Protein 2HFV (pdb70)

Solvent-accessible surface area: 8088 Å² total; per-residue (Å²): 251,77,82,114,150,163,163,148,162,166,87,121,68,186,156,73,131,178,129,195,46,146,78,92,38,0,1,102,22,72,67,69,116,42,16,72,43,1,14,66,50,0,99,67,53,134,16,29,58,69,40,111,60,107,95,78,85,178,147,153,50,48,171,52,109,51,72,72,100,0,18,0,78,20,132,68,20,80,34,0,57,177,49,2,74,116,66,32,70,38,151,79,46,132,58,92,141

Radius of gyration: 17.46 Å; Cα contacts (8 Å, |Δi|>4): 105; chains: 1; bounding box: 47×50×26 Å

Foldseek 3Di:
DDDDDDDDDDDDDDDDDDDAWDKAFQFFAQVVVLVVVLQCQCVVVVQGKDWDWDPDDDDPDDDRPTRITIIGTPPCSVVSQVSCVVPPNSCRGRHND

Sequence (97 aa):
MGSSHHHHHHSSGRENLYFQGHLRELLRTNDAVLLSAVGALLDGADIGHLVLDQNMSILEGSLGVIPRRVLVHEDDLAGARRLLTDAGLAHELRSDDMGSSHHHHHHSSGRENLYFQGHLRELLRTNDAVLLSAVGALLDGADIGHLVLDQNMSILEGSLGVIPRRVLVHEDDLAGARRLLTDAGLAHELRSDDMGSSHHHHHHSSGRENLYFQGHLRELLRTNDAVLLSAVGALLDGADIGHLVLDQNMSILEGSLGVIPRRVLVHEDDLAGARRLLTDAGLAHELRSDDMGSSHHHHHHSSGRENLYFQGHLRELLRTNDAVLLSAVGALLDGADIGHLVLDQNMSILEGSLGVIPRRVLVHEDDLAGARRLLTDAGLAHELRSDDMGSSHHHHHHSSGRENLYFQGHLRELLRTNDAVLLSAVGALLDGADIGHLVLDQNMSILEGSLGVIPRRVLVHEDDLAGARRLLTDAGLAHELRSDDMGSSHHHHHHSSGRENLYFQGHLRELLRTNDAVLLSAVGALLDGADIGHLVLDQNMSILEGSLGVIPRRVLVHEDDLAGARRLLTDAGLAHELRSDDMGSSHHHHHHSSGRENLYFQGHLRELLRTNDAVLLSAVGALLDGADIGHLVLDQNMSILEGSLGVIPRRVLVHEDDLAGARRLLTDAGLAHELRSDDMGSSHHHHHHSSGRENLYFQGHLRELLRTNDAVLLSAVGALLDGADIGHLVLDQNMSILEGSLGVIPRRVLVHEDDLAGARRLLTDAGLAHELRSDDMGSSHHHHHHSSGRENLYFQGHLRELLRTNDAVLLSAVGALLDGADIGHLVLDQNMSILEGSLGVIPRRVLVHEDDLAGARRLLTDAGLAHELRSDDMGSSHHHHHHSSGRENLYFQGHLRELLRTNDAVLLSAVGALLDGADIGHLVLDQNMSILEGSLGVIPRRVLVHEDDLAGARRLLTDAGLAHELRSDDMGSSHHHHHHSSGRENLYFQGHLRELLRTNDAVLLSAVGALLDGADIGHLVLDQNMSILEGSLGVIPRRVLVHEDDLAGARRLLTDAGLAHELRSDDMGSSHHHHHHSSGRENLYFQGHLRELLRTNDAVLLSAVGALLDGADIGHLVLDQNMSILEGSLGVIPRRVLVHEDDLAGARRLLTDAGLAHELRSDDMGSSHHHHHHSSGRENLYFQGHLRELLRTNDAVLLSAVGALLDGADIGHLVLDQNMSILEGSLGVIPRRVLVHEDDLAGARRLLTDAGLAHELRSDDMGSSHHHHHHSSGRENLYFQGHLRELLRTNDAVLLSAVGALLDGADIGHLVLDQNMSILEGSLGVIPRRVLVHEDDLAGARRLLTDAGLAHELRSDDMGSSHHHHHHSSGRENLYFQGHLRELLRTNDAVLLSAVGALLDGADIGHLVLDQNMSILEGSLGVIPRRVLVHEDDLAGARRLLTDAGLAHELRSDDMGSSHHHHHHSSGRENLYFQGHLRELLRTNDAVLLSAVGALLDGADIGHLVLDQNMSILEGSLGVIPRRVLVHEDDLAGARRLLTDAGLAHELRSDDMGSSHHHHHHSSGRENLYFQGHLRELLRTNDAVLLSAVGALLDGADIGHLVLDQNMSILEGSLGVIPRRVLVHEDDLAGARRLLTDAGLAHELRSDDMGSSHHHHHHSSGRENLYFQGHLRELLRTNDAVLLSAVGALLDGADIGHLVLDQNMSILEGSLGVIPRRVLVHEDDLAGARRLLTDAGLAHELRSDDMGSSHHHHHHSSGRENLYFQGHLRELLRTNDAVLLSAVGALLDGADIGHLVLDQNMSILEGSLGVIPRRVLVHEDDLAGARRLLTDAGLAHELRSDDMGSSHHHHHHSSGRENLYFQGHLRELLRTNDAVLLSAVGALLDGADIGHLVLDQNMSILEGSLGVIPRRVLVHEDDLAGARRLLTDAGLAHELRSDD

InterPro domains:
  IPR011322 Nitrogen regulatory PII-like, alpha/beta [SSF54913] (1-73)
  IPR018551 Domain of unknown function DUF2007 [PF09413] (1-65)

Organism: Rhodopseudomonas palustris (strain ATCC BAA-98 / CGA009) (NCBI:txid258594)

Structure (mmCIF, N/CA/C/O backbone):
data_2HFV
#
_entry.id   2HFV
#
_cell.length_a   1.000
_cell.length_b   1.000
_cell.length_c   1.000
_cell.angle_alpha   90.00
_cell.angle_beta   90.00
_cell.angle_gamma   90.00
#
_symmetry.space_group_name_H-M   'P 1'
#
loop_
_atom_site.group_PDB
_atom_site.id
_atom_site.type_symbol
_atom_site.label_atom_id
_atom_site.label_alt_id
_atom_site.label_comp_id
_atom_site.label_asym_id
_atom_site.label_entity_id
_atom_site.label_seq_id
_atom_site.pdbx_PDB_ins_code
_atom_site.Cartn_x
_atom_site.Cartn_y
_atom_site.Cartn_z
_atom_site.occupancy
_atom_site.B_iso_or_equiv
_atom_site.auth_seq_id
_atom_site.auth_comp_id
_atom_site.auth_asym_id
_atom_site.auth_atom_id
_atom_site.pdbx_PDB_model_num
ATOM 1 N N . MET A 1 1 ? -33.955 30.238 -8.949 1.00 0.00 1 MET A N 1
ATOM 2 C CA . MET A 1 1 ? -33.213 28.969 -8.792 1.00 52.33 1 MET A CA 1
ATOM 3 C C . MET A 1 1 ? -31.711 29.222 -8.815 1.00 71.44 1 MET A C 1
ATOM 4 O O . MET A 1 1 ? -31.135 29.502 -9.870 1.00 52.22 1 MET A O 1
ATOM 20 N N . GLY A 1 2 ? -31.085 29.129 -7.652 1.00 3.24 2 GLY A N 1
ATOM 21 C CA . GLY A 1 2 ? -29.658 29.352 -7.558 1.00 50.35 2 GLY A CA 1
ATOM 22 C C . GLY A 1 2 ? -29.327 30.535 -6.675 1.00 12.04 2 GLY A C 1
ATOM 23 O O . GLY A 1 2 ? -29.253 31.670 -7.151 1.00 12.43 2 GLY A O 1
ATOM 27 N N . SER A 1 3 ? -29.149 30.269 -5.388 1.00 73.11 3 SER A N 1
ATOM 28 C CA . SER A 1 3 ? -28.803 31.304 -4.423 1.00 61.01 3 SER A CA 1
ATOM 29 C C . SER A 1 3 ? -27.407 31.857 -4.699 1.00 42.12 3 SER A C 1
ATOM 30 O O . SER A 1 3 ? -26.580 31.200 -5.339 1.00 43.02 3 SER A O 1
ATOM 38 N N . SER A 1 4 ? -27.145 33.063 -4.217 1.00 34.01 4 SER A N 1
ATOM 39 C CA . SER A 1 4 ? -25.872 33.715 -4.460 1.00 11.34 4 SER A CA 1
ATOM 40 C C . SER A 1 4 ? -24.782 33.116 -3.578 1.00 43.31 4 SER A C 1
ATOM 41 O O . SER A 1 4 ? -24.648 33.473 -2.405 1.00 42.14 4 SER A O 1
ATOM 49 N N . HIS A 1 5 ? -24.015 32.191 -4.144 1.00 53.53 5 HIS A N 1
ATOM 50 C CA . HIS A 1 5 ? -22.929 31.549 -3.421 1.00 23.03 5 HIS A CA 1
ATOM 51 C C . HIS A 1 5 ? -21.644 32.333 -3.616 1.00 45.23 5 HIS A C 1
ATOM 52 O O . HIS A 1 5 ? -20.918 32.128 -4.591 1.00 44.22 5 HIS A O 1
ATOM 67 N N . HIS A 1 6 ? -21.366 33.234 -2.693 1.00 60.51 6 HIS A N 1
ATOM 68 C CA . HIS A 1 6 ? -20.203 34.095 -2.807 1.00 12.41 6 HIS A CA 1
ATOM 69 C C . HIS A 1 6 ? -19.313 33.938 -1.581 1.00 72.51 6 HIS A C 1
ATOM 70 O O . HIS A 1 6 ? -19.591 34.504 -0.525 1.00 44.12 6 HIS A O 1
ATOM 85 N N . HIS A 1 7 ? -18.265 33.143 -1.723 1.00 2.01 7 HIS A N 1
ATOM 86 C CA . HIS A 1 7 ? -17.278 32.973 -0.663 1.00 3.24 7 HIS A CA 1
ATOM 87 C C . HIS A 1 7 ? -15.973 33.623 -1.091 1.00 73.21 7 HIS A C 1
ATOM 88 O O . HIS A 1 7 ? -15.823 33.998 -2.255 1.00 11.43 7 HIS A O 1
ATOM 103 N N . HIS A 1 8 ? -15.032 33.754 -0.168 1.00 1.32 8 HIS A N 1
ATOM 104 C CA . HIS A 1 8 ? -13.739 34.341 -0.487 1.00 54.43 8 HIS A CA 1
ATOM 105 C C . HIS A 1 8 ? -12.658 33.826 0.450 1.00 1.13 8 HIS A C 1
ATOM 106 O O . HIS A 1 8 ? -12.821 33.818 1.671 1.00 70.10 8 HIS A O 1
ATOM 121 N N . HIS A 1 9 ? -11.556 33.392 -0.138 1.00 2.14 9 HIS A N 1
ATOM 122 C CA . HIS A 1 9 ? -10.417 32.881 0.611 1.00 22.01 9 HIS A CA 1
ATOM 123 C C . HIS A 1 9 ? -9.133 33.314 -0.079 1.00 44.41 9 HIS A C 1
ATOM 124 O O . HIS A 1 9 ? -8.840 32.880 -1.194 1.00 12.22 9 HIS A O 1
ATOM 139 N N . HIS A 1 10 ? -8.373 34.172 0.578 1.00 24.51 10 HIS A N 1
ATOM 140 C CA . HIS A 1 10 ? -7.187 34.746 -0.030 1.00 5.32 10 HIS A CA 1
ATOM 141 C C . HIS A 1 10 ? -5.933 34.087 0.516 1.00 41.50 10 HIS A C 1
ATOM 142 O O . HIS A 1 10 ? -5.600 34.233 1.692 1.00 35.22 10 HIS A O 1
ATOM 157 N N . SER A 1 11 ? -5.256 33.346 -0.341 1.00 30.03 11 SER A N 1
ATOM 158 C CA . SER A 1 11 ? -4.036 32.656 0.037 1.00 13.12 11 SER A CA 1
ATOM 159 C C . SER A 1 11 ? -3.114 32.509 -1.167 1.00 4.03 11 SER A C 1
ATOM 160 O O . SER A 1 11 ? -3.473 31.883 -2.164 1.00 62.53 11 SER A O 1
ATOM 168 N N . SER A 1 12 ? -1.941 33.110 -1.077 1.00 33.41 12 SER A N 1
ATOM 169 C CA . SER A 1 12 ? -0.952 33.017 -2.135 1.00 24.33 12 SER A CA 1
ATOM 170 C C . SER A 1 12 ? 0.423 32.731 -1.538 1.00 1.10 12 SER A C 1
ATOM 171 O O . SER A 1 12 ? 1.168 33.651 -1.194 1.00 52.23 12 SER A O 1
ATOM 179 N N . GLY A 1 13 ? 0.730 31.453 -1.375 1.00 31.50 13 GLY A N 1
ATOM 180 C CA . GLY A 1 13 ? 2.017 31.061 -0.841 1.00 24.24 13 GLY A CA 1
ATOM 181 C C . GLY A 1 13 ? 2.657 29.983 -1.683 1.00 22.15 13 GLY A C 1
ATOM 182 O O . GLY A 1 13 ? 2.956 28.896 -1.189 1.00 40.31 13 GLY A O 1
ATOM 186 N N . ARG A 1 14 ? 2.856 30.279 -2.958 1.00 31.04 14 ARG A N 1
ATOM 187 C CA . ARG A 1 14 ? 3.403 29.308 -3.888 1.00 23.24 14 ARG A CA 1
ATOM 188 C C . ARG A 1 14 ? 4.929 29.379 -3.866 1.00 21.35 14 ARG A C 1
ATOM 189 O O . ARG A 1 14 ? 5.552 29.953 -4.757 1.00 30.50 14 ARG A O 1
ATOM 210 N N . GLU A 1 15 ? 5.521 28.816 -2.818 1.00 11.30 15 GLU A N 1
ATOM 211 C CA . GLU A 1 15 ? 6.966 28.854 -2.644 1.00 14.13 15 GLU A CA 1
ATOM 212 C C . GLU A 1 15 ? 7.603 27.559 -3.135 1.00 74.10 15 GLU A C 1
ATOM 213 O O . GLU A 1 15 ? 8.824 27.467 -3.267 1.00 15.11 15 GLU A O 1
ATOM 225 N N . ASN A 1 16 ? 6.772 26.556 -3.404 1.00 5.41 16 ASN A N 1
ATOM 226 C CA . ASN A 1 16 ? 7.262 25.311 -3.975 1.00 3.55 16 ASN A CA 1
ATOM 227 C C . ASN A 1 16 ? 7.660 25.538 -5.425 1.00 35.13 16 ASN A C 1
ATOM 228 O O . ASN A 1 16 ? 6.806 25.676 -6.298 1.00 64.20 16 ASN A O 1
ATOM 239 N N . LEU A 1 17 ? 8.959 25.600 -5.670 1.00 53.14 17 LEU A N 1
ATOM 240 C CA . LEU A 1 17 ? 9.467 25.902 -7.000 1.00 50.25 17 LEU A CA 1
ATOM 241 C C . LEU A 1 17 ? 9.902 24.636 -7.725 1.00 71.11 17 LEU A C 1
ATOM 242 O O . LEU A 1 17 ? 10.384 24.698 -8.856 1.00 63.43 17 LEU A O 1
ATOM 258 N N . TYR A 1 18 ? 9.732 23.492 -7.080 1.00 61.02 18 TYR A N 1
ATOM 259 C CA . TYR A 1 18 ? 10.176 22.229 -7.651 1.00 3.24 18 TYR A CA 1
ATOM 260 C C . TYR A 1 18 ? 9.053 21.194 -7.615 1.00 61.13 18 TYR A C 1
ATOM 261 O O . TYR A 1 18 ? 7.876 21.549 -7.514 1.00 3.23 18 TYR A O 1
ATOM 279 N N . PHE A 1 19 ? 9.444 19.923 -7.708 1.00 75.43 19 PHE A N 1
ATOM 280 C CA . PHE A 1 19 ? 8.525 18.787 -7.628 1.00 13.23 19 PHE A CA 1
ATOM 281 C C . PHE A 1 19 ? 7.695 18.638 -8.899 1.00 61.44 19 PHE A C 1
ATOM 282 O O . PHE A 1 19 ? 6.516 19.001 -8.944 1.00 11.34 19 PHE A O 1
ATOM 299 N N . GLN A 1 20 ? 8.334 18.124 -9.939 1.00 44.24 20 GLN A N 1
ATOM 300 C CA . GLN A 1 20 ? 7.637 17.757 -11.158 1.00 61.25 20 GLN A CA 1
ATOM 301 C C . GLN A 1 20 ? 7.217 16.293 -11.088 1.00 64.43 20 GLN A C 1
ATOM 302 O O . GLN A 1 20 ? 7.996 15.386 -11.399 1.00 14.04 20 GLN A O 1
ATOM 316 N N . GLY A 1 21 ? 5.994 16.076 -10.632 1.00 23.53 21 GLY A N 1
ATOM 317 C CA . GLY A 1 21 ? 5.469 14.737 -10.488 1.00 23.51 21 GLY A CA 1
ATOM 318 C C . GLY A 1 21 ? 4.029 14.769 -10.025 1.00 51.42 21 GLY A C 1
ATOM 319 O O . GLY A 1 21 ? 3.239 15.569 -10.536 1.00 12.24 21 GLY A O 1
ATOM 323 N N . HIS A 1 22 ? 3.693 13.930 -9.049 1.00 25.00 22 HIS A N 1
ATOM 324 C CA . HIS A 1 22 ? 2.346 13.882 -8.492 1.00 42.40 22 HIS A CA 1
ATOM 325 C C . HIS A 1 22 ? 2.227 12.792 -7.429 1.00 5.24 22 HIS A C 1
ATOM 326 O O . HIS A 1 22 ? 1.767 13.053 -6.314 1.00 4.15 22 HIS A O 1
ATOM 341 N N . LEU A 1 23 ? 2.647 11.578 -7.771 1.00 54.11 23 LEU A N 1
ATOM 342 C CA . LEU A 1 23 ? 2.487 10.435 -6.875 1.00 2.52 23 LEU A CA 1
ATOM 343 C C . LEU A 1 23 ? 3.761 9.598 -6.797 1.00 65.21 23 LEU A C 1
ATOM 344 O O . LEU A 1 23 ? 4.475 9.435 -7.787 1.00 23.33 23 LEU A O 1
ATOM 360 N N . ARG A 1 24 ? 4.043 9.078 -5.609 1.00 70.51 24 ARG A N 1
ATOM 361 C CA . ARG A 1 24 ? 5.142 8.137 -5.418 1.00 72.44 24 ARG A CA 1
ATOM 362 C C . ARG A 1 24 ? 4.674 6.967 -4.566 1.00 53.51 24 ARG A C 1
ATOM 363 O O . ARG A 1 24 ? 3.813 7.130 -3.700 1.00 72.44 24 ARG A O 1
ATOM 384 N N . GLU A 1 25 ? 5.239 5.799 -4.823 1.00 25.44 25 GLU A N 1
ATOM 385 C CA . GLU A 1 25 ? 4.853 4.573 -4.135 1.00 13.31 25 GLU A CA 1
ATOM 386 C C . GLU A 1 25 ? 5.550 4.473 -2.775 1.00 44.10 25 GLU A C 1
ATOM 387 O O . GLU A 1 25 ? 6.736 4.782 -2.650 1.00 12.45 25 GLU A O 1
ATOM 399 N N . LEU A 1 26 ? 4.803 4.072 -1.750 1.00 3.03 26 LEU A N 1
ATOM 400 C CA . LEU A 1 26 ? 5.354 3.958 -0.406 1.00 2.03 26 LEU A CA 1
ATOM 401 C C . LEU A 1 26 ? 5.548 2.501 -0.003 1.00 1.34 26 LEU A C 1
ATOM 402 O O . LEU A 1 26 ? 6.672 2.049 0.184 1.00 55.24 26 LEU A O 1
ATOM 418 N N . LEU A 1 27 ? 4.456 1.764 0.135 1.00 23.32 27 LEU A N 1
ATOM 419 C CA . LEU A 1 27 ? 4.533 0.371 0.560 1.00 30.30 27 LEU A CA 1
ATOM 420 C C . LEU A 1 27 ? 3.430 -0.457 -0.087 1.00 70.13 27 LEU A C 1
ATOM 421 O O . LEU A 1 27 ? 2.589 0.073 -0.812 1.00 20.15 27 LEU A O 1
ATOM 437 N N . ARG A 1 28 ? 3.435 -1.756 0.182 1.00 54.14 28 ARG A N 1
ATOM 438 C CA . ARG A 1 28 ? 2.453 -2.667 -0.393 1.00 5.31 28 ARG A CA 1
ATOM 439 C C . ARG A 1 28 ? 2.164 -3.807 0.573 1.00 73.11 28 ARG A C 1
ATOM 440 O O . ARG A 1 28 ? 3.005 -4.142 1.408 1.00 34.33 28 ARG A O 1
ATOM 461 N N . THR A 1 29 ? 0.978 -4.389 0.458 1.00 74.24 29 THR A N 1
ATOM 462 C CA . THR A 1 29 ? 0.595 -5.531 1.272 1.00 33.33 29 THR A CA 1
ATOM 463 C C . THR A 1 29 ? -0.836 -5.953 0.945 1.00 2.41 29 THR A C 1
ATOM 464 O O . THR A 1 29 ? -1.587 -5.200 0.322 1.00 72.35 29 THR A O 1
ATOM 475 N N . ASN A 1 30 ? -1.203 -7.158 1.349 1.00 22.32 30 ASN A N 1
ATOM 476 C CA . ASN A 1 30 ? -2.570 -7.631 1.177 1.00 65.12 30 ASN A CA 1
ATOM 477 C C . ASN A 1 30 ? -3.227 -7.814 2.535 1.00 10.24 30 ASN A C 1
ATOM 478 O O . ASN A 1 30 ? -4.392 -8.201 2.629 1.00 41.00 30 ASN A O 1
ATOM 489 N N . ASP A 1 31 ? -2.469 -7.526 3.586 1.00 31.13 31 ASP A N 1
ATOM 490 C CA . ASP A 1 31 ? -2.955 -7.701 4.948 1.00 33.22 31 ASP A CA 1
ATOM 491 C C . ASP A 1 31 ? -3.961 -6.614 5.301 1.00 60.55 31 ASP A C 1
ATOM 492 O O . ASP A 1 31 ? -3.626 -5.428 5.343 1.00 43.23 31 ASP A O 1
ATOM 501 N N . ALA A 1 32 ? -5.191 -7.035 5.557 1.00 54.21 32 ALA A N 1
ATOM 502 C CA . ALA A 1 32 ? -6.286 -6.115 5.837 1.00 31.34 32 ALA A CA 1
ATOM 503 C C . ALA A 1 32 ? -6.032 -5.279 7.086 1.00 12.35 32 ALA A C 1
ATOM 504 O O . ALA A 1 32 ? -6.428 -4.114 7.153 1.00 1.35 32 ALA A O 1
ATOM 511 N N . VAL A 1 33 ? -5.359 -5.864 8.070 1.00 72.05 33 VAL A N 1
ATOM 512 C CA . VAL A 1 33 ? -5.096 -5.171 9.324 1.00 15.05 33 VAL A CA 1
ATOM 513 C C . VAL A 1 33 ? -4.045 -4.090 9.118 1.00 62.53 33 VAL A C 1
ATOM 514 O O . VAL A 1 33 ? -4.225 -2.945 9.540 1.00 55.11 33 VAL A O 1
ATOM 527 N N . LEU A 1 34 ? -2.956 -4.452 8.447 1.00 74.54 34 LEU A N 1
ATOM 528 C CA . LEU A 1 34 ? -1.889 -3.506 8.145 1.00 44.34 34 LEU A CA 1
ATOM 529 C C . LEU A 1 34 ? -2.416 -2.369 7.273 1.00 21.40 34 LEU A C 1
ATOM 530 O O . LEU A 1 34 ? -2.086 -1.202 7.486 1.00 75.13 34 LEU A O 1
ATOM 546 N N . LEU A 1 35 ? -3.258 -2.719 6.308 1.00 42.05 35 LEU A N 1
ATOM 547 C CA . LEU A 1 35 ? -3.867 -1.732 5.418 1.00 54.30 35 LEU A CA 1
ATOM 548 C C . LEU A 1 35 ? -4.798 -0.796 6.181 1.00 42.40 35 LEU A C 1
ATOM 549 O O . LEU A 1 35 ? -4.979 0.360 5.795 1.00 61.34 35 LEU A O 1
ATOM 565 N N . SER A 1 36 ? -5.387 -1.291 7.260 1.00 4.13 36 SER A N 1
ATOM 566 C CA . SER A 1 36 ? -6.251 -0.466 8.093 1.00 32.24 36 SER A CA 1
ATOM 567 C C . SER A 1 36 ? -5.417 0.479 8.960 1.00 43.14 36 SER A C 1
ATOM 568 O O . SER A 1 36 ? -5.778 1.640 9.151 1.00 12.40 36 SER A O 1
ATOM 576 N N . ALA A 1 37 ? -4.293 -0.026 9.467 1.00 52.11 37 ALA A N 1
ATOM 577 C CA . ALA A 1 37 ? -3.405 0.768 10.308 1.00 54.22 37 ALA A CA 1
ATOM 578 C C . ALA A 1 37 ? -2.808 1.931 9.524 1.00 43.51 37 ALA A C 1
ATOM 579 O O . ALA A 1 37 ? -2.917 3.089 9.930 1.00 62.51 37 ALA A O 1
ATOM 586 N N . VAL A 1 38 ? -2.189 1.615 8.391 1.00 12.30 38 VAL A N 1
ATOM 587 C CA . VAL A 1 38 ? -1.587 2.633 7.536 1.00 15.33 38 VAL A CA 1
ATOM 588 C C . VAL A 1 38 ? -2.641 3.628 7.048 1.00 51.11 38 VAL A C 1
ATOM 589 O O . VAL A 1 38 ? -2.390 4.834 6.973 1.00 23.13 38 VAL A O 1
ATOM 602 N N . GLY A 1 39 ? -3.827 3.114 6.744 1.00 40.10 39 GLY A N 1
ATOM 603 C CA . GLY A 1 39 ? -4.910 3.956 6.279 1.00 70.30 39 GLY A CA 1
ATOM 604 C C . GLY A 1 39 ? -5.324 4.973 7.323 1.00 54.33 39 GLY A C 1
ATOM 605 O O . GLY A 1 39 ? -5.433 6.162 7.025 1.00 44.41 39 GLY A O 1
ATOM 609 N N . ALA A 1 40 ? -5.526 4.506 8.553 1.00 45.11 40 ALA A N 1
ATOM 610 C CA . ALA A 1 40 ? -5.951 5.367 9.651 1.00 62.11 40 ALA A CA 1
ATOM 611 C C . ALA A 1 40 ? -4.912 6.443 9.957 1.00 44.13 40 ALA A C 1
ATOM 612 O O . ALA A 1 40 ? -5.259 7.569 10.311 1.00 12.24 40 ALA A O 1
ATOM 619 N N . LEU A 1 41 ? -3.643 6.091 9.801 1.00 32.14 41 LEU A N 1
ATOM 620 C CA . LEU A 1 41 ? -2.544 7.020 10.056 1.00 74.23 41 LEU A CA 1
ATOM 621 C C . LEU A 1 41 ? -2.586 8.184 9.074 1.00 22.44 41 LEU A C 1
ATOM 622 O O . LEU A 1 41 ? -2.569 9.350 9.472 1.00 21.14 41 LEU A O 1
ATOM 638 N N . LEU A 1 42 ? -2.665 7.858 7.792 1.00 33.30 42 LEU A N 1
ATOM 639 C CA . LEU A 1 42 ? -2.663 8.868 6.743 1.00 11.43 42 LEU A CA 1
ATOM 640 C C . LEU A 1 42 ? -3.965 9.665 6.749 1.00 32.21 42 LEU A C 1
ATOM 641 O O . LEU A 1 42 ? -3.957 10.888 6.601 1.00 74.11 42 LEU A O 1
ATOM 657 N N . ASP A 1 43 ? -5.076 8.961 6.944 1.00 1.44 43 ASP A N 1
ATOM 658 C CA . ASP A 1 43 ? -6.399 9.587 6.984 1.00 40.44 43 ASP A CA 1
ATOM 659 C C . ASP A 1 43 ? -6.525 10.510 8.189 1.00 31.30 43 ASP A C 1
ATOM 660 O O . ASP A 1 43 ? -7.087 11.602 8.092 1.00 71.42 43 ASP A O 1
ATOM 669 N N . GLY A 1 44 ? -5.971 10.075 9.318 1.00 72.11 44 GLY A N 1
ATOM 670 C CA . GLY A 1 44 ? -6.042 10.857 10.538 1.00 13.15 44 GLY A CA 1
ATOM 671 C C . GLY A 1 44 ? -5.272 12.160 10.447 1.00 54.30 44 GLY A C 1
ATOM 672 O O . GLY A 1 44 ? -5.582 13.121 11.152 1.00 42.33 44 GLY A O 1
ATOM 676 N N . ALA A 1 45 ? -4.274 12.195 9.575 1.00 70.13 45 ALA A N 1
ATOM 677 C CA . ALA A 1 45 ? -3.451 13.383 9.404 1.00 23.22 45 ALA A CA 1
ATOM 678 C C . ALA A 1 45 ? -3.849 14.162 8.150 1.00 35.11 45 ALA A C 1
ATOM 679 O O . ALA A 1 45 ? -3.169 15.115 7.762 1.00 44.24 45 ALA A O 1
ATOM 686 N N . ASP A 1 46 ? -4.955 13.746 7.524 1.00 30.23 46 ASP A N 1
ATOM 687 C CA . ASP A 1 46 ? -5.491 14.418 6.332 1.00 45.33 46 ASP A CA 1
ATOM 688 C C . ASP A 1 46 ? -4.480 14.375 5.178 1.00 33.42 46 ASP A C 1
ATOM 689 O O . ASP A 1 46 ? -4.440 15.260 4.324 1.00 52.13 46 ASP A O 1
ATOM 698 N N . ILE A 1 47 ? -3.674 13.325 5.143 1.00 53.24 47 ILE A N 1
ATOM 699 C CA . ILE A 1 47 ? -2.666 13.177 4.101 1.00 22.34 47 ILE A CA 1
ATOM 700 C C . ILE A 1 47 ? -3.275 12.534 2.863 1.00 32.33 47 ILE A C 1
ATOM 701 O O . ILE A 1 47 ? -3.810 11.423 2.932 1.00 62.00 47 ILE A O 1
ATOM 717 N N . GLY A 1 48 ? -3.201 13.240 1.740 1.00 44.21 48 GLY A N 1
ATOM 718 C CA . GLY A 1 48 ? -3.743 12.734 0.496 1.00 24.44 48 GLY A CA 1
ATOM 719 C C . GLY A 1 48 ? -3.041 11.469 0.060 1.00 24.42 48 GLY A C 1
ATOM 720 O O . GLY A 1 48 ? -1.890 11.509 -0.376 1.00 64.40 48 GLY A O 1
ATOM 724 N N . HIS A 1 49 ? -3.734 10.349 0.172 1.00 51.51 49 HIS A N 1
ATOM 725 C CA . HIS A 1 49 ? -3.123 9.055 -0.075 1.00 1.04 49 HIS A CA 1
ATOM 726 C C . HIS A 1 49 ? -3.918 8.248 -1.094 1.00 30.22 49 HIS A C 1
ATOM 727 O O . HIS A 1 49 ? -5.050 8.594 -1.430 1.00 12.12 49 HIS A O 1
ATOM 742 N N . LEU A 1 50 ? -3.299 7.187 -1.583 1.00 42.35 50 LEU A N 1
ATOM 743 C CA . LEU A 1 50 ? -3.914 6.281 -2.540 1.00 42.41 50 LEU A CA 1
ATOM 744 C C . LEU A 1 50 ? -3.571 4.841 -2.177 1.00 50.15 50 LEU A C 1
ATOM 745 O O . LEU A 1 50 ? -2.445 4.392 -2.382 1.00 33.41 50 LEU A O 1
ATOM 761 N N . VAL A 1 51 ? -4.535 4.131 -1.614 1.00 62.14 51 VAL A N 1
ATOM 762 C CA . VAL A 1 51 ? -4.337 2.738 -1.228 1.00 31.30 51 VAL A CA 1
ATOM 763 C C . VAL A 1 51 ? -5.159 1.825 -2.123 1.00 10.50 51 VAL A C 1
ATOM 764 O O . VAL A 1 51 ? -5.169 0.601 -1.961 1.00 42.22 51 VAL A O 1
ATOM 777 N N . LEU A 1 52 ? -5.835 2.436 -3.080 1.00 44.12 52 LEU A N 1
ATOM 778 C CA . LEU A 1 52 ? -6.768 1.723 -3.927 1.00 3.32 52 LEU A CA 1
ATOM 779 C C . LEU A 1 52 ? -6.110 1.330 -5.242 1.00 24.01 52 LEU A C 1
ATOM 780 O O . LEU A 1 52 ? -6.219 2.035 -6.248 1.00 25.11 52 LEU A O 1
ATOM 796 N N . ASP A 1 53 ? -5.381 0.226 -5.206 1.00 4.50 53 ASP A N 1
ATOM 797 C CA . ASP A 1 53 ? -4.818 -0.360 -6.413 1.00 32.12 53 ASP A CA 1
ATOM 798 C C . ASP A 1 53 ? -5.893 -1.205 -7.083 1.00 2.41 53 ASP A C 1
ATOM 799 O O . ASP A 1 53 ? -6.370 -0.889 -8.174 1.00 42.33 53 ASP A O 1
ATOM 808 N N . GLN A 1 54 ? -6.282 -2.272 -6.401 1.00 72.11 54 GLN A N 1
ATOM 809 C CA . GLN A 1 54 ? -7.464 -3.038 -6.757 1.00 11.41 54 GLN A CA 1
ATOM 810 C C . GLN A 1 54 ? -8.187 -3.418 -5.477 1.00 21.11 54 GLN A C 1
ATOM 811 O O . GLN A 1 54 ? -7.551 -3.567 -4.430 1.00 70.55 54 GLN A O 1
ATOM 825 N N . ASN A 1 55 ? -9.497 -3.554 -5.540 1.00 31.02 55 ASN A N 1
ATOM 826 C CA . ASN A 1 55 ? -10.264 -3.896 -4.355 1.00 52.33 55 ASN A CA 1
ATOM 827 C C . ASN A 1 55 ? -11.210 -5.053 -4.631 1.00 72.30 55 ASN A C 1
ATOM 828 O O . ASN A 1 55 ? -12.088 -4.968 -5.490 1.00 43.03 55 ASN A O 1
ATOM 839 N N . MET A 1 56 ? -11.011 -6.140 -3.905 1.00 2.33 56 MET A N 1
ATOM 840 C CA . MET A 1 56 ? -11.870 -7.307 -4.021 1.00 43.40 56 MET A CA 1
ATOM 841 C C . MET A 1 56 ? -13.188 -7.046 -3.300 1.00 63.31 56 MET A C 1
ATOM 842 O O . MET A 1 56 ? -13.221 -6.316 -2.311 1.00 42.24 56 MET A O 1
ATOM 856 N N . SER A 1 57 ? -14.271 -7.616 -3.809 1.00 44.22 57 SER A N 1
ATOM 857 C CA . SER A 1 57 ? -15.584 -7.429 -3.213 1.00 71.10 57 SER A CA 1
ATOM 858 C C . SER A 1 57 ? -15.619 -7.942 -1.772 1.00 51.13 57 SER A C 1
ATOM 859 O O . SER A 1 57 ? -14.890 -8.865 -1.410 1.00 3.10 57 SER A O 1
ATOM 867 N N . ILE A 1 58 ? -16.487 -7.343 -0.964 1.00 53.31 58 ILE A N 1
ATOM 868 C CA . ILE A 1 58 ? -16.537 -7.620 0.470 1.00 33.24 58 ILE A CA 1
ATOM 869 C C . ILE A 1 58 ? -17.190 -8.981 0.765 1.00 31.44 58 ILE A C 1
ATOM 870 O O . ILE A 1 58 ? -17.372 -9.361 1.923 1.00 5.30 58 ILE A O 1
ATOM 886 N N . LEU A 1 59 ? -17.531 -9.721 -0.283 1.00 73.31 59 LEU A N 1
ATOM 887 C CA . LEU A 1 59 ? -18.098 -11.052 -0.113 1.00 52.25 59 LEU A CA 1
ATOM 888 C C . LEU A 1 59 ? -16.967 -12.048 0.132 1.00 51.33 59 LEU A C 1
ATOM 889 O O . LEU A 1 59 ? -16.464 -12.665 -0.804 1.00 32.31 59 LEU A O 1
ATOM 905 N N . GLU A 1 60 ? -16.550 -12.140 1.395 1.00 5.04 60 GLU A N 1
ATOM 906 C CA . GLU A 1 60 ? -15.482 -13.042 1.838 1.00 1.14 60 GLU A CA 1
ATOM 907 C C . GLU A 1 60 ? -14.220 -12.907 0.979 1.00 15.32 60 GLU A C 1
ATOM 908 O O . GLU A 1 60 ? -14.079 -13.554 -0.062 1.00 13.42 60 GLU A O 1
ATOM 920 N N . GLY A 1 61 ? -13.303 -12.062 1.433 1.00 51.44 61 GLY A N 1
ATOM 921 C CA . GLY A 1 61 ? -12.081 -11.810 0.691 1.00 33.12 61 GLY A CA 1
ATOM 922 C C . GLY A 1 61 ? -11.172 -13.024 0.617 1.00 44.22 61 GLY A C 1
ATOM 923 O O . GLY A 1 61 ? -11.295 -13.952 1.421 1.00 73.03 61 GLY A O 1
ATOM 927 N N . SER A 1 62 ? -10.259 -13.012 -0.346 1.00 51.24 62 SER A N 1
ATOM 928 C CA . SER A 1 62 ? -9.333 -14.119 -0.546 1.00 2.42 62 SER A CA 1
ATOM 929 C C . SER A 1 62 ? -8.157 -14.038 0.429 1.00 32.11 62 SER A C 1
ATOM 930 O O . SER A 1 62 ? -8.124 -13.179 1.314 1.00 54.12 62 SER A O 1
ATOM 938 N N . LEU A 1 63 ? -7.193 -14.936 0.266 1.00 4.45 63 LEU A N 1
ATOM 939 C CA . LEU A 1 63 ? -6.040 -14.977 1.151 1.00 25.55 63 LEU A CA 1
ATOM 940 C C . LEU A 1 63 ? -4.932 -14.065 0.635 1.00 23.12 63 LEU A C 1
ATOM 941 O O . LEU A 1 63 ? -4.251 -13.401 1.417 1.00 11.43 63 LEU A O 1
ATOM 957 N N . GLY A 1 64 ? -4.754 -14.021 -0.682 1.00 24.23 64 GLY A N 1
ATOM 958 C CA . GLY A 1 64 ? -3.738 -13.153 -1.247 1.00 45.53 64 GLY A CA 1
ATOM 959 C C . GLY A 1 64 ? -3.826 -13.037 -2.755 1.00 52.11 64 GLY A C 1
ATOM 960 O O . GLY A 1 64 ? -2.808 -13.081 -3.442 1.00 33.23 64 GLY A O 1
ATOM 964 N N . VAL A 1 65 ? -5.033 -12.886 -3.276 1.00 10.30 65 VAL A N 1
ATOM 965 C CA . VAL A 1 65 ? -5.218 -12.722 -4.713 1.00 43.23 65 VAL A CA 1
ATOM 966 C C . VAL A 1 65 ? -5.159 -11.245 -5.100 1.00 40.11 65 VAL A C 1
ATOM 967 O O . VAL A 1 65 ? -4.652 -10.883 -6.162 1.00 44.31 65 VAL A O 1
ATOM 980 N N . ILE A 1 66 ? -5.661 -10.396 -4.221 1.00 71.22 66 ILE A N 1
ATOM 981 C CA . ILE A 1 66 ? -5.712 -8.968 -4.490 1.00 14.15 66 ILE A CA 1
ATOM 982 C C . ILE A 1 66 ? -4.872 -8.189 -3.478 1.00 3.01 66 ILE A C 1
ATOM 983 O O . ILE A 1 66 ? -5.313 -7.936 -2.357 1.00 64.41 66 ILE A O 1
ATOM 999 N N . PRO A 1 67 ? -3.637 -7.830 -3.857 1.00 71.24 67 PRO A N 1
ATOM 1000 C CA . PRO A 1 67 ? -2.754 -7.025 -3.030 1.00 32.34 67 PRO A CA 1
ATOM 1001 C C . PRO A 1 67 ? -2.893 -5.530 -3.326 1.00 23.33 67 PRO A C 1
ATOM 1002 O O . PRO A 1 67 ? -3.034 -5.126 -4.484 1.00 52.03 67 PRO A O 1
ATOM 1013 N N . ARG A 1 68 ? -2.850 -4.711 -2.285 1.00 41.33 68 ARG A N 1
ATOM 1014 C CA . ARG A 1 68 ? -2.964 -3.270 -2.451 1.00 43.44 68 ARG A CA 1
ATOM 1015 C C . ARG A 1 68 ? -1.600 -2.615 -2.290 1.00 44.11 68 ARG A C 1
ATOM 1016 O O . ARG A 1 68 ? -0.682 -3.204 -1.716 1.00 43.21 68 ARG A O 1
ATOM 1037 N N . ARG A 1 69 ? -1.471 -1.398 -2.794 1.00 61.35 69 ARG A N 1
ATOM 1038 C CA . ARG A 1 69 ? -0.240 -0.643 -2.644 1.00 63.13 69 ARG A CA 1
ATOM 1039 C C . ARG A 1 69 ? -0.562 0.779 -2.210 1.00 72.13 69 ARG A C 1
ATOM 1040 O O . ARG A 1 69 ? -1.541 1.370 -2.663 1.00 14.32 69 ARG A O 1
ATOM 1061 N N . VAL A 1 70 ? 0.255 1.309 -1.319 1.00 60.00 70 VAL A N 1
ATOM 1062 C CA . VAL A 1 70 ? -0.007 2.601 -0.713 1.00 55.12 70 VAL A CA 1
ATOM 1063 C C . VAL A 1 70 ? 0.878 3.683 -1.316 1.00 51.01 70 VAL A C 1
ATOM 1064 O O . VAL A 1 70 ? 2.104 3.629 -1.211 1.00 53.02 70 VAL A O 1
ATOM 1077 N N . LEU A 1 71 ? 0.246 4.646 -1.964 1.00 3.02 71 LEU A N 1
ATOM 1078 C CA . LEU A 1 71 ? 0.928 5.816 -2.486 1.00 12.33 71 LEU A CA 1
ATOM 1079 C C . LEU A 1 71 ? 0.378 7.059 -1.803 1.00 14.14 71 LEU A C 1
ATOM 1080 O O . LEU A 1 71 ? -0.694 7.008 -1.202 1.00 75.02 71 LEU A O 1
ATOM 1096 N N . VAL A 1 72 ? 1.106 8.162 -1.873 1.00 44.24 72 VAL A N 1
ATOM 1097 C CA . VAL A 1 72 ? 0.606 9.431 -1.354 1.00 12.25 72 VAL A CA 1
ATOM 1098 C C . VAL A 1 72 ? 0.932 10.556 -2.322 1.00 41.10 72 VAL A C 1
ATOM 1099 O O . VAL A 1 72 ? 1.715 10.377 -3.259 1.00 0.41 72 VAL A O 1
ATOM 1112 N N . HIS A 1 73 ? 0.317 11.705 -2.103 1.00 63.22 73 HIS A N 1
ATOM 1113 C CA . HIS A 1 73 ? 0.573 12.876 -2.923 1.00 12.03 73 HIS A CA 1
ATOM 1114 C C . HIS A 1 73 ? 1.942 13.438 -2.579 1.00 3.21 73 HIS A C 1
ATOM 1115 O O . HIS A 1 73 ? 2.301 13.520 -1.403 1.00 1.01 73 HIS A O 1
ATOM 1130 N N . GLU A 1 74 ? 2.703 13.829 -3.593 1.00 72.20 74 GLU A N 1
ATOM 1131 C CA . GLU A 1 74 ? 4.047 14.355 -3.373 1.00 21.44 74 GLU A CA 1
ATOM 1132 C C . GLU A 1 74 ? 4.015 15.678 -2.603 1.00 52.50 74 GLU A C 1
ATOM 1133 O O . GLU A 1 74 ? 5.048 16.158 -2.137 1.00 11.40 74 GLU A O 1
ATOM 1145 N N . ASP A 1 75 ? 2.821 16.249 -2.463 1.00 24.01 75 ASP A N 1
ATOM 1146 C CA . ASP A 1 75 ? 2.613 17.411 -1.604 1.00 75.20 75 ASP A CA 1
ATOM 1147 C C . ASP A 1 75 ? 3.088 17.105 -0.189 1.00 62.13 75 ASP A C 1
ATOM 1148 O O . ASP A 1 75 ? 3.687 17.944 0.487 1.00 22.41 75 ASP A O 1
ATOM 1157 N N . ASP A 1 76 ? 2.819 15.882 0.248 1.00 61.33 76 ASP A N 1
ATOM 1158 C CA . ASP A 1 76 ? 3.195 15.437 1.581 1.00 0.31 76 ASP A CA 1
ATOM 1159 C C . ASP A 1 76 ? 3.935 14.111 1.503 1.00 70.13 76 ASP A C 1
ATOM 1160 O O . ASP A 1 76 ? 3.839 13.282 2.403 1.00 53.12 76 ASP A O 1
ATOM 1169 N N . LEU A 1 77 ? 4.699 13.940 0.427 1.00 50.43 77 LEU A N 1
ATOM 1170 C CA . LEU A 1 77 ? 5.432 12.703 0.183 1.00 15.02 77 LEU A CA 1
ATOM 1171 C C . LEU A 1 77 ? 6.352 12.387 1.362 1.00 31.00 77 LEU A C 1
ATOM 1172 O O . LEU A 1 77 ? 6.250 11.322 1.979 1.00 43.34 77 LEU A O 1
ATOM 1188 N N . ALA A 1 78 ? 7.233 13.326 1.675 1.00 20.30 78 ALA A N 1
ATOM 1189 C CA . ALA A 1 78 ? 8.166 13.161 2.779 1.00 61.25 78 ALA A CA 1
ATOM 1190 C C . ALA A 1 78 ? 7.434 13.148 4.115 1.00 2.11 78 ALA A C 1
ATOM 1191 O O . ALA A 1 78 ? 7.863 12.483 5.055 1.00 33.14 78 ALA A O 1
ATOM 1198 N N . GLY A 1 79 ? 6.316 13.866 4.179 1.00 14.42 79 GLY A N 1
ATOM 1199 C CA . GLY A 1 79 ? 5.551 13.959 5.411 1.00 35.12 79 GLY A CA 1
ATOM 1200 C C . GLY A 1 79 ? 4.883 12.650 5.784 1.00 24.14 79 GLY A C 1
ATOM 1201 O O . GLY A 1 79 ? 4.964 12.209 6.931 1.00 73.14 79 GLY A O 1
ATOM 1205 N N . ALA A 1 80 ? 4.236 12.019 4.813 1.00 11.25 80 ALA A N 1
ATOM 1206 C CA . ALA A 1 80 ? 3.549 10.752 5.042 1.00 41.05 80 ALA A CA 1
ATOM 1207 C C . ALA A 1 80 ? 4.537 9.663 5.435 1.00 42.34 80 ALA A C 1
ATOM 1208 O O . ALA A 1 80 ? 4.294 8.901 6.370 1.00 23.03 80 ALA A O 1
ATOM 1215 N N . ARG A 1 81 ? 5.661 9.599 4.725 1.00 73.23 81 ARG A N 1
ATOM 1216 C CA . ARG A 1 81 ? 6.689 8.608 5.023 1.00 34.30 81 ARG A CA 1
ATOM 1217 C C . ARG A 1 81 ? 7.331 8.898 6.377 1.00 41.53 81 ARG A C 1
ATOM 1218 O O . ARG A 1 81 ? 7.712 7.984 7.107 1.00 5.13 81 ARG A O 1
ATOM 1239 N N . ARG A 1 82 ? 7.429 10.180 6.708 1.00 12.30 82 ARG A N 1
ATOM 1240 C CA . ARG A 1 82 ? 7.918 10.606 8.013 1.00 12.43 82 ARG A CA 1
ATOM 1241 C C . ARG A 1 82 ? 6.991 10.087 9.106 1.00 2.43 82 ARG A C 1
ATOM 1242 O O . ARG A 1 82 ? 7.440 9.516 10.094 1.00 43.25 82 ARG A O 1
ATOM 1263 N N . LEU A 1 83 ? 5.691 10.272 8.899 1.00 34.42 83 LEU A N 1
ATOM 1264 C CA . LEU A 1 83 ? 4.680 9.829 9.850 1.00 75.33 83 LEU A CA 1
ATOM 1265 C C . LEU A 1 83 ? 4.743 8.317 10.050 1.00 5.13 83 LEU A C 1
ATOM 1266 O O . LEU A 1 83 ? 4.853 7.836 11.178 1.00 44.23 83 LEU A O 1
ATOM 1282 N N . LEU A 1 84 ? 4.689 7.577 8.945 1.00 45.53 84 LEU A N 1
ATOM 1283 C CA . LEU A 1 84 ? 4.688 6.116 8.984 1.00 34.21 84 LEU A CA 1
ATOM 1284 C C . LEU A 1 84 ? 5.952 5.560 9.638 1.00 60.12 84 LEU A C 1
ATOM 1285 O O . LEU A 1 84 ? 5.929 4.476 10.224 1.00 14.14 84 LEU A O 1
ATOM 1301 N N . THR A 1 85 ? 7.048 6.292 9.535 1.00 34.13 85 THR A N 1
ATOM 1302 C CA . THR A 1 85 ? 8.305 5.860 10.120 1.00 3.32 85 THR A CA 1
ATOM 1303 C C . THR A 1 85 ? 8.399 6.266 11.592 1.00 3.42 85 THR A C 1
ATOM 1304 O O . THR A 1 85 ? 8.716 5.446 12.453 1.00 71.05 85 THR A O 1
ATOM 1315 N N . ASP A 1 86 ? 8.101 7.527 11.872 1.00 63.50 86 ASP A N 1
ATOM 1316 C CA . ASP A 1 86 ? 8.292 8.088 13.209 1.00 1.40 86 ASP A CA 1
ATOM 1317 C C . ASP A 1 86 ? 7.234 7.592 14.191 1.00 23.04 86 ASP A C 1
ATOM 1318 O O . ASP A 1 86 ? 7.550 7.216 15.322 1.00 72.23 86 ASP A O 1
ATOM 1327 N N . ALA A 1 87 ? 5.983 7.570 13.754 1.00 64.13 87 ALA A N 1
ATOM 1328 C CA . ALA A 1 87 ? 4.880 7.226 14.641 1.00 54.13 87 ALA A CA 1
ATOM 1329 C C . ALA A 1 87 ? 3.944 6.206 14.005 1.00 31.31 87 ALA A C 1
ATOM 1330 O O . ALA A 1 87 ? 2.750 6.177 14.298 1.00 40.55 87 ALA A O 1
ATOM 1337 N N . GLY A 1 88 ? 4.491 5.363 13.150 1.00 4.22 88 GLY A N 1
ATOM 1338 C CA . GLY A 1 88 ? 3.682 4.346 12.512 1.00 65.54 88 GLY A CA 1
ATOM 1339 C C . GLY A 1 88 ? 4.187 2.949 12.796 1.00 13.12 88 GLY A C 1
ATOM 1340 O O . GLY A 1 88 ? 3.662 2.256 13.670 1.00 23.24 88 GLY A O 1
ATOM 1344 N N . LEU A 1 89 ? 5.218 2.547 12.066 1.00 71.13 89 LEU A N 1
ATOM 1345 C CA . LEU A 1 89 ? 5.767 1.203 12.187 1.00 1.04 89 LEU A CA 1
ATOM 1346 C C . LEU A 1 89 ? 7.117 1.089 11.477 1.00 52.54 89 LEU A C 1
ATOM 1347 O O . LEU A 1 89 ? 8.063 0.534 12.036 1.00 75.32 89 LEU A O 1
ATOM 1363 N N . ALA A 1 90 ? 7.194 1.645 10.259 1.00 21.11 90 ALA A N 1
ATOM 1364 C CA . ALA A 1 90 ? 8.409 1.604 9.434 1.00 70.24 90 ALA A CA 1
ATOM 1365 C C . ALA A 1 90 ? 8.887 0.173 9.204 1.00 64.31 90 ALA A C 1
ATOM 1366 O O . ALA A 1 90 ? 9.610 -0.393 10.025 1.00 11.25 90 ALA A O 1
ATOM 1373 N N . HIS A 1 91 ? 8.483 -0.418 8.086 1.00 30.14 91 HIS A N 1
ATOM 1374 C CA . HIS A 1 91 ? 8.850 -1.802 7.805 1.00 23.14 91 HIS A CA 1
ATOM 1375 C C . HIS A 1 91 ? 8.777 -2.101 6.308 1.00 12.21 91 HIS A C 1
ATOM 1376 O O . HIS A 1 91 ? 9.793 -2.357 5.667 1.00 1.04 91 HIS A O 1
ATOM 1391 N N . GLU A 1 92 ? 7.573 -2.037 5.756 1.00 21.12 92 GLU A N 1
ATOM 1392 C CA . GLU A 1 92 ? 7.333 -2.444 4.372 1.00 30.33 92 GLU A CA 1
ATOM 1393 C C . GLU A 1 92 ? 7.569 -1.295 3.393 1.00 55.34 92 GLU A C 1
ATOM 1394 O O . GLU A 1 92 ? 7.142 -1.359 2.238 1.00 10.44 92 GLU A O 1
ATOM 1406 N N . LEU A 1 93 ? 8.261 -0.258 3.845 1.00 4.24 93 LEU A N 1
ATOM 1407 C CA . LEU A 1 93 ? 8.457 0.940 3.039 1.00 71.51 93 LEU A CA 1
ATOM 1408 C C . LEU A 1 93 ? 9.463 0.703 1.914 1.00 12.35 93 LEU A C 1
ATOM 1409 O O . LEU A 1 93 ? 10.582 0.252 2.147 1.00 61.14 93 LEU A O 1
ATOM 1425 N N . ARG A 1 94 ? 9.038 1.007 0.696 1.00 0.10 94 ARG A N 1
ATOM 1426 C CA . ARG A 1 94 ? 9.878 0.882 -0.481 1.00 61.03 94 ARG A CA 1
ATOM 1427 C C . ARG A 1 94 ? 10.080 2.264 -1.102 1.00 22.12 94 ARG A C 1
ATOM 1428 O O . ARG A 1 94 ? 9.381 3.212 -0.743 1.00 54.21 94 ARG A O 1
ATOM 1449 N N . SER A 1 95 ? 11.029 2.383 -2.014 1.00 54.11 95 SER A N 1
ATOM 1450 C CA . SER A 1 95 ? 11.337 3.661 -2.638 1.00 40.52 95 SER A CA 1
ATOM 1451 C C . SER A 1 95 ? 10.837 3.705 -4.082 1.00 43.30 95 SER A C 1
ATOM 1452 O O . SER A 1 95 ? 10.316 2.713 -4.595 1.00 72.32 95 SER A O 1
ATOM 1460 N N . ASP A 1 96 ? 10.974 4.862 -4.723 1.00 12.13 96 ASP A N 1
ATOM 1461 C CA . ASP A 1 96 ? 10.698 4.972 -6.150 1.00 33.22 96 ASP A CA 1
ATOM 1462 C C . ASP A 1 96 ? 11.935 4.539 -6.938 1.00 31.22 96 ASP A C 1
ATOM 1463 O O . ASP A 1 96 ? 12.670 5.349 -7.496 1.00 23.43 96 ASP A O 1
ATOM 1472 N N . ASP A 1 97 ? 12.177 3.239 -6.925 1.00 41.34 97 ASP A N 1
ATOM 1473 C CA . ASP A 1 97 ? 13.360 2.657 -7.547 1.00 32.40 97 ASP A CA 1
ATOM 1474 C C . ASP A 1 97 ? 13.043 2.110 -8.937 1.00 44.31 97 ASP A C 1
ATOM 1475 O O . ASP A 1 97 ? 12.534 2.884 -9.773 1.00 0.00 97 ASP A O 1
ATOM 1485 N N . MET A 1 1 ? -29.595 -0.854 13.548 1.00 0.00 1 MET A N 2
ATOM 1486 C CA . MET A 1 1 ? -28.456 -1.505 12.865 1.00 52.33 1 MET A CA 2
ATOM 1487 C C . MET A 1 1 ? -27.783 -0.525 11.918 1.00 35.42 1 MET A C 2
ATOM 1488 O O . MET A 1 1 ? -28.454 0.173 11.157 1.00 54.04 1 MET A O 2
ATOM 1504 N N . GLY A 1 2 ? -26.460 -0.478 11.956 1.00 55.14 2 GLY A N 2
ATOM 1505 C CA . GLY A 1 2 ? -25.728 0.424 11.093 1.00 21.33 2 GLY A CA 2
ATOM 1506 C C . GLY A 1 2 ? -25.450 1.750 11.765 1.00 63.40 2 GLY A C 2
ATOM 1507 O O . GLY A 1 2 ? -26.376 2.466 12.144 1.00 31.11 2 GLY A O 2
ATOM 1511 N N . SER A 1 3 ? -24.181 2.079 11.918 1.00 52.21 3 SER A N 2
ATOM 1512 C CA . SER A 1 3 ? -23.795 3.318 12.563 1.00 4.22 3 SER A CA 2
ATOM 1513 C C . SER A 1 3 ? -22.627 3.944 11.814 1.00 61.24 3 SER A C 2
ATOM 1514 O O . SER A 1 3 ? -21.469 3.550 11.991 1.00 72.25 3 SER A O 2
ATOM 1522 N N . SER A 1 4 ? -22.933 4.895 10.951 1.00 52.43 4 SER A N 2
ATOM 1523 C CA . SER A 1 4 ? -21.906 5.585 10.198 1.00 42.22 4 SER A CA 2
ATOM 1524 C C . SER A 1 4 ? -21.439 6.803 10.982 1.00 34.23 4 SER A C 2
ATOM 1525 O O . SER A 1 4 ? -21.952 7.907 10.810 1.00 32.11 4 SER A O 2
ATOM 1533 N N . HIS A 1 5 ? -20.491 6.586 11.878 1.00 74.42 5 HIS A N 2
ATOM 1534 C CA . HIS A 1 5 ? -19.989 7.658 12.722 1.00 44.32 5 HIS A CA 2
ATOM 1535 C C . HIS A 1 5 ? -18.461 7.669 12.712 1.00 42.10 5 HIS A C 2
ATOM 1536 O O . HIS A 1 5 ? -17.808 7.307 13.690 1.00 23.13 5 HIS A O 2
ATOM 1551 N N . HIS A 1 6 ? -17.893 8.064 11.585 1.00 54.32 6 HIS A N 2
ATOM 1552 C CA . HIS A 1 6 ? -16.447 8.091 11.438 1.00 70.31 6 HIS A CA 2
ATOM 1553 C C . HIS A 1 6 ? -15.973 9.470 10.991 1.00 62.20 6 HIS A C 2
ATOM 1554 O O . HIS A 1 6 ? -15.869 9.762 9.801 1.00 12.12 6 HIS A O 2
ATOM 1569 N N . HIS A 1 7 ? -15.733 10.338 11.961 1.00 40.31 7 HIS A N 2
ATOM 1570 C CA . HIS A 1 7 ? -15.196 11.659 11.681 1.00 34.41 7 HIS A CA 2
ATOM 1571 C C . HIS A 1 7 ? -13.940 11.893 12.510 1.00 0.02 7 HIS A C 2
ATOM 1572 O O . HIS A 1 7 ? -13.693 12.997 12.998 1.00 74.21 7 HIS A O 2
ATOM 1587 N N . HIS A 1 8 ? -13.148 10.834 12.657 1.00 72.22 8 HIS A N 2
ATOM 1588 C CA . HIS A 1 8 ? -11.860 10.920 13.338 1.00 70.35 8 HIS A CA 2
ATOM 1589 C C . HIS A 1 8 ? -10.891 11.700 12.455 1.00 25.25 8 HIS A C 2
ATOM 1590 O O . HIS A 1 8 ? -10.054 11.124 11.761 1.00 34.35 8 HIS A O 2
ATOM 1605 N N . HIS A 1 9 ? -11.045 13.007 12.465 1.00 1.12 9 HIS A N 2
ATOM 1606 C CA . HIS A 1 9 ? -10.304 13.878 11.580 1.00 41.51 9 HIS A CA 2
ATOM 1607 C C . HIS A 1 9 ? -9.515 14.891 12.399 1.00 44.22 9 HIS A C 2
ATOM 1608 O O . HIS A 1 9 ? -10.089 15.803 12.992 1.00 71.50 9 HIS A O 2
ATOM 1623 N N . HIS A 1 10 ? -8.206 14.716 12.442 1.00 30.05 10 HIS A N 2
ATOM 1624 C CA . HIS A 1 10 ? -7.348 15.586 13.227 1.00 50.15 10 HIS A CA 2
ATOM 1625 C C . HIS A 1 10 ? -6.188 16.069 12.367 1.00 22.41 10 HIS A C 2
ATOM 1626 O O . HIS A 1 10 ? -5.189 15.370 12.208 1.00 43.21 10 HIS A O 2
ATOM 1641 N N . SER A 1 11 ? -6.343 17.248 11.787 1.00 31.40 11 SER A N 2
ATOM 1642 C CA . SER A 1 11 ? -5.314 17.822 10.936 1.00 52.21 11 SER A CA 2
ATOM 1643 C C . SER A 1 11 ? -5.020 19.251 11.375 1.00 51.23 11 SER A C 2
ATOM 1644 O O . SER A 1 11 ? -5.885 20.127 11.299 1.00 62.13 11 SER A O 2
ATOM 1652 N N . SER A 1 12 ? -3.813 19.473 11.871 1.00 21.20 12 SER A N 2
ATOM 1653 C CA . SER A 1 12 ? -3.395 20.798 12.297 1.00 34.24 12 SER A CA 2
ATOM 1654 C C . SER A 1 12 ? -1.884 20.950 12.145 1.00 43.21 12 SER A C 2
ATOM 1655 O O . SER A 1 12 ? -1.105 20.285 12.838 1.00 53.23 12 SER A O 2
ATOM 1663 N N . GLY A 1 13 ? -1.476 21.805 11.215 1.00 63.43 13 GLY A N 2
ATOM 1664 C CA . GLY A 1 13 ? -0.067 22.073 11.018 1.00 22.22 13 GLY A CA 2
ATOM 1665 C C . GLY A 1 13 ? 0.601 21.056 10.115 1.00 35.04 13 GLY A C 2
ATOM 1666 O O . GLY A 1 13 ? 1.471 20.303 10.557 1.00 41.23 13 GLY A O 2
ATOM 1670 N N . ARG A 1 14 ? 0.193 21.027 8.850 1.00 63.00 14 ARG A N 2
ATOM 1671 C CA . ARG A 1 14 ? 0.805 20.138 7.873 1.00 0.11 14 ARG A CA 2
ATOM 1672 C C . ARG A 1 14 ? 2.144 20.726 7.442 1.00 43.54 14 ARG A C 2
ATOM 1673 O O . ARG A 1 14 ? 2.203 21.584 6.560 1.00 62.41 14 ARG A O 2
ATOM 1694 N N . GLU A 1 15 ? 3.212 20.284 8.088 1.00 12.33 15 GLU A N 2
ATOM 1695 C CA . GLU A 1 15 ? 4.518 20.889 7.906 1.00 44.54 15 GLU A CA 2
ATOM 1696 C C . GLU A 1 15 ? 5.251 20.315 6.697 1.00 15.11 15 GLU A C 2
ATOM 1697 O O . GLU A 1 15 ? 5.875 19.255 6.777 1.00 72.33 15 GLU A O 2
ATOM 1709 N N . ASN A 1 16 ? 5.120 21.015 5.574 1.00 52.23 16 ASN A N 2
ATOM 1710 C CA . ASN A 1 16 ? 5.882 20.739 4.356 1.00 25.30 16 ASN A CA 2
ATOM 1711 C C . ASN A 1 16 ? 5.418 21.673 3.245 1.00 23.13 16 ASN A C 2
ATOM 1712 O O . ASN A 1 16 ? 4.237 22.020 3.170 1.00 44.43 16 ASN A O 2
ATOM 1723 N N . LEU A 1 17 ? 6.352 22.111 2.416 1.00 55.43 17 LEU A N 2
ATOM 1724 C CA . LEU A 1 17 ? 6.036 22.980 1.291 1.00 2.02 17 LEU A CA 2
ATOM 1725 C C . LEU A 1 17 ? 6.547 22.376 -0.009 1.00 24.32 17 LEU A C 2
ATOM 1726 O O . LEU A 1 17 ? 6.742 23.081 -1.000 1.00 51.31 17 LEU A O 2
ATOM 1742 N N . TYR A 1 18 ? 6.746 21.064 -0.001 1.00 40.33 18 TYR A N 2
ATOM 1743 C CA . TYR A 1 18 ? 7.278 20.365 -1.161 1.00 24.31 18 TYR A CA 2
ATOM 1744 C C . TYR A 1 18 ? 6.163 19.858 -2.063 1.00 12.51 18 TYR A C 2
ATOM 1745 O O . TYR A 1 18 ? 5.063 19.564 -1.600 1.00 4.15 18 TYR A O 2
ATOM 1763 N N . PHE A 1 19 ? 6.463 19.795 -3.357 1.00 55.33 19 PHE A N 2
ATOM 1764 C CA . PHE A 1 19 ? 5.555 19.256 -4.365 1.00 54.35 19 PHE A CA 2
ATOM 1765 C C . PHE A 1 19 ? 6.267 19.260 -5.711 1.00 31.41 19 PHE A C 2
ATOM 1766 O O . PHE A 1 19 ? 7.208 20.033 -5.904 1.00 35.24 19 PHE A O 2
ATOM 1783 N N . GLN A 1 20 ? 5.839 18.399 -6.629 1.00 2.10 20 GLN A N 2
ATOM 1784 C CA . GLN A 1 20 ? 6.443 18.355 -7.957 1.00 64.04 20 GLN A CA 2
ATOM 1785 C C . GLN A 1 20 ? 5.676 17.441 -8.904 1.00 25.23 20 GLN A C 2
ATOM 1786 O O . GLN A 1 20 ? 5.097 17.904 -9.886 1.00 45.44 20 GLN A O 2
ATOM 1800 N N . GLY A 1 21 ? 5.670 16.147 -8.597 1.00 22.14 21 GLY A N 2
ATOM 1801 C CA . GLY A 1 21 ? 5.197 15.161 -9.547 1.00 62.01 21 GLY A CA 2
ATOM 1802 C C . GLY A 1 21 ? 3.713 14.882 -9.448 1.00 4.41 21 GLY A C 2
ATOM 1803 O O . GLY A 1 21 ? 2.888 15.756 -9.719 1.00 74.21 21 GLY A O 2
ATOM 1807 N N . HIS A 1 22 ? 3.371 13.660 -9.060 1.00 32.12 22 HIS A N 2
ATOM 1808 C CA . HIS A 1 22 ? 1.985 13.216 -9.061 1.00 71.24 22 HIS A CA 2
ATOM 1809 C C . HIS A 1 22 ? 1.700 12.344 -7.849 1.00 61.11 22 HIS A C 2
ATOM 1810 O O . HIS A 1 22 ? 1.098 12.791 -6.872 1.00 75.31 22 HIS A O 2
ATOM 1825 N N . LEU A 1 23 ? 2.146 11.097 -7.923 1.00 50.25 23 LEU A N 2
ATOM 1826 C CA . LEU A 1 23 ? 1.893 10.114 -6.885 1.00 21.24 23 LEU A CA 2
ATOM 1827 C C . LEU A 1 23 ? 3.009 9.087 -6.857 1.00 2.10 23 LEU A C 2
ATOM 1828 O O . LEU A 1 23 ? 3.409 8.566 -7.899 1.00 63.13 23 LEU A O 2
ATOM 1844 N N . ARG A 1 24 ? 3.516 8.809 -5.671 1.00 12.34 24 ARG A N 2
ATOM 1845 C CA . ARG A 1 24 ? 4.581 7.840 -5.511 1.00 44.41 24 ARG A CA 2
ATOM 1846 C C . ARG A 1 24 ? 4.090 6.640 -4.732 1.00 73.23 24 ARG A C 2
ATOM 1847 O O . ARG A 1 24 ? 3.414 6.787 -3.709 1.00 24.04 24 ARG A O 2
ATOM 1868 N N . GLU A 1 25 ? 4.407 5.459 -5.236 1.00 3.43 25 GLU A N 2
ATOM 1869 C CA . GLU A 1 25 ? 4.083 4.226 -4.542 1.00 64.13 25 GLU A CA 2
ATOM 1870 C C . GLU A 1 25 ? 4.867 4.179 -3.237 1.00 41.14 25 GLU A C 2
ATOM 1871 O O . GLU A 1 25 ? 6.084 4.021 -3.242 1.00 71.03 25 GLU A O 2
ATOM 1883 N N . LEU A 1 26 ? 4.168 4.335 -2.124 1.00 15.21 26 LEU A N 2
ATOM 1884 C CA . LEU A 1 26 ? 4.821 4.474 -0.832 1.00 70.11 26 LEU A CA 2
ATOM 1885 C C . LEU A 1 26 ? 5.086 3.111 -0.211 1.00 14.32 26 LEU A C 2
ATOM 1886 O O . LEU A 1 26 ? 6.222 2.789 0.140 1.00 74.10 26 LEU A O 2
ATOM 1902 N N . LEU A 1 27 ? 4.039 2.313 -0.081 1.00 1.32 27 LEU A N 2
ATOM 1903 C CA . LEU A 1 27 ? 4.169 0.965 0.449 1.00 53.05 27 LEU A CA 2
ATOM 1904 C C . LEU A 1 27 ? 3.130 0.054 -0.181 1.00 73.11 27 LEU A C 2
ATOM 1905 O O . LEU A 1 27 ? 2.100 0.517 -0.673 1.00 51.20 27 LEU A O 2
ATOM 1921 N N . ARG A 1 28 ? 3.407 -1.240 -0.171 1.00 11.04 28 ARG A N 2
ATOM 1922 C CA . ARG A 1 28 ? 2.499 -2.226 -0.729 1.00 32.12 28 ARG A CA 2
ATOM 1923 C C . ARG A 1 28 ? 2.517 -3.481 0.130 1.00 62.11 28 ARG A C 2
ATOM 1924 O O . ARG A 1 28 ? 3.565 -4.110 0.290 1.00 21.13 28 ARG A O 2
ATOM 1945 N N . THR A 1 29 ? 1.369 -3.846 0.677 1.00 21.03 29 THR A N 2
ATOM 1946 C CA . THR A 1 29 ? 1.274 -5.033 1.501 1.00 31.01 29 THR A CA 2
ATOM 1947 C C . THR A 1 29 ? -0.112 -5.652 1.370 1.00 42.41 29 THR A C 2
ATOM 1948 O O . THR A 1 29 ? -1.056 -4.993 0.932 1.00 32.21 29 THR A O 2
ATOM 1959 N N . ASN A 1 30 ? -0.226 -6.918 1.729 1.00 24.01 30 ASN A N 2
ATOM 1960 C CA . ASN A 1 30 ? -1.492 -7.630 1.631 1.00 52.10 30 ASN A CA 2
ATOM 1961 C C . ASN A 1 30 ? -2.085 -7.859 3.016 1.00 71.35 30 ASN A C 2
ATOM 1962 O O . ASN A 1 30 ? -3.051 -8.608 3.172 1.00 33.12 30 ASN A O 2
ATOM 1973 N N . ASP A 1 31 ? -1.502 -7.218 4.020 1.00 42.12 31 ASP A N 2
ATOM 1974 C CA . ASP A 1 31 ? -2.015 -7.322 5.380 1.00 21.15 31 ASP A CA 2
ATOM 1975 C C . ASP A 1 31 ? -2.997 -6.191 5.656 1.00 63.20 31 ASP A C 2
ATOM 1976 O O . ASP A 1 31 ? -2.603 -5.032 5.799 1.00 72.15 31 ASP A O 2
ATOM 1985 N N . ALA A 1 32 ? -4.280 -6.537 5.722 1.00 14.24 32 ALA A N 2
ATOM 1986 C CA . ALA A 1 32 ? -5.343 -5.549 5.876 1.00 71.35 32 ALA A CA 2
ATOM 1987 C C . ALA A 1 32 ? -5.257 -4.825 7.216 1.00 40.15 32 ALA A C 2
ATOM 1988 O O . ALA A 1 32 ? -5.694 -3.682 7.340 1.00 3.51 32 ALA A O 2
ATOM 1995 N N . VAL A 1 33 ? -4.688 -5.491 8.213 1.00 73.34 33 VAL A N 2
ATOM 1996 C CA . VAL A 1 33 ? -4.563 -4.908 9.545 1.00 15.51 33 VAL A CA 2
ATOM 1997 C C . VAL A 1 33 ? -3.603 -3.724 9.521 1.00 64.33 33 VAL A C 2
ATOM 1998 O O . VAL A 1 33 ? -3.934 -2.631 9.989 1.00 31.33 33 VAL A O 2
ATOM 2011 N N . LEU A 1 34 ? -2.425 -3.944 8.959 1.00 35.24 34 LEU A N 2
ATOM 2012 C CA . LEU A 1 34 ? -1.428 -2.894 8.834 1.00 63.51 34 LEU A CA 2
ATOM 2013 C C . LEU A 1 34 ? -1.938 -1.785 7.917 1.00 24.03 34 LEU A C 2
ATOM 2014 O O . LEU A 1 34 ? -1.719 -0.598 8.175 1.00 4.22 34 LEU A O 2
ATOM 2030 N N . LEU A 1 35 ? -2.634 -2.181 6.857 1.00 15.24 35 LEU A N 2
ATOM 2031 C CA . LEU A 1 35 ? -3.237 -1.231 5.925 1.00 51.04 35 LEU A CA 2
ATOM 2032 C C . LEU A 1 35 ? -4.262 -0.347 6.630 1.00 53.45 35 LEU A C 2
ATOM 2033 O O . LEU A 1 35 ? -4.426 0.820 6.279 1.00 41.51 35 LEU A O 2
ATOM 2049 N N . SER A 1 36 ? -4.939 -0.904 7.625 1.00 42.54 36 SER A N 2
ATOM 2050 C CA . SER A 1 36 ? -5.909 -0.149 8.405 1.00 44.10 36 SER A CA 2
ATOM 2051 C C . SER A 1 36 ? -5.205 0.883 9.282 1.00 0.21 36 SER A C 2
ATOM 2052 O O . SER A 1 36 ? -5.678 2.012 9.436 1.00 41.32 36 SER A O 2
ATOM 2060 N N . ALA A 1 37 ? -4.065 0.494 9.846 1.00 62.20 37 ALA A N 2
ATOM 2061 C CA . ALA A 1 37 ? -3.274 1.398 10.671 1.00 43.14 37 ALA A CA 2
ATOM 2062 C C . ALA A 1 37 ? -2.736 2.550 9.833 1.00 32.54 37 ALA A C 2
ATOM 2063 O O . ALA A 1 37 ? -2.938 3.719 10.163 1.00 73.13 37 ALA A O 2
ATOM 2070 N N . VAL A 1 38 ? -2.071 2.207 8.732 1.00 34.23 38 VAL A N 2
ATOM 2071 C CA . VAL A 1 38 ? -1.543 3.203 7.806 1.00 61.02 38 VAL A CA 2
ATOM 2072 C C . VAL A 1 38 ? -2.672 4.060 7.246 1.00 2.33 38 VAL A C 2
ATOM 2073 O O . VAL A 1 38 ? -2.542 5.279 7.116 1.00 14.45 38 VAL A O 2
ATOM 2086 N N . GLY A 1 39 ? -3.787 3.411 6.942 1.00 54.15 39 GLY A N 2
ATOM 2087 C CA . GLY A 1 39 ? -4.934 4.107 6.401 1.00 30.12 39 GLY A CA 2
ATOM 2088 C C . GLY A 1 39 ? -5.477 5.147 7.357 1.00 22.00 39 GLY A C 2
ATOM 2089 O O . GLY A 1 39 ? -5.682 6.293 6.970 1.00 43.54 39 GLY A O 2
ATOM 2093 N N . ALA A 1 40 ? -5.685 4.748 8.607 1.00 73.12 40 ALA A N 2
ATOM 2094 C CA . ALA A 1 40 ? -6.226 5.640 9.626 1.00 32.35 40 ALA A CA 2
ATOM 2095 C C . ALA A 1 40 ? -5.283 6.810 9.896 1.00 51.13 40 ALA A C 2
ATOM 2096 O O . ALA A 1 40 ? -5.726 7.913 10.221 1.00 43.21 40 ALA A O 2
ATOM 2103 N N . LEU A 1 41 ? -3.987 6.564 9.751 1.00 23.14 41 LEU A N 2
ATOM 2104 C CA . LEU A 1 41 ? -2.983 7.602 9.950 1.00 74.40 41 LEU A CA 2
ATOM 2105 C C . LEU A 1 41 ? -3.133 8.704 8.907 1.00 45.33 41 LEU A C 2
ATOM 2106 O O . LEU A 1 41 ? -3.225 9.885 9.246 1.00 11.04 41 LEU A O 2
ATOM 2122 N N . LEU A 1 42 ? -3.175 8.308 7.641 1.00 35.24 42 LEU A N 2
ATOM 2123 C CA . LEU A 1 42 ? -3.315 9.261 6.546 1.00 12.51 42 LEU A CA 2
ATOM 2124 C C . LEU A 1 42 ? -4.725 9.840 6.508 1.00 35.30 42 LEU A C 2
ATOM 2125 O O . LEU A 1 42 ? -4.907 11.034 6.281 1.00 1.24 42 LEU A O 2
ATOM 2141 N N . ASP A 1 43 ? -5.717 8.988 6.752 1.00 61.02 43 ASP A N 2
ATOM 2142 C CA . ASP A 1 43 ? -7.122 9.393 6.693 1.00 11.01 43 ASP A CA 2
ATOM 2143 C C . ASP A 1 43 ? -7.434 10.389 7.805 1.00 61.44 43 ASP A C 2
ATOM 2144 O O . ASP A 1 43 ? -8.214 11.326 7.621 1.00 50.45 43 ASP A O 2
ATOM 2153 N N . GLY A 1 44 ? -6.805 10.184 8.958 1.00 13.02 44 GLY A N 2
ATOM 2154 C CA . GLY A 1 44 ? -7.013 11.071 10.087 1.00 63.11 44 GLY A CA 2
ATOM 2155 C C . GLY A 1 44 ? -6.339 12.414 9.897 1.00 34.04 44 GLY A C 2
ATOM 2156 O O . GLY A 1 44 ? -6.874 13.445 10.302 1.00 12.45 44 GLY A O 2
ATOM 2160 N N . ALA A 1 45 ? -5.174 12.403 9.255 1.00 31.35 45 ALA A N 2
ATOM 2161 C CA . ALA A 1 45 ? -4.407 13.625 9.038 1.00 73.34 45 ALA A CA 2
ATOM 2162 C C . ALA A 1 45 ? -4.855 14.349 7.772 1.00 52.21 45 ALA A C 2
ATOM 2163 O O . ALA A 1 45 ? -4.325 15.412 7.440 1.00 4.14 45 ALA A O 2
ATOM 2170 N N . ASP A 1 46 ? -5.830 13.757 7.077 1.00 4.45 46 ASP A N 2
ATOM 2171 C CA . ASP A 1 46 ? -6.418 14.342 5.867 1.00 32.44 46 ASP A CA 2
ATOM 2172 C C . ASP A 1 46 ? -5.430 14.286 4.699 1.00 55.53 46 ASP A C 2
ATOM 2173 O O . ASP A 1 46 ? -5.480 15.100 3.777 1.00 3.44 46 ASP A O 2
ATOM 2182 N N . ILE A 1 47 ? -4.547 13.300 4.728 1.00 44.12 47 ILE A N 2
ATOM 2183 C CA . ILE A 1 47 ? -3.574 13.118 3.661 1.00 62.32 47 ILE A CA 2
ATOM 2184 C C . ILE A 1 47 ? -4.194 12.330 2.512 1.00 73.44 47 ILE A C 2
ATOM 2185 O O . ILE A 1 47 ? -4.780 11.263 2.723 1.00 43.31 47 ILE A O 2
ATOM 2201 N N . GLY A 1 48 ? -4.077 12.871 1.306 1.00 54.51 48 GLY A N 2
ATOM 2202 C CA . GLY A 1 48 ? -4.668 12.241 0.144 1.00 21.44 48 GLY A CA 2
ATOM 2203 C C . GLY A 1 48 ? -4.004 10.922 -0.184 1.00 31.32 48 GLY A C 2
ATOM 2204 O O . GLY A 1 48 ? -2.845 10.888 -0.605 1.00 65.24 48 GLY A O 2
ATOM 2208 N N . HIS A 1 49 ? -4.731 9.835 0.015 1.00 0.35 49 HIS A N 2
ATOM 2209 C CA . HIS A 1 49 ? -4.184 8.509 -0.216 1.00 74.14 49 HIS A CA 2
ATOM 2210 C C . HIS A 1 49 ? -4.802 7.858 -1.450 1.00 71.33 49 HIS A C 2
ATOM 2211 O O . HIS A 1 49 ? -6.022 7.849 -1.619 1.00 4.50 49 HIS A O 2
ATOM 2226 N N . LEU A 1 50 ? -3.954 7.335 -2.317 1.00 61.32 50 LEU A N 2
ATOM 2227 C CA . LEU A 1 50 ? -4.409 6.529 -3.435 1.00 75.44 50 LEU A CA 2
ATOM 2228 C C . LEU A 1 50 ? -4.265 5.059 -3.073 1.00 1.12 50 LEU A C 2
ATOM 2229 O O . LEU A 1 50 ? -3.160 4.517 -3.067 1.00 11.11 50 LEU A O 2
ATOM 2245 N N . VAL A 1 51 ? -5.378 4.431 -2.735 1.00 63.24 51 VAL A N 2
ATOM 2246 C CA . VAL A 1 51 ? -5.372 3.050 -2.277 1.00 14.25 51 VAL A CA 2
ATOM 2247 C C . VAL A 1 51 ? -6.351 2.214 -3.088 1.00 43.21 51 VAL A C 2
ATOM 2248 O O . VAL A 1 51 ? -7.231 2.761 -3.752 1.00 74.40 51 VAL A O 2
ATOM 2261 N N . LEU A 1 52 ? -6.172 0.893 -3.026 1.00 60.30 52 LEU A N 2
ATOM 2262 C CA . LEU A 1 52 ? -7.004 -0.066 -3.759 1.00 42.12 52 LEU A CA 2
ATOM 2263 C C . LEU A 1 52 ? -6.755 0.056 -5.263 1.00 71.43 52 LEU A C 2
ATOM 2264 O O . LEU A 1 52 ? -7.240 0.974 -5.918 1.00 72.22 52 LEU A O 2
ATOM 2280 N N . ASP A 1 53 ? -5.977 -0.873 -5.801 1.00 63.31 53 ASP A N 2
ATOM 2281 C CA . ASP A 1 53 ? -5.617 -0.847 -7.213 1.00 24.20 53 ASP A CA 2
ATOM 2282 C C . ASP A 1 53 ? -6.261 -2.008 -7.958 1.00 65.45 53 ASP A C 2
ATOM 2283 O O . ASP A 1 53 ? -5.722 -3.117 -7.993 1.00 75.15 53 ASP A O 2
ATOM 2292 N N . GLN A 1 54 ? -7.443 -1.750 -8.506 1.00 12.30 54 GLN A N 2
ATOM 2293 C CA . GLN A 1 54 ? -8.174 -2.725 -9.308 1.00 13.14 54 GLN A CA 2
ATOM 2294 C C . GLN A 1 54 ? -9.450 -2.091 -9.845 1.00 24.51 54 GLN A C 2
ATOM 2295 O O . GLN A 1 54 ? -9.828 -0.995 -9.426 1.00 25.44 54 GLN A O 2
ATOM 2309 N N . ASN A 1 55 ? -10.107 -2.772 -10.770 1.00 2.13 55 ASN A N 2
ATOM 2310 C CA . ASN A 1 55 ? -11.349 -2.270 -11.339 1.00 24.22 55 ASN A CA 2
ATOM 2311 C C . ASN A 1 55 ? -12.544 -2.928 -10.665 1.00 42.41 55 ASN A C 2
ATOM 2312 O O . ASN A 1 55 ? -12.568 -4.146 -10.484 1.00 13.03 55 ASN A O 2
ATOM 2323 N N . MET A 1 56 ? -13.516 -2.116 -10.274 1.00 72.24 56 MET A N 2
ATOM 2324 C CA . MET A 1 56 ? -14.728 -2.622 -9.640 1.00 64.04 56 MET A CA 2
ATOM 2325 C C . MET A 1 56 ? -15.558 -3.430 -10.626 1.00 60.35 56 MET A C 2
ATOM 2326 O O . MET A 1 56 ? -16.214 -2.879 -11.510 1.00 42.12 56 MET A O 2
ATOM 2340 N N . SER A 1 57 ? -15.510 -4.741 -10.473 1.00 54.42 57 SER A N 2
ATOM 2341 C CA . SER A 1 57 ? -16.230 -5.648 -11.345 1.00 25.01 57 SER A CA 2
ATOM 2342 C C . SER A 1 57 ? -17.152 -6.538 -10.523 1.00 31.44 57 SER A C 2
ATOM 2343 O O . SER A 1 57 ? -16.992 -6.649 -9.306 1.00 53.10 57 SER A O 2
ATOM 2351 N N . ILE A 1 58 ? -18.115 -7.164 -11.188 1.00 24.01 58 ILE A N 2
ATOM 2352 C CA . ILE A 1 58 ? -19.010 -8.100 -10.530 1.00 51.53 58 ILE A CA 2
ATOM 2353 C C . ILE A 1 58 ? -18.282 -9.427 -10.302 1.00 63.45 58 ILE A C 2
ATOM 2354 O O . ILE A 1 58 ? -18.680 -10.242 -9.472 1.00 23.14 58 ILE A O 2
ATOM 2370 N N . LEU A 1 59 ? -17.196 -9.620 -11.042 1.00 0.20 59 LEU A N 2
ATOM 2371 C CA . LEU A 1 59 ? -16.368 -10.800 -10.889 1.00 42.54 59 LEU A CA 2
ATOM 2372 C C . LEU A 1 59 ? -15.541 -10.654 -9.613 1.00 70.15 59 LEU A C 2
ATOM 2373 O O . LEU A 1 59 ? -14.612 -9.845 -9.555 1.00 24.44 59 LEU A O 2
ATOM 2389 N N . GLU A 1 60 ? -15.915 -11.414 -8.587 1.00 45.35 60 GLU A N 2
ATOM 2390 C CA . GLU A 1 60 ? -15.288 -11.321 -7.272 1.00 40.22 60 GLU A CA 2
ATOM 2391 C C . GLU A 1 60 ? -13.781 -11.554 -7.366 1.00 72.44 60 GLU A C 2
ATOM 2392 O O . GLU A 1 60 ? -12.983 -10.766 -6.851 1.00 20.32 60 GLU A O 2
ATOM 2404 N N . GLY A 1 61 ? -13.400 -12.635 -8.030 1.00 73.23 61 GLY A N 2
ATOM 2405 C CA . GLY A 1 61 ? -11.999 -12.942 -8.213 1.00 41.22 61 GLY A CA 2
ATOM 2406 C C . GLY A 1 61 ? -11.798 -14.290 -8.869 1.00 63.41 61 GLY A C 2
ATOM 2407 O O . GLY A 1 61 ? -12.674 -15.154 -8.803 1.00 23.43 61 GLY A O 2
ATOM 2411 N N . SER A 1 62 ? -10.660 -14.460 -9.519 1.00 50.15 62 SER A N 2
ATOM 2412 C CA . SER A 1 62 ? -10.323 -15.726 -10.145 1.00 32.11 62 SER A CA 2
ATOM 2413 C C . SER A 1 62 ? -9.128 -16.359 -9.441 1.00 50.30 62 SER A C 2
ATOM 2414 O O . SER A 1 62 ? -9.092 -17.573 -9.228 1.00 62.44 62 SER A O 2
ATOM 2422 N N . LEU A 1 63 ? -8.160 -15.527 -9.071 1.00 34.14 63 LEU A N 2
ATOM 2423 C CA . LEU A 1 63 ? -6.984 -15.976 -8.337 1.00 25.30 63 LEU A CA 2
ATOM 2424 C C . LEU A 1 63 ? -6.147 -14.781 -7.911 1.00 20.03 63 LEU A C 2
ATOM 2425 O O . LEU A 1 63 ? -5.683 -14.008 -8.754 1.00 20.32 63 LEU A O 2
ATOM 2441 N N . GLY A 1 64 ? -5.967 -14.624 -6.609 1.00 24.42 64 GLY A N 2
ATOM 2442 C CA . GLY A 1 64 ? -5.131 -13.558 -6.103 1.00 33.01 64 GLY A CA 2
ATOM 2443 C C . GLY A 1 64 ? -5.632 -13.009 -4.788 1.00 43.34 64 GLY A C 2
ATOM 2444 O O . GLY A 1 64 ? -6.760 -13.291 -4.378 1.00 31.53 64 GLY A O 2
ATOM 2448 N N . VAL A 1 65 ? -4.788 -12.236 -4.125 1.00 55.24 65 VAL A N 2
ATOM 2449 C CA . VAL A 1 65 ? -5.154 -11.586 -2.877 1.00 0.32 65 VAL A CA 2
ATOM 2450 C C . VAL A 1 65 ? -5.280 -10.080 -3.098 1.00 2.13 65 VAL A C 2
ATOM 2451 O O . VAL A 1 65 ? -6.032 -9.396 -2.399 1.00 63.44 65 VAL A O 2
ATOM 2464 N N . ILE A 1 66 ? -4.549 -9.592 -4.102 1.00 53.11 66 ILE A N 2
ATOM 2465 C CA . ILE A 1 66 ? -4.501 -8.173 -4.440 1.00 51.13 66 ILE A CA 2
ATOM 2466 C C . ILE A 1 66 ? -3.773 -7.384 -3.351 1.00 3.02 66 ILE A C 2
ATOM 2467 O O . ILE A 1 66 ? -4.372 -6.946 -2.365 1.00 34.34 66 ILE A O 2
ATOM 2483 N N . PRO A 1 67 ? -2.450 -7.225 -3.502 1.00 2.31 67 PRO A N 2
ATOM 2484 C CA . PRO A 1 67 ? -1.632 -6.475 -2.554 1.00 70.11 67 PRO A CA 2
ATOM 2485 C C . PRO A 1 67 ? -1.947 -4.987 -2.616 1.00 62.20 67 PRO A C 2
ATOM 2486 O O . PRO A 1 67 ? -1.498 -4.283 -3.525 1.00 61.23 67 PRO A O 2
ATOM 2497 N N . ARG A 1 68 ? -2.751 -4.523 -1.671 1.00 4.13 68 ARG A N 2
ATOM 2498 C CA . ARG A 1 68 ? -3.173 -3.134 -1.639 1.00 62.00 68 ARG A CA 2
ATOM 2499 C C . ARG A 1 68 ? -1.982 -2.226 -1.352 1.00 73.25 68 ARG A C 2
ATOM 2500 O O . ARG A 1 68 ? -1.292 -2.380 -0.343 1.00 21.23 68 ARG A O 2
ATOM 2521 N N . ARG A 1 69 ? -1.741 -1.295 -2.255 1.00 4.44 69 ARG A N 2
ATOM 2522 C CA . ARG A 1 69 ? -0.630 -0.372 -2.123 1.00 62.24 69 ARG A CA 2
ATOM 2523 C C . ARG A 1 69 ? -1.137 1.039 -1.907 1.00 1.21 69 ARG A C 2
ATOM 2524 O O . ARG A 1 69 ? -2.243 1.383 -2.330 1.00 73.03 69 ARG A O 2
ATOM 2545 N N . VAL A 1 70 ? -0.334 1.838 -1.229 1.00 73.12 70 VAL A N 2
ATOM 2546 C CA . VAL A 1 70 ? -0.707 3.202 -0.903 1.00 54.31 70 VAL A CA 2
ATOM 2547 C C . VAL A 1 70 ? 0.185 4.182 -1.653 1.00 44.40 70 VAL A C 2
ATOM 2548 O O . VAL A 1 70 ? 1.406 4.184 -1.473 1.00 71.14 70 VAL A O 2
ATOM 2561 N N . LEU A 1 71 ? -0.416 4.985 -2.514 1.00 4.22 71 LEU A N 2
ATOM 2562 C CA . LEU A 1 71 ? 0.319 6.022 -3.224 1.00 1.34 71 LEU A CA 2
ATOM 2563 C C . LEU A 1 71 ? -0.054 7.392 -2.677 1.00 13.04 71 LEU A 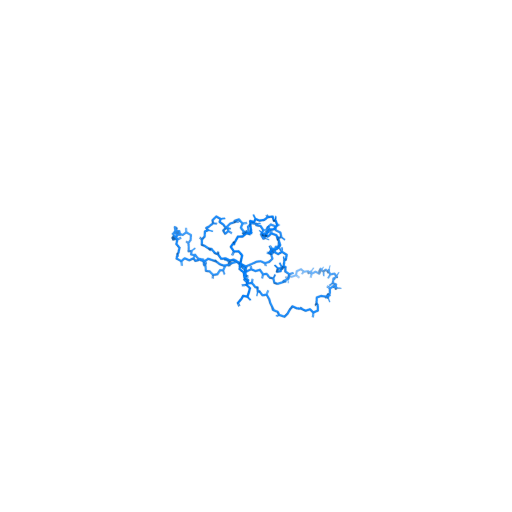C 2
ATOM 2564 O O . LEU A 1 71 ? -1.226 7.664 -2.405 1.00 71.15 71 LEU A O 2
ATOM 2580 N N . VAL A 1 72 ? 0.946 8.243 -2.503 1.00 4.52 72 VAL A N 2
ATOM 2581 C CA . VAL A 1 72 ? 0.733 9.596 -2.005 1.00 61.11 72 VAL A CA 2
ATOM 2582 C C . VAL A 1 72 ? 1.480 10.602 -2.870 1.00 10.21 72 VAL A C 2
ATOM 2583 O O . VAL A 1 72 ? 2.331 10.223 -3.676 1.00 52.44 72 VAL A O 2
ATOM 2596 N N . HIS A 1 73 ? 1.151 11.876 -2.711 1.00 21.00 73 HIS A N 2
ATOM 2597 C CA . HIS A 1 73 ? 1.796 12.935 -3.481 1.00 11.55 73 HIS A CA 2
ATOM 2598 C C . HIS A 1 73 ? 3.188 13.213 -2.939 1.00 3.53 73 HIS A C 2
ATOM 2599 O O . HIS A 1 73 ? 3.474 12.926 -1.777 1.00 73.11 73 HIS A O 2
ATOM 2614 N N . GLU A 1 74 ? 4.052 13.770 -3.787 1.00 24.42 74 GLU A N 2
ATOM 2615 C CA . GLU A 1 74 ? 5.387 14.193 -3.361 1.00 21.40 74 GLU A CA 2
ATOM 2616 C C . GLU A 1 74 ? 5.299 15.246 -2.256 1.00 70.41 74 GLU A C 2
ATOM 2617 O O . GLU A 1 74 ? 6.251 15.442 -1.502 1.00 22.23 74 GLU A O 2
ATOM 2629 N N . ASP A 1 75 ? 4.151 15.918 -2.184 1.00 74.40 75 ASP A N 2
ATOM 2630 C CA . ASP A 1 75 ? 3.872 16.898 -1.136 1.00 63.23 75 ASP A CA 2
ATOM 2631 C C . ASP A 1 75 ? 4.121 16.300 0.241 1.00 3.23 75 ASP A C 2
ATOM 2632 O O . ASP A 1 75 ? 5.105 16.618 0.907 1.00 62.51 75 ASP A O 2
ATOM 2641 N N . ASP A 1 76 ? 3.240 15.393 0.641 1.00 2.13 76 ASP A N 2
ATOM 2642 C CA . ASP A 1 76 ? 3.319 14.773 1.957 1.00 64.33 76 ASP A CA 2
ATOM 2643 C C . ASP A 1 76 ? 4.139 13.495 1.899 1.00 0.30 76 ASP A C 2
ATOM 2644 O O . ASP A 1 76 ? 4.066 12.661 2.799 1.00 52.41 76 ASP A O 2
ATOM 2653 N N . LEU A 1 77 ? 4.927 13.348 0.839 1.00 53.50 77 LEU A N 2
ATOM 2654 C CA . LEU A 1 77 ? 5.780 12.179 0.663 1.00 3.12 77 LEU A CA 2
ATOM 2655 C C . LEU A 1 77 ? 6.708 12.038 1.866 1.00 70.51 77 LEU A C 2
ATOM 2656 O O . LEU A 1 77 ? 6.780 10.981 2.497 1.00 32.24 77 LEU A O 2
ATOM 2672 N N . ALA A 1 78 ? 7.389 13.127 2.195 1.00 62.13 78 ALA A N 2
ATOM 2673 C CA . ALA A 1 78 ? 8.307 13.147 3.324 1.00 1.21 78 ALA A CA 2
ATOM 2674 C C . ALA A 1 78 ? 7.552 13.034 4.644 1.00 12.40 78 ALA A C 2
ATOM 2675 O O . ALA A 1 78 ? 8.049 12.446 5.605 1.00 24.32 78 ALA A O 2
ATOM 2682 N N . GLY A 1 79 ? 6.343 13.586 4.675 1.00 74.43 79 GLY A N 2
ATOM 2683 C CA . GLY A 1 79 ? 5.541 13.564 5.883 1.00 31.22 79 GLY A CA 2
ATOM 2684 C C . GLY A 1 79 ? 5.011 12.180 6.197 1.00 31.14 79 GLY A C 2
ATOM 2685 O O . GLY A 1 79 ? 5.084 11.724 7.338 1.00 5.20 79 GLY A O 2
ATOM 2689 N N . ALA A 1 80 ? 4.480 11.508 5.184 1.00 33.14 80 ALA A N 2
ATOM 2690 C CA . ALA A 1 80 ? 3.944 10.165 5.351 1.00 51.30 80 ALA A CA 2
ATOM 2691 C C . ALA A 1 80 ? 5.053 9.189 5.729 1.00 40.40 80 ALA A C 2
ATOM 2692 O O . ALA A 1 80 ? 4.860 8.321 6.578 1.00 42.40 80 ALA A O 2
ATOM 2699 N N . ARG A 1 81 ? 6.221 9.344 5.103 1.00 15.42 81 ARG A N 2
ATOM 2700 C CA . ARG A 1 81 ? 7.386 8.536 5.461 1.00 34.13 81 ARG A CA 2
ATOM 2701 C C . ARG A 1 81 ? 7.738 8.745 6.927 1.00 33.04 81 ARG A C 2
ATOM 2702 O O . ARG A 1 81 ? 7.987 7.791 7.656 1.00 12.00 81 ARG A O 2
ATOM 2723 N N . ARG A 1 82 ? 7.736 10.006 7.348 1.00 42.21 82 ARG A N 2
ATOM 2724 C CA . ARG A 1 82 ? 8.005 10.362 8.737 1.00 62.51 82 ARG A CA 2
ATOM 2725 C C . ARG A 1 82 ? 7.005 9.685 9.666 1.00 0.11 82 ARG A C 2
ATOM 2726 O O . ARG A 1 82 ? 7.385 9.032 10.634 1.00 43.45 82 ARG A O 2
ATOM 2747 N N . LEU A 1 83 ? 5.725 9.837 9.346 1.00 25.53 83 LEU A N 2
ATOM 2748 C CA . LEU A 1 83 ? 4.647 9.289 10.158 1.00 51.44 83 LEU A CA 2
ATOM 2749 C C . LEU A 1 83 ? 4.774 7.772 10.297 1.00 71.23 83 LEU A C 2
ATOM 2750 O O . LEU A 1 83 ? 4.784 7.239 11.411 1.00 60.24 83 LEU A O 2
ATOM 2766 N N . LEU A 1 84 ? 4.886 7.088 9.168 1.00 72.32 84 LEU A N 2
ATOM 2767 C CA . LEU A 1 84 ? 4.960 5.632 9.154 1.00 64.40 84 LEU A CA 2
ATOM 2768 C C . LEU A 1 84 ? 6.247 5.119 9.801 1.00 13.23 84 LEU A C 2
ATOM 2769 O O . LEU A 1 84 ? 6.275 4.016 10.337 1.00 62.01 84 LEU A O 2
ATOM 2785 N N . THR A 1 85 ? 7.307 5.907 9.751 1.00 21.11 85 THR A N 2
ATOM 2786 C CA . THR A 1 85 ? 8.573 5.500 10.344 1.00 32.32 85 THR A CA 2
ATOM 2787 C C . THR A 1 85 ? 8.592 5.777 11.847 1.00 62.35 85 THR A C 2
ATOM 2788 O O . THR A 1 85 ? 8.890 4.891 12.648 1.00 64.45 85 THR A O 2
ATOM 2799 N N . ASP A 1 86 ? 8.234 6.998 12.221 1.00 23.22 86 ASP A N 2
ATOM 2800 C CA . ASP A 1 86 ? 8.341 7.448 13.603 1.00 3.22 86 ASP A CA 2
ATOM 2801 C C . ASP A 1 86 ? 7.284 6.817 14.501 1.00 51.43 86 ASP A C 2
ATOM 2802 O O . ASP A 1 86 ? 7.590 6.371 15.607 1.00 4.20 86 ASP A O 2
ATOM 2811 N N . ALA A 1 87 ? 6.046 6.763 14.030 1.00 72.22 87 ALA A N 2
ATOM 2812 C CA . ALA A 1 87 ? 4.947 6.316 14.880 1.00 63.43 87 ALA A CA 2
ATOM 2813 C C . ALA A 1 87 ? 4.212 5.107 14.310 1.00 73.21 87 ALA A C 2
ATOM 2814 O O . ALA A 1 87 ? 3.190 4.682 14.853 1.00 51.51 87 ALA A O 2
ATOM 2821 N N . GLY A 1 88 ? 4.736 4.540 13.235 1.00 25.14 88 GLY A N 2
ATOM 2822 C CA . GLY A 1 88 ? 4.077 3.411 12.623 1.00 71.31 88 GLY A CA 2
ATOM 2823 C C . GLY A 1 88 ? 4.864 2.131 12.785 1.00 4.11 88 GLY A C 2
ATOM 2824 O O . GLY A 1 88 ? 4.522 1.284 13.606 1.00 51.35 88 GLY A O 2
ATOM 2828 N N . LEU A 1 89 ? 5.934 2.008 12.016 1.00 43.52 89 LEU A N 2
ATOM 2829 C CA . LEU A 1 89 ? 6.693 0.767 11.944 1.00 1.03 89 LEU A CA 2
ATOM 2830 C C . LEU A 1 89 ? 7.974 0.949 11.131 1.00 11.01 89 LEU A C 2
ATOM 2831 O O . LEU A 1 89 ? 9.066 0.633 11.605 1.00 52.24 89 LEU A O 2
ATOM 2847 N N . ALA A 1 90 ? 7.824 1.492 9.918 1.00 31.34 90 ALA A N 2
ATOM 2848 C CA . ALA A 1 90 ? 8.917 1.589 8.947 1.00 51.11 90 ALA A CA 2
ATOM 2849 C C . ALA A 1 90 ? 9.465 0.208 8.612 1.00 54.43 90 ALA A C 2
ATOM 2850 O O . ALA A 1 90 ? 10.453 -0.236 9.190 1.00 45.44 90 ALA A O 2
ATOM 2857 N N . HIS A 1 91 ? 8.804 -0.483 7.688 1.00 52.34 91 HIS A N 2
ATOM 2858 C CA . HIS A 1 91 ? 9.192 -1.849 7.349 1.00 40.54 91 HIS A CA 2
ATOM 2859 C C . HIS A 1 91 ? 8.671 -2.233 5.968 1.00 54.43 91 HIS A C 2
ATOM 2860 O O . HIS A 1 91 ? 9.390 -2.816 5.159 1.00 74.11 91 HIS A O 2
ATOM 2875 N N . GLU A 1 92 ? 7.415 -1.898 5.705 1.00 64.34 92 GLU A N 2
ATOM 2876 C CA . GLU A 1 92 ? 6.790 -2.208 4.421 1.00 54.21 92 GLU A CA 2
ATOM 2877 C C . GLU A 1 92 ? 7.003 -1.069 3.424 1.00 24.42 92 GLU A C 2
ATOM 2878 O O . GLU A 1 92 ? 6.396 -1.044 2.355 1.00 43.13 92 GLU A O 2
ATOM 2890 N N . LEU A 1 93 ? 7.878 -0.134 3.782 1.00 30.22 93 LEU A N 2
ATOM 2891 C CA . LEU A 1 93 ? 8.117 1.046 2.961 1.00 4.34 93 LEU A CA 2
ATOM 2892 C C . LEU A 1 93 ? 8.869 0.680 1.690 1.00 15.54 93 LEU A C 2
ATOM 2893 O O . LEU A 1 93 ? 9.858 -0.055 1.731 1.00 23.11 93 LEU A O 2
ATOM 2909 N N . ARG A 1 94 ? 8.385 1.189 0.567 1.00 10.22 94 ARG A N 2
ATOM 2910 C CA . ARG A 1 94 ? 9.016 0.949 -0.721 1.00 23.10 94 ARG A CA 2
ATOM 2911 C C . ARG A 1 94 ? 9.520 2.256 -1.326 1.00 31.34 94 ARG A C 2
ATOM 2912 O O . ARG A 1 94 ? 10.719 2.408 -1.560 1.00 3.13 94 ARG A O 2
ATOM 2933 N N . SER A 1 95 ? 8.600 3.195 -1.564 1.00 11.44 95 SER A N 2
ATOM 2934 C CA . SER A 1 95 ? 8.923 4.469 -2.215 1.00 21.03 95 SER A CA 2
ATOM 2935 C C . SER A 1 95 ? 9.396 4.226 -3.655 1.00 2.24 95 SER A C 2
ATOM 2936 O O . SER A 1 95 ? 9.220 3.130 -4.192 1.00 4.13 95 SER A O 2
ATOM 2944 N N . ASP A 1 96 ? 9.971 5.242 -4.292 1.00 10.04 96 ASP A N 2
ATOM 2945 C CA . ASP A 1 96 ? 10.498 5.072 -5.642 1.00 54.00 96 ASP A CA 2
ATOM 2946 C C . ASP A 1 96 ? 11.788 4.260 -5.589 1.00 23.41 96 ASP A C 2
ATOM 2947 O O . ASP A 1 96 ? 11.917 3.243 -6.276 1.00 2.41 96 ASP A O 2
ATOM 2956 N N . ASP A 1 97 ? 12.714 4.719 -4.758 1.00 52.41 97 ASP A N 2
ATOM 2957 C CA . ASP A 1 97 ? 13.938 3.996 -4.428 1.00 24.15 97 ASP A CA 2
ATOM 2958 C C . ASP A 1 97 ? 14.818 4.879 -3.562 1.00 15.44 97 ASP A C 2
ATOM 2959 O O . ASP A 1 97 ? 15.590 5.692 -4.117 1.00 0.00 97 ASP A O 2
ATOM 2969 N N . MET A 1 1 ? -24.968 59.760 -5.081 1.00 0.00 1 MET A N 3
ATOM 2970 C CA . MET A 1 1 ? -24.212 60.904 -4.520 1.00 52.33 1 MET A CA 3
ATOM 2971 C C . MET A 1 1 ? -23.125 60.405 -3.579 1.00 53.11 1 MET A C 3
ATOM 2972 O O . MET A 1 1 ? -23.312 59.420 -2.865 1.00 23.44 1 MET A O 3
ATOM 2988 N N . GLY A 1 2 ? -21.992 61.092 -3.579 1.00 5.11 2 GLY A N 3
ATOM 2989 C CA . GLY A 1 2 ? -20.869 60.671 -2.762 1.00 42.45 2 GLY A CA 3
ATOM 2990 C C . GLY A 1 2 ? -20.074 59.562 -3.426 1.00 3.13 2 GLY A C 3
ATOM 2991 O O . GLY A 1 2 ? -20.326 59.225 -4.584 1.00 52.42 2 GLY A O 3
ATOM 2995 N N . SER A 1 3 ? -19.121 58.993 -2.707 1.00 35.24 3 SER A N 3
ATOM 2996 C CA . SER A 1 3 ? -18.302 57.917 -3.241 1.00 52.44 3 SER A CA 3
ATOM 2997 C C . SER A 1 3 ? -18.033 56.861 -2.174 1.00 3.23 3 SER A C 3
ATOM 2998 O O . SER A 1 3 ? -17.965 57.174 -0.982 1.00 70.55 3 SER A O 3
ATOM 3006 N N . SER A 1 4 ? -17.905 55.617 -2.607 1.00 24.25 4 SER A N 3
ATOM 3007 C CA . SER A 1 4 ? -17.659 54.507 -1.699 1.00 71.12 4 SER A CA 3
ATOM 3008 C C . SER A 1 4 ? -16.164 54.340 -1.450 1.00 42.01 4 SER A C 3
ATOM 3009 O O . SER A 1 4 ? -15.360 54.358 -2.384 1.00 33.35 4 SER A O 3
ATOM 3017 N N . HIS A 1 5 ? -15.790 54.187 -0.188 1.00 4.04 5 HIS A N 3
ATOM 3018 C CA . HIS A 1 5 ? -14.390 54.023 0.172 1.00 44.34 5 HIS A CA 3
ATOM 3019 C C . HIS A 1 5 ? -14.172 52.744 0.973 1.00 33.44 5 HIS A C 3
ATOM 3020 O O . HIS A 1 5 ? -14.710 52.570 2.066 1.00 35.32 5 HIS A O 3
ATOM 3035 N N . HIS A 1 6 ? -13.405 51.839 0.393 1.00 41.03 6 HIS A N 3
ATOM 3036 C CA . HIS A 1 6 ? -13.019 50.603 1.060 1.00 63.14 6 HIS A CA 3
ATOM 3037 C C . HIS A 1 6 ? -11.606 50.212 0.641 1.00 2.54 6 HIS A C 3
ATOM 3038 O O . HIS A 1 6 ? -11.375 49.790 -0.490 1.00 32.03 6 HIS A O 3
ATOM 3053 N N . HIS A 1 7 ? -10.652 50.387 1.544 1.00 1.43 7 HIS A N 3
ATOM 3054 C CA . HIS A 1 7 ? -9.252 50.129 1.227 1.00 11.35 7 HIS A CA 3
ATOM 3055 C C . HIS A 1 7 ? -8.618 49.195 2.248 1.00 33.12 7 HIS A C 3
ATOM 3056 O O . HIS A 1 7 ? -8.370 49.586 3.389 1.00 73.02 7 HIS A O 3
ATOM 3071 N N . HIS A 1 8 ? -8.377 47.962 1.837 1.00 42.45 8 HIS A N 3
ATOM 3072 C CA . HIS A 1 8 ? -7.630 47.008 2.647 1.00 21.02 8 HIS A CA 3
ATOM 3073 C C . HIS A 1 8 ? -6.780 46.130 1.739 1.00 43.24 8 HIS A C 3
ATOM 3074 O O . HIS A 1 8 ? -7.168 45.845 0.607 1.00 0.23 8 HIS A O 3
ATOM 3089 N N . HIS A 1 9 ? -5.612 45.730 2.222 1.00 40.42 9 HIS A N 3
ATOM 3090 C CA . HIS A 1 9 ? -4.682 44.965 1.403 1.00 73.45 9 HIS A CA 3
ATOM 3091 C C . HIS A 1 9 ? -3.729 44.131 2.260 1.00 2.34 9 HIS A C 3
ATOM 3092 O O . HIS A 1 9 ? -2.974 44.662 3.070 1.00 14.02 9 HIS A O 3
ATOM 3107 N N . HIS A 1 10 ? -3.791 42.819 2.097 1.00 62.20 10 HIS A N 3
ATOM 3108 C CA . HIS A 1 10 ? -2.787 41.932 2.664 1.00 2.44 10 HIS A CA 3
ATOM 3109 C C . HIS A 1 10 ? -2.554 40.746 1.731 1.00 13.42 10 HIS A C 3
ATOM 3110 O O . HIS A 1 10 ? -3.286 39.757 1.746 1.00 33.30 10 HIS A O 3
ATOM 3125 N N . SER A 1 11 ? -1.554 40.884 0.880 1.00 61.42 11 SER A N 3
ATOM 3126 C CA . SER A 1 11 ? -1.220 39.850 -0.079 1.00 5.12 11 SER A CA 3
ATOM 3127 C C . SER A 1 11 ? 0.274 39.564 -0.018 1.00 55.15 11 SER A C 3
ATOM 3128 O O . SER A 1 11 ? 1.088 40.338 -0.526 1.00 61.23 11 SER A O 3
ATOM 3136 N N . SER A 1 12 ? 0.629 38.472 0.634 1.00 61.53 12 SER A N 3
ATOM 3137 C CA . SER A 1 12 ? 2.019 38.114 0.830 1.00 32.52 12 SER A CA 3
ATOM 3138 C C . SER A 1 12 ? 2.150 36.598 0.886 1.00 53.12 12 SER A C 3
ATOM 3139 O O . SER A 1 12 ? 1.188 35.901 1.206 1.00 64.23 12 SER A O 3
ATOM 3147 N N . GLY A 1 13 ? 3.328 36.095 0.559 1.00 74.03 13 GLY A N 3
ATOM 3148 C CA . GLY A 1 13 ? 3.557 34.665 0.576 1.00 71.31 13 GLY A CA 3
ATOM 3149 C C . GLY A 1 13 ? 4.736 34.273 -0.285 1.00 4.23 13 GLY A C 3
ATOM 3150 O O . GLY A 1 13 ? 4.612 34.172 -1.506 1.00 42.10 13 GLY A O 3
ATOM 3154 N N . ARG A 1 14 ? 5.882 34.066 0.349 1.00 75.02 14 ARG A N 3
ATOM 3155 C CA . ARG A 1 14 ? 7.095 33.695 -0.367 1.00 3.04 14 ARG A CA 3
ATOM 3156 C C . ARG A 1 14 ? 7.273 32.183 -0.366 1.00 13.01 14 ARG A C 3
ATOM 3157 O O . ARG A 1 14 ? 7.886 31.617 -1.273 1.00 42.23 14 ARG A O 3
ATOM 3178 N N . GLU A 1 15 ? 6.726 31.527 0.649 1.00 12.44 15 GLU A N 3
ATOM 3179 C CA . GLU A 1 15 ? 6.836 30.084 0.759 1.00 44.15 15 GLU A CA 3
ATOM 3180 C C . GLU A 1 15 ? 5.739 29.407 -0.050 1.00 1.44 15 GLU A C 3
ATOM 3181 O O . GLU A 1 15 ? 4.603 29.269 0.405 1.00 54.34 15 GLU A O 3
ATOM 3193 N N . ASN A 1 16 ? 6.091 29.026 -1.268 1.00 72.32 16 ASN A N 3
ATOM 3194 C CA . ASN A 1 16 ? 5.167 28.374 -2.187 1.00 42.41 16 ASN A CA 3
ATOM 3195 C C . ASN A 1 16 ? 5.932 27.331 -3.004 1.00 73.45 16 ASN A C 3
ATOM 3196 O O . ASN A 1 16 ? 7.163 27.299 -2.970 1.00 1.52 16 ASN A O 3
ATOM 3207 N N . LEU A 1 17 ? 5.217 26.481 -3.729 1.00 32.05 17 LEU A N 3
ATOM 3208 C CA . LEU A 1 17 ? 5.852 25.438 -4.524 1.00 2.22 17 LEU A CA 3
ATOM 3209 C C . LEU A 1 17 ? 5.677 25.708 -6.014 1.00 63.02 17 LEU A C 3
ATOM 3210 O O . LEU A 1 17 ? 4.571 25.607 -6.550 1.00 23.51 17 LEU A O 3
ATOM 3226 N N . TYR A 1 18 ? 6.765 26.078 -6.675 1.00 1.32 18 TYR A N 3
ATOM 3227 C CA . TYR A 1 18 ? 6.750 26.282 -8.118 1.00 32.42 18 TYR A CA 3
ATOM 3228 C C . TYR A 1 18 ? 7.025 24.965 -8.842 1.00 71.32 18 TYR A C 3
ATOM 3229 O O . TYR A 1 18 ? 6.563 24.751 -9.961 1.00 40.33 18 TYR A O 3
ATOM 3247 N N . PHE A 1 19 ? 7.771 24.082 -8.184 1.00 63.10 19 PHE A N 3
ATOM 3248 C CA . PHE A 1 19 ? 8.157 22.803 -8.774 1.00 65.54 19 PHE A CA 3
ATOM 3249 C C . PHE A 1 19 ? 6.948 21.884 -8.924 1.00 30.20 19 PHE A C 3
ATOM 3250 O O . PHE A 1 19 ? 5.939 22.051 -8.236 1.00 21.02 19 PHE A O 3
ATOM 3267 N N . GLN A 1 20 ? 7.052 20.919 -9.826 1.00 12.15 20 GLN A N 3
ATOM 3268 C CA . GLN A 1 20 ? 5.953 20.002 -10.096 1.00 74.20 20 GLN A CA 3
ATOM 3269 C C . GLN A 1 20 ? 6.399 18.556 -9.910 1.00 2.44 20 GLN A C 3
ATOM 3270 O O . GLN A 1 20 ? 7.381 18.114 -10.512 1.00 21.55 20 GLN A O 3
ATOM 3284 N N . GLY A 1 21 ? 5.681 17.830 -9.066 1.00 53.14 21 GLY A N 3
ATOM 3285 C CA . GLY A 1 21 ? 5.962 16.424 -8.859 1.00 54.53 21 GLY A CA 3
ATOM 3286 C C . GLY A 1 21 ? 4.783 15.557 -9.250 1.00 52.42 21 GLY A C 3
ATOM 3287 O O . GLY A 1 21 ? 3.841 16.035 -9.881 1.00 21.33 21 GLY A O 3
ATOM 3291 N N . HIS A 1 22 ? 4.822 14.291 -8.874 1.00 73.04 22 HIS A N 3
ATOM 3292 C CA . HIS A 1 22 ? 3.730 13.369 -9.169 1.00 63.21 22 HIS A CA 3
ATOM 3293 C C . HIS A 1 22 ? 3.405 12.537 -7.938 1.00 24.12 22 HIS A C 3
ATOM 3294 O O . HIS A 1 22 ? 4.053 12.680 -6.904 1.00 63.33 22 HIS A O 3
ATOM 3309 N N . LEU A 1 23 ? 2.404 11.679 -8.045 1.00 60.41 23 LEU A N 3
ATOM 3310 C CA . LEU A 1 23 ? 2.096 10.752 -6.973 1.00 4.55 23 LEU A CA 3
ATOM 3311 C C . LEU A 1 23 ? 3.044 9.571 -7.052 1.00 62.51 23 LEU A C 3
ATOM 3312 O O . LEU A 1 23 ? 3.220 8.978 -8.117 1.00 31.30 23 LEU A O 3
ATOM 3328 N N . ARG A 1 24 ? 3.670 9.246 -5.938 1.00 64.53 24 ARG A N 3
ATOM 3329 C CA . ARG A 1 24 ? 4.634 8.163 -5.908 1.00 73.14 24 ARG A CA 3
ATOM 3330 C C . ARG A 1 24 ? 4.037 6.949 -5.226 1.00 12.12 24 ARG A C 3
ATOM 3331 O O . ARG A 1 24 ? 3.278 7.077 -4.260 1.00 5.22 24 ARG A O 3
ATOM 3352 N N . GLU A 1 25 ? 4.369 5.779 -5.740 1.00 51.43 25 GLU A N 3
ATOM 3353 C CA . GLU A 1 25 ? 3.933 4.537 -5.138 1.00 75.33 25 GLU A CA 3
ATOM 3354 C C . GLU A 1 25 ? 4.777 4.280 -3.897 1.00 54.32 25 GLU A C 3
ATOM 3355 O O . GLU A 1 25 ? 5.969 3.976 -3.994 1.00 22.15 25 GLU A O 3
ATOM 3367 N N . LEU A 1 26 ? 4.160 4.416 -2.734 1.00 61.41 26 LEU A N 3
ATOM 3368 C CA . LEU A 1 26 ? 4.894 4.413 -1.481 1.00 75.40 26 LEU A CA 3
ATOM 3369 C C . LEU A 1 26 ? 5.206 3.003 -1.006 1.00 71.03 26 LEU A C 3
ATOM 3370 O O . LEU A 1 26 ? 6.354 2.570 -1.042 1.00 2.15 26 LEU A O 3
ATOM 3386 N N . LEU A 1 27 ? 4.182 2.280 -0.581 1.00 24.40 27 LEU A N 3
ATOM 3387 C CA . LEU A 1 27 ? 4.401 1.014 0.097 1.00 0.34 27 LEU A CA 3
ATOM 3388 C C . LEU A 1 27 ? 3.361 -0.029 -0.282 1.00 51.22 27 LEU A C 3
ATOM 3389 O O . LEU A 1 27 ? 2.360 0.275 -0.937 1.00 52.42 27 LEU A O 3
ATOM 3405 N N . ARG A 1 28 ? 3.621 -1.254 0.143 1.00 73.42 28 ARG A N 3
ATOM 3406 C CA . ARG A 1 28 ? 2.724 -2.373 -0.075 1.00 61.12 28 ARG A CA 3
ATOM 3407 C C . ARG A 1 28 ? 2.660 -3.210 1.192 1.00 2.34 28 ARG A C 3
ATOM 3408 O O . ARG A 1 28 ? 3.572 -3.156 2.014 1.00 33.21 28 ARG A O 3
ATOM 3429 N N . THR A 1 29 ? 1.601 -3.981 1.351 1.00 51.10 29 THR A N 3
ATOM 3430 C CA . THR A 1 29 ? 1.504 -4.899 2.469 1.00 34.21 29 THR A CA 3
ATOM 3431 C C . THR A 1 29 ? 0.457 -5.964 2.180 1.00 62.14 29 THR A C 3
ATOM 3432 O O . THR A 1 29 ? -0.368 -5.805 1.276 1.00 1.55 29 THR A O 3
ATOM 3443 N N . ASN A 1 30 ? 0.504 -7.051 2.939 1.00 43.00 30 ASN A N 3
ATOM 3444 C CA . ASN A 1 30 ? -0.362 -8.195 2.693 1.00 12.30 30 ASN A CA 3
ATOM 3445 C C . ASN A 1 30 ? -1.308 -8.406 3.868 1.00 72.33 30 ASN A C 3
ATOM 3446 O O . ASN A 1 30 ? -1.979 -9.439 3.965 1.00 75.13 30 ASN A O 3
ATOM 3457 N N . ASP A 1 31 ? -1.358 -7.427 4.762 1.00 53.03 31 ASP A N 3
ATOM 3458 C CA . ASP A 1 31 ? -2.177 -7.532 5.962 1.00 72.11 31 ASP A CA 3
ATOM 3459 C C . ASP A 1 31 ? -3.214 -6.418 6.021 1.00 3.32 31 ASP A C 3
ATOM 3460 O O . ASP A 1 31 ? -2.903 -5.249 5.769 1.00 34.10 31 ASP A O 3
ATOM 3469 N N . ALA A 1 32 ? -4.442 -6.788 6.371 1.00 51.01 32 ALA A N 3
ATOM 3470 C CA . ALA A 1 32 ? -5.554 -5.847 6.403 1.00 65.43 32 ALA A CA 3
ATOM 3471 C C . ALA A 1 32 ? -5.448 -4.896 7.590 1.00 1.54 32 ALA A C 3
ATOM 3472 O O . ALA A 1 32 ? -5.870 -3.741 7.508 1.00 15.51 32 ALA A O 3
ATOM 3479 N N . VAL A 1 33 ? -4.881 -5.371 8.692 1.00 24.02 33 VAL A N 3
ATOM 3480 C CA . VAL A 1 33 ? -4.727 -4.537 9.876 1.00 71.45 33 VAL A CA 3
ATOM 3481 C C . VAL A 1 33 ? -3.684 -3.461 9.611 1.00 32.33 33 VAL A C 3
ATOM 3482 O O . VAL A 1 33 ? -3.875 -2.293 9.949 1.00 61.42 33 VAL A O 3
ATOM 3495 N N . LEU A 1 34 ? -2.588 -3.868 8.985 1.00 34.33 34 LEU A N 3
ATOM 3496 C CA . LEU A 1 34 ? -1.541 -2.943 8.573 1.00 1.11 34 LEU A CA 3
ATOM 3497 C C . LEU A 1 34 ? -2.094 -1.885 7.626 1.00 25.21 34 LEU A C 3
ATOM 3498 O O . LEU A 1 34 ? -1.857 -0.693 7.811 1.00 44.42 34 LEU A O 3
ATOM 3514 N N . LEU A 1 35 ? -2.834 -2.335 6.623 1.00 10.55 35 LEU A N 3
ATOM 3515 C CA . LEU A 1 35 ? -3.522 -1.436 5.692 1.00 2.14 35 LEU A CA 3
ATOM 3516 C C . LEU A 1 35 ? -4.381 -0.417 6.435 1.00 35.13 35 LEU A C 3
ATOM 3517 O O . LEU A 1 35 ? -4.412 0.761 6.079 1.00 75.30 35 LEU A O 3
ATOM 3533 N N . SER A 1 36 ? -5.074 -0.877 7.469 1.00 2.24 36 SER A N 3
ATOM 3534 C CA . SER A 1 36 ? -5.953 -0.011 8.247 1.00 65.41 36 SER A CA 3
ATOM 3535 C C . SER A 1 36 ? -5.146 0.949 9.122 1.00 13.44 36 SER A C 3
ATOM 3536 O O . SER A 1 36 ? -5.471 2.128 9.224 1.00 24.34 36 SER A O 3
ATOM 3544 N N . ALA A 1 37 ? -4.082 0.440 9.735 1.00 23.21 37 ALA A N 3
ATOM 3545 C CA . ALA A 1 37 ? -3.229 1.252 10.592 1.00 25.34 37 ALA A CA 3
ATOM 3546 C C . ALA A 1 37 ? -2.548 2.351 9.786 1.00 2.34 37 ALA A C 3
ATOM 3547 O O . ALA A 1 37 ? -2.657 3.531 10.116 1.00 1.42 37 ALA A O 3
ATOM 3554 N N . VAL A 1 38 ? -1.861 1.955 8.719 1.00 64.20 38 VAL A N 3
ATOM 3555 C CA . VAL A 1 38 ? -1.190 2.900 7.837 1.00 74.53 38 VAL A CA 3
ATOM 3556 C C . VAL A 1 38 ? -2.200 3.858 7.207 1.00 73.43 38 VAL A C 3
ATOM 3557 O O . VAL A 1 38 ? -1.956 5.063 7.100 1.00 13.13 38 VAL A O 3
ATOM 3570 N N . GLY A 1 39 ? -3.348 3.313 6.822 1.00 71.02 39 GLY A N 3
ATOM 3571 C CA . GLY A 1 39 ? -4.390 4.114 6.218 1.00 1.43 39 GLY A CA 3
ATOM 3572 C C . GLY A 1 39 ? -4.928 5.169 7.158 1.00 23.03 39 GLY A C 3
ATOM 3573 O O . GLY A 1 39 ? -4.963 6.349 6.812 1.00 64.23 39 GLY A O 3
ATOM 3577 N N . ALA A 1 40 ? -5.321 4.744 8.357 1.00 42.44 40 ALA A N 3
ATOM 3578 C CA . ALA A 1 40 ? -5.915 5.640 9.347 1.00 5.53 40 ALA A CA 3
ATOM 3579 C C . ALA A 1 40 ? -4.977 6.788 9.694 1.00 12.31 40 ALA A C 3
ATOM 3580 O O . ALA A 1 40 ? -5.423 7.896 9.986 1.00 61.22 40 ALA A O 3
ATOM 3587 N N . LEU A 1 41 ? -3.681 6.523 9.644 1.00 40.02 41 LEU A N 3
ATOM 3588 C CA . LEU A 1 41 ? -2.682 7.552 9.898 1.00 4.02 41 LEU A CA 3
ATOM 3589 C C . LEU A 1 41 ? -2.776 8.653 8.847 1.00 61.35 41 LEU A C 3
ATOM 3590 O O . LEU A 1 41 ? -2.876 9.835 9.178 1.00 10.44 41 LEU A O 3
ATOM 3606 N N . LEU A 1 42 ? -2.767 8.248 7.582 1.00 52.21 42 LEU A N 3
ATOM 3607 C CA . LEU A 1 42 ? -2.841 9.188 6.470 1.00 73.44 42 LEU A CA 3
ATOM 3608 C C . LEU A 1 42 ? -4.212 9.854 6.419 1.00 63.32 42 LEU A C 3
ATOM 3609 O O . LEU A 1 42 ? -4.328 11.042 6.101 1.00 42.54 42 LEU A O 3
ATOM 3625 N N . ASP A 1 43 ? -5.248 9.087 6.740 1.00 41.33 43 ASP A N 3
ATOM 3626 C CA . ASP A 1 43 ? -6.607 9.618 6.792 1.00 32.53 43 ASP A CA 3
ATOM 3627 C C . ASP A 1 43 ? -6.729 10.664 7.888 1.00 24.32 43 ASP A C 3
ATOM 3628 O O . ASP A 1 43 ? -7.268 11.748 7.668 1.00 2.21 43 ASP A O 3
ATOM 3637 N N . GLY A 1 44 ? -6.208 10.332 9.065 1.00 22.55 44 GLY A N 3
ATOM 3638 C CA . GLY A 1 44 ? -6.268 11.237 10.198 1.00 40.52 44 GLY A CA 3
ATOM 3639 C C . GLY A 1 44 ? -5.464 12.501 9.986 1.00 62.51 44 GLY A C 3
ATOM 3640 O O . GLY A 1 44 ? -5.868 13.582 10.409 1.00 43.24 44 GLY A O 3
ATOM 3644 N N . ALA A 1 45 ? -4.319 12.372 9.326 1.00 22.30 45 ALA A N 3
ATOM 3645 C CA . ALA A 1 45 ? -3.469 13.521 9.036 1.00 1.32 45 ALA A CA 3
ATOM 3646 C C . ALA A 1 45 ? -4.071 14.373 7.927 1.00 74.52 45 ALA A C 3
ATOM 3647 O O . ALA A 1 45 ? -3.613 15.488 7.662 1.00 73.44 45 ALA A O 3
ATOM 3654 N N . ASP A 1 46 ? -5.102 13.820 7.286 1.00 3.22 46 ASP A N 3
ATOM 3655 C CA . ASP A 1 46 ? -5.838 14.487 6.215 1.00 24.23 46 ASP A CA 3
ATOM 3656 C C . ASP A 1 46 ? -4.978 14.594 4.956 1.00 62.40 46 ASP A C 3
ATOM 3657 O O . ASP A 1 46 ? -5.200 15.445 4.095 1.00 33.32 46 ASP A O 3
ATOM 3666 N N . ILE A 1 47 ? -4.000 13.704 4.850 1.00 45.33 47 ILE A N 3
ATOM 3667 C CA . ILE A 1 47 ? -3.145 13.646 3.672 1.00 34.13 47 ILE A CA 3
ATOM 3668 C C . ILE A 1 47 ? -3.916 13.032 2.516 1.00 60.01 47 ILE A C 3
ATOM 3669 O O . ILE A 1 47 ? -3.820 13.480 1.370 1.00 1.44 47 ILE A O 3
ATOM 3685 N N . GLY A 1 48 ? -4.703 12.023 2.845 1.00 0.11 48 GLY A N 3
ATOM 3686 C CA . GLY A 1 48 ? -5.491 11.324 1.849 1.00 53.32 48 GLY A CA 3
ATOM 3687 C C . GLY A 1 48 ? -4.676 10.296 1.099 1.00 44.14 48 GLY A C 3
ATOM 3688 O O . GLY A 1 48 ? -3.793 10.643 0.313 1.00 70.21 48 GLY A O 3
ATOM 3692 N N . HIS A 1 49 ? -4.967 9.028 1.333 1.00 13.22 49 HIS A N 3
ATOM 3693 C CA . HIS A 1 49 ? -4.214 7.955 0.701 1.00 53.14 49 HIS A CA 3
ATOM 3694 C C . HIS A 1 49 ? -4.864 7.534 -0.605 1.00 60.51 49 HIS A C 3
ATOM 3695 O O . HIS A 1 49 ? -6.076 7.659 -0.775 1.00 34.05 49 HIS A O 3
ATOM 3710 N N . LEU A 1 50 ? -4.051 7.058 -1.526 1.00 4.32 50 LEU A N 3
ATOM 3711 C CA . LEU A 1 50 ? -4.551 6.437 -2.734 1.00 44.00 50 LEU A CA 3
ATOM 3712 C C . LEU A 1 50 ? -4.171 4.964 -2.721 1.00 65.35 50 LEU A C 3
ATOM 3713 O O . LEU A 1 50 ? -3.112 4.580 -3.214 1.00 64.43 50 LEU A O 3
ATOM 3729 N N . VAL A 1 51 ? -5.018 4.149 -2.113 1.00 62.01 51 VAL A N 3
ATOM 3730 C CA . VAL A 1 51 ? -4.731 2.726 -1.967 1.00 23.42 51 VAL A CA 3
ATOM 3731 C C . VAL A 1 51 ? -5.405 1.919 -3.072 1.00 53.15 51 VAL A C 3
ATOM 3732 O O . VAL A 1 51 ? -6.176 0.989 -2.814 1.00 54.55 51 VAL A O 3
ATOM 3745 N N . LEU A 1 52 ? -5.098 2.282 -4.309 1.00 61.50 52 LEU A N 3
ATOM 3746 C CA . LEU A 1 52 ? -5.667 1.622 -5.472 1.00 71.32 52 LEU A CA 3
ATOM 3747 C C . LEU A 1 52 ? -4.575 0.937 -6.276 1.00 22.54 52 LEU A C 3
ATOM 3748 O O . LEU A 1 52 ? -3.524 1.521 -6.529 1.00 25.32 52 LEU A O 3
ATOM 3764 N N . ASP A 1 53 ? -4.825 -0.303 -6.664 1.00 41.10 53 ASP A N 3
ATOM 3765 C CA . ASP A 1 53 ? -3.916 -1.030 -7.544 1.00 61.34 53 ASP A CA 3
ATOM 3766 C C . ASP A 1 53 ? -4.718 -1.914 -8.483 1.00 21.10 53 ASP A C 3
ATOM 3767 O O . ASP A 1 53 ? -4.718 -1.712 -9.698 1.00 14.12 53 ASP A O 3
ATOM 3776 N N . GLN A 1 54 ? -5.407 -2.885 -7.905 1.00 75.53 54 GLN A N 3
ATOM 3777 C CA . GLN A 1 54 ? -6.302 -3.750 -8.652 1.00 74.11 54 GLN A CA 3
ATOM 3778 C C . GLN A 1 54 ? -7.326 -4.348 -7.696 1.00 1.15 54 GLN A C 3
ATOM 3779 O O . GLN A 1 54 ? -6.969 -4.805 -6.607 1.00 21.42 54 GLN A O 3
ATOM 3793 N N . ASN A 1 55 ? -8.592 -4.324 -8.087 1.00 43.11 55 ASN A N 3
ATOM 3794 C CA . ASN A 1 55 ? -9.658 -4.829 -7.233 1.00 44.54 55 ASN A CA 3
ATOM 3795 C C . ASN A 1 55 ? -9.779 -6.339 -7.374 1.00 30.32 55 ASN A C 3
ATOM 3796 O O . ASN A 1 55 ? -9.628 -6.884 -8.466 1.00 21.35 55 ASN A O 3
ATOM 3807 N N . MET A 1 56 ? -10.028 -7.012 -6.264 1.00 25.33 56 MET A N 3
ATOM 3808 C CA . MET A 1 56 ? -10.158 -8.464 -6.260 1.00 24.14 56 MET A CA 3
ATOM 3809 C C . MET A 1 56 ? -11.513 -8.879 -6.821 1.00 61.13 56 MET A C 3
ATOM 3810 O O . MET A 1 56 ? -12.543 -8.304 -6.468 1.00 24.53 56 MET A O 3
ATOM 3824 N N . SER A 1 57 ? -11.506 -9.864 -7.706 1.00 61.22 57 SER A N 3
ATOM 3825 C CA . SER A 1 57 ? -12.739 -10.385 -8.274 1.00 30.21 57 SER A CA 3
ATOM 3826 C C . SER A 1 57 ? -13.357 -11.425 -7.346 1.00 32.53 57 SER A C 3
ATOM 3827 O O . SER A 1 57 ? -12.655 -12.283 -6.805 1.00 32.23 57 SER A O 3
ATOM 3835 N N . ILE A 1 58 ? -14.666 -11.343 -7.153 1.00 53.41 58 ILE A N 3
ATOM 3836 C CA . ILE A 1 58 ? -15.364 -12.319 -6.338 1.00 63.30 58 ILE A CA 3
ATOM 3837 C C . ILE A 1 58 ? -15.691 -13.569 -7.161 1.00 3.32 58 ILE A C 3
ATOM 3838 O O . ILE A 1 58 ? -16.689 -13.627 -7.881 1.00 71.22 58 ILE A O 3
ATOM 3854 N N . LEU A 1 59 ? -14.804 -14.549 -7.082 1.00 63.33 59 LEU A N 3
ATOM 3855 C CA . LEU A 1 59 ? -14.962 -15.793 -7.820 1.00 2.44 59 LEU A CA 3
ATOM 3856 C C . LEU A 1 59 ? -14.630 -16.976 -6.921 1.00 15.04 59 LEU A C 3
ATOM 3857 O O . LEU A 1 59 ? -13.516 -17.067 -6.392 1.00 22.22 59 LEU A O 3
ATOM 3873 N N . GLU A 1 60 ? -15.605 -17.866 -6.750 1.00 34.01 60 GLU A N 3
ATOM 3874 C CA . GLU A 1 60 ? -15.460 -19.040 -5.892 1.00 55.43 60 GLU A CA 3
ATOM 3875 C C . GLU A 1 60 ? -15.103 -18.633 -4.465 1.00 61.23 60 GLU A C 3
ATOM 3876 O O . GLU A 1 60 ? -14.237 -19.239 -3.827 1.00 4.42 60 GLU A O 3
ATOM 3888 N N . GLY A 1 61 ? -15.784 -17.612 -3.970 1.00 72.25 61 GLY A N 3
ATOM 3889 C CA . GLY A 1 61 ? -15.546 -17.139 -2.622 1.00 12.34 61 GLY A CA 3
ATOM 3890 C C . GLY A 1 61 ? -15.012 -15.724 -2.602 1.00 33.31 61 GLY A C 3
ATOM 3891 O O . GLY A 1 61 ? -15.755 -14.775 -2.855 1.00 3.21 61 GLY A O 3
ATOM 3895 N N . SER A 1 62 ? -13.724 -15.586 -2.315 1.00 3.31 62 SER A N 3
ATOM 3896 C CA . SER A 1 62 ? -13.081 -14.279 -2.247 1.00 3.43 62 SER A CA 3
ATOM 3897 C C . SER A 1 62 ? -11.562 -14.452 -2.139 1.00 34.13 62 SER A C 3
ATOM 3898 O O . SER A 1 62 ? -10.933 -13.993 -1.182 1.00 23.34 62 SER A O 3
ATOM 3906 N N . LEU A 1 63 ? -10.980 -15.150 -3.108 1.00 53.01 63 LEU A N 3
ATOM 3907 C CA . LEU A 1 63 ? -9.539 -15.376 -3.122 1.00 32.32 63 LEU A CA 3
ATOM 3908 C C . LEU A 1 63 ? -8.878 -14.560 -4.221 1.00 12.20 63 LEU A C 3
ATOM 3909 O O . LEU A 1 63 ? -8.977 -14.892 -5.403 1.00 62.23 63 LEU A O 3
ATOM 3925 N N . GLY A 1 64 ? -8.220 -13.482 -3.823 1.00 20.00 64 GLY A N 3
ATOM 3926 C CA . GLY A 1 64 ? -7.510 -12.648 -4.769 1.00 10.41 64 GLY A CA 3
ATOM 3927 C C . GLY A 1 64 ? -6.176 -12.197 -4.219 1.00 64.22 64 GLY A C 3
ATOM 3928 O O . GLY A 1 64 ? -6.107 -11.237 -3.453 1.00 3.14 64 GLY A O 3
ATOM 3932 N N . VAL A 1 65 ? -5.113 -12.888 -4.600 1.00 75.02 65 VAL A N 3
ATOM 3933 C CA . VAL A 1 65 ? -3.789 -12.589 -4.075 1.00 54.42 65 VAL A CA 3
ATOM 3934 C C . VAL A 1 65 ? -3.158 -11.419 -4.827 1.00 0.23 65 VAL A C 3
ATOM 3935 O O . VAL A 1 65 ? -2.338 -11.604 -5.729 1.00 70.00 65 VAL A O 3
ATOM 3948 N N . ILE A 1 66 ? -3.606 -10.218 -4.487 1.00 65.35 66 ILE A N 3
ATOM 3949 C CA . ILE A 1 66 ? -3.028 -8.990 -5.014 1.00 30.30 66 ILE A CA 3
ATOM 3950 C C . ILE A 1 66 ? -2.683 -8.054 -3.854 1.00 64.31 66 ILE A C 3
ATOM 3951 O O . ILE A 1 66 ? -3.566 -7.661 -3.089 1.00 53.43 66 ILE A O 3
ATOM 3967 N N . PRO A 1 67 ? -1.397 -7.720 -3.683 1.00 24.31 67 PRO A N 3
ATOM 3968 C CA . PRO A 1 67 ? -0.949 -6.806 -2.632 1.00 74.40 67 PRO A CA 3
ATOM 3969 C C . PRO A 1 67 ? -1.349 -5.362 -2.926 1.00 40.20 67 PRO A C 3
ATOM 3970 O O . PRO A 1 67 ? -0.881 -4.762 -3.898 1.00 74.23 67 PRO A O 3
ATOM 3981 N N . ARG A 1 68 ? -2.229 -4.816 -2.099 1.00 63.53 68 ARG A N 3
ATOM 3982 C CA . ARG A 1 68 ? -2.675 -3.442 -2.266 1.00 24.41 68 ARG A CA 3
ATOM 3983 C C . ARG A 1 68 ? -1.536 -2.476 -1.953 1.00 74.22 68 ARG A C 3
ATOM 3984 O O . ARG A 1 68 ? -0.768 -2.689 -1.012 1.00 41.44 68 ARG A O 3
ATOM 4005 N N . ARG A 1 69 ? -1.428 -1.422 -2.748 1.00 0.31 69 ARG A N 3
ATOM 4006 C CA . ARG A 1 69 ? -0.342 -0.468 -2.607 1.00 31.42 69 ARG A CA 3
ATOM 4007 C C . ARG A 1 69 ? -0.884 0.889 -2.172 1.00 20.52 69 ARG A C 3
ATOM 4008 O O . ARG A 1 69 ? -2.049 1.205 -2.408 1.00 21.55 69 ARG A O 3
ATOM 4029 N N . VAL A 1 70 ? -0.039 1.678 -1.531 1.00 40.04 70 VAL A N 3
ATOM 4030 C CA . VAL A 1 70 ? -0.430 3.003 -1.069 1.00 22.04 70 VAL A CA 3
ATOM 4031 C C . VAL A 1 70 ? 0.329 4.078 -1.838 1.00 70.05 70 VAL A C 3
ATOM 4032 O O . VAL A 1 70 ? 1.557 4.097 -1.827 1.00 34.32 70 VAL A O 3
ATOM 4045 N N . LEU A 1 71 ? -0.395 4.954 -2.517 1.00 41.01 71 LEU A N 3
ATOM 4046 C CA . LEU A 1 71 ? 0.227 6.050 -3.249 1.00 62.24 71 LEU A CA 3
ATOM 4047 C C . LEU A 1 71 ? -0.164 7.396 -2.646 1.00 23.51 71 LEU A C 3
ATOM 4048 O O . LEU A 1 71 ? -1.291 7.572 -2.184 1.00 55.34 71 LEU A O 3
ATOM 4064 N N . VAL A 1 72 ? 0.780 8.334 -2.642 1.00 1.24 72 VAL A N 3
ATOM 4065 C CA . VAL A 1 72 ? 0.526 9.706 -2.191 1.00 10.20 72 VAL A CA 3
ATOM 4066 C C . VAL A 1 72 ? 1.293 10.696 -3.064 1.00 62.42 72 VAL A C 3
ATOM 4067 O O . VAL A 1 72 ? 2.250 10.317 -3.741 1.00 61.43 72 VAL A O 3
ATOM 4080 N N . HIS A 1 73 ? 0.881 11.958 -3.050 1.00 72.33 73 HIS A N 3
ATOM 4081 C CA . HIS A 1 73 ? 1.559 12.977 -3.848 1.00 31.21 73 HIS A CA 3
ATOM 4082 C C . HIS A 1 73 ? 2.924 13.328 -3.255 1.00 34.40 73 HIS A C 3
ATOM 4083 O O . HIS A 1 73 ? 3.096 13.377 -2.034 1.00 53.43 73 HIS A O 3
ATOM 4098 N N . GLU A 1 74 ? 3.877 13.578 -4.146 1.00 30.12 74 GLU A N 3
ATOM 4099 C CA . GLU A 1 74 ? 5.291 13.724 -3.800 1.00 63.23 74 GLU A CA 3
ATOM 4100 C C . GLU A 1 74 ? 5.543 14.816 -2.772 1.00 32.34 74 GLU A C 3
ATOM 4101 O O . GLU A 1 74 ? 6.410 14.672 -1.906 1.00 32.11 74 GLU A O 3
ATOM 4113 N N . ASP A 1 75 ? 4.792 15.903 -2.870 1.00 23.50 75 ASP A N 3
ATOM 4114 C CA . ASP A 1 75 ? 5.054 17.087 -2.065 1.00 2.33 75 ASP A CA 3
ATOM 4115 C C . ASP A 1 75 ? 4.869 16.826 -0.572 1.00 43.32 75 ASP A C 3
ATOM 4116 O O . ASP A 1 75 ? 5.390 17.573 0.254 1.00 63.02 75 ASP A O 3
ATOM 4125 N N . ASP A 1 76 ? 4.154 15.763 -0.221 1.00 22.13 76 ASP A N 3
ATOM 4126 C CA . ASP A 1 76 ? 3.867 15.486 1.178 1.00 64.43 76 ASP A CA 3
ATOM 4127 C C . ASP A 1 76 ? 4.490 14.167 1.608 1.00 64.52 76 ASP A C 3
ATOM 4128 O O . ASP A 1 76 ? 4.157 13.621 2.661 1.00 11.14 76 ASP A O 3
ATOM 4137 N N . LEU A 1 77 ? 5.415 13.670 0.789 1.00 3.30 77 LEU A N 3
ATOM 4138 C CA . LEU A 1 77 ? 6.141 12.442 1.095 1.00 54.43 77 LEU A CA 3
ATOM 4139 C C . LEU A 1 77 ? 6.892 12.582 2.413 1.00 50.22 77 LEU A C 3
ATOM 4140 O O . LEU A 1 77 ? 6.908 11.656 3.224 1.00 20.21 77 LEU A O 3
ATOM 4156 N N . ALA A 1 78 ? 7.493 13.750 2.618 1.00 75.22 78 ALA A N 3
ATOM 4157 C CA . ALA A 1 78 ? 8.249 14.030 3.831 1.00 4.25 78 ALA A CA 3
ATOM 4158 C C . ALA A 1 78 ? 7.378 13.869 5.073 1.00 74.33 78 ALA A C 3
ATOM 4159 O O . ALA A 1 78 ? 7.819 13.323 6.086 1.00 35.35 78 ALA A O 3
ATOM 4166 N N . GLY A 1 79 ? 6.135 14.325 4.981 1.00 44.11 79 GLY A N 3
ATOM 4167 C CA . GLY A 1 79 ? 5.232 14.241 6.114 1.00 61.13 79 GLY A CA 3
ATOM 4168 C C . GLY A 1 79 ? 4.761 12.826 6.368 1.00 3.32 79 GLY A C 3
ATOM 4169 O O . GLY A 1 79 ? 4.805 12.337 7.503 1.00 34.32 79 GLY A O 3
ATOM 4173 N N . ALA A 1 80 ? 4.339 12.155 5.308 1.00 15.44 80 ALA A N 3
ATOM 4174 C CA . ALA A 1 80 ? 3.817 10.799 5.417 1.00 21.42 80 ALA A CA 3
ATOM 4175 C C . ALA A 1 80 ? 4.878 9.824 5.923 1.00 53.12 80 ALA A C 3
ATOM 4176 O O . ALA A 1 80 ? 4.587 8.975 6.765 1.00 65.55 80 ALA A O 3
ATOM 4183 N N . ARG A 1 81 ? 6.108 9.952 5.424 1.00 5.53 81 ARG A N 3
ATOM 4184 C CA . ARG A 1 81 ? 7.192 9.064 5.839 1.00 23.44 81 ARG A CA 3
ATOM 4185 C C . ARG A 1 81 ? 7.417 9.148 7.342 1.00 75.51 81 ARG A C 3
ATOM 4186 O O . ARG A 1 81 ? 7.497 8.125 8.021 1.00 23.32 81 ARG A O 3
ATOM 4207 N N . ARG A 1 82 ? 7.494 10.370 7.856 1.00 31.32 82 ARG A N 3
ATOM 4208 C CA . ARG A 1 82 ? 7.688 10.592 9.288 1.00 14.44 82 ARG A CA 3
ATOM 4209 C C . ARG A 1 82 ? 6.588 9.901 10.086 1.00 62.34 82 ARG A C 3
ATOM 4210 O O . ARG A 1 82 ? 6.852 9.213 11.074 1.00 75.12 82 ARG A O 3
ATOM 4231 N N . LEU A 1 83 ? 5.360 10.066 9.623 1.00 74.43 83 LEU A N 3
ATOM 4232 C CA . LEU A 1 83 ? 4.196 9.504 10.286 1.00 32.52 83 LEU A CA 3
ATOM 4233 C C . LEU A 1 83 ? 4.229 7.978 10.263 1.00 72.14 83 LEU A C 3
ATOM 4234 O O . LEU A 1 83 ? 4.120 7.330 11.304 1.00 65.54 83 LEU A O 3
ATOM 4250 N N . LEU A 1 84 ? 4.412 7.416 9.076 1.00 25.10 84 LEU A N 3
ATOM 4251 C CA . LEU A 1 84 ? 4.352 5.972 8.882 1.00 54.31 84 LEU A CA 3
ATOM 4252 C C . LEU A 1 84 ? 5.550 5.262 9.513 1.00 15.21 84 LEU A C 3
ATOM 4253 O O . LEU A 1 84 ? 5.460 4.096 9.898 1.00 52.23 84 LEU A O 3
ATOM 4269 N N . THR A 1 85 ? 6.673 5.959 9.604 1.00 53.33 85 THR A N 3
ATOM 4270 C CA . THR A 1 85 ? 7.866 5.396 10.218 1.00 35.13 85 THR A CA 3
ATOM 4271 C C . THR A 1 85 ? 7.731 5.370 11.739 1.00 33.13 85 THR A C 3
ATOM 4272 O O . THR A 1 85 ? 7.947 4.333 12.372 1.00 42.22 85 THR A O 3
ATOM 4283 N N . ASP A 1 86 ? 7.341 6.501 12.316 1.00 71.52 86 ASP A N 3
ATOM 4284 C CA . ASP A 1 86 ? 7.284 6.636 13.767 1.00 4.21 86 ASP A CA 3
ATOM 4285 C C . ASP A 1 86 ? 6.081 5.910 14.363 1.00 53.51 86 ASP A C 3
ATOM 4286 O O . ASP A 1 86 ? 6.202 5.216 15.374 1.00 14.23 86 ASP A O 3
ATOM 4295 N N . ALA A 1 87 ? 4.920 6.062 13.736 1.00 21.20 87 ALA A N 3
ATOM 4296 C CA . ALA A 1 87 ? 3.687 5.535 14.307 1.00 64.22 87 ALA A CA 3
ATOM 4297 C C . ALA A 1 87 ? 3.084 4.434 13.451 1.00 70.21 87 ALA A C 3
ATOM 4298 O O . ALA A 1 87 ? 1.901 4.114 13.573 1.00 73.34 87 ALA A O 3
ATOM 4305 N N . GLY A 1 88 ? 3.900 3.839 12.605 1.00 51.34 88 GLY A N 3
ATOM 4306 C CA . GLY A 1 88 ? 3.433 2.737 11.801 1.00 14.10 88 GLY A CA 3
ATOM 4307 C C . GLY A 1 88 ? 4.312 1.521 11.964 1.00 44.02 88 GLY A C 3
ATOM 4308 O O . GLY A 1 88 ? 4.000 0.621 12.741 1.00 73.22 88 GLY A O 3
ATOM 4312 N N . LEU A 1 89 ? 5.437 1.530 11.253 1.00 24.21 89 LEU A N 3
ATOM 4313 C CA . LEU A 1 89 ? 6.377 0.400 11.237 1.00 33.05 89 LEU A CA 3
ATOM 4314 C C . LEU A 1 89 ? 7.536 0.656 10.276 1.00 0.11 89 LEU A C 3
ATOM 4315 O O . LEU A 1 89 ? 8.664 0.238 10.531 1.00 14.03 89 LEU A O 3
ATOM 4331 N N . ALA A 1 90 ? 7.239 1.334 9.168 1.00 53.15 90 ALA A N 3
ATOM 4332 C CA . ALA A 1 90 ? 8.241 1.715 8.165 1.00 75.13 90 ALA A CA 3
ATOM 4333 C C . ALA A 1 90 ? 8.875 0.510 7.457 1.00 42.44 90 ALA A C 3
ATOM 4334 O O . ALA A 1 90 ? 9.808 0.670 6.673 1.00 31.51 90 ALA A O 3
ATOM 4341 N N . HIS A 1 91 ? 8.363 -0.688 7.712 1.00 4.24 91 HIS A N 3
ATOM 4342 C CA . HIS A 1 91 ? 8.934 -1.895 7.120 1.00 33.45 91 HIS A CA 3
ATOM 4343 C C . HIS A 1 91 ? 8.355 -2.148 5.735 1.00 11.22 91 HIS A C 3
ATOM 4344 O O . HIS A 1 91 ? 9.045 -2.631 4.841 1.00 62.43 91 HIS A O 3
ATOM 4359 N N . GLU A 1 92 ? 7.092 -1.795 5.568 1.00 3.45 92 GLU A N 3
ATOM 4360 C CA . GLU A 1 92 ? 6.368 -2.084 4.336 1.00 75.22 92 GLU A CA 3
ATOM 4361 C C . GLU A 1 92 ? 6.695 -1.057 3.249 1.00 51.33 92 GLU A C 3
ATOM 4362 O O . GLU A 1 92 ? 6.168 -1.126 2.137 1.00 73.03 92 GLU A O 3
ATOM 4374 N N . LEU A 1 93 ? 7.573 -0.113 3.577 1.00 12.03 93 LEU A N 3
ATOM 4375 C CA . LEU A 1 93 ? 7.889 0.991 2.680 1.00 31.13 93 LEU A CA 3
ATOM 4376 C C . LEU A 1 93 ? 8.605 0.507 1.424 1.00 1.34 93 LEU A C 3
ATOM 4377 O O . LEU A 1 93 ? 9.727 -0.007 1.493 1.00 41.12 93 LEU A O 3
ATOM 4393 N N . ARG A 1 94 ? 7.931 0.686 0.290 1.00 75.35 94 ARG A N 3
ATOM 4394 C CA . ARG A 1 94 ? 8.450 0.337 -1.033 1.00 13.32 94 ARG A CA 3
ATOM 4395 C C . ARG A 1 94 ? 8.495 -1.174 -1.246 1.00 53.35 94 ARG A C 3
ATOM 4396 O O . ARG A 1 94 ? 7.877 -1.692 -2.175 1.00 4.20 94 ARG A O 3
ATOM 4417 N N . SER A 1 95 ? 9.210 -1.878 -0.392 1.00 12.22 95 SER A N 3
ATOM 4418 C CA . SER A 1 95 ? 9.350 -3.313 -0.532 1.00 54.44 95 SER A CA 3
ATOM 4419 C C . SER A 1 95 ? 8.971 -4.024 0.761 1.00 1.34 95 SER A C 3
ATOM 4420 O O . SER A 1 95 ? 8.815 -3.395 1.807 1.00 65.22 95 SER A O 3
ATOM 4428 N N . ASP A 1 96 ? 8.819 -5.336 0.679 1.00 61.04 96 ASP A N 3
ATOM 4429 C CA . ASP A 1 96 ? 8.532 -6.156 1.846 1.00 21.44 96 ASP A CA 3
ATOM 4430 C C . ASP A 1 96 ? 9.826 -6.762 2.376 1.00 35.13 96 ASP A C 3
ATOM 4431 O O . ASP A 1 96 ? 9.822 -7.735 3.132 1.00 1.51 96 ASP A O 3
ATOM 4440 N N . ASP A 1 97 ? 10.933 -6.157 1.985 1.00 10.35 97 ASP A N 3
ATOM 4441 C CA . ASP A 1 97 ? 12.250 -6.657 2.330 1.00 14.22 97 ASP A CA 3
ATOM 4442 C C . ASP A 1 97 ? 12.687 -6.126 3.685 1.00 24.30 97 ASP A C 3
ATOM 4443 O O . ASP A 1 97 ? 12.966 -4.916 3.785 1.00 0.00 97 ASP A O 3
ATOM 4453 N N . MET A 1 1 ? 5.023 47.372 44.398 1.00 0.00 1 MET A N 4
ATOM 4454 C CA . MET A 1 1 ? 5.708 47.993 43.240 1.00 52.33 1 MET A CA 4
ATOM 4455 C C . MET A 1 1 ? 5.899 46.975 42.127 1.00 41.35 1 MET A C 4
ATOM 4456 O O . MET A 1 1 ? 6.155 45.800 42.386 1.00 70.12 1 MET A O 4
ATOM 4472 N N . GLY A 1 2 ? 5.764 47.430 40.892 1.00 4.04 2 GLY A N 4
ATOM 4473 C CA . GLY A 1 2 ? 5.923 46.554 39.754 1.00 21.44 2 GLY A CA 4
ATOM 4474 C C . GLY A 1 2 ? 5.317 47.144 38.502 1.00 3.22 2 GLY A C 4
ATOM 4475 O O . GLY A 1 2 ? 4.106 47.331 38.425 1.00 14.43 2 GLY A O 4
ATOM 4479 N N . SER A 1 3 ? 6.162 47.459 37.536 1.00 62.42 3 SER A N 4
ATOM 4480 C CA . SER A 1 3 ? 5.711 48.005 36.268 1.00 62.32 3 SER A CA 4
ATOM 4481 C C . SER A 1 3 ? 5.871 46.954 35.179 1.00 33.41 3 SER A C 4
ATOM 4482 O O . SER A 1 3 ? 6.730 46.075 35.288 1.00 22.23 3 SER A O 4
ATOM 4490 N N . SER A 1 4 ? 5.053 47.030 34.143 1.00 51.42 4 SER A N 4
ATOM 4491 C CA . SER A 1 4 ? 5.141 46.082 33.044 1.00 42.10 4 SER A CA 4
ATOM 4492 C C . SER A 1 4 ? 6.318 46.432 32.144 1.00 43.01 4 SER A C 4
ATOM 4493 O O . SER A 1 4 ? 6.172 47.151 31.152 1.00 64.12 4 SER A O 4
ATOM 4501 N N . HIS A 1 5 ? 7.489 45.938 32.506 1.00 32.24 5 HIS A N 4
ATOM 4502 C CA . HIS A 1 5 ? 8.693 46.210 31.746 1.00 73.23 5 HIS A CA 4
ATOM 4503 C C . HIS A 1 5 ? 8.876 45.154 30.663 1.00 51.12 5 HIS A C 4
ATOM 4504 O O . HIS A 1 5 ? 9.707 44.253 30.773 1.00 22.22 5 HIS A O 4
ATOM 4519 N N . HIS A 1 6 ? 8.051 45.252 29.634 1.00 12.22 6 HIS A N 4
ATOM 4520 C CA . HIS A 1 6 ? 8.084 44.311 28.532 1.00 11.04 6 HIS A CA 4
ATOM 4521 C C . HIS A 1 6 ? 7.743 45.026 27.234 1.00 75.54 6 HIS A C 4
ATOM 4522 O O . HIS A 1 6 ? 6.941 45.960 27.223 1.00 22.10 6 HIS A O 4
ATOM 4537 N N . HIS A 1 7 ? 8.372 44.598 26.156 1.00 10.51 7 HIS A N 4
ATOM 4538 C CA . HIS A 1 7 ? 8.126 45.170 24.844 1.00 0.44 7 HIS A CA 4
ATOM 4539 C C . HIS A 1 7 ? 7.883 44.056 23.831 1.00 31.15 7 HIS A C 4
ATOM 4540 O O . HIS A 1 7 ? 8.771 43.243 23.566 1.00 55.13 7 HIS A O 4
ATOM 4555 N N . HIS A 1 8 ? 6.675 43.999 23.290 1.00 72.22 8 HIS A N 4
ATOM 4556 C CA . HIS A 1 8 ? 6.342 42.976 22.309 1.00 31.42 8 HIS A CA 4
ATOM 4557 C C . HIS A 1 8 ? 6.890 43.352 20.938 1.00 12.24 8 HIS A C 4
ATOM 4558 O O . HIS A 1 8 ? 6.943 44.529 20.580 1.00 2.45 8 HIS A O 4
ATOM 4573 N N . HIS A 1 9 ? 7.316 42.350 20.189 1.00 2.30 9 HIS A N 4
ATOM 4574 C CA . HIS A 1 9 ? 7.878 42.567 18.865 1.00 50.05 9 HIS A CA 4
ATOM 4575 C C . HIS A 1 9 ? 7.804 41.275 18.065 1.00 14.05 9 HIS A C 4
ATOM 4576 O O . HIS A 1 9 ? 8.326 40.245 18.487 1.00 32.11 9 HIS A O 4
ATOM 4591 N N . HIS A 1 10 ? 7.146 41.330 16.918 1.00 31.31 10 HIS A N 4
ATOM 4592 C CA . HIS A 1 10 ? 6.970 40.154 16.084 1.00 54.42 10 HIS A CA 4
ATOM 4593 C C . HIS A 1 10 ? 7.646 40.356 14.733 1.00 20.10 10 HIS A C 4
ATOM 4594 O O . HIS A 1 10 ? 7.251 41.218 13.947 1.00 10.00 10 HIS A O 4
ATOM 4609 N N . SER A 1 11 ? 8.674 39.565 14.485 1.00 11.02 11 SER A N 4
ATOM 4610 C CA . SER A 1 11 ? 9.390 39.589 13.221 1.00 4.43 11 SER A CA 4
ATOM 4611 C C . SER A 1 11 ? 10.006 38.223 12.955 1.00 62.53 11 SER A C 4
ATOM 4612 O O . SER A 1 11 ? 11.152 37.965 13.317 1.00 51.32 11 SER A O 4
ATOM 4620 N N . SER A 1 12 ? 9.218 37.343 12.364 1.00 24.03 12 SER A N 4
ATOM 4621 C CA . SER A 1 12 ? 9.659 35.992 12.075 1.00 12.42 12 SER A CA 4
ATOM 4622 C C . SER A 1 12 ? 8.734 35.364 11.043 1.00 33.01 12 SER A C 4
ATOM 4623 O O . SER A 1 12 ? 7.552 35.717 10.962 1.00 21.22 12 SER A O 4
ATOM 4631 N N . GLY A 1 13 ? 9.269 34.453 10.253 1.00 64.03 13 GLY A N 4
ATOM 4632 C CA . GLY A 1 13 ? 8.478 33.796 9.240 1.00 62.13 13 GLY A CA 4
ATOM 4633 C C . GLY A 1 13 ? 9.307 33.398 8.040 1.00 30.10 13 GLY A C 4
ATOM 4634 O O . GLY A 1 13 ? 10.308 34.045 7.727 1.00 60.33 13 GLY A O 4
ATOM 4638 N N . ARG A 1 14 ? 8.905 32.327 7.383 1.00 14.42 14 ARG A N 4
ATOM 4639 C CA . ARG A 1 14 ? 9.601 31.843 6.201 1.00 53.40 14 ARG A CA 4
ATOM 4640 C C . ARG A 1 14 ? 8.607 31.492 5.111 1.00 31.22 14 ARG A C 4
ATOM 4641 O O . ARG A 1 14 ? 7.404 31.709 5.265 1.00 4.32 14 ARG A O 4
ATOM 4662 N N . GLU A 1 15 ? 9.114 30.952 4.015 1.00 25.43 15 GLU A N 4
ATOM 4663 C CA . GLU A 1 15 ? 8.268 30.487 2.932 1.00 14.32 15 GLU A CA 4
ATOM 4664 C C . GLU A 1 15 ? 8.618 29.051 2.581 1.00 0.54 15 GLU A C 4
ATOM 4665 O O . GLU A 1 15 ? 9.628 28.789 1.923 1.00 25.40 15 GLU A O 4
ATOM 4677 N N . ASN A 1 16 ? 7.804 28.120 3.049 1.00 45.24 16 ASN A N 4
ATOM 4678 C CA . ASN A 1 16 ? 7.987 26.715 2.715 1.00 12.23 16 ASN A CA 4
ATOM 4679 C C . ASN A 1 16 ? 7.482 26.483 1.302 1.00 53.02 16 ASN A C 4
ATOM 4680 O O . ASN A 1 16 ? 6.295 26.231 1.087 1.00 2.05 16 ASN A O 4
ATOM 4691 N N . LEU A 1 17 ? 8.373 26.626 0.335 1.00 74.40 17 LEU A N 4
ATOM 4692 C CA . LEU A 1 17 ? 7.990 26.523 -1.058 1.00 73.14 17 LEU A CA 4
ATOM 4693 C C . LEU A 1 17 ? 8.365 25.158 -1.610 1.00 12.50 17 LEU A C 4
ATOM 4694 O O . LEU A 1 17 ? 9.527 24.897 -1.932 1.00 64.02 17 LEU A O 4
ATOM 4710 N N . TYR A 1 18 ? 7.372 24.290 -1.690 1.00 70.22 18 TYR A N 4
ATOM 4711 C CA . TYR A 1 18 ? 7.537 22.979 -2.282 1.00 12.42 18 TYR A CA 4
ATOM 4712 C C . TYR A 1 18 ? 6.208 22.530 -2.874 1.00 12.20 18 TYR A C 4
ATOM 4713 O O . TYR A 1 18 ? 5.432 21.821 -2.232 1.00 42.41 18 TYR A O 4
ATOM 4731 N N . PHE A 1 19 ? 5.931 23.007 -4.076 1.00 24.02 19 PHE A N 4
ATOM 4732 C CA . PHE A 1 19 ? 4.709 22.657 -4.778 1.00 31.05 19 PHE A CA 4
ATOM 4733 C C . PHE A 1 19 ? 5.002 21.558 -5.783 1.00 3.51 19 PHE A C 4
ATOM 4734 O O . PHE A 1 19 ? 5.766 21.762 -6.725 1.00 20.00 19 PHE A O 4
ATOM 4751 N N . GLN A 1 20 ? 4.409 20.394 -5.572 1.00 75.04 20 GLN A N 4
ATOM 4752 C CA . GLN A 1 20 ? 4.667 19.241 -6.418 1.00 12.22 20 GLN A CA 4
ATOM 4753 C C . GLN A 1 20 ? 3.415 18.364 -6.473 1.00 54.33 20 GLN A C 4
ATOM 4754 O O . GLN A 1 20 ? 2.770 18.138 -5.448 1.00 45.43 20 GLN A O 4
ATOM 4768 N N . GLY A 1 21 ? 3.071 17.873 -7.659 1.00 72.12 21 GLY A N 4
ATOM 4769 C CA . GLY A 1 21 ? 1.788 17.210 -7.828 1.00 13.11 21 GLY A CA 4
ATOM 4770 C C . GLY A 1 21 ? 1.880 15.860 -8.510 1.00 70.22 21 GLY A C 4
ATOM 4771 O O . GLY A 1 21 ? 1.059 15.535 -9.371 1.00 12.11 21 GLY A O 4
ATOM 4775 N N . HIS A 1 22 ? 2.872 15.071 -8.135 1.00 50.24 22 HIS A N 4
ATOM 4776 C CA . HIS A 1 22 ? 2.975 13.701 -8.624 1.00 72.51 22 HIS A CA 4
ATOM 4777 C C . HIS A 1 22 ? 2.610 12.712 -7.527 1.00 54.30 22 HIS A C 4
ATOM 4778 O O . HIS A 1 22 ? 2.413 13.093 -6.370 1.00 34.25 22 HIS A O 4
ATOM 4793 N N . LEU A 1 23 ? 2.521 11.441 -7.895 1.00 75.23 23 LEU A N 4
ATOM 4794 C CA . LEU A 1 23 ? 2.145 10.395 -6.957 1.00 14.24 23 LEU A CA 4
ATOM 4795 C C . LEU A 1 23 ? 3.284 9.399 -6.793 1.00 15.54 23 LEU A C 4
ATOM 4796 O O . LEU A 1 23 ? 3.989 9.086 -7.754 1.00 1.05 23 LEU A O 4
ATOM 4812 N N . ARG A 1 24 ? 3.460 8.914 -5.576 1.00 52.23 24 ARG A N 4
ATOM 4813 C CA . ARG A 1 24 ? 4.553 8.008 -5.259 1.00 35.50 24 ARG A CA 4
ATOM 4814 C C . ARG A 1 24 ? 4.037 6.827 -4.450 1.00 64.33 24 ARG A C 4
ATOM 4815 O O . ARG A 1 24 ? 3.267 7.005 -3.504 1.00 74.31 24 ARG A O 4
ATOM 4836 N N . GLU A 1 25 ? 4.447 5.626 -4.827 1.00 12.35 25 GLU A N 4
ATOM 4837 C CA . GLU A 1 25 ? 4.122 4.440 -4.050 1.00 23.41 25 GLU A CA 4
ATOM 4838 C C . GLU A 1 25 ? 4.869 4.481 -2.720 1.00 21.31 25 GLU A C 4
ATOM 4839 O O . GLU A 1 25 ? 6.099 4.442 -2.685 1.00 33.13 25 GLU A O 4
ATOM 4851 N N . LEU A 1 26 ? 4.122 4.584 -1.634 1.00 1.33 26 LEU A N 4
ATOM 4852 C CA . LEU A 1 26 ? 4.717 4.721 -0.318 1.00 51.34 26 LEU A CA 4
ATOM 4853 C C . LEU A 1 26 ? 5.059 3.346 0.236 1.00 15.24 26 LEU A C 4
ATOM 4854 O O . LEU A 1 26 ? 6.204 3.078 0.600 1.00 12.35 26 LEU A O 4
ATOM 4870 N N . LEU A 1 27 ? 4.069 2.468 0.282 1.00 23.22 27 LEU A N 4
ATOM 4871 C CA . LEU A 1 27 ? 4.274 1.126 0.801 1.00 41.13 27 LEU A CA 4
ATOM 4872 C C . LEU A 1 27 ? 3.368 0.125 0.096 1.00 22.33 27 LEU A C 4
ATOM 4873 O O . LEU A 1 27 ? 2.361 0.494 -0.511 1.00 55.14 27 LEU A O 4
ATOM 4889 N N . ARG A 1 28 ? 3.736 -1.140 0.192 1.00 4.31 28 ARG A N 4
ATOM 4890 C CA . ARG A 1 28 ? 3.001 -2.212 -0.458 1.00 41.01 28 ARG A CA 4
ATOM 4891 C C . ARG A 1 28 ? 2.956 -3.426 0.456 1.00 21.23 28 ARG A C 4
ATOM 4892 O O . ARG A 1 28 ? 4.001 -3.932 0.870 1.00 54.14 28 ARG A O 4
ATOM 4913 N N . THR A 1 29 ? 1.756 -3.887 0.779 1.00 51.43 29 THR A N 4
ATOM 4914 C CA . THR A 1 29 ? 1.600 -5.011 1.683 1.00 11.31 29 THR A CA 4
ATOM 4915 C C . THR A 1 29 ? 0.332 -5.789 1.346 1.00 43.30 29 THR A C 4
ATOM 4916 O O . THR A 1 29 ? -0.418 -5.409 0.445 1.00 31.11 29 THR A O 4
ATOM 4927 N N . ASN A 1 30 ? 0.100 -6.870 2.075 1.00 61.24 30 ASN A N 4
ATOM 4928 C CA . ASN A 1 30 ? -1.066 -7.710 1.850 1.00 62.42 30 ASN A CA 4
ATOM 4929 C C . ASN A 1 30 ? -1.879 -7.867 3.131 1.00 44.31 30 ASN A C 4
ATOM 4930 O O . ASN A 1 30 ? -2.946 -8.480 3.126 1.00 34.02 30 ASN A O 4
ATOM 4941 N N . ASP A 1 31 ? -1.374 -7.309 4.226 1.00 70.20 31 ASP A N 4
ATOM 4942 C CA . ASP A 1 31 ? -2.051 -7.423 5.513 1.00 41.05 31 ASP A CA 4
ATOM 4943 C C . ASP A 1 31 ? -3.103 -6.336 5.667 1.00 50.30 31 ASP A C 4
ATOM 4944 O O . ASP A 1 31 ? -2.806 -5.145 5.549 1.00 72.24 31 ASP A O 4
ATOM 4953 N N . ALA A 1 32 ? -4.328 -6.759 5.944 1.00 73.40 32 ALA A N 4
ATOM 4954 C CA . ALA A 1 32 ? -5.461 -5.850 6.042 1.00 4.01 32 ALA A CA 4
ATOM 4955 C C . ALA A 1 32 ? -5.351 -4.942 7.263 1.00 74.55 32 ALA A C 4
ATOM 4956 O O . ALA A 1 32 ? -5.637 -3.749 7.185 1.00 24.02 32 ALA A O 4
ATOM 4963 N N . VAL A 1 33 ? -4.918 -5.510 8.383 1.00 64.14 33 VAL A N 4
ATOM 4964 C CA . VAL A 1 33 ? -4.834 -4.768 9.639 1.00 44.23 33 VAL A CA 4
ATOM 4965 C C . VAL A 1 33 ? -3.830 -3.620 9.526 1.00 51.24 33 VAL A C 4
ATOM 4966 O O . VAL A 1 33 ? -4.088 -2.496 9.970 1.00 73.33 33 VAL A O 4
ATOM 4979 N N . LEU A 1 34 ? -2.693 -3.908 8.915 1.00 53.04 34 LEU A N 4
ATOM 4980 C CA . LEU A 1 34 ? -1.660 -2.908 8.700 1.00 50.33 34 LEU A CA 4
ATOM 4981 C C . LEU A 1 34 ? -2.174 -1.781 7.809 1.00 0.33 34 LEU A C 4
ATOM 4982 O O . LEU A 1 34 ? -1.952 -0.604 8.095 1.00 35.11 34 LEU A O 4
ATOM 4998 N N . LEU A 1 35 ? -2.867 -2.149 6.735 1.00 51.32 35 LEU A N 4
ATOM 4999 C CA . LEU A 1 35 ? -3.422 -1.170 5.802 1.00 75.15 35 LEU A CA 4
ATOM 5000 C C . LEU A 1 35 ? -4.393 -0.225 6.504 1.00 54.51 35 LEU A C 4
ATOM 5001 O O . LEU A 1 35 ? -4.402 0.978 6.235 1.00 23.04 35 LEU A O 4
ATOM 5017 N N . SER A 1 36 ? -5.196 -0.767 7.414 1.00 12.44 36 SER A N 4
ATOM 5018 C CA . SER A 1 36 ? -6.143 0.038 8.178 1.00 33.04 36 SER A CA 4
ATOM 5019 C C . SER A 1 36 ? -5.413 1.073 9.038 1.00 64.12 36 SER A C 4
ATOM 5020 O O . SER A 1 36 ? -5.858 2.217 9.165 1.00 23.13 36 SER A O 4
ATOM 5028 N N . ALA A 1 37 ? -4.281 0.670 9.607 1.00 1.21 37 ALA A N 4
ATOM 5029 C CA . ALA A 1 37 ? -3.483 1.561 10.441 1.00 30.44 37 ALA A CA 4
ATOM 5030 C C . ALA A 1 37 ? -2.891 2.690 9.607 1.00 21.13 37 ALA A C 4
ATOM 5031 O O . ALA A 1 37 ? -2.996 3.863 9.968 1.00 63.25 37 ALA A O 4
ATOM 5038 N N . VAL A 1 38 ? -2.283 2.326 8.483 1.00 32.43 38 VAL A N 4
ATOM 5039 C CA . VAL A 1 38 ? -1.694 3.304 7.573 1.00 40.42 38 VAL A CA 4
ATOM 5040 C C . VAL A 1 38 ? -2.765 4.255 7.039 1.00 25.32 38 VAL A C 4
ATOM 5041 O O . VAL A 1 38 ? -2.539 5.462 6.921 1.00 24.44 38 VAL A O 4
ATOM 5054 N N . GLY A 1 39 ? -3.933 3.703 6.736 1.00 64.42 39 GLY A N 4
ATOM 5055 C CA . GLY A 1 39 ? -5.033 4.504 6.240 1.00 60.25 39 GLY A CA 4
ATOM 5056 C C . GLY A 1 39 ? -5.449 5.586 7.218 1.00 11.14 39 GLY A C 4
ATOM 5057 O O . GLY A 1 39 ? -5.633 6.738 6.831 1.00 44.13 39 GLY A O 4
ATOM 5061 N N . ALA A 1 40 ? -5.575 5.220 8.492 1.00 42.24 40 ALA A N 4
ATOM 5062 C CA . ALA A 1 40 ? -5.996 6.160 9.527 1.00 71.44 40 ALA A CA 4
ATOM 5063 C C . ALA A 1 40 ? -4.971 7.276 9.716 1.00 53.21 40 ALA A C 4
ATOM 5064 O O . ALA A 1 40 ? -5.318 8.397 10.092 1.00 15.44 40 ALA A O 4
ATOM 5071 N N . LEU A 1 41 ? -3.710 6.964 9.444 1.00 63.05 41 LEU A N 4
ATOM 5072 C CA . LEU A 1 41 ? -2.632 7.934 9.574 1.00 60.55 41 LEU A CA 4
ATOM 5073 C C . LEU A 1 41 ? -2.692 8.946 8.440 1.00 20.21 41 LEU A C 4
ATOM 5074 O O . LEU A 1 41 ? -2.692 10.154 8.667 1.00 34.44 41 LEU A O 4
ATOM 5090 N N . LEU A 1 42 ? -2.759 8.438 7.216 1.00 32.25 42 LEU A N 4
ATOM 5091 C CA . LEU A 1 42 ? -2.755 9.286 6.033 1.00 63.43 42 LEU A CA 4
ATOM 5092 C C . LEU A 1 42 ? -4.024 10.131 5.958 1.00 44.31 42 LEU A C 4
ATOM 5093 O O . LEU A 1 42 ? -3.975 11.307 5.593 1.00 45.25 42 LEU A O 4
ATOM 5109 N N . ASP A 1 43 ? -5.152 9.539 6.318 1.00 41.14 43 ASP A N 4
ATOM 5110 C CA . ASP A 1 43 ? -6.424 10.253 6.302 1.00 51.22 43 ASP A CA 4
ATOM 5111 C C . ASP A 1 43 ? -6.469 11.299 7.403 1.00 22.52 43 ASP A C 4
ATOM 5112 O O . ASP A 1 43 ? -7.000 12.394 7.211 1.00 54.10 43 ASP A O 4
ATOM 5121 N N . GLY A 1 44 ? -5.885 10.970 8.550 1.00 43.24 44 GLY A N 4
ATOM 5122 C CA . GLY A 1 44 ? -5.868 11.897 9.664 1.00 43.04 44 GLY A CA 4
ATOM 5123 C C . GLY A 1 44 ? -5.015 13.120 9.389 1.00 61.42 44 GLY A C 4
ATOM 5124 O O . GLY A 1 44 ? -5.315 14.215 9.861 1.00 73.45 44 GLY A O 4
ATOM 5128 N N . ALA A 1 45 ? -3.958 12.937 8.612 1.00 10.01 45 ALA A N 4
ATOM 5129 C CA . ALA A 1 45 ? -3.043 14.025 8.300 1.00 21.44 45 ALA A CA 4
ATOM 5130 C C . ALA A 1 45 ? -3.430 14.725 6.999 1.00 72.04 45 ALA A C 4
ATOM 5131 O O . ALA A 1 45 ? -2.654 15.519 6.460 1.00 33.30 45 ALA A O 4
ATOM 5138 N N . ASP A 1 46 ? -4.632 14.416 6.503 1.00 2.32 46 ASP A N 4
ATOM 5139 C CA . ASP A 1 46 ? -5.166 15.022 5.275 1.00 60.44 46 ASP A CA 4
ATOM 5140 C C . ASP A 1 46 ? -4.244 14.739 4.082 1.00 61.13 46 ASP A C 4
ATOM 5141 O O . ASP A 1 46 ? -4.159 15.510 3.125 1.00 70.03 46 ASP A O 4
ATOM 5150 N N . ILE A 1 47 ? -3.567 13.603 4.137 1.00 25.51 47 ILE A N 4
ATOM 5151 C CA . ILE A 1 47 ? -2.678 13.191 3.067 1.00 62.15 47 ILE A CA 4
ATOM 5152 C C . ILE A 1 47 ? -3.473 12.498 1.977 1.00 11.12 47 ILE A C 4
ATOM 5153 O O . ILE A 1 47 ? -3.304 12.774 0.786 1.00 72.01 47 ILE A O 4
ATOM 5169 N N . GLY A 1 48 ? -4.358 11.623 2.404 1.00 53.30 48 GLY A N 4
ATOM 5170 C CA . GLY A 1 48 ? -5.116 10.814 1.475 1.00 34.42 48 GLY A CA 4
ATOM 5171 C C . GLY A 1 48 ? -4.370 9.550 1.114 1.00 71.35 48 GLY A C 4
ATOM 5172 O O . GLY A 1 48 ? -3.153 9.578 0.922 1.00 44.35 48 GLY A O 4
ATOM 5176 N N . HIS A 1 49 ? -5.079 8.439 1.026 1.00 61.40 49 HIS A N 4
ATOM 5177 C CA . HIS A 1 49 ? -4.437 7.174 0.721 1.00 61.24 49 HIS A CA 4
ATOM 5178 C C . HIS A 1 49 ? -5.065 6.537 -0.512 1.00 1.23 49 HIS A C 4
ATOM 5179 O O . HIS A 1 49 ? -6.254 6.220 -0.528 1.00 71.12 49 HIS A O 4
ATOM 5194 N N . LEU A 1 50 ? -4.272 6.376 -1.552 1.00 30.31 50 LEU A N 4
ATOM 5195 C CA . LEU A 1 50 ? -4.737 5.707 -2.751 1.00 60.03 50 LEU A CA 4
ATOM 5196 C C . LEU A 1 50 ? -4.212 4.282 -2.781 1.00 43.34 50 LEU A C 4
ATOM 5197 O O . LEU A 1 50 ? -3.063 4.044 -3.157 1.00 74.32 50 LEU A O 4
ATOM 5213 N N . VAL A 1 51 ? -5.038 3.346 -2.331 1.00 64.54 51 VAL A N 4
ATOM 5214 C CA . VAL A 1 51 ? -4.662 1.941 -2.333 1.00 43.31 51 VAL A CA 4
ATOM 5215 C C . VAL A 1 51 ? -5.315 1.223 -3.506 1.00 3.23 51 VAL A C 4
ATOM 5216 O O . VAL A 1 51 ? -4.688 0.380 -4.151 1.00 44.13 51 VAL A O 4
ATOM 5229 N N . LEU A 1 52 ? -6.565 1.600 -3.776 1.00 75.41 52 LEU A N 4
ATOM 5230 C CA . LEU A 1 52 ? -7.360 1.063 -4.874 1.00 14.20 52 LEU A CA 4
ATOM 5231 C C . LEU A 1 52 ? -7.651 -0.428 -4.693 1.00 21.22 52 LEU A C 4
ATOM 5232 O O . LEU A 1 52 ? -6.743 -1.253 -4.615 1.00 61.43 52 LEU A O 4
ATOM 5248 N N . ASP A 1 53 ? -8.933 -0.757 -4.612 1.00 20.43 53 ASP A N 4
ATOM 5249 C CA . ASP A 1 53 ? -9.363 -2.148 -4.542 1.00 54.24 53 ASP A CA 4
ATOM 5250 C C . ASP A 1 53 ? -8.909 -2.889 -5.795 1.00 44.10 53 ASP A C 4
ATOM 5251 O O . ASP A 1 53 ? -8.166 -3.862 -5.710 1.00 2.01 53 ASP A O 4
ATOM 5260 N N . GLN A 1 54 ? -9.354 -2.382 -6.948 1.00 52.12 54 GLN A N 4
ATOM 5261 C CA . GLN A 1 54 ? -8.963 -2.890 -8.265 1.00 15.22 54 GLN A CA 4
ATOM 5262 C C . GLN A 1 54 ? -8.947 -4.415 -8.306 1.00 20.11 54 GLN A C 4
ATOM 5263 O O . GLN A 1 54 ? -7.913 -5.033 -8.582 1.00 3.33 54 GLN A O 4
ATOM 5277 N N . ASN A 1 55 ? -10.089 -5.019 -8.035 1.00 23.15 55 ASN A N 4
ATOM 5278 C CA . ASN A 1 55 ? -10.185 -6.467 -8.049 1.00 64.40 55 ASN A CA 4
ATOM 5279 C C . ASN A 1 55 ? -10.460 -6.943 -9.470 1.00 32.21 55 ASN A C 4
ATOM 5280 O O . ASN A 1 55 ? -11.595 -7.266 -9.830 1.00 13.43 55 ASN A O 4
ATOM 5291 N N . MET A 1 56 ? -9.417 -6.923 -10.288 1.00 74.34 56 MET A N 4
ATOM 5292 C CA . MET A 1 56 ? -9.520 -7.319 -11.684 1.00 35.10 56 MET A CA 4
ATOM 5293 C C . MET A 1 56 ? -9.203 -8.798 -11.829 1.00 45.43 56 MET A C 4
ATOM 5294 O O . MET A 1 56 ? -9.996 -9.567 -12.376 1.00 54.10 56 MET A O 4
ATOM 5308 N N . SER A 1 57 ? -8.044 -9.191 -11.324 1.00 25.34 57 SER A N 4
ATOM 5309 C CA . SER A 1 57 ? -7.642 -10.581 -11.352 1.00 13.43 57 SER A CA 4
ATOM 5310 C C . SER A 1 57 ? -8.230 -11.312 -10.154 1.00 24.50 57 SER A C 4
ATOM 5311 O O . SER A 1 57 ? -7.546 -11.561 -9.161 1.00 54.01 57 SER A O 4
ATOM 5319 N N . ILE A 1 58 ? -9.519 -11.610 -10.237 1.00 23.34 58 ILE A N 4
ATOM 5320 C CA . ILE A 1 58 ? -10.194 -12.337 -9.183 1.00 14.53 58 ILE A CA 4
ATOM 5321 C C . ILE A 1 58 ? -9.846 -13.824 -9.273 1.00 71.01 58 ILE A C 4
ATOM 5322 O O . ILE A 1 58 ? -10.456 -14.590 -10.023 1.00 41.04 58 ILE A O 4
ATOM 5338 N N . LEU A 1 59 ? -8.810 -14.199 -8.544 1.00 23.12 59 LEU A N 4
ATOM 5339 C CA . LEU A 1 59 ? -8.371 -15.579 -8.480 1.00 72.33 59 LEU A CA 4
ATOM 5340 C C . LEU A 1 59 ? -8.163 -15.962 -7.025 1.00 54.13 59 LEU A C 4
ATOM 5341 O O . LEU A 1 59 ? -7.185 -15.550 -6.395 1.00 24.21 59 LEU A O 4
ATOM 5357 N N . GLU A 1 60 ? -9.109 -16.720 -6.493 1.00 34.25 60 GLU A N 4
ATOM 5358 C CA . GLU A 1 60 ? -9.076 -17.132 -5.100 1.00 50.43 60 GLU A CA 4
ATOM 5359 C C . GLU A 1 60 ? -7.933 -18.109 -4.848 1.00 3.40 60 GLU A C 4
ATOM 5360 O O . GLU A 1 60 ? -6.885 -17.721 -4.324 1.00 24.34 60 GLU A O 4
ATOM 5372 N N . GLY A 1 61 ? -8.123 -19.364 -5.243 1.00 13.33 61 GLY A N 4
ATOM 5373 C CA . GLY A 1 61 ? -7.126 -20.382 -4.985 1.00 23.52 61 GLY A CA 4
ATOM 5374 C C . GLY A 1 61 ? -7.039 -20.740 -3.512 1.00 0.31 61 GLY A C 4
ATOM 5375 O O . GLY A 1 61 ? -7.540 -21.779 -3.082 1.00 2.21 61 GLY A O 4
ATOM 5379 N N . SER A 1 62 ? -6.397 -19.873 -2.743 1.00 61.34 62 SER A N 4
ATOM 5380 C CA . SER A 1 62 ? -6.287 -20.046 -1.304 1.00 2.43 62 SER A CA 4
ATOM 5381 C C . SER A 1 62 ? -6.827 -18.816 -0.580 1.00 61.32 62 SER A C 4
ATOM 5382 O O . SER A 1 62 ? -7.663 -18.920 0.320 1.00 71.44 62 SER A O 4
ATOM 5390 N N . LEU A 1 63 ? -6.353 -17.648 -0.987 1.00 55.24 63 LEU A N 4
ATOM 5391 C CA . LEU A 1 63 ? -6.704 -16.410 -0.312 1.00 22.55 63 LEU A CA 4
ATOM 5392 C C . LEU A 1 63 ? -7.376 -15.427 -1.265 1.00 61.40 63 LEU A C 4
ATOM 5393 O O . LEU A 1 63 ? -8.311 -14.721 -0.885 1.00 5.32 63 LEU A O 4
ATOM 5409 N N . GLY A 1 64 ? -6.916 -15.404 -2.510 1.00 73.32 64 GLY A N 4
ATOM 5410 C CA . GLY A 1 64 ? -7.323 -14.352 -3.417 1.00 23.10 64 GLY A CA 4
ATOM 5411 C C . GLY A 1 64 ? -6.460 -13.131 -3.210 1.00 44.10 64 GLY A C 4
ATOM 5412 O O . GLY A 1 64 ? -6.904 -12.127 -2.655 1.00 2.32 64 GLY A O 4
ATOM 5416 N N . VAL A 1 65 ? -5.212 -13.228 -3.641 1.00 71.53 65 VAL A N 4
ATOM 5417 C CA . VAL A 1 65 ? -4.217 -12.221 -3.317 1.00 14.44 65 VAL A CA 4
ATOM 5418 C C . VAL A 1 65 ? -4.281 -11.024 -4.260 1.00 70.02 65 VAL A C 4
ATOM 5419 O O . VAL A 1 65 ? -3.715 -11.044 -5.353 1.00 50.34 65 VAL A O 4
ATOM 5432 N N . ILE A 1 66 ? -5.000 -9.995 -3.838 1.00 62.12 66 ILE A N 4
ATOM 5433 C CA . ILE A 1 66 ? -4.954 -8.705 -4.507 1.00 62.51 66 ILE A CA 4
ATOM 5434 C C . ILE A 1 66 ? -4.127 -7.743 -3.656 1.00 51.11 66 ILE A C 4
ATOM 5435 O O . ILE A 1 66 ? -4.608 -7.219 -2.650 1.00 2.30 66 ILE A O 4
ATOM 5451 N N . PRO A 1 67 ? -2.851 -7.544 -4.019 1.00 72.24 67 PRO A N 4
ATOM 5452 C CA . PRO A 1 67 ? -1.948 -6.666 -3.282 1.00 4.31 67 PRO A CA 4
ATOM 5453 C C . PRO A 1 67 ? -2.299 -5.198 -3.475 1.00 54.42 67 PRO A C 4
ATOM 5454 O O . PRO A 1 67 ? -2.073 -4.627 -4.543 1.00 64.51 67 PRO A O 4
ATOM 5465 N N . ARG A 1 68 ? -2.865 -4.596 -2.444 1.00 70.10 68 ARG A N 4
ATOM 5466 C CA . ARG A 1 68 ? -3.246 -3.197 -2.499 1.00 60.15 68 ARG A CA 4
ATOM 5467 C C . ARG A 1 68 ? -2.070 -2.333 -2.080 1.00 53.23 68 ARG A C 4
ATOM 5468 O O . ARG A 1 68 ? -1.406 -2.608 -1.078 1.00 21.22 68 ARG A O 4
ATOM 5489 N N . ARG A 1 69 ? -1.815 -1.298 -2.854 1.00 3.41 69 ARG A N 4
ATOM 5490 C CA . ARG A 1 69 ? -0.593 -0.524 -2.715 1.00 40.13 69 ARG A CA 4
ATOM 5491 C C . ARG A 1 69 ? -0.934 0.916 -2.392 1.00 35.23 69 ARG A C 4
ATOM 5492 O O . ARG A 1 69 ? -1.844 1.484 -2.986 1.00 31.31 69 ARG A O 4
ATOM 5513 N N . VAL A 1 70 ? -0.195 1.509 -1.471 1.00 31.12 70 VAL A N 4
ATOM 5514 C CA . VAL A 1 70 ? -0.543 2.824 -0.962 1.00 10.35 70 VAL A CA 4
ATOM 5515 C C . VAL A 1 70 ? 0.297 3.897 -1.628 1.00 72.31 70 VAL A C 4
ATOM 5516 O O . VAL A 1 70 ? 1.487 4.029 -1.349 1.00 40.23 70 VAL A O 4
ATOM 5529 N N . LEU A 1 71 ? -0.318 4.643 -2.523 1.00 32.31 71 LEU A N 4
ATOM 5530 C CA . LEU A 1 71 ? 0.364 5.734 -3.191 1.00 23.04 71 LEU A CA 4
ATOM 5531 C C . LEU A 1 71 ? -0.079 7.070 -2.620 1.00 13.34 71 LEU A C 4
ATOM 5532 O O . LEU A 1 71 ? -1.276 7.351 -2.522 1.00 35.20 71 LEU A O 4
ATOM 5548 N N . VAL A 1 72 ? 0.894 7.875 -2.229 1.00 72.24 72 VAL A N 4
ATOM 5549 C CA . VAL A 1 72 ? 0.637 9.214 -1.724 1.00 33.24 72 VAL A CA 4
ATOM 5550 C C . VAL A 1 72 ? 1.115 10.244 -2.738 1.00 60.52 72 VAL A C 4
ATOM 5551 O O . VAL A 1 72 ? 1.563 9.890 -3.830 1.00 22.54 72 VAL A O 4
ATOM 5564 N N . HIS A 1 73 ? 1.022 11.513 -2.384 1.00 23.40 73 HIS A N 4
ATOM 5565 C CA . HIS A 1 73 ? 1.438 12.572 -3.286 1.00 63.14 73 HIS A CA 4
ATOM 5566 C C . HIS A 1 73 ? 2.738 13.191 -2.806 1.00 42.25 73 HIS A C 4
ATOM 5567 O O . HIS A 1 73 ? 3.112 13.038 -1.642 1.00 40.34 73 HIS A O 4
ATOM 5582 N N . GLU A 1 74 ? 3.409 13.900 -3.702 1.00 2.40 74 GLU A N 4
ATOM 5583 C CA . GLU A 1 74 ? 4.598 14.677 -3.345 1.00 40.45 74 GLU A CA 4
ATOM 5584 C C . GLU A 1 74 ? 4.242 15.719 -2.281 1.00 53.43 74 GLU A C 4
ATOM 5585 O O . GLU A 1 74 ? 5.100 16.190 -1.530 1.00 75.20 74 GLU A O 4
ATOM 5597 N N . ASP A 1 75 ? 2.954 16.049 -2.242 1.00 14.13 75 ASP A N 4
ATOM 5598 C CA . ASP A 1 75 ? 2.382 17.004 -1.295 1.00 23.54 75 ASP A CA 4
ATOM 5599 C C . ASP A 1 75 ? 2.782 16.711 0.153 1.00 34.12 75 ASP A C 4
ATOM 5600 O O . ASP A 1 75 ? 3.009 17.635 0.936 1.00 1.14 75 ASP A O 4
ATOM 5609 N N . ASP A 1 76 ? 2.889 15.433 0.510 1.00 72.03 76 ASP A N 4
ATOM 5610 C CA . ASP A 1 76 ? 3.179 15.060 1.889 1.00 40.53 76 ASP A CA 4
ATOM 5611 C C . ASP A 1 76 ? 4.126 13.869 1.934 1.00 33.41 76 ASP A C 4
ATOM 5612 O O . ASP A 1 76 ? 4.090 13.071 2.866 1.00 72.11 76 ASP A O 4
ATOM 5621 N N . LEU A 1 77 ? 4.987 13.765 0.930 1.00 51.44 77 LEU A N 4
ATOM 5622 C CA . LEU A 1 77 ? 5.904 12.635 0.825 1.00 23.34 77 LEU A CA 4
ATOM 5623 C C . LEU A 1 77 ? 6.781 12.538 2.070 1.00 63.52 77 LEU A C 4
ATOM 5624 O O . LEU A 1 77 ? 6.925 11.467 2.665 1.00 40.32 77 LEU A O 4
ATOM 5640 N N . ALA A 1 78 ? 7.343 13.666 2.473 1.00 65.30 78 ALA A N 4
ATOM 5641 C CA . ALA A 1 78 ? 8.220 13.705 3.631 1.00 15.44 78 ALA A CA 4
ATOM 5642 C C . ALA A 1 78 ? 7.436 13.491 4.922 1.00 53.51 78 ALA A C 4
ATOM 5643 O O . ALA A 1 78 ? 7.887 12.777 5.820 1.00 74.05 78 ALA A O 4
ATOM 5650 N N . GLY A 1 79 ? 6.256 14.098 4.998 1.00 32.44 79 GLY A N 4
ATOM 5651 C CA . GLY A 1 79 ? 5.439 13.988 6.187 1.00 74.24 79 GLY A CA 4
ATOM 5652 C C . GLY A 1 79 ? 4.939 12.575 6.408 1.00 1.35 79 GLY A C 4
ATOM 5653 O O . GLY A 1 79 ? 5.052 12.037 7.511 1.00 61.12 79 GLY A O 4
ATOM 5657 N N . ALA A 1 80 ? 4.398 11.972 5.355 1.00 0.13 80 ALA A N 4
ATOM 5658 C CA . ALA A 1 80 ? 3.903 10.602 5.414 1.00 71.45 80 ALA A CA 4
ATOM 5659 C C . ALA A 1 80 ? 5.001 9.649 5.866 1.00 24.22 80 ALA A C 4
ATOM 5660 O O . ALA A 1 80 ? 4.763 8.753 6.675 1.00 4.03 80 ALA A O 4
ATOM 5667 N N . ARG A 1 81 ? 6.209 9.858 5.357 1.00 12.21 81 ARG A N 4
ATOM 5668 C CA . ARG A 1 81 ? 7.338 9.010 5.715 1.00 13.34 81 ARG A CA 4
ATOM 5669 C C . ARG A 1 81 ? 7.593 9.042 7.218 1.00 3.31 81 ARG A C 4
ATOM 5670 O O . ARG A 1 81 ? 7.613 7.995 7.864 1.00 42.45 81 ARG A O 4
ATOM 5691 N N . ARG A 1 82 ? 7.755 10.239 7.779 1.00 71.14 82 ARG A N 4
ATOM 5692 C CA . ARG A 1 82 ? 8.026 10.374 9.209 1.00 21.34 82 ARG A CA 4
ATOM 5693 C C . ARG A 1 82 ? 6.848 9.883 10.044 1.00 12.13 82 ARG A C 4
ATOM 5694 O O . ARG A 1 82 ? 7.038 9.249 11.080 1.00 4.44 82 ARG A O 4
ATOM 5715 N N . LEU A 1 83 ? 5.636 10.161 9.574 1.00 1.45 83 LEU A N 4
ATOM 5716 C CA . LEU A 1 83 ? 4.424 9.725 10.258 1.00 42.34 83 LEU A CA 4
ATOM 5717 C C . LEU A 1 83 ? 4.399 8.202 10.396 1.00 72.24 83 LEU A C 4
ATOM 5718 O O . LEU A 1 83 ? 4.148 7.665 11.477 1.00 4.32 83 LEU A O 4
ATOM 5734 N N . LEU A 1 84 ? 4.677 7.512 9.296 1.00 73.40 84 LEU A N 4
ATOM 5735 C CA . LEU A 1 84 ? 4.703 6.055 9.297 1.00 11.12 84 LEU A CA 4
ATOM 5736 C C . LEU A 1 84 ? 5.939 5.524 10.025 1.00 71.51 84 LEU A C 4
ATOM 5737 O O . LEU A 1 84 ? 5.909 4.430 10.599 1.00 55.21 84 LEU A O 4
ATOM 5753 N N . THR A 1 85 ? 7.018 6.298 10.011 1.00 2.31 85 THR A N 4
ATOM 5754 C CA . THR A 1 85 ? 8.233 5.918 10.720 1.00 31.34 85 THR A CA 4
ATOM 5755 C C . THR A 1 85 ? 7.990 5.917 12.228 1.00 22.42 85 THR A C 4
ATOM 5756 O O . THR A 1 85 ? 8.344 4.961 12.919 1.00 13.21 85 THR A O 4
ATOM 5767 N N . ASP A 1 86 ? 7.348 6.973 12.722 1.00 10.50 86 ASP A N 4
ATOM 5768 C CA . ASP A 1 86 ? 7.046 7.095 14.147 1.00 61.14 86 ASP A CA 4
ATOM 5769 C C . ASP A 1 86 ? 6.058 6.019 14.583 1.00 72.11 86 ASP A C 4
ATOM 5770 O O . ASP A 1 86 ? 6.102 5.546 15.714 1.00 41.32 86 ASP A O 4
ATOM 5779 N N . ALA A 1 87 ? 5.175 5.626 13.672 1.00 14.01 87 ALA A N 4
ATOM 5780 C CA . ALA A 1 87 ? 4.204 4.571 13.949 1.00 21.45 87 ALA A CA 4
ATOM 5781 C C . ALA A 1 87 ? 4.898 3.224 14.156 1.00 12.22 87 ALA A C 4
ATOM 5782 O O . ALA A 1 87 ? 4.389 2.348 14.855 1.00 14.23 87 ALA A O 4
ATOM 5789 N N . GLY A 1 88 ? 6.064 3.067 13.545 1.00 54.22 88 GLY A N 4
ATOM 5790 C CA . GLY A 1 88 ? 6.836 1.853 13.720 1.00 53.24 88 GLY A CA 4
ATOM 5791 C C . GLY A 1 88 ? 6.669 0.889 12.565 1.00 73.11 88 GLY A C 4
ATOM 5792 O O . GLY A 1 88 ? 7.470 -0.029 12.388 1.00 3.42 88 GLY A O 4
ATOM 5796 N N . LEU A 1 89 ? 5.641 1.111 11.756 1.00 1.33 89 LEU A N 4
ATOM 5797 C CA . LEU A 1 89 ? 5.347 0.223 10.639 1.00 21.50 89 LEU A CA 4
ATOM 5798 C C . LEU A 1 89 ? 6.169 0.588 9.408 1.00 1.32 89 LEU A C 4
ATOM 5799 O O . LEU A 1 89 ? 5.935 0.066 8.316 1.00 73.20 89 LEU A O 4
ATOM 5815 N N . ALA A 1 90 ? 7.129 1.487 9.590 1.00 32.13 90 ALA A N 4
ATOM 5816 C CA . ALA A 1 90 ? 8.063 1.838 8.531 1.00 65.23 90 ALA A CA 4
ATOM 5817 C C . ALA A 1 90 ? 8.937 0.641 8.189 1.00 24.22 90 ALA A C 4
ATOM 5818 O O . ALA A 1 90 ? 10.012 0.455 8.758 1.00 42.22 90 ALA A O 4
ATOM 5825 N N . HIS A 1 91 ? 8.434 -0.191 7.292 1.00 14.24 91 HIS A N 4
ATOM 5826 C CA . HIS A 1 91 ? 9.113 -1.411 6.892 1.00 51.41 91 HIS A CA 4
ATOM 5827 C C . HIS A 1 91 ? 8.516 -1.938 5.594 1.00 3.45 91 HIS A C 4
ATOM 5828 O O . HIS A 1 91 ? 9.228 -2.443 4.735 1.00 63.24 91 HIS A O 4
ATOM 5843 N N . GLU A 1 92 ? 7.201 -1.802 5.452 1.00 42.11 92 GLU A N 4
ATOM 5844 C CA . GLU A 1 92 ? 6.517 -2.236 4.237 1.00 50.25 92 GLU A CA 4
ATOM 5845 C C . GLU A 1 92 ? 6.661 -1.196 3.130 1.00 14.14 92 GLU A C 4
ATOM 5846 O O . GLU A 1 92 ? 6.098 -1.347 2.044 1.00 23.24 92 GLU A O 4
ATOM 5858 N N . LEU A 1 93 ? 7.428 -0.148 3.410 1.00 21.43 93 LEU A N 4
ATOM 5859 C CA . LEU A 1 93 ? 7.615 0.952 2.472 1.00 22.25 93 LEU A CA 4
ATOM 5860 C C . LEU A 1 93 ? 8.353 0.489 1.221 1.00 53.51 93 LEU A C 4
ATOM 5861 O O . LEU A 1 93 ? 9.252 -0.348 1.291 1.00 4.22 93 LEU A O 4
ATOM 5877 N N . ARG A 1 94 ? 7.959 1.032 0.084 1.00 13.13 94 ARG A N 4
ATOM 5878 C CA . ARG A 1 94 ? 8.607 0.724 -1.183 1.00 3.53 94 ARG A CA 4
ATOM 5879 C C . ARG A 1 94 ? 9.209 1.988 -1.781 1.00 53.45 94 ARG A C 4
ATOM 5880 O O . ARG A 1 94 ? 8.719 2.520 -2.776 1.00 34.54 94 ARG A O 4
ATOM 5901 N N . SER A 1 95 ? 10.284 2.458 -1.163 1.00 71.43 95 SER A N 4
ATOM 5902 C CA . SER A 1 95 ? 10.939 3.702 -1.553 1.00 62.15 95 SER A CA 4
ATOM 5903 C C . SER A 1 95 ? 11.877 3.487 -2.742 1.00 51.15 95 SER A C 4
ATOM 5904 O O . SER A 1 95 ? 12.882 4.183 -2.892 1.00 62.41 95 SER A O 4
ATOM 5912 N N . ASP A 1 96 ? 11.522 2.541 -3.600 1.00 14.13 96 ASP A N 4
ATOM 5913 C CA . ASP A 1 96 ? 12.356 2.174 -4.738 1.00 53.42 96 ASP A CA 4
ATOM 5914 C C . ASP A 1 96 ? 12.027 3.041 -5.944 1.00 54.53 96 ASP A C 4
ATOM 5915 O O . ASP A 1 96 ? 12.515 2.804 -7.053 1.00 31.42 96 ASP A O 4
ATOM 5924 N N . ASP A 1 97 ? 11.188 4.041 -5.718 1.00 33.31 97 ASP A N 4
ATOM 5925 C CA . ASP A 1 97 ? 10.820 4.987 -6.760 1.00 33.52 97 ASP A CA 4
ATOM 5926 C C . ASP A 1 97 ? 11.672 6.237 -6.642 1.00 40.11 97 ASP A C 4
ATOM 5927 O O . ASP A 1 97 ? 11.444 7.025 -5.703 1.00 0.00 97 ASP A O 4
ATOM 5937 N N . MET A 1 1 ? 24.899 70.796 7.933 1.00 0.00 1 MET A N 5
ATOM 5938 C CA . MET A 1 1 ? 23.810 70.197 8.739 1.00 52.33 1 MET A CA 5
ATOM 5939 C C . MET A 1 1 ? 22.453 70.566 8.153 1.00 42.04 1 MET A C 5
ATOM 5940 O O . MET A 1 1 ? 21.429 70.499 8.834 1.00 24.23 1 MET A O 5
ATOM 5956 N N . GLY A 1 2 ? 22.444 70.954 6.886 1.00 35.01 2 GLY A N 5
ATOM 5957 C CA . GLY A 1 2 ? 21.202 71.324 6.241 1.00 54.40 2 GLY A CA 5
ATOM 5958 C C . GLY A 1 2 ? 20.898 70.448 5.047 1.00 40.33 2 GLY A C 5
ATOM 5959 O O . GLY A 1 2 ? 20.473 70.935 3.999 1.00 60.53 2 GLY A O 5
ATOM 5963 N N . SER A 1 3 ? 21.122 69.157 5.202 1.00 62.25 3 SER A N 5
ATOM 5964 C CA . SER A 1 3 ? 20.850 68.203 4.143 1.00 0.35 3 SER A CA 5
ATOM 5965 C C . SER A 1 3 ? 20.248 66.937 4.732 1.00 33.13 3 SER A C 5
ATOM 5966 O O . SER A 1 3 ? 20.965 66.023 5.141 1.00 0.31 3 SER A O 5
ATOM 5974 N N . SER A 1 4 ? 18.928 66.905 4.801 1.00 73.31 4 SER A N 5
ATOM 5975 C CA . SER A 1 4 ? 18.232 65.788 5.409 1.00 62.42 4 SER A CA 5
ATOM 5976 C C . SER A 1 4 ? 17.148 65.260 4.477 1.00 62.20 4 SER A C 5
ATOM 5977 O O . SER A 1 4 ? 16.029 65.781 4.444 1.00 34.52 4 SER A O 5
ATOM 5985 N N . HIS A 1 5 ? 17.496 64.256 3.688 1.00 71.13 5 HIS A N 5
ATOM 5986 C CA . HIS A 1 5 ? 16.531 63.608 2.812 1.00 40.52 5 HIS A CA 5
ATOM 5987 C C . HIS A 1 5 ? 16.636 62.095 2.907 1.00 32.43 5 HIS A C 5
ATOM 5988 O O . HIS A 1 5 ? 17.390 61.461 2.162 1.00 13.51 5 HIS A O 5
ATOM 6003 N N . HIS A 1 6 ? 15.901 61.526 3.847 1.00 71.44 6 HIS A N 5
ATOM 6004 C CA . HIS A 1 6 ? 15.801 60.082 3.970 1.00 43.42 6 HIS A CA 5
ATOM 6005 C C . HIS A 1 6 ? 14.378 59.643 3.654 1.00 41.41 6 HIS A C 5
ATOM 6006 O O . HIS A 1 6 ? 13.423 60.072 4.303 1.00 31.30 6 HIS A O 5
ATOM 6021 N N . HIS A 1 7 ? 14.232 58.833 2.620 1.00 75.32 7 HIS A N 5
ATOM 6022 C CA . HIS A 1 7 ? 12.925 58.330 2.227 1.00 61.52 7 HIS A CA 5
ATOM 6023 C C . HIS A 1 7 ? 13.077 57.067 1.396 1.00 22.45 7 HIS A C 5
ATOM 6024 O O . HIS A 1 7 ? 13.591 57.103 0.280 1.00 1.45 7 HIS A O 5
ATOM 6039 N N . HIS A 1 8 ? 12.628 55.956 1.952 1.00 43.32 8 HIS A N 5
ATOM 6040 C CA . HIS A 1 8 ? 12.705 54.669 1.278 1.00 63.43 8 HIS A CA 5
ATOM 6041 C C . HIS A 1 8 ? 11.443 53.862 1.558 1.00 55.03 8 HIS A C 5
ATOM 6042 O O . HIS A 1 8 ? 11.047 53.692 2.713 1.00 13.34 8 HIS A O 5
ATOM 6057 N N . HIS A 1 9 ? 10.802 53.393 0.499 1.00 33.02 9 HIS A N 5
ATOM 6058 C CA . HIS A 1 9 ? 9.590 52.599 0.631 1.00 30.21 9 HIS A CA 5
ATOM 6059 C C . HIS A 1 9 ? 9.203 52.009 -0.719 1.00 53.13 9 HIS A C 5
ATOM 6060 O O . HIS A 1 9 ? 8.381 52.571 -1.442 1.00 25.32 9 HIS A O 5
ATOM 6075 N N . HIS A 1 10 ? 9.822 50.892 -1.073 1.00 53.00 10 HIS A N 5
ATOM 6076 C CA . HIS A 1 10 ? 9.529 50.238 -2.340 1.00 60.23 10 HIS A CA 5
ATOM 6077 C C . HIS A 1 10 ? 9.752 48.731 -2.243 1.00 3.00 10 HIS A C 5
ATOM 6078 O O . HIS A 1 10 ? 10.866 48.246 -2.425 1.00 32.34 10 HIS A O 5
ATOM 6093 N N . SER A 1 11 ? 8.688 48.006 -1.933 1.00 11.42 11 SER A N 5
ATOM 6094 C CA . SER A 1 11 ? 8.726 46.551 -1.857 1.00 40.32 11 SER A CA 5
ATOM 6095 C C . SER A 1 11 ? 7.321 45.991 -2.061 1.00 43.43 11 SER A C 5
ATOM 6096 O O . SER A 1 11 ? 6.526 45.930 -1.123 1.00 74.55 11 SER A O 5
ATOM 6104 N N . SER A 1 12 ? 6.999 45.628 -3.294 1.00 54.22 12 SER A N 5
ATOM 6105 C CA . SER A 1 12 ? 5.666 45.136 -3.611 1.00 54.20 12 SER A CA 5
ATOM 6106 C C . SER A 1 12 ? 5.695 44.103 -4.736 1.00 41.43 12 SER A C 5
ATOM 6107 O O . SER A 1 12 ? 6.255 44.354 -5.807 1.00 30.34 12 SER A O 5
ATOM 6115 N N . GLY A 1 13 ? 5.101 42.944 -4.480 1.00 55.32 13 GLY A N 5
ATOM 6116 C CA . GLY A 1 13 ? 4.889 41.963 -5.527 1.00 52.42 13 GLY A CA 5
ATOM 6117 C C . GLY A 1 13 ? 5.997 40.937 -5.650 1.00 33.45 13 GLY A C 5
ATOM 6118 O O . GLY A 1 13 ? 7.179 41.280 -5.690 1.00 41.22 13 GLY A O 5
ATOM 6122 N N . ARG A 1 14 ? 5.606 39.671 -5.689 1.00 45.41 14 ARG A N 5
ATOM 6123 C CA . ARG A 1 14 ? 6.520 38.586 -6.014 1.00 70.42 14 ARG A CA 5
ATOM 6124 C C . ARG A 1 14 ? 5.945 37.774 -7.170 1.00 54.44 14 ARG A C 5
ATOM 6125 O O . ARG A 1 14 ? 4.737 37.804 -7.421 1.00 2.34 14 ARG A O 5
ATOM 6146 N N . GLU A 1 15 ? 6.804 37.071 -7.887 1.00 22.11 15 GLU A N 5
ATOM 6147 C CA . GLU A 1 15 ? 6.364 36.256 -9.009 1.00 21.51 15 GLU A CA 5
ATOM 6148 C C . GLU A 1 15 ? 6.912 34.834 -8.913 1.00 11.11 15 GLU A C 5
ATOM 6149 O O . GLU A 1 15 ? 8.129 34.620 -8.883 1.00 64.21 15 GLU A O 5
ATOM 6161 N N . ASN A 1 16 ? 5.999 33.869 -8.840 1.00 34.43 16 ASN A N 5
ATOM 6162 C CA . ASN A 1 16 ? 6.364 32.457 -8.784 1.00 33.15 16 ASN A CA 5
ATOM 6163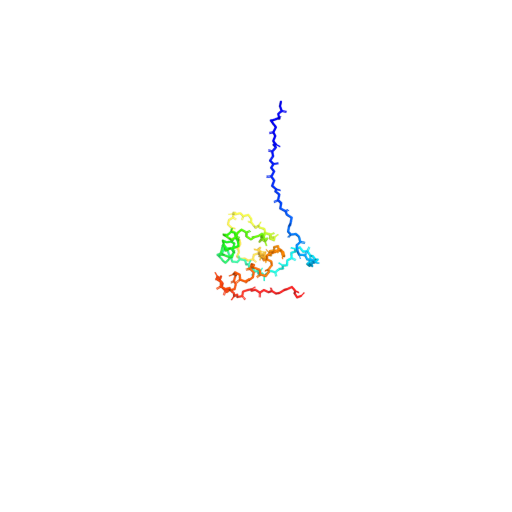 C C . ASN A 1 16 ? 5.174 31.583 -9.167 1.00 61.12 16 ASN A C 5
ATOM 6164 O O . ASN A 1 16 ? 4.199 31.487 -8.419 1.00 72.51 16 ASN A O 5
ATOM 6175 N N . LEU A 1 17 ? 5.251 30.961 -10.332 1.00 41.24 17 LEU A N 5
ATOM 6176 C CA . LEU A 1 17 ? 4.200 30.064 -10.792 1.00 61.14 17 LEU A CA 5
ATOM 6177 C C . LEU A 1 17 ? 4.420 28.662 -10.234 1.00 22.31 17 LEU A C 5
ATOM 6178 O O . LEU A 1 17 ? 5.318 27.940 -10.669 1.00 45.33 17 LEU A O 5
ATOM 6194 N N . TYR A 1 18 ? 3.609 28.297 -9.256 1.00 30.05 18 TYR A N 5
ATOM 6195 C CA . TYR A 1 18 ? 3.713 26.998 -8.607 1.00 21.52 18 TYR A CA 5
ATOM 6196 C C . TYR A 1 18 ? 2.997 25.930 -9.425 1.00 24.31 18 TYR A C 5
ATOM 6197 O O . TYR A 1 18 ? 2.046 26.229 -10.152 1.00 73.41 18 TYR A O 5
ATOM 6215 N N . PHE A 1 19 ? 3.453 24.691 -9.304 1.00 43.43 19 PHE A N 5
ATOM 6216 C CA . PHE A 1 19 ? 2.850 23.580 -10.024 1.00 34.32 19 PHE A CA 5
ATOM 6217 C C . PHE A 1 19 ? 3.222 22.249 -9.378 1.00 71.12 19 PHE A C 5
ATOM 6218 O O . PHE A 1 19 ? 4.400 21.967 -9.154 1.00 35.20 19 PHE A O 5
ATOM 6235 N N . GLN A 1 20 ? 2.210 21.445 -9.072 1.00 13.23 20 GLN A N 5
ATOM 6236 C CA . GLN A 1 20 ? 2.412 20.106 -8.533 1.00 51.43 20 GLN A CA 5
ATOM 6237 C C . GLN A 1 20 ? 1.258 19.200 -8.935 1.00 14.13 20 GLN A C 5
ATOM 6238 O O . GLN A 1 20 ? 0.122 19.656 -9.073 1.00 1.34 20 GLN A O 5
ATOM 6252 N N . GLY A 1 21 ? 1.558 17.925 -9.139 1.00 60.54 21 GLY A N 5
ATOM 6253 C CA . GLY A 1 21 ? 0.531 16.972 -9.510 1.00 20.54 21 GLY A CA 5
ATOM 6254 C C . GLY A 1 21 ? 1.103 15.608 -9.832 1.00 40.20 21 GLY A C 5
ATOM 6255 O O . GLY A 1 21 ? 1.262 15.256 -10.999 1.00 72.43 21 GLY A O 5
ATOM 6259 N N . HIS A 1 22 ? 1.396 14.837 -8.793 1.00 54.40 22 HIS A N 5
ATOM 6260 C CA . HIS A 1 22 ? 1.988 13.514 -8.952 1.00 51.24 22 HIS A CA 5
ATOM 6261 C C . HIS A 1 22 ? 1.851 12.724 -7.650 1.00 41.54 22 HIS A C 5
ATOM 6262 O O . HIS A 1 22 ? 1.816 13.311 -6.563 1.00 33.24 22 HIS A O 5
ATOM 6277 N N . LEU A 1 23 ? 1.733 11.405 -7.766 1.00 61.21 23 LEU A N 5
ATOM 6278 C CA . LEU A 1 23 ? 1.692 10.526 -6.602 1.00 31.34 23 LEU A CA 5
ATOM 6279 C C . LEU A 1 23 ? 2.777 9.460 -6.720 1.00 45.33 23 LEU A C 5
ATOM 6280 O O . LEU A 1 23 ? 3.074 8.991 -7.818 1.00 72.34 23 LEU A O 5
ATOM 6296 N N . ARG A 1 24 ? 3.370 9.086 -5.593 1.00 65.24 24 ARG A N 5
ATOM 6297 C CA . ARG A 1 24 ? 4.473 8.130 -5.593 1.00 35.13 24 ARG A CA 5
ATOM 6298 C C . ARG A 1 24 ? 4.094 6.849 -4.860 1.00 11.22 24 ARG A C 5
ATOM 6299 O O . ARG A 1 24 ? 3.312 6.878 -3.912 1.00 20.03 24 ARG A O 5
ATOM 6320 N N . GLU A 1 25 ? 4.665 5.738 -5.301 1.00 12.02 25 GLU A N 5
ATOM 6321 C CA . GLU A 1 25 ? 4.377 4.431 -4.725 1.00 54.51 25 GLU A CA 5
ATOM 6322 C C . GLU A 1 25 ? 5.241 4.189 -3.487 1.00 11.21 25 GLU A C 5
ATOM 6323 O O . GLU A 1 25 ? 6.469 4.220 -3.564 1.00 62.42 25 GLU A O 5
ATOM 6335 N N . LEU A 1 26 ? 4.590 3.954 -2.350 1.00 75.24 26 LEU A N 5
ATOM 6336 C CA . LEU A 1 26 ? 5.294 3.839 -1.075 1.00 22.42 26 LEU A CA 5
ATOM 6337 C C . LEU A 1 26 ? 5.495 2.388 -0.638 1.00 51.54 26 LEU A C 5
ATOM 6338 O O . LEU A 1 26 ? 6.623 1.904 -0.571 1.00 54.54 26 LEU A O 5
ATOM 6354 N N . LEU A 1 27 ? 4.407 1.692 -0.335 1.00 33.03 27 LEU A N 5
ATOM 6355 C CA . LEU A 1 27 ? 4.515 0.368 0.261 1.00 73.02 27 LEU A CA 5
ATOM 6356 C C . LEU A 1 27 ? 3.455 -0.579 -0.267 1.00 70.41 27 LEU A C 5
ATOM 6357 O O . LEU A 1 27 ? 2.508 -0.166 -0.939 1.00 32.04 27 LEU A O 5
ATOM 6373 N N . ARG A 1 28 ? 3.627 -1.853 0.058 1.00 41.34 28 ARG A N 5
ATOM 6374 C CA . ARG A 1 28 ? 2.671 -2.879 -0.309 1.00 45.22 28 ARG A CA 5
ATOM 6375 C C . ARG A 1 28 ? 1.796 -3.210 0.893 1.00 40.03 28 ARG A C 5
ATOM 6376 O O . ARG A 1 28 ? 2.293 -3.333 2.017 1.00 14.11 28 ARG A O 5
ATOM 6397 N N . THR A 1 29 ? 0.503 -3.336 0.669 1.00 44.23 29 THR A N 5
ATOM 6398 C CA . THR A 1 29 ? -0.414 -3.706 1.727 1.00 64.13 29 THR A CA 5
ATOM 6399 C C . THR A 1 29 ? -1.100 -5.032 1.422 1.00 62.53 29 THR A C 5
ATOM 6400 O O . THR A 1 29 ? -2.121 -5.086 0.737 1.00 31.41 29 THR A O 5
ATOM 6411 N N . ASN A 1 30 ? -0.501 -6.106 1.908 1.00 2.44 30 ASN A N 5
ATOM 6412 C CA . ASN A 1 30 ? -1.079 -7.437 1.781 1.00 12.00 30 ASN A CA 5
ATOM 6413 C C . ASN A 1 30 ? -1.508 -7.935 3.157 1.00 21.43 30 ASN A C 5
ATOM 6414 O O . ASN A 1 30 ? -1.871 -9.098 3.343 1.00 21.13 30 ASN A O 5
ATOM 6425 N N . ASP A 1 31 ? -1.463 -7.024 4.117 1.00 52.14 31 ASP A N 5
ATOM 6426 C CA . ASP A 1 31 ? -1.860 -7.317 5.482 1.00 53.33 31 ASP A CA 5
ATOM 6427 C C . ASP A 1 31 ? -3.103 -6.517 5.840 1.00 44.42 31 ASP A C 5
ATOM 6428 O O . ASP A 1 31 ? -3.121 -5.292 5.699 1.00 34.33 31 ASP A O 5
ATOM 6437 N N . ALA A 1 32 ? -4.138 -7.214 6.293 1.00 73.44 32 ALA A N 5
ATOM 6438 C CA . ALA A 1 32 ? -5.417 -6.584 6.603 1.00 42.21 32 ALA A CA 5
ATOM 6439 C C . ALA A 1 32 ? -5.276 -5.540 7.706 1.00 15.54 32 ALA A C 5
ATOM 6440 O O . ALA A 1 32 ? -5.816 -4.437 7.599 1.00 15.24 32 ALA A O 5
ATOM 6447 N N . VAL A 1 33 ? -4.534 -5.883 8.747 1.00 54.41 33 VAL A N 5
ATOM 6448 C CA . VAL A 1 33 ? -4.378 -5.004 9.897 1.00 34.24 33 VAL A CA 5
ATOM 6449 C C . VAL A 1 33 ? -3.523 -3.793 9.537 1.00 42.44 33 VAL A C 5
ATOM 6450 O O . VAL A 1 33 ? -3.861 -2.655 9.876 1.00 20.11 33 VAL A O 5
ATOM 6463 N N . LEU A 1 34 ? -2.424 -4.045 8.832 1.00 71.21 34 LEU A N 5
ATOM 6464 C CA . LEU A 1 34 ? -1.513 -2.986 8.409 1.00 61.42 34 LEU A CA 5
ATOM 6465 C C . LEU A 1 34 ? -2.231 -1.952 7.548 1.00 64.12 34 LEU A C 5
ATOM 6466 O O . LEU A 1 34 ? -2.038 -0.748 7.718 1.00 65.34 34 LEU A O 5
ATOM 6482 N N . LEU A 1 35 ? -3.068 -2.430 6.634 1.00 22.12 35 LEU A N 5
ATOM 6483 C CA . LEU A 1 35 ? -3.782 -1.563 5.720 1.00 53.20 35 LEU A CA 5
ATOM 6484 C C . LEU A 1 35 ? -4.717 -0.624 6.479 1.00 54.13 35 LEU A C 5
ATOM 6485 O O . LEU A 1 35 ? -4.887 0.537 6.103 1.00 13.11 35 LEU A O 5
ATOM 6501 N N . SER A 1 36 ? -5.303 -1.127 7.559 1.00 54.24 36 SER A N 5
ATOM 6502 C CA . SER A 1 36 ? -6.165 -0.316 8.409 1.00 31.24 36 SER A CA 5
ATOM 6503 C C . SER A 1 36 ? -5.343 0.714 9.184 1.00 12.11 36 SER A C 5
ATOM 6504 O O . SER A 1 36 ? -5.727 1.879 9.288 1.00 42.41 36 SER A O 5
ATOM 6512 N N . ALA A 1 37 ? -4.197 0.279 9.699 1.00 24.22 37 ALA A N 5
ATOM 6513 C CA . ALA A 1 37 ? -3.336 1.142 10.500 1.00 55.13 37 ALA A CA 5
ATOM 6514 C C . ALA A 1 37 ? -2.761 2.285 9.670 1.00 55.21 37 ALA A C 5
ATOM 6515 O O . ALA A 1 37 ? -2.916 3.453 10.023 1.00 3.21 37 ALA A O 5
ATOM 6522 N N . VAL A 1 38 ? -2.116 1.946 8.558 1.00 64.34 38 VAL A N 5
ATOM 6523 C CA . VAL A 1 38 ? -1.516 2.951 7.683 1.00 2.30 38 VAL A CA 5
ATOM 6524 C C . VAL A 1 38 ? -2.591 3.877 7.107 1.00 0.30 38 VAL A C 5
ATOM 6525 O O . VAL A 1 38 ? -2.412 5.094 7.043 1.00 62.51 38 VAL A O 5
ATOM 6538 N N . GLY A 1 39 ? -3.717 3.287 6.725 1.00 64.42 39 GLY A N 5
ATOM 6539 C CA . GLY A 1 39 ? -4.802 4.051 6.133 1.00 12.11 39 GLY A CA 5
ATOM 6540 C C . GLY A 1 39 ? -5.398 5.056 7.099 1.00 33.40 39 GLY A C 5
ATOM 6541 O O . GLY A 1 39 ? -5.817 6.145 6.696 1.00 13.44 39 GLY A O 5
ATOM 6545 N N . ALA A 1 40 ? -5.434 4.693 8.377 1.00 24.24 40 ALA A N 5
ATOM 6546 C CA . ALA A 1 40 ? -5.952 5.577 9.412 1.00 50.32 40 ALA A CA 5
ATOM 6547 C C . ALA A 1 40 ? -4.981 6.719 9.683 1.00 55.52 40 ALA A C 5
ATOM 6548 O O . ALA A 1 40 ? -5.391 7.851 9.937 1.00 34.53 40 ALA A O 5
ATOM 6555 N N . LEU A 1 41 ? -3.693 6.415 9.614 1.00 50.11 41 LEU A N 5
ATOM 6556 C CA . LEU A 1 41 ? -2.655 7.415 9.825 1.00 52.41 41 LEU A CA 5
ATOM 6557 C C . LEU A 1 41 ? -2.690 8.460 8.721 1.00 65.43 41 LEU A C 5
ATOM 6558 O O . LEU A 1 41 ? -2.639 9.661 8.986 1.00 3.33 41 LEU A O 5
ATOM 6574 N N . LEU A 1 42 ? -2.787 7.985 7.485 1.00 20.04 42 LEU A N 5
ATOM 6575 C CA . LEU A 1 42 ? -2.835 8.864 6.326 1.00 64.35 42 LEU A CA 5
ATOM 6576 C C . LEU A 1 42 ? -4.025 9.812 6.422 1.00 43.03 42 LEU A C 5
ATOM 6577 O O . LEU A 1 42 ? -3.885 11.021 6.243 1.00 53.21 42 LEU A O 5
ATOM 6593 N N . ASP A 1 43 ? -5.190 9.258 6.734 1.00 23.44 43 ASP A N 5
ATOM 6594 C CA . ASP A 1 43 ? -6.404 10.059 6.853 1.00 72.41 43 ASP A CA 5
ATOM 6595 C C . ASP A 1 43 ? -6.331 10.978 8.067 1.00 33.41 43 ASP A C 5
ATOM 6596 O O . ASP A 1 43 ? -6.786 12.124 8.020 1.00 73.11 43 ASP A O 5
ATOM 6605 N N . GLY A 1 44 ? -5.743 10.467 9.145 1.00 14.02 44 GLY A N 5
ATOM 6606 C CA . GLY A 1 44 ? -5.628 11.228 10.376 1.00 50.13 44 GLY A CA 5
ATOM 6607 C C . GLY A 1 44 ? -4.743 12.455 10.240 1.00 41.45 44 GLY A C 5
ATOM 6608 O O . GLY A 1 44 ? -4.831 13.383 11.044 1.00 4.41 44 GLY A O 5
ATOM 6612 N N . ALA A 1 45 ? -3.882 12.457 9.233 1.00 0.14 45 ALA A N 5
ATOM 6613 C CA . ALA A 1 45 ? -2.996 13.588 8.991 1.00 44.35 45 ALA A CA 5
ATOM 6614 C C . ALA A 1 45 ? -3.400 14.346 7.730 1.00 2.31 45 ALA A C 5
ATOM 6615 O O . ALA A 1 45 ? -2.689 15.251 7.287 1.00 0.25 45 ALA A O 5
ATOM 6622 N N . ASP A 1 46 ? -4.551 13.976 7.166 1.00 43.24 46 ASP A N 5
ATOM 6623 C CA . ASP A 1 46 ? -5.077 14.610 5.952 1.00 33.34 46 ASP A CA 5
ATOM 6624 C C . ASP A 1 46 ? -4.105 14.426 4.781 1.00 4.01 46 ASP A C 5
ATOM 6625 O O . ASP A 1 46 ? -3.979 15.278 3.906 1.00 72.24 46 ASP A O 5
ATOM 6634 N N . ILE A 1 47 ? -3.434 13.286 4.771 1.00 44.21 47 ILE A N 5
ATOM 6635 C CA . ILE A 1 47 ? -2.472 12.967 3.726 1.00 11.33 47 ILE A CA 5
ATOM 6636 C C . ILE A 1 47 ? -3.188 12.417 2.497 1.00 62.03 47 ILE A C 5
ATOM 6637 O O . ILE A 1 47 ? -3.877 11.397 2.579 1.00 2.12 47 ILE A O 5
ATOM 6653 N N . GLY A 1 48 ? -3.030 13.095 1.368 1.00 30.44 48 GLY A N 5
ATOM 6654 C CA . GLY A 1 48 ? -3.655 12.650 0.138 1.00 71.42 48 GLY A CA 5
ATOM 6655 C C . GLY A 1 48 ? -3.072 11.340 -0.345 1.00 12.13 48 GLY A C 5
ATOM 6656 O O . GLY A 1 48 ? -1.926 11.290 -0.797 1.00 44.20 48 GLY A O 5
ATOM 6660 N N . HIS A 1 49 ? -3.856 10.274 -0.252 1.00 63.21 49 HIS A N 5
ATOM 6661 C CA . HIS A 1 49 ? -3.367 8.947 -0.584 1.00 41.01 49 HIS A CA 5
ATOM 6662 C C . HIS A 1 49 ? -4.270 8.271 -1.608 1.00 72.31 49 HIS A C 5
ATOM 6663 O O . HIS A 1 49 ? -5.479 8.492 -1.629 1.00 61.33 49 HIS A O 5
ATOM 6678 N N . LEU A 1 50 ? -3.671 7.444 -2.444 1.00 64.44 50 LEU A N 5
ATOM 6679 C CA . LEU A 1 50 ? -4.407 6.671 -3.430 1.00 61.12 50 LEU A CA 5
ATOM 6680 C C . LEU A 1 50 ? -4.028 5.203 -3.313 1.00 1.51 50 LEU A C 5
ATOM 6681 O O . LEU A 1 50 ? -2.844 4.860 -3.307 1.00 65.22 50 LEU A O 5
ATOM 6697 N N . VAL A 1 51 ? -5.023 4.346 -3.197 1.00 23.34 51 VAL A N 5
ATOM 6698 C CA . VAL A 1 51 ? -4.776 2.919 -3.082 1.00 71.00 51 VAL A CA 5
ATOM 6699 C C . VAL A 1 51 ? -5.050 2.210 -4.404 1.00 13.23 51 VAL A C 5
ATOM 6700 O O . VAL A 1 51 ? -6.119 2.362 -4.995 1.00 74.22 51 VAL A O 5
ATOM 6713 N N . LEU A 1 52 ? -4.065 1.462 -4.874 1.00 10.34 52 LEU A N 5
ATOM 6714 C CA . LEU A 1 52 ? -4.214 0.672 -6.086 1.00 24.03 52 LEU A CA 5
ATOM 6715 C C . LEU A 1 52 ? -4.425 -0.790 -5.720 1.00 32.23 52 LEU A C 5
ATOM 6716 O O . LEU A 1 52 ? -3.540 -1.426 -5.150 1.00 22.51 52 LEU A O 5
ATOM 6732 N N . ASP A 1 53 ? -5.602 -1.310 -6.028 1.00 3.15 53 ASP A N 5
ATOM 6733 C CA . ASP A 1 53 ? -5.946 -2.676 -5.661 1.00 21.15 53 ASP A CA 5
ATOM 6734 C C . ASP A 1 53 ? -5.470 -3.656 -6.723 1.00 43.31 53 ASP A C 5
ATOM 6735 O O . ASP A 1 53 ? -4.607 -4.491 -6.452 1.00 42.31 53 ASP A O 5
ATOM 6744 N N . GLN A 1 54 ? -6.044 -3.533 -7.925 1.00 14.31 54 GLN A N 5
ATOM 6745 C CA . GLN A 1 54 ? -5.680 -4.363 -9.076 1.00 61.35 54 GLN A CA 5
ATOM 6746 C C . GLN A 1 54 ? -6.089 -5.822 -8.893 1.00 23.21 54 GLN A C 5
ATOM 6747 O O . GLN A 1 54 ? -5.675 -6.496 -7.951 1.00 55.34 54 GLN A O 5
ATOM 6761 N N . ASN A 1 55 ? -6.918 -6.306 -9.805 1.00 53.31 55 ASN A N 5
ATOM 6762 C CA . ASN A 1 55 ? -7.276 -7.718 -9.831 1.00 11.54 55 ASN A CA 5
ATOM 6763 C C . ASN A 1 55 ? -6.741 -8.364 -11.104 1.00 11.02 55 ASN A C 5
ATOM 6764 O O . ASN A 1 55 ? -6.319 -7.666 -12.026 1.00 53.23 55 ASN A O 5
ATOM 6775 N N . MET A 1 56 ? -6.753 -9.689 -11.150 1.00 14.14 56 MET A N 5
ATOM 6776 C CA . MET A 1 56 ? -6.189 -10.430 -12.273 1.00 44.20 56 MET A CA 5
ATOM 6777 C C . MET A 1 56 ? -7.036 -10.268 -13.531 1.00 52.14 56 MET A C 5
ATOM 6778 O O . MET A 1 56 ? -8.241 -10.011 -13.453 1.00 51.34 56 MET A O 5
ATOM 6792 N N . SER A 1 57 ? -6.393 -10.417 -14.688 1.00 35.01 57 SER A N 5
ATOM 6793 C CA . SER A 1 57 ? -7.071 -10.315 -15.978 1.00 30.44 57 SER A CA 5
ATOM 6794 C C . SER A 1 57 ? -8.175 -11.362 -16.101 1.00 34.03 57 SER A C 5
ATOM 6795 O O . SER A 1 57 ? -8.136 -12.392 -15.425 1.00 62.34 57 SER A O 5
ATOM 6803 N N . ILE A 1 58 ? -9.145 -11.100 -16.970 1.00 0.52 58 ILE A N 5
ATOM 6804 C CA . ILE A 1 58 ? -10.281 -11.998 -17.144 1.00 22.14 58 ILE A CA 5
ATOM 6805 C C . ILE A 1 58 ? -9.876 -13.283 -17.880 1.00 65.13 58 ILE A C 5
ATOM 6806 O O . ILE A 1 58 ? -9.785 -13.315 -19.110 1.00 24.31 58 ILE A O 5
ATOM 6822 N N . LEU A 1 59 ? -9.598 -14.323 -17.091 1.00 21.41 59 LEU A N 5
ATOM 6823 C CA . LEU A 1 59 ? -9.252 -15.657 -17.587 1.00 4.31 59 LEU A CA 5
ATOM 6824 C C . LEU A 1 59 ? -8.702 -16.469 -16.420 1.00 41.41 59 LEU A C 5
ATOM 6825 O O . LEU A 1 59 ? -7.532 -16.325 -16.066 1.00 3.32 59 LEU A O 5
ATOM 6841 N N . GLU A 1 60 ? -9.559 -17.287 -15.812 1.00 2.41 60 GLU A N 5
ATOM 6842 C CA . GLU A 1 60 ? -9.187 -18.102 -14.655 1.00 62.33 60 GLU A CA 5
ATOM 6843 C C . GLU A 1 60 ? -8.843 -17.211 -13.459 1.00 30.35 60 GLU A C 5
ATOM 6844 O O . GLU A 1 60 ? -7.711 -16.759 -13.298 1.00 34.43 60 GLU A O 5
ATOM 6856 N N . GLY A 1 61 ? -9.843 -16.941 -12.634 1.00 33.13 61 GLY A N 5
ATOM 6857 C CA . GLY A 1 61 ? -9.654 -16.053 -11.510 1.00 12.31 61 GLY A CA 5
ATOM 6858 C C . GLY A 1 61 ? -9.788 -16.748 -10.172 1.00 43.52 61 GLY A C 5
ATOM 6859 O O . GLY A 1 61 ? -10.480 -16.257 -9.275 1.00 30.35 61 GLY A O 5
ATOM 6863 N N . SER A 1 62 ? -9.146 -17.897 -10.037 1.00 3.35 62 SER A N 5
ATOM 6864 C CA . SER A 1 62 ? -9.112 -18.601 -8.767 1.00 11.42 62 SER A CA 5
ATOM 6865 C C . SER A 1 62 ? -8.006 -18.037 -7.877 1.00 24.32 62 SER A C 5
ATOM 6866 O O . SER A 1 62 ? -8.254 -17.617 -6.745 1.00 3.40 62 SER A O 5
ATOM 6874 N N . LEU A 1 63 ? -6.788 -18.014 -8.401 1.00 53.02 63 LEU A N 5
ATOM 6875 C CA . LEU A 1 63 ? -5.654 -17.464 -7.672 1.00 32.32 63 LEU A CA 5
ATOM 6876 C C . LEU A 1 63 ? -5.184 -16.171 -8.316 1.00 43.32 63 LEU A C 5
ATOM 6877 O O . LEU A 1 63 ? -5.059 -16.084 -9.538 1.00 1.50 63 LEU A O 5
ATOM 6893 N N . GLY A 1 64 ? -4.939 -15.169 -7.488 1.00 31.31 64 GLY A N 5
ATOM 6894 C CA . GLY A 1 64 ? -4.406 -13.912 -7.971 1.00 63.42 64 GLY A CA 5
ATOM 6895 C C . GLY A 1 64 ? -3.278 -13.418 -7.096 1.00 73.44 64 GLY A C 5
ATOM 6896 O O . GLY A 1 64 ? -2.124 -13.380 -7.523 1.00 1.24 64 GLY A O 5
ATOM 6900 N N . VAL A 1 65 ? -3.623 -13.057 -5.861 1.00 4.01 65 VAL A N 5
ATOM 6901 C CA . VAL A 1 65 ? -2.655 -12.578 -4.881 1.00 61.45 65 VAL A CA 5
ATOM 6902 C C . VAL A 1 65 ? -1.956 -11.320 -5.395 1.00 73.02 65 VAL A C 5
ATOM 6903 O O . VAL A 1 65 ? -0.754 -11.315 -5.672 1.00 34.32 65 VAL A O 5
ATOM 6916 N N . ILE A 1 66 ? -2.735 -10.262 -5.561 1.00 12.35 66 ILE A N 5
ATOM 6917 C CA . ILE A 1 66 ? -2.199 -8.981 -5.988 1.00 25.43 66 ILE A CA 5
ATOM 6918 C C . ILE A 1 66 ? -2.126 -8.043 -4.792 1.00 33.15 66 ILE A C 5
ATOM 6919 O O . ILE A 1 66 ? -3.156 -7.640 -4.251 1.00 52.12 66 ILE A O 5
ATOM 6935 N N . PRO A 1 67 ? -0.912 -7.711 -4.341 1.00 43.53 67 PRO A N 5
ATOM 6936 C CA . PRO A 1 67 ? -0.715 -6.818 -3.201 1.00 34.55 67 PRO A CA 5
ATOM 6937 C C . PRO A 1 67 ? -1.170 -5.396 -3.510 1.00 44.02 67 PRO A C 5
ATOM 6938 O O . PRO A 1 67 ? -0.607 -4.736 -4.386 1.00 43.01 67 PRO A O 5
ATOM 6949 N N . ARG A 1 68 ? -2.205 -4.945 -2.809 1.00 23.03 68 ARG A N 5
ATOM 6950 C CA . ARG A 1 68 ? -2.673 -3.573 -2.934 1.00 72.22 68 ARG A CA 5
ATOM 6951 C C . ARG A 1 68 ? -1.545 -2.616 -2.572 1.00 33.24 68 ARG A C 5
ATOM 6952 O O . ARG A 1 68 ? -0.817 -2.844 -1.607 1.00 13.02 68 ARG A O 5
ATOM 6973 N N . ARG A 1 69 ? -1.388 -1.563 -3.352 1.00 3.01 69 ARG A N 5
ATOM 6974 C CA . ARG A 1 69 ? -0.280 -0.642 -3.163 1.00 41.03 69 ARG A CA 5
ATOM 6975 C C . ARG A 1 69 ? -0.779 0.722 -2.713 1.00 13.23 69 ARG A C 5
ATOM 6976 O O . ARG A 1 69 ? -1.804 1.210 -3.193 1.00 70.53 69 ARG A O 5
ATOM 6997 N N . VAL A 1 70 ? -0.059 1.325 -1.778 1.00 51.31 70 VAL A N 5
ATOM 6998 C CA . VAL A 1 70 ? -0.436 2.622 -1.246 1.00 12.40 70 VAL A CA 5
ATOM 6999 C C . VAL A 1 70 ? 0.474 3.714 -1.795 1.00 13.04 70 VAL A C 5
ATOM 7000 O O . VAL A 1 70 ? 1.693 3.683 -1.599 1.00 31.51 70 VAL A O 5
ATOM 7013 N N . LEU A 1 71 ? -0.121 4.656 -2.508 1.00 14.31 71 LEU A N 5
ATOM 7014 C CA . LEU A 1 71 ? 0.611 5.789 -3.051 1.00 3.34 71 LEU A CA 5
ATOM 7015 C C . LEU A 1 71 ? 0.123 7.078 -2.400 1.00 50.24 71 LEU A C 5
ATOM 7016 O O . LEU A 1 71 ? -1.037 7.170 -1.994 1.00 11.10 71 LEU A O 5
ATOM 7032 N N . VAL A 1 72 ? 1.000 8.065 -2.286 1.00 1.24 72 VAL A N 5
ATOM 7033 C CA . VAL A 1 72 ? 0.612 9.357 -1.729 1.00 40.11 72 VAL A CA 5
ATOM 7034 C C . VAL A 1 72 ? 1.066 10.506 -2.628 1.00 55.10 72 VAL A C 5
ATOM 7035 O O . VAL A 1 72 ? 1.922 10.337 -3.502 1.00 72.02 72 VAL A O 5
ATOM 7048 N N . HIS A 1 73 ? 0.477 11.668 -2.400 1.00 21.23 73 HIS A N 5
ATOM 7049 C CA . HIS A 1 73 ? 0.725 12.854 -3.208 1.00 63.23 73 HIS A CA 5
ATOM 7050 C C . HIS A 1 73 ? 2.086 13.479 -2.859 1.00 52.41 73 HIS A C 5
ATOM 7051 O O . HIS A 1 73 ? 2.552 13.351 -1.732 1.00 12.33 73 HIS A O 5
ATOM 7066 N N . GLU A 1 74 ? 2.706 14.142 -3.847 1.00 4.04 74 GLU A N 5
ATOM 7067 C CA . GLU A 1 74 ? 4.054 14.734 -3.725 1.00 73.03 74 GLU A CA 5
ATOM 7068 C C . GLU A 1 74 ? 4.334 15.378 -2.366 1.00 10.35 74 GLU A C 5
ATOM 7069 O O . GLU A 1 74 ? 5.209 14.927 -1.630 1.00 54.33 74 GLU A O 5
ATOM 7081 N N . ASP A 1 75 ? 3.602 16.439 -2.041 1.00 60.54 75 ASP A N 5
ATOM 7082 C CA . ASP A 1 75 ? 3.862 17.207 -0.816 1.00 61.32 75 ASP A CA 5
ATOM 7083 C C . ASP A 1 75 ? 3.542 16.379 0.426 1.00 64.22 75 ASP A C 5
ATOM 7084 O O . ASP A 1 75 ? 4.028 16.653 1.523 1.00 30.41 75 ASP A O 5
ATOM 7093 N N . ASP A 1 76 ? 2.754 15.342 0.225 1.00 51.42 76 ASP A N 5
ATOM 7094 C CA . ASP A 1 76 ? 2.297 14.485 1.306 1.00 1.35 76 ASP A CA 5
ATOM 7095 C C . ASP A 1 76 ? 3.325 13.393 1.598 1.00 42.45 76 ASP A C 5
ATOM 7096 O O . ASP A 1 76 ? 3.256 12.728 2.633 1.00 23.35 76 ASP A O 5
ATOM 7105 N N . LEU A 1 77 ? 4.275 13.219 0.676 1.00 70.51 77 LEU A N 5
ATOM 7106 C CA . LEU A 1 77 ? 5.339 12.219 0.821 1.00 74.10 77 LEU A CA 5
ATOM 7107 C C . LEU A 1 77 ? 6.060 12.364 2.154 1.00 74.04 77 LEU A C 5
ATOM 7108 O O . LEU A 1 77 ? 6.099 11.426 2.951 1.00 54.23 77 LEU A O 5
ATOM 7124 N N . ALA A 1 78 ? 6.618 13.545 2.388 1.00 23.42 78 ALA A N 5
ATOM 7125 C CA . ALA A 1 78 ? 7.384 13.811 3.598 1.00 55.14 78 ALA A CA 5
ATOM 7126 C C . ALA A 1 78 ? 6.545 13.561 4.842 1.00 51.22 78 ALA A C 5
ATOM 7127 O O . ALA A 1 78 ? 7.014 12.956 5.803 1.00 22.14 78 ALA A O 5
ATOM 7134 N N . GLY A 1 79 ? 5.296 14.011 4.805 1.00 4.41 79 GLY A N 5
ATOM 7135 C CA . GLY A 1 79 ? 4.415 13.851 5.945 1.00 3.12 79 GLY A CA 5
ATOM 7136 C C . GLY A 1 79 ? 4.117 12.396 6.250 1.00 21.43 79 GLY A C 5
ATOM 7137 O O . GLY A 1 79 ? 4.225 11.959 7.394 1.00 21.30 79 GLY A O 5
ATOM 7141 N N . ALA A 1 80 ? 3.757 11.643 5.218 1.00 4.41 80 ALA A N 5
ATOM 7142 C CA . ALA A 1 80 ? 3.402 10.240 5.380 1.00 75.23 80 ALA A CA 5
ATOM 7143 C C . ALA A 1 80 ? 4.597 9.413 5.834 1.00 13.30 80 ALA A C 5
ATOM 7144 O O . ALA A 1 80 ? 4.494 8.625 6.774 1.00 12.24 80 ALA A O 5
ATOM 7151 N N . ARG A 1 81 ? 5.734 9.605 5.173 1.00 54.30 81 ARG A N 5
ATOM 7152 C CA . ARG A 1 81 ? 6.935 8.838 5.485 1.00 54.51 81 ARG A CA 5
ATOM 7153 C C . ARG A 1 81 ? 7.417 9.148 6.898 1.00 11.13 81 ARG A C 5
ATOM 7154 O O . ARG A 1 81 ? 7.845 8.253 7.626 1.00 72.31 81 ARG A O 5
ATOM 7175 N N . ARG A 1 82 ? 7.322 10.411 7.290 1.00 44.32 82 ARG A N 5
ATOM 7176 C CA . ARG A 1 82 ? 7.699 10.821 8.638 1.00 33.54 82 ARG A CA 5
ATOM 7177 C C . ARG A 1 82 ? 6.747 10.209 9.667 1.00 30.31 82 ARG A C 5
ATOM 7178 O O . ARG A 1 82 ? 7.175 9.684 10.699 1.00 44.41 82 ARG A O 5
ATOM 7199 N N . LEU A 1 83 ? 5.459 10.264 9.359 1.00 73.52 83 LEU A N 5
ATOM 7200 C CA . LEU A 1 83 ? 4.422 9.777 10.257 1.00 63.44 83 LEU A CA 5
ATOM 7201 C C . LEU A 1 83 ? 4.567 8.279 10.510 1.00 12.51 83 LEU A C 5
ATOM 7202 O O . LEU A 1 83 ? 4.523 7.823 11.658 1.00 11.15 83 LEU A O 5
ATOM 7218 N N . LEU A 1 84 ? 4.749 7.516 9.438 1.00 63.30 84 LEU A N 5
ATOM 7219 C CA . LEU A 1 84 ? 4.925 6.070 9.550 1.00 53.23 84 LEU A CA 5
ATOM 7220 C C . LEU A 1 84 ? 6.189 5.733 10.337 1.00 31.21 84 LEU A C 5
ATOM 7221 O O . LEU A 1 84 ? 6.258 4.696 10.999 1.00 3.43 84 LEU A O 5
ATOM 7237 N N . THR A 1 85 ? 7.178 6.620 10.277 1.00 32.44 85 THR A N 5
ATOM 7238 C CA . THR A 1 85 ? 8.414 6.438 11.032 1.00 1.34 85 THR A CA 5
ATOM 7239 C C . THR A 1 85 ? 8.182 6.727 12.520 1.00 32.24 85 THR A C 5
ATOM 7240 O O . THR A 1 85 ? 8.699 6.021 13.389 1.00 55.44 85 THR A O 5
ATOM 7251 N N . ASP A 1 86 ? 7.380 7.750 12.803 1.00 31.15 86 ASP A N 5
ATOM 7252 C CA . ASP A 1 86 ? 7.057 8.123 14.179 1.00 2.32 86 ASP A CA 5
ATOM 7253 C C . ASP A 1 86 ? 6.230 7.031 14.854 1.00 51.52 86 ASP A C 5
ATOM 7254 O O . ASP A 1 86 ? 6.402 6.746 16.040 1.00 55.23 86 ASP A O 5
ATOM 7263 N N . ALA A 1 87 ? 5.341 6.414 14.083 1.00 74.31 87 ALA A N 5
ATOM 7264 C CA . ALA A 1 87 ? 4.510 5.329 14.592 1.00 44.22 87 ALA A CA 5
ATOM 7265 C C . ALA A 1 87 ? 5.279 4.010 14.616 1.00 63.31 87 ALA A C 5
ATOM 7266 O O . ALA A 1 87 ? 4.880 3.055 15.287 1.00 14.11 87 ALA A O 5
ATOM 7273 N N . GLY A 1 88 ? 6.379 3.968 13.876 1.00 65.14 88 GLY A N 5
ATOM 7274 C CA . GLY A 1 88 ? 7.207 2.779 13.835 1.00 72.21 88 GLY A CA 5
ATOM 7275 C C . GLY A 1 88 ? 6.635 1.696 12.944 1.00 2.10 88 GLY A C 5
ATOM 7276 O O . GLY A 1 88 ? 6.881 0.514 13.164 1.00 73.20 88 GLY A O 5
ATOM 7280 N N . LEU A 1 89 ? 5.885 2.097 11.929 1.00 23.13 89 LEU A N 5
ATOM 7281 C CA . LEU A 1 89 ? 5.259 1.143 11.022 1.00 73.15 89 LEU A CA 5
ATOM 7282 C C . LEU A 1 89 ? 6.015 1.082 9.702 1.00 44.14 89 LEU A C 5
ATOM 7283 O O . LEU A 1 89 ? 5.597 0.402 8.762 1.00 23.43 89 LEU A O 5
ATOM 7299 N N . ALA A 1 90 ? 7.133 1.793 9.634 1.00 64.31 90 ALA A N 5
ATOM 7300 C CA . ALA A 1 90 ? 7.965 1.797 8.436 1.00 3.10 90 ALA A CA 5
ATOM 7301 C C . ALA A 1 90 ? 8.771 0.507 8.336 1.00 52.31 90 ALA A C 5
ATOM 7302 O O . ALA A 1 90 ? 9.973 0.483 8.595 1.00 21.20 90 ALA A O 5
ATOM 7309 N N . HIS A 1 91 ? 8.083 -0.579 8.004 1.00 63.11 91 HIS A N 5
ATOM 7310 C CA . HIS A 1 91 ? 8.724 -1.881 7.851 1.00 63.14 91 HIS A CA 5
ATOM 7311 C C . HIS A 1 91 ? 8.337 -2.510 6.520 1.00 43.44 91 HIS A C 5
ATOM 7312 O O . HIS A 1 91 ? 9.138 -3.195 5.885 1.00 3.05 91 HIS A O 5
ATOM 7327 N N . GLU A 1 92 ? 7.104 -2.252 6.101 1.00 15.02 92 GLU A N 5
ATOM 7328 C CA . GLU A 1 92 ? 6.551 -2.861 4.897 1.00 0.31 92 GLU A CA 5
ATOM 7329 C C . GLU A 1 92 ? 6.656 -1.913 3.707 1.00 54.24 92 GLU A C 5
ATOM 7330 O O . GLU A 1 92 ? 6.100 -2.175 2.638 1.00 63.34 92 GLU A O 5
ATOM 7342 N N . LEU A 1 93 ? 7.366 -0.809 3.894 1.00 34.33 93 LEU A N 5
ATOM 7343 C CA . LEU A 1 93 ? 7.526 0.177 2.839 1.00 65.40 93 LEU A CA 5
ATOM 7344 C C . LEU A 1 93 ? 8.616 -0.268 1.879 1.00 3.14 93 LEU A C 5
ATOM 7345 O O . LEU A 1 93 ? 9.762 -0.478 2.287 1.00 13.41 93 LEU A O 5
ATOM 7361 N N . ARG A 1 94 ? 8.263 -0.418 0.607 1.00 32.44 94 ARG A N 5
ATOM 7362 C CA . ARG A 1 94 ? 9.215 -0.881 -0.387 1.00 65.02 94 ARG A CA 5
ATOM 7363 C C . ARG A 1 94 ? 10.119 0.260 -0.824 1.00 20.11 94 ARG A C 5
ATOM 7364 O O . ARG A 1 94 ? 9.893 0.904 -1.850 1.00 12.13 94 ARG A O 5
ATOM 7385 N N . SER A 1 95 ? 11.115 0.534 -0.005 1.00 24.35 95 SER A N 5
ATOM 7386 C CA . SER A 1 95 ? 12.118 1.522 -0.334 1.00 40.14 95 SER A CA 5
ATOM 7387 C C . SER A 1 95 ? 13.447 0.821 -0.561 1.00 51.45 95 SER A C 5
ATOM 7388 O O . SER A 1 95 ? 14.259 0.688 0.355 1.00 71.35 95 SER A O 5
ATOM 7396 N N . ASP A 1 96 ? 13.633 0.319 -1.776 1.00 75.33 96 ASP A N 5
ATOM 7397 C CA . ASP A 1 96 ? 14.886 -0.323 -2.151 1.00 3.14 96 ASP A CA 5
ATOM 7398 C C . ASP A 1 96 ? 16.001 0.708 -2.123 1.00 41.14 96 ASP A C 5
ATOM 7399 O O . ASP A 1 96 ? 17.141 0.415 -1.763 1.00 34.42 96 ASP A O 5
ATOM 7408 N N . ASP A 1 97 ? 15.642 1.925 -2.494 1.00 52.12 97 ASP A N 5
ATOM 7409 C CA . ASP A 1 97 ? 16.548 3.058 -2.459 1.00 44.10 97 ASP A CA 5
ATOM 7410 C C . ASP A 1 97 ? 15.779 4.302 -2.046 1.00 30.42 97 ASP A C 5
ATOM 7411 O O . ASP A 1 97 ? 14.543 4.199 -1.864 1.00 0.00 97 ASP A O 5
ATOM 7421 N N . MET A 1 1 ? -21.913 43.093 30.333 1.00 0.00 1 MET A N 6
ATOM 7422 C CA . MET A 1 1 ? -22.681 41.840 30.143 1.00 52.33 1 MET A CA 6
ATOM 7423 C C . MET A 1 1 ? -22.392 41.248 28.771 1.00 5.52 1 MET A C 6
ATOM 7424 O O . MET A 1 1 ? -22.807 41.793 27.750 1.00 31.41 1 MET A O 6
ATOM 7440 N N . GLY A 1 2 ? -21.678 40.137 28.755 1.00 25.04 2 GLY A N 6
ATOM 7441 C CA . GLY A 1 2 ? -21.342 39.498 27.502 1.00 60.22 2 GLY A CA 6
ATOM 7442 C C . GLY A 1 2 ? -19.947 39.849 27.028 1.00 61.12 2 GLY A C 6
ATOM 7443 O O . GLY A 1 2 ? -19.776 40.418 25.948 1.00 24.53 2 GLY A O 6
ATOM 7447 N N . SER A 1 3 ? -18.951 39.516 27.836 1.00 51.32 3 SER A N 6
ATOM 7448 C CA . SER A 1 3 ? -17.564 39.740 27.464 1.00 64.13 3 SER A CA 6
ATOM 7449 C C . SER A 1 3 ? -17.119 38.657 26.479 1.00 14.33 3 SER A C 6
ATOM 7450 O O . SER A 1 3 ? -16.812 37.530 26.877 1.00 1.31 3 SER A O 6
ATOM 7458 N N . SER A 1 4 ? -17.112 38.991 25.200 1.00 40.12 4 SER A N 6
ATOM 7459 C CA . SER A 1 4 ? -16.833 38.017 24.156 1.00 23.52 4 SER A CA 6
ATOM 7460 C C . SER A 1 4 ? -15.765 38.536 23.197 1.00 51.23 4 SER A C 6
ATOM 7461 O O . SER A 1 4 ? -16.046 39.370 22.333 1.00 44.55 4 SER A O 6
ATOM 7469 N N . HIS A 1 5 ? -14.537 38.058 23.374 1.00 61.22 5 HIS A N 6
ATOM 7470 C CA . HIS A 1 5 ? -13.447 38.407 22.475 1.00 45.23 5 HIS A CA 6
ATOM 7471 C C . HIS A 1 5 ? -13.494 37.517 21.248 1.00 43.20 5 HIS A C 6
ATOM 7472 O O . HIS A 1 5 ? -13.633 36.300 21.357 1.00 62.02 5 HIS A O 6
ATOM 7487 N N . HIS A 1 6 ? -13.387 38.127 20.084 1.00 72.42 6 HIS A N 6
ATOM 7488 C CA . HIS A 1 6 ? -13.555 37.408 18.835 1.00 70.30 6 HIS A CA 6
ATOM 7489 C C . HIS A 1 6 ? -12.218 37.035 18.222 1.00 35.34 6 HIS A C 6
ATOM 7490 O O . HIS A 1 6 ? -11.371 37.890 17.970 1.00 35.52 6 HIS A O 6
ATOM 7505 N N . HIS A 1 7 ? -12.037 35.743 17.999 1.00 33.34 7 HIS A N 6
ATOM 7506 C CA . HIS A 1 7 ? -10.855 35.236 17.320 1.00 3.20 7 HIS A CA 6
ATOM 7507 C C . HIS A 1 7 ? -11.282 34.230 16.254 1.00 1.41 7 HIS A C 6
ATOM 7508 O O . HIS A 1 7 ? -11.866 33.190 16.560 1.00 75.51 7 HIS A O 6
ATOM 7523 N N . HIS A 1 8 ? -11.031 34.564 15.000 1.00 72.43 8 HIS A N 6
ATOM 7524 C CA . HIS A 1 8 ? -11.459 33.719 13.896 1.00 2.34 8 HIS A CA 6
ATOM 7525 C C . HIS A 1 8 ? -10.367 33.624 12.833 1.00 11.43 8 HIS A C 6
ATOM 7526 O O . HIS A 1 8 ? -10.402 32.742 11.976 1.00 14.35 8 HIS A O 6
ATOM 7541 N N . HIS A 1 9 ? -9.396 34.530 12.893 1.00 1.12 9 HIS A N 6
ATOM 7542 C CA . HIS A 1 9 ? -8.276 34.505 11.956 1.00 13.23 9 HIS A CA 6
ATOM 7543 C C . HIS A 1 9 ? -7.288 33.409 12.341 1.00 1.34 9 HIS A C 6
ATOM 7544 O O . HIS A 1 9 ? -6.251 33.671 12.949 1.00 41.14 9 HIS A O 6
ATOM 7559 N N . HIS A 1 10 ? -7.649 32.175 12.023 1.00 74.11 10 HIS A N 6
ATOM 7560 C CA . HIS A 1 10 ? -6.799 31.022 12.295 1.00 70.32 10 HIS A CA 6
ATOM 7561 C C . HIS A 1 10 ? -5.945 30.715 11.071 1.00 44.22 10 HIS A C 6
ATOM 7562 O O . HIS A 1 10 ? -4.805 30.264 11.188 1.00 70.34 10 HIS A O 6
ATOM 7577 N N . SER A 1 11 ? -6.515 30.962 9.901 1.00 3.32 11 SER A N 6
ATOM 7578 C CA . SER A 1 11 ? -5.814 30.779 8.648 1.00 32.43 11 SER A CA 6
ATOM 7579 C C . SER A 1 11 ? -4.954 32.000 8.347 1.00 51.03 11 SER A C 6
ATOM 7580 O O . SER A 1 11 ? -5.469 33.100 8.135 1.00 64.02 11 SER A O 6
ATOM 7588 N N . SER A 1 12 ? -3.646 31.803 8.351 1.00 70.10 12 SER A N 6
ATOM 7589 C CA . SER A 1 12 ? -2.707 32.898 8.178 1.00 64.41 12 SER A CA 6
ATOM 7590 C C . SER A 1 12 ? -1.542 32.467 7.295 1.00 31.20 12 SER A C 6
ATOM 7591 O O . SER A 1 12 ? -0.681 31.691 7.710 1.00 12.20 12 SER A O 6
ATOM 7599 N N . GLY A 1 13 ? -1.526 32.977 6.073 1.00 22.41 13 GLY A N 6
ATOM 7600 C CA . GLY A 1 13 ? -0.514 32.581 5.117 1.00 22.12 13 GLY A CA 6
ATOM 7601 C C . GLY A 1 13 ? -1.093 31.685 4.041 1.00 13.14 13 GLY A C 6
ATOM 7602 O O . GLY A 1 13 ? -2.022 30.916 4.304 1.00 53.14 13 GLY A O 6
ATOM 7606 N N . ARG A 1 14 ? -0.569 31.782 2.826 1.00 44.21 14 ARG A N 6
ATOM 7607 C CA . ARG A 1 14 ? -1.092 30.990 1.720 1.00 43.23 14 ARG A CA 6
ATOM 7608 C C . ARG A 1 14 ? 0.013 30.525 0.781 1.00 64.21 14 ARG A C 6
ATOM 7609 O O . ARG A 1 14 ? -0.210 29.638 -0.045 1.00 4.23 14 ARG A O 6
ATOM 7630 N N . GLU A 1 15 ? 1.197 31.115 0.893 1.00 62.04 15 GLU A N 6
ATOM 7631 C CA . GLU A 1 15 ? 2.285 30.762 -0.004 1.00 14.13 15 GLU A CA 6
ATOM 7632 C C . GLU A 1 15 ? 2.934 29.449 0.422 1.00 31.13 15 GLU A C 6
ATOM 7633 O O . GLU A 1 15 ? 3.957 29.423 1.109 1.00 15.01 15 GLU A O 6
ATOM 7645 N N . ASN A 1 16 ? 2.295 28.364 0.029 1.00 12.11 16 ASN A N 6
ATOM 7646 C CA . ASN A 1 16 ? 2.806 27.023 0.256 1.00 65.11 16 ASN A CA 6
ATOM 7647 C C . ASN A 1 16 ? 2.827 26.305 -1.088 1.00 74.35 16 ASN A C 6
ATOM 7648 O O . ASN A 1 16 ? 2.535 25.114 -1.201 1.00 23.31 16 ASN A O 6
ATOM 7659 N N . LEU A 1 17 ? 3.177 27.067 -2.115 1.00 23.33 17 LEU A N 6
ATOM 7660 C CA . LEU A 1 17 ? 3.138 26.584 -3.484 1.00 43.31 17 LEU A CA 6
ATOM 7661 C C . LEU A 1 17 ? 4.344 25.696 -3.778 1.00 53.50 17 LEU A C 6
ATOM 7662 O O . LEU A 1 17 ? 5.448 26.186 -4.028 1.00 4.11 17 LEU A O 6
ATOM 7678 N N . TYR A 1 18 ? 4.131 24.394 -3.701 1.00 74.40 18 TYR A N 6
ATOM 7679 C CA . TYR A 1 18 ? 5.127 23.426 -4.126 1.00 42.54 18 TYR A CA 6
ATOM 7680 C C . TYR A 1 18 ? 4.501 22.515 -5.170 1.00 2.34 18 TYR A C 6
ATOM 7681 O O . TYR A 1 18 ? 4.792 22.637 -6.362 1.00 11.03 18 TYR A O 6
ATOM 7699 N N . PHE A 1 19 ? 3.636 21.609 -4.701 1.00 24.42 19 PHE A N 6
ATOM 7700 C CA . PHE A 1 19 ? 2.783 20.779 -5.565 1.00 13.30 19 PHE A CA 6
ATOM 7701 C C . PHE A 1 19 ? 3.587 19.725 -6.341 1.00 53.13 19 PHE A C 6
ATOM 7702 O O . PHE A 1 19 ? 3.012 18.829 -6.968 1.00 1.12 19 PHE A O 6
ATOM 7719 N N . GLN A 1 20 ? 4.908 19.825 -6.268 1.00 45.20 20 GLN A N 6
ATOM 7720 C CA . GLN A 1 20 ? 5.800 18.928 -6.995 1.00 5.23 20 GLN A CA 6
ATOM 7721 C C . GLN A 1 20 ? 5.544 17.477 -6.613 1.00 64.03 20 GLN A C 6
ATOM 7722 O O . GLN A 1 20 ? 5.591 17.117 -5.434 1.00 14.21 20 GLN A O 6
ATOM 7736 N N . GLY A 1 21 ? 5.262 16.647 -7.602 1.00 62.44 21 GLY A N 6
ATOM 7737 C CA . GLY A 1 21 ? 5.090 15.243 -7.329 1.00 5.35 21 GLY A CA 6
ATOM 7738 C C . GLY A 1 21 ? 4.071 14.575 -8.223 1.00 30.21 21 GLY A C 6
ATOM 7739 O O . GLY A 1 21 ? 2.871 14.843 -8.125 1.00 2.42 21 GLY A O 6
ATOM 7743 N N . HIS A 1 22 ? 4.558 13.696 -9.089 1.00 15.44 22 HIS A N 6
ATOM 7744 C CA . HIS A 1 22 ? 3.698 12.850 -9.907 1.00 61.41 22 HIS A CA 6
ATOM 7745 C C . HIS A 1 22 ? 3.304 11.586 -9.138 1.00 50.23 22 HIS A C 6
ATOM 7746 O O . HIS A 1 22 ? 2.687 10.675 -9.694 1.00 53.40 22 HIS A O 6
ATOM 7761 N N . LEU A 1 23 ? 3.689 11.560 -7.855 1.00 51.35 23 LEU A N 6
ATOM 7762 C CA . LEU A 1 23 ? 3.305 10.513 -6.898 1.00 55.24 23 LEU A CA 6
ATOM 7763 C C . LEU A 1 23 ? 4.216 9.290 -6.974 1.00 53.23 23 LEU A C 6
ATOM 7764 O O . LEU A 1 23 ? 4.619 8.847 -8.053 1.00 53.50 23 LEU A O 6
ATOM 7780 N N . ARG A 1 24 ? 4.543 8.760 -5.802 1.00 20.11 24 ARG A N 6
ATOM 7781 C CA . ARG A 1 24 ? 5.373 7.568 -5.682 1.00 42.21 24 ARG A CA 6
ATOM 7782 C C . ARG A 1 24 ? 4.569 6.455 -5.027 1.00 50.01 24 ARG A C 6
ATOM 7783 O O . ARG A 1 24 ? 3.619 6.729 -4.293 1.00 45.24 24 ARG A O 6
ATOM 7804 N N . GLU A 1 25 ? 4.945 5.211 -5.282 1.00 34.41 25 GLU A N 6
ATOM 7805 C CA . GLU A 1 25 ? 4.369 4.090 -4.558 1.00 52.31 25 GLU A CA 6
ATOM 7806 C C . GLU A 1 25 ? 5.136 3.898 -3.259 1.00 23.33 25 GLU A C 6
ATOM 7807 O O . GLU A 1 25 ? 6.353 3.713 -3.273 1.00 61.31 25 GLU A O 6
ATOM 7819 N N . LEU A 1 26 ? 4.429 3.968 -2.144 1.00 54.21 26 LEU A N 6
ATOM 7820 C CA . LEU A 1 26 ? 5.063 3.873 -0.838 1.00 24.42 26 LEU A CA 6
ATOM 7821 C C . LEU A 1 26 ? 5.192 2.427 -0.387 1.00 74.33 26 LEU A C 6
ATOM 7822 O O . LEU A 1 26 ? 6.297 1.900 -0.272 1.00 61.12 26 LEU A O 6
ATOM 7838 N N . LEU A 1 27 ? 4.067 1.779 -0.133 1.00 61.52 27 LEU A N 6
ATOM 7839 C CA . LEU A 1 27 ? 4.093 0.424 0.390 1.00 23.10 27 LEU A CA 6
ATOM 7840 C C . LEU A 1 27 ? 2.967 -0.410 -0.199 1.00 25.11 27 LEU A C 6
ATOM 7841 O O . LEU A 1 27 ? 1.987 0.129 -0.716 1.00 13.51 27 LEU A O 6
ATOM 7857 N N . ARG A 1 28 ? 3.123 -1.723 -0.111 1.00 44.22 28 ARG A N 6
ATOM 7858 C CA . ARG A 1 28 ? 2.122 -2.660 -0.597 1.00 41.34 28 ARG A CA 6
ATOM 7859 C C . ARG A 1 28 ? 2.070 -3.872 0.330 1.00 4.30 28 ARG A C 6
ATOM 7860 O O . ARG A 1 28 ? 3.101 -4.460 0.648 1.00 61.35 28 ARG A O 6
ATOM 7881 N N . THR A 1 29 ? 0.877 -4.232 0.779 1.00 72.44 29 THR A N 6
ATOM 7882 C CA . THR A 1 29 ? 0.722 -5.375 1.668 1.00 13.55 29 THR A CA 6
ATOM 7883 C C . THR A 1 29 ? -0.653 -6.014 1.495 1.00 22.10 29 THR A C 6
ATOM 7884 O O . THR A 1 29 ? -1.566 -5.411 0.925 1.00 2.43 29 THR A O 6
ATOM 7895 N N . ASN A 1 30 ? -0.786 -7.238 1.985 1.00 64.04 30 ASN A N 6
ATOM 7896 C CA . ASN A 1 30 ? -2.019 -7.995 1.852 1.00 61.11 30 ASN A CA 6
ATOM 7897 C C . ASN A 1 30 ? -2.705 -8.152 3.204 1.00 4.24 30 ASN A C 6
ATOM 7898 O O . ASN A 1 30 ? -3.758 -8.782 3.307 1.00 1.42 30 ASN A O 6
ATOM 7909 N N . ASP A 1 31 ? -2.100 -7.586 4.242 1.00 43.34 31 ASP A N 6
ATOM 7910 C CA . ASP A 1 31 ? -2.648 -7.680 5.591 1.00 13.52 31 ASP A CA 6
ATOM 7911 C C . ASP A 1 31 ? -3.508 -6.463 5.911 1.00 75.11 31 ASP A C 6
ATOM 7912 O O . ASP A 1 31 ? -3.044 -5.324 5.839 1.00 61.13 31 ASP A O 6
ATOM 7921 N N . ALA A 1 32 ? -4.760 -6.718 6.275 1.00 14.13 32 ALA A N 6
ATOM 7922 C CA . ALA A 1 32 ? -5.727 -5.655 6.511 1.00 61.20 32 ALA A CA 6
ATOM 7923 C C . ALA A 1 32 ? -5.420 -4.886 7.791 1.00 22.02 32 ALA A C 6
ATOM 7924 O O . ALA A 1 32 ? -5.750 -3.707 7.903 1.00 35.35 32 ALA A O 6
ATOM 7931 N N . VAL A 1 33 ? -4.783 -5.549 8.744 1.00 3.11 33 VAL A N 6
ATOM 7932 C CA . VAL A 1 33 ? -4.432 -4.914 10.010 1.00 30.32 33 VAL A CA 6
ATOM 7933 C C . VAL A 1 33 ? -3.414 -3.800 9.779 1.00 44.01 33 VAL A C 6
ATOM 7934 O O . VAL A 1 33 ? -3.600 -2.667 10.230 1.00 71.25 33 VAL A O 6
ATOM 7947 N N . LEU A 1 34 ? -2.347 -4.125 9.060 1.00 54.34 34 LEU A N 6
ATOM 7948 C CA . LEU A 1 34 ? -1.332 -3.141 8.704 1.00 62.25 34 LEU A CA 6
ATOM 7949 C C . LEU A 1 34 ? -1.935 -2.044 7.833 1.00 23.21 34 LEU A C 6
ATOM 7950 O O . LEU A 1 34 ? -1.635 -0.863 8.004 1.00 12.11 34 LEU A O 6
ATOM 7966 N N . LEU A 1 35 ? -2.805 -2.447 6.913 1.00 3.40 35 LEU A N 6
ATOM 7967 C CA . LEU A 1 35 ? -3.494 -1.506 6.040 1.00 22.10 35 LEU A CA 6
ATOM 7968 C C . LEU A 1 35 ? -4.371 -0.547 6.839 1.00 54.00 35 LEU A C 6
ATOM 7969 O O . LEU A 1 35 ? -4.562 0.601 6.445 1.00 73.41 35 LEU A O 6
ATOM 7985 N N . SER A 1 36 ? -4.896 -1.019 7.957 1.00 74.02 36 SER A N 6
ATOM 7986 C CA . SER A 1 36 ? -5.710 -0.178 8.822 1.00 35.24 36 SER A CA 6
ATOM 7987 C C . SER A 1 36 ? -4.832 0.785 9.609 1.00 34.21 36 SER A C 6
ATOM 7988 O O . SER A 1 36 ? -5.132 1.974 9.707 1.00 45.05 36 SER A O 6
ATOM 7996 N N . ALA A 1 37 ? -3.738 0.266 10.155 1.00 64.34 37 ALA A N 6
ATOM 7997 C CA . ALA A 1 37 ? -2.810 1.072 10.933 1.00 61.32 37 ALA A CA 6
ATOM 7998 C C . ALA A 1 37 ? -2.235 2.209 10.094 1.00 43.33 37 ALA A C 6
ATOM 7999 O O . ALA A 1 37 ? -2.254 3.369 10.507 1.00 51.40 37 ALA A O 6
ATOM 8006 N N . VAL A 1 38 ? -1.729 1.870 8.914 1.00 31.25 38 VAL A N 6
ATOM 8007 C CA . VAL A 1 38 ? -1.177 2.863 7.998 1.00 10.34 38 VAL A CA 6
ATOM 8008 C C . VAL A 1 38 ? -2.290 3.736 7.424 1.00 13.14 38 VAL A C 6
ATOM 8009 O O . VAL A 1 38 ? -2.153 4.960 7.322 1.00 65.02 38 VAL A O 6
ATOM 8022 N N . GLY A 1 39 ? -3.399 3.098 7.071 1.00 53.34 39 GLY A N 6
ATOM 8023 C CA . GLY A 1 39 ? -4.519 3.806 6.486 1.00 33.34 39 GLY A CA 6
ATOM 8024 C C . GLY A 1 39 ? -5.070 4.884 7.394 1.00 51.51 39 GLY A C 6
ATOM 8025 O O . GLY A 1 39 ? -5.242 6.022 6.969 1.00 42.42 39 GLY A O 6
ATOM 8029 N N . ALA A 1 40 ? -5.319 4.532 8.649 1.00 35.15 40 ALA A N 6
ATOM 8030 C CA . ALA A 1 40 ? -5.910 5.460 9.609 1.00 65.55 40 ALA A CA 6
ATOM 8031 C C . ALA A 1 40 ? -5.021 6.681 9.835 1.00 51.34 40 ALA A C 6
ATOM 8032 O O . ALA A 1 40 ? -5.510 7.752 10.189 1.00 52.23 40 ALA A O 6
ATOM 8039 N N . LEU A 1 41 ? -3.719 6.515 9.627 1.00 52.35 41 LEU A N 6
ATOM 8040 C CA . LEU A 1 41 ? -2.775 7.610 9.803 1.00 21.43 41 LEU A CA 6
ATOM 8041 C C . LEU A 1 41 ? -2.957 8.657 8.709 1.00 20.03 41 LEU A C 6
ATOM 8042 O O . LEU A 1 41 ? -3.132 9.844 8.989 1.00 33.50 41 LEU A O 6
ATOM 8058 N N . LEU A 1 42 ? -2.938 8.206 7.465 1.00 22.54 42 LEU A N 6
ATOM 8059 C CA . LEU A 1 42 ? -3.076 9.100 6.323 1.00 33.22 42 LEU A CA 6
ATOM 8060 C C . LEU A 1 42 ? -4.519 9.572 6.167 1.00 74.22 42 LEU A C 6
ATOM 8061 O O . LEU A 1 42 ? -4.773 10.737 5.862 1.00 43.42 42 LEU A O 6
ATOM 8077 N N . ASP A 1 43 ? -5.457 8.661 6.395 1.00 51.24 43 ASP A N 6
ATOM 8078 C CA . ASP A 1 43 ? -6.878 8.954 6.225 1.00 14.10 43 ASP A CA 6
ATOM 8079 C C . ASP A 1 43 ? -7.359 9.940 7.287 1.00 33.02 43 ASP A C 6
ATOM 8080 O O . ASP A 1 43 ? -8.086 10.885 6.985 1.00 22.43 43 ASP A O 6
ATOM 8089 N N . GLY A 1 44 ? -6.915 9.729 8.523 1.00 32.32 44 GLY A N 6
ATOM 8090 C CA . GLY A 1 44 ? -7.344 10.569 9.629 1.00 45.13 44 GLY A CA 6
ATOM 8091 C C . GLY A 1 44 ? -6.742 11.958 9.577 1.00 43.24 44 GLY A C 6
ATOM 8092 O O . GLY A 1 44 ? -7.345 12.923 10.048 1.00 51.53 44 GLY A O 6
ATOM 8096 N N . ALA A 1 45 ? -5.552 12.068 9.004 1.00 51.44 45 ALA A N 6
ATOM 8097 C CA . ALA A 1 45 ? -4.876 13.353 8.896 1.00 63.11 45 ALA A CA 6
ATOM 8098 C C . ALA A 1 45 ? -5.326 14.110 7.649 1.00 31.32 45 ALA A C 6
ATOM 8099 O O . ALA A 1 45 ? -4.868 15.226 7.395 1.00 74.51 45 ALA A O 6
ATOM 8106 N N . ASP A 1 46 ? -6.221 13.487 6.880 1.00 62.11 46 ASP A N 6
ATOM 8107 C CA . ASP A 1 46 ? -6.785 14.092 5.666 1.00 52.54 46 ASP A CA 6
ATOM 8108 C C . ASP A 1 46 ? -5.708 14.259 4.585 1.00 74.35 46 ASP A C 6
ATOM 8109 O O . ASP A 1 46 ? -5.857 15.035 3.639 1.00 13.02 46 ASP A O 6
ATOM 8118 N N . ILE A 1 47 ? -4.642 13.484 4.712 1.00 43.22 47 ILE A N 6
ATOM 8119 C CA . ILE A 1 47 ? -3.567 13.487 3.727 1.00 63.42 47 ILE A CA 6
ATOM 8120 C C . ILE A 1 47 ? -4.012 12.722 2.484 1.00 0.34 47 ILE A C 6
ATOM 8121 O O . ILE A 1 47 ? -4.730 11.730 2.600 1.00 30.42 47 ILE A O 6
ATOM 8137 N N . GLY A 1 48 ? -3.613 13.191 1.306 1.00 61.33 48 GLY A N 6
ATOM 8138 C CA . GLY A 1 48 ? -3.949 12.499 0.073 1.00 23.34 48 GLY A CA 6
ATOM 8139 C C . GLY A 1 48 ? -3.429 11.075 0.066 1.00 23.23 48 GLY A C 6
ATOM 8140 O O . GLY A 1 48 ? -2.220 10.854 0.045 1.00 2.42 48 GLY A O 6
ATOM 8144 N N . HIS A 1 49 ? -4.341 10.111 0.079 1.00 55.11 49 HIS A N 6
ATOM 8145 C CA . HIS A 1 49 ? -3.969 8.712 0.215 1.00 34.23 49 HIS A CA 6
ATOM 8146 C C . HIS A 1 49 ? -4.597 7.857 -0.880 1.00 34.44 49 HIS A C 6
ATOM 8147 O O . HIS A 1 49 ? -5.769 7.485 -0.809 1.00 60.41 49 HIS A O 6
ATOM 8162 N N . LEU A 1 50 ? -3.812 7.561 -1.901 1.00 11.45 50 LEU A N 6
ATOM 8163 C CA . LEU A 1 50 ? -4.262 6.695 -2.976 1.00 20.35 50 LEU A CA 6
ATOM 8164 C C . LEU A 1 50 ? -4.076 5.242 -2.565 1.00 24.01 50 LEU A C 6
ATOM 8165 O O . LEU A 1 50 ? -3.017 4.651 -2.772 1.00 51.34 50 LEU A O 6
ATOM 8181 N N . VAL A 1 51 ? -5.096 4.694 -1.926 1.00 65.24 51 VAL A N 6
ATOM 8182 C CA . VAL A 1 51 ? -5.054 3.323 -1.463 1.00 42.41 51 VAL A CA 6
ATOM 8183 C C . VAL A 1 51 ? -5.949 2.443 -2.322 1.00 12.31 51 VAL A C 6
ATOM 8184 O O . VAL A 1 51 ? -7.170 2.603 -2.347 1.00 10.22 51 VAL A O 6
ATOM 8197 N N . LEU A 1 52 ? -5.336 1.522 -3.045 1.00 12.13 52 LEU A N 6
ATOM 8198 C CA . LEU A 1 52 ? -6.080 0.628 -3.918 1.00 3.43 52 LEU A CA 6
ATOM 8199 C C . LEU A 1 52 ? -5.666 -0.817 -3.690 1.00 11.23 52 LEU A C 6
ATOM 8200 O O . LEU A 1 52 ? -4.482 -1.121 -3.553 1.00 42.03 52 LEU A O 6
ATOM 8216 N N . ASP A 1 53 ? -6.650 -1.696 -3.608 1.00 13.40 53 ASP A N 6
ATOM 8217 C CA . ASP A 1 53 ? -6.390 -3.124 -3.491 1.00 40.10 53 ASP A CA 6
ATOM 8218 C C . ASP A 1 53 ? -6.737 -3.813 -4.801 1.00 64.03 53 ASP A C 6
ATOM 8219 O O . ASP A 1 53 ? -7.243 -3.177 -5.724 1.00 32.41 53 ASP A O 6
ATOM 8228 N N . GLN A 1 54 ? -6.469 -5.104 -4.890 1.00 73.13 54 GLN A N 6
ATOM 8229 C CA . GLN A 1 54 ? -6.617 -5.804 -6.154 1.00 23.31 54 GLN A CA 6
ATOM 8230 C C . GLN A 1 54 ? -7.744 -6.835 -6.109 1.00 42.32 54 GLN A C 6
ATOM 8231 O O . GLN A 1 54 ? -7.526 -8.002 -5.791 1.00 73.23 54 GLN A O 6
ATOM 8245 N N . ASN A 1 55 ? -8.957 -6.378 -6.388 1.00 54.25 55 ASN A N 6
ATOM 8246 C CA . ASN A 1 55 ? -10.085 -7.274 -6.607 1.00 15.43 55 ASN A CA 6
ATOM 8247 C C . ASN A 1 55 ? -10.470 -7.214 -8.076 1.00 1.41 55 ASN A C 6
ATOM 8248 O O . ASN A 1 55 ? -11.180 -6.306 -8.503 1.00 13.50 55 ASN A O 6
ATOM 8259 N N . MET A 1 56 ? -9.974 -8.159 -8.855 1.00 55.14 56 MET A N 6
ATOM 8260 C CA . MET A 1 56 ? -10.153 -8.108 -10.294 1.00 35.35 56 MET A CA 6
ATOM 8261 C C . MET A 1 56 ? -10.848 -9.364 -10.811 1.00 73.01 56 MET A C 6
ATOM 8262 O O . MET A 1 56 ? -10.196 -10.264 -11.338 1.00 24.13 56 MET A O 6
ATOM 8276 N N . SER A 1 57 ? -12.166 -9.419 -10.611 1.00 64.52 57 SER A N 6
ATOM 8277 C CA . SER A 1 57 ? -13.015 -10.485 -11.150 1.00 21.20 57 SER A CA 6
ATOM 8278 C C . SER A 1 57 ? -12.635 -11.861 -10.591 1.00 23.21 57 SER A C 6
ATOM 8279 O O . SER A 1 57 ? -11.634 -12.463 -10.989 1.00 50.45 57 SER A O 6
ATOM 8287 N N . ILE A 1 58 ? -13.440 -12.355 -9.664 1.00 30.25 58 ILE A N 6
ATOM 8288 C CA . ILE A 1 58 ? -13.210 -13.665 -9.076 1.00 23.32 58 ILE A CA 6
ATOM 8289 C C . ILE A 1 58 ? -13.464 -14.763 -10.108 1.00 22.12 58 ILE A C 6
ATOM 8290 O O . ILE A 1 58 ? -14.500 -14.786 -10.772 1.00 1.14 58 ILE A O 6
ATOM 8306 N N . LEU A 1 59 ? -12.496 -15.653 -10.257 1.00 5.41 59 LEU A N 6
ATOM 8307 C CA . LEU A 1 59 ? -12.606 -16.746 -11.205 1.00 32.41 59 LEU A CA 6
ATOM 8308 C C . LEU A 1 59 ? -12.466 -18.065 -10.457 1.00 75.40 59 LEU A C 6
ATOM 8309 O O . LEU A 1 59 ? -11.372 -18.406 -10.007 1.00 12.35 59 LEU A O 6
ATOM 8325 N N . GLU A 1 60 ? -13.595 -18.775 -10.318 1.00 23.30 60 GLU A N 6
ATOM 8326 C CA . GLU A 1 60 ? -13.694 -20.023 -9.544 1.00 54.13 60 GLU A CA 6
ATOM 8327 C C . GLU A 1 60 ? -12.963 -19.932 -8.199 1.00 11.42 60 GLU A C 6
ATOM 8328 O O . GLU A 1 60 ? -12.800 -18.842 -7.643 1.00 4.04 60 GLU A O 6
ATOM 8340 N N . GLY A 1 61 ? -12.571 -21.080 -7.659 1.00 11.22 61 GLY A N 6
ATOM 8341 C CA . GLY A 1 61 ? -11.835 -21.108 -6.410 1.00 22.15 61 GLY A CA 6
ATOM 8342 C C . GLY A 1 61 ? -10.408 -20.614 -6.569 1.00 12.23 61 GLY A C 6
ATOM 8343 O O . GLY A 1 61 ? -9.458 -21.399 -6.535 1.00 41.53 61 GLY A O 6
ATOM 8347 N N . SER A 1 62 ? -10.265 -19.316 -6.765 1.00 54.32 62 SER A N 6
ATOM 8348 C CA . SER A 1 62 ? -8.969 -18.694 -6.919 1.00 70.12 62 SER A CA 6
ATOM 8349 C C . SER A 1 62 ? -8.979 -17.324 -6.250 1.00 62.53 62 SER A C 6
ATOM 8350 O O . SER A 1 62 ? -9.849 -16.494 -6.529 1.00 14.52 62 SER A O 6
ATOM 8358 N N . LEU A 1 63 ? -8.035 -17.106 -5.349 1.00 62.11 63 LEU A N 6
ATOM 8359 C CA . LEU A 1 63 ? -7.953 -15.849 -4.620 1.00 43.43 63 LEU A CA 6
ATOM 8360 C C . LEU A 1 63 ? -6.886 -14.959 -5.234 1.00 72.35 63 LEU A C 6
ATOM 8361 O O . LEU A 1 63 ? -7.017 -13.737 -5.270 1.00 3.34 63 LEU A O 6
ATOM 8377 N N . GLY A 1 64 ? -5.827 -15.590 -5.721 1.00 63.03 64 GLY A N 6
ATOM 8378 C CA . GLY A 1 64 ? -4.706 -14.853 -6.252 1.00 1.10 64 GLY A CA 6
ATOM 8379 C C . GLY A 1 64 ? -3.948 -14.137 -5.157 1.00 55.41 64 GLY A C 6
ATOM 8380 O O . GLY A 1 64 ? -3.685 -14.712 -4.098 1.00 50.24 64 GLY A O 6
ATOM 8384 N N . VAL A 1 65 ? -3.597 -12.888 -5.406 1.00 2.13 65 VAL A N 6
ATOM 8385 C CA . VAL A 1 65 ? -2.931 -12.069 -4.412 1.00 23.33 65 VAL A CA 6
ATOM 8386 C C . VAL A 1 65 ? -3.584 -10.698 -4.379 1.00 71.21 65 VAL A C 6
ATOM 8387 O O . VAL A 1 65 ? -3.724 -10.055 -5.417 1.00 22.44 65 VAL A O 6
ATOM 8400 N N . ILE A 1 66 ? -4.007 -10.266 -3.200 1.00 14.24 66 ILE A N 6
ATOM 8401 C CA . ILE A 1 66 ? -4.615 -8.952 -3.048 1.00 14.52 66 ILE A CA 6
ATOM 8402 C C . ILE A 1 66 ? -3.684 -8.033 -2.258 1.00 72.43 66 ILE A C 6
ATOM 8403 O O . ILE A 1 66 ? -3.769 -7.953 -1.032 1.00 54.44 66 ILE A O 6
ATOM 8419 N N . PRO A 1 67 ? -2.737 -7.374 -2.944 1.00 3.11 67 PRO A N 6
ATOM 8420 C CA . PRO A 1 67 ? -1.825 -6.435 -2.333 1.00 60.34 67 PRO A CA 6
ATOM 8421 C C . PRO A 1 67 ? -2.286 -4.992 -2.504 1.00 2.04 67 PRO A C 6
ATOM 8422 O O . PRO A 1 67 ? -2.207 -4.431 -3.600 1.00 54.35 67 PRO A O 6
ATOM 8433 N N . ARG A 1 68 ? -2.784 -4.397 -1.433 1.00 52.23 68 ARG A N 6
ATOM 8434 C CA . ARG A 1 68 ? -3.203 -3.010 -1.482 1.00 43.02 68 ARG A CA 6
ATOM 8435 C C . ARG A 1 68 ? -1.975 -2.112 -1.510 1.00 74.14 68 ARG A C 6
ATOM 8436 O O . ARG A 1 68 ? -1.040 -2.298 -0.728 1.00 54.20 68 ARG A O 6
ATOM 8457 N N . ARG A 1 69 ? -1.983 -1.153 -2.417 1.00 4.21 69 ARG A N 6
ATOM 8458 C CA . ARG A 1 69 ? -0.838 -0.289 -2.636 1.00 64.35 69 ARG A CA 6
ATOM 8459 C C . ARG A 1 69 ? -1.185 1.130 -2.216 1.00 75.02 69 ARG A C 6
ATOM 8460 O O . ARG A 1 69 ? -2.270 1.626 -2.525 1.00 1.35 69 ARG A O 6
ATOM 8481 N N . VAL A 1 70 ? -0.277 1.760 -1.484 1.00 51.34 70 VAL A N 6
ATOM 8482 C CA . VAL A 1 70 ? -0.514 3.093 -0.949 1.00 15.55 70 VAL A CA 6
ATOM 8483 C C . VAL A 1 70 ? 0.411 4.112 -1.605 1.00 43.31 70 VAL A C 6
ATOM 8484 O O . VAL A 1 70 ? 1.635 4.000 -1.519 1.00 51.35 70 VAL A O 6
ATOM 8497 N N . LEU A 1 71 ? -0.179 5.085 -2.280 1.00 35.23 71 LEU A N 6
ATOM 8498 C CA . LEU A 1 71 ? 0.582 6.149 -2.919 1.00 0.41 71 LEU A CA 6
ATOM 8499 C C . LEU A 1 71 ? 0.126 7.506 -2.394 1.00 52.21 71 LEU A C 6
ATOM 8500 O O . LEU A 1 71 ? -1.062 7.709 -2.136 1.00 24.21 71 LEU A O 6
ATOM 8516 N N . VAL A 1 72 ? 1.066 8.430 -2.231 1.00 31.14 72 VAL A N 6
ATOM 8517 C CA . VAL A 1 72 ? 0.744 9.776 -1.765 1.00 23.35 72 VAL A CA 6
ATOM 8518 C C . VAL A 1 72 ? 1.446 10.825 -2.626 1.00 40.31 72 VAL A C 6
ATOM 8519 O O . VAL A 1 72 ? 2.312 10.490 -3.441 1.00 30.24 72 VAL A O 6
ATOM 8532 N N . HIS A 1 73 ? 1.076 12.089 -2.441 1.00 72.12 73 HIS A N 6
ATOM 8533 C CA . HIS A 1 73 ? 1.681 13.184 -3.196 1.00 74.20 73 HIS A CA 6
ATOM 8534 C C . HIS A 1 73 ? 3.093 13.441 -2.665 1.00 23.14 73 HIS A C 6
ATOM 8535 O O . HIS A 1 73 ? 3.328 13.356 -1.463 1.00 14.22 73 HIS A O 6
ATOM 8550 N N . GLU A 1 74 ? 4.028 13.754 -3.562 1.00 11.52 74 GLU A N 6
ATOM 8551 C CA . GLU A 1 74 ? 5.449 13.844 -3.208 1.00 22.22 74 GLU A CA 6
ATOM 8552 C C . GLU A 1 74 ? 5.789 15.093 -2.393 1.00 42.54 74 GLU A C 6
ATOM 8553 O O . GLU A 1 74 ? 6.899 15.217 -1.880 1.00 1.24 74 GLU A O 6
ATOM 8565 N N . ASP A 1 75 ? 4.842 16.005 -2.255 1.00 43.50 75 ASP A N 6
ATOM 8566 C CA . ASP A 1 75 ? 5.033 17.168 -1.396 1.00 53.30 75 ASP A CA 6
ATOM 8567 C C . ASP A 1 75 ? 4.644 16.820 0.038 1.00 50.23 75 ASP A C 6
ATOM 8568 O O . ASP A 1 75 ? 5.109 17.445 0.997 1.00 73.42 75 ASP A O 6
ATOM 8577 N N . ASP A 1 76 ? 3.792 15.809 0.176 1.00 45.51 76 ASP A N 6
ATOM 8578 C CA . ASP A 1 76 ? 3.450 15.254 1.480 1.00 13.43 76 ASP A CA 6
ATOM 8579 C C . ASP A 1 76 ? 4.220 13.962 1.718 1.00 52.55 76 ASP A C 6
ATOM 8580 O O . ASP A 1 76 ? 3.973 13.250 2.690 1.00 50.12 76 ASP A O 6
ATOM 8589 N N . LEU A 1 77 ? 5.162 13.676 0.824 1.00 71.55 77 LEU A N 6
ATOM 8590 C CA . LEU A 1 77 ? 5.956 12.454 0.901 1.00 61.03 77 LEU A CA 6
ATOM 8591 C C . LEU A 1 77 ? 6.708 12.400 2.226 1.00 40.44 77 LEU A C 6
ATOM 8592 O O . LEU A 1 77 ? 6.573 11.442 2.985 1.00 42.04 77 LEU A O 6
ATOM 8608 N N . ALA A 1 78 ? 7.487 13.444 2.501 1.00 4.55 78 ALA A N 6
ATOM 8609 C CA . ALA A 1 78 ? 8.226 13.548 3.756 1.00 31.21 78 ALA A CA 6
ATOM 8610 C C . ALA A 1 78 ? 7.286 13.475 4.955 1.00 64.41 78 ALA A C 6
ATOM 8611 O O . ALA A 1 78 ? 7.627 12.889 5.983 1.00 61.31 78 ALA A O 6
ATOM 8618 N N . GLY A 1 79 ? 6.101 14.058 4.808 1.00 13.31 79 GLY A N 6
ATOM 8619 C CA . GLY A 1 79 ? 5.117 14.027 5.872 1.00 54.44 79 GLY A CA 6
ATOM 8620 C C . GLY A 1 79 ? 4.662 12.617 6.183 1.00 74.53 79 GLY A C 6
ATOM 8621 O O . GLY A 1 79 ? 4.654 12.199 7.342 1.00 0.12 79 GLY A O 6
ATOM 8625 N N . ALA A 1 80 ? 4.302 11.876 5.141 1.00 3.55 80 ALA A N 6
ATOM 8626 C CA . ALA A 1 80 ? 3.869 10.496 5.299 1.00 22.13 80 ALA A CA 6
ATOM 8627 C C . ALA A 1 80 ? 5.006 9.619 5.814 1.00 75.04 80 ALA A C 6
ATOM 8628 O O . ALA A 1 80 ? 4.803 8.790 6.699 1.00 62.04 80 ALA A O 6
ATOM 8635 N N . ARG A 1 81 ? 6.204 9.813 5.262 1.00 61.33 81 ARG A N 6
ATOM 8636 C CA . ARG A 1 81 ? 7.381 9.065 5.704 1.00 25.51 81 ARG A CA 6
ATOM 8637 C C . ARG A 1 81 ? 7.632 9.298 7.188 1.00 10.20 81 ARG A C 6
ATOM 8638 O O . ARG A 1 81 ? 7.845 8.351 7.944 1.00 74.14 81 ARG A O 6
ATOM 8659 N N . ARG A 1 82 ? 7.592 10.563 7.599 1.00 63.51 82 ARG A N 6
ATOM 8660 C CA . ARG A 1 82 ? 7.776 10.929 9.000 1.00 62.14 82 ARG A CA 6
ATOM 8661 C C . ARG A 1 82 ? 6.724 10.248 9.867 1.00 32.33 82 ARG A C 6
ATOM 8662 O O . ARG A 1 82 ? 7.042 9.655 10.895 1.00 14.25 82 ARG A O 6
ATOM 8683 N N . LEU A 1 83 ? 5.475 10.327 9.426 1.00 75.21 83 LEU A N 6
ATOM 8684 C CA . LEU A 1 83 ? 4.354 9.754 10.156 1.00 40.40 83 LEU A CA 6
ATOM 8685 C C . LEU A 1 83 ? 4.513 8.241 10.310 1.00 2.23 83 LEU A C 6
ATOM 8686 O O . LEU A 1 83 ? 4.394 7.706 11.411 1.00 0.40 83 LEU A O 6
ATOM 8702 N N . LEU A 1 84 ? 4.798 7.561 9.207 1.00 3.52 84 LEU A N 6
ATOM 8703 C CA . LEU A 1 84 ? 4.952 6.112 9.220 1.00 62.12 84 LEU A CA 6
ATOM 8704 C C . LEU A 1 84 ? 6.157 5.688 10.059 1.00 63.22 84 LEU A C 6
ATOM 8705 O O . LEU A 1 84 ? 6.114 4.662 10.745 1.00 75.11 84 LEU A O 6
ATOM 8721 N N . THR A 1 85 ? 7.227 6.473 10.006 1.00 3.02 85 THR A N 6
ATOM 8722 C CA . THR A 1 85 ? 8.423 6.180 10.786 1.00 62.34 85 THR A CA 6
ATOM 8723 C C . THR A 1 85 ? 8.164 6.429 12.274 1.00 24.23 85 THR A C 6
ATOM 8724 O O . THR A 1 85 ? 8.557 5.631 13.127 1.00 15.13 85 THR A O 6
ATOM 8735 N N . ASP A 1 86 ? 7.469 7.523 12.568 1.00 23.14 86 ASP A N 6
ATOM 8736 C CA . ASP A 1 86 ? 7.155 7.894 13.945 1.00 12.41 86 ASP A CA 6
ATOM 8737 C C . ASP A 1 86 ? 6.213 6.875 14.576 1.00 64.54 86 ASP A C 6
ATOM 8738 O O . ASP A 1 86 ? 6.297 6.588 15.771 1.00 14.01 86 ASP A O 6
ATOM 8747 N N . ALA A 1 87 ? 5.320 6.329 13.762 1.00 70.32 87 ALA A N 6
ATOM 8748 C CA . ALA A 1 87 ? 4.397 5.299 14.216 1.00 40.34 87 ALA A CA 6
ATOM 8749 C C . ALA A 1 87 ? 5.101 3.954 14.364 1.00 1.30 87 ALA A C 6
ATOM 8750 O O . ALA A 1 87 ? 4.773 3.168 15.252 1.00 22.15 87 ALA A O 6
ATOM 8757 N N . GLY A 1 88 ? 6.068 3.699 13.492 1.00 62.15 88 GLY A N 6
ATOM 8758 C CA . GLY A 1 88 ? 6.778 2.435 13.519 1.00 75.05 88 GLY A CA 6
ATOM 8759 C C . GLY A 1 88 ? 6.245 1.465 12.485 1.00 5.12 88 GLY A C 6
ATOM 8760 O O . GLY A 1 88 ? 6.311 0.249 12.663 1.00 60.52 88 GLY A O 6
ATOM 8764 N N . LEU A 1 89 ? 5.714 2.009 11.398 1.00 32.34 89 LEU A N 6
ATOM 8765 C CA . LEU A 1 89 ? 5.122 1.197 10.343 1.00 21.44 89 LEU A CA 6
ATOM 8766 C C . LEU A 1 89 ? 5.931 1.304 9.056 1.00 5.42 89 LEU A C 6
ATOM 8767 O O . LEU A 1 89 ? 5.618 0.663 8.051 1.00 63.23 89 LEU A O 6
ATOM 8783 N N . ALA A 1 90 ? 6.977 2.118 9.093 1.00 24.13 90 ALA A N 6
ATOM 8784 C CA . ALA A 1 90 ? 7.866 2.260 7.951 1.00 0.21 90 ALA A CA 6
ATOM 8785 C C . ALA A 1 90 ? 8.765 1.037 7.835 1.00 32.45 90 ALA A C 6
ATOM 8786 O O . ALA A 1 90 ? 9.804 0.952 8.493 1.00 54.03 90 ALA A O 6
ATOM 8793 N N . HIS A 1 91 ? 8.332 0.072 7.035 1.00 75.12 91 HIS A N 6
ATOM 8794 C CA . HIS A 1 91 ? 9.083 -1.162 6.840 1.00 44.20 91 HIS A CA 6
ATOM 8795 C C . HIS A 1 91 ? 8.734 -1.788 5.494 1.00 1.32 91 HIS A C 6
ATOM 8796 O O . HIS A 1 91 ? 9.614 -2.213 4.745 1.00 73.23 91 HIS A O 6
ATOM 8811 N N . GLU A 1 92 ? 7.441 -1.826 5.184 1.00 53.45 92 GLU A N 6
ATOM 8812 C CA . GLU A 1 92 ? 6.971 -2.419 3.934 1.00 11.55 92 GLU A CA 6
ATOM 8813 C C . GLU A 1 92 ? 7.044 -1.416 2.785 1.00 13.34 92 GLU A C 6
ATOM 8814 O O . GLU A 1 92 ? 6.517 -1.658 1.700 1.00 65.50 92 GLU A O 6
ATOM 8826 N N . LEU A 1 93 ? 7.700 -0.292 3.031 1.00 31.25 93 LEU A N 6
ATOM 8827 C CA . LEU A 1 93 ? 7.860 0.737 2.019 1.00 14.52 93 LEU A CA 6
ATOM 8828 C C . LEU A 1 93 ? 8.952 0.330 1.039 1.00 10.32 93 LEU A C 6
ATOM 8829 O O . LEU A 1 93 ? 10.143 0.446 1.335 1.00 1.21 93 LEU A O 6
ATOM 8845 N N . ARG A 1 94 ? 8.545 -0.163 -0.118 1.00 0.12 94 ARG A N 6
ATOM 8846 C CA . ARG A 1 94 ? 9.492 -0.683 -1.087 1.00 0.40 94 ARG A CA 6
ATOM 8847 C C . ARG A 1 94 ? 9.785 0.358 -2.157 1.00 53.40 94 ARG A C 6
ATOM 8848 O O . ARG A 1 94 ? 8.948 0.638 -3.013 1.00 52.03 94 ARG A O 6
ATOM 8869 N N . SER A 1 95 ? 10.975 0.928 -2.096 1.00 72.50 95 SER A N 6
ATOM 8870 C CA . SER A 1 95 ? 11.379 1.959 -3.034 1.00 42.24 95 SER A CA 6
ATOM 8871 C C . SER A 1 95 ? 12.633 1.537 -3.787 1.00 24.45 95 SER A C 6
ATOM 8872 O O . SER A 1 95 ? 13.267 0.533 -3.447 1.00 75.35 95 SER A O 6
ATOM 8880 N N . ASP A 1 96 ? 12.987 2.299 -4.810 1.00 11.42 96 ASP A N 6
ATOM 8881 C CA . ASP A 1 96 ? 14.165 1.992 -5.607 1.00 73.14 96 ASP A CA 6
ATOM 8882 C C . ASP A 1 96 ? 15.389 2.677 -5.017 1.00 50.32 96 ASP A C 6
ATOM 8883 O O . ASP A 1 96 ? 15.565 3.887 -5.157 1.00 41.20 96 ASP A O 6
ATOM 8892 N N . ASP A 1 97 ? 16.207 1.901 -4.330 1.00 60.44 97 ASP A N 6
ATOM 8893 C CA . ASP A 1 97 ? 17.442 2.402 -3.757 1.00 11.42 97 ASP A CA 6
ATOM 8894 C C . ASP A 1 97 ? 18.606 2.053 -4.666 1.00 73.40 97 ASP A C 6
ATOM 8895 O O . ASP A 1 97 ? 18.925 0.853 -4.785 1.00 0.00 97 ASP A O 6
ATOM 8905 N N . MET A 1 1 ? -33.542 15.480 -17.849 1.00 0.00 1 MET A N 7
ATOM 8906 C CA . MET A 1 1 ? -34.377 14.423 -17.230 1.00 52.33 1 MET A CA 7
ATOM 8907 C C . MET A 1 1 ? -34.584 14.700 -15.744 1.00 51.41 1 MET A C 7
ATOM 8908 O O . MET A 1 1 ? -35.691 15.030 -15.315 1.00 24.31 1 MET A O 7
ATOM 8924 N N . GLY A 1 2 ? -33.525 14.565 -14.954 1.00 1.31 2 GLY A N 7
ATOM 8925 C CA . GLY A 1 2 ? -33.639 14.840 -13.534 1.00 74.45 2 GLY A CA 7
ATOM 8926 C C . GLY A 1 2 ? -32.342 15.317 -12.913 1.00 42.23 2 GLY A C 7
ATOM 8927 O O . GLY A 1 2 ? -32.316 15.700 -11.743 1.00 1.31 2 GLY A O 7
ATOM 8931 N N . SER A 1 3 ? -31.266 15.293 -13.686 1.00 24.03 3 SER A N 7
ATOM 8932 C CA . SER A 1 3 ? -29.960 15.687 -13.186 1.00 53.14 3 SER A CA 7
ATOM 8933 C C . SER A 1 3 ? -29.853 17.205 -13.083 1.00 22.44 3 SER A C 7
ATOM 8934 O O . SER A 1 3 ? -29.654 17.900 -14.081 1.00 43.54 3 SER A O 7
ATOM 8942 N N . SER A 1 4 ? -30.017 17.715 -11.875 1.00 24.24 4 SER A N 7
ATOM 8943 C CA . SER A 1 4 ? -29.917 19.142 -11.619 1.00 42.11 4 SER A CA 7
ATOM 8944 C C . SER A 1 4 ? -29.463 19.375 -10.185 1.00 74.54 4 SER A C 7
ATOM 8945 O O . SER A 1 4 ? -29.063 18.424 -9.505 1.00 32.34 4 SER A O 7
ATOM 8953 N N . HIS A 1 5 ? -29.499 20.637 -9.742 1.00 21.54 5 HIS A N 7
ATOM 8954 C CA . HIS A 1 5 ? -29.141 21.016 -8.364 1.00 43.44 5 HIS A CA 7
ATOM 8955 C C . HIS A 1 5 ? -27.627 20.984 -8.142 1.00 11.42 5 HIS A C 7
ATOM 8956 O O . HIS A 1 5 ? -27.086 21.813 -7.410 1.00 72.34 5 HIS A O 7
ATOM 8971 N N . HIS A 1 6 ? -26.944 20.035 -8.766 1.00 50.11 6 HIS A N 7
ATOM 8972 C CA . HIS A 1 6 ? -25.503 19.912 -8.609 1.00 75.54 6 HIS A CA 7
ATOM 8973 C C . HIS A 1 6 ? -24.797 20.975 -9.446 1.00 55.31 6 HIS A C 7
ATOM 8974 O O . HIS A 1 6 ? -24.447 20.752 -10.605 1.00 22.21 6 HIS A O 7
ATOM 8989 N N . HIS A 1 7 ? -24.633 22.144 -8.858 1.00 73.23 7 HIS A N 7
ATOM 8990 C CA . HIS A 1 7 ? -24.035 23.278 -9.541 1.00 52.00 7 HIS A CA 7
ATOM 8991 C C . HIS A 1 7 ? -23.043 23.956 -8.610 1.00 71.14 7 HIS A C 7
ATOM 8992 O O . HIS A 1 7 ? -23.404 24.370 -7.512 1.00 50.40 7 HIS A O 7
ATOM 9007 N N . HIS A 1 8 ? -21.793 24.048 -9.036 1.00 71.45 8 HIS A N 7
ATOM 9008 C CA . HIS A 1 8 ? -20.747 24.635 -8.208 1.00 15.11 8 HIS A CA 7
ATOM 9009 C C . HIS A 1 8 ? -19.649 25.240 -9.070 1.00 55.22 8 HIS A C 7
ATOM 9010 O O . HIS A 1 8 ? -19.463 24.836 -10.217 1.00 32.11 8 HIS A O 7
ATOM 9025 N N . HIS A 1 9 ? -18.935 26.215 -8.516 1.00 1.14 9 HIS A N 7
ATOM 9026 C CA . HIS A 1 9 ? -17.811 26.835 -9.209 1.00 62.44 9 HIS A CA 7
ATOM 9027 C C . HIS A 1 9 ? -16.893 27.532 -8.210 1.00 44.15 9 HIS A C 7
ATOM 9028 O O . HIS A 1 9 ? -17.228 28.586 -7.671 1.00 11.43 9 HIS A O 7
ATOM 9043 N N . HIS A 1 10 ? -15.742 26.931 -7.968 1.00 43.03 10 HIS A N 7
ATOM 9044 C CA . HIS A 1 10 ? -14.779 27.461 -7.019 1.00 71.21 10 HIS A CA 7
ATOM 9045 C C . HIS A 1 10 ? -13.364 27.312 -7.573 1.00 73.32 10 HIS A C 7
ATOM 9046 O O . HIS A 1 10 ? -12.649 26.365 -7.244 1.00 72.32 10 HIS A O 7
ATOM 9061 N N . SER A 1 11 ? -12.982 28.232 -8.443 1.00 43.42 11 SER A N 7
ATOM 9062 C CA . SER A 1 11 ? -11.672 28.197 -9.068 1.00 51.31 11 SER A CA 7
ATOM 9063 C C . SER A 1 11 ? -10.710 29.142 -8.356 1.00 21.53 11 SER A C 7
ATOM 9064 O O . SER A 1 11 ? -10.635 30.334 -8.669 1.00 31.33 11 SER A O 7
ATOM 9072 N N . SER A 1 12 ? -9.999 28.615 -7.374 1.00 15.23 12 SER A N 7
ATOM 9073 C CA . SER A 1 12 ? -9.086 29.418 -6.582 1.00 41.25 12 SER A CA 7
ATOM 9074 C C . SER A 1 12 ? -7.731 28.730 -6.440 1.00 0.12 12 SER A C 7
ATOM 9075 O O . SER A 1 12 ? -7.608 27.692 -5.783 1.00 12.43 12 SER A O 7
ATOM 9083 N N . GLY A 1 13 ? -6.720 29.298 -7.074 1.00 40.42 13 GLY A N 7
ATOM 9084 C CA . GLY A 1 13 ? -5.391 28.743 -6.978 1.00 12.33 13 GLY A CA 7
ATOM 9085 C C . GLY A 1 13 ? -4.698 28.677 -8.318 1.00 61.01 13 GLY A C 7
ATOM 9086 O O . GLY A 1 13 ? -5.275 28.212 -9.302 1.00 60.42 13 GLY A O 7
ATOM 9090 N N . ARG A 1 14 ? -3.466 29.150 -8.359 1.00 33.35 14 ARG A N 7
ATOM 9091 C CA . ARG A 1 14 ? -2.686 29.135 -9.586 1.00 32.11 14 ARG A CA 7
ATOM 9092 C C . ARG A 1 14 ? -1.432 28.285 -9.412 1.00 64.20 14 ARG A C 7
ATOM 9093 O O . ARG A 1 14 ? -1.027 27.566 -10.324 1.00 61.32 14 ARG A O 7
ATOM 9114 N N . GLU A 1 15 ? -0.830 28.348 -8.231 1.00 13.04 15 GLU A N 7
ATOM 9115 C CA . GLU A 1 15 ? 0.374 27.585 -7.966 1.00 15.15 15 GLU A CA 7
ATOM 9116 C C . GLU A 1 15 ? 0.046 26.313 -7.196 1.00 64.23 15 GLU A C 7
ATOM 9117 O O . GLU A 1 15 ? -0.359 26.353 -6.032 1.00 53.15 15 GLU A O 7
ATOM 9129 N N . ASN A 1 16 ? 0.182 25.197 -7.889 1.00 63.40 16 ASN A N 7
ATOM 9130 C CA . ASN A 1 16 ? 0.011 23.869 -7.316 1.00 50.34 16 ASN A CA 7
ATOM 9131 C C . ASN A 1 16 ? 0.701 22.872 -8.233 1.00 64.40 16 ASN A C 7
ATOM 9132 O O . ASN A 1 16 ? 0.311 21.710 -8.346 1.00 35.31 16 ASN A O 7
ATOM 9143 N N . LEU A 1 17 ? 1.766 23.351 -8.864 1.00 60.03 17 LEU A N 7
ATOM 9144 C CA . LEU A 1 17 ? 2.446 22.617 -9.917 1.00 53.32 17 LEU A CA 7
ATOM 9145 C C . LEU A 1 17 ? 3.355 21.534 -9.354 1.00 24.42 17 LEU A C 7
ATOM 9146 O O . LEU A 1 17 ? 4.443 21.814 -8.850 1.00 63.04 17 LEU A O 7
ATOM 9162 N N . TYR A 1 18 ? 2.883 20.304 -9.416 1.00 3.34 18 TYR A N 7
ATOM 9163 C CA . TYR A 1 18 ? 3.697 19.156 -9.076 1.00 22.20 18 TYR A CA 7
ATOM 9164 C C . TYR A 1 18 ? 3.750 18.225 -10.276 1.00 12.04 18 TYR A C 7
ATOM 9165 O O . TYR A 1 18 ? 2.748 18.040 -10.963 1.00 43.41 18 TYR A O 7
ATOM 9183 N N . PHE A 1 19 ? 4.923 17.668 -10.533 1.00 45.42 19 PHE A N 7
ATOM 9184 C CA . PHE A 1 19 ? 5.180 16.955 -11.781 1.00 43.13 19 PHE A CA 7
ATOM 9185 C C . PHE A 1 19 ? 4.368 15.665 -11.870 1.00 65.32 19 PHE A C 7
ATOM 9186 O O . PHE A 1 19 ? 3.751 15.377 -12.896 1.00 62.24 19 PHE A O 7
ATOM 9203 N N . GLN A 1 20 ? 4.370 14.899 -10.792 1.00 12.33 20 GLN A N 7
ATOM 9204 C CA . GLN A 1 20 ? 3.642 13.640 -10.749 1.00 61.21 20 GLN A CA 7
ATOM 9205 C C . GLN A 1 20 ? 2.393 13.798 -9.885 1.00 23.11 20 GLN A C 7
ATOM 9206 O O . GLN A 1 20 ? 2.464 13.769 -8.658 1.00 33.11 20 GLN A O 7
ATOM 9220 N N . GLY A 1 21 ? 1.248 13.971 -10.531 1.00 24.24 21 GLY A N 7
ATOM 9221 C CA . GLY A 1 21 ? 0.032 14.276 -9.803 1.00 62.10 21 GLY A CA 7
ATOM 9222 C C . GLY A 1 21 ? -0.832 13.060 -9.531 1.00 31.12 21 GLY A C 7
ATOM 9223 O O . GLY A 1 21 ? -1.904 13.179 -8.938 1.00 52.22 21 GLY A O 7
ATOM 9227 N N . HIS A 1 22 ? -0.372 11.888 -9.945 1.00 65.51 22 HIS A N 7
ATOM 9228 C CA . HIS A 1 22 ? -1.155 10.667 -9.773 1.00 23.11 22 HIS A CA 7
ATOM 9229 C C . HIS A 1 22 ? -0.699 9.907 -8.525 1.00 20.41 22 HIS A C 7
ATOM 9230 O O . HIS A 1 22 ? -1.110 8.770 -8.298 1.00 64.33 22 HIS A O 7
ATOM 9245 N N . LEU A 1 23 ? 0.136 10.562 -7.713 1.00 65.50 23 LEU A N 7
ATOM 9246 C CA . LEU A 1 23 ? 0.637 9.991 -6.454 1.00 62.33 23 LEU A CA 7
ATOM 9247 C C . LEU A 1 23 ? 1.641 8.864 -6.709 1.00 54.15 23 LEU A C 7
ATOM 9248 O O . LEU A 1 23 ? 1.562 8.156 -7.713 1.00 3.42 23 LEU A O 7
ATOM 9264 N N . ARG A 1 24 ? 2.598 8.713 -5.802 1.00 61.12 24 ARG A N 7
ATOM 9265 C CA . ARG A 1 24 ? 3.648 7.711 -5.958 1.00 60.41 24 ARG A CA 7
ATOM 9266 C C . ARG A 1 24 ? 3.495 6.586 -4.945 1.00 63.54 24 ARG A C 7
ATOM 9267 O O . ARG A 1 24 ? 3.078 6.812 -3.808 1.00 12.32 24 ARG A O 7
ATOM 9288 N N . GLU A 1 25 ? 3.846 5.376 -5.371 1.00 30.11 25 GLU A N 7
ATOM 9289 C CA . GLU A 1 25 ? 3.729 4.186 -4.534 1.00 33.00 25 GLU A CA 7
ATOM 9290 C C . GLU A 1 25 ? 4.774 4.228 -3.424 1.00 3.53 25 GLU A C 7
ATOM 9291 O O . GLU A 1 25 ? 5.973 4.121 -3.684 1.00 54.33 25 GLU A O 7
ATOM 9303 N N . LEU A 1 26 ? 4.314 4.404 -2.193 1.00 40.43 26 LEU A N 7
ATOM 9304 C CA . LEU A 1 26 ? 5.214 4.570 -1.065 1.00 24.23 26 LEU A CA 7
ATOM 9305 C C . LEU A 1 26 ? 5.391 3.266 -0.301 1.00 24.42 26 LEU A C 7
ATOM 9306 O O . LEU A 1 26 ? 6.485 2.955 0.167 1.00 50.24 26 LEU A O 7
ATOM 9322 N N . LEU A 1 27 ? 4.321 2.503 -0.165 1.00 53.14 27 LEU A N 7
ATOM 9323 C CA . LEU A 1 27 ? 4.396 1.233 0.537 1.00 13.14 27 LEU A CA 7
ATOM 9324 C C . LEU A 1 27 ? 3.516 0.193 -0.134 1.00 64.43 27 LEU A C 7
ATOM 9325 O O . LEU A 1 27 ? 2.477 0.513 -0.715 1.00 13.41 27 LEU A O 7
ATOM 9341 N N . ARG A 1 28 ? 3.944 -1.053 -0.043 1.00 63.25 28 ARG A N 7
ATOM 9342 C CA . ARG A 1 28 ? 3.280 -2.152 -0.719 1.00 20.40 28 ARG A CA 7
ATOM 9343 C C . ARG A 1 28 ? 3.225 -3.352 0.216 1.00 3.44 28 ARG A C 7
ATOM 9344 O O . ARG A 1 28 ? 4.239 -4.014 0.446 1.00 11.11 28 ARG A O 7
ATOM 9365 N N . THR A 1 29 ? 2.054 -3.618 0.775 1.00 41.41 29 THR A N 7
ATOM 9366 C CA . THR A 1 29 ? 1.943 -4.610 1.833 1.00 54.45 29 THR A CA 7
ATOM 9367 C C . THR A 1 29 ? 0.979 -5.737 1.464 1.00 33.24 29 THR A C 7
ATOM 9368 O O . THR A 1 29 ? 0.322 -5.706 0.419 1.00 22.31 29 THR A O 7
ATOM 9379 N N . ASN A 1 30 ? 0.899 -6.717 2.349 1.00 11.23 30 ASN A N 7
ATOM 9380 C CA . ASN A 1 30 ? 0.102 -7.913 2.132 1.00 50.22 30 ASN A CA 7
ATOM 9381 C C . ASN A 1 30 ? -0.788 -8.191 3.340 1.00 71.02 30 ASN A C 7
ATOM 9382 O O . ASN A 1 30 ? -1.303 -9.301 3.508 1.00 42.40 30 ASN A O 7
ATOM 9393 N N . ASP A 1 31 ? -0.975 -7.178 4.179 1.00 40.51 31 ASP A N 7
ATOM 9394 C CA . ASP A 1 31 ? -1.755 -7.342 5.400 1.00 35.32 31 ASP A CA 7
ATOM 9395 C C . ASP A 1 31 ? -2.834 -6.272 5.514 1.00 30.42 31 ASP A C 7
ATOM 9396 O O . ASP A 1 31 ? -2.548 -5.077 5.440 1.00 63.25 31 ASP A O 7
ATOM 9405 N N . ALA A 1 32 ? -4.074 -6.711 5.708 1.00 61.20 32 ALA A N 7
ATOM 9406 C CA . ALA A 1 32 ? -5.213 -5.803 5.777 1.00 52.33 32 ALA A CA 7
ATOM 9407 C C . ALA A 1 32 ? -5.284 -5.089 7.124 1.00 71.30 32 ALA A C 7
ATOM 9408 O O . ALA A 1 32 ? -5.820 -3.980 7.223 1.00 5.14 32 ALA A O 7
ATOM 9415 N N . VAL A 1 33 ? -4.737 -5.715 8.161 1.00 22.14 33 VAL A N 7
ATOM 9416 C CA . VAL A 1 33 ? -4.749 -5.123 9.496 1.00 11.32 33 VAL A CA 7
ATOM 9417 C C . VAL A 1 33 ? -3.839 -3.900 9.528 1.00 42.24 33 VAL A C 7
ATOM 9418 O O . VAL A 1 33 ? -4.215 -2.839 10.035 1.00 14.40 33 VAL A O 7
ATOM 9431 N N . LEU A 1 34 ? -2.646 -4.051 8.965 1.00 20.52 34 LEU A N 7
ATOM 9432 C CA . LEU A 1 34 ? -1.706 -2.947 8.839 1.00 3.31 34 LEU A CA 7
ATOM 9433 C C . LEU A 1 34 ? -2.298 -1.844 7.963 1.00 22.54 34 LEU A C 7
ATOM 9434 O O . LEU A 1 34 ? -2.140 -0.657 8.248 1.00 60.23 34 LEU A O 7
ATOM 9450 N N . LEU A 1 35 ? -3.000 -2.251 6.910 1.00 15.13 35 LEU A N 7
ATOM 9451 C CA . LEU A 1 35 ? -3.680 -1.307 6.026 1.00 42.34 35 LEU A CA 7
ATOM 9452 C C . LEU A 1 35 ? -4.681 -0.453 6.794 1.00 21.31 35 LEU A C 7
ATOM 9453 O O . LEU A 1 35 ? -4.827 0.740 6.525 1.00 74.21 35 LEU A O 7
ATOM 9469 N N . SER A 1 36 ? -5.355 -1.066 7.757 1.00 40.43 36 SER A N 7
ATOM 9470 C CA . SER A 1 36 ? -6.334 -0.368 8.574 1.00 14.05 36 SER A CA 7
ATOM 9471 C C . SER A 1 36 ? -5.649 0.711 9.417 1.00 23.02 36 SER A C 7
ATOM 9472 O O . SER A 1 36 ? -6.188 1.801 9.611 1.00 51.53 36 SER A O 7
ATOM 9480 N N . ALA A 1 37 ? -4.444 0.404 9.890 1.00 4.42 37 ALA A N 7
ATOM 9481 C CA . ALA A 1 37 ? -3.677 1.340 10.702 1.00 33.44 37 ALA A CA 7
ATOM 9482 C C . ALA A 1 37 ? -3.109 2.470 9.848 1.00 65.41 37 ALA A C 7
ATOM 9483 O O . ALA A 1 37 ? -3.338 3.647 10.130 1.00 62.43 37 ALA A O 7
ATOM 9490 N N . VAL A 1 38 ? -2.384 2.104 8.795 1.00 13.15 38 VAL A N 7
ATOM 9491 C CA . VAL A 1 38 ? -1.752 3.080 7.907 1.00 73.50 38 VAL A CA 7
ATOM 9492 C C . VAL A 1 38 ? -2.796 3.985 7.253 1.00 61.02 38 VAL A C 7
ATOM 9493 O O . VAL A 1 38 ? -2.585 5.193 7.108 1.00 43.34 38 VAL A O 7
ATOM 9506 N N . GLY A 1 39 ? -3.927 3.394 6.887 1.00 42.33 39 GLY A N 7
ATOM 9507 C CA . GLY A 1 39 ? -4.994 4.140 6.249 1.00 43.24 39 GLY A CA 7
ATOM 9508 C C . GLY A 1 39 ? -5.520 5.252 7.130 1.00 54.14 39 GLY A C 7
ATOM 9509 O O . GLY A 1 39 ? -5.575 6.405 6.710 1.00 74.34 39 GLY A O 7
ATOM 9513 N N . ALA A 1 40 ? -5.868 4.910 8.368 1.00 10.42 40 ALA A N 7
ATOM 9514 C CA . ALA A 1 40 ? -6.401 5.883 9.315 1.00 1.51 40 ALA A CA 7
ATOM 9515 C C . ALA A 1 40 ? -5.369 6.959 9.647 1.00 32.44 40 ALA A C 7
ATOM 9516 O O . ALA A 1 40 ? -5.724 8.107 9.919 1.00 22.42 40 ALA A O 7
ATOM 9523 N N . LEU A 1 41 ? -4.092 6.584 9.622 1.00 11.42 41 LEU A N 7
ATOM 9524 C CA . LEU A 1 41 ? -3.006 7.523 9.884 1.00 62.02 41 LEU A CA 7
ATOM 9525 C C . LEU A 1 41 ? -2.937 8.582 8.797 1.00 1.03 41 LEU A C 7
ATOM 9526 O O . LEU A 1 41 ? -2.946 9.779 9.079 1.00 13.13 41 LEU A O 7
ATOM 9542 N N . LEU A 1 42 ? -2.891 8.131 7.550 1.00 74.30 42 LEU A N 7
ATOM 9543 C CA . LEU A 1 42 ? -2.774 9.036 6.416 1.00 54.44 42 LEU A CA 7
ATOM 9544 C C . LEU A 1 42 ? -4.066 9.816 6.219 1.00 25.12 42 LEU A C 7
ATOM 9545 O O . LEU A 1 42 ? -4.042 11.008 5.916 1.00 52.13 42 LEU A O 7
ATOM 9561 N N . ASP A 1 43 ? -5.192 9.137 6.412 1.00 44.34 43 ASP A N 7
ATOM 9562 C CA . ASP A 1 43 ? -6.504 9.750 6.234 1.00 60.15 43 ASP A CA 7
ATOM 9563 C C . ASP A 1 43 ? -6.747 10.806 7.306 1.00 51.35 43 ASP A C 7
ATOM 9564 O O . ASP A 1 43 ? -7.338 11.852 7.037 1.00 50.34 43 ASP A O 7
ATOM 9573 N N . GLY A 1 44 ? -6.270 10.535 8.516 1.00 61.22 44 GLY A N 7
ATOM 9574 C CA . GLY A 1 44 ? -6.456 11.459 9.617 1.00 62.14 44 GLY A CA 7
ATOM 9575 C C . GLY A 1 44 ? -5.491 12.628 9.581 1.00 64.11 44 GLY A C 7
ATOM 9576 O O . GLY A 1 44 ? -5.782 13.693 10.121 1.00 44.23 44 GLY A O 7
ATOM 9580 N N . ALA A 1 45 ? -4.347 12.444 8.931 1.00 74.12 45 ALA A N 7
ATOM 9581 C CA . ALA A 1 45 ? -3.327 13.483 8.876 1.00 51.11 45 ALA A CA 7
ATOM 9582 C C . ALA A 1 45 ? -3.517 14.388 7.663 1.00 64.40 45 ALA A C 7
ATOM 9583 O O . ALA A 1 45 ? -2.675 15.246 7.388 1.00 41.21 45 ALA A O 7
ATOM 9590 N N . ASP A 1 46 ? -4.630 14.185 6.950 1.00 33.15 46 ASP A N 7
ATOM 9591 C CA . ASP A 1 46 ? -4.966 14.970 5.754 1.00 64.42 46 ASP A CA 7
ATOM 9592 C C . ASP A 1 46 ? -3.978 14.668 4.623 1.00 14.20 46 ASP A C 7
ATOM 9593 O O . ASP A 1 46 ? -3.832 15.438 3.675 1.00 41.45 46 ASP A O 7
ATOM 9602 N N . ILE A 1 47 ? -3.321 13.521 4.715 1.00 71.34 47 ILE A N 7
ATOM 9603 C CA . ILE A 1 47 ? -2.360 13.108 3.704 1.00 35.12 47 ILE A CA 7
ATOM 9604 C C . ILE A 1 47 ? -3.078 12.450 2.530 1.00 24.42 47 ILE A C 7
ATOM 9605 O O . ILE A 1 47 ? -3.895 11.543 2.723 1.00 73.32 47 ILE A O 7
ATOM 9621 N N . GLY A 1 48 ? -2.783 12.922 1.328 1.00 43.13 48 GLY A N 7
ATOM 9622 C CA . GLY A 1 48 ? -3.391 12.365 0.134 1.00 2.33 48 GLY A CA 7
ATOM 9623 C C . GLY A 1 48 ? -2.974 10.927 -0.099 1.00 71.40 48 GLY A C 7
ATOM 9624 O O . GLY A 1 48 ? -1.805 10.652 -0.375 1.00 13.03 48 GLY A O 7
ATOM 9628 N N . HIS A 1 49 ? -3.927 10.010 0.011 1.00 71.43 49 HIS A N 7
ATOM 9629 C CA . HIS A 1 49 ? -3.640 8.589 -0.136 1.00 54.34 49 HIS A CA 7
ATOM 9630 C C . HIS A 1 49 ? -4.387 7.989 -1.325 1.00 51.45 49 HIS A C 7
ATOM 9631 O O . HIS A 1 49 ? -5.559 8.292 -1.560 1.00 25.30 49 HIS A O 7
ATOM 9646 N N . LEU A 1 50 ? -3.702 7.155 -2.081 1.00 35.25 50 LEU A N 7
ATOM 9647 C CA . LEU A 1 50 ? -4.328 6.421 -3.164 1.00 43.52 50 LEU A CA 7
ATOM 9648 C C . LEU A 1 50 ? -4.449 4.955 -2.762 1.00 54.54 50 LEU A C 7
ATOM 9649 O O . LEU A 1 50 ? -3.497 4.184 -2.880 1.00 3.12 50 LEU A O 7
ATOM 9665 N N . VAL A 1 51 ? -5.610 4.601 -2.235 1.00 13.12 51 VAL A N 7
ATOM 9666 C CA . VAL A 1 51 ? -5.901 3.229 -1.835 1.00 62.40 51 VAL A CA 7
ATOM 9667 C C . VAL A 1 51 ? -7.348 2.892 -2.137 1.00 20.11 51 VAL A C 7
ATOM 9668 O O . VAL A 1 51 ? -8.265 3.438 -1.524 1.00 25.44 51 VAL A O 7
ATOM 9681 N N . LEU A 1 52 ? -7.551 2.018 -3.105 1.00 0.43 52 LEU A N 7
ATOM 9682 C CA . LEU A 1 52 ? -8.893 1.613 -3.485 1.00 15.10 52 LEU A CA 7
ATOM 9683 C C . LEU A 1 52 ? -9.129 0.148 -3.160 1.00 74.33 52 LEU A C 7
ATOM 9684 O O . LEU A 1 52 ? -8.268 -0.703 -3.411 1.00 42.31 52 LEU A O 7
ATOM 9700 N N . ASP A 1 53 ? -10.286 -0.137 -2.587 1.00 45.30 53 ASP A N 7
ATOM 9701 C CA . ASP A 1 53 ? -10.684 -1.509 -2.314 1.00 4.31 53 ASP A CA 7
ATOM 9702 C C . ASP A 1 53 ? -11.251 -2.144 -3.580 1.00 3.11 53 ASP A C 7
ATOM 9703 O O . ASP A 1 53 ? -12.455 -2.381 -3.704 1.00 31.34 53 ASP A O 7
ATOM 9712 N N . GLN A 1 54 ? -10.367 -2.356 -4.543 1.00 5.01 54 GLN A N 7
ATOM 9713 C CA . GLN A 1 54 ? -10.724 -2.965 -5.812 1.00 21.23 54 GLN A CA 7
ATOM 9714 C C . GLN A 1 54 ? -9.663 -3.987 -6.200 1.00 13.31 54 GLN A C 7
ATOM 9715 O O . GLN A 1 54 ? -8.495 -3.644 -6.394 1.00 72.13 54 GLN A O 7
ATOM 9729 N N . ASN A 1 55 ? -10.073 -5.239 -6.288 1.00 2.12 55 ASN A N 7
ATOM 9730 C CA . ASN A 1 55 ? -9.152 -6.326 -6.605 1.00 0.40 55 ASN A CA 7
ATOM 9731 C C . ASN A 1 55 ? -9.902 -7.467 -7.282 1.00 72.40 55 ASN A C 7
ATOM 9732 O O . ASN A 1 55 ? -9.509 -7.938 -8.349 1.00 0.40 55 ASN A O 7
ATOM 9743 N N . MET A 1 56 ? -10.996 -7.890 -6.659 1.00 4.44 56 MET A N 7
ATOM 9744 C CA . MET A 1 56 ? -11.809 -8.978 -7.178 1.00 11.34 56 MET A CA 7
ATOM 9745 C C . MET A 1 56 ? -13.252 -8.785 -6.721 1.00 31.21 56 MET A C 7
ATOM 9746 O O . MET A 1 56 ? -13.532 -7.905 -5.900 1.00 24.21 56 MET A O 7
ATOM 9760 N N . SER A 1 57 ? -14.157 -9.593 -7.248 1.00 71.42 57 SER A N 7
ATOM 9761 C CA . SER A 1 57 ? -15.556 -9.534 -6.853 1.00 51.05 57 SER A CA 7
ATOM 9762 C C . SER A 1 57 ? -15.724 -10.061 -5.430 1.00 35.14 57 SER A C 7
ATOM 9763 O O . SER A 1 57 ? -14.993 -10.955 -5.006 1.00 5.13 57 SER A O 7
ATOM 9771 N N . ILE A 1 58 ? -16.674 -9.499 -4.696 1.00 31.43 58 ILE A N 7
ATOM 9772 C CA . ILE A 1 58 ? -16.902 -9.902 -3.316 1.00 51.31 58 ILE A CA 7
ATOM 9773 C C . ILE A 1 58 ? -17.573 -11.275 -3.246 1.00 12.45 58 ILE A C 7
ATOM 9774 O O . ILE A 1 58 ? -18.699 -11.466 -3.718 1.00 63.00 58 ILE A O 7
ATOM 9790 N N . LEU A 1 59 ? -16.859 -12.228 -2.668 1.00 12.03 59 LEU A N 7
ATOM 9791 C CA . LEU A 1 59 ? -17.359 -13.585 -2.508 1.00 22.54 59 LEU A CA 7
ATOM 9792 C C . LEU A 1 59 ? -16.605 -14.286 -1.388 1.00 0.11 59 LEU A C 7
ATOM 9793 O O . LEU A 1 59 ? -15.408 -14.567 -1.522 1.00 70.25 59 LEU A O 7
ATOM 9809 N N . GLU A 1 60 ? -17.310 -14.546 -0.285 1.00 55.23 60 GLU A N 7
ATOM 9810 C CA . GLU A 1 60 ? -16.732 -15.202 0.888 1.00 65.43 60 GLU A CA 7
ATOM 9811 C C . GLU A 1 60 ? -15.704 -14.301 1.572 1.00 22.30 60 GLU A C 7
ATOM 9812 O O . GLU A 1 60 ? -15.341 -13.240 1.058 1.00 61.51 60 GLU A O 7
ATOM 9824 N N . GLY A 1 61 ? -15.265 -14.714 2.749 1.00 31.13 61 GLY A N 7
ATOM 9825 C CA . GLY A 1 61 ? -14.184 -14.029 3.420 1.00 31.21 61 GLY A CA 7
ATOM 9826 C C . GLY A 1 61 ? -12.846 -14.445 2.851 1.00 32.22 61 GLY A C 7
ATOM 9827 O O . GLY A 1 61 ? -12.255 -15.429 3.301 1.00 64.42 61 GLY A O 7
ATOM 9831 N N . SER A 1 62 ? -12.386 -13.704 1.850 1.00 34.32 62 SER A N 7
ATOM 9832 C CA . SER A 1 62 ? -11.159 -14.023 1.134 1.00 3.00 62 SER A CA 7
ATOM 9833 C C . SER A 1 62 ? -9.979 -14.163 2.092 1.00 4.01 62 SER A C 7
ATOM 9834 O O . SER A 1 62 ? -9.715 -13.275 2.907 1.00 11.14 62 SER A O 7
ATOM 9842 N N . LEU A 1 63 ? -9.274 -15.285 1.985 1.00 2.14 63 LEU A N 7
ATOM 9843 C CA . LEU A 1 63 ? -8.190 -15.606 2.905 1.00 13.41 63 LEU A CA 7
ATOM 9844 C C . LEU A 1 63 ? -6.905 -14.870 2.534 1.00 71.34 63 LEU A C 7
ATOM 9845 O O . LEU A 1 63 ? -6.027 -15.433 1.881 1.00 5.23 63 LEU A O 7
ATOM 9861 N N . GLY A 1 64 ? -6.826 -13.602 2.933 1.00 20.13 64 GLY A N 7
ATOM 9862 C CA . GLY A 1 64 ? -5.625 -12.806 2.730 1.00 11.05 64 GLY A CA 7
ATOM 9863 C C . GLY A 1 64 ? -5.146 -12.780 1.290 1.00 52.01 64 GLY A C 7
ATOM 9864 O O . GLY A 1 64 ? -3.948 -12.863 1.030 1.00 14.40 64 GLY A O 7
ATOM 9868 N N . VAL A 1 65 ? -6.077 -12.665 0.355 1.00 32.30 65 VAL A N 7
ATOM 9869 C CA . VAL A 1 65 ? -5.734 -12.674 -1.061 1.00 14.23 65 VAL A CA 7
ATOM 9870 C C . VAL A 1 65 ? -5.845 -11.262 -1.653 1.00 4.40 65 VAL A C 7
ATOM 9871 O O . VAL A 1 65 ? -5.853 -11.074 -2.870 1.00 22.42 65 VAL A O 7
ATOM 9884 N N . ILE A 1 66 ? -5.908 -10.262 -0.781 1.00 31.35 66 ILE A N 7
ATOM 9885 C CA . ILE A 1 66 ? -5.987 -8.878 -1.228 1.00 2.12 66 ILE A CA 7
ATOM 9886 C C . ILE A 1 66 ? -4.801 -8.075 -0.703 1.00 13.30 66 ILE A C 7
ATOM 9887 O O . ILE A 1 66 ? -4.863 -7.497 0.384 1.00 41.11 66 ILE A O 7
ATOM 9903 N N . PRO A 1 67 ? -3.685 -8.061 -1.446 1.00 50.14 67 PRO A N 7
ATOM 9904 C CA . PRO A 1 67 ? -2.561 -7.188 -1.146 1.00 12.54 67 PRO A CA 7
ATOM 9905 C C . PRO A 1 67 ? -2.817 -5.790 -1.697 1.00 60.31 67 PRO A C 7
ATOM 9906 O O . PRO A 1 67 ? -3.382 -5.634 -2.781 1.00 65.40 67 PRO A O 7
ATOM 9917 N N . ARG A 1 68 ? -2.422 -4.770 -0.958 1.00 43.52 68 ARG A N 7
ATOM 9918 C CA . ARG A 1 68 ? -2.710 -3.405 -1.367 1.00 63.31 68 ARG A CA 7
ATOM 9919 C C . ARG A 1 68 ? -1.455 -2.556 -1.384 1.00 72.03 68 ARG A C 7
ATOM 9920 O O . ARG A 1 68 ? -0.511 -2.788 -0.626 1.00 20.42 68 ARG A O 7
ATOM 9941 N N . ARG A 1 69 ? -1.466 -1.568 -2.259 1.00 74.33 69 ARG A N 7
ATOM 9942 C CA . ARG A 1 69 ? -0.369 -0.628 -2.384 1.00 43.55 69 ARG A CA 7
ATOM 9943 C C . ARG A 1 69 ? -0.857 0.759 -1.980 1.00 34.53 69 ARG A C 7
ATOM 9944 O O . ARG A 1 69 ? -1.970 1.156 -2.328 1.00 74.14 69 ARG A O 7
ATOM 9965 N N . VAL A 1 70 ? -0.053 1.472 -1.217 1.00 14.51 70 VAL A N 7
ATOM 9966 C CA . VAL A 1 70 ? -0.431 2.800 -0.775 1.00 62.04 70 VAL A CA 7
ATOM 9967 C C . VAL A 1 70 ? 0.400 3.851 -1.494 1.00 71.11 70 VAL A C 7
ATOM 9968 O O . VAL A 1 70 ? 1.623 3.910 -1.337 1.00 20.13 70 VAL A O 7
ATOM 9981 N N . LEU A 1 71 ? -0.270 4.651 -2.306 1.00 42.14 71 LEU A N 7
ATOM 9982 C CA . LEU A 1 71 ? 0.373 5.748 -3.007 1.00 70.13 71 LEU A CA 7
ATOM 9983 C C . LEU A 1 71 ? 0.062 7.053 -2.295 1.00 51.40 71 LEU A C 7
ATOM 9984 O O . LEU A 1 71 ? -1.055 7.254 -1.818 1.00 44.11 71 LEU A O 7
ATOM 10000 N N . VAL A 1 72 ? 1.048 7.924 -2.202 1.00 14.33 72 VAL A N 7
ATOM 10001 C CA . VAL A 1 72 ? 0.872 9.194 -1.516 1.00 21.12 72 VAL A CA 7
ATOM 10002 C C . VAL A 1 72 ? 1.265 10.361 -2.412 1.00 4.03 72 VAL A C 7
ATOM 10003 O O . VAL A 1 72 ? 1.942 10.189 -3.430 1.00 31.01 72 VAL A O 7
ATOM 10016 N N . HIS A 1 73 ? 0.817 11.543 -2.022 1.00 53.01 73 HIS A N 7
ATOM 10017 C CA . HIS A 1 73 ? 1.010 12.759 -2.799 1.00 33.21 73 HIS A CA 7
ATOM 10018 C C . HIS A 1 73 ? 2.467 13.232 -2.693 1.00 43.33 73 HIS A C 7
ATOM 10019 O O . HIS A 1 73 ? 3.183 12.815 -1.790 1.00 21.44 73 HIS A O 7
ATOM 10034 N N . GLU A 1 74 ? 2.896 14.100 -3.616 1.00 43.14 74 GLU A N 7
ATOM 10035 C CA . GLU A 1 74 ? 4.297 14.538 -3.694 1.00 15.40 74 GLU A CA 7
ATOM 10036 C C . GLU A 1 74 ? 4.788 15.191 -2.401 1.00 71.33 74 GLU A C 7
ATOM 10037 O O . GLU A 1 74 ? 5.758 14.735 -1.799 1.00 44.42 74 GLU A O 7
ATOM 10049 N N . ASP A 1 75 ? 4.134 16.263 -1.978 1.00 63.41 75 ASP A N 7
ATOM 10050 C CA . ASP A 1 75 ? 4.547 16.967 -0.766 1.00 34.04 75 ASP A CA 7
ATOM 10051 C C . ASP A 1 75 ? 4.173 16.150 0.466 1.00 51.01 75 ASP A C 7
ATOM 10052 O O . ASP A 1 75 ? 4.805 16.246 1.520 1.00 64.24 75 ASP A O 7
ATOM 10061 N N . ASP A 1 76 ? 3.158 15.317 0.302 1.00 63.54 76 ASP A N 7
ATOM 10062 C CA . ASP A 1 76 ? 2.693 14.433 1.363 1.00 51.20 76 ASP A CA 7
ATOM 10063 C C . ASP A 1 76 ? 3.668 13.268 1.561 1.00 44.22 76 ASP A C 7
ATOM 10064 O O . ASP A 1 76 ? 3.609 12.565 2.567 1.00 52.14 76 ASP A O 7
ATOM 10073 N N . LEU A 1 77 ? 4.561 13.078 0.587 1.00 71.04 77 LEU A N 7
ATOM 10074 C CA . LEU A 1 77 ? 5.527 11.975 0.593 1.00 14.25 77 LEU A CA 7
ATOM 10075 C C . LEU A 1 77 ? 6.327 11.948 1.891 1.00 53.10 77 LEU A C 7
ATOM 10076 O O . LEU A 1 77 ? 6.319 10.955 2.623 1.00 62.12 77 LEU A O 7
ATOM 10092 N N . ALA A 1 78 ? 7.003 13.054 2.173 1.00 43.22 78 ALA A N 7
ATOM 10093 C CA . ALA A 1 78 ? 7.842 13.159 3.356 1.00 53.14 78 ALA A CA 7
ATOM 10094 C C . ALA A 1 78 ? 7.011 13.049 4.627 1.00 3.32 78 ALA A C 7
ATOM 10095 O O . ALA A 1 78 ? 7.429 12.423 5.601 1.00 13.24 78 ALA A O 7
ATOM 10102 N N . GLY A 1 79 ? 5.824 13.642 4.601 1.00 25.12 79 GLY A N 7
ATOM 10103 C CA . GLY A 1 79 ? 4.949 13.609 5.758 1.00 74.42 79 GLY A CA 7
ATOM 10104 C C . GLY A 1 79 ? 4.491 12.203 6.087 1.00 20.55 79 GLY A C 7
ATOM 10105 O O . GLY A 1 79 ? 4.511 11.792 7.247 1.00 21.22 79 GLY A O 7
ATOM 10109 N N . ALA A 1 80 ? 4.090 11.461 5.060 1.00 40.24 80 ALA A N 7
ATOM 10110 C CA . ALA A 1 80 ? 3.638 10.090 5.233 1.00 10.35 80 ALA A CA 7
ATOM 10111 C C . ALA A 1 80 ? 4.764 9.215 5.764 1.00 74.32 80 ALA A C 7
ATOM 10112 O O . ALA A 1 80 ? 4.560 8.410 6.674 1.00 55.41 80 ALA A O 7
ATOM 10119 N N . ARG A 1 81 ? 5.957 9.387 5.203 1.00 1.41 81 ARG A N 7
ATOM 10120 C CA . ARG A 1 81 ? 7.120 8.631 5.651 1.00 13.22 81 ARG A CA 7
ATOM 10121 C C . ARG A 1 81 ? 7.416 8.922 7.116 1.00 45.40 81 ARG A C 7
ATOM 10122 O O . ARG A 1 81 ? 7.556 8.003 7.921 1.00 41.41 81 ARG A O 7
ATOM 10143 N N . ARG A 1 82 ? 7.496 10.205 7.454 1.00 22.21 82 ARG A N 7
ATOM 10144 C CA . ARG A 1 82 ? 7.771 10.628 8.824 1.00 34.21 82 ARG A CA 7
ATOM 10145 C C . ARG A 1 82 ? 6.724 10.066 9.787 1.00 52.43 82 ARG A C 7
ATOM 10146 O O . ARG A 1 82 ? 7.064 9.567 10.863 1.00 61.00 82 ARG A O 7
ATOM 10167 N N . LEU A 1 83 ? 5.459 10.140 9.382 1.00 63.24 83 LEU A N 7
ATOM 10168 C CA . LEU A 1 83 ? 4.355 9.652 10.199 1.00 62.13 83 LEU A CA 7
ATOM 10169 C C . LEU A 1 83 ? 4.506 8.161 10.491 1.00 20.11 83 LEU A C 7
ATOM 10170 O O . LEU A 1 83 ? 4.503 7.741 11.651 1.00 43.12 83 LEU A O 7
ATOM 10186 N N . LEU A 1 84 ? 4.644 7.373 9.434 1.00 55.23 84 LEU A N 7
ATOM 10187 C CA . LEU A 1 84 ? 4.785 5.928 9.569 1.00 3.51 84 LEU A CA 7
ATOM 10188 C C . LEU A 1 84 ? 6.060 5.561 10.327 1.00 75.31 84 LEU A C 7
ATOM 10189 O O . LEU A 1 84 ? 6.102 4.551 11.028 1.00 64.41 84 LEU A O 7
ATOM 10205 N N . THR A 1 85 ? 7.093 6.388 10.196 1.00 20.12 85 THR A N 7
ATOM 10206 C CA . THR A 1 85 ? 8.347 6.156 10.902 1.00 25.31 85 THR A CA 7
ATOM 10207 C C . THR A 1 85 ? 8.158 6.314 12.412 1.00 50.12 85 THR A C 7
ATOM 10208 O O . THR A 1 85 ? 8.652 5.500 13.194 1.00 1.43 85 THR A O 7
ATOM 10219 N N . ASP A 1 86 ? 7.423 7.346 12.815 1.00 54.23 86 ASP A N 7
ATOM 10220 C CA . ASP A 1 86 ? 7.174 7.600 14.234 1.00 11.41 86 ASP A CA 7
ATOM 10221 C C . ASP A 1 86 ? 6.265 6.526 14.819 1.00 60.51 86 ASP A C 7
ATOM 10222 O O . ASP A 1 86 ? 6.413 6.132 15.975 1.00 22.11 86 ASP A O 7
ATOM 10231 N N . ALA A 1 87 ? 5.342 6.040 14.001 1.00 54.44 87 ALA A N 7
ATOM 10232 C CA . ALA A 1 87 ? 4.406 5.005 14.430 1.00 32.54 87 ALA A CA 7
ATOM 10233 C C . ALA A 1 87 ? 5.038 3.612 14.372 1.00 63.30 87 ALA A C 7
ATOM 10234 O O . ALA A 1 87 ? 4.416 2.625 14.762 1.00 13.01 87 ALA A O 7
ATOM 10241 N N . GLY A 1 88 ? 6.268 3.540 13.873 1.00 3.34 88 GLY A N 7
ATOM 10242 C CA . GLY A 1 88 ? 6.969 2.268 13.789 1.00 60.32 88 GLY A CA 7
ATOM 10243 C C . GLY A 1 88 ? 6.410 1.358 12.707 1.00 64.43 88 GLY A C 7
ATOM 10244 O O . GLY A 1 88 ? 6.611 0.143 12.736 1.00 72.03 88 GLY A O 7
ATOM 10248 N N . LEU A 1 89 ? 5.726 1.951 11.738 1.00 23.11 89 LEU A N 7
ATOM 10249 C CA . LEU A 1 89 ? 5.092 1.187 10.672 1.00 73.21 89 LEU A CA 7
ATOM 10250 C C . LEU A 1 89 ? 5.874 1.321 9.370 1.00 41.41 89 LEU A C 7
ATOM 10251 O O . LEU A 1 89 ? 5.412 0.906 8.304 1.00 12.32 89 LEU A O 7
ATOM 10267 N N . ALA A 1 90 ? 7.068 1.902 9.464 1.00 40.01 90 ALA A N 7
ATOM 10268 C CA . ALA A 1 90 ? 7.968 1.992 8.324 1.00 60.31 90 ALA A CA 7
ATOM 10269 C C . ALA A 1 90 ? 8.573 0.624 8.047 1.00 61.53 90 ALA A C 7
ATOM 10270 O O . ALA A 1 90 ? 9.712 0.345 8.415 1.00 20.33 90 ALA A O 7
ATOM 10277 N N . HIS A 1 91 ? 7.776 -0.233 7.431 1.00 64.33 91 HIS A N 7
ATOM 10278 C CA . HIS A 1 91 ? 8.146 -1.624 7.232 1.00 65.10 91 HIS A CA 7
ATOM 10279 C C . HIS A 1 91 ? 7.907 -2.036 5.784 1.00 11.45 91 HIS A C 7
ATOM 10280 O O . HIS A 1 91 ? 8.792 -2.573 5.124 1.00 2.14 91 HIS A O 7
ATOM 10295 N N . GLU A 1 92 ? 6.702 -1.763 5.302 1.00 75.42 92 GLU A N 7
ATOM 10296 C CA . GLU A 1 92 ? 6.295 -2.168 3.963 1.00 32.43 92 GLU A CA 7
ATOM 10297 C C . GLU A 1 92 ? 6.591 -1.070 2.947 1.00 14.43 92 GLU A C 7
ATOM 10298 O O . GLU A 1 92 ? 6.173 -1.150 1.792 1.00 14.42 92 GLU A O 7
ATOM 10310 N N . LEU A 1 93 ? 7.310 -0.045 3.386 1.00 15.52 93 LEU A N 7
ATOM 10311 C CA . LEU A 1 93 ? 7.637 1.084 2.525 1.00 73.11 93 LEU A CA 7
ATOM 10312 C C . LEU A 1 93 ? 8.699 0.685 1.511 1.00 33.20 93 LEU A C 7
ATOM 10313 O O . LEU A 1 93 ? 9.691 0.046 1.861 1.00 13.33 93 LEU A O 7
ATOM 10329 N N . ARG A 1 94 ? 8.480 1.063 0.258 1.00 44.53 94 ARG A N 7
ATOM 10330 C CA . ARG A 1 94 ? 9.378 0.703 -0.827 1.00 62.51 94 ARG A CA 7
ATOM 10331 C C . ARG A 1 94 ? 9.372 1.769 -1.908 1.00 55.03 94 ARG A C 7
ATOM 10332 O O . ARG A 1 94 ? 8.500 2.633 -1.941 1.00 72.11 94 ARG A O 7
ATOM 10353 N N . SER A 1 95 ? 10.357 1.700 -2.782 1.00 53.53 95 SER A N 7
ATOM 10354 C CA . SER A 1 95 ? 10.418 2.551 -3.957 1.00 71.42 95 SER A CA 7
ATOM 10355 C C . SER A 1 95 ? 11.205 1.839 -5.048 1.00 33.54 95 SER A C 7
ATOM 10356 O O . SER A 1 95 ? 12.201 1.175 -4.762 1.00 32.24 95 SER A O 7
ATOM 10364 N N . ASP A 1 96 ? 10.747 1.950 -6.286 1.00 42.13 96 ASP A N 7
ATOM 10365 C CA . ASP A 1 96 ? 11.438 1.327 -7.405 1.00 64.41 96 ASP A CA 7
ATOM 10366 C C . ASP A 1 96 ? 12.606 2.198 -7.828 1.00 33.24 96 ASP A C 7
ATOM 10367 O O . ASP A 1 96 ? 12.494 3.018 -8.740 1.00 60.30 96 ASP A O 7
ATOM 10376 N N . ASP A 1 97 ? 13.716 2.039 -7.132 1.00 15.31 97 ASP A N 7
ATOM 10377 C CA . ASP A 1 97 ? 14.887 2.876 -7.342 1.00 64.42 97 ASP A CA 7
ATOM 10378 C C . ASP A 1 97 ? 16.038 2.052 -7.902 1.00 3.43 97 ASP A C 7
ATOM 10379 O O . ASP A 1 97 ? 16.583 1.208 -7.159 1.00 0.00 97 ASP A O 7
ATOM 10389 N N . MET A 1 1 ? 37.200 7.285 39.140 1.00 0.00 1 MET A N 8
ATOM 10390 C CA . MET A 1 1 ? 36.268 6.222 38.704 1.00 52.33 1 MET A CA 8
ATOM 10391 C C . MET A 1 1 ? 35.419 6.717 37.542 1.00 61.15 1 MET A C 8
ATOM 10392 O O . MET A 1 1 ? 34.384 7.359 37.746 1.00 23.22 1 MET A O 8
ATOM 10408 N N . GLY A 1 2 ? 35.875 6.455 36.325 1.00 61.43 2 GLY A N 8
ATOM 10409 C CA . GLY A 1 2 ? 35.117 6.840 35.157 1.00 21.14 2 GLY A CA 8
ATOM 10410 C C . GLY A 1 2 ? 35.657 8.085 34.487 1.00 43.14 2 GLY A C 8
ATOM 10411 O O . GLY A 1 2 ? 35.849 9.117 35.133 1.00 43.15 2 GLY A O 8
ATOM 10415 N N . SER A 1 3 ? 35.919 7.981 33.194 1.00 22.11 3 SER A N 8
ATOM 10416 C CA . SER A 1 3 ? 36.315 9.124 32.393 1.00 61.43 3 SER A CA 8
ATOM 10417 C C . SER A 1 3 ? 35.460 9.155 31.132 1.00 23.40 3 SER A C 8
ATOM 10418 O O . SER A 1 3 ? 35.368 8.157 30.416 1.00 52.25 3 SER A O 8
ATOM 10426 N N . SER A 1 4 ? 34.801 10.274 30.882 1.00 5.31 4 SER A N 8
ATOM 10427 C CA . SER A 1 4 ? 33.883 10.373 29.759 1.00 3.44 4 SER A CA 8
ATOM 10428 C C . SER A 1 4 ? 33.997 11.724 29.055 1.00 21.21 4 SER A C 8
ATOM 10429 O O . SER A 1 4 ? 33.762 12.777 29.654 1.00 3.52 4 SER A O 8
ATOM 10437 N N . HIS A 1 5 ? 34.383 11.679 27.787 1.00 75.43 5 HIS A N 8
ATOM 10438 C CA . HIS A 1 5 ? 34.481 12.875 26.963 1.00 22.53 5 HIS A CA 8
ATOM 10439 C C . HIS A 1 5 ? 34.523 12.484 25.491 1.00 73.12 5 HIS A C 8
ATOM 10440 O O . HIS A 1 5 ? 35.581 12.139 24.964 1.00 3.33 5 HIS A O 8
ATOM 10455 N N . HIS A 1 6 ? 33.375 12.511 24.830 1.00 1.54 6 HIS A N 8
ATOM 10456 C CA . HIS A 1 6 ? 33.320 12.180 23.411 1.00 30.45 6 HIS A CA 8
ATOM 10457 C C . HIS A 1 6 ? 32.358 13.104 22.665 1.00 52.03 6 HIS A C 8
ATOM 10458 O O . HIS A 1 6 ? 31.154 12.865 22.593 1.00 22.23 6 HIS A O 8
ATOM 10473 N N . HIS A 1 7 ? 32.898 14.188 22.135 1.00 4.12 7 HIS A N 8
ATOM 10474 C CA . HIS A 1 7 ? 32.118 15.121 21.340 1.00 61.24 7 HIS A CA 8
ATOM 10475 C C . HIS A 1 7 ? 32.853 15.439 20.052 1.00 23.12 7 HIS A C 8
ATOM 10476 O O . HIS A 1 7 ? 33.611 16.408 19.976 1.00 64.41 7 HIS A O 8
ATOM 10491 N N . HIS A 1 8 ? 32.654 14.596 19.053 1.00 71.40 8 HIS A N 8
ATOM 10492 C CA . HIS A 1 8 ? 33.308 14.776 17.767 1.00 34.34 8 HIS A CA 8
ATOM 10493 C C . HIS A 1 8 ? 32.570 14.006 16.683 1.00 44.44 8 HIS A C 8
ATOM 10494 O O . HIS A 1 8 ? 32.917 12.867 16.366 1.00 54.51 8 HIS A O 8
ATOM 10509 N N . HIS A 1 9 ? 31.530 14.620 16.142 1.00 74.01 9 HIS A N 8
ATOM 10510 C CA . HIS A 1 9 ? 30.747 14.014 15.077 1.00 43.33 9 HIS A CA 8
ATOM 10511 C C . HIS A 1 9 ? 30.020 15.106 14.296 1.00 2.30 9 HIS A C 8
ATOM 10512 O O . HIS A 1 9 ? 28.846 14.972 13.953 1.00 73.22 9 HIS A O 8
ATOM 10527 N N . HIS A 1 10 ? 30.723 16.193 14.020 1.00 5.10 10 HIS A N 8
ATOM 10528 C CA . HIS A 1 10 ? 30.157 17.269 13.224 1.00 10.33 10 HIS A CA 8
ATOM 10529 C C . HIS A 1 10 ? 30.329 16.936 11.747 1.00 43.42 10 HIS A C 8
ATOM 10530 O O . HIS A 1 10 ? 31.330 17.295 11.123 1.00 1.44 10 HIS A O 8
ATOM 10545 N N . SER A 1 11 ? 29.369 16.203 11.209 1.00 20.24 11 SER A N 8
ATOM 10546 C CA . SER A 1 11 ? 29.430 15.727 9.840 1.00 34.40 11 SER A CA 8
ATOM 10547 C C . SER A 1 11 ? 28.021 15.476 9.314 1.00 2.20 11 SER A C 8
ATOM 10548 O O . SER A 1 11 ? 27.381 14.483 9.665 1.00 63.11 11 SER A O 8
ATOM 10556 N N . SER A 1 12 ? 27.525 16.394 8.502 1.00 2.15 12 SER A N 8
ATOM 10557 C CA . SER A 1 12 ? 26.201 16.260 7.917 1.00 14.45 12 SER A CA 8
ATOM 10558 C C . SER A 1 12 ? 26.151 16.941 6.553 1.00 60.45 12 SER A C 8
ATOM 10559 O O . SER A 1 12 ? 26.299 18.160 6.449 1.00 25.11 12 SER A O 8
ATOM 10567 N N . GLY A 1 13 ? 25.963 16.144 5.513 1.00 0.52 13 GLY A N 8
ATOM 10568 C CA . GLY A 1 13 ? 25.871 16.684 4.176 1.00 44.10 13 GLY A CA 8
ATOM 10569 C C . GLY A 1 13 ? 24.458 16.623 3.642 1.00 54.51 13 GLY A C 8
ATOM 10570 O O . GLY A 1 13 ? 23.590 15.990 4.240 1.00 62.22 13 GLY A O 8
ATOM 10574 N N . ARG A 1 14 ? 24.226 17.279 2.520 1.00 41.11 14 ARG A N 8
ATOM 10575 C CA . ARG A 1 14 ? 22.905 17.305 1.907 1.00 71.44 14 ARG A CA 8
ATOM 10576 C C . ARG A 1 14 ? 22.926 16.616 0.545 1.00 45.05 14 ARG A C 8
ATOM 10577 O O . ARG A 1 14 ? 23.418 17.168 -0.438 1.00 42.23 14 ARG A O 8
ATOM 10598 N N . GLU A 1 15 ? 22.423 15.391 0.497 1.00 24.13 15 GLU A N 8
ATOM 10599 C CA . GLU A 1 15 ? 22.334 14.662 -0.756 1.00 62.52 15 GLU A CA 8
ATOM 10600 C C . GLU A 1 15 ? 21.078 15.076 -1.514 1.00 44.32 15 GLU A C 8
ATOM 10601 O O . GLU A 1 15 ? 19.991 15.163 -0.942 1.00 51.14 15 GLU A O 8
ATOM 10613 N N . ASN A 1 16 ? 21.242 15.356 -2.796 1.00 14.11 16 ASN A N 8
ATOM 10614 C CA . ASN A 1 16 ? 20.151 15.873 -3.613 1.00 60.13 16 ASN A CA 8
ATOM 10615 C C . ASN A 1 16 ? 19.428 14.743 -4.332 1.00 10.32 16 ASN A C 8
ATOM 10616 O O . ASN A 1 16 ? 20.038 13.981 -5.082 1.00 41.42 16 ASN A O 8
ATOM 10627 N N . LEU A 1 17 ? 18.123 14.650 -4.112 1.00 52.13 17 LEU A N 8
ATOM 10628 C CA . LEU A 1 17 ? 17.313 13.613 -4.735 1.00 44.22 17 LEU A CA 8
ATOM 10629 C C . LEU A 1 17 ? 16.016 14.197 -5.285 1.00 53.33 17 LEU A C 8
ATOM 10630 O O . LEU A 1 17 ? 15.110 14.539 -4.522 1.00 42.44 17 LEU A O 8
ATOM 10646 N N . TYR A 1 18 ? 15.937 14.320 -6.600 1.00 52.14 18 TYR A N 8
ATOM 10647 C CA . TYR A 1 18 ? 14.715 14.760 -7.262 1.00 35.03 18 TYR A CA 8
ATOM 10648 C C . TYR A 1 18 ? 13.879 13.554 -7.665 1.00 54.20 18 TYR A C 8
ATOM 10649 O O . TYR A 1 18 ? 12.785 13.328 -7.130 1.00 42.14 18 TYR A O 8
ATOM 10667 N N . PHE A 1 19 ? 14.421 12.780 -8.605 1.00 32.33 19 PHE A N 8
ATOM 10668 C CA . PHE A 1 19 ? 13.739 11.619 -9.170 1.00 23.03 19 PHE A CA 8
ATOM 10669 C C . PHE A 1 19 ? 12.457 12.066 -9.888 1.00 20.30 19 PHE A C 8
ATOM 10670 O O . PHE A 1 19 ? 12.238 13.259 -10.091 1.00 55.31 19 PHE A O 8
ATOM 10687 N N . GLN A 1 20 ? 11.629 11.115 -10.286 1.00 33.24 20 GLN A N 8
ATOM 10688 C CA . GLN A 1 20 ? 10.367 11.418 -10.947 1.00 31.13 20 GLN A CA 8
ATOM 10689 C C . GLN A 1 20 ? 9.309 10.432 -10.479 1.00 74.22 20 GLN A C 8
ATOM 10690 O O . GLN A 1 20 ? 9.581 9.237 -10.372 1.00 52.32 20 GLN A O 8
ATOM 10704 N N . GLY A 1 21 ? 8.117 10.925 -10.187 1.00 13.10 21 GLY A N 8
ATOM 10705 C CA . GLY A 1 21 ? 7.094 10.056 -9.658 1.00 63.52 21 GLY A CA 8
ATOM 10706 C C . GLY A 1 21 ? 5.744 10.260 -10.305 1.00 12.43 21 GLY A C 8
ATOM 10707 O O . GLY A 1 21 ? 5.274 9.393 -11.039 1.00 63.42 21 GLY A O 8
ATOM 10711 N N . HIS A 1 22 ? 5.143 11.418 -10.047 1.00 74.52 22 HIS A N 8
ATOM 10712 C CA . HIS A 1 22 ? 3.746 11.667 -10.404 1.00 51.33 22 HIS A CA 8
ATOM 10713 C C . HIS A 1 22 ? 2.862 10.615 -9.747 1.00 34.44 22 HIS A C 8
ATOM 10714 O O . HIS A 1 22 ? 2.507 9.615 -10.369 1.00 54.53 22 HIS A O 8
ATOM 10729 N N . LEU A 1 23 ? 2.521 10.865 -8.482 1.00 42.01 23 LEU A N 8
ATOM 10730 C CA . LEU A 1 23 ? 1.890 9.864 -7.621 1.00 45.45 23 LEU A CA 8
ATOM 10731 C C . LEU A 1 23 ? 2.868 8.723 -7.341 1.00 74.05 23 LEU A C 8
ATOM 10732 O O . LEU A 1 23 ? 3.077 7.840 -8.174 1.00 31.14 23 LEU A O 8
ATOM 10748 N N . ARG A 1 24 ? 3.471 8.749 -6.162 1.00 73.41 24 ARG A N 8
ATOM 10749 C CA . ARG A 1 24 ? 4.503 7.785 -5.816 1.00 34.53 24 ARG A CA 8
ATOM 10750 C C . ARG A 1 24 ? 3.966 6.780 -4.809 1.00 50.13 24 ARG A C 8
ATOM 10751 O O . ARG A 1 24 ? 3.108 7.112 -3.989 1.00 2.23 24 ARG A O 8
ATOM 10772 N N . GLU A 1 25 ? 4.457 5.554 -4.883 1.00 50.14 25 GLU A N 8
ATOM 10773 C CA . GLU A 1 25 ? 4.065 4.516 -3.947 1.00 4.12 25 GLU A CA 8
ATOM 10774 C C . GLU A 1 25 ? 4.700 4.788 -2.590 1.00 24.45 25 GLU A C 8
ATOM 10775 O O . GLU A 1 25 ? 5.867 5.164 -2.513 1.00 14.23 25 GLU A O 8
ATOM 10787 N N . LEU A 1 26 ? 3.925 4.625 -1.533 1.00 12.15 26 LEU A N 8
ATOM 10788 C CA . LEU A 1 26 ? 4.420 4.860 -0.188 1.00 14.41 26 LEU A CA 8
ATOM 10789 C C . LEU A 1 26 ? 4.828 3.537 0.448 1.00 61.00 26 LEU A C 8
ATOM 10790 O O . LEU A 1 26 ? 5.932 3.405 0.974 1.00 3.31 26 LEU A O 8
ATOM 10806 N N . LEU A 1 27 ? 3.936 2.554 0.394 1.00 75.10 27 LEU A N 8
ATOM 10807 C CA . LEU A 1 27 ? 4.219 1.244 0.961 1.00 32.42 27 LEU A CA 8
ATOM 10808 C C . LEU A 1 27 ? 3.327 0.180 0.336 1.00 15.23 27 LEU A C 8
ATOM 10809 O O . LEU A 1 27 ? 2.252 0.488 -0.189 1.00 22.53 27 LEU A O 8
ATOM 10825 N N . ARG A 1 28 ? 3.772 -1.066 0.415 1.00 44.43 28 ARG A N 8
ATOM 10826 C CA . ARG A 1 28 ? 3.021 -2.190 -0.123 1.00 1.34 28 ARG A CA 8
ATOM 10827 C C . ARG A 1 28 ? 2.949 -3.312 0.903 1.00 21.23 28 ARG A C 8
ATOM 10828 O O . ARG A 1 28 ? 3.963 -3.687 1.480 1.00 51.31 28 ARG A O 8
ATOM 10849 N N . THR A 1 29 ? 1.761 -3.848 1.121 1.00 5.23 29 THR A N 8
ATOM 10850 C CA . THR A 1 29 ? 1.593 -4.970 2.031 1.00 52.35 29 THR A CA 8
ATOM 10851 C C . THR A 1 29 ? 0.535 -5.927 1.487 1.00 12.05 29 THR A C 8
ATOM 10852 O O . THR A 1 29 ? -0.142 -5.624 0.505 1.00 74.30 29 THR A O 8
ATOM 10863 N N . ASN A 1 30 ? 0.412 -7.082 2.117 1.00 0.21 30 ASN A N 8
ATOM 10864 C CA . ASN A 1 30 ? -0.558 -8.088 1.704 1.00 40.30 30 ASN A CA 8
ATOM 10865 C C . ASN A 1 30 ? -1.577 -8.314 2.811 1.00 52.24 30 ASN A C 8
ATOM 10866 O O . ASN A 1 30 ? -2.389 -9.237 2.755 1.00 13.21 30 ASN A O 8
ATOM 10877 N N . ASP A 1 31 ? -1.528 -7.454 3.816 1.00 24.33 31 ASP A N 8
ATOM 10878 C CA . ASP A 1 31 ? -2.381 -7.595 4.990 1.00 71.35 31 ASP A CA 8
ATOM 10879 C C . ASP A 1 31 ? -3.330 -6.409 5.130 1.00 61.24 31 ASP A C 8
ATOM 10880 O O . ASP A 1 31 ? -2.908 -5.252 5.118 1.00 14.23 31 ASP A O 8
ATOM 10889 N N . ALA A 1 32 ? -4.616 -6.711 5.280 1.00 15.54 32 ALA A N 8
ATOM 10890 C CA . ALA A 1 32 ? -5.647 -5.681 5.347 1.00 52.20 32 ALA A CA 8
ATOM 10891 C C . ALA A 1 32 ? -5.685 -5.009 6.716 1.00 54.41 32 ALA A C 8
ATOM 10892 O O . ALA A 1 32 ? -6.184 -3.890 6.853 1.00 5.40 32 ALA A O 8
ATOM 10899 N N . VAL A 1 33 ? -5.150 -5.686 7.724 1.00 10.04 33 VAL A N 8
ATOM 10900 C CA . VAL A 1 33 ? -5.122 -5.137 9.072 1.00 65.04 33 VAL A CA 8
ATOM 10901 C C . VAL A 1 33 ? -4.157 -3.959 9.131 1.00 32.24 33 VAL A C 8
ATOM 10902 O O . VAL A 1 33 ? -4.500 -2.876 9.614 1.00 64.43 33 VAL A O 8
ATOM 10915 N N . LEU A 1 34 ? -2.957 -4.175 8.615 1.00 12.41 34 LEU A N 8
ATOM 10916 C CA . LEU A 1 34 ? -1.948 -3.125 8.531 1.00 33.45 34 LEU A CA 8
ATOM 10917 C C . LEU A 1 34 ? -2.454 -1.975 7.665 1.00 63.34 34 LEU A C 8
ATOM 10918 O O . LEU A 1 34 ? -2.204 -0.804 7.959 1.00 13.50 34 LEU A O 8
ATOM 10934 N N . LEU A 1 35 ? -3.180 -2.320 6.603 1.00 41.33 35 LEU A N 8
ATOM 10935 C CA . LEU A 1 35 ? -3.778 -1.322 5.719 1.00 53.10 35 LEU A CA 8
ATOM 10936 C C . LEU A 1 35 ? -4.731 -0.414 6.484 1.00 11.40 35 LEU A C 8
ATOM 10937 O O . LEU A 1 35 ? -4.826 0.777 6.200 1.00 13.11 35 LEU A O 8
ATOM 10953 N N . SER A 1 36 ? -5.424 -0.978 7.463 1.00 15.14 36 SER A N 8
ATOM 10954 C CA . SER A 1 36 ? -6.357 -0.213 8.273 1.00 42.11 36 SER A CA 8
ATOM 10955 C C . SER A 1 36 ? -5.605 0.763 9.174 1.00 62.21 36 SER A C 8
ATOM 10956 O O . SER A 1 36 ? -5.993 1.922 9.308 1.00 63.11 36 SER A O 8
ATOM 10964 N N . ALA A 1 37 ? -4.514 0.292 9.767 1.00 1.33 37 ALA A N 8
ATOM 10965 C CA . ALA A 1 37 ? -3.696 1.123 10.641 1.00 51.30 37 ALA A CA 8
ATOM 10966 C C . ALA A 1 37 ? -3.037 2.254 9.861 1.00 61.11 37 ALA A C 8
ATOM 10967 O O . ALA A 1 37 ? -3.166 3.425 10.219 1.00 63.44 37 ALA A O 8
ATOM 10974 N N . VAL A 1 38 ? -2.340 1.898 8.786 1.00 23.44 38 VAL A N 8
ATOM 10975 C CA . VAL A 1 38 ? -1.672 2.883 7.939 1.00 32.44 38 VAL A CA 8
ATOM 10976 C C . VAL A 1 38 ? -2.690 3.845 7.328 1.00 74.23 38 VAL A C 8
ATOM 10977 O O . VAL A 1 38 ? -2.459 5.056 7.253 1.00 44.32 38 VAL A O 8
ATOM 10990 N N . GLY A 1 39 ? -3.823 3.295 6.912 1.00 11.33 39 GLY A N 8
ATOM 10991 C CA . GLY A 1 39 ? -4.883 4.103 6.349 1.00 1.24 39 GLY A CA 8
ATOM 10992 C C . GLY A 1 39 ? -5.392 5.134 7.332 1.00 73.21 39 GLY A C 8
ATOM 10993 O O . GLY A 1 39 ? -5.488 6.311 6.998 1.00 0.31 39 GLY A O 8
ATOM 10997 N N . ALA A 1 40 ? -5.679 4.698 8.554 1.00 62.44 40 ALA A N 8
ATOM 10998 C CA . ALA A 1 40 ? -6.193 5.586 9.592 1.00 33.42 40 ALA A CA 8
ATOM 10999 C C . ALA A 1 40 ? -5.177 6.666 9.956 1.00 60.32 40 ALA A C 8
ATOM 11000 O O . ALA A 1 40 ? -5.546 7.763 10.376 1.00 1.41 40 ALA A O 8
ATOM 11007 N N . LEU A 1 41 ? -3.897 6.353 9.795 1.00 45.22 41 LEU A N 8
ATOM 11008 C CA . LEU A 1 41 ? -2.837 7.317 10.066 1.00 72.05 41 LEU A CA 8
ATOM 11009 C C . LEU A 1 41 ? -2.884 8.458 9.063 1.00 23.13 41 LEU A C 8
ATOM 11010 O O . LEU A 1 41 ? -2.915 9.626 9.439 1.00 10.03 41 LEU A O 8
ATOM 11026 N N . LEU A 1 42 ? -2.910 8.107 7.785 1.00 74.21 42 LEU A N 8
ATOM 11027 C CA . LEU A 1 42 ? -2.905 9.101 6.719 1.00 43.41 42 LEU A CA 8
ATOM 11028 C C . LEU A 1 42 ? -4.252 9.811 6.639 1.00 75.12 42 LEU A C 8
ATOM 11029 O O . LEU A 1 42 ? -4.317 11.021 6.427 1.00 4.11 42 LEU A O 8
ATOM 11045 N N . ASP A 1 43 ? -5.313 9.042 6.829 1.00 52.45 43 ASP A N 8
ATOM 11046 C CA . ASP A 1 43 ? -6.677 9.556 6.764 1.00 53.40 43 ASP A CA 8
ATOM 11047 C C . ASP A 1 43 ? -6.944 10.522 7.915 1.00 0.33 43 ASP A C 8
ATOM 11048 O O . ASP A 1 43 ? -7.554 11.575 7.733 1.00 30.13 43 ASP A O 8
ATOM 11057 N N . GLY A 1 44 ? -6.456 10.169 9.095 1.00 62.55 44 GLY A N 8
ATOM 11058 C CA . GLY A 1 44 ? -6.651 11.013 10.257 1.00 42.42 44 GLY A CA 8
ATOM 11059 C C . GLY A 1 44 ? -5.681 12.177 10.308 1.00 12.50 44 GLY A C 8
ATOM 11060 O O . GLY A 1 44 ? -5.850 13.097 11.108 1.00 0.34 44 GLY A O 8
ATOM 11064 N N . ALA A 1 45 ? -4.661 12.142 9.461 1.00 23.30 45 ALA A N 8
ATOM 11065 C CA . ALA A 1 45 ? -3.659 13.200 9.430 1.00 42.40 45 ALA A CA 8
ATOM 11066 C C . ALA A 1 45 ? -3.882 14.136 8.250 1.00 51.31 45 ALA A C 8
ATOM 11067 O O . ALA A 1 45 ? -3.079 15.039 8.014 1.00 12.33 45 ALA A O 8
ATOM 11074 N N . ASP A 1 46 ? -4.968 13.906 7.510 1.00 55.04 46 ASP A N 8
ATOM 11075 C CA . ASP A 1 46 ? -5.325 14.748 6.362 1.00 44.14 46 ASP A CA 8
ATOM 11076 C C . ASP A 1 46 ? -4.245 14.664 5.275 1.00 45.13 46 ASP A C 8
ATOM 11077 O O . ASP A 1 46 ? -3.995 15.617 4.537 1.00 42.11 46 ASP A O 8
ATOM 11086 N N . ILE A 1 47 ? -3.618 13.501 5.171 1.00 43.10 47 ILE A N 8
ATOM 11087 C CA . ILE A 1 47 ? -2.580 13.274 4.174 1.00 15.13 47 ILE A CA 8
ATOM 11088 C C . ILE A 1 47 ? -3.181 12.658 2.915 1.00 4.11 47 ILE A C 8
ATOM 11089 O O . ILE A 1 47 ? -3.917 11.666 2.986 1.00 14.11 47 ILE A O 8
ATOM 11105 N N . GLY A 1 48 ? -2.857 13.247 1.768 1.00 62.32 48 GLY A N 8
ATOM 11106 C CA . GLY A 1 48 ? -3.415 12.797 0.511 1.00 0.41 48 GLY A CA 8
ATOM 11107 C C . GLY A 1 48 ? -2.839 11.468 0.074 1.00 32.32 48 GLY A C 8
ATOM 11108 O O . GLY A 1 48 ? -1.638 11.356 -0.177 1.00 31.01 48 GLY A O 8
ATOM 11112 N N . HIS A 1 49 ? -3.700 10.467 -0.033 1.00 25.13 49 HIS A N 8
ATOM 11113 C CA . HIS A 1 49 ? -3.268 9.116 -0.350 1.00 21.45 49 HIS A CA 8
ATOM 11114 C C . HIS A 1 49 ? -4.233 8.450 -1.328 1.00 44.34 49 HIS A C 8
ATOM 11115 O O . HIS A 1 49 ? -5.449 8.633 -1.246 1.00 24.44 49 HIS A O 8
ATOM 11130 N N . LEU A 1 50 ? -3.684 7.671 -2.242 1.00 63.42 50 LEU A N 8
ATOM 11131 C CA . LEU A 1 50 ? -4.465 7.037 -3.287 1.00 14.21 50 LEU A CA 8
ATOM 11132 C C . LEU A 1 50 ? -4.478 5.524 -3.111 1.00 3.12 50 LEU A C 8
ATOM 11133 O O . LEU A 1 50 ? -3.435 4.864 -3.173 1.00 73.23 50 LEU A O 8
ATOM 11149 N N . VAL A 1 51 ? -5.662 4.988 -2.858 1.00 73.42 51 VAL A N 8
ATOM 11150 C CA . VAL A 1 51 ? -5.867 3.548 -2.795 1.00 63.22 51 VAL A CA 8
ATOM 11151 C C . VAL A 1 51 ? -7.090 3.165 -3.621 1.00 60.42 51 VAL A C 8
ATOM 11152 O O . VAL A 1 51 ? -8.114 3.844 -3.573 1.00 23.45 51 VAL A O 8
ATOM 11165 N N . LEU A 1 52 ? -6.973 2.095 -4.397 1.00 44.12 52 LEU A N 8
ATOM 11166 C CA . LEU A 1 52 ? -8.076 1.655 -5.247 1.00 12.50 52 LEU A CA 8
ATOM 11167 C C . LEU A 1 52 ? -8.745 0.420 -4.649 1.00 74.10 52 LEU A C 8
ATOM 11168 O O . LEU A 1 52 ? -9.725 0.536 -3.910 1.00 71.24 52 LEU A O 8
ATOM 11184 N N . ASP A 1 53 ? -8.200 -0.750 -4.982 1.00 71.15 53 ASP A N 8
ATOM 11185 C CA . ASP A 1 53 ? -8.623 -2.030 -4.406 1.00 33.43 53 ASP A CA 8
ATOM 11186 C C . ASP A 1 53 ? -10.025 -2.432 -4.873 1.00 65.14 53 ASP A C 8
ATOM 11187 O O . ASP A 1 53 ? -10.623 -1.778 -5.731 1.00 72.12 53 ASP A O 8
ATOM 11196 N N . GLN A 1 54 ? -10.532 -3.519 -4.310 1.00 73.21 54 GLN A N 8
ATOM 11197 C CA . GLN A 1 54 ? -11.812 -4.081 -4.706 1.00 4.04 54 GLN A CA 8
ATOM 11198 C C . GLN A 1 54 ? -12.834 -3.906 -3.589 1.00 75.01 54 GLN A C 8
ATOM 11199 O O . GLN A 1 54 ? -14.033 -3.779 -3.852 1.00 74.30 54 GLN A O 8
ATOM 11213 N N . ASN A 1 55 ? -12.336 -3.907 -2.346 1.00 15.11 55 ASN A N 8
ATOM 11214 C CA . ASN A 1 55 ? -13.171 -3.839 -1.134 1.00 65.42 55 ASN A CA 8
ATOM 11215 C C . ASN A 1 55 ? -13.890 -5.169 -0.890 1.00 42.24 55 ASN A C 8
ATOM 11216 O O . ASN A 1 55 ? -13.932 -5.657 0.240 1.00 44.01 55 ASN A O 8
ATOM 11227 N N . MET A 1 56 ? -14.458 -5.734 -1.967 1.00 54.24 56 MET A N 8
ATOM 11228 C CA . MET A 1 56 ? -15.172 -7.017 -1.936 1.00 13.03 56 MET A CA 8
ATOM 11229 C C . MET A 1 56 ? -16.531 -6.876 -1.264 1.00 54.01 56 MET A C 8
ATOM 11230 O O . MET A 1 56 ? -16.787 -5.908 -0.543 1.00 53.41 56 MET A O 8
ATOM 11244 N N . SER A 1 57 ? -17.413 -7.827 -1.532 1.00 55.20 57 SER A N 8
ATOM 11245 C CA . SER A 1 57 ? -18.706 -7.872 -0.870 1.00 72.40 57 SER A CA 8
ATOM 11246 C C . SER A 1 57 ? -18.560 -8.574 0.476 1.00 35.42 57 SER A C 8
ATOM 11247 O O . SER A 1 57 ? -18.675 -9.799 0.579 1.00 63.40 57 SER A O 8
ATOM 11255 N N . ILE A 1 58 ? -18.264 -7.785 1.496 1.00 10.11 58 ILE A N 8
ATOM 11256 C CA . ILE A 1 58 ? -17.916 -8.317 2.801 1.00 1.02 58 ILE A CA 8
ATOM 11257 C C . ILE A 1 58 ? -19.140 -8.830 3.561 1.00 42.13 58 ILE A C 8
ATOM 11258 O O . ILE A 1 58 ? -20.198 -8.197 3.581 1.00 41.15 58 ILE A O 8
ATOM 11274 N N . LEU A 1 59 ? -18.984 -10.005 4.154 1.00 24.04 59 LEU A N 8
ATOM 11275 C CA . LEU A 1 59 ? -19.972 -10.559 5.064 1.00 64.04 59 LEU A CA 8
ATOM 11276 C C . LEU A 1 59 ? -19.271 -10.883 6.378 1.00 10.13 59 LEU A C 8
ATOM 11277 O O . LEU A 1 59 ? -19.680 -10.439 7.450 1.00 50.01 59 LEU A O 8
ATOM 11293 N N . GLU A 1 60 ? -18.197 -11.653 6.271 1.00 4.50 60 GLU A N 8
ATOM 11294 C CA . GLU A 1 60 ? -17.287 -11.874 7.378 1.00 35.34 60 GLU A CA 8
ATOM 11295 C C . GLU A 1 60 ? -15.896 -11.417 6.957 1.00 22.43 60 GLU A C 8
ATOM 11296 O O . GLU A 1 60 ? -15.429 -11.774 5.874 1.00 11.13 60 GLU A O 8
ATOM 11308 N N . GLY A 1 61 ? -15.249 -10.610 7.788 1.00 2.33 61 GLY A N 8
ATOM 11309 C CA . GLY A 1 61 ? -13.962 -10.052 7.421 1.00 65.23 61 GLY A CA 8
ATOM 11310 C C . GLY A 1 61 ? -12.830 -10.585 8.267 1.00 31.31 61 GLY A C 8
ATOM 11311 O O . GLY A 1 61 ? -12.926 -10.620 9.496 1.00 61.22 61 GLY A O 8
ATOM 11315 N N . SER A 1 62 ? -11.758 -11.006 7.609 1.00 32.13 62 SER A N 8
ATOM 11316 C CA . SER A 1 62 ? -10.582 -11.513 8.299 1.00 53.33 62 SER A CA 8
ATOM 11317 C C . SER A 1 62 ? -9.404 -11.612 7.332 1.00 64.02 62 SER A C 8
ATOM 11318 O O . SER A 1 62 ? -9.596 -11.881 6.139 1.00 52.21 62 SER A O 8
ATOM 11326 N N . LEU A 1 63 ? -8.197 -11.376 7.856 1.00 54.11 63 LEU A N 8
ATOM 11327 C CA . LEU A 1 63 ? -6.954 -11.508 7.090 1.00 52.03 63 LEU A CA 8
ATOM 11328 C C . LEU A 1 63 ? -6.872 -10.483 5.962 1.00 35.25 63 LEU A C 8
ATOM 11329 O O . LEU A 1 63 ? -7.707 -9.584 5.852 1.00 73.32 63 LEU A O 8
ATOM 11345 N N . GLY A 1 64 ? -5.841 -10.619 5.143 1.00 2.30 64 GLY A N 8
ATOM 11346 C CA . GLY A 1 64 ? -5.715 -9.818 3.946 1.00 13.00 64 GLY A CA 8
ATOM 11347 C C . GLY A 1 64 ? -5.477 -10.700 2.741 1.00 21.00 64 GLY A C 8
ATOM 11348 O O . GLY A 1 64 ? -4.483 -11.423 2.692 1.00 22.11 64 GLY A O 8
ATOM 11352 N N . VAL A 1 65 ? -6.385 -10.662 1.780 1.00 71.03 65 VAL A N 8
ATOM 11353 C CA . VAL A 1 65 ? -6.300 -11.550 0.628 1.00 22.13 65 VAL A CA 8
ATOM 11354 C C . VAL A 1 65 ? -5.819 -10.809 -0.617 1.00 74.24 65 VAL A C 8
ATOM 11355 O O . VAL A 1 65 ? -5.566 -11.418 -1.656 1.00 33.20 65 VAL A O 8
ATOM 11368 N N . ILE A 1 66 ? -5.703 -9.495 -0.506 1.00 43.35 66 ILE A N 8
ATOM 11369 C CA . ILE A 1 66 ? -5.258 -8.664 -1.615 1.00 33.54 66 ILE A CA 8
ATOM 11370 C C . ILE A 1 66 ? -4.017 -7.867 -1.220 1.00 32.45 66 ILE A C 8
ATOM 11371 O O . ILE A 1 66 ? -4.020 -7.156 -0.210 1.00 30.33 66 ILE A O 8
ATOM 11387 N N . PRO A 1 67 ? -2.928 -7.999 -1.993 1.00 60.41 67 PRO A N 8
ATOM 11388 C CA . PRO A 1 67 ? -1.716 -7.211 -1.790 1.00 51.43 67 PRO A CA 8
ATOM 11389 C C . PRO A 1 67 ? -1.927 -5.756 -2.202 1.00 74.50 67 PRO A C 8
ATOM 11390 O O . PRO A 1 67 ? -1.662 -5.374 -3.346 1.00 11.33 67 PRO A O 8
ATOM 11401 N N . ARG A 1 68 ? -2.436 -4.962 -1.273 1.00 0.44 68 ARG A N 8
ATOM 11402 C CA . ARG A 1 68 ? -2.776 -3.580 -1.547 1.00 73.14 68 ARG A CA 8
ATOM 11403 C C . ARG A 1 68 ? -1.627 -2.654 -1.179 1.00 43.32 68 ARG A C 8
ATOM 11404 O O . ARG A 1 68 ? -1.001 -2.791 -0.126 1.00 5.43 68 ARG A O 8
ATOM 11425 N N . ARG A 1 69 ? -1.349 -1.717 -2.065 1.00 1.34 69 ARG A N 8
ATOM 11426 C CA . ARG A 1 69 ? -0.300 -0.746 -1.844 1.00 14.35 69 ARG A CA 8
ATOM 11427 C C . ARG A 1 69 ? -0.882 0.658 -1.828 1.00 44.24 69 ARG A C 8
ATOM 11428 O O . ARG A 1 69 ? -1.851 0.947 -2.533 1.00 61.31 69 ARG A O 8
ATOM 11449 N N . VAL A 1 70 ? -0.298 1.515 -1.008 1.00 34.00 70 VAL A N 8
ATOM 11450 C CA . VAL A 1 70 ? -0.788 2.875 -0.843 1.00 52.44 70 VAL A CA 8
ATOM 11451 C C . VAL A 1 70 ? 0.130 3.852 -1.561 1.00 2.42 70 VAL A C 8
ATOM 11452 O O . VAL A 1 70 ? 1.331 3.882 -1.302 1.00 10.32 70 VAL A O 8
ATOM 11465 N N . LEU A 1 71 ? -0.430 4.629 -2.470 1.00 44.41 71 LEU A N 8
ATOM 11466 C CA . LEU A 1 71 ? 0.325 5.667 -3.149 1.00 13.12 71 LEU A CA 8
ATOM 11467 C C . LEU A 1 71 ? -0.047 7.023 -2.570 1.00 40.53 71 LEU A C 8
ATOM 11468 O O . LEU A 1 71 ? -1.124 7.184 -2.001 1.00 14.12 71 LEU A O 8
ATOM 11484 N N . VAL A 1 72 ? 0.852 7.980 -2.688 1.00 1.43 72 VAL A N 8
ATOM 11485 C CA . VAL A 1 72 ? 0.626 9.319 -2.168 1.00 11.30 72 VAL A CA 8
ATOM 11486 C C . VAL A 1 72 ? 1.111 10.365 -3.165 1.00 14.24 72 VAL A C 8
ATOM 11487 O O . VAL A 1 72 ? 1.791 10.039 -4.141 1.00 54.13 72 VAL A O 8
ATOM 11500 N N . HIS A 1 73 ? 0.754 11.618 -2.925 1.00 51.14 73 HIS A N 8
ATOM 11501 C CA . HIS A 1 73 ? 1.228 12.708 -3.763 1.00 33.25 73 HIS A CA 8
ATOM 11502 C C . HIS A 1 73 ? 2.693 12.965 -3.456 1.00 42.13 73 HIS A C 8
ATOM 11503 O O . HIS A 1 73 ? 3.181 12.584 -2.392 1.00 0.34 73 HIS A O 8
ATOM 11518 N N . GLU A 1 74 ? 3.389 13.623 -4.365 1.00 55.04 74 GLU A N 8
ATOM 11519 C CA . GLU A 1 74 ? 4.813 13.870 -4.187 1.00 2.42 74 GLU A CA 8
ATOM 11520 C C . GLU A 1 74 ? 5.051 14.925 -3.109 1.00 4.51 74 GLU A C 8
ATOM 11521 O O . GLU A 1 74 ? 6.176 15.119 -2.650 1.00 13.13 74 GLU A O 8
ATOM 11533 N N . ASP A 1 75 ? 3.977 15.588 -2.695 1.00 75.31 75 ASP A N 8
ATOM 11534 C CA . ASP A 1 75 ? 4.035 16.546 -1.595 1.00 13.20 75 ASP A CA 8
ATOM 11535 C C . ASP A 1 75 ? 3.727 15.864 -0.270 1.00 53.12 75 ASP A C 8
ATOM 11536 O O . ASP A 1 75 ? 4.126 16.338 0.795 1.00 24.00 75 ASP A O 8
ATOM 11545 N N . ASP A 1 76 ? 3.024 14.745 -0.346 1.00 45.21 76 ASP A N 8
ATOM 11546 C CA . ASP A 1 76 ? 2.624 14.001 0.845 1.00 73.32 76 ASP A CA 8
ATOM 11547 C C . ASP A 1 76 ? 3.647 12.913 1.155 1.00 54.34 76 ASP A C 8
ATOM 11548 O O . ASP A 1 76 ? 3.648 12.339 2.243 1.00 42.45 76 ASP A O 8
ATOM 11557 N N . LEU A 1 77 ? 4.522 12.652 0.186 1.00 32.24 77 LEU A N 8
ATOM 11558 C CA . LEU A 1 77 ? 5.524 11.591 0.279 1.00 13.54 77 LEU A CA 8
ATOM 11559 C C . LEU A 1 77 ? 6.344 11.716 1.565 1.00 13.15 77 LEU A C 8
ATOM 11560 O O . LEU A 1 77 ? 6.390 10.786 2.376 1.00 74.42 77 LEU A O 8
ATOM 11576 N N . ALA A 1 78 ? 6.978 12.868 1.751 1.00 52.22 78 ALA A N 8
ATOM 11577 C CA . ALA A 1 78 ? 7.838 13.095 2.909 1.00 43.45 78 ALA A CA 8
ATOM 11578 C C . ALA A 1 78 ? 7.052 13.001 4.209 1.00 14.12 78 ALA A C 8
ATOM 11579 O O . ALA A 1 78 ? 7.517 12.409 5.188 1.00 71.11 78 ALA A O 8
ATOM 11586 N N . GLY A 1 79 ? 5.848 13.557 4.201 1.00 52.11 79 GLY A N 8
ATOM 11587 C CA . GLY A 1 79 ? 5.027 13.567 5.395 1.00 71.12 79 GLY A CA 8
ATOM 11588 C C . GLY A 1 79 ? 4.598 12.175 5.814 1.00 50.00 79 GLY A C 8
ATOM 11589 O O . GLY A 1 79 ? 4.707 11.811 6.984 1.00 54.33 79 GLY A O 8
ATOM 11593 N N . ALA A 1 80 ? 4.126 11.391 4.852 1.00 13.41 80 ALA A N 8
ATOM 11594 C CA . ALA A 1 80 ? 3.669 10.035 5.121 1.00 43.24 80 ALA A CA 8
ATOM 11595 C C . ALA A 1 80 ? 4.797 9.165 5.665 1.00 24.23 80 ALA A C 8
ATOM 11596 O O . ALA A 1 80 ? 4.595 8.385 6.596 1.00 73.31 80 ALA A O 8
ATOM 11603 N N . ARG A 1 81 ? 5.987 9.315 5.091 1.00 32.21 81 ARG A N 8
ATOM 11604 C CA . ARG A 1 81 ? 7.139 8.537 5.525 1.00 43.43 81 ARG A CA 8
ATOM 11605 C C . ARG A 1 81 ? 7.464 8.802 6.991 1.00 53.32 81 ARG A C 8
ATOM 11606 O O . ARG A 1 81 ? 7.549 7.869 7.788 1.00 0.23 81 ARG A O 8
ATOM 11627 N N . ARG A 1 82 ? 7.620 10.071 7.350 1.00 5.33 82 ARG A N 8
ATOM 11628 C CA . ARG A 1 82 ? 7.968 10.432 8.723 1.00 34.02 82 ARG A CA 8
ATOM 11629 C C . ARG A 1 82 ? 6.865 10.046 9.705 1.00 45.03 82 ARG A C 8
ATOM 11630 O O . ARG A 1 82 ? 7.151 9.687 10.847 1.00 20.41 82 ARG A O 8
ATOM 11651 N N . LEU A 1 83 ? 5.617 10.101 9.255 1.00 25.25 83 LEU A N 8
ATOM 11652 C CA . LEU A 1 83 ? 4.485 9.726 10.095 1.00 1.34 83 LEU A CA 8
ATOM 11653 C C . LEU A 1 83 ? 4.559 8.246 10.473 1.00 35.53 83 LEU A C 8
ATOM 11654 O O . LEU A 1 83 ? 4.539 7.895 11.654 1.00 30.24 83 LEU A O 8
ATOM 11670 N N . LEU A 1 84 ? 4.659 7.385 9.466 1.00 31.52 84 LEU A N 8
ATOM 11671 C CA . LEU A 1 84 ? 4.733 5.943 9.694 1.00 13.02 84 LEU A CA 8
ATOM 11672 C C . LEU A 1 84 ? 6.016 5.559 10.426 1.00 73.54 84 LEU A C 8
ATOM 11673 O O . LEU A 1 84 ? 6.031 4.602 11.200 1.00 42.31 84 LEU A O 8
ATOM 11689 N N . THR A 1 85 ? 7.086 6.306 10.187 1.00 3.14 85 THR A N 8
ATOM 11690 C CA . THR A 1 85 ? 8.358 6.048 10.851 1.00 44.40 85 THR A CA 8
ATOM 11691 C C . THR A 1 85 ? 8.237 6.268 12.360 1.00 12.11 85 THR A C 8
ATOM 11692 O O . THR A 1 85 ? 8.662 5.428 13.155 1.00 32.23 85 THR A O 8
ATOM 11703 N N . ASP A 1 86 ? 7.617 7.382 12.746 1.00 31.21 86 ASP A N 8
ATOM 11704 C CA . ASP A 1 86 ? 7.436 7.707 14.158 1.00 44.42 86 ASP A CA 8
ATOM 11705 C C . ASP A 1 86 ? 6.468 6.724 14.812 1.00 33.30 86 ASP A C 8
ATOM 11706 O O . ASP A 1 86 ? 6.575 6.424 16.001 1.00 63.40 86 ASP A O 8
ATOM 11715 N N . ALA A 1 87 ? 5.536 6.207 14.022 1.00 45.41 87 ALA A N 8
ATOM 11716 C CA . ALA A 1 87 ? 4.571 5.231 14.514 1.00 31.32 87 ALA A CA 8
ATOM 11717 C C . ALA A 1 87 ? 5.210 3.850 14.661 1.00 74.23 87 ALA A C 8
ATOM 11718 O O . ALA A 1 87 ? 4.651 2.965 15.310 1.00 11.11 87 ALA A O 8
ATOM 11725 N N . GLY A 1 88 ? 6.380 3.674 14.059 1.00 45.31 88 GLY A N 8
ATOM 11726 C CA . GLY A 1 88 ? 7.083 2.410 14.158 1.00 73.10 88 GLY A CA 8
ATOM 11727 C C . GLY A 1 88 ? 6.697 1.446 13.054 1.00 31.30 88 GLY A C 8
ATOM 11728 O O . GLY A 1 88 ? 7.076 0.276 13.078 1.00 44.34 88 GLY A O 8
ATOM 11732 N N . LEU A 1 89 ? 5.954 1.944 12.074 1.00 33.14 89 LEU A N 8
ATOM 11733 C CA . LEU A 1 89 ? 5.491 1.118 10.971 1.00 40.12 89 LEU A CA 8
ATOM 11734 C C . LEU A 1 89 ? 6.411 1.262 9.767 1.00 52.34 89 LEU A C 8
ATOM 11735 O O . LEU A 1 89 ? 6.069 0.852 8.656 1.00 22.44 89 LEU A O 8
ATOM 11751 N N . ALA A 1 90 ? 7.583 1.836 9.996 1.00 52.12 90 ALA A N 8
ATOM 11752 C CA . ALA A 1 90 ? 8.571 2.009 8.941 1.00 21.53 90 ALA A CA 8
ATOM 11753 C C . ALA A 1 90 ? 9.190 0.667 8.557 1.00 40.03 90 ALA A C 8
ATOM 11754 O O . ALA A 1 90 ? 10.272 0.309 9.021 1.00 12.10 90 ALA A O 8
ATOM 11761 N N . HIS A 1 91 ? 8.476 -0.086 7.734 1.00 44.52 91 HIS A N 8
ATOM 11762 C CA . HIS A 1 91 ? 8.938 -1.393 7.297 1.00 23.22 91 HIS A CA 8
ATOM 11763 C C . HIS A 1 91 ? 8.724 -1.543 5.797 1.00 21.12 91 HIS A C 8
ATOM 11764 O O . HIS A 1 91 ? 9.668 -1.758 5.044 1.00 62.24 91 HIS A O 8
ATOM 11779 N N . GLU A 1 92 ? 7.477 -1.404 5.366 1.00 74.30 92 GLU A N 8
ATOM 11780 C CA . GLU A 1 92 ? 7.143 -1.563 3.957 1.00 14.02 92 GLU A CA 8
ATOM 11781 C C . GLU A 1 92 ? 7.224 -0.239 3.204 1.00 61.15 92 GLU A C 8
ATOM 11782 O O . GLU A 1 92 ? 6.825 -0.160 2.043 1.00 42.21 92 GLU A O 8
ATOM 11794 N N . LEU A 1 93 ? 7.727 0.798 3.868 1.00 64.12 93 LEU A N 8
ATOM 11795 C CA . LEU A 1 93 ? 7.916 2.098 3.226 1.00 51.03 93 LEU A CA 8
ATOM 11796 C C . LEU A 1 93 ? 8.890 1.963 2.065 1.00 60.10 93 LEU A C 8
ATOM 11797 O O . LEU A 1 93 ? 10.045 1.577 2.256 1.00 61.14 93 LEU A O 8
ATOM 11813 N N . ARG A 1 94 ? 8.422 2.270 0.867 1.00 34.15 94 ARG A N 8
ATOM 11814 C CA . ARG A 1 94 ? 9.196 2.024 -0.335 1.00 24.45 94 ARG A CA 8
ATOM 11815 C C . ARG A 1 94 ? 9.450 3.294 -1.131 1.00 33.42 94 ARG A C 8
ATOM 11816 O O . ARG A 1 94 ? 8.562 4.123 -1.321 1.00 42.20 94 ARG A O 8
ATOM 11837 N N . SER A 1 95 ? 10.686 3.434 -1.574 1.00 33.44 95 SER A N 8
ATOM 11838 C CA . SER A 1 95 ? 11.096 4.501 -2.471 1.00 13.11 95 SER A CA 8
ATOM 11839 C C . SER A 1 95 ? 12.344 4.031 -3.205 1.00 21.34 95 SER A C 8
ATOM 11840 O O . SER A 1 95 ? 13.473 4.337 -2.810 1.00 32.11 95 SER A O 8
ATOM 11848 N N . ASP A 1 96 ? 12.137 3.237 -4.242 1.00 55.23 96 ASP A N 8
ATOM 11849 C CA . ASP A 1 96 ? 13.238 2.529 -4.875 1.00 42.11 96 ASP A CA 8
ATOM 11850 C C . ASP A 1 96 ? 13.927 3.386 -5.919 1.00 3.04 96 ASP A C 8
ATOM 11851 O O . ASP A 1 96 ? 13.283 3.925 -6.826 1.00 21.44 96 ASP A O 8
ATOM 11860 N N . ASP A 1 97 ? 15.233 3.512 -5.778 1.00 41.01 97 ASP A N 8
ATOM 11861 C CA . ASP A 1 97 ? 16.049 4.219 -6.745 1.00 74.33 97 ASP A CA 8
ATOM 11862 C C . ASP A 1 97 ? 17.177 3.308 -7.203 1.00 24.11 97 ASP A C 8
ATOM 11863 O O . ASP A 1 97 ? 17.772 2.622 -6.344 1.00 0.00 97 ASP A O 8
ATOM 11873 N N . MET A 1 1 ? 47.029 -18.664 -10.088 1.00 0.00 1 MET A N 9
ATOM 11874 C CA . MET A 1 1 ? 46.002 -19.409 -9.327 1.00 52.33 1 MET A CA 9
ATOM 11875 C C . MET A 1 1 ? 44.680 -18.659 -9.346 1.00 3.23 1 MET A C 9
ATOM 11876 O O . MET A 1 1 ? 43.715 -19.094 -9.977 1.00 33.41 1 MET A O 9
ATOM 11892 N N . GLY A 1 2 ? 44.643 -17.523 -8.665 1.00 42.15 2 GLY A N 9
ATOM 11893 C CA . GLY A 1 2 ? 43.439 -16.731 -8.612 1.00 63.31 2 GLY A CA 9
ATOM 11894 C C . GLY A 1 2 ? 43.721 -15.263 -8.828 1.00 12.31 2 GLY A C 9
ATOM 11895 O O . GLY A 1 2 ? 44.609 -14.696 -8.192 1.00 12.41 2 GLY A O 9
ATOM 11899 N N . SER A 1 3 ? 42.976 -14.652 -9.727 1.00 1.43 3 SER A N 9
ATOM 11900 C CA . SER A 1 3 ? 43.125 -13.237 -10.006 1.00 43.31 3 SER A CA 9
ATOM 11901 C C . SER A 1 3 ? 41.804 -12.517 -9.761 1.00 14.11 3 SER A C 9
ATOM 11902 O O . SER A 1 3 ? 40.857 -13.108 -9.237 1.00 72.04 3 SER A O 9
ATOM 11910 N N . SER A 1 4 ? 41.738 -11.251 -10.132 1.00 31.22 4 SER A N 9
ATOM 11911 C CA . SER A 1 4 ? 40.529 -10.474 -9.953 1.00 3.42 4 SER A CA 9
ATOM 11912 C C . SER A 1 4 ? 40.341 -9.527 -11.135 1.00 35.51 4 SER A C 9
ATOM 11913 O O . SER A 1 4 ? 41.268 -8.824 -11.534 1.00 60.44 4 SER A O 9
ATOM 11921 N N . HIS A 1 5 ? 39.143 -9.527 -11.702 1.00 74.12 5 HIS A N 9
ATOM 11922 C CA . HIS A 1 5 ? 38.836 -8.664 -12.830 1.00 31.44 5 HIS A CA 9
ATOM 11923 C C . HIS A 1 5 ? 38.638 -7.235 -12.354 1.00 73.04 5 HIS A C 9
ATOM 11924 O O . HIS A 1 5 ? 38.048 -7.000 -11.298 1.00 52.22 5 HIS A O 9
ATOM 11939 N N . HIS A 1 6 ? 39.138 -6.285 -13.125 1.00 71.11 6 HIS A N 9
ATOM 11940 C CA . HIS A 1 6 ? 39.089 -4.888 -12.725 1.00 3.33 6 HIS A CA 9
ATOM 11941 C C . HIS A 1 6 ? 37.791 -4.226 -13.182 1.00 2.13 6 HIS A C 9
ATOM 11942 O O . HIS A 1 6 ? 37.455 -4.244 -14.364 1.00 4.42 6 HIS A O 9
ATOM 11957 N N . HIS A 1 7 ? 37.061 -3.657 -12.230 1.00 45.51 7 HIS A N 9
ATOM 11958 C CA . HIS A 1 7 ? 35.796 -2.982 -12.511 1.00 23.34 7 HIS A CA 9
ATOM 11959 C C . HIS A 1 7 ? 35.602 -1.804 -11.564 1.00 15.03 7 HIS A C 9
ATOM 11960 O O . HIS A 1 7 ? 36.314 -1.683 -10.569 1.00 33.22 7 HIS A O 9
ATOM 11975 N N . HIS A 1 8 ? 34.643 -0.941 -11.887 1.00 54.11 8 HIS A N 9
ATOM 11976 C CA . HIS A 1 8 ? 34.276 0.182 -11.023 1.00 42.15 8 HIS A CA 9
ATOM 11977 C C . HIS A 1 8 ? 33.002 0.833 -11.553 1.00 0.32 8 HIS A C 9
ATOM 11978 O O . HIS A 1 8 ? 32.730 0.776 -12.753 1.00 63.31 8 HIS A O 9
ATOM 11993 N N . HIS A 1 9 ? 32.225 1.453 -10.674 1.00 71.41 9 HIS A N 9
ATOM 11994 C CA . HIS A 1 9 ? 30.977 2.084 -11.088 1.00 31.10 9 HIS A CA 9
ATOM 11995 C C . HIS A 1 9 ? 30.617 3.271 -10.194 1.00 4.03 9 HIS A C 9
ATOM 11996 O O . HIS A 1 9 ? 30.567 3.155 -8.968 1.00 11.41 9 HIS A O 9
ATOM 12011 N N . HIS A 1 10 ? 30.380 4.410 -10.822 1.00 50.43 10 HIS A N 9
ATOM 12012 C CA . HIS A 1 10 ? 29.871 5.595 -10.136 1.00 5.31 10 HIS A CA 9
ATOM 12013 C C . HIS A 1 10 ? 28.755 6.218 -10.958 1.00 23.22 10 HIS A C 9
ATOM 12014 O O . HIS A 1 10 ? 28.866 6.326 -12.180 1.00 40.15 10 HIS A O 9
ATOM 12029 N N . SER A 1 11 ? 27.679 6.612 -10.294 1.00 24.40 11 SER A N 9
ATOM 12030 C CA . SER A 1 11 ? 26.535 7.193 -10.975 1.00 71.31 11 SER A CA 9
ATOM 12031 C C . SER A 1 11 ? 26.166 8.536 -10.353 1.00 15.33 11 SER A C 9
ATOM 12032 O O . SER A 1 11 ? 25.643 8.594 -9.237 1.00 52.44 11 SER A O 9
ATOM 12040 N N . SER A 1 12 ? 26.459 9.610 -11.068 1.00 54.03 12 SER A N 9
ATOM 12041 C CA . SER A 1 12 ? 26.175 10.951 -10.584 1.00 73.30 12 SER A CA 9
ATOM 12042 C C . SER A 1 12 ? 25.053 11.589 -11.401 1.00 13.32 12 SER A C 9
ATOM 12043 O O . SER A 1 12 ? 25.221 11.869 -12.591 1.00 4.22 12 SER A O 9
ATOM 12051 N N . GLY A 1 13 ? 23.909 11.800 -10.771 1.00 3.13 13 GLY A N 9
ATOM 12052 C CA . GLY A 1 13 ? 22.803 12.438 -11.451 1.00 14.34 13 GLY A CA 9
ATOM 12053 C C . GLY A 1 13 ? 21.461 12.087 -10.846 1.00 71.14 13 GLY A C 9
ATOM 12054 O O . GLY A 1 13 ? 21.245 10.955 -10.403 1.00 74.51 13 GLY A O 9
ATOM 12058 N N . ARG A 1 14 ? 20.571 13.068 -10.808 1.00 15.23 14 ARG A N 9
ATOM 12059 C CA . ARG A 1 14 ? 19.206 12.861 -10.348 1.00 71.24 14 ARG A CA 9
ATOM 12060 C C . ARG A 1 14 ? 18.227 13.428 -11.373 1.00 3.22 14 ARG A C 9
ATOM 12061 O O . ARG A 1 14 ? 18.419 14.537 -11.872 1.00 45.14 14 ARG A O 9
ATOM 12082 N N . GLU A 1 15 ? 17.189 12.672 -11.697 1.00 61.41 15 GLU A N 9
ATOM 12083 C CA . GLU A 1 15 ? 16.201 13.121 -12.669 1.00 43.40 15 GLU A CA 9
ATOM 12084 C C . GLU A 1 15 ? 14.791 12.731 -12.233 1.00 45.21 15 GLU A C 9
ATOM 12085 O O . GLU A 1 15 ? 14.338 11.613 -12.476 1.00 32.52 15 GLU A O 9
ATOM 12097 N N . ASN A 1 16 ? 14.110 13.655 -11.564 1.00 2.50 16 ASN A N 9
ATOM 12098 C CA . ASN A 1 16 ? 12.728 13.439 -11.142 1.00 12.04 16 ASN A CA 9
ATOM 12099 C C . ASN A 1 16 ? 11.883 14.676 -11.419 1.00 35.52 16 ASN A C 9
ATOM 12100 O O . ASN A 1 16 ? 10.788 14.827 -10.879 1.00 65.43 16 ASN A O 9
ATOM 12111 N N . LEU A 1 17 ? 12.391 15.555 -12.273 1.00 52.52 17 LEU A N 9
ATOM 12112 C CA . LEU A 1 17 ? 11.677 16.775 -12.609 1.00 13.32 17 LEU A CA 9
ATOM 12113 C C . LEU A 1 17 ? 10.538 16.467 -13.576 1.00 63.55 17 LEU A C 9
ATOM 12114 O O . LEU A 1 17 ? 10.709 15.675 -14.502 1.00 22.13 17 LEU A O 9
ATOM 12130 N N . TYR A 1 18 ? 9.374 17.071 -13.317 1.00 3.22 18 TYR A N 9
ATOM 12131 C CA . TYR A 1 18 ? 8.154 16.865 -14.117 1.00 51.20 18 TYR A CA 9
ATOM 12132 C C . TYR A 1 18 ? 7.523 15.501 -13.837 1.00 73.25 18 TYR A C 9
ATOM 12133 O O . TYR A 1 18 ? 6.376 15.250 -14.204 1.00 12.00 18 TYR A O 9
ATOM 12151 N N . PHE A 1 19 ? 8.274 14.629 -13.178 1.00 61.34 19 PHE A N 9
ATOM 12152 C CA . PHE A 1 19 ? 7.762 13.335 -12.749 1.00 24.33 19 PHE A CA 9
ATOM 12153 C C . PHE A 1 19 ? 6.766 13.535 -11.610 1.00 2.14 19 PHE A C 9
ATOM 12154 O O . PHE A 1 19 ? 5.750 12.839 -11.519 1.00 73.21 19 PHE A O 9
ATOM 12171 N N . GLN A 1 20 ? 7.070 14.511 -10.762 1.00 60.11 20 GLN A N 9
ATOM 12172 C CA . GLN A 1 20 ? 6.201 14.887 -9.652 1.00 13.41 20 GLN A CA 9
ATOM 12173 C C . GLN A 1 20 ? 4.905 15.507 -10.167 1.00 11.45 20 GLN A C 9
ATOM 12174 O O . GLN A 1 20 ? 4.929 16.534 -10.852 1.00 40.43 20 GLN A O 9
ATOM 12188 N N . GLY A 1 21 ? 3.783 14.877 -9.854 1.00 24.02 21 GLY A N 9
ATOM 12189 C CA . GLY A 1 21 ? 2.498 15.420 -10.241 1.00 70.50 21 GLY A CA 9
ATOM 12190 C C . GLY A 1 21 ? 1.330 14.534 -9.845 1.00 34.54 21 GLY A C 9
ATOM 12191 O O . GLY A 1 21 ? 0.192 14.998 -9.775 1.00 62.22 21 GLY A O 9
ATOM 12195 N N . HIS A 1 22 ? 1.597 13.264 -9.569 1.00 13.41 22 HIS A N 9
ATOM 12196 C CA . HIS A 1 22 ? 0.529 12.321 -9.271 1.00 62.41 22 HIS A CA 9
ATOM 12197 C C . HIS A 1 22 ? 0.744 11.696 -7.890 1.00 63.15 22 HIS A C 9
ATOM 12198 O O . HIS A 1 22 ? 1.062 12.397 -6.928 1.00 13.40 22 HIS A O 9
ATOM 12213 N N . LEU A 1 23 ? 0.551 10.383 -7.787 1.00 15.33 23 LEU A N 9
ATOM 12214 C CA . LEU A 1 23 ? 0.714 9.674 -6.524 1.00 54.00 23 LEU A CA 9
ATOM 12215 C C . LEU A 1 23 ? 1.703 8.531 -6.701 1.00 65.54 23 LEU A C 9
ATOM 12216 O O . LEU A 1 23 ? 1.744 7.904 -7.760 1.00 22.30 23 LEU A O 9
ATOM 12232 N N . ARG A 1 24 ? 2.496 8.257 -5.676 1.00 45.04 24 ARG A N 9
ATOM 12233 C CA . ARG A 1 24 ? 3.495 7.197 -5.758 1.00 62.25 24 ARG A CA 9
ATOM 12234 C C . ARG A 1 24 ? 3.284 6.203 -4.637 1.00 13.41 24 ARG A C 9
ATOM 12235 O O . ARG A 1 24 ? 2.706 6.546 -3.602 1.00 25.31 24 ARG A O 9
ATOM 12256 N N . GLU A 1 25 ? 3.734 4.974 -4.849 1.00 63.32 25 GLU A N 9
ATOM 12257 C CA . GLU A 1 25 ? 3.633 3.948 -3.831 1.00 13.11 25 GLU A CA 9
ATOM 12258 C C . GLU A 1 25 ? 4.436 4.327 -2.603 1.00 73.10 25 GLU A C 9
ATOM 12259 O O . GLU A 1 25 ? 5.668 4.368 -2.633 1.00 45.44 25 GLU A O 9
ATOM 12271 N N . LEU A 1 26 ? 3.724 4.607 -1.534 1.00 31.31 26 LEU A N 9
ATOM 12272 C CA . LEU A 1 26 ? 4.329 4.884 -0.253 1.00 72.11 26 LEU A CA 9
ATOM 12273 C C . LEU A 1 26 ? 4.684 3.564 0.418 1.00 32.41 26 LEU A C 9
ATOM 12274 O O . LEU A 1 26 ? 5.566 3.496 1.274 1.00 1.22 26 LEU A O 9
ATOM 12290 N N . LEU A 1 27 ? 3.984 2.509 -0.006 1.00 63.32 27 LEU A N 9
ATOM 12291 C CA . LEU A 1 27 ? 4.225 1.152 0.469 1.00 32.33 27 LEU A CA 9
ATOM 12292 C C . LEU A 1 27 ? 3.242 0.196 -0.199 1.00 1.54 27 LEU A C 9
ATOM 12293 O O . LEU A 1 27 ? 2.223 0.625 -0.742 1.00 40.33 27 LEU A O 9
ATOM 12309 N N . ARG A 1 28 ? 3.552 -1.093 -0.164 1.00 54.21 28 ARG A N 9
ATOM 12310 C CA . ARG A 1 28 ? 2.705 -2.105 -0.778 1.00 35.34 28 ARG A CA 9
ATOM 12311 C C . ARG A 1 28 ? 2.825 -3.408 0.001 1.00 21.42 28 ARG A C 9
ATOM 12312 O O . ARG A 1 28 ? 3.882 -3.693 0.563 1.00 24.34 28 ARG A O 9
ATOM 12333 N N . THR A 1 29 ? 1.752 -4.182 0.058 1.00 25.52 29 THR A N 9
ATOM 12334 C CA . THR A 1 29 ? 1.781 -5.460 0.751 1.00 43.51 29 THR A CA 9
ATOM 12335 C C . THR A 1 29 ? 0.510 -6.255 0.463 1.00 23.53 29 THR A C 9
ATOM 12336 O O . THR A 1 29 ? -0.448 -5.734 -0.116 1.00 33.13 29 THR A O 9
ATOM 12347 N N . ASN A 1 30 ? 0.516 -7.518 0.858 1.00 34.43 30 ASN A N 9
ATOM 12348 C CA . ASN A 1 30 ? -0.630 -8.394 0.655 1.00 3.24 30 ASN A CA 9
ATOM 12349 C C . ASN A 1 30 ? -1.487 -8.459 1.913 1.00 44.52 30 ASN A C 9
ATOM 12350 O O . ASN A 1 30 ? -2.584 -9.017 1.895 1.00 74.22 30 ASN A O 9
ATOM 12361 N N . ASP A 1 31 ? -0.982 -7.889 3.001 1.00 53.30 31 ASP A N 9
ATOM 12362 C CA . ASP A 1 31 ? -1.713 -7.871 4.268 1.00 43.03 31 ASP A CA 9
ATOM 12363 C C . ASP A 1 31 ? -2.729 -6.730 4.287 1.00 25.34 31 ASP A C 9
ATOM 12364 O O . ASP A 1 31 ? -2.507 -5.684 3.680 1.00 74.33 31 ASP A O 9
ATOM 12373 N N . ALA A 1 32 ? -3.838 -6.936 4.985 1.00 22.25 32 ALA A N 9
ATOM 12374 C CA . ALA A 1 32 ? -4.888 -5.932 5.052 1.00 13.33 32 ALA A CA 9
ATOM 12375 C C . ALA A 1 32 ? -4.969 -5.298 6.439 1.00 5.14 32 ALA A C 9
ATOM 12376 O O . ALA A 1 32 ? -5.670 -4.304 6.630 1.00 60.33 32 ALA A O 9
ATOM 12383 N N . VAL A 1 33 ? -4.250 -5.867 7.401 1.00 53.51 33 VAL A N 9
ATOM 12384 C CA . VAL A 1 33 ? -4.302 -5.390 8.780 1.00 10.32 33 VAL A CA 9
ATOM 12385 C C . VAL A 1 33 ? -3.446 -4.138 8.959 1.00 54.34 33 VAL A C 9
ATOM 12386 O O . VAL A 1 33 ? -3.851 -3.173 9.612 1.00 74.42 33 VAL A O 9
ATOM 12399 N N . LEU A 1 34 ? -2.259 -4.165 8.379 1.00 5.12 34 LEU A N 9
ATOM 12400 C CA . LEU A 1 34 ? -1.340 -3.047 8.468 1.00 5.52 34 LEU A CA 9
ATOM 12401 C C . LEU A 1 34 ? -1.852 -1.861 7.657 1.00 12.04 34 LEU A C 9
ATOM 12402 O O . LEU A 1 34 ? -1.781 -0.718 8.100 1.00 31.21 34 LEU A O 9
ATOM 12418 N N . LEU A 1 35 ? -2.389 -2.144 6.477 1.00 31.31 35 LEU A N 9
ATOM 12419 C CA . LEU A 1 35 ? -2.801 -1.096 5.548 1.00 62.34 35 LEU A CA 9
ATOM 12420 C C . LEU A 1 35 ? -3.949 -0.255 6.102 1.00 73.33 35 LEU A C 9
ATOM 12421 O O . LEU A 1 35 ? -3.995 0.957 5.886 1.00 3.54 35 LEU A O 9
ATOM 12437 N N . SER A 1 36 ? -4.864 -0.884 6.827 1.00 63.44 36 SER A N 9
ATOM 12438 C CA . SER A 1 36 ? -5.975 -0.159 7.429 1.00 22.22 36 SER A CA 9
ATOM 12439 C C . SER A 1 36 ? -5.471 0.792 8.513 1.00 54.13 36 SER A C 9
ATOM 12440 O O . SER A 1 36 ? -6.055 1.853 8.749 1.00 53.40 36 SER A O 9
ATOM 12448 N N . ALA A 1 37 ? -4.365 0.421 9.152 1.00 65.25 37 ALA A N 9
ATOM 12449 C CA . ALA A 1 37 ? -3.740 1.270 10.154 1.00 74.23 37 ALA A CA 9
ATOM 12450 C C . ALA A 1 37 ? -3.044 2.449 9.482 1.00 74.35 37 ALA A C 9
ATOM 12451 O O . ALA A 1 37 ? -3.148 3.588 9.941 1.00 34.42 37 ALA A O 9
ATOM 12458 N N . VAL A 1 38 ? -2.346 2.159 8.381 1.00 24.41 38 VAL A N 9
ATOM 12459 C CA . VAL A 1 38 ? -1.692 3.190 7.579 1.00 41.23 38 VAL A CA 9
ATOM 12460 C C . VAL A 1 38 ? -2.711 4.225 7.109 1.00 71.32 38 VAL A C 9
ATOM 12461 O O . VAL A 1 38 ? -2.453 5.431 7.136 1.00 4.33 38 VAL A O 9
ATOM 12474 N N . GLY A 1 39 ? -3.874 3.732 6.690 1.00 74.43 39 GLY A N 9
ATOM 12475 C CA . GLY A 1 39 ? -4.941 4.596 6.236 1.00 11.34 39 GLY A CA 9
ATOM 12476 C C . GLY A 1 39 ? -5.341 5.614 7.283 1.00 32.53 39 GLY A C 9
ATOM 12477 O O . GLY A 1 39 ? -5.384 6.810 7.000 1.00 53.34 39 GLY A O 9
ATOM 12481 N N . ALA A 1 40 ? -5.597 5.141 8.500 1.00 0.10 40 ALA A N 9
ATOM 12482 C CA . ALA A 1 40 ? -6.020 6.015 9.591 1.00 53.41 40 ALA A CA 9
ATOM 12483 C C . ALA A 1 40 ? -4.982 7.101 9.870 1.00 50.34 40 ALA A C 9
ATOM 12484 O O . ALA A 1 40 ? -5.330 8.230 10.217 1.00 70.20 40 ALA A O 9
ATOM 12491 N N . LEU A 1 41 ? -3.712 6.758 9.700 1.00 23.43 41 LEU A N 9
ATOM 12492 C CA . LEU A 1 41 ? -2.621 7.705 9.910 1.00 15.53 41 LEU A CA 9
ATOM 12493 C C . LEU A 1 41 ? -2.667 8.804 8.852 1.00 72.44 41 LEU A C 9
ATOM 12494 O O . LEU A 1 41 ? -2.570 9.990 9.163 1.00 52.43 41 LEU A O 9
ATOM 12510 N N . LEU A 1 42 ? -2.838 8.397 7.602 1.00 42.53 42 LEU A N 9
ATOM 12511 C CA . LEU A 1 42 ? -2.893 9.337 6.491 1.00 62.45 42 LEU A CA 9
ATOM 12512 C C . LEU A 1 42 ? -4.166 10.176 6.542 1.00 4.51 42 LEU A C 9
ATOM 12513 O O . LEU A 1 42 ? -4.174 11.337 6.123 1.00 42.54 42 LEU A O 9
ATOM 12529 N N . ASP A 1 43 ? -5.240 9.585 7.057 1.00 61.01 43 ASP A N 9
ATOM 12530 C CA . ASP A 1 43 ? -6.491 10.312 7.254 1.00 13.52 43 ASP A CA 9
ATOM 12531 C C . ASP A 1 43 ? -6.342 11.309 8.394 1.00 13.24 43 ASP A C 9
ATOM 12532 O O . ASP A 1 43 ? -6.853 12.425 8.324 1.00 3.04 43 ASP A O 9
ATOM 12541 N N . GLY A 1 44 ? -5.626 10.897 9.439 1.00 20.44 44 GLY A N 9
ATOM 12542 C CA . GLY A 1 44 ? -5.391 11.763 10.581 1.00 11.14 44 GLY A CA 9
ATOM 12543 C C . GLY A 1 44 ? -4.536 12.962 10.231 1.00 13.43 44 GLY A C 9
ATOM 12544 O O . GLY A 1 44 ? -4.824 14.081 10.648 1.00 50.33 44 GLY A O 9
ATOM 12548 N N . ALA A 1 45 ? -3.483 12.736 9.455 1.00 72.41 45 ALA A N 9
ATOM 12549 C CA . ALA A 1 45 ? -2.620 13.825 9.013 1.00 13.14 45 ALA A CA 9
ATOM 12550 C C . ALA A 1 45 ? -3.274 14.602 7.876 1.00 41.00 45 ALA A C 9
ATOM 12551 O O . ALA A 1 45 ? -2.796 15.668 7.481 1.00 4.42 45 ALA A O 9
ATOM 12558 N N . ASP A 1 46 ? -4.369 14.045 7.359 1.00 13.43 46 ASP A N 9
ATOM 12559 C CA . ASP A 1 46 ? -5.154 14.650 6.280 1.00 51.34 46 ASP A CA 9
ATOM 12560 C C . ASP A 1 46 ? -4.315 14.796 5.011 1.00 40.24 46 ASP A C 9
ATOM 12561 O O . ASP A 1 46 ? -4.476 15.742 4.242 1.00 0.13 46 ASP A O 9
ATOM 12570 N N . ILE A 1 47 ? -3.428 13.837 4.793 1.00 40.21 47 ILE A N 9
ATOM 12571 C CA . ILE A 1 47 ? -2.609 13.815 3.589 1.00 41.10 47 ILE A CA 9
ATOM 12572 C C . ILE A 1 47 ? -3.376 13.136 2.463 1.00 55.43 47 ILE A C 9
ATOM 12573 O O . ILE A 1 47 ? -3.212 13.454 1.283 1.00 22.02 47 ILE A O 9
ATOM 12589 N N . GLY A 1 48 ? -4.243 12.221 2.852 1.00 2.14 48 GLY A N 9
ATOM 12590 C CA . GLY A 1 48 ? -5.008 11.459 1.889 1.00 44.10 48 GLY A CA 9
ATOM 12591 C C . GLY A 1 48 ? -4.343 10.139 1.569 1.00 13.12 48 GLY A C 9
ATOM 12592 O O . GLY A 1 48 ? -3.201 9.907 1.965 1.00 33.41 48 GLY A O 9
ATOM 12596 N N . HIS A 1 49 ? -5.052 9.267 0.865 1.00 52.25 49 HIS A N 9
ATOM 12597 C CA . HIS A 1 49 ? -4.498 7.969 0.494 1.00 41.04 49 HIS A CA 9
ATOM 12598 C C . HIS A 1 49 ? -5.256 7.337 -0.663 1.00 20.42 49 HIS A C 9
ATOM 12599 O O . HIS A 1 49 ? -6.482 7.391 -0.720 1.00 11.35 49 HIS A O 9
ATOM 12614 N N . LEU A 1 50 ? -4.512 6.761 -1.586 1.00 51.52 50 LEU A N 9
ATOM 12615 C CA . LEU A 1 50 ? -5.082 5.920 -2.618 1.00 30.05 50 LEU A CA 9
ATOM 12616 C C . LEU A 1 50 ? -4.664 4.483 -2.330 1.00 10.15 50 LEU A C 9
ATOM 12617 O O . LEU A 1 50 ? -3.516 4.107 -2.556 1.00 2.04 50 LEU A O 9
ATOM 12633 N N . VAL A 1 51 ? -5.585 3.697 -1.796 1.00 63.25 51 VAL A N 9
ATOM 12634 C CA . VAL A 1 51 ? -5.271 2.341 -1.366 1.00 32.34 51 VAL A CA 9
ATOM 12635 C C . VAL A 1 51 ? -6.105 1.307 -2.121 1.00 51.52 51 VAL A C 9
ATOM 12636 O O . VAL A 1 51 ? -7.189 0.907 -1.683 1.00 54.22 51 VAL A O 9
ATOM 12649 N N . LEU A 1 52 ? -5.587 0.886 -3.265 1.00 52.55 52 LEU A N 9
ATOM 12650 C CA . LEU A 1 52 ? -6.267 -0.087 -4.115 1.00 62.45 52 LEU A CA 9
ATOM 12651 C C . LEU A 1 52 ? -5.323 -1.230 -4.472 1.00 62.10 52 LEU A C 9
ATOM 12652 O O . LEU A 1 52 ? -4.103 -1.106 -4.325 1.00 62.40 52 LEU A O 9
ATOM 12668 N N . ASP A 1 53 ? -5.888 -2.344 -4.918 1.00 62.52 53 ASP A N 9
ATOM 12669 C CA . ASP A 1 53 ? -5.093 -3.509 -5.281 1.00 73.14 53 ASP A CA 9
ATOM 12670 C C . ASP A 1 53 ? -4.795 -3.543 -6.783 1.00 54.13 53 ASP A C 9
ATOM 12671 O O . ASP A 1 53 ? -3.882 -2.860 -7.248 1.00 13.41 53 ASP A O 9
ATOM 12680 N N . GLN A 1 54 ? -5.568 -4.305 -7.547 1.00 74.24 54 GLN A N 9
ATOM 12681 C CA . GLN A 1 54 ? -5.299 -4.469 -8.966 1.00 14.44 54 GLN A CA 9
ATOM 12682 C C . GLN A 1 54 ? -6.399 -3.849 -9.823 1.00 75.15 54 GLN A C 9
ATOM 12683 O O . GLN A 1 54 ? -6.281 -2.703 -10.266 1.00 0.51 54 GLN A O 9
ATOM 12697 N N . ASN A 1 55 ? -7.471 -4.602 -10.045 1.00 1.20 55 ASN A N 9
ATOM 12698 C CA . ASN A 1 55 ? -8.529 -4.184 -10.963 1.00 15.21 55 ASN A CA 9
ATOM 12699 C C . ASN A 1 55 ? -9.766 -5.062 -10.791 1.00 65.41 55 ASN A C 9
ATOM 12700 O O . ASN A 1 55 ? -9.673 -6.192 -10.306 1.00 15.22 55 ASN A O 9
ATOM 12711 N N . MET A 1 56 ? -10.916 -4.539 -11.195 1.00 13.40 56 MET A N 9
ATOM 12712 C CA . MET A 1 56 ? -12.169 -5.277 -11.125 1.00 35.33 56 MET A CA 9
ATOM 12713 C C . MET A 1 56 ? -12.595 -5.733 -12.517 1.00 53.31 56 MET A C 9
ATOM 12714 O O . MET A 1 56 ? -12.851 -4.910 -13.396 1.00 3.23 56 MET A O 9
ATOM 12728 N N . SER A 1 57 ? -12.639 -7.042 -12.715 1.00 31.02 57 SER A N 9
ATOM 12729 C CA . SER A 1 57 ? -13.086 -7.626 -13.972 1.00 1.42 57 SER A CA 9
ATOM 12730 C C . SER A 1 57 ? -13.644 -9.025 -13.730 1.00 52.02 57 SER A C 9
ATOM 12731 O O . SER A 1 57 ? -12.957 -9.887 -13.182 1.00 73.13 57 SER A O 9
ATOM 12739 N N . ILE A 1 58 ? -14.891 -9.244 -14.121 1.00 42.21 58 ILE A N 9
ATOM 12740 C CA . ILE A 1 58 ? -15.523 -10.544 -13.943 1.00 62.33 58 ILE A CA 9
ATOM 12741 C C . ILE A 1 58 ? -14.951 -11.575 -14.923 1.00 33.32 58 ILE A C 9
ATOM 12742 O O . ILE A 1 58 ? -15.161 -11.503 -16.135 1.00 63.33 58 ILE A O 9
ATOM 12758 N N . LEU A 1 59 ? -14.197 -12.518 -14.384 1.00 20.12 59 LEU A N 9
ATOM 12759 C CA . LEU A 1 59 ? -13.612 -13.590 -15.174 1.00 60.15 59 LEU A CA 9
ATOM 12760 C C . LEU A 1 59 ? -13.686 -14.890 -14.383 1.00 73.25 59 LEU A C 9
ATOM 12761 O O . LEU A 1 59 ? -13.761 -14.859 -13.154 1.00 55.31 59 LEU A O 9
ATOM 12777 N N . GLU A 1 60 ? -13.686 -16.023 -15.072 1.00 23.23 60 GLU A N 9
ATOM 12778 C CA . GLU A 1 60 ? -13.741 -17.309 -14.397 1.00 64.42 60 GLU A CA 9
ATOM 12779 C C . GLU A 1 60 ? -12.403 -17.631 -13.741 1.00 44.45 60 GLU A C 9
ATOM 12780 O O . GLU A 1 60 ? -11.410 -17.929 -14.409 1.00 21.14 60 GLU A O 9
ATOM 12792 N N . GLY A 1 61 ? -12.387 -17.534 -12.425 1.00 23.24 61 GLY A N 9
ATOM 12793 C CA . GLY A 1 61 ? -11.188 -17.780 -11.658 1.00 13.30 61 GLY A CA 9
ATOM 12794 C C . GLY A 1 61 ? -11.382 -17.348 -10.224 1.00 23.24 61 GLY A C 9
ATOM 12795 O O . GLY A 1 61 ? -12.121 -16.402 -9.955 1.00 30.03 61 GLY A O 9
ATOM 12799 N N . SER A 1 62 ? -10.740 -18.035 -9.301 1.00 5.24 62 SER A N 9
ATOM 12800 C CA . SER A 1 62 ? -10.912 -17.733 -7.892 1.00 15.01 62 SER A CA 9
ATOM 12801 C C . SER A 1 62 ? -9.940 -16.649 -7.438 1.00 1.50 62 SER A C 9
ATOM 12802 O O . SER A 1 62 ? -10.221 -15.911 -6.491 1.00 45.14 62 SER A O 9
ATOM 12810 N N . LEU A 1 63 ? -8.800 -16.555 -8.125 1.00 12.21 63 LEU A N 9
ATOM 12811 C CA . LEU A 1 63 ? -7.760 -15.582 -7.783 1.00 64.01 63 LEU A CA 9
ATOM 12812 C C . LEU A 1 63 ? -7.229 -15.844 -6.374 1.00 10.03 63 LEU A C 9
ATOM 12813 O O . LEU A 1 63 ? -7.314 -16.967 -5.867 1.00 73.14 63 LEU A O 9
ATOM 12829 N N . GLY A 1 64 ? -6.658 -14.823 -5.752 1.00 31.42 64 GLY A N 9
ATOM 12830 C CA . GLY A 1 64 ? -6.166 -14.970 -4.395 1.00 41.44 64 GLY A CA 9
ATOM 12831 C C . GLY A 1 64 ? -5.097 -13.958 -4.053 1.00 73.51 64 GLY A C 9
ATOM 12832 O O . GLY A 1 64 ? -4.970 -13.543 -2.901 1.00 33.24 64 GLY A O 9
ATOM 12836 N N . VAL A 1 65 ? -4.329 -13.553 -5.054 1.00 21.41 65 VAL A N 9
ATOM 12837 C CA . VAL A 1 65 ? -3.251 -12.597 -4.849 1.00 13.05 65 VAL A CA 9
ATOM 12838 C C . VAL A 1 65 ? -3.798 -11.177 -4.834 1.00 61.24 65 VAL A C 9
ATOM 12839 O O . VAL A 1 65 ? -4.186 -10.636 -5.873 1.00 12.14 65 VAL A O 9
ATOM 12852 N N . ILE A 1 66 ? -3.844 -10.583 -3.654 1.00 64.01 66 ILE A N 9
ATOM 12853 C CA . ILE A 1 66 ? -4.330 -9.220 -3.505 1.00 64.23 66 ILE A CA 9
ATOM 12854 C C . ILE A 1 66 ? -3.232 -8.327 -2.935 1.00 61.52 66 ILE A C 9
ATOM 12855 O O . ILE A 1 66 ? -3.051 -8.246 -1.719 1.00 72.53 66 ILE A O 9
ATOM 12871 N N . PRO A 1 67 ? -2.448 -7.687 -3.813 1.00 44.53 67 PRO A N 9
ATOM 12872 C CA . PRO A 1 67 ? -1.414 -6.754 -3.420 1.00 71.10 67 PRO A CA 9
ATOM 12873 C C . PRO A 1 67 ? -1.918 -5.314 -3.450 1.00 40.23 67 PRO A C 9
ATOM 12874 O O . PRO A 1 67 ? -2.016 -4.698 -4.512 1.00 54.04 67 PRO A O 9
ATOM 12885 N N . ARG A 1 68 ? -2.268 -4.789 -2.290 1.00 41.41 68 ARG A N 9
ATOM 12886 C CA . ARG A 1 68 ? -2.794 -3.440 -2.214 1.00 73.01 68 ARG A CA 9
ATOM 12887 C C . ARG A 1 68 ? -1.653 -2.448 -2.033 1.00 31.45 68 ARG A C 9
ATOM 12888 O O . ARG A 1 68 ? -0.728 -2.683 -1.251 1.00 3.14 68 ARG A O 9
ATOM 12909 N N . ARG A 1 69 ? -1.712 -1.349 -2.766 1.00 23.42 69 ARG A N 9
ATOM 12910 C CA . ARG A 1 69 ? -0.673 -0.336 -2.695 1.00 2.43 69 ARG A CA 9
ATOM 12911 C C . ARG A 1 69 ? -1.222 0.942 -2.087 1.00 34.45 69 ARG A C 9
ATOM 12912 O O . ARG A 1 69 ? -2.370 1.313 -2.335 1.00 15.34 69 ARG A O 9
ATOM 12933 N N . VAL A 1 70 ? -0.400 1.591 -1.278 1.00 61.25 70 VAL A N 9
ATOM 12934 C CA . VAL A 1 70 ? -0.764 2.856 -0.662 1.00 74.51 70 VAL A CA 9
ATOM 12935 C C . VAL A 1 70 ? -0.086 4.002 -1.397 1.00 25.31 70 VAL A C 9
ATOM 12936 O O . VAL A 1 70 ? 1.126 4.179 -1.297 1.00 52.13 70 VAL A O 9
ATOM 12949 N N . LEU A 1 71 ? -0.856 4.753 -2.159 1.00 62.35 71 LEU A N 9
ATOM 12950 C CA . LEU A 1 71 ? -0.308 5.871 -2.905 1.00 51.14 71 LEU A CA 9
ATOM 12951 C C . LEU A 1 71 ? -0.702 7.198 -2.272 1.00 10.41 71 LEU A C 9
ATOM 12952 O O . LEU A 1 71 ? -1.863 7.412 -1.923 1.00 31.14 71 LEU A O 9
ATOM 12968 N N . VAL A 1 72 ? 0.276 8.074 -2.114 1.00 4.04 72 VAL A N 9
ATOM 12969 C CA . VAL A 1 72 ? 0.030 9.431 -1.649 1.00 63.22 72 VAL A CA 9
ATOM 12970 C C . VAL A 1 72 ? 0.518 10.419 -2.699 1.00 64.24 72 VAL A C 9
ATOM 12971 O O . VAL A 1 72 ? 1.387 10.083 -3.507 1.00 64.13 72 VAL A O 9
ATOM 12984 N N . HIS A 1 73 ? -0.049 11.620 -2.705 1.00 14.34 73 HIS A N 9
ATOM 12985 C CA . HIS A 1 73 ? 0.326 12.630 -3.687 1.00 43.42 73 HIS A CA 9
ATOM 12986 C C . HIS A 1 73 ? 1.782 13.031 -3.488 1.00 5.20 73 HIS A C 9
ATOM 12987 O O . HIS A 1 73 ? 2.266 13.070 -2.352 1.00 23.01 73 HIS A O 9
ATOM 13002 N N . GLU A 1 74 ? 2.472 13.316 -4.588 1.00 13.53 74 GLU A N 9
ATOM 13003 C CA . GLU A 1 74 ? 3.893 13.638 -4.550 1.00 12.11 74 GLU A CA 9
ATOM 13004 C C . GLU A 1 74 ? 4.148 15.015 -3.941 1.00 2.21 74 GLU A C 9
ATOM 13005 O O . GLU A 1 74 ? 4.538 15.956 -4.630 1.00 72.25 74 GLU A O 9
ATOM 13017 N N . ASP A 1 75 ? 3.902 15.112 -2.642 1.00 10.45 75 ASP A N 9
ATOM 13018 C CA . ASP A 1 75 ? 4.163 16.328 -1.877 1.00 70.02 75 ASP A CA 9
ATOM 13019 C C . ASP A 1 75 ? 4.690 15.958 -0.503 1.00 63.41 75 ASP A C 9
ATOM 13020 O O . ASP A 1 75 ? 5.732 16.444 -0.065 1.00 22.23 75 ASP A O 9
ATOM 13029 N N . ASP A 1 76 ? 3.961 15.077 0.168 1.00 14.03 76 ASP A N 9
ATOM 13030 C CA . ASP A 1 76 ? 4.305 14.667 1.522 1.00 11.32 76 ASP A CA 9
ATOM 13031 C C . ASP A 1 76 ? 4.822 13.241 1.563 1.00 23.25 76 ASP A C 9
ATOM 13032 O O . ASP A 1 76 ? 4.461 12.470 2.447 1.00 5.42 76 ASP A O 9
ATOM 13041 N N . LEU A 1 77 ? 5.685 12.894 0.623 1.00 51.35 77 LEU A N 9
ATOM 13042 C CA . LEU A 1 77 ? 6.312 11.579 0.637 1.00 55.03 77 LEU A CA 9
ATOM 13043 C C . LEU A 1 77 ? 7.204 11.449 1.862 1.00 60.14 77 LEU A C 9
ATOM 13044 O O . LEU A 1 77 ? 7.059 10.517 2.649 1.00 61.01 77 LEU A O 9
ATOM 13060 N N . ALA A 1 78 ? 8.102 12.409 2.037 1.00 4.22 78 ALA A N 9
ATOM 13061 C CA . ALA A 1 78 ? 9.000 12.419 3.185 1.00 73.24 78 ALA A CA 9
ATOM 13062 C C . ALA A 1 78 ? 8.240 12.744 4.470 1.00 60.02 78 ALA A C 9
ATOM 13063 O O . ALA A 1 78 ? 8.691 12.419 5.570 1.00 41.51 78 ALA A O 9
ATOM 13070 N N . GLY A 1 79 ? 7.094 13.397 4.318 1.00 60.14 79 GLY A N 9
ATOM 13071 C CA . GLY A 1 79 ? 6.252 13.708 5.460 1.00 0.43 79 GLY A CA 9
ATOM 13072 C C . GLY A 1 79 ? 5.525 12.484 5.980 1.00 14.33 79 GLY A C 9
ATOM 13073 O O . GLY A 1 79 ? 5.526 12.209 7.181 1.00 75.12 79 GLY A O 9
ATOM 13077 N N . ALA A 1 80 ? 4.910 11.736 5.074 1.00 25.24 80 ALA A N 9
ATOM 13078 C CA . ALA A 1 80 ? 4.217 10.508 5.441 1.00 60.11 80 ALA A CA 9
ATOM 13079 C C . ALA A 1 80 ? 5.212 9.457 5.919 1.00 53.15 80 ALA A C 9
ATOM 13080 O O . ALA A 1 80 ? 4.945 8.724 6.870 1.00 32.33 80 ALA A O 9
ATOM 13087 N N . ARG A 1 81 ? 6.368 9.403 5.262 1.00 25.45 81 ARG A N 9
ATOM 13088 C CA . ARG A 1 81 ? 7.443 8.502 5.674 1.00 42.43 81 ARG A CA 9
ATOM 13089 C C . ARG A 1 81 ? 7.923 8.854 7.078 1.00 64.13 81 ARG A C 9
ATOM 13090 O O . ARG A 1 81 ? 8.392 7.992 7.819 1.00 70.42 81 ARG A O 9
ATOM 13111 N N . ARG A 1 82 ? 7.786 10.123 7.440 1.00 23.33 82 ARG A N 9
ATOM 13112 C CA . ARG A 1 82 ? 8.129 10.586 8.776 1.00 10.52 82 ARG A CA 9
ATOM 13113 C C . ARG A 1 82 ? 7.122 10.033 9.781 1.00 22.01 82 ARG A C 9
ATOM 13114 O O . ARG A 1 82 ? 7.492 9.432 10.790 1.00 53.13 82 ARG A O 9
ATOM 13135 N N . LEU A 1 83 ? 5.843 10.233 9.468 1.00 60.22 83 LEU A N 9
ATOM 13136 C CA . LEU A 1 83 ? 4.742 9.825 10.337 1.00 62.51 83 LEU A CA 9
ATOM 13137 C C . LEU A 1 83 ? 4.749 8.316 10.585 1.00 2.15 83 LEU A C 9
ATOM 13138 O O . LEU A 1 83 ? 4.716 7.867 11.730 1.00 1.00 83 LEU A O 9
ATOM 13154 N N . LEU A 1 84 ? 4.808 7.546 9.503 1.00 21.42 84 LEU A N 9
ATOM 13155 C CA . LEU A 1 84 ? 4.745 6.088 9.580 1.00 64.35 84 LEU A CA 9
ATOM 13156 C C . LEU A 1 84 ? 5.928 5.508 10.353 1.00 31.45 84 LEU A C 9
ATOM 13157 O O . LEU A 1 84 ? 5.823 4.424 10.934 1.00 14.14 84 LEU A O 9
ATOM 13173 N N . THR A 1 85 ? 7.053 6.211 10.344 1.00 42.11 85 THR A N 9
ATOM 13174 C CA . THR A 1 85 ? 8.232 5.756 11.066 1.00 10.25 85 THR A CA 9
ATOM 13175 C C . THR A 1 85 ? 8.141 6.116 12.552 1.00 23.32 85 THR A C 9
ATOM 13176 O O . THR A 1 85 ? 8.448 5.296 13.421 1.00 2.12 85 THR A O 9
ATOM 13187 N N . ASP A 1 86 ? 7.700 7.337 12.835 1.00 44.11 86 ASP A N 9
ATOM 13188 C CA . ASP A 1 86 ? 7.587 7.807 14.212 1.00 11.22 86 ASP A CA 9
ATOM 13189 C C . ASP A 1 86 ? 6.498 7.049 14.956 1.00 5.44 86 ASP A C 9
ATOM 13190 O O . ASP A 1 86 ? 6.691 6.626 16.098 1.00 52.13 86 ASP A O 9
ATOM 13199 N N . ALA A 1 87 ? 5.361 6.866 14.302 1.00 11.31 87 ALA A N 9
ATOM 13200 C CA . ALA A 1 87 ? 4.251 6.140 14.896 1.00 73.15 87 ALA A CA 9
ATOM 13201 C C . ALA A 1 87 ? 3.372 5.525 13.818 1.00 32.32 87 ALA A C 9
ATOM 13202 O O . ALA A 1 87 ? 2.422 6.149 13.345 1.00 73.13 87 ALA A O 9
ATOM 13209 N N . GLY A 1 88 ? 3.722 4.319 13.400 1.00 23.21 88 GLY A N 9
ATOM 13210 C CA . GLY A 1 88 ? 2.917 3.620 12.429 1.00 11.01 88 GLY A CA 9
ATOM 13211 C C . GLY A 1 88 ? 3.384 2.201 12.225 1.00 33.53 88 GLY A C 9
ATOM 13212 O O . GLY A 1 88 ? 2.711 1.253 12.627 1.00 20.22 88 GLY A O 9
ATOM 13216 N N . LEU A 1 89 ? 4.548 2.053 11.617 1.00 51.42 89 LEU A N 9
ATOM 13217 C CA . LEU A 1 89 ? 5.071 0.738 11.282 1.00 4.40 89 LEU A CA 9
ATOM 13218 C C . LEU A 1 89 ? 6.557 0.810 10.957 1.00 32.32 89 LEU A C 9
ATOM 13219 O O . LEU A 1 89 ? 7.366 0.117 11.569 1.00 23.01 89 LEU A O 9
ATOM 13235 N N . ALA A 1 90 ? 6.895 1.648 9.976 1.00 34.11 90 ALA A N 9
ATOM 13236 C CA . ALA A 1 90 ? 8.270 1.805 9.490 1.00 60.02 90 ALA A CA 9
ATOM 13237 C C . ALA A 1 90 ? 8.837 0.499 8.930 1.00 71.34 90 ALA A C 9
ATOM 13238 O O . ALA A 1 90 ? 10.037 0.388 8.684 1.00 23.12 90 ALA A O 9
ATOM 13245 N N . HIS A 1 91 ? 7.970 -0.481 8.703 1.00 72.04 91 HIS A N 9
ATOM 13246 C CA . HIS A 1 91 ? 8.415 -1.787 8.233 1.00 31.01 91 HIS A CA 9
ATOM 13247 C C . HIS A 1 91 ? 8.506 -1.818 6.711 1.00 31.20 91 HIS A C 9
ATOM 13248 O O . HIS A 1 91 ? 9.444 -2.380 6.157 1.00 14.13 91 HIS A O 9
ATOM 13263 N N . GLU A 1 92 ? 7.530 -1.216 6.040 1.00 25.40 92 GLU A N 9
ATOM 13264 C CA . GLU A 1 92 ? 7.495 -1.240 4.582 1.00 64.20 92 GLU A CA 9
ATOM 13265 C C . GLU A 1 92 ? 8.171 -0.009 3.994 1.00 63.01 92 GLU A C 9
ATOM 13266 O O . GLU A 1 92 ? 9.340 -0.059 3.619 1.00 35.13 92 GLU A O 9
ATOM 13278 N N . LEU A 1 93 ? 7.425 1.099 3.946 1.00 40.44 93 LEU A N 9
ATOM 13279 C CA . LEU A 1 93 ? 7.869 2.316 3.264 1.00 63.31 93 LEU A CA 9
ATOM 13280 C C . LEU A 1 93 ? 8.266 1.981 1.832 1.00 44.52 93 LEU A C 9
ATOM 13281 O O . LEU A 1 93 ? 9.278 2.453 1.313 1.00 71.31 93 LEU A O 9
ATOM 13297 N N . ARG A 1 94 ? 7.418 1.165 1.221 1.00 5.00 94 ARG A N 9
ATOM 13298 C CA . ARG A 1 94 ? 7.644 0.601 -0.103 1.00 12.31 94 ARG A CA 9
ATOM 13299 C C . ARG A 1 94 ? 8.855 -0.321 -0.105 1.00 34.11 94 ARG A C 9
ATOM 13300 O O . ARG A 1 94 ? 9.984 0.113 -0.338 1.00 35.12 94 ARG A O 9
ATOM 13321 N N . SER A 1 95 ? 8.614 -1.591 0.185 1.00 62.24 95 SER A N 9
ATOM 13322 C CA . SER A 1 95 ? 9.630 -2.612 0.011 1.00 32.41 95 SER A CA 9
ATOM 13323 C C . SER A 1 95 ? 9.777 -2.908 -1.478 1.00 3.03 95 SER A C 9
ATOM 13324 O O . SER A 1 95 ? 9.075 -3.757 -2.035 1.00 21.11 95 SER A O 9
ATOM 13332 N N . ASP A 1 96 ? 10.656 -2.160 -2.125 1.00 20.01 96 ASP A N 9
ATOM 13333 C CA . ASP A 1 96 ? 10.809 -2.232 -3.568 1.00 51.01 96 ASP A CA 9
ATOM 13334 C C . ASP A 1 96 ? 11.708 -3.397 -3.941 1.00 55.21 96 ASP A C 9
ATOM 13335 O O . ASP A 1 96 ? 12.931 -3.264 -4.040 1.00 24.14 96 ASP A O 9
ATOM 13344 N N . ASP A 1 97 ? 11.095 -4.552 -4.108 1.00 4.31 97 ASP A N 9
ATOM 13345 C CA . ASP A 1 97 ? 11.831 -5.774 -4.356 1.00 40.10 97 ASP A CA 9
ATOM 13346 C C . ASP A 1 97 ? 11.473 -6.338 -5.722 1.00 2.35 97 ASP A C 9
ATOM 13347 O O . ASP A 1 97 ? 10.301 -6.712 -5.924 1.00 0.00 97 ASP A O 9
ATOM 13357 N N . MET A 1 1 ? -23.404 40.423 22.041 1.00 0.00 1 MET A N 10
ATOM 13358 C CA . MET A 1 1 ? -22.088 40.209 22.680 1.00 52.33 1 MET A CA 10
ATOM 13359 C C . MET A 1 1 ? -20.978 40.263 21.637 1.00 41.53 1 MET A C 10
ATOM 13360 O O . MET A 1 1 ? -20.107 41.126 21.692 1.00 14.45 1 MET A O 10
ATOM 13376 N N . GLY A 1 2 ? -21.025 39.344 20.681 1.00 42.41 2 GLY A N 10
ATOM 13377 C CA . GLY A 1 2 ? -20.011 39.297 19.647 1.00 34.52 2 GLY A CA 10
ATOM 13378 C C . GLY A 1 2 ? -18.740 38.618 20.111 1.00 44.40 2 GLY A C 10
ATOM 13379 O O . GLY A 1 2 ? -17.914 39.219 20.799 1.00 70.21 2 GLY A O 10
ATOM 13383 N N . SER A 1 3 ? -18.581 37.364 19.735 1.00 20.32 3 SER A N 10
ATOM 13384 C CA . SER A 1 3 ? -17.388 36.613 20.069 1.00 73.32 3 SER A CA 10
ATOM 13385 C C . SER A 1 3 ? -16.307 36.898 19.034 1.00 52.31 3 SER A C 10
ATOM 13386 O O . SER A 1 3 ? -16.550 36.789 17.828 1.00 55.34 3 SER A O 10
ATOM 13394 N N . SER A 1 4 ? -15.126 37.282 19.491 1.00 30.31 4 SER A N 10
ATOM 13395 C CA . SER A 1 4 ? -14.045 37.610 18.582 1.00 10.53 4 SER A CA 10
ATOM 13396 C C . SER A 1 4 ? -12.837 36.709 18.819 1.00 52.22 4 SER A C 10
ATOM 13397 O O . SER A 1 4 ? -12.074 36.900 19.769 1.00 45.42 4 SER A O 10
ATOM 13405 N N . HIS A 1 5 ? -12.689 35.707 17.961 1.00 35.12 5 HIS A N 10
ATOM 13406 C CA . HIS A 1 5 ? -11.550 34.803 18.024 1.00 44.12 5 HIS A CA 10
ATOM 13407 C C . HIS A 1 5 ? -11.339 34.111 16.682 1.00 40.23 5 HIS A C 10
ATOM 13408 O O . HIS A 1 5 ? -12.219 33.414 16.174 1.00 33.41 5 HIS A O 10
ATOM 13423 N N . HIS A 1 6 ? -10.181 34.343 16.101 1.00 11.51 6 HIS A N 10
ATOM 13424 C CA . HIS A 1 6 ? -9.790 33.700 14.861 1.00 32.30 6 HIS A CA 10
ATOM 13425 C C . HIS A 1 6 ? -8.276 33.557 14.847 1.00 62.44 6 HIS A C 10
ATOM 13426 O O . HIS A 1 6 ? -7.550 34.551 14.859 1.00 12.25 6 HIS A O 10
ATOM 13441 N N . HIS A 1 7 ? -7.804 32.327 14.845 1.00 70.24 7 HIS A N 10
ATOM 13442 C CA . HIS A 1 7 ? -6.383 32.060 14.964 1.00 35.51 7 HIS A CA 10
ATOM 13443 C C . HIS A 1 7 ? -5.742 31.929 13.586 1.00 50.21 7 HIS A C 10
ATOM 13444 O O . HIS A 1 7 ? -5.940 30.931 12.892 1.00 44.24 7 HIS A O 10
ATOM 13459 N N . HIS A 1 8 ? -4.986 32.942 13.180 1.00 53.54 8 HIS A N 10
ATOM 13460 C CA . HIS A 1 8 ? -4.325 32.902 11.886 1.00 1.31 8 HIS A CA 10
ATOM 13461 C C . HIS A 1 8 ? -2.834 32.621 12.044 1.00 13.31 8 HIS A C 10
ATOM 13462 O O . HIS A 1 8 ? -2.092 33.409 12.624 1.00 44.23 8 HIS A O 10
ATOM 13477 N N . HIS A 1 9 ? -2.416 31.460 11.561 1.00 3.21 9 HIS A N 10
ATOM 13478 C CA . HIS A 1 9 ? -1.005 31.093 11.525 1.00 73.52 9 HIS A CA 10
ATOM 13479 C C . HIS A 1 9 ? -0.738 30.183 10.342 1.00 30.30 9 HIS A C 10
ATOM 13480 O O . HIS A 1 9 ? -1.145 29.022 10.339 1.00 34.34 9 HIS A O 10
ATOM 13495 N N . HIS A 1 10 ? -0.063 30.716 9.338 1.00 1.24 10 HIS A N 10
ATOM 13496 C CA . HIS A 1 10 ? 0.220 29.964 8.123 1.00 3.21 10 HIS A CA 10
ATOM 13497 C C . HIS A 1 10 ? 1.374 30.601 7.357 1.00 13.34 10 HIS A C 10
ATOM 13498 O O . HIS A 1 10 ? 1.354 31.798 7.071 1.00 12.14 10 HIS A O 10
ATOM 13513 N N . SER A 1 11 ? 2.385 29.802 7.061 1.00 64.04 11 SER A N 10
ATOM 13514 C CA . SER A 1 11 ? 3.523 30.265 6.285 1.00 42.22 11 SER A CA 10
ATOM 13515 C C . SER A 1 11 ? 4.199 29.090 5.585 1.00 72.24 11 SER A C 10
ATOM 13516 O O . SER A 1 11 ? 5.115 28.467 6.131 1.00 3.25 11 SER A O 10
ATOM 13524 N N . SER A 1 12 ? 3.703 28.749 4.406 1.00 33.41 12 SER A N 10
ATOM 13525 C CA . SER A 1 12 ? 4.274 27.670 3.611 1.00 74.52 12 SER A CA 10
ATOM 13526 C C . SER A 1 12 ? 4.021 27.901 2.122 1.00 53.20 12 SER A C 10
ATOM 13527 O O . SER A 1 12 ? 2.879 28.096 1.699 1.00 33.31 12 SER A O 10
ATOM 13535 N N . GLY A 1 13 ? 5.091 27.906 1.341 1.00 13.03 13 GLY A N 10
ATOM 13536 C CA . GLY A 1 13 ? 4.965 28.048 -0.094 1.00 0.00 13 GLY A CA 10
ATOM 13537 C C . GLY A 1 13 ? 6.047 28.930 -0.681 1.00 40.32 13 GLY A C 10
ATOM 13538 O O . GLY A 1 13 ? 5.937 30.155 -0.651 1.00 61.14 13 GLY A O 10
ATOM 13542 N N . ARG A 1 14 ? 7.095 28.313 -1.201 1.00 32.43 14 ARG A N 10
ATOM 13543 C CA . ARG A 1 14 ? 8.172 29.056 -1.832 1.00 54.55 14 ARG A CA 10
ATOM 13544 C C . ARG A 1 14 ? 8.096 28.877 -3.343 1.00 41.32 14 ARG A C 10
ATOM 13545 O O . ARG A 1 14 ? 8.284 29.830 -4.101 1.00 1.41 14 ARG A O 10
ATOM 13566 N N . GLU A 1 15 ? 7.806 27.641 -3.759 1.00 62.52 15 GLU A N 10
ATOM 13567 C CA . GLU A 1 15 ? 7.587 27.302 -5.163 1.00 53.43 15 GLU A CA 10
ATOM 13568 C C . GLU A 1 15 ? 8.859 27.476 -5.998 1.00 51.23 15 GLU A C 10
ATOM 13569 O O . GLU A 1 15 ? 9.151 28.568 -6.499 1.00 33.10 15 GLU A O 10
ATOM 13581 N N . ASN A 1 16 ? 9.623 26.394 -6.127 1.00 24.03 16 ASN A N 10
ATOM 13582 C CA . ASN A 1 16 ? 10.847 26.399 -6.928 1.00 11.04 16 ASN A CA 10
ATOM 13583 C C . ASN A 1 16 ? 11.033 25.069 -7.643 1.00 15.15 16 ASN A C 10
ATOM 13584 O O . ASN A 1 16 ? 11.316 25.029 -8.839 1.00 73.10 16 ASN A O 10
ATOM 13595 N N . LEU A 1 17 ? 10.865 23.982 -6.906 1.00 31.43 17 LEU A N 10
ATOM 13596 C CA . LEU A 1 17 ? 11.125 22.654 -7.437 1.00 61.01 17 LEU A CA 10
ATOM 13597 C C . LEU A 1 17 ? 9.856 22.076 -8.053 1.00 15.11 17 LEU A C 10
ATOM 13598 O O . LEU A 1 17 ? 8.824 21.964 -7.390 1.00 35.32 17 LEU A O 10
ATOM 13614 N N . TYR A 1 18 ? 9.941 21.725 -9.327 1.00 34.20 18 TYR A N 10
ATOM 13615 C CA . TYR A 1 18 ? 8.813 21.139 -10.034 1.00 64.34 18 TYR A CA 10
ATOM 13616 C C . TYR A 1 18 ? 8.690 19.654 -9.709 1.00 71.14 18 TYR A C 10
ATOM 13617 O O . TYR A 1 18 ? 9.397 18.822 -10.278 1.00 72.53 18 TYR A O 10
ATOM 13635 N N . PHE A 1 19 ? 7.817 19.335 -8.767 1.00 31.44 19 PHE A N 10
ATOM 13636 C CA . PHE A 1 19 ? 7.583 17.954 -8.369 1.00 43.30 19 PHE A CA 10
ATOM 13637 C C . PHE A 1 19 ? 6.563 17.292 -9.291 1.00 54.14 19 PHE A C 10
ATOM 13638 O O . PHE A 1 19 ? 5.920 17.965 -10.102 1.00 52.30 19 PHE A O 10
ATOM 13655 N N . GLN A 1 20 ? 6.413 15.983 -9.157 1.00 21.31 20 GLN A N 10
ATOM 13656 C CA . GLN A 1 20 ? 5.539 15.220 -10.035 1.00 42.21 20 GLN A CA 10
ATOM 13657 C C . GLN A 1 20 ? 4.196 14.938 -9.364 1.00 51.12 20 GLN A C 10
ATOM 13658 O O . GLN A 1 20 ? 4.130 14.281 -8.324 1.00 54.42 20 GLN A O 10
ATOM 13672 N N . GLY A 1 21 ? 3.124 15.420 -9.971 1.00 54.44 21 GLY A N 10
ATOM 13673 C CA . GLY A 1 21 ? 1.802 15.215 -9.414 1.00 61.45 21 GLY A CA 10
ATOM 13674 C C . GLY A 1 21 ? 1.159 13.938 -9.917 1.00 51.41 21 GLY A C 10
ATOM 13675 O O . GLY A 1 21 ? -0.063 13.832 -9.977 1.00 51.44 21 GLY A O 10
ATOM 13679 N N . HIS A 1 22 ? 1.991 12.966 -10.285 1.00 42.22 22 HIS A N 10
ATOM 13680 C CA . HIS A 1 22 ? 1.503 11.677 -10.772 1.00 5.41 22 HIS A CA 10
ATOM 13681 C C . HIS A 1 22 ? 1.422 10.674 -9.622 1.00 42.44 22 HIS A C 10
ATOM 13682 O O . HIS A 1 22 ? 0.845 9.598 -9.766 1.00 4.23 22 HIS A O 10
ATOM 13697 N N . LEU A 1 23 ? 1.999 11.059 -8.481 1.00 75.22 23 LEU A N 10
ATOM 13698 C CA . LEU A 1 23 ? 1.988 10.236 -7.265 1.00 44.45 23 LEU A CA 10
ATOM 13699 C C . LEU A 1 23 ? 2.907 9.024 -7.393 1.00 4.03 23 LEU A C 10
ATOM 13700 O O . LEU A 1 23 ? 3.147 8.510 -8.486 1.00 33.51 23 LEU A O 10
ATOM 13716 N N . ARG A 1 24 ? 3.427 8.582 -6.259 1.00 20.10 24 ARG A N 10
ATOM 13717 C CA . ARG A 1 24 ? 4.240 7.378 -6.208 1.00 54.31 24 ARG A CA 10
ATOM 13718 C C . ARG A 1 24 ? 3.655 6.425 -5.182 1.00 41.44 24 ARG A C 10
ATOM 13719 O O . ARG A 1 24 ? 2.819 6.822 -4.364 1.00 54.43 24 ARG A O 10
ATOM 13740 N N . GLU A 1 25 ? 4.097 5.180 -5.211 1.00 30.33 25 GLU A N 10
ATOM 13741 C CA . GLU A 1 25 ? 3.735 4.246 -4.168 1.00 64.34 25 GLU A CA 10
ATOM 13742 C C . GLU A 1 25 ? 4.576 4.519 -2.938 1.00 40.20 25 GLU A C 10
ATOM 13743 O O . GLU A 1 25 ? 5.805 4.542 -3.003 1.00 1.20 25 GLU A O 10
ATOM 13755 N N . LEU A 1 26 ? 3.914 4.750 -1.829 1.00 13.45 26 LEU A N 10
ATOM 13756 C CA . LEU A 1 26 ? 4.596 4.976 -0.576 1.00 74.50 26 LEU A CA 10
ATOM 13757 C C . LEU A 1 26 ? 5.077 3.635 -0.029 1.00 60.54 26 LEU A C 10
ATOM 13758 O O . LEU A 1 26 ? 6.120 3.544 0.620 1.00 40.42 26 LEU A O 10
ATOM 13774 N N . LEU A 1 27 ? 4.324 2.584 -0.342 1.00 41.30 27 LEU A N 10
ATOM 13775 C CA . LEU A 1 27 ? 4.601 1.262 0.193 1.00 73.23 27 LEU A CA 10
ATOM 13776 C C . LEU A 1 27 ? 3.755 0.209 -0.503 1.00 14.01 27 LEU A C 10
ATOM 13777 O O . LEU A 1 27 ? 2.730 0.520 -1.119 1.00 71.52 27 LEU A O 10
ATOM 13793 N N . ARG A 1 28 ? 4.194 -1.029 -0.394 1.00 21.02 28 ARG A N 10
ATOM 13794 C CA . ARG A 1 28 ? 3.415 -2.167 -0.829 1.00 13.32 28 ARG A CA 10
ATOM 13795 C C . ARG A 1 28 ? 3.353 -3.136 0.340 1.00 72.42 28 ARG A C 10
ATOM 13796 O O . ARG A 1 28 ? 4.343 -3.786 0.673 1.00 64.10 28 ARG A O 10
ATOM 13817 N N . THR A 1 29 ? 2.195 -3.209 0.971 1.00 61.43 29 THR A N 10
ATOM 13818 C CA . THR A 1 29 ? 2.072 -3.868 2.254 1.00 10.14 29 THR A CA 10
ATOM 13819 C C . THR A 1 29 ? 2.032 -5.381 2.104 1.00 0.31 29 THR A C 10
ATOM 13820 O O . THR A 1 29 ? 1.836 -5.916 1.007 1.00 43.43 29 THR A O 10
ATOM 13831 N N . ASN A 1 30 ? 2.248 -6.060 3.213 1.00 35.34 30 ASN A N 10
ATOM 13832 C CA . ASN A 1 30 ? 2.222 -7.502 3.245 1.00 14.22 30 ASN A CA 10
ATOM 13833 C C . ASN A 1 30 ? 1.063 -7.994 4.107 1.00 50.21 30 ASN A C 10
ATOM 13834 O O . ASN A 1 30 ? 0.822 -9.200 4.212 1.00 13.55 30 ASN A O 10
ATOM 13845 N N . ASP A 1 31 ? 0.344 -7.062 4.721 1.00 22.32 31 ASP A N 10
ATOM 13846 C CA . ASP A 1 31 ? -0.728 -7.419 5.645 1.00 32.41 31 ASP A CA 10
ATOM 13847 C C . ASP A 1 31 ? -1.999 -6.634 5.337 1.00 24.42 31 ASP A C 10
ATOM 13848 O O . ASP A 1 31 ? -1.938 -5.486 4.898 1.00 44.45 31 ASP A O 10
ATOM 13857 N N . ALA A 1 32 ? -3.148 -7.257 5.572 1.00 61.13 32 ALA A N 10
ATOM 13858 C CA . ALA A 1 32 ? -4.430 -6.654 5.237 1.00 4.10 32 ALA A CA 10
ATOM 13859 C C . ALA A 1 32 ? -5.025 -5.905 6.427 1.00 31.51 32 ALA A C 10
ATOM 13860 O O . ALA A 1 32 ? -5.849 -5.007 6.253 1.00 63.23 32 ALA A O 10
ATOM 13867 N N . VAL A 1 33 ? -4.615 -6.278 7.632 1.00 54.10 33 VAL A N 10
ATOM 13868 C CA . VAL A 1 33 ? -5.118 -5.633 8.844 1.00 1.32 33 VAL A CA 10
ATOM 13869 C C . VAL A 1 33 ? -4.405 -4.302 9.061 1.00 71.10 33 VAL A C 10
ATOM 13870 O O . VAL A 1 33 ? -5.009 -3.312 9.484 1.00 30.33 33 VAL A O 10
ATOM 13883 N N . LEU A 1 34 ? -3.114 -4.290 8.751 1.00 72.10 34 LEU A N 10
ATOM 13884 C CA . LEU A 1 34 ? -2.294 -3.090 8.877 1.00 14.34 34 LEU A CA 10
ATOM 13885 C C . LEU A 1 34 ? -2.871 -1.935 8.058 1.00 4.24 34 LEU A C 10
ATOM 13886 O O . LEU A 1 34 ? -2.751 -0.771 8.446 1.00 5.11 34 LEU A O 10
ATOM 13902 N N . LEU A 1 35 ? -3.507 -2.262 6.933 1.00 74.41 35 LEU A N 10
ATOM 13903 C CA . LEU A 1 35 ? -4.126 -1.258 6.071 1.00 52.11 35 LEU A CA 10
ATOM 13904 C C . LEU A 1 35 ? -5.134 -0.410 6.838 1.00 73.22 35 LEU A C 10
ATOM 13905 O O . LEU A 1 35 ? -5.209 0.807 6.654 1.00 71.22 35 LEU A O 10
ATOM 13921 N N . SER A 1 36 ? -5.887 -1.058 7.714 1.00 2.43 36 SER A N 10
ATOM 13922 C CA . SER A 1 36 ? -6.904 -0.385 8.508 1.00 12.44 36 SER A CA 10
ATOM 13923 C C . SER A 1 36 ? -6.269 0.625 9.465 1.00 42.13 36 SER A C 10
ATOM 13924 O O . SER A 1 36 ? -6.895 1.615 9.851 1.00 33.24 36 SER A O 10
ATOM 13932 N N . ALA A 1 37 ? -5.022 0.373 9.842 1.00 3.22 37 ALA A N 10
ATOM 13933 C CA . ALA A 1 37 ? -4.291 1.278 10.715 1.00 55.23 37 ALA A CA 10
ATOM 13934 C C . ALA A 1 37 ? -3.650 2.403 9.908 1.00 2.20 37 ALA A C 10
ATOM 13935 O O . ALA A 1 37 ? -3.779 3.577 10.255 1.00 33.51 37 ALA A O 10
ATOM 13942 N N . VAL A 1 38 ? -2.974 2.034 8.818 1.00 62.44 38 VAL A N 10
ATOM 13943 C CA . VAL A 1 38 ? -2.294 3.005 7.954 1.00 63.32 38 VAL A CA 10
ATOM 13944 C C . VAL A 1 38 ? -3.274 4.043 7.400 1.00 34.31 38 VAL A C 10
ATOM 13945 O O . VAL A 1 38 ? -2.967 5.236 7.339 1.00 63.23 38 VAL A O 10
ATOM 13958 N N . GLY A 1 39 ? -4.458 3.580 7.020 1.00 73.10 39 GLY A N 10
ATOM 13959 C CA . GLY A 1 39 ? -5.459 4.463 6.453 1.00 12.41 39 GLY A CA 10
ATOM 13960 C C . GLY A 1 39 ? -5.862 5.571 7.404 1.00 1.43 39 GLY A C 10
ATOM 13961 O O . GLY A 1 39 ? -5.835 6.747 7.045 1.00 64.45 39 GLY A O 10
ATOM 13965 N N . ALA A 1 40 ? -6.191 5.193 8.635 1.00 54.35 40 ALA A N 10
ATOM 13966 C CA . ALA A 1 40 ? -6.641 6.147 9.643 1.00 25.44 40 ALA A CA 10
ATOM 13967 C C . ALA A 1 40 ? -5.546 7.155 9.980 1.00 71.21 40 ALA A C 10
ATOM 13968 O O . ALA A 1 40 ? -5.829 8.285 10.394 1.00 25.25 40 ALA A O 10
ATOM 13975 N N . LEU A 1 41 ? -4.298 6.737 9.807 1.00 34.10 41 LEU A N 10
ATOM 13976 C CA . LEU A 1 41 ? -3.154 7.609 10.030 1.00 42.40 41 LEU A CA 10
ATOM 13977 C C . LEU A 1 41 ? -3.093 8.681 8.951 1.00 10.31 41 LEU A C 10
ATOM 13978 O O . LEU A 1 41 ? -3.015 9.875 9.244 1.00 75.25 41 LEU A O 10
ATOM 13994 N N . LEU A 1 42 ? -3.148 8.242 7.702 1.00 22.31 42 LEU A N 10
ATOM 13995 C CA . LEU A 1 42 ? -3.068 9.146 6.564 1.00 24.54 42 LEU A CA 10
ATOM 13996 C C . LEU A 1 42 ? -4.279 10.074 6.519 1.00 20.15 42 LEU A C 10
ATOM 13997 O O . LEU A 1 42 ? -4.147 11.260 6.218 1.00 14.22 42 LEU A O 10
ATOM 14013 N N . ASP A 1 43 ? -5.452 9.529 6.819 1.00 71.11 43 ASP A N 10
ATOM 14014 C CA . ASP A 1 43 ? -6.677 10.322 6.865 1.00 53.21 43 ASP A CA 10
ATOM 14015 C C . ASP A 1 43 ? -6.605 11.358 7.979 1.00 33.05 43 ASP A C 10
ATOM 14016 O O . ASP A 1 43 ? -6.886 12.541 7.766 1.00 72.34 43 ASP A O 10
ATOM 14025 N N . GLY A 1 44 ? -6.195 10.914 9.160 1.00 33.41 44 GLY A N 10
ATOM 14026 C CA . GLY A 1 44 ? -6.154 11.791 10.314 1.00 0.34 44 GLY A CA 10
ATOM 14027 C C . GLY A 1 44 ? -5.085 12.861 10.209 1.00 13.01 44 GLY A C 10
ATOM 14028 O O . GLY A 1 44 ? -5.208 13.927 10.809 1.00 44.34 44 GLY A O 10
ATOM 14032 N N . ALA A 1 45 ? -4.039 12.585 9.440 1.00 42.10 45 ALA A N 10
ATOM 14033 C CA . ALA A 1 45 ? -2.944 13.530 9.272 1.00 51.24 45 ALA A CA 10
ATOM 14034 C C . ALA A 1 45 ? -3.183 14.456 8.082 1.00 23.04 45 ALA A C 10
ATOM 14035 O O . ALA A 1 45 ? -2.337 15.301 7.773 1.00 3.33 45 ALA A O 10
ATOM 14042 N N . ASP A 1 46 ? -4.333 14.290 7.420 1.00 71.25 46 ASP A N 10
ATOM 14043 C CA . ASP A 1 46 ? -4.706 15.123 6.269 1.00 32.20 46 ASP A CA 10
ATOM 14044 C C . ASP A 1 46 ? -3.734 14.889 5.106 1.00 54.10 46 ASP A C 10
ATOM 14045 O O . ASP A 1 46 ? -3.438 15.784 4.312 1.00 4.12 46 ASP A O 10
ATOM 14054 N N . ILE A 1 47 ? -3.253 13.660 5.008 1.00 15.51 47 ILE A N 10
ATOM 14055 C CA . ILE A 1 47 ? -2.328 13.275 3.951 1.00 73.04 47 ILE A CA 10
ATOM 14056 C C . ILE A 1 47 ? -3.096 12.809 2.715 1.00 60.40 47 ILE A C 10
ATOM 14057 O O . ILE A 1 47 ? -3.978 11.953 2.810 1.00 63.24 47 ILE A O 10
ATOM 14073 N N . GLY A 1 48 ? -2.761 13.382 1.564 1.00 44.11 48 GLY A N 10
ATOM 14074 C CA . GLY A 1 48 ? -3.418 13.019 0.323 1.00 13.21 48 GLY A CA 10
ATOM 14075 C C . GLY A 1 48 ? -2.991 11.647 -0.160 1.00 0.41 48 GLY A C 10
ATOM 14076 O O . GLY A 1 48 ? -1.936 11.496 -0.778 1.00 4.31 48 GLY A O 10
ATOM 14080 N N . HIS A 1 49 ? -3.819 10.652 0.112 1.00 62.32 49 HIS A N 10
ATOM 14081 C CA . HIS A 1 49 ? -3.476 9.268 -0.176 1.00 70.01 49 HIS A CA 10
ATOM 14082 C C . HIS A 1 49 ? -4.511 8.632 -1.091 1.00 12.25 49 HIS A C 10
ATOM 14083 O O . HIS A 1 49 ? -5.676 9.028 -1.095 1.00 43.01 49 HIS A O 10
ATOM 14098 N N . LEU A 1 50 ? -4.076 7.648 -1.857 1.00 41.20 50 LEU A N 10
ATOM 14099 C CA . LEU A 1 50 ? -4.961 6.916 -2.745 1.00 12.42 50 LEU A CA 10
ATOM 14100 C C . LEU A 1 50 ? -4.802 5.413 -2.525 1.00 43.43 50 LEU A C 10
ATOM 14101 O O . LEU A 1 50 ? -3.798 4.819 -2.922 1.00 25.34 50 LEU A O 10
ATOM 14117 N N . VAL A 1 51 ? -5.778 4.815 -1.855 1.00 61.53 51 VAL A N 10
ATOM 14118 C CA . VAL A 1 51 ? -5.789 3.375 -1.626 1.00 32.34 51 VAL A CA 10
ATOM 14119 C C . VAL A 1 51 ? -7.130 2.777 -2.025 1.00 51.12 51 VAL A C 10
ATOM 14120 O O . VAL A 1 51 ? -8.155 3.048 -1.399 1.00 45.12 51 VAL A O 10
ATOM 14133 N N . LEU A 1 52 ? -7.125 1.973 -3.077 1.00 13.02 52 LEU A N 10
ATOM 14134 C CA . LEU A 1 52 ? -8.347 1.354 -3.557 1.00 62.32 52 LEU A CA 10
ATOM 14135 C C . LEU A 1 52 ? -8.074 -0.021 -4.147 1.00 4.52 52 LEU A C 10
ATOM 14136 O O . LEU A 1 52 ? -6.982 -0.283 -4.657 1.00 23.43 52 LEU A O 10
ATOM 14152 N N . ASP A 1 53 ? -9.068 -0.893 -4.030 1.00 2.42 53 ASP A N 10
ATOM 14153 C CA . ASP A 1 53 ? -9.029 -2.233 -4.605 1.00 50.11 53 ASP A CA 10
ATOM 14154 C C . ASP A 1 53 ? -10.346 -2.928 -4.278 1.00 31.24 53 ASP A C 10
ATOM 14155 O O . ASP A 1 53 ? -11.331 -2.262 -3.950 1.00 34.13 53 ASP A O 10
ATOM 14164 N N . GLN A 1 54 ? -10.369 -4.246 -4.357 1.00 1.12 54 GLN A N 10
ATOM 14165 C CA . GLN A 1 54 ? -11.570 -5.009 -4.065 1.00 21.40 54 GLN A CA 10
ATOM 14166 C C . GLN A 1 54 ? -11.289 -6.013 -2.952 1.00 51.01 54 GLN A C 10
ATOM 14167 O O . GLN A 1 54 ? -10.323 -6.771 -3.018 1.00 73.11 54 GLN A O 10
ATOM 14181 N N . ASN A 1 55 ? -12.117 -6.001 -1.916 1.00 32.21 55 ASN A N 10
ATOM 14182 C CA . ASN A 1 55 ? -11.938 -6.913 -0.799 1.00 55.33 55 ASN A CA 10
ATOM 14183 C C . ASN A 1 55 ? -12.455 -8.291 -1.183 1.00 13.11 55 ASN A C 10
ATOM 14184 O O . ASN A 1 55 ? -13.505 -8.404 -1.817 1.00 41.34 55 ASN A O 10
ATOM 14195 N N . MET A 1 56 ? -11.700 -9.324 -0.813 1.00 44.44 56 MET A N 10
ATOM 14196 C CA . MET A 1 56 ? -12.053 -10.706 -1.134 1.00 34.35 56 MET A CA 10
ATOM 14197 C C . MET A 1 56 ? -13.500 -11.001 -0.759 1.00 21.22 56 MET A C 10
ATOM 14198 O O . MET A 1 56 ? -14.355 -11.149 -1.634 1.00 3.12 56 MET A O 10
ATOM 14212 N N . SER A 1 57 ? -13.755 -11.059 0.541 1.00 64.11 57 SER A N 10
ATOM 14213 C CA . SER A 1 57 ? -15.081 -11.323 1.077 1.00 12.53 57 SER A CA 10
ATOM 14214 C C . SER A 1 57 ? -14.997 -11.457 2.589 1.00 54.21 57 SER A C 10
ATOM 14215 O O . SER A 1 57 ? -13.949 -11.818 3.129 1.00 53.02 57 SER A O 10
ATOM 14223 N N . ILE A 1 58 ? -16.082 -11.125 3.268 1.00 61.44 58 ILE A N 10
ATOM 14224 C CA . ILE A 1 58 ? -16.179 -11.362 4.698 1.00 45.03 58 ILE A CA 10
ATOM 14225 C C . ILE A 1 58 ? -16.779 -12.746 4.936 1.00 64.03 58 ILE A C 10
ATOM 14226 O O . ILE A 1 58 ? -16.703 -13.305 6.035 1.00 13.34 58 ILE A O 10
ATOM 14242 N N . LEU A 1 59 ? -17.342 -13.309 3.878 1.00 70.23 59 LEU A N 10
ATOM 14243 C CA . LEU A 1 59 ? -17.967 -14.613 3.953 1.00 62.25 59 LEU A CA 10
ATOM 14244 C C . LEU A 1 59 ? -17.042 -15.678 3.374 1.00 4.13 59 LEU A C 10
ATOM 14245 O O . LEU A 1 59 ? -16.948 -15.840 2.152 1.00 12.51 59 LEU A O 10
ATOM 14261 N N . GLU A 1 60 ? -16.345 -16.374 4.269 1.00 51.15 60 GLU A N 10
ATOM 14262 C CA . GLU A 1 60 ? -15.460 -17.484 3.904 1.00 65.24 60 GLU A CA 10
ATOM 14263 C C . GLU A 1 60 ? -14.240 -16.988 3.133 1.00 44.35 60 GLU A C 10
ATOM 14264 O O . GLU A 1 60 ? -13.967 -15.791 3.082 1.00 41.52 60 GLU A O 10
ATOM 14276 N N . GLY A 1 61 ? -13.517 -17.915 2.524 1.00 22.33 61 GLY A N 10
ATOM 14277 C CA . GLY A 1 61 ? -12.280 -17.573 1.857 1.00 71.01 61 GLY A CA 10
ATOM 14278 C C . GLY A 1 61 ? -11.081 -17.937 2.705 1.00 73.52 61 GLY A C 10
ATOM 14279 O O . GLY A 1 61 ? -11.010 -17.563 3.876 1.00 45.52 61 GLY A O 10
ATOM 14283 N N . SER A 1 62 ? -10.140 -18.668 2.125 1.00 42.32 62 SER A N 10
ATOM 14284 C CA . SER A 1 62 ? -8.988 -19.147 2.871 1.00 45.35 62 SER A CA 10
ATOM 14285 C C . SER A 1 62 ? -8.028 -18.002 3.191 1.00 3.42 62 SER A C 10
ATOM 14286 O O . SER A 1 62 ? -7.979 -17.524 4.328 1.00 64.31 62 SER A O 10
ATOM 14294 N N . LEU A 1 63 ? -7.291 -17.543 2.185 1.00 54.03 63 LEU A N 10
ATOM 14295 C CA . LEU A 1 63 ? -6.332 -16.459 2.371 1.00 11.11 63 LEU A CA 10
ATOM 14296 C C . LEU A 1 63 ? -6.442 -15.445 1.245 1.00 71.05 63 LEU A C 10
ATOM 14297 O O . LEU A 1 63 ? -6.233 -15.773 0.073 1.00 63.31 63 LEU A O 10
ATOM 14313 N N . GLY A 1 64 ? -6.770 -14.215 1.606 1.00 33.13 64 GLY A N 10
ATOM 14314 C CA . GLY A 1 64 ? -6.872 -13.155 0.627 1.00 63.21 64 GLY A CA 10
ATOM 14315 C C . GLY A 1 64 ? -5.578 -12.384 0.493 1.00 22.41 64 GLY A C 10
ATOM 14316 O O . GLY A 1 64 ? -5.480 -11.236 0.928 1.00 11.12 64 GLY A O 10
ATOM 14320 N N . VAL A 1 65 ? -4.578 -13.015 -0.106 1.00 13.30 65 VAL A N 10
ATOM 14321 C CA . VAL A 1 65 ? -3.275 -12.387 -0.270 1.00 21.04 65 VAL A CA 10
ATOM 14322 C C . VAL A 1 65 ? -3.275 -11.447 -1.475 1.00 2.21 65 VAL A C 10
ATOM 14323 O O . VAL A 1 65 ? -2.917 -11.837 -2.589 1.00 45.33 65 VAL A O 10
ATOM 14336 N N . ILE A 1 66 ? -3.732 -10.222 -1.249 1.00 53.50 66 ILE A N 10
ATOM 14337 C CA . ILE A 1 66 ? -3.726 -9.192 -2.279 1.00 24.13 66 ILE A CA 10
ATOM 14338 C C . ILE A 1 66 ? -2.707 -8.116 -1.920 1.00 33.25 66 ILE A C 10
ATOM 14339 O O . ILE A 1 66 ? -2.866 -7.404 -0.926 1.00 51.34 66 ILE A O 10
ATOM 14355 N N . PRO A 1 67 ? -1.625 -8.010 -2.706 1.00 23.54 67 PRO A N 10
ATOM 14356 C CA . PRO A 1 67 ? -0.598 -6.989 -2.499 1.00 32.20 67 PRO A CA 10
ATOM 14357 C C . PRO A 1 67 ? -1.156 -5.589 -2.723 1.00 72.34 67 PRO A C 10
ATOM 14358 O O . PRO A 1 67 ? -1.451 -5.196 -3.852 1.00 3.10 67 PRO A O 10
ATOM 14369 N N . ARG A 1 68 ? -1.319 -4.846 -1.643 1.00 21.42 68 ARG A N 10
ATOM 14370 C CA . ARG A 1 68 ? -1.899 -3.513 -1.727 1.00 72.32 68 ARG A CA 10
ATOM 14371 C C . ARG A 1 68 ? -0.810 -2.454 -1.761 1.00 54.34 68 ARG A C 10
ATOM 14372 O O . ARG A 1 68 ? 0.171 -2.536 -1.023 1.00 74.21 68 ARG A O 10
ATOM 14393 N N . ARG A 1 69 ? -0.995 -1.458 -2.615 1.00 71.11 69 ARG A N 10
ATOM 14394 C CA . ARG A 1 69 ? -0.051 -0.359 -2.717 1.00 22.13 69 ARG A CA 10
ATOM 14395 C C . ARG A 1 69 ? -0.707 0.932 -2.246 1.00 41.35 69 ARG A C 10
ATOM 14396 O O . ARG A 1 69 ? -1.846 1.224 -2.605 1.00 31.31 69 ARG A O 10
ATOM 14417 N N . VAL A 1 70 ? 0.005 1.677 -1.415 1.00 4.42 70 VAL A N 10
ATOM 14418 C CA . VAL A 1 70 ? -0.496 2.937 -0.891 1.00 30.43 70 VAL A CA 10
ATOM 14419 C C . VAL A 1 70 ? 0.174 4.090 -1.616 1.00 73.31 70 VAL A C 10
ATOM 14420 O O . VAL A 1 70 ? 1.382 4.259 -1.517 1.00 35.10 70 VAL A O 10
ATOM 14433 N N . LEU A 1 71 ? -0.598 4.863 -2.359 1.00 33.41 71 LEU A N 10
ATOM 14434 C CA . LEU A 1 71 ? -0.037 5.965 -3.128 1.00 2.31 71 LEU A CA 10
ATOM 14435 C C . LEU A 1 71 ? -0.317 7.299 -2.458 1.00 53.20 71 LEU A C 10
ATOM 14436 O O . LEU A 1 71 ? -1.373 7.494 -1.857 1.00 43.33 71 LEU A O 10
ATOM 14452 N N . VAL A 1 72 ? 0.643 8.205 -2.560 1.00 41.33 72 VAL A N 10
ATOM 14453 C CA . VAL A 1 72 ? 0.503 9.557 -2.038 1.00 21.14 72 VAL A CA 10
ATOM 14454 C C . VAL A 1 72 ? 1.152 10.550 -2.995 1.00 75.45 72 VAL A C 10
ATOM 14455 O O . VAL A 1 72 ? 1.879 10.156 -3.912 1.00 75.03 72 VAL A O 10
ATOM 14468 N N . HIS A 1 73 ? 0.882 11.831 -2.792 1.00 21.02 73 HIS A N 10
ATOM 14469 C CA . HIS A 1 73 ? 1.500 12.881 -3.601 1.00 10.32 73 HIS A CA 10
ATOM 14470 C C . HIS A 1 73 ? 2.948 13.057 -3.171 1.00 63.00 73 HIS A C 10
ATOM 14471 O O . HIS A 1 73 ? 3.320 12.617 -2.090 1.00 2.35 73 HIS A O 10
ATOM 14486 N N . GLU A 1 74 ? 3.770 13.700 -3.994 1.00 33.42 74 GLU A N 10
ATOM 14487 C CA . GLU A 1 74 ? 5.134 14.005 -3.581 1.00 24.25 74 GLU A CA 10
ATOM 14488 C C . GLU A 1 74 ? 5.104 15.097 -2.519 1.00 72.24 74 GLU A C 10
ATOM 14489 O O . GLU A 1 74 ? 6.061 15.290 -1.773 1.00 64.35 74 GLU A O 10
ATOM 14501 N N . ASP A 1 75 ? 3.981 15.802 -2.463 1.00 54.05 75 ASP A N 10
ATOM 14502 C CA . ASP A 1 75 ? 3.719 16.780 -1.415 1.00 21.03 75 ASP A CA 10
ATOM 14503 C C . ASP A 1 75 ? 3.574 16.067 -0.073 1.00 11.41 75 ASP A C 10
ATOM 14504 O O . ASP A 1 75 ? 4.037 16.543 0.964 1.00 32.21 75 ASP A O 10
ATOM 14513 N N . ASP A 1 76 ? 2.946 14.900 -0.122 1.00 61.31 76 ASP A N 10
ATOM 14514 C CA . ASP A 1 76 ? 2.633 14.125 1.072 1.00 35.12 76 ASP A CA 10
ATOM 14515 C C . ASP A 1 76 ? 3.682 13.048 1.298 1.00 24.43 76 ASP A C 10
ATOM 14516 O O . ASP A 1 76 ? 3.649 12.343 2.309 1.00 31.42 76 ASP A O 10
ATOM 14525 N N . LEU A 1 77 ? 4.608 12.934 0.352 1.00 61.12 77 LEU A N 10
ATOM 14526 C CA . LEU A 1 77 ? 5.582 11.843 0.335 1.00 14.53 77 LEU A CA 10
ATOM 14527 C C . LEU A 1 77 ? 6.323 11.743 1.665 1.00 40.52 77 LEU A C 10
ATOM 14528 O O . LEU A 1 77 ? 6.261 10.719 2.340 1.00 22.50 77 LEU A O 10
ATOM 14544 N N . ALA A 1 78 ? 6.986 12.820 2.055 1.00 31.24 78 ALA A N 10
ATOM 14545 C CA . ALA A 1 78 ? 7.768 12.831 3.284 1.00 54.11 78 ALA A CA 10
ATOM 14546 C C . ALA A 1 78 ? 6.869 12.759 4.510 1.00 41.44 78 ALA A C 10
ATOM 14547 O O . ALA A 1 78 ? 7.231 12.158 5.524 1.00 3.13 78 ALA A O 10
ATOM 14554 N N . GLY A 1 79 ? 5.686 13.350 4.395 1.00 22.23 79 GLY A N 10
ATOM 14555 C CA . GLY A 1 79 ? 4.749 13.354 5.498 1.00 41.51 79 GLY A CA 10
ATOM 14556 C C . GLY A 1 79 ? 4.306 11.955 5.873 1.00 22.11 79 GLY A C 10
ATOM 14557 O O . GLY A 1 79 ? 4.310 11.585 7.050 1.00 62.43 79 GLY A O 10
ATOM 14561 N N . ALA A 1 80 ? 3.941 11.171 4.864 1.00 24.12 80 ALA A N 10
ATOM 14562 C CA . ALA A 1 80 ? 3.506 9.800 5.077 1.00 55.21 80 ALA A CA 10
ATOM 14563 C C . ALA A 1 80 ? 4.668 8.928 5.540 1.00 23.32 80 ALA A C 10
ATOM 14564 O O . ALA A 1 80 ? 4.509 8.099 6.438 1.00 4.10 80 ALA A O 10
ATOM 14571 N N . ARG A 1 81 ? 5.841 9.135 4.940 1.00 65.45 81 ARG A N 10
ATOM 14572 C CA . ARG A 1 81 ? 7.025 8.355 5.286 1.00 51.33 81 ARG A CA 10
ATOM 14573 C C . ARG A 1 81 ? 7.344 8.478 6.769 1.00 70.33 81 ARG A C 10
ATOM 14574 O O . ARG A 1 81 ? 7.463 7.474 7.472 1.00 3.35 81 ARG A O 10
ATOM 14595 N N . ARG A 1 82 ? 7.471 9.709 7.248 1.00 13.03 82 ARG A N 10
ATOM 14596 C CA . ARG A 1 82 ? 7.846 9.934 8.634 1.00 12.20 82 ARG A CA 10
ATOM 14597 C C . ARG A 1 82 ? 6.742 9.471 9.577 1.00 51.54 82 ARG A C 10
ATOM 14598 O O . ARG A 1 82 ? 7.029 8.915 10.629 1.00 14.54 82 ARG A O 10
ATOM 14619 N N . LEU A 1 83 ? 5.487 9.678 9.192 1.00 60.51 83 LEU A N 10
ATOM 14620 C CA . LEU A 1 83 ? 4.357 9.254 10.014 1.00 1.20 83 LEU A CA 10
ATOM 14621 C C . LEU A 1 83 ? 4.400 7.747 10.258 1.00 14.14 83 LEU A C 10
ATOM 14622 O O . LEU A 1 83 ? 4.401 7.287 11.403 1.00 51.01 83 LEU A O 10
ATOM 14638 N N . LEU A 1 84 ? 4.459 6.988 9.172 1.00 63.22 84 LEU A N 10
ATOM 14639 C CA . LEU A 1 84 ? 4.478 5.531 9.241 1.00 12.25 84 LEU A CA 10
ATOM 14640 C C . LEU A 1 84 ? 5.755 5.013 9.898 1.00 4.33 84 LEU A C 10
ATOM 14641 O O . LEU A 1 84 ? 5.769 3.925 10.471 1.00 35.34 84 LEU A O 10
ATOM 14657 N N . THR A 1 85 ? 6.835 5.774 9.792 1.00 42.43 85 THR A N 10
ATOM 14658 C CA . THR A 1 85 ? 8.096 5.390 10.418 1.00 4.30 85 THR A CA 10
ATOM 14659 C C . THR A 1 85 ? 8.087 5.714 11.912 1.00 23.41 85 THR A C 10
ATOM 14660 O O . THR A 1 85 ? 8.507 4.900 12.736 1.00 12.11 85 THR A O 10
ATOM 14671 N N . ASP A 1 86 ? 7.572 6.889 12.249 1.00 43.10 86 ASP A N 10
ATOM 14672 C CA . ASP A 1 86 ? 7.628 7.401 13.614 1.00 25.02 86 ASP A CA 10
ATOM 14673 C C . ASP A 1 86 ? 6.725 6.620 14.561 1.00 34.22 86 ASP A C 10
ATOM 14674 O O . ASP A 1 86 ? 7.130 6.292 15.677 1.00 0.45 86 ASP A O 10
ATOM 14683 N N . ALA A 1 87 ? 5.505 6.319 14.128 1.00 13.04 87 ALA A N 10
ATOM 14684 C CA . ALA A 1 87 ? 4.549 5.652 15.006 1.00 24.41 87 ALA A CA 10
ATOM 14685 C C . ALA A 1 87 ? 3.868 4.472 14.331 1.00 11.12 87 ALA A C 10
ATOM 14686 O O . ALA A 1 87 ? 2.780 4.060 14.732 1.00 14.22 87 ALA A O 10
ATOM 14693 N N . GLY A 1 88 ? 4.514 3.915 13.324 1.00 73.50 88 GLY A N 10
ATOM 14694 C CA . GLY A 1 88 ? 3.967 2.748 12.671 1.00 33.33 88 GLY A CA 10
ATOM 14695 C C . GLY A 1 88 ? 4.917 1.576 12.744 1.00 51.25 88 GLY A C 10
ATOM 14696 O O . GLY A 1 88 ? 4.833 0.750 13.657 1.00 3.31 88 GLY A O 10
ATOM 14700 N N . LEU A 1 89 ? 5.856 1.544 11.809 1.00 11.10 89 LEU A N 10
ATOM 14701 C CA . LEU A 1 89 ? 6.801 0.433 11.681 1.00 10.45 89 LEU A CA 10
ATOM 14702 C C . LEU A 1 89 ? 7.798 0.673 10.548 1.00 70.12 89 LEU A C 10
ATOM 14703 O O . LEU A 1 89 ? 8.941 0.229 10.627 1.00 3.44 89 LEU A O 10
ATOM 14719 N N . ALA A 1 90 ? 7.357 1.374 9.494 1.00 11.12 90 ALA A N 10
ATOM 14720 C CA . ALA A 1 90 ? 8.219 1.687 8.342 1.00 62.01 90 ALA A CA 10
ATOM 14721 C C . ALA A 1 90 ? 8.750 0.417 7.671 1.00 2.50 90 ALA A C 10
ATOM 14722 O O . ALA A 1 90 ? 9.778 0.443 6.999 1.00 72.51 90 ALA A O 10
ATOM 14729 N N . HIS A 1 91 ? 8.029 -0.680 7.837 1.00 62.15 91 HIS A N 10
ATOM 14730 C CA . HIS A 1 91 ? 8.472 -1.977 7.330 1.00 1.02 91 HIS A CA 10
ATOM 14731 C C . HIS A 1 91 ? 7.971 -2.213 5.907 1.00 13.41 91 HIS A C 10
ATOM 14732 O O . HIS A 1 91 ? 8.552 -2.990 5.155 1.00 71.13 91 HIS A O 10
ATOM 14747 N N . GLU A 1 92 ? 6.902 -1.522 5.539 1.00 40.54 92 GLU A N 10
ATOM 14748 C CA . GLU A 1 92 ? 6.247 -1.761 4.258 1.00 13.44 92 GLU A CA 10
ATOM 14749 C C . GLU A 1 92 ? 6.786 -0.835 3.166 1.00 43.13 92 GLU A C 10
ATOM 14750 O O . GLU A 1 92 ? 6.462 -0.999 1.987 1.00 21.05 92 GLU A O 10
ATOM 14762 N N . LEU A 1 93 ? 7.611 0.135 3.559 1.00 25.24 93 LEU A N 10
ATOM 14763 C CA . LEU A 1 93 ? 8.132 1.132 2.624 1.00 32.33 93 LEU A CA 10
ATOM 14764 C C . LEU A 1 93 ? 9.137 0.499 1.665 1.00 33.30 93 LEU A C 10
ATOM 14765 O O . LEU A 1 93 ? 10.322 0.375 1.975 1.00 73.04 93 LEU A O 10
ATOM 14781 N N . ARG A 1 94 ? 8.647 0.094 0.502 1.00 54.41 94 ARG A N 10
ATOM 14782 C CA . ARG A 1 94 ? 9.460 -0.630 -0.467 1.00 11.24 94 ARG A CA 10
ATOM 14783 C C . ARG A 1 94 ? 9.216 -0.138 -1.888 1.00 41.24 94 ARG A C 10
ATOM 14784 O O . ARG A 1 94 ? 9.394 -0.885 -2.850 1.00 21.51 94 ARG A O 10
ATOM 14805 N N . SER A 1 95 ? 8.822 1.116 -2.025 1.00 41.12 95 SER A N 10
ATOM 14806 C CA . SER A 1 95 ? 8.565 1.682 -3.342 1.00 13.41 95 SER A CA 10
ATOM 14807 C C . SER A 1 95 ? 9.231 3.047 -3.487 1.00 33.51 95 SER A C 10
ATOM 14808 O O . SER A 1 95 ? 8.871 3.846 -4.353 1.00 40.33 95 SER A O 10
ATOM 14816 N N . ASP A 1 96 ? 10.226 3.294 -2.646 1.00 22.11 96 ASP A N 10
ATOM 14817 C CA . ASP A 1 96 ? 10.959 4.556 -2.665 1.00 45.44 96 ASP A CA 10
ATOM 14818 C C . ASP A 1 96 ? 12.191 4.460 -3.556 1.00 42.42 96 ASP A C 10
ATOM 14819 O O . ASP A 1 96 ? 13.104 3.676 -3.289 1.00 54.44 96 ASP A O 10
ATOM 14828 N N . ASP A 1 97 ? 12.199 5.252 -4.615 1.00 61.43 97 ASP A N 10
ATOM 14829 C CA . ASP A 1 97 ? 13.340 5.325 -5.513 1.00 51.33 97 ASP A CA 10
ATOM 14830 C C . ASP A 1 97 ? 13.335 6.655 -6.247 1.00 13.34 97 ASP A C 10
ATOM 14831 O O . ASP A 1 97 ? 12.772 6.727 -7.362 1.00 0.00 97 ASP A O 10
ATOM 14841 N N . MET A 1 1 ? 5.213 31.743 35.060 1.00 0.00 1 MET A N 11
ATOM 14842 C CA . MET A 1 1 ? 6.103 30.835 35.821 1.00 52.33 1 MET A CA 11
ATOM 14843 C C . MET A 1 1 ? 6.929 29.987 34.868 1.00 22.33 1 MET A C 11
ATOM 14844 O O . MET A 1 1 ? 6.516 29.730 33.735 1.00 21.04 1 MET A O 11
ATOM 14860 N N . GLY A 1 2 ? 8.097 29.557 35.326 1.00 71.05 2 GLY A N 11
ATOM 14861 C CA . GLY A 1 2 ? 8.956 28.729 34.508 1.00 35.51 2 GLY A CA 11
ATOM 14862 C C . GLY A 1 2 ? 10.294 29.384 34.242 1.00 60.41 2 GLY A C 11
ATOM 14863 O O . GLY A 1 2 ? 10.372 30.401 33.550 1.00 10.31 2 GLY A O 11
ATOM 14867 N N . SER A 1 3 ? 11.351 28.810 34.789 1.00 31.13 3 SER A N 11
ATOM 14868 C CA . SER A 1 3 ? 12.685 29.342 34.590 1.00 72.13 3 SER A CA 11
ATOM 14869 C C . SER A 1 3 ? 13.622 28.235 34.127 1.00 50.31 3 SER A C 11
ATOM 14870 O O . SER A 1 3 ? 14.131 27.455 34.935 1.00 53.44 3 SER A O 11
ATOM 14878 N N . SER A 1 4 ? 13.798 28.143 32.817 1.00 71.41 4 SER A N 11
ATOM 14879 C CA . SER A 1 4 ? 14.671 27.147 32.218 1.00 32.44 4 SER A CA 11
ATOM 14880 C C . SER A 1 4 ? 15.295 27.710 30.946 1.00 41.10 4 SER A C 11
ATOM 14881 O O . SER A 1 4 ? 14.678 28.520 30.257 1.00 24.32 4 SER A O 11
ATOM 14889 N N . HIS A 1 5 ? 16.514 27.294 30.640 1.00 73.41 5 HIS A N 11
ATOM 14890 C CA . HIS A 1 5 ? 17.183 27.746 29.428 1.00 32.42 5 HIS A CA 11
ATOM 14891 C C . HIS A 1 5 ? 17.894 26.582 28.737 1.00 54.50 5 HIS A C 11
ATOM 14892 O O . HIS A 1 5 ? 18.920 26.093 29.204 1.00 33.42 5 HIS A O 11
ATOM 14907 N N . HIS A 1 6 ? 17.315 26.124 27.641 1.00 72.01 6 HIS A N 11
ATOM 14908 C CA . HIS A 1 6 ? 17.904 25.048 26.854 1.00 64.32 6 HIS A CA 11
ATOM 14909 C C . HIS A 1 6 ? 18.572 25.621 25.613 1.00 13.33 6 HIS A C 11
ATOM 14910 O O . HIS A 1 6 ? 17.918 26.255 24.782 1.00 13.11 6 HIS A O 11
ATOM 14925 N N . HIS A 1 7 ? 19.876 25.402 25.495 1.00 42.40 7 HIS A N 11
ATOM 14926 C CA . HIS A 1 7 ? 20.644 25.917 24.369 1.00 70.40 7 HIS A CA 11
ATOM 14927 C C . HIS A 1 7 ? 20.296 25.144 23.101 1.00 1.13 7 HIS A C 11
ATOM 14928 O O . HIS A 1 7 ? 20.924 24.136 22.784 1.00 43.31 7 HIS A O 11
ATOM 14943 N N . HIS A 1 8 ? 19.266 25.602 22.404 1.00 41.51 8 HIS A N 11
ATOM 14944 C CA . HIS A 1 8 ? 18.817 24.940 21.183 1.00 1.11 8 HIS A CA 11
ATOM 14945 C C . HIS A 1 8 ? 19.755 25.250 20.021 1.00 73.32 8 HIS A C 11
ATOM 14946 O O . HIS A 1 8 ? 20.375 26.314 19.983 1.00 11.11 8 HIS A O 11
ATOM 14961 N N . HIS A 1 9 ? 19.857 24.313 19.086 1.00 21.35 9 HIS A N 11
ATOM 14962 C CA . HIS A 1 9 ? 20.660 24.504 17.887 1.00 31.15 9 HIS A CA 11
ATOM 14963 C C . HIS A 1 9 ? 20.417 23.364 16.904 1.00 12.23 9 HIS A C 11
ATOM 14964 O O . HIS A 1 9 ? 20.930 22.258 17.080 1.00 1.12 9 HIS A O 11
ATOM 14979 N N . HIS A 1 10 ? 19.615 23.631 15.888 1.00 11.44 10 HIS A N 11
ATOM 14980 C CA . HIS A 1 10 ? 19.354 22.647 14.847 1.00 63.12 10 HIS A CA 11
ATOM 14981 C C . HIS A 1 10 ? 20.206 22.945 13.623 1.00 33.15 10 HIS A C 11
ATOM 14982 O O . HIS A 1 10 ? 20.582 24.095 13.388 1.00 45.41 10 HIS A O 11
ATOM 14997 N N . SER A 1 11 ? 20.517 21.912 12.859 1.00 10.10 11 SER A N 11
ATOM 14998 C CA . SER A 1 11 ? 21.304 22.064 11.647 1.00 75.13 11 SER A CA 11
ATOM 14999 C C . SER A 1 11 ? 20.413 22.442 10.466 1.00 74.42 11 SER A C 11
ATOM 15000 O O . SER A 1 11 ? 19.187 22.319 10.537 1.00 2.40 11 SER A O 11
ATOM 15008 N N . SER A 1 12 ? 21.028 22.913 9.391 1.00 12.44 12 SER A N 11
ATOM 15009 C CA . SER A 1 12 ? 20.293 23.264 8.187 1.00 30.23 12 SER A CA 11
ATOM 15010 C C . SER A 1 12 ? 20.674 22.337 7.040 1.00 34.55 12 SER A C 11
ATOM 15011 O O . SER A 1 12 ? 21.843 22.245 6.662 1.00 44.13 12 SER A O 11
ATOM 15019 N N . GLY A 1 13 ? 19.683 21.645 6.502 1.00 13.51 13 GLY A N 11
ATOM 15020 C CA . GLY A 1 13 ? 19.920 20.706 5.428 1.00 44.11 13 GLY A CA 11
ATOM 15021 C C . GLY A 1 13 ? 18.625 20.217 4.833 1.00 21.23 13 GLY A C 11
ATOM 15022 O O . GLY A 1 13 ? 17.936 19.384 5.424 1.00 42.44 13 GLY A O 11
ATOM 15026 N N . ARG A 1 14 ? 18.285 20.741 3.671 1.00 33.11 14 ARG A N 11
ATOM 15027 C CA . ARG A 1 14 ? 17.024 20.413 3.036 1.00 33.00 14 ARG A CA 11
ATOM 15028 C C . ARG A 1 14 ? 17.252 19.758 1.681 1.00 42.11 14 ARG A C 11
ATOM 15029 O O . ARG A 1 14 ? 18.165 20.131 0.943 1.00 74.33 14 ARG A O 11
ATOM 15050 N N . GLU A 1 15 ? 16.426 18.774 1.372 1.00 55.22 15 GLU A N 11
ATOM 15051 C CA . GLU A 1 15 ? 16.495 18.077 0.100 1.00 4.45 15 GLU A CA 11
ATOM 15052 C C . GLU A 1 15 ? 15.081 17.818 -0.420 1.00 13.20 15 GLU A C 11
ATOM 15053 O O . GLU A 1 15 ? 14.261 17.192 0.255 1.00 33.24 15 GLU A O 11
ATOM 15065 N N . ASN A 1 16 ? 14.787 18.325 -1.607 1.00 15.42 16 ASN A N 11
ATOM 15066 C CA . ASN A 1 16 ? 13.448 18.197 -2.174 1.00 41.02 16 ASN A CA 11
ATOM 15067 C C . ASN A 1 16 ? 13.503 18.171 -3.699 1.00 62.41 16 ASN A C 11
ATOM 15068 O O . ASN A 1 16 ? 13.548 19.219 -4.347 1.00 11.24 16 ASN A O 11
ATOM 15079 N N . LEU A 1 17 ? 13.532 16.972 -4.267 1.00 44.30 17 LEU A N 11
ATOM 15080 C CA . LEU A 1 17 ? 13.572 16.817 -5.717 1.00 51.11 17 LEU A CA 11
ATOM 15081 C C . LEU A 1 17 ? 12.598 15.735 -6.172 1.00 73.42 17 LEU A C 11
ATOM 15082 O O . LEU A 1 17 ? 12.938 14.553 -6.204 1.00 65.33 17 LEU A O 11
ATOM 15098 N N . TYR A 1 18 ? 11.378 16.139 -6.491 1.00 63.20 18 TYR A N 11
ATOM 15099 C CA . TYR A 1 18 ? 10.408 15.230 -7.083 1.00 21.24 18 TYR A CA 11
ATOM 15100 C C . TYR A 1 18 ? 10.261 15.545 -8.565 1.00 75.05 18 TYR A C 11
ATOM 15101 O O . TYR A 1 18 ? 9.727 16.587 -8.938 1.00 41.54 18 TYR A O 11
ATOM 15119 N N . PHE A 1 19 ? 10.756 14.649 -9.405 1.00 55.14 19 PHE A N 11
ATOM 15120 C CA . PHE A 1 19 ? 10.782 14.881 -10.844 1.00 5.35 19 PHE A CA 11
ATOM 15121 C C . PHE A 1 19 ? 9.371 14.918 -11.424 1.00 64.21 19 PHE A C 11
ATOM 15122 O O . PHE A 1 19 ? 8.983 15.895 -12.062 1.00 71.32 19 PHE A O 11
ATOM 15139 N N . GLN A 1 20 ? 8.603 13.867 -11.189 1.00 72.30 20 GLN A N 11
ATOM 15140 C CA . GLN A 1 20 ? 7.239 13.807 -11.695 1.00 31.14 20 GLN A CA 11
ATOM 15141 C C . GLN A 1 20 ? 6.234 13.973 -10.562 1.00 23.42 20 GLN A C 11
ATOM 15142 O O . GLN A 1 20 ? 6.367 13.358 -9.505 1.00 72.41 20 GLN A O 11
ATOM 15156 N N . GLY A 1 21 ? 5.229 14.810 -10.794 1.00 12.11 21 GLY A N 11
ATOM 15157 C CA . GLY A 1 21 ? 4.210 15.051 -9.790 1.00 61.15 21 GLY A CA 11
ATOM 15158 C C . GLY A 1 21 ? 2.900 14.381 -10.140 1.00 42.52 21 GLY A C 11
ATOM 15159 O O . GLY A 1 21 ? 1.894 15.049 -10.389 1.00 13.10 21 GLY A O 11
ATOM 15163 N N . HIS A 1 22 ? 2.912 13.060 -10.179 1.00 2.51 22 HIS A N 11
ATOM 15164 C CA . HIS A 1 22 ? 1.710 12.292 -10.470 1.00 14.33 22 HIS A CA 11
ATOM 15165 C C . HIS A 1 22 ? 1.544 11.208 -9.415 1.00 11.21 22 HIS A C 11
ATOM 15166 O O . HIS A 1 22 ? 1.496 10.019 -9.731 1.00 62.22 22 HIS A O 11
ATOM 15181 N N . LEU A 1 23 ? 1.473 11.646 -8.159 1.00 12.25 23 LEU A N 11
ATOM 15182 C CA . LEU A 1 23 ? 1.413 10.751 -7.008 1.00 30.22 23 LEU A CA 11
ATOM 15183 C C . LEU A 1 23 ? 2.736 10.004 -6.841 1.00 43.21 23 LEU A C 11
ATOM 15184 O O . LEU A 1 23 ? 3.600 10.042 -7.715 1.00 32.41 23 LEU A O 11
ATOM 15200 N N . ARG A 1 24 ? 2.904 9.349 -5.708 1.00 72.10 24 ARG A N 11
ATOM 15201 C CA . ARG A 1 24 ? 4.131 8.630 -5.429 1.00 12.12 24 ARG A CA 11
ATOM 15202 C C . ARG A 1 24 ? 3.817 7.356 -4.656 1.00 32.34 24 ARG A C 11
ATOM 15203 O O . ARG A 1 24 ? 3.128 7.394 -3.636 1.00 22.44 24 ARG A O 11
ATOM 15224 N N . GLU A 1 25 ? 4.306 6.232 -5.161 1.00 64.33 25 GLU A N 11
ATOM 15225 C CA . GLU A 1 25 ? 4.113 4.942 -4.509 1.00 52.42 25 GLU A CA 11
ATOM 15226 C C . GLU A 1 25 ? 4.899 4.905 -3.203 1.00 44.00 25 GLU A C 11
ATOM 15227 O O . GLU A 1 25 ? 6.127 5.018 -3.206 1.00 74.54 25 GLU A O 11
ATOM 15239 N N . LEU A 1 26 ? 4.186 4.757 -2.093 1.00 74.22 26 LEU A N 11
ATOM 15240 C CA . LEU A 1 26 ? 4.788 4.895 -0.772 1.00 35.23 26 LEU A CA 11
ATOM 15241 C C . LEU A 1 26 ? 5.237 3.544 -0.224 1.00 31.31 26 LEU A C 11
ATOM 15242 O O . LEU A 1 26 ? 6.425 3.330 0.028 1.00 63.43 26 LEU A O 11
ATOM 15258 N N . LEU A 1 27 ? 4.294 2.630 -0.047 1.00 4.31 27 LEU A N 11
ATOM 15259 C CA . LEU A 1 27 ? 4.595 1.359 0.591 1.00 14.25 27 LEU A CA 11
ATOM 15260 C C . LEU A 1 27 ? 3.827 0.224 -0.064 1.00 5.41 27 LEU A C 11
ATOM 15261 O O . LEU A 1 27 ? 2.834 0.451 -0.751 1.00 42.15 27 LEU A O 11
ATOM 15277 N N . ARG A 1 28 ? 4.292 -0.994 0.170 1.00 11.12 28 ARG A N 11
ATOM 15278 C CA . ARG A 1 28 ? 3.656 -2.187 -0.367 1.00 0.33 28 ARG A CA 11
ATOM 15279 C C . ARG A 1 28 ? 3.547 -3.255 0.718 1.00 5.41 28 ARG A C 11
ATOM 15280 O O . ARG A 1 28 ? 4.484 -3.466 1.481 1.00 62.32 28 ARG A O 11
ATOM 15301 N N . THR A 1 29 ? 2.398 -3.903 0.809 1.00 32.40 29 THR A N 11
ATOM 15302 C CA . THR A 1 29 ? 2.193 -4.938 1.806 1.00 11.11 29 THR A CA 11
ATOM 15303 C C . THR A 1 29 ? 1.311 -6.058 1.257 1.00 50.55 29 THR A C 11
ATOM 15304 O O . THR A 1 29 ? 0.825 -5.988 0.123 1.00 62.22 29 THR A O 11
ATOM 15315 N N . ASN A 1 30 ? 1.120 -7.090 2.059 1.00 75.33 30 ASN A N 11
ATOM 15316 C CA . ASN A 1 30 ? 0.287 -8.221 1.676 1.00 45.33 30 ASN A CA 11
ATOM 15317 C C . ASN A 1 30 ? -0.897 -8.342 2.622 1.00 41.43 30 ASN A C 11
ATOM 15318 O O . ASN A 1 30 ? -1.843 -9.088 2.360 1.00 73.24 30 ASN A O 11
ATOM 15329 N N . ASP A 1 31 ? -0.840 -7.591 3.718 1.00 71.14 31 ASP A N 11
ATOM 15330 C CA . ASP A 1 31 ? -1.862 -7.657 4.752 1.00 31.50 31 ASP A CA 11
ATOM 15331 C C . ASP A 1 31 ? -2.809 -6.466 4.653 1.00 52.54 31 ASP A C 11
ATOM 15332 O O . ASP A 1 31 ? -2.440 -5.407 4.149 1.00 72.14 31 ASP A O 11
ATOM 15341 N N . ALA A 1 32 ? -4.032 -6.648 5.131 1.00 43.32 32 ALA A N 11
ATOM 15342 C CA . ALA A 1 32 ? -5.041 -5.601 5.064 1.00 23.32 32 ALA A CA 11
ATOM 15343 C C . ALA A 1 32 ? -5.375 -5.065 6.454 1.00 24.03 32 ALA A C 11
ATOM 15344 O O . ALA A 1 32 ? -6.038 -4.038 6.590 1.00 54.24 32 ALA A O 11
ATOM 15351 N N . VAL A 1 33 ? -4.905 -5.756 7.487 1.00 11.22 33 VAL A N 11
ATOM 15352 C CA . VAL A 1 33 ? -5.194 -5.359 8.862 1.00 1.34 33 VAL A CA 11
ATOM 15353 C C . VAL A 1 33 ? -4.302 -4.195 9.280 1.00 1.50 33 VAL A C 11
ATOM 15354 O O . VAL A 1 33 ? -4.765 -3.230 9.890 1.00 45.25 33 VAL A O 11
ATOM 15367 N N . LEU A 1 34 ? -3.025 -4.292 8.937 1.00 34.14 34 LEU A N 11
ATOM 15368 C CA . LEU A 1 34 ? -2.057 -3.235 9.220 1.00 13.53 34 LEU A CA 11
ATOM 15369 C C . LEU A 1 34 ? -2.461 -1.932 8.534 1.00 71.34 34 LEU A C 11
ATOM 15370 O O . LEU A 1 34 ? -2.206 -0.837 9.040 1.00 73.12 34 LEU A O 11
ATOM 15386 N N . LEU A 1 35 ? -3.109 -2.067 7.383 1.00 5.44 35 LEU A N 11
ATOM 15387 C CA . LEU A 1 35 ? -3.545 -0.914 6.602 1.00 44.23 35 LEU A CA 11
ATOM 15388 C C . LEU A 1 35 ? -4.556 -0.059 7.369 1.00 70.40 35 LEU A C 11
ATOM 15389 O O . LEU A 1 35 ? -4.710 1.125 7.080 1.00 21.11 35 LEU A O 11
ATOM 15405 N N . SER A 1 36 ? -5.236 -0.654 8.349 1.00 53.14 36 SER A N 11
ATOM 15406 C CA . SER A 1 36 ? -6.189 0.084 9.171 1.00 23.32 36 SER A CA 11
ATOM 15407 C C . SER A 1 36 ? -5.483 1.218 9.916 1.00 31.01 36 SER A C 11
ATOM 15408 O O . SER A 1 36 ? -5.973 2.349 9.957 1.00 1.13 36 SER A O 11
ATOM 15416 N N . ALA A 1 37 ? -4.327 0.912 10.494 1.00 15.33 37 ALA A N 11
ATOM 15417 C CA . ALA A 1 37 ? -3.538 1.912 11.201 1.00 72.30 37 ALA A CA 11
ATOM 15418 C C . ALA A 1 37 ? -2.977 2.939 10.227 1.00 43.31 37 ALA A C 11
ATOM 15419 O O . ALA A 1 37 ? -2.988 4.139 10.503 1.00 3.14 37 ALA A O 11
ATOM 15426 N N . VAL A 1 38 ? -2.506 2.457 9.081 1.00 2.34 38 VAL A N 11
ATOM 15427 C CA . VAL A 1 38 ? -1.955 3.325 8.045 1.00 20.13 38 VAL A CA 11
ATOM 15428 C C . VAL A 1 38 ? -3.010 4.318 7.572 1.00 1.35 38 VAL A C 11
ATOM 15429 O O . VAL A 1 38 ? -2.745 5.515 7.449 1.00 30.15 38 VAL A O 11
ATOM 15442 N N . GLY A 1 39 ? -4.214 3.808 7.337 1.00 13.53 39 GLY A N 11
ATOM 15443 C CA . GLY A 1 39 ? -5.304 4.638 6.869 1.00 44.03 39 GLY A CA 11
ATOM 15444 C C . GLY A 1 39 ? -5.686 5.698 7.876 1.00 23.03 39 GLY A C 11
ATOM 15445 O O . GLY A 1 39 ? -5.862 6.860 7.522 1.00 63.14 39 GLY A O 11
ATOM 15449 N N . ALA A 1 40 ? -5.783 5.302 9.140 1.00 14.00 40 ALA A N 11
ATOM 15450 C CA . ALA A 1 40 ? -6.138 6.226 10.212 1.00 24.43 40 ALA A CA 11
ATOM 15451 C C . ALA A 1 40 ? -5.119 7.356 10.319 1.00 51.51 40 ALA A C 11
ATOM 15452 O O . ALA A 1 40 ? -5.467 8.491 10.643 1.00 13.11 40 ALA A O 11
ATOM 15459 N N . LEU A 1 41 ? -3.862 7.039 10.032 1.00 53.35 41 LEU A N 11
ATOM 15460 C CA . LEU A 1 41 ? -2.792 8.027 10.070 1.00 61.13 41 LEU A CA 11
ATOM 15461 C C . LEU A 1 41 ? -2.909 8.992 8.899 1.00 51.12 41 LEU A C 11
ATOM 15462 O O . LEU A 1 41 ? -2.840 10.208 9.075 1.00 10.10 41 LEU A O 11
ATOM 15478 N N . LEU A 1 42 ? -3.098 8.443 7.707 1.00 31.12 42 LEU A N 11
ATOM 15479 C CA . LEU A 1 42 ? -3.207 9.253 6.499 1.00 40.14 42 LEU A CA 11
ATOM 15480 C C . LEU A 1 42 ? -4.463 10.118 6.538 1.00 30.43 42 LEU A C 11
ATOM 15481 O O . LEU A 1 42 ? -4.405 11.318 6.273 1.00 55.53 42 LEU A O 11
ATOM 15497 N N . ASP A 1 43 ? -5.587 9.502 6.886 1.00 54.14 43 ASP A N 11
ATOM 15498 C CA . ASP A 1 43 ? -6.858 10.211 7.004 1.00 74.32 43 ASP A CA 11
ATOM 15499 C C . ASP A 1 43 ? -6.779 11.289 8.075 1.00 34.03 43 ASP A C 11
ATOM 15500 O O . ASP A 1 43 ? -7.257 12.407 7.879 1.00 54.22 43 ASP A O 11
ATOM 15509 N N . GLY A 1 44 ? -6.152 10.952 9.200 1.00 5.55 44 GLY A N 11
ATOM 15510 C CA . GLY A 1 44 ? -6.049 11.880 10.311 1.00 71.45 44 GLY A CA 11
ATOM 15511 C C . GLY A 1 44 ? -5.175 13.077 9.999 1.00 20.31 44 GLY A C 11
ATOM 15512 O O . GLY A 1 44 ? -5.448 14.188 10.447 1.00 30.25 44 GLY A O 11
ATOM 15516 N N . ALA A 1 45 ? -4.122 12.854 9.226 1.00 64.01 45 ALA A N 11
ATOM 15517 C CA . ALA A 1 45 ? -3.214 13.928 8.850 1.00 13.52 45 ALA A CA 11
ATOM 15518 C C . ALA A 1 45 ? -3.704 14.648 7.598 1.00 45.02 45 ALA A C 11
ATOM 15519 O O . ALA A 1 45 ? -3.064 15.591 7.124 1.00 72.52 45 ALA A O 11
ATOM 15526 N N . ASP A 1 46 ? -4.846 14.189 7.072 1.00 34.42 46 ASP A N 11
ATOM 15527 C CA . ASP A 1 46 ? -5.453 14.756 5.866 1.00 43.22 46 ASP A CA 11
ATOM 15528 C C . ASP A 1 46 ? -4.505 14.604 4.675 1.00 3.43 46 ASP A C 11
ATOM 15529 O O . ASP A 1 46 ? -4.428 15.459 3.786 1.00 65.44 46 ASP A O 11
ATOM 15538 N N . ILE A 1 47 ? -3.791 13.490 4.663 1.00 43.44 47 ILE A N 11
ATOM 15539 C CA . ILE A 1 47 ? -2.856 13.175 3.598 1.00 53.04 47 ILE A CA 11
ATOM 15540 C C . ILE A 1 47 ? -3.560 12.424 2.471 1.00 61.53 47 ILE A C 11
ATOM 15541 O O . ILE A 1 47 ? -4.124 11.351 2.695 1.00 74.03 47 ILE A O 11
ATOM 15557 N N . GLY A 1 48 ? -3.546 13.005 1.273 1.00 52.32 48 GLY A N 11
ATOM 15558 C CA . GLY A 1 48 ? -4.105 12.340 0.109 1.00 11.44 48 GLY A CA 11
ATOM 15559 C C . GLY A 1 48 ? -3.475 10.979 -0.110 1.00 53.30 48 GLY A C 11
ATOM 15560 O O . GLY A 1 48 ? -2.257 10.826 0.005 1.00 61.23 48 GLY A O 11
ATOM 15564 N N . HIS A 1 49 ? -4.300 9.992 -0.427 1.00 25.53 49 HIS A N 11
ATOM 15565 C CA . HIS A 1 49 ? -3.839 8.613 -0.487 1.00 51.23 49 HIS A CA 11
ATOM 15566 C C . HIS A 1 49 ? -4.667 7.785 -1.460 1.00 13.11 49 HIS A C 11
ATOM 15567 O O . HIS A 1 49 ? -5.892 7.903 -1.514 1.00 73.54 49 HIS A O 11
ATOM 15582 N N . LEU A 1 50 ? -3.983 6.948 -2.220 1.00 4.51 50 LEU A N 11
ATOM 15583 C CA . LEU A 1 50 ? -4.625 6.050 -3.161 1.00 1.52 50 LEU A CA 11
ATOM 15584 C C . LEU A 1 50 ? -4.148 4.624 -2.898 1.00 23.13 50 LEU A C 11
ATOM 15585 O O . LEU A 1 50 ? -3.011 4.268 -3.217 1.00 11.42 50 LEU A O 11
ATOM 15601 N N . VAL A 1 51 ? -4.999 3.827 -2.270 1.00 35.33 51 VAL A N 11
ATOM 15602 C CA . VAL A 1 51 ? -4.677 2.436 -2.004 1.00 32.40 51 VAL A CA 11
ATOM 15603 C C . VAL A 1 51 ? -4.930 1.599 -3.251 1.00 25.50 51 VAL A C 11
ATOM 15604 O O . VAL A 1 51 ? -6.061 1.520 -3.741 1.00 45.55 51 VAL A O 11
ATOM 15617 N N . LEU A 1 52 ? -3.874 0.993 -3.769 1.00 22.52 52 LEU A N 11
ATOM 15618 C CA . LEU A 1 52 ? -3.970 0.210 -4.987 1.00 71.55 52 LEU A CA 11
ATOM 15619 C C . LEU A 1 52 ? -4.217 -1.257 -4.653 1.00 33.01 52 LEU A C 11
ATOM 15620 O O . LEU A 1 52 ? -3.303 -1.985 -4.260 1.00 3.42 52 LEU A O 11
ATOM 15636 N N . ASP A 1 53 ? -5.468 -1.663 -4.774 1.00 35.11 53 ASP A N 11
ATOM 15637 C CA . ASP A 1 53 ? -5.846 -3.063 -4.676 1.00 21.34 53 ASP A CA 11
ATOM 15638 C C . ASP A 1 53 ? -6.665 -3.428 -5.901 1.00 24.42 53 ASP A C 11
ATOM 15639 O O . ASP A 1 53 ? -7.164 -2.545 -6.597 1.00 63.12 53 ASP A O 11
ATOM 15648 N N . GLN A 1 54 ? -6.798 -4.712 -6.173 1.00 54.01 54 GLN A N 11
ATOM 15649 C CA . GLN A 1 54 ? -7.511 -5.157 -7.357 1.00 50.35 54 GLN A CA 11
ATOM 15650 C C . GLN A 1 54 ? -8.703 -6.018 -6.966 1.00 23.23 54 GLN A C 11
ATOM 15651 O O . GLN A 1 54 ? -8.565 -7.213 -6.709 1.00 53.34 54 GLN A O 11
ATOM 15665 N N . ASN A 1 55 ? -9.870 -5.397 -6.894 1.00 22.34 55 ASN A N 11
ATOM 15666 C CA . ASN A 1 55 ? -11.087 -6.109 -6.541 1.00 30.52 55 ASN A CA 11
ATOM 15667 C C . ASN A 1 55 ? -11.739 -6.670 -7.798 1.00 15.14 55 ASN A C 11
ATOM 15668 O O . ASN A 1 55 ? -12.437 -5.960 -8.524 1.00 3.10 55 ASN A O 11
ATOM 15679 N N . MET A 1 56 ? -11.474 -7.936 -8.068 1.00 12.31 56 MET A N 11
ATOM 15680 C CA . MET A 1 56 ? -12.001 -8.603 -9.253 1.00 10.10 56 MET A CA 11
ATOM 15681 C C . MET A 1 56 ? -13.332 -9.267 -8.941 1.00 54.02 56 MET A C 11
ATOM 15682 O O . MET A 1 56 ? -13.912 -9.038 -7.877 1.00 53.23 56 MET A O 11
ATOM 15696 N N . SER A 1 57 ? -13.820 -10.080 -9.872 1.00 62.24 57 SER A N 11
ATOM 15697 C CA . SER A 1 57 ? -15.020 -10.872 -9.640 1.00 52.53 57 SER A CA 11
ATOM 15698 C C . SER A 1 57 ? -14.792 -11.826 -8.466 1.00 64.35 57 SER A C 11
ATOM 15699 O O . SER A 1 57 ? -13.646 -12.161 -8.156 1.00 71.33 57 SER A O 11
ATOM 15707 N N . ILE A 1 58 ? -15.868 -12.256 -7.815 1.00 60.24 58 ILE A N 11
ATOM 15708 C CA . ILE A 1 58 ? -15.748 -13.082 -6.617 1.00 64.32 58 ILE A CA 11
ATOM 15709 C C . ILE A 1 58 ? -15.011 -14.391 -6.916 1.00 12.20 58 ILE A C 11
ATOM 15710 O O . ILE A 1 58 ? -15.478 -15.228 -7.691 1.00 23.23 58 ILE A O 11
ATOM 15726 N N . LEU A 1 59 ? -13.839 -14.536 -6.315 1.00 31.00 59 LEU A N 11
ATOM 15727 C CA . LEU A 1 59 ? -13.016 -15.720 -6.486 1.00 42.15 59 LEU A CA 11
ATOM 15728 C C . LEU A 1 59 ? -12.173 -15.923 -5.234 1.00 0.42 59 LEU A C 11
ATOM 15729 O O . LEU A 1 59 ? -11.918 -14.968 -4.495 1.00 4.11 59 LEU A O 11
ATOM 15745 N N . GLU A 1 60 ? -11.767 -17.159 -4.984 1.00 55.12 60 GLU A N 11
ATOM 15746 C CA . GLU A 1 60 ? -10.951 -17.475 -3.820 1.00 13.30 60 GLU A CA 11
ATOM 15747 C C . GLU A 1 60 ? -9.565 -16.840 -3.933 1.00 71.13 60 GLU A C 11
ATOM 15748 O O . GLU A 1 60 ? -8.872 -16.996 -4.944 1.00 53.42 60 GLU A O 11
ATOM 15760 N N . GLY A 1 61 ? -9.180 -16.097 -2.907 1.00 64.45 61 GLY A N 11
ATOM 15761 C CA . GLY A 1 61 ? -7.875 -15.476 -2.891 1.00 10.11 61 GLY A CA 11
ATOM 15762 C C . GLY A 1 61 ? -7.958 -13.964 -2.955 1.00 2.25 61 GLY A C 11
ATOM 15763 O O . GLY A 1 61 ? -8.149 -13.395 -4.027 1.00 74.31 61 GLY A O 11
ATOM 15767 N N . SER A 1 62 ? -7.819 -13.322 -1.805 1.00 43.23 62 SER A N 11
ATOM 15768 C CA . SER A 1 62 ? -7.874 -11.869 -1.726 1.00 23.20 62 SER A CA 11
ATOM 15769 C C . SER A 1 62 ? -6.674 -11.332 -0.952 1.00 43.02 62 SER A C 11
ATOM 15770 O O . SER A 1 62 ? -6.002 -10.397 -1.395 1.00 33.31 62 SER A O 11
ATOM 15778 N N . LEU A 1 63 ? -6.393 -11.941 0.192 1.00 24.41 63 LEU A N 11
ATOM 15779 C CA . LEU A 1 63 ? -5.294 -11.501 1.037 1.00 32.44 63 LEU A CA 11
ATOM 15780 C C . LEU A 1 63 ? -4.004 -12.176 0.588 1.00 21.23 63 LEU A C 11
ATOM 15781 O O . LEU A 1 63 ? -3.947 -13.401 0.469 1.00 23.45 63 LEU A O 11
ATOM 15797 N N . GLY A 1 64 ? -2.982 -11.376 0.314 1.00 30.23 64 GLY A N 11
ATOM 15798 C CA . GLY A 1 64 ? -1.729 -11.911 -0.190 1.00 34.51 64 GLY A CA 11
ATOM 15799 C C . GLY A 1 64 ? -1.764 -12.114 -1.693 1.00 71.51 64 GLY A C 11
ATOM 15800 O O . GLY A 1 64 ? -0.826 -11.742 -2.401 1.00 14.54 64 GLY A O 11
ATOM 15804 N N . VAL A 1 65 ? -2.859 -12.699 -2.177 1.00 30.44 65 VAL A N 11
ATOM 15805 C CA . VAL A 1 65 ? -3.051 -12.938 -3.604 1.00 25.23 65 VAL A CA 11
ATOM 15806 C C . VAL A 1 65 ? -3.082 -11.621 -4.377 1.00 32.34 65 VAL A C 11
ATOM 15807 O O . VAL A 1 65 ? -2.581 -11.528 -5.502 1.00 62.21 65 VAL A O 11
ATOM 15820 N N . ILE A 1 66 ? -3.659 -10.606 -3.760 1.00 34.54 66 ILE A N 11
ATOM 15821 C CA . ILE A 1 66 ? -3.639 -9.260 -4.314 1.00 25.13 66 ILE A CA 11
ATOM 15822 C C . ILE A 1 66 ? -2.773 -8.361 -3.437 1.00 54.41 66 ILE A C 11
ATOM 15823 O O . ILE A 1 66 ? -3.130 -8.067 -2.294 1.00 1.31 66 ILE A O 11
ATOM 15839 N N . PRO A 1 67 ? -1.615 -7.934 -3.955 1.00 21.52 67 PRO A N 11
ATOM 15840 C CA . PRO A 1 67 ? -0.700 -7.059 -3.221 1.00 73.45 67 PRO A CA 11
ATOM 15841 C C . PRO A 1 67 ? -1.312 -5.687 -2.954 1.00 32.41 67 PRO A C 11
ATOM 15842 O O . PRO A 1 67 ? -1.874 -5.061 -3.852 1.00 53.21 67 PRO A O 11
ATOM 15853 N N . ARG A 1 68 ? -1.201 -5.228 -1.716 1.00 20.44 68 ARG A N 11
ATOM 15854 C CA . ARG A 1 68 ? -1.763 -3.946 -1.323 1.00 40.10 68 ARG A CA 11
ATOM 15855 C C . ARG A 1 68 ? -0.661 -2.899 -1.252 1.00 75.52 68 ARG A C 11
ATOM 15856 O O . ARG A 1 68 ? 0.225 -2.992 -0.407 1.00 65.31 68 ARG A O 11
ATOM 15877 N N . ARG A 1 69 ? -0.696 -1.916 -2.131 1.00 20.30 69 ARG A N 11
ATOM 15878 C CA . ARG A 1 69 ? 0.286 -0.845 -2.071 1.00 60.43 69 ARG A CA 11
ATOM 15879 C C . ARG A 1 69 ? -0.394 0.511 -1.991 1.00 40.52 69 ARG A C 11
ATOM 15880 O O . ARG A 1 69 ? -1.431 0.738 -2.613 1.00 53.11 69 ARG A O 11
ATOM 15901 N N . VAL A 1 70 ? 0.196 1.401 -1.210 1.00 4.44 70 VAL A N 11
ATOM 15902 C CA . VAL A 1 70 ? -0.396 2.703 -0.944 1.00 44.13 70 VAL A CA 11
ATOM 15903 C C . VAL A 1 70 ? 0.384 3.802 -1.644 1.00 3.13 70 VAL A C 11
ATOM 15904 O O . VAL A 1 70 ? 1.597 3.911 -1.475 1.00 14.51 70 VAL A O 11
ATOM 15917 N N . LEU A 1 71 ? -0.310 4.599 -2.441 1.00 12.05 71 LEU A N 11
ATOM 15918 C CA . LEU A 1 71 ? 0.292 5.755 -3.082 1.00 72.03 71 LEU A CA 11
ATOM 15919 C C . LEU A 1 71 ? -0.193 7.024 -2.401 1.00 14.52 71 LEU A C 11
ATOM 15920 O O . LEU A 1 71 ? -1.348 7.106 -1.985 1.00 41.03 71 LEU A O 11
ATOM 15936 N N . VAL A 1 72 ? 0.686 7.999 -2.270 1.00 23.33 72 VAL A N 11
ATOM 15937 C CA . VAL A 1 72 ? 0.328 9.273 -1.660 1.00 12.22 72 VAL A CA 11
ATOM 15938 C C . VAL A 1 72 ? 0.820 10.420 -2.532 1.00 42.32 72 VAL A C 11
ATOM 15939 O O . VAL A 1 72 ? 1.382 10.187 -3.602 1.00 4.04 72 VAL A O 11
ATOM 15952 N N . HIS A 1 73 ? 0.597 11.652 -2.091 1.00 41.50 73 HIS A N 11
ATOM 15953 C CA . HIS A 1 73 ? 1.071 12.819 -2.833 1.00 63.14 73 HIS A CA 11
ATOM 15954 C C . HIS A 1 73 ? 2.588 12.900 -2.796 1.00 35.24 73 HIS A C 11
ATOM 15955 O O . HIS A 1 73 ? 3.226 12.346 -1.905 1.00 73.12 73 HIS A O 11
ATOM 15970 N N . GLU A 1 74 ? 3.157 13.606 -3.759 1.00 50.33 74 GLU A N 11
ATOM 15971 C CA . GLU A 1 74 ? 4.589 13.862 -3.774 1.00 3.03 74 GLU A CA 11
ATOM 15972 C C . GLU A 1 74 ? 4.945 14.775 -2.617 1.00 32.53 74 GLU A C 11
ATOM 15973 O O . GLU A 1 74 ? 5.970 14.605 -1.956 1.00 53.31 74 GLU A O 11
ATOM 15985 N N . ASP A 1 75 ? 4.068 15.731 -2.371 1.00 42.12 75 ASP A N 11
ATOM 15986 C CA . ASP A 1 75 ? 4.276 16.692 -1.316 1.00 72.51 75 ASP A CA 11
ATOM 15987 C C . ASP A 1 75 ? 4.058 16.053 0.051 1.00 73.12 75 ASP A C 11
ATOM 15988 O O . ASP A 1 75 ? 4.802 16.308 0.997 1.00 64.04 75 ASP A O 11
ATOM 15997 N N . ASP A 1 76 ? 3.042 15.203 0.136 1.00 3.10 76 ASP A N 11
ATOM 15998 C CA . ASP A 1 76 ? 2.687 14.539 1.386 1.00 23.13 76 ASP A CA 11
ATOM 15999 C C . ASP A 1 76 ? 3.623 13.372 1.673 1.00 32.44 76 ASP A C 11
ATOM 16000 O O . ASP A 1 76 ? 3.585 12.790 2.757 1.00 3.10 76 ASP A O 11
ATOM 16009 N N . LEU A 1 77 ? 4.459 13.033 0.696 1.00 52.42 77 LEU A N 11
ATOM 16010 C CA . LEU A 1 77 ? 5.418 11.944 0.843 1.00 24.32 77 LEU A CA 11
ATOM 16011 C C . LEU A 1 77 ? 6.276 12.172 2.087 1.00 63.31 77 LEU A C 11
ATOM 16012 O O . LEU A 1 77 ? 6.464 11.269 2.903 1.00 1.01 77 LEU A O 11
ATOM 16028 N N . ALA A 1 78 ? 6.759 13.403 2.232 1.00 62.30 78 ALA A N 11
ATOM 16029 C CA . ALA A 1 78 ? 7.643 13.766 3.330 1.00 63.12 78 ALA A CA 11
ATOM 16030 C C . ALA A 1 78 ? 6.967 13.555 4.680 1.00 30.12 78 ALA A C 11
ATOM 16031 O O . ALA A 1 78 ? 7.605 13.137 5.646 1.00 61.01 78 ALA A O 11
ATOM 16038 N N . GLY A 1 79 ? 5.670 13.832 4.736 1.00 14.34 79 GLY A N 11
ATOM 16039 C CA . GLY A 1 79 ? 4.941 13.675 5.977 1.00 45.23 79 GLY A CA 11
ATOM 16040 C C . GLY A 1 79 ? 4.596 12.229 6.257 1.00 24.30 79 GLY A C 11
ATOM 16041 O O . GLY A 1 79 ? 4.809 11.734 7.363 1.00 72.34 79 GLY A O 11
ATOM 16045 N N . ALA A 1 80 ? 4.087 11.547 5.240 1.00 71.01 80 ALA A N 11
ATOM 16046 C CA . ALA A 1 80 ? 3.623 10.178 5.386 1.00 71.53 80 ALA A CA 11
ATOM 16047 C C . ALA A 1 80 ? 4.768 9.219 5.700 1.00 2.25 80 ALA A C 11
ATOM 16048 O O . ALA A 1 80 ? 4.668 8.414 6.628 1.00 53.41 80 ALA A O 11
ATOM 16055 N N . ARG A 1 81 ? 5.863 9.309 4.944 1.00 22.14 81 ARG A N 11
ATOM 16056 C CA . ARG A 1 81 ? 6.974 8.378 5.130 1.00 45.11 81 ARG A CA 11
ATOM 16057 C C . ARG A 1 81 ? 7.665 8.624 6.469 1.00 24.21 81 ARG A C 11
ATOM 16058 O O . ARG A 1 81 ? 8.323 7.741 7.008 1.00 4.14 81 ARG A O 11
ATOM 16079 N N . ARG A 1 82 ? 7.510 9.826 7.005 1.00 41.33 82 ARG A N 11
ATOM 16080 C CA . ARG A 1 82 ? 8.014 10.133 8.333 1.00 54.11 82 ARG A CA 11
ATOM 16081 C C . ARG A 1 82 ? 7.073 9.562 9.392 1.00 50.51 82 ARG A C 11
ATOM 16082 O O . ARG A 1 82 ? 7.505 8.877 10.319 1.00 23.02 82 ARG A O 11
ATOM 16103 N N . LEU A 1 83 ? 5.784 9.832 9.220 1.00 22.01 83 LEU A N 11
ATOM 16104 C CA . LEU A 1 83 ? 4.759 9.411 10.167 1.00 4.54 83 LEU A CA 11
ATOM 16105 C C . LEU A 1 83 ? 4.736 7.890 10.323 1.00 25.42 83 LEU A C 11
ATOM 16106 O O . LEU A 1 83 ? 4.774 7.365 11.440 1.00 4.03 83 LEU A O 11
ATOM 16122 N N . LEU A 1 84 ? 4.689 7.192 9.196 1.00 73.25 84 LEU A N 11
ATOM 16123 C CA . LEU A 1 84 ? 4.616 5.734 9.184 1.00 2.03 84 LEU A CA 11
ATOM 16124 C C . LEU A 1 84 ? 5.886 5.095 9.742 1.00 2.40 84 LEU A C 11
ATOM 16125 O O . LEU A 1 84 ? 5.851 3.984 10.266 1.00 23.24 84 LEU A O 11
ATOM 16141 N N . THR A 1 85 ? 7.008 5.785 9.617 1.00 72.11 85 THR A N 11
ATOM 16142 C CA . THR A 1 85 ? 8.277 5.260 10.099 1.00 13.22 85 THR A CA 11
ATOM 16143 C C . THR A 1 85 ? 8.444 5.503 11.598 1.00 53.11 85 THR A C 11
ATOM 16144 O O . THR A 1 85 ? 8.967 4.652 12.321 1.00 3.44 85 THR A O 11
ATOM 16155 N N . ASP A 1 86 ? 7.981 6.653 12.068 1.00 14.23 86 ASP A N 11
ATOM 16156 C CA . ASP A 1 86 ? 8.157 7.026 13.466 1.00 22.23 86 ASP A CA 11
ATOM 16157 C C . ASP A 1 86 ? 7.227 6.243 14.386 1.00 31.41 86 ASP A C 11
ATOM 16158 O O . ASP A 1 86 ? 7.651 5.743 15.429 1.00 50.35 86 ASP A O 11
ATOM 16167 N N . ALA A 1 87 ? 5.963 6.120 13.996 1.00 54.42 87 ALA A N 11
ATOM 16168 C CA . ALA A 1 87 ? 4.969 5.491 14.859 1.00 21.42 87 ALA A CA 11
ATOM 16169 C C . ALA A 1 87 ? 3.970 4.657 14.061 1.00 41.02 87 ALA A C 11
ATOM 16170 O O . ALA A 1 87 ? 2.791 4.590 14.409 1.00 32.10 87 ALA A O 11
ATOM 16177 N N . GLY A 1 88 ? 4.438 4.015 13.003 1.00 24.52 88 GLY A N 11
ATOM 16178 C CA . GLY A 1 88 ? 3.558 3.180 12.216 1.00 41.14 88 GLY A CA 11
ATOM 16179 C C . GLY A 1 88 ? 4.071 1.763 12.080 1.00 60.41 88 GLY A C 11
ATOM 16180 O O . GLY A 1 88 ? 3.627 0.856 12.783 1.00 12.14 88 GLY A O 11
ATOM 16184 N N . LEU A 1 89 ? 5.021 1.582 11.180 1.00 33.22 89 LEU A N 11
ATOM 16185 C CA . LEU A 1 89 ? 5.542 0.262 10.859 1.00 43.41 89 LEU A CA 11
ATOM 16186 C C . LEU A 1 89 ? 6.934 0.375 10.250 1.00 30.11 89 LEU A C 11
ATOM 16187 O O . LEU A 1 89 ? 7.891 -0.214 10.753 1.00 25.42 89 LEU A O 11
ATOM 16203 N N . ALA A 1 90 ? 7.022 1.140 9.159 1.00 42.44 90 ALA A N 11
ATOM 16204 C CA . ALA A 1 90 ? 8.285 1.408 8.460 1.00 4.21 90 ALA A CA 11
ATOM 16205 C C . ALA A 1 90 ? 8.910 0.145 7.865 1.00 12.32 90 ALA A C 11
ATOM 16206 O O . ALA A 1 90 ? 10.061 0.167 7.438 1.00 50.11 90 ALA A O 11
ATOM 16213 N N . HIS A 1 91 ? 8.157 -0.944 7.812 1.00 74.32 91 HIS A N 11
ATOM 16214 C CA . HIS A 1 91 ? 8.712 -2.201 7.318 1.00 54.31 91 HIS A CA 11
ATOM 16215 C C . HIS A 1 91 ? 8.201 -2.516 5.912 1.00 53.01 91 HIS A C 11
ATOM 16216 O O . HIS A 1 91 ? 8.870 -3.197 5.140 1.00 72.03 91 HIS A O 11
ATOM 16231 N N . GLU A 1 92 ? 7.022 -2.005 5.585 1.00 51.43 92 GLU A N 11
ATOM 16232 C CA . GLU A 1 92 ? 6.417 -2.258 4.281 1.00 32.13 92 GLU A CA 11
ATOM 16233 C C . GLU A 1 92 ? 6.681 -1.095 3.327 1.00 44.31 92 GLU A C 11
ATOM 16234 O O . GLU A 1 92 ? 6.305 -1.136 2.155 1.00 11.40 92 GLU A O 11
ATOM 16246 N N . LEU A 1 93 ? 7.330 -0.058 3.836 1.00 43.11 93 LEU A N 11
ATOM 16247 C CA . LEU A 1 93 ? 7.608 1.131 3.042 1.00 62.20 93 LEU A CA 11
ATOM 16248 C C . LEU A 1 93 ? 8.705 0.853 2.027 1.00 34.55 93 LEU A C 11
ATOM 16249 O O . LEU A 1 93 ? 9.723 0.236 2.350 1.00 44.23 93 LEU A O 11
ATOM 16265 N N . ARG A 1 94 ? 8.489 1.306 0.800 1.00 52.52 94 ARG A N 11
ATOM 16266 C CA . ARG A 1 94 ? 9.443 1.088 -0.276 1.00 62.43 94 ARG A CA 11
ATOM 16267 C C . ARG A 1 94 ? 9.268 2.137 -1.368 1.00 72.04 94 ARG A C 11
ATOM 16268 O O . ARG A 1 94 ? 8.466 1.976 -2.287 1.00 34.44 94 ARG A O 11
ATOM 16289 N N . SER A 1 95 ? 10.006 3.226 -1.241 1.00 12.24 95 SER A N 11
ATOM 16290 C CA . SER A 1 95 ? 10.015 4.265 -2.253 1.00 31.22 95 SER A CA 11
ATOM 16291 C C . SER A 1 95 ? 11.360 4.247 -2.974 1.00 41.13 95 SER A C 11
ATOM 16292 O O . SER A 1 95 ? 12.147 5.190 -2.871 1.00 45.45 95 SER A O 11
ATOM 16300 N N . ASP A 1 96 ? 11.624 3.135 -3.670 1.00 73.44 96 ASP A N 11
ATOM 16301 C CA . ASP A 1 96 ? 12.930 2.875 -4.294 1.00 55.41 96 ASP A CA 11
ATOM 16302 C C . ASP A 1 96 ? 14.000 2.719 -3.221 1.00 14.23 96 ASP A C 11
ATOM 16303 O O . ASP A 1 96 ? 15.199 2.739 -3.497 1.00 13.24 96 ASP A O 11
ATOM 16312 N N . ASP A 1 97 ? 13.529 2.549 -1.996 1.00 72.40 97 ASP A N 11
ATOM 16313 C CA . ASP A 1 97 ? 14.374 2.355 -0.832 1.00 74.01 97 ASP A CA 11
ATOM 16314 C C . ASP A 1 97 ? 13.521 1.845 0.317 1.00 32.45 97 ASP A C 11
ATOM 16315 O O . ASP A 1 97 ? 12.601 2.578 0.741 1.00 0.00 97 ASP A O 11
ATOM 16325 N N . MET A 1 1 ? 21.951 25.033 40.105 1.00 0.00 1 MET A N 12
ATOM 16326 C CA . MET A 1 1 ? 20.845 25.620 39.316 1.00 52.33 1 MET A CA 12
ATOM 16327 C C . MET A 1 1 ? 21.388 26.271 38.053 1.00 23.33 1 MET A C 12
ATOM 16328 O O . MET A 1 1 ? 21.986 27.345 38.103 1.00 71.14 1 MET A O 12
ATOM 16344 N N . GLY A 1 2 ? 21.188 25.606 36.928 1.00 12.44 2 GLY A N 12
ATOM 16345 C CA . GLY A 1 2 ? 21.669 26.118 35.661 1.00 44.11 2 GLY A CA 12
ATOM 16346 C C . GLY A 1 2 ? 21.851 25.008 34.652 1.00 1.31 2 GLY A C 12
ATOM 16347 O O . GLY A 1 2 ? 22.038 23.852 35.028 1.00 13.45 2 GLY A O 12
ATOM 16351 N N . SER A 1 3 ? 21.785 25.346 33.374 1.00 13.32 3 SER A N 12
ATOM 16352 C CA . SER A 1 3 ? 21.910 24.355 32.319 1.00 11.03 3 SER A CA 12
ATOM 16353 C C . SER A 1 3 ? 22.444 24.993 31.044 1.00 33.44 3 SER A C 12
ATOM 16354 O O . SER A 1 3 ? 21.685 25.531 30.240 1.00 70.33 3 SER A O 12
ATOM 16362 N N . SER A 1 4 ? 23.754 24.954 30.875 1.00 2.43 4 SER A N 12
ATOM 16363 C CA . SER A 1 4 ? 24.385 25.493 29.685 1.00 43.34 4 SER A CA 12
ATOM 16364 C C . SER A 1 4 ? 24.893 24.363 28.797 1.00 50.12 4 SER A C 12
ATOM 16365 O O . SER A 1 4 ? 26.097 24.166 28.634 1.00 32.34 4 SER A O 12
ATOM 16373 N N . HIS A 1 5 ? 23.954 23.605 28.252 1.00 42.43 5 HIS A N 12
ATOM 16374 C CA . HIS A 1 5 ? 24.267 22.487 27.376 1.00 4.51 5 HIS A CA 12
ATOM 16375 C C . HIS A 1 5 ? 23.075 22.201 26.472 1.00 31.44 5 HIS A C 12
ATOM 16376 O O . HIS A 1 5 ? 21.938 22.130 26.940 1.00 21.35 5 HIS A O 12
ATOM 16391 N N . HIS A 1 6 ? 23.331 22.069 25.180 1.00 24.23 6 HIS A N 12
ATOM 16392 C CA . HIS A 1 6 ? 22.267 21.849 24.209 1.00 12.30 6 HIS A CA 12
ATOM 16393 C C . HIS A 1 6 ? 22.761 21.000 23.045 1.00 25.51 6 HIS A C 12
ATOM 16394 O O . HIS A 1 6 ? 23.953 20.995 22.731 1.00 70.32 6 HIS A O 12
ATOM 16409 N N . HIS A 1 7 ? 21.841 20.282 22.418 1.00 4.21 7 HIS A N 12
ATOM 16410 C CA . HIS A 1 7 ? 22.169 19.424 21.288 1.00 3.15 7 HIS A CA 12
ATOM 16411 C C . HIS A 1 7 ? 20.922 19.203 20.438 1.00 31.20 7 HIS A C 12
ATOM 16412 O O . HIS A 1 7 ? 20.234 18.190 20.568 1.00 74.05 7 HIS A O 12
ATOM 16427 N N . HIS A 1 8 ? 20.620 20.171 19.585 1.00 42.32 8 HIS A N 12
ATOM 16428 C CA . HIS A 1 8 ? 19.401 20.134 18.790 1.00 74.32 8 HIS A CA 12
ATOM 16429 C C . HIS A 1 8 ? 19.571 20.954 17.513 1.00 31.31 8 HIS A C 12
ATOM 16430 O O . HIS A 1 8 ? 19.088 22.083 17.422 1.00 40.32 8 HIS A O 12
ATOM 16445 N N . HIS A 1 9 ? 20.283 20.391 16.540 1.00 54.41 9 HIS A N 12
ATOM 16446 C CA . HIS A 1 9 ? 20.518 21.071 15.267 1.00 33.22 9 HIS A CA 12
ATOM 16447 C C . HIS A 1 9 ? 21.300 20.178 14.307 1.00 60.11 9 HIS A C 12
ATOM 16448 O O . HIS A 1 9 ? 22.453 19.843 14.570 1.00 21.33 9 HIS A O 12
ATOM 16463 N N . HIS A 1 10 ? 20.665 19.780 13.211 1.00 33.25 10 HIS A N 12
ATOM 16464 C CA . HIS A 1 10 ? 21.373 19.091 12.133 1.00 33.11 10 HIS A CA 12
ATOM 16465 C C . HIS A 1 10 ? 20.544 19.104 10.851 1.00 24.33 10 HIS A C 12
ATOM 16466 O O . HIS A 1 10 ? 20.806 18.347 9.920 1.00 72.24 10 HIS A O 12
ATOM 16481 N N . SER A 1 11 ? 19.555 19.991 10.796 1.00 51.33 11 SER A N 12
ATOM 16482 C CA . SER A 1 11 ? 18.710 20.111 9.617 1.00 60.32 11 SER A CA 12
ATOM 16483 C C . SER A 1 11 ? 19.415 20.927 8.537 1.00 23.43 11 SER A C 12
ATOM 16484 O O . SER A 1 11 ? 19.575 22.143 8.667 1.00 72.40 11 SER A O 12
ATOM 16492 N N . SER A 1 12 ? 19.871 20.247 7.493 1.00 73.22 12 SER A N 12
ATOM 16493 C CA . SER A 1 12 ? 20.555 20.900 6.380 1.00 43.22 12 SER A CA 12
ATOM 16494 C C . SER A 1 12 ? 20.486 20.031 5.125 1.00 23.24 12 SER A C 12
ATOM 16495 O O . SER A 1 12 ? 20.772 18.830 5.174 1.00 24.43 12 SER A O 12
ATOM 16503 N N . GLY A 1 13 ? 20.085 20.629 4.011 1.00 1.04 13 GLY A N 12
ATOM 16504 C CA . GLY A 1 13 ? 20.090 19.909 2.755 1.00 55.20 13 GLY A CA 12
ATOM 16505 C C . GLY A 1 13 ? 18.734 19.881 2.075 1.00 43.21 13 GLY A C 12
ATOM 16506 O O . GLY A 1 13 ? 18.246 18.816 1.699 1.00 41.43 13 GLY A O 12
ATOM 16510 N N . ARG A 1 14 ? 18.115 21.043 1.927 1.00 75.11 14 ARG A N 12
ATOM 16511 C CA . ARG A 1 14 ? 16.871 21.150 1.177 1.00 44.15 14 ARG A CA 12
ATOM 16512 C C . ARG A 1 14 ? 17.132 21.720 -0.211 1.00 64.23 14 ARG A C 12
ATOM 16513 O O . ARG A 1 14 ? 17.106 22.934 -0.412 1.00 32.02 14 ARG A O 12
ATOM 16534 N N . GLU A 1 15 ? 17.414 20.834 -1.157 1.00 43.14 15 GLU A N 12
ATOM 16535 C CA . GLU A 1 15 ? 17.631 21.235 -2.540 1.00 25.32 15 GLU A CA 12
ATOM 16536 C C . GLU A 1 15 ? 16.677 20.496 -3.470 1.00 11.25 15 GLU A C 12
ATOM 16537 O O . GLU A 1 15 ? 16.643 20.755 -4.673 1.00 23.14 15 GLU A O 12
ATOM 16549 N N . ASN A 1 16 ? 15.912 19.567 -2.910 1.00 0.44 16 ASN A N 12
ATOM 16550 C CA . ASN A 1 16 ? 14.910 18.836 -3.678 1.00 73.53 16 ASN A CA 12
ATOM 16551 C C . ASN A 1 16 ? 13.578 19.565 -3.625 1.00 64.35 16 ASN A C 12
ATOM 16552 O O . ASN A 1 16 ? 12.857 19.489 -2.628 1.00 11.24 16 ASN A O 12
ATOM 16563 N N . LEU A 1 17 ? 13.271 20.284 -4.691 1.00 14.02 17 LEU A N 12
ATOM 16564 C CA . LEU A 1 17 ? 12.036 21.045 -4.776 1.00 71.33 17 LEU A CA 12
ATOM 16565 C C . LEU A 1 17 ? 11.406 20.817 -6.143 1.00 21.13 17 LEU A C 12
ATOM 16566 O O . LEU A 1 17 ? 11.866 21.354 -7.153 1.00 5.14 17 LEU A O 12
ATOM 16582 N N . TYR A 1 18 ? 10.366 20.011 -6.170 1.00 65.25 18 TYR A N 12
ATOM 16583 C CA . TYR A 1 18 ? 9.694 19.690 -7.413 1.00 23.15 18 TYR A CA 12
ATOM 16584 C C . TYR A 1 18 ? 8.213 19.458 -7.162 1.00 2.24 18 TYR A C 12
ATOM 16585 O O . TYR A 1 18 ? 7.823 18.933 -6.118 1.00 34.03 18 TYR A O 12
ATOM 16603 N N . PHE A 1 19 ? 7.395 19.879 -8.107 1.00 22.14 19 PHE A N 12
ATOM 16604 C CA . PHE A 1 19 ? 5.965 19.660 -8.028 1.00 54.33 19 PHE A CA 12
ATOM 16605 C C . PHE A 1 19 ? 5.421 19.313 -9.403 1.00 3.34 19 PHE A C 12
ATOM 16606 O O . PHE A 1 19 ? 5.822 19.901 -10.408 1.00 71.31 19 PHE A O 12
ATOM 16623 N N . GLN A 1 20 ? 4.547 18.328 -9.444 1.00 3.32 20 GLN A N 12
ATOM 16624 C CA . GLN A 1 20 ? 3.917 17.917 -10.685 1.00 25.04 20 GLN A CA 12
ATOM 16625 C C . GLN A 1 20 ? 2.405 17.863 -10.497 1.00 54.11 20 GLN A C 12
ATOM 16626 O O . GLN A 1 20 ? 1.634 18.192 -11.401 1.00 72.13 20 GLN A O 12
ATOM 16640 N N . GLY A 1 21 ? 1.996 17.471 -9.301 1.00 14.40 21 GLY A N 12
ATOM 16641 C CA . GLY A 1 21 ? 0.590 17.342 -8.991 1.00 11.12 21 GLY A CA 12
ATOM 16642 C C . GLY A 1 21 ? 0.148 15.900 -9.067 1.00 43.31 21 GLY A C 12
ATOM 16643 O O . GLY A 1 21 ? -1.023 15.607 -9.305 1.00 33.22 21 GLY A O 12
ATOM 16647 N N . HIS A 1 22 ? 1.091 14.994 -8.850 1.00 63.00 22 HIS A N 12
ATOM 16648 C CA . HIS A 1 22 ? 0.841 13.574 -9.031 1.00 65.50 22 HIS A CA 12
ATOM 16649 C C . HIS A 1 22 ? 0.910 12.837 -7.695 1.00 2.32 22 HIS A C 12
ATOM 16650 O O . HIS A 1 22 ? 1.392 13.379 -6.700 1.00 55.42 22 HIS A O 12
ATOM 16665 N N . LEU A 1 23 ? 0.407 11.611 -7.674 1.00 34.41 23 LEU A N 12
ATOM 16666 C CA . LEU A 1 23 ? 0.505 10.760 -6.495 1.00 33.24 23 LEU A CA 12
ATOM 16667 C C . LEU A 1 23 ? 1.661 9.784 -6.662 1.00 72.35 23 LEU A C 12
ATOM 16668 O O . LEU A 1 23 ? 2.085 9.505 -7.783 1.00 20.51 23 LEU A O 12
ATOM 16684 N N . ARG A 1 24 ? 2.167 9.271 -5.554 1.00 14.43 24 ARG A N 12
ATOM 16685 C CA . ARG A 1 24 ? 3.274 8.334 -5.590 1.00 0.22 24 ARG A CA 12
ATOM 16686 C C . ARG A 1 24 ? 2.989 7.164 -4.659 1.00 74.22 24 ARG A C 12
ATOM 16687 O O . ARG A 1 24 ? 2.562 7.366 -3.521 1.00 41.14 24 ARG A O 12
ATOM 16708 N N . GLU A 1 25 ? 3.209 5.941 -5.134 1.00 71.52 25 GLU A N 12
ATOM 16709 C CA . GLU A 1 25 ? 2.941 4.772 -4.313 1.00 70.25 25 GLU A CA 12
ATOM 16710 C C . GLU A 1 25 ? 4.015 4.661 -3.238 1.00 1.34 25 GLU A C 12
ATOM 16711 O O . GLU A 1 25 ? 5.216 4.732 -3.522 1.00 64.34 25 GLU A O 12
ATOM 16723 N N . LEU A 1 26 ? 3.573 4.545 -2.002 1.00 54.34 26 LEU A N 12
ATOM 16724 C CA . LEU A 1 26 ? 4.467 4.619 -0.867 1.00 42.31 26 LEU A CA 12
ATOM 16725 C C . LEU A 1 26 ? 4.719 3.239 -0.276 1.00 12.43 26 LEU A C 12
ATOM 16726 O O . LEU A 1 26 ? 5.796 2.961 0.259 1.00 2.14 26 LEU A O 12
ATOM 16742 N N . LEU A 1 27 ? 3.737 2.361 -0.400 1.00 64.32 27 LEU A N 12
ATOM 16743 C CA . LEU A 1 27 ? 3.835 1.036 0.191 1.00 63.40 27 LEU A CA 12
ATOM 16744 C C . LEU A 1 27 ? 2.802 0.090 -0.402 1.00 22.42 27 LEU A C 12
ATOM 16745 O O . LEU A 1 27 ? 1.789 0.521 -0.954 1.00 13.23 27 LEU A O 12
ATOM 16761 N N . ARG A 1 28 ? 3.077 -1.198 -0.276 1.00 4.34 28 ARG A N 12
ATOM 16762 C CA . ARG A 1 28 ? 2.184 -2.252 -0.734 1.00 11.44 28 ARG A CA 12
ATOM 16763 C C . ARG A 1 28 ? 2.298 -3.429 0.217 1.00 3.51 28 ARG A C 12
ATOM 16764 O O . ARG A 1 28 ? 3.405 -3.881 0.513 1.00 32.35 28 ARG A O 12
ATOM 16785 N N . THR A 1 29 ? 1.177 -3.915 0.717 1.00 0.01 29 THR A N 12
ATOM 16786 C CA . THR A 1 29 ? 1.218 -4.973 1.706 1.00 52.02 29 THR A CA 12
ATOM 16787 C C . THR A 1 29 ? 0.077 -5.967 1.516 1.00 2.55 29 THR A C 12
ATOM 16788 O O . THR A 1 29 ? -0.916 -5.684 0.841 1.00 73.04 29 THR A O 12
ATOM 16799 N N . ASN A 1 30 ? 0.240 -7.135 2.116 1.00 30.22 30 ASN A N 12
ATOM 16800 C CA . ASN A 1 30 ? -0.747 -8.202 2.036 1.00 65.50 30 ASN A CA 12
ATOM 16801 C C . ASN A 1 30 ? -1.485 -8.342 3.358 1.00 1.22 30 ASN A C 12
ATOM 16802 O O . ASN A 1 30 ? -2.339 -9.221 3.521 1.00 12.34 30 ASN A O 12
ATOM 16813 N N . ASP A 1 31 ? -1.149 -7.476 4.306 1.00 34.14 31 ASP A N 12
ATOM 16814 C CA . ASP A 1 31 ? -1.797 -7.481 5.609 1.00 34.31 31 ASP A CA 12
ATOM 16815 C C . ASP A 1 31 ? -2.914 -6.447 5.634 1.00 74.51 31 ASP A C 12
ATOM 16816 O O . ASP A 1 31 ? -2.670 -5.255 5.451 1.00 14.53 31 ASP A O 12
ATOM 16825 N N . ALA A 1 32 ? -4.133 -6.909 5.870 1.00 70.30 32 ALA A N 12
ATOM 16826 C CA . ALA A 1 32 ? -5.310 -6.054 5.802 1.00 51.02 32 ALA A CA 12
ATOM 16827 C C . ALA A 1 32 ? -5.344 -5.038 6.939 1.00 2.31 32 ALA A C 12
ATOM 16828 O O . ALA A 1 32 ? -5.602 -3.852 6.714 1.00 14.12 32 ALA A O 12
ATOM 16835 N N . VAL A 1 33 ? -5.076 -5.502 8.153 1.00 1.44 33 VAL A N 12
ATOM 16836 C CA . VAL A 1 33 ? -5.125 -4.641 9.328 1.00 1.53 33 VAL A CA 12
ATOM 16837 C C . VAL A 1 33 ? -4.031 -3.584 9.276 1.00 4.33 33 VAL A C 12
ATOM 16838 O O . VAL A 1 33 ? -4.291 -2.402 9.504 1.00 23.31 33 VAL A O 12
ATOM 16851 N N . LEU A 1 34 ? -2.814 -4.006 8.955 1.00 31.34 34 LEU A N 12
ATOM 16852 C CA . LEU A 1 34 ? -1.686 -3.086 8.876 1.00 62.32 34 LEU A CA 12
ATOM 16853 C C . LEU A 1 34 ? -1.934 -2.032 7.802 1.00 2.01 34 LEU A C 12
ATOM 16854 O O . LEU A 1 34 ? -1.654 -0.850 8.003 1.00 61.42 34 LEU A O 12
ATOM 16870 N N . LEU A 1 35 ? -2.478 -2.471 6.671 1.00 61.21 35 LEU A N 12
ATOM 16871 C CA . LEU A 1 35 ? -2.822 -1.573 5.580 1.00 50.31 35 LEU A CA 12
ATOM 16872 C C . LEU A 1 35 ? -3.828 -0.531 6.059 1.00 50.31 35 LEU A C 12
ATOM 16873 O O . LEU A 1 35 ? -3.688 0.661 5.779 1.00 14.23 35 LEU A O 12
ATOM 16889 N N . SER A 1 36 ? -4.829 -0.990 6.798 1.00 71.32 36 SER A N 12
ATOM 16890 C CA . SER A 1 36 ? -5.871 -0.111 7.307 1.00 24.54 36 SER A CA 12
ATOM 16891 C C . SER A 1 36 ? -5.293 0.889 8.310 1.00 50.43 36 SER A C 12
ATOM 16892 O O . SER A 1 36 ? -5.636 2.073 8.290 1.00 24.41 36 SER A O 12
ATOM 16900 N N . ALA A 1 37 ? -4.401 0.405 9.171 1.00 20.43 37 ALA A N 12
ATOM 16901 C CA . ALA A 1 37 ? -3.763 1.246 10.177 1.00 24.32 37 ALA A CA 12
ATOM 16902 C C . ALA A 1 37 ? -2.943 2.356 9.525 1.00 55.32 37 ALA A C 12
ATOM 16903 O O . ALA A 1 37 ? -3.110 3.534 9.849 1.00 61.31 37 ALA A O 12
ATOM 16910 N N . VAL A 1 38 ? -2.067 1.974 8.599 1.00 3.31 38 VAL A N 12
ATOM 16911 C CA . VAL A 1 38 ? -1.224 2.934 7.890 1.00 41.01 38 VAL A CA 12
ATOM 16912 C C . VAL A 1 38 ? -2.071 3.887 7.049 1.00 0.20 38 VAL A C 12
ATOM 16913 O O . VAL A 1 38 ? -1.810 5.091 6.994 1.00 62.50 38 VAL A O 12
ATOM 16926 N N . GLY A 1 39 ? -3.096 3.338 6.411 1.00 24.35 39 GLY A N 12
ATOM 16927 C CA . GLY A 1 39 ? -3.967 4.133 5.570 1.00 44.22 39 GLY A CA 12
ATOM 16928 C C . GLY A 1 39 ? -4.693 5.210 6.350 1.00 25.50 39 GLY A C 12
ATOM 16929 O O . GLY A 1 39 ? -4.804 6.348 5.891 1.00 54.33 39 GLY A O 12
ATOM 16933 N N . ALA A 1 40 ? -5.178 4.855 7.536 1.00 63.00 40 ALA A N 12
ATOM 16934 C CA . ALA A 1 40 ? -5.861 5.805 8.403 1.00 35.21 40 ALA A CA 12
ATOM 16935 C C . ALA A 1 40 ? -4.905 6.897 8.870 1.00 15.15 40 ALA A C 12
ATOM 16936 O O . ALA A 1 40 ? -5.300 8.047 9.043 1.00 23.32 40 ALA A O 12
ATOM 16943 N N . LEU A 1 41 ? -3.646 6.529 9.067 1.00 21.12 41 LEU A N 12
ATOM 16944 C CA . LEU A 1 41 ? -2.616 7.483 9.465 1.00 73.51 41 LEU A CA 12
ATOM 16945 C C . LEU A 1 41 ? -2.430 8.547 8.390 1.00 73.12 41 LEU A C 12
ATOM 16946 O O . LEU A 1 41 ? -2.430 9.749 8.671 1.00 1.11 41 LEU A O 12
ATOM 16962 N N . LEU A 1 42 ? -2.286 8.093 7.156 1.00 53.23 42 LEU A N 12
ATOM 16963 C CA . LEU A 1 42 ? -2.033 8.983 6.030 1.00 0.44 42 LEU A CA 12
ATOM 16964 C C . LEU A 1 42 ? -3.271 9.806 5.694 1.00 53.12 42 LEU A C 12
ATOM 16965 O O . LEU A 1 42 ? -3.181 11.010 5.444 1.00 33.43 42 LEU A O 12
ATOM 16981 N N . ASP A 1 43 ? -4.430 9.160 5.707 1.00 11.23 43 ASP A N 12
ATOM 16982 C CA . ASP A 1 43 ? -5.693 9.845 5.446 1.00 20.02 43 ASP A CA 12
ATOM 16983 C C . ASP A 1 43 ? -6.012 10.830 6.567 1.00 64.43 43 ASP A C 12
ATOM 16984 O O . ASP A 1 43 ? -6.559 11.908 6.327 1.00 13.45 43 ASP A O 12
ATOM 16993 N N . GLY A 1 44 ? -5.654 10.458 7.791 1.00 40.15 44 GLY A N 12
ATOM 16994 C CA . GLY A 1 44 ? -5.866 11.333 8.932 1.00 64.13 44 GLY A CA 12
ATOM 16995 C C . GLY A 1 44 ? -5.002 12.576 8.871 1.00 61.34 44 GLY A C 12
ATOM 16996 O O . GLY A 1 44 ? -5.325 13.601 9.467 1.00 42.14 44 GLY A O 12
ATOM 17000 N N . ALA A 1 45 ? -3.904 12.492 8.135 1.00 33.53 45 ALA A N 12
ATOM 17001 C CA . ALA A 1 45 ? -3.017 13.632 7.956 1.00 12.01 45 ALA A CA 12
ATOM 17002 C C . ALA A 1 45 ? -3.431 14.445 6.734 1.00 10.42 45 ALA A C 12
ATOM 17003 O O . ALA A 1 45 ? -2.687 15.308 6.266 1.00 22.53 45 ALA A O 12
ATOM 17010 N N . ASP A 1 46 ? -4.620 14.135 6.220 1.00 3.51 46 ASP A N 12
ATOM 17011 C CA . ASP A 1 46 ? -5.212 14.825 5.063 1.00 22.45 46 ASP A CA 12
ATOM 17012 C C . ASP A 1 46 ? -4.437 14.521 3.778 1.00 13.33 46 ASP A C 12
ATOM 17013 O O . ASP A 1 46 ? -4.721 15.068 2.715 1.00 20.25 46 ASP A O 12
ATOM 17022 N N . ILE A 1 47 ? -3.474 13.615 3.880 1.00 24.43 47 ILE A N 12
ATOM 17023 C CA . ILE A 1 47 ? -2.711 13.171 2.723 1.00 44.22 47 ILE A CA 12
ATOM 17024 C C . ILE A 1 47 ? -3.586 12.266 1.869 1.00 32.43 47 ILE A C 12
ATOM 17025 O O . ILE A 1 47 ? -3.396 12.138 0.659 1.00 20.03 47 ILE A O 12
ATOM 17041 N N . GLY A 1 48 ? -4.572 11.674 2.520 1.00 55.03 48 GLY A N 12
ATOM 17042 C CA . GLY A 1 48 ? -5.463 10.762 1.849 1.00 3.21 48 GLY A CA 12
ATOM 17043 C C . GLY A 1 48 ? -4.772 9.464 1.503 1.00 52.43 48 GLY A C 12
ATOM 17044 O O . GLY A 1 48 ? -3.816 9.067 2.174 1.00 14.04 48 GLY A O 12
ATOM 17048 N N . HIS A 1 49 ? -5.254 8.801 0.467 1.00 42.23 49 HIS A N 12
ATOM 17049 C CA . HIS A 1 49 ? -4.636 7.573 -0.016 1.00 3.04 49 HIS A CA 12
ATOM 17050 C C . HIS A 1 49 ? -5.286 7.118 -1.306 1.00 75.34 49 HIS A C 12
ATOM 17051 O O . HIS A 1 49 ? -6.489 7.282 -1.493 1.00 64.32 49 HIS A O 12
ATOM 17066 N N . LEU A 1 50 ? -4.483 6.576 -2.199 1.00 62.21 50 LEU A N 12
ATOM 17067 C CA . LEU A 1 50 ? -5.007 5.887 -3.359 1.00 12.40 50 LEU A CA 12
ATOM 17068 C C . LEU A 1 50 ? -4.771 4.395 -3.190 1.00 60.43 50 LEU A C 12
ATOM 17069 O O . LEU A 1 50 ? -3.732 3.871 -3.578 1.00 14.20 50 LEU A O 12
ATOM 17085 N N . VAL A 1 51 ? -5.725 3.731 -2.553 1.00 52.32 51 VAL A N 12
ATOM 17086 C CA . VAL A 1 51 ? -5.631 2.300 -2.289 1.00 25.03 51 VAL A CA 12
ATOM 17087 C C . VAL A 1 51 ? -6.605 1.550 -3.184 1.00 35.42 51 VAL A C 12
ATOM 17088 O O . VAL A 1 51 ? -7.024 0.426 -2.896 1.00 1.14 51 VAL A O 12
ATOM 17101 N N . LEU A 1 52 ? -6.920 2.172 -4.302 1.00 61.03 52 LEU A N 12
ATOM 17102 C CA . LEU A 1 52 ? -7.930 1.663 -5.207 1.00 4.54 52 LEU A CA 12
ATOM 17103 C C . LEU A 1 52 ? -7.290 1.177 -6.500 1.00 72.44 52 LEU A C 12
ATOM 17104 O O . LEU A 1 52 ? -7.253 1.889 -7.505 1.00 43.02 52 LEU A O 12
ATOM 17120 N N . ASP A 1 53 ? -6.744 -0.026 -6.444 1.00 23.13 53 ASP A N 12
ATOM 17121 C CA . ASP A 1 53 ? -6.176 -0.669 -7.618 1.00 31.21 53 ASP A CA 12
ATOM 17122 C C . ASP A 1 53 ? -7.085 -1.799 -8.074 1.00 14.31 53 ASP A C 12
ATOM 17123 O O . ASP A 1 53 ? -8.296 -1.748 -7.846 1.00 33.23 53 ASP A O 12
ATOM 17132 N N . GLN A 1 54 ? -6.509 -2.804 -8.719 1.00 13.11 54 GLN A N 12
ATOM 17133 C CA . GLN A 1 54 ? -7.274 -3.937 -9.224 1.00 3.21 54 GLN A CA 12
ATOM 17134 C C . GLN A 1 54 ? -7.900 -4.729 -8.078 1.00 3.35 54 GLN A C 12
ATOM 17135 O O . GLN A 1 54 ? -7.197 -5.350 -7.273 1.00 23.25 54 GLN A O 12
ATOM 17149 N N . ASN A 1 55 ? -9.227 -4.684 -8.002 1.00 62.10 55 ASN A N 12
ATOM 17150 C CA . ASN A 1 55 ? -9.969 -5.400 -6.969 1.00 12.22 55 ASN A CA 12
ATOM 17151 C C . ASN A 1 55 ? -10.519 -6.714 -7.510 1.00 14.15 55 ASN A C 12
ATOM 17152 O O . ASN A 1 55 ? -10.447 -6.984 -8.710 1.00 3.42 55 ASN A O 12
ATOM 17163 N N . MET A 1 56 ? -11.076 -7.521 -6.618 1.00 23.10 56 MET A N 12
ATOM 17164 C CA . MET A 1 56 ? -11.669 -8.800 -6.986 1.00 35.41 56 MET A CA 12
ATOM 17165 C C . MET A 1 56 ? -12.751 -9.133 -5.962 1.00 3.32 56 MET A C 12
ATOM 17166 O O . MET A 1 56 ? -12.765 -8.542 -4.881 1.00 10.03 56 MET A O 12
ATOM 17180 N N . SER A 1 57 ? -13.657 -10.039 -6.307 1.00 33.03 57 SER A N 12
ATOM 17181 C CA . SER A 1 57 ? -14.746 -10.420 -5.414 1.00 33.21 57 SER A CA 12
ATOM 17182 C C . SER A 1 57 ? -14.213 -11.044 -4.121 1.00 64.33 57 SER A C 12
ATOM 17183 O O . SER A 1 57 ? -14.097 -10.371 -3.095 1.00 33.43 57 SER A O 12
ATOM 17191 N N . ILE A 1 58 ? -13.894 -12.333 -4.177 1.00 10.01 58 ILE A N 12
ATOM 17192 C CA . ILE A 1 58 ? -13.367 -13.044 -3.020 1.00 1.33 58 ILE A CA 12
ATOM 17193 C C . ILE A 1 58 ? -12.175 -13.897 -3.433 1.00 42.43 58 ILE A C 12
ATOM 17194 O O . ILE A 1 58 ? -11.111 -13.843 -2.812 1.00 63.22 58 ILE A O 12
ATOM 17210 N N . LEU A 1 59 ? -12.372 -14.678 -4.496 1.00 1.34 59 LEU A N 12
ATOM 17211 C CA . LEU A 1 59 ? -11.356 -15.598 -5.007 1.00 23.44 59 LEU A CA 12
ATOM 17212 C C . LEU A 1 59 ? -10.976 -16.614 -3.929 1.00 30.31 59 LEU A C 12
ATOM 17213 O O . LEU A 1 59 ? -9.864 -16.586 -3.395 1.00 3.24 59 LEU A O 12
ATOM 17229 N N . GLU A 1 60 ? -11.941 -17.467 -3.580 1.00 64.02 60 GLU A N 12
ATOM 17230 C CA . GLU A 1 60 ? -11.759 -18.551 -2.603 1.00 43.12 60 GLU A CA 12
ATOM 17231 C C . GLU A 1 60 ? -11.622 -18.038 -1.165 1.00 73.30 60 GLU A C 12
ATOM 17232 O O . GLU A 1 60 ? -12.088 -18.684 -0.224 1.00 32.44 60 GLU A O 12
ATOM 17244 N N . GLY A 1 61 ? -10.988 -16.889 -0.997 1.00 3.13 61 GLY A N 12
ATOM 17245 C CA . GLY A 1 61 ? -10.806 -16.330 0.325 1.00 34.43 61 GLY A CA 12
ATOM 17246 C C . GLY A 1 61 ? -9.544 -16.845 0.977 1.00 74.22 61 GLY A C 12
ATOM 17247 O O . GLY A 1 61 ? -9.599 -17.638 1.914 1.00 41.23 61 GLY A O 12
ATOM 17251 N N . SER A 1 62 ? -8.406 -16.409 0.465 1.00 52.12 62 SER A N 12
ATOM 17252 C CA . SER A 1 62 ? -7.121 -16.854 0.980 1.00 64.55 62 SER A CA 12
ATOM 17253 C C . SER A 1 62 ? -6.074 -15.755 0.839 1.00 42.31 62 SER A C 12
ATOM 17254 O O . SER A 1 62 ? -5.553 -15.247 1.835 1.00 10.40 62 SER A O 12
ATOM 17262 N N . LEU A 1 63 ? -5.791 -15.371 -0.401 1.00 14.12 63 LEU A N 12
ATOM 17263 C CA . LEU A 1 63 ? -4.764 -14.380 -0.679 1.00 74.31 63 LEU A CA 12
ATOM 17264 C C . LEU A 1 63 ? -5.135 -13.562 -1.910 1.00 4.24 63 LEU A C 12
ATOM 17265 O O . LEU A 1 63 ? -5.743 -14.079 -2.849 1.00 52.54 63 LEU A O 12
ATOM 17281 N N . GLY A 1 64 ? -4.779 -12.287 -1.894 1.00 61.03 64 GLY A N 12
ATOM 17282 C CA . GLY A 1 64 ? -5.017 -11.439 -3.040 1.00 62.20 64 GLY A CA 12
ATOM 17283 C C . GLY A 1 64 ? -3.856 -11.476 -4.011 1.00 41.42 64 GLY A C 12
ATOM 17284 O O . GLY A 1 64 ? -2.698 -11.346 -3.601 1.00 72.32 64 GLY A O 12
ATOM 17288 N N . VAL A 1 65 ? -4.160 -11.659 -5.290 1.00 62.41 65 VAL A N 12
ATOM 17289 C CA . VAL A 1 65 ? -3.131 -11.731 -6.322 1.00 63.25 65 VAL A CA 12
ATOM 17290 C C . VAL A 1 65 ? -2.420 -10.393 -6.451 1.00 74.12 65 VAL A C 12
ATOM 17291 O O . VAL A 1 65 ? -1.198 -10.327 -6.600 1.00 41.53 65 VAL A O 12
ATOM 17304 N N . ILE A 1 66 ? -3.201 -9.332 -6.382 1.00 45.20 66 ILE A N 12
ATOM 17305 C CA . ILE A 1 66 ? -2.669 -7.983 -6.422 1.00 64.01 66 ILE A CA 12
ATOM 17306 C C . ILE A 1 66 ? -2.772 -7.352 -5.039 1.00 0.21 66 ILE A C 12
ATOM 17307 O O . ILE A 1 66 ? -3.862 -6.976 -4.604 1.00 23.33 66 ILE A O 12
ATOM 17323 N N . PRO A 1 67 ? -1.643 -7.266 -4.317 1.00 34.43 67 PRO A N 12
ATOM 17324 C CA . PRO A 1 67 ? -1.598 -6.641 -2.995 1.00 13.44 67 PRO A CA 12
ATOM 17325 C C . PRO A 1 67 ? -1.971 -5.167 -3.064 1.00 72.45 67 PRO A C 12
ATOM 17326 O O . PRO A 1 67 ? -1.380 -4.402 -3.827 1.00 1.00 67 PRO A O 12
ATOM 17337 N N . ARG A 1 68 ? -2.967 -4.781 -2.279 1.00 3.01 68 ARG A N 12
ATOM 17338 C CA . ARG A 1 68 ? -3.437 -3.406 -2.271 1.00 35.11 68 ARG A CA 12
ATOM 17339 C C . ARG A 1 68 ? -2.319 -2.476 -1.818 1.00 42.13 68 ARG A C 12
ATOM 17340 O O . ARG A 1 68 ? -1.592 -2.778 -0.866 1.00 64.04 68 ARG A O 12
ATOM 17361 N N . ARG A 1 69 ? -2.176 -1.352 -2.499 1.00 73.03 69 ARG A N 12
ATOM 17362 C CA . ARG A 1 69 ? -1.080 -0.438 -2.227 1.00 11.20 69 ARG A CA 12
ATOM 17363 C C . ARG A 1 69 ? -1.612 0.935 -1.863 1.00 51.22 69 ARG A C 12
ATOM 17364 O O . ARG A 1 69 ? -2.743 1.283 -2.204 1.00 25.44 69 ARG A O 12
ATOM 17385 N N . VAL A 1 70 ? -0.793 1.704 -1.166 1.00 41.13 70 VAL A N 12
ATOM 17386 C CA . VAL A 1 70 ? -1.178 3.029 -0.726 1.00 30.12 70 VAL A CA 12
ATOM 17387 C C . VAL A 1 70 ? -0.357 4.086 -1.447 1.00 54.13 70 VAL A C 12
ATOM 17388 O O . VAL A 1 70 ? 0.868 4.133 -1.317 1.00 41.20 70 VAL A O 12
ATOM 17401 N N . LEU A 1 71 ? -1.029 4.909 -2.228 1.00 2.13 71 LEU A N 12
ATOM 17402 C CA . LEU A 1 71 ? -0.370 6.011 -2.906 1.00 12.03 71 LEU A CA 12
ATOM 17403 C C . LEU A 1 71 ? -0.647 7.318 -2.180 1.00 45.42 71 LEU A C 12
ATOM 17404 O O . LEU A 1 71 ? -1.796 7.638 -1.871 1.00 62.42 71 LEU A O 12
ATOM 17420 N N . VAL A 1 72 ? 0.416 8.053 -1.902 1.00 30.12 72 VAL A N 12
ATOM 17421 C CA . VAL A 1 72 ? 0.318 9.352 -1.253 1.00 40.52 72 VAL A CA 12
ATOM 17422 C C . VAL A 1 72 ? 0.650 10.448 -2.254 1.00 3.22 72 VAL A C 12
ATOM 17423 O O . VAL A 1 72 ? 0.830 10.169 -3.436 1.00 35.34 72 VAL A O 12
ATOM 17436 N N . HIS A 1 73 ? 0.734 11.686 -1.798 1.00 41.14 73 HIS A N 12
ATOM 17437 C CA . HIS A 1 73 ? 1.040 12.790 -2.692 1.00 63.41 73 HIS A CA 12
ATOM 17438 C C . HIS A 1 73 ? 2.524 13.134 -2.632 1.00 12.11 73 HIS A C 12
ATOM 17439 O O . HIS A 1 73 ? 3.142 13.037 -1.574 1.00 12.25 73 HIS A O 12
ATOM 17454 N N . GLU A 1 74 ? 3.073 13.506 -3.787 1.00 45.54 74 GLU A N 12
ATOM 17455 C CA . GLU A 1 74 ? 4.497 13.829 -3.949 1.00 11.43 74 GLU A CA 12
ATOM 17456 C C . GLU A 1 74 ? 5.098 14.626 -2.793 1.00 0.03 74 GLU A C 12
ATOM 17457 O O . GLU A 1 74 ? 6.096 14.216 -2.204 1.00 53.21 74 GLU A O 12
ATOM 17469 N N . ASP A 1 75 ? 4.497 15.753 -2.463 1.00 23.12 75 ASP A N 12
ATOM 17470 C CA . ASP A 1 75 ? 5.100 16.669 -1.510 1.00 3.40 75 ASP A CA 12
ATOM 17471 C C . ASP A 1 75 ? 4.847 16.217 -0.074 1.00 71.13 75 ASP A C 12
ATOM 17472 O O . ASP A 1 75 ? 5.567 16.600 0.849 1.00 64.32 75 ASP A O 12
ATOM 17481 N N . ASP A 1 76 ? 3.848 15.363 0.095 1.00 53.53 76 ASP A N 12
ATOM 17482 C CA . ASP A 1 76 ? 3.450 14.885 1.413 1.00 12.23 76 ASP A CA 12
ATOM 17483 C C . ASP A 1 76 ? 4.327 13.721 1.853 1.00 75.43 76 ASP A C 12
ATOM 17484 O O . ASP A 1 76 ? 4.114 13.144 2.922 1.00 65.21 76 ASP A O 12
ATOM 17493 N N . LEU A 1 77 ? 5.307 13.370 1.022 1.00 42.32 77 LEU A N 12
ATOM 17494 C CA . LEU A 1 77 ? 6.261 12.317 1.354 1.00 54.24 77 LEU A CA 12
ATOM 17495 C C . LEU A 1 77 ? 6.937 12.605 2.688 1.00 13.51 77 LEU A C 12
ATOM 17496 O O . LEU A 1 77 ? 7.061 11.718 3.532 1.00 41.52 77 LEU A O 12
ATOM 17512 N N . ALA A 1 78 ? 7.350 13.855 2.874 1.00 12.43 78 ALA A N 12
ATOM 17513 C CA . ALA A 1 78 ? 8.006 14.277 4.108 1.00 35.01 78 ALA A CA 12
ATOM 17514 C C . ALA A 1 78 ? 7.115 14.021 5.322 1.00 41.44 78 ALA A C 12
ATOM 17515 O O . ALA A 1 78 ? 7.586 13.551 6.361 1.00 33.23 78 ALA A O 12
ATOM 17522 N N . GLY A 1 79 ? 5.824 14.306 5.174 1.00 13.33 79 GLY A N 12
ATOM 17523 C CA . GLY A 1 79 ? 4.893 14.112 6.270 1.00 4.23 79 GLY A CA 12
ATOM 17524 C C . GLY A 1 79 ? 4.682 12.646 6.577 1.00 31.34 79 GLY A C 12
ATOM 17525 O O . GLY A 1 79 ? 4.746 12.226 7.736 1.00 41.31 79 GLY A O 12
ATOM 17529 N N . ALA A 1 80 ? 4.462 11.865 5.528 1.00 1.23 80 ALA A N 12
ATOM 17530 C CA . ALA A 1 80 ? 4.220 10.436 5.666 1.00 41.14 80 ALA A CA 12
ATOM 17531 C C . ALA A 1 80 ? 5.430 9.716 6.255 1.00 21.23 80 ALA A C 12
ATOM 17532 O O . ALA A 1 80 ? 5.283 8.826 7.094 1.00 73.22 80 ALA A O 12
ATOM 17539 N N . ARG A 1 81 ? 6.620 10.119 5.815 1.00 64.41 81 ARG A N 12
ATOM 17540 C CA . ARG A 1 81 ? 7.863 9.509 6.271 1.00 23.50 81 ARG A CA 12
ATOM 17541 C C . ARG A 1 81 ? 8.019 9.630 7.784 1.00 14.35 81 ARG A C 12
ATOM 17542 O O . ARG A 1 81 ? 8.300 8.640 8.461 1.00 21.55 81 ARG A O 12
ATOM 17563 N N . ARG A 1 82 ? 7.816 10.829 8.322 1.00 42.35 82 ARG A N 12
ATOM 17564 C CA . ARG A 1 82 ? 7.931 11.031 9.765 1.00 1.31 82 ARG A CA 12
ATOM 17565 C C . ARG A 1 82 ? 6.857 10.237 10.505 1.00 44.42 82 ARG A C 12
ATOM 17566 O O . ARG A 1 82 ? 7.139 9.556 11.494 1.00 62.05 82 ARG A O 12
ATOM 17587 N N . LEU A 1 83 ? 5.633 10.327 9.996 1.00 22.41 83 LEU A N 12
ATOM 17588 C CA . LEU A 1 83 ? 4.468 9.716 10.624 1.00 2.44 83 LEU A CA 12
ATOM 17589 C C . LEU A 1 83 ? 4.662 8.217 10.842 1.00 65.52 83 LEU A C 12
ATOM 17590 O O . LEU A 1 83 ? 4.561 7.724 11.968 1.00 34.41 83 LEU A O 12
ATOM 17606 N N . LEU A 1 84 ? 4.966 7.502 9.766 1.00 1.12 84 LEU A N 12
ATOM 17607 C CA . LEU A 1 84 ? 5.103 6.049 9.822 1.00 45.14 84 LEU A CA 12
ATOM 17608 C C . LEU A 1 84 ? 6.341 5.627 10.613 1.00 40.22 84 LEU A C 12
ATOM 17609 O O . LEU A 1 84 ? 6.338 4.582 11.269 1.00 15.15 84 LEU A O 12
ATOM 17625 N N . THR A 1 85 ? 7.392 6.439 10.561 1.00 10.23 85 THR A N 12
ATOM 17626 C CA . THR A 1 85 ? 8.627 6.119 11.263 1.00 70.11 85 THR A CA 12
ATOM 17627 C C . THR A 1 85 ? 8.465 6.289 12.772 1.00 41.51 85 THR A C 12
ATOM 17628 O O . THR A 1 85 ? 8.873 5.422 13.549 1.00 14.34 85 THR A O 12
ATOM 17639 N N . ASP A 1 86 ? 7.844 7.389 13.188 1.00 61.21 86 ASP A N 12
ATOM 17640 C CA . ASP A 1 86 ? 7.667 7.676 14.609 1.00 63.32 86 ASP A CA 12
ATOM 17641 C C . ASP A 1 86 ? 6.667 6.705 15.231 1.00 32.42 86 ASP A C 12
ATOM 17642 O O . ASP A 1 86 ? 6.712 6.429 16.430 1.00 53.35 86 ASP A O 12
ATOM 17651 N N . ALA A 1 87 ? 5.775 6.177 14.400 1.00 63.31 87 ALA A N 12
ATOM 17652 C CA . ALA A 1 87 ? 4.799 5.188 14.846 1.00 72.11 87 ALA A CA 12
ATOM 17653 C C . ALA A 1 87 ? 5.417 3.793 14.890 1.00 10.33 87 ALA A C 12
ATOM 17654 O O . ALA A 1 87 ? 4.819 2.857 15.416 1.00 23.43 87 ALA A O 12
ATOM 17661 N N . GLY A 1 88 ? 6.617 3.663 14.330 1.00 21.53 88 GLY A N 12
ATOM 17662 C CA . GLY A 1 88 ? 7.321 2.392 14.344 1.00 2.53 88 GLY A CA 12
ATOM 17663 C C . GLY A 1 88 ? 6.716 1.377 13.395 1.00 21.11 88 GLY A C 12
ATOM 17664 O O . GLY A 1 88 ? 6.784 0.171 13.642 1.00 34.10 88 GLY A O 12
ATOM 17668 N N . LEU A 1 89 ? 6.131 1.863 12.307 1.00 15.31 89 LEU A N 12
ATOM 17669 C CA . LEU A 1 89 ? 5.489 0.991 11.330 1.00 53.22 89 LEU A CA 12
ATOM 17670 C C . LEU A 1 89 ? 6.163 1.105 9.968 1.00 51.22 89 LEU A C 12
ATOM 17671 O O . LEU A 1 89 ? 5.603 0.706 8.947 1.00 12.31 89 LEU A O 12
ATOM 17687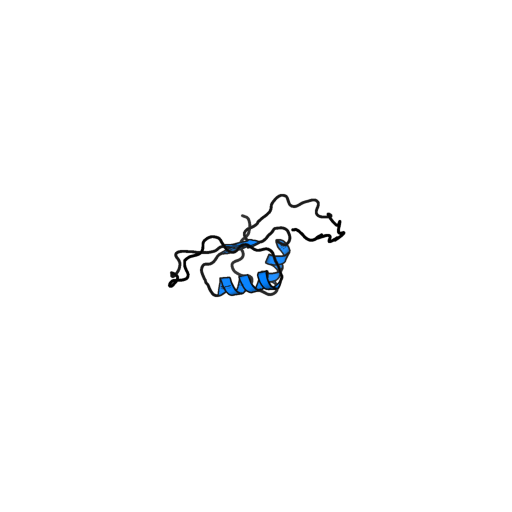 N N . ALA A 1 90 ? 7.378 1.640 9.957 1.00 60.44 90 ALA A N 12
ATOM 17688 C CA . ALA A 1 90 ? 8.140 1.772 8.724 1.00 20.31 90 ALA A CA 12
ATOM 17689 C C . ALA A 1 90 ? 8.749 0.429 8.332 1.00 52.20 90 ALA A C 12
ATOM 17690 O O . ALA A 1 90 ? 9.885 0.117 8.695 1.00 22.13 90 ALA A O 12
ATOM 17697 N N . HIS A 1 91 ? 7.965 -0.378 7.630 1.00 62.33 91 HIS A N 12
ATOM 17698 C CA . HIS A 1 91 ? 8.405 -1.705 7.212 1.00 63.33 91 HIS A CA 12
ATOM 17699 C C . HIS A 1 91 ? 7.910 -2.017 5.806 1.00 12.14 91 HIS A C 12
ATOM 17700 O O . HIS A 1 91 ? 8.632 -2.597 5.002 1.00 71.11 91 HIS A O 12
ATOM 17715 N N . GLU A 1 92 ? 6.673 -1.634 5.516 1.00 41.24 92 GLU A N 12
ATOM 17716 C CA . GLU A 1 92 ? 6.070 -1.935 4.219 1.00 54.00 92 GLU A CA 12
ATOM 17717 C C . GLU A 1 92 ? 6.376 -0.843 3.197 1.00 63.43 92 GLU A C 12
ATOM 17718 O O . GLU A 1 92 ? 5.968 -0.937 2.039 1.00 43.41 92 GLU A O 12
ATOM 17730 N N . LEU A 1 93 ? 7.094 0.190 3.632 1.00 64.31 93 LEU A N 12
ATOM 17731 C CA . LEU A 1 93 ? 7.441 1.307 2.761 1.00 40.34 93 LEU A CA 12
ATOM 17732 C C . LEU A 1 93 ? 8.380 0.835 1.657 1.00 54.43 93 LEU A C 12
ATOM 17733 O O . LEU A 1 93 ? 9.485 0.373 1.927 1.00 45.50 93 LEU A O 12
ATOM 17749 N N . ARG A 1 94 ? 7.943 0.957 0.413 1.00 70.34 94 ARG A N 12
ATOM 17750 C CA . ARG A 1 94 ? 8.692 0.388 -0.697 1.00 45.23 94 ARG A CA 12
ATOM 17751 C C . ARG A 1 94 ? 9.190 1.469 -1.651 1.00 3.03 94 ARG A C 12
ATOM 17752 O O . ARG A 1 94 ? 9.556 1.184 -2.791 1.00 13.03 94 ARG A O 12
ATOM 17773 N N . SER A 1 95 ? 9.221 2.706 -1.184 1.00 63.04 95 SER A N 12
ATOM 17774 C CA . SER A 1 95 ? 9.753 3.798 -1.984 1.00 44.14 95 SER A CA 12
ATOM 17775 C C . SER A 1 95 ? 11.279 3.705 -2.063 1.00 40.10 95 SER A C 12
ATOM 17776 O O . SER A 1 95 ? 11.892 4.225 -2.997 1.00 2.42 95 SER A O 12
ATOM 17784 N N . ASP A 1 96 ? 11.868 3.017 -1.075 1.00 22.12 96 ASP A N 12
ATOM 17785 C CA . ASP A 1 96 ? 13.320 2.780 -0.991 1.00 13.54 96 ASP A CA 12
ATOM 17786 C C . ASP A 1 96 ? 14.070 4.028 -0.541 1.00 43.35 96 ASP A C 12
ATOM 17787 O O . ASP A 1 96 ? 14.964 3.958 0.309 1.00 73.21 96 ASP A O 12
ATOM 17796 N N . ASP A 1 97 ? 13.715 5.165 -1.108 1.00 11.25 97 ASP A N 12
ATOM 17797 C CA . ASP A 1 97 ? 14.303 6.428 -0.704 1.00 25.41 97 ASP A CA 12
ATOM 17798 C C . ASP A 1 97 ? 13.751 6.845 0.646 1.00 42.23 97 ASP A C 12
ATOM 17799 O O . ASP A 1 97 ? 14.492 7.488 1.423 1.00 0.00 97 ASP A O 12
ATOM 17809 N N . MET A 1 1 ? -29.189 -1.365 9.246 1.00 0.00 1 MET A N 13
ATOM 17810 C CA . MET A 1 1 ? -28.544 -0.725 8.080 1.00 52.33 1 MET A CA 13
ATOM 17811 C C . MET A 1 1 ? -28.373 0.766 8.333 1.00 72.14 1 MET A C 13
ATOM 17812 O O . MET A 1 1 ? -29.353 1.507 8.429 1.00 45.24 1 MET A O 13
ATOM 17828 N N . GLY A 1 2 ? -27.124 1.195 8.453 1.00 24.21 2 GLY A N 13
ATOM 17829 C CA . GLY A 1 2 ? -26.834 2.591 8.713 1.00 40.23 2 GLY A CA 13
ATOM 17830 C C . GLY A 1 2 ? -25.352 2.877 8.628 1.00 63.23 2 GLY A C 13
ATOM 17831 O O . GLY A 1 2 ? -24.786 3.547 9.489 1.00 34.41 2 GLY A O 13
ATOM 17835 N N . SER A 1 3 ? -24.720 2.357 7.595 1.00 44.52 3 SER A N 13
ATOM 17836 C CA . SER A 1 3 ? -23.299 2.553 7.399 1.00 3.41 3 SER A CA 13
ATOM 17837 C C . SER A 1 3 ? -23.025 3.831 6.609 1.00 15.35 3 SER A C 13
ATOM 17838 O O . SER A 1 3 ? -22.867 3.805 5.385 1.00 54.11 3 SER A O 13
ATOM 17846 N N . SER A 1 4 ? -23.002 4.947 7.316 1.00 62.20 4 SER A N 13
ATOM 17847 C CA . SER A 1 4 ? -22.736 6.239 6.706 1.00 22.21 4 SER A CA 13
ATOM 17848 C C . SER A 1 4 ? -21.554 6.892 7.415 1.00 51.25 4 SER A C 13
ATOM 17849 O O . SER A 1 4 ? -21.635 7.218 8.600 1.00 43.22 4 SER A O 13
ATOM 17857 N N . HIS A 1 5 ? -20.451 7.054 6.699 1.00 14.12 5 HIS A N 13
ATOM 17858 C CA . HIS A 1 5 ? -19.232 7.571 7.301 1.00 70.33 5 HIS A CA 13
ATOM 17859 C C . HIS A 1 5 ? -19.014 9.022 6.889 1.00 34.30 5 HIS A C 13
ATOM 17860 O O . HIS A 1 5 ? -18.835 9.319 5.705 1.00 30.11 5 HIS A O 13
ATOM 17875 N N . HIS A 1 6 ? -19.025 9.916 7.868 1.00 75.34 6 HIS A N 13
ATOM 17876 C CA . HIS A 1 6 ? -18.827 11.335 7.613 1.00 15.13 6 HIS A CA 13
ATOM 17877 C C . HIS A 1 6 ? -18.071 11.968 8.772 1.00 21.03 6 HIS A C 13
ATOM 17878 O O . HIS A 1 6 ? -18.629 12.167 9.851 1.00 74.02 6 HIS A O 13
ATOM 17893 N N . HIS A 1 7 ? -16.797 12.265 8.550 1.00 43.43 7 HIS A N 13
ATOM 17894 C CA . HIS A 1 7 ? -15.944 12.825 9.595 1.00 34.52 7 HIS A CA 13
ATOM 17895 C C . HIS A 1 7 ? -14.638 13.330 8.978 1.00 5.01 7 HIS A C 13
ATOM 17896 O O . HIS A 1 7 ? -13.581 13.302 9.607 1.00 23.15 7 HIS A O 13
ATOM 17911 N N . HIS A 1 8 ? -14.731 13.813 7.748 1.00 41.45 8 HIS A N 13
ATOM 17912 C CA . HIS A 1 8 ? -13.559 14.243 6.997 1.00 14.22 8 HIS A CA 13
ATOM 17913 C C . HIS A 1 8 ? -13.128 15.648 7.417 1.00 25.11 8 HIS A C 13
ATOM 17914 O O . HIS A 1 8 ? -13.943 16.567 7.466 1.00 41.14 8 HIS A O 13
ATOM 17929 N N . HIS A 1 9 ? -11.843 15.802 7.727 1.00 13.44 9 HIS A N 13
ATOM 17930 C CA . HIS A 1 9 ? -11.308 17.092 8.140 1.00 53.55 9 HIS A CA 13
ATOM 17931 C C . HIS A 1 9 ? -9.917 17.316 7.548 1.00 61.15 9 HIS A C 13
ATOM 17932 O O . HIS A 1 9 ? -8.946 16.678 7.959 1.00 24.44 9 HIS A O 13
ATOM 17947 N N . HIS A 1 10 ? -9.839 18.212 6.572 1.00 24.44 10 HIS A N 13
ATOM 17948 C CA . HIS A 1 10 ? -8.569 18.560 5.931 1.00 11.04 10 HIS A CA 13
ATOM 17949 C C . HIS A 1 10 ? -7.592 19.142 6.946 1.00 5.44 10 HIS A C 13
ATOM 17950 O O . HIS A 1 10 ? -7.760 20.271 7.407 1.00 21.34 10 HIS A O 13
ATOM 17965 N N . SER A 1 11 ? -6.577 18.365 7.291 1.00 35.44 11 SER A N 13
ATOM 17966 C CA . SER A 1 11 ? -5.596 18.788 8.281 1.00 54.41 11 SER A CA 13
ATOM 17967 C C . SER A 1 11 ? -4.203 18.904 7.660 1.00 11.54 11 SER A C 13
ATOM 17968 O O . SER A 1 11 ? -3.237 19.276 8.328 1.00 33.54 11 SER A O 13
ATOM 17976 N N . SER A 1 12 ? -4.110 18.593 6.377 1.00 33.15 12 SER A N 13
ATOM 17977 C CA . SER A 1 12 ? -2.847 18.661 5.662 1.00 53.34 12 SER A CA 13
ATOM 17978 C C . SER A 1 12 ? -2.618 20.063 5.098 1.00 0.24 12 SER A C 13
ATOM 17979 O O . SER A 1 12 ? -3.015 20.372 3.974 1.00 52.43 12 SER A O 13
ATOM 17987 N N . GLY A 1 13 ? -1.996 20.921 5.896 1.00 23.21 13 GLY A N 13
ATOM 17988 C CA . GLY A 1 13 ? -1.773 22.290 5.478 1.00 5.13 13 GLY A CA 13
ATOM 17989 C C . GLY A 1 13 ? -0.309 22.677 5.489 1.00 33.13 13 GLY A C 13
ATOM 17990 O O . GLY A 1 13 ? 0.102 23.552 6.255 1.00 0.10 13 GLY A O 13
ATOM 17994 N N . ARG A 1 14 ? 0.482 22.024 4.646 1.00 2.11 14 ARG A N 13
ATOM 17995 C CA . ARG A 1 14 ? 1.898 22.344 4.529 1.00 70.44 14 ARG A CA 13
ATOM 17996 C C . ARG A 1 14 ? 2.500 21.781 3.247 1.00 21.22 14 ARG A C 13
ATOM 17997 O O . ARG A 1 14 ? 2.605 20.570 3.077 1.00 23.22 14 ARG A O 13
ATOM 18018 N N . GLU A 1 15 ? 2.851 22.677 2.342 1.00 51.44 15 GLU A N 13
ATOM 18019 C CA . GLU A 1 15 ? 3.636 22.342 1.162 1.00 32.11 15 GLU A CA 13
ATOM 18020 C C . GLU A 1 15 ? 4.888 23.209 1.155 1.00 55.44 15 GLU A C 13
ATOM 18021 O O . GLU A 1 15 ? 4.833 24.403 0.849 1.00 61.02 15 GLU A O 13
ATOM 18033 N N . ASN A 1 16 ? 6.010 22.618 1.532 1.00 42.21 16 ASN A N 13
ATOM 18034 C CA . ASN A 1 16 ? 7.215 23.395 1.818 1.00 41.15 16 ASN A CA 13
ATOM 18035 C C . ASN A 1 16 ? 8.345 23.068 0.849 1.00 44.24 16 ASN A C 13
ATOM 18036 O O . ASN A 1 16 ? 9.265 23.869 0.660 1.00 44.23 16 ASN A O 13
ATOM 18047 N N . LEU A 1 17 ? 8.271 21.900 0.233 1.00 51.02 17 LEU A N 13
ATOM 18048 C CA . LEU A 1 17 ? 9.328 21.435 -0.648 1.00 40.25 17 LEU A CA 13
ATOM 18049 C C . LEU A 1 17 ? 8.827 21.414 -2.086 1.00 5.34 17 LEU A C 13
ATOM 18050 O O . LEU A 1 17 ? 7.874 22.120 -2.430 1.00 31.22 17 LEU A O 13
ATOM 18066 N N . TYR A 1 18 ? 9.484 20.628 -2.923 1.00 14.10 18 TYR A N 13
ATOM 18067 C CA . TYR A 1 18 ? 9.031 20.410 -4.287 1.00 73.05 18 TYR A CA 13
ATOM 18068 C C . TYR A 1 18 ? 9.690 19.165 -4.863 1.00 65.22 18 TYR A C 13
ATOM 18069 O O . TYR A 1 18 ? 10.910 19.008 -4.801 1.00 40.31 18 TYR A O 13
ATOM 18087 N N . PHE A 1 19 ? 8.879 18.274 -5.399 1.00 41.04 19 PHE A N 13
ATOM 18088 C CA . PHE A 1 19 ? 9.382 17.065 -6.033 1.00 33.41 19 PHE A CA 13
ATOM 18089 C C . PHE A 1 19 ? 8.739 16.894 -7.405 1.00 54.14 19 PHE A C 13
ATOM 18090 O O . PHE A 1 19 ? 7.531 17.065 -7.558 1.00 3.02 19 PHE A O 13
ATOM 18107 N N . GLN A 1 20 ? 9.551 16.572 -8.403 1.00 50.11 20 GLN A N 13
ATOM 18108 C CA . GLN A 1 20 ? 9.050 16.400 -9.757 1.00 42.31 20 GLN A CA 13
ATOM 18109 C C . GLN A 1 20 ? 8.376 15.037 -9.917 1.00 22.22 20 GLN A C 13
ATOM 18110 O O . GLN A 1 20 ? 9.020 13.990 -9.856 1.00 42.25 20 GLN A O 13
ATOM 18124 N N . GLY A 1 21 ? 7.068 15.074 -10.094 1.00 15.15 21 GLY A N 13
ATOM 18125 C CA . GLY A 1 21 ? 6.284 13.865 -10.222 1.00 51.12 21 GLY A CA 13
ATOM 18126 C C . GLY A 1 21 ? 4.863 14.104 -9.761 1.00 2.23 21 GLY A C 13
ATOM 18127 O O . GLY A 1 21 ? 4.399 15.244 -9.764 1.00 1.41 21 GLY A O 13
ATOM 18131 N N . HIS A 1 22 ? 4.166 13.049 -9.368 1.00 71.23 22 HIS A N 13
ATOM 18132 C CA . HIS A 1 22 ? 2.822 13.192 -8.822 1.00 54.24 22 HIS A CA 13
ATOM 18133 C C . HIS A 1 22 ? 2.626 12.276 -7.626 1.00 51.44 22 HIS A C 13
ATOM 18134 O O . HIS A 1 22 ? 2.870 12.679 -6.495 1.00 73.55 22 HIS A O 13
ATOM 18149 N N . LEU A 1 23 ? 2.203 11.045 -7.872 1.00 30.11 23 LEU A N 13
ATOM 18150 C CA . LEU A 1 23 ? 1.960 10.106 -6.788 1.00 63.04 23 LEU A CA 13
ATOM 18151 C C . LEU A 1 23 ? 2.931 8.935 -6.856 1.00 70.24 23 LEU A C 13
ATOM 18152 O O . LEU A 1 23 ? 3.256 8.447 -7.939 1.00 4.53 23 LEU A O 13
ATOM 18168 N N . ARG A 1 24 ? 3.393 8.499 -5.692 1.00 22.35 24 ARG A N 13
ATOM 18169 C CA . ARG A 1 24 ? 4.317 7.376 -5.596 1.00 51.32 24 ARG A CA 13
ATOM 18170 C C . ARG A 1 24 ? 3.800 6.327 -4.620 1.00 0.13 24 ARG A C 13
ATOM 18171 O O . ARG A 1 24 ? 3.017 6.639 -3.720 1.00 32.23 24 ARG A O 13
ATOM 18192 N N . GLU A 1 25 ? 4.248 5.090 -4.804 1.00 64.12 25 GLU A N 13
ATOM 18193 C CA . GLU A 1 25 ? 3.829 3.976 -3.961 1.00 63.11 25 GLU A CA 13
ATOM 18194 C C . GLU A 1 25 ? 4.513 4.054 -2.598 1.00 43.21 25 GLU A C 13
ATOM 18195 O O . GLU A 1 25 ? 5.740 3.989 -2.502 1.00 64.53 25 GLU A O 13
ATOM 18207 N N . LEU A 1 26 ? 3.713 4.208 -1.553 1.00 23.45 26 LEU A N 13
ATOM 18208 C CA . LEU A 1 26 ? 4.227 4.295 -0.194 1.00 5.44 26 LEU A CA 13
ATOM 18209 C C . LEU A 1 26 ? 4.411 2.924 0.420 1.00 25.12 26 LEU A C 13
ATOM 18210 O O . LEU A 1 26 ? 5.447 2.636 1.012 1.00 3.45 26 LEU A O 13
ATOM 18226 N N . LEU A 1 27 ? 3.416 2.073 0.249 1.00 64.31 27 LEU A N 13
ATOM 18227 C CA . LEU A 1 27 ? 3.328 0.865 1.045 1.00 73.22 27 LEU A CA 13
ATOM 18228 C C . LEU A 1 27 ? 2.870 -0.318 0.204 1.00 35.15 27 LEU A C 13
ATOM 18229 O O . LEU A 1 27 ? 1.988 -0.188 -0.646 1.00 61.43 27 LEU A O 13
ATOM 18245 N N . ARG A 1 28 ? 3.483 -1.464 0.457 1.00 73.24 28 ARG A N 13
ATOM 18246 C CA . ARG A 1 28 ? 3.159 -2.694 -0.246 1.00 14.03 28 ARG A CA 13
ATOM 18247 C C . ARG A 1 28 ? 2.583 -3.690 0.752 1.00 51.32 28 ARG A C 13
ATOM 18248 O O . ARG A 1 28 ? 3.323 -4.378 1.456 1.00 31.33 28 ARG A O 13
ATOM 18269 N N . THR A 1 29 ? 1.268 -3.737 0.849 1.00 15.33 29 THR A N 13
ATOM 18270 C CA . THR A 1 29 ? 0.628 -4.483 1.911 1.00 54.01 29 THR A CA 13
ATOM 18271 C C . THR A 1 29 ? -0.580 -5.278 1.418 1.00 22.12 29 THR A C 13
ATOM 18272 O O . THR A 1 29 ? -1.646 -4.724 1.162 1.00 73.25 29 THR A O 13
ATOM 18283 N N . ASN A 1 30 ? -0.406 -6.587 1.289 1.00 71.01 30 ASN A N 13
ATOM 18284 C CA . ASN A 1 30 ? -1.518 -7.471 0.941 1.00 53.40 30 ASN A CA 13
ATOM 18285 C C . ASN A 1 30 ? -2.208 -7.953 2.210 1.00 70.54 30 ASN A C 13
ATOM 18286 O O . ASN A 1 30 ? -3.189 -8.692 2.161 1.00 4.31 30 ASN A O 13
ATOM 18297 N N . ASP A 1 31 ? -1.675 -7.514 3.343 1.00 53.41 31 ASP A N 13
ATOM 18298 C CA . ASP A 1 31 ? -2.164 -7.925 4.657 1.00 75.21 31 ASP A CA 13
ATOM 18299 C C . ASP A 1 31 ? -3.551 -7.360 4.944 1.00 15.34 31 ASP A C 13
ATOM 18300 O O . ASP A 1 31 ? -4.360 -8.004 5.615 1.00 41.14 31 ASP A O 13
ATOM 18309 N N . ALA A 1 32 ? -3.801 -6.149 4.437 1.00 75.22 32 ALA A N 13
ATOM 18310 C CA . ALA A 1 32 ? -5.072 -5.435 4.622 1.00 24.13 32 ALA A CA 13
ATOM 18311 C C . ALA A 1 32 ? -5.227 -4.894 6.047 1.00 74.22 32 ALA A C 13
ATOM 18312 O O . ALA A 1 32 ? -5.511 -3.709 6.239 1.00 5.03 32 ALA A O 13
ATOM 18319 N N . VAL A 1 33 ? -5.024 -5.753 7.037 1.00 52.01 33 VAL A N 13
ATOM 18320 C CA . VAL A 1 33 ? -5.161 -5.360 8.434 1.00 21.00 33 VAL A CA 13
ATOM 18321 C C . VAL A 1 33 ? -4.077 -4.354 8.816 1.00 30.34 33 VAL A C 13
ATOM 18322 O O . VAL A 1 33 ? -4.369 -3.300 9.382 1.00 62.02 33 VAL A O 13
ATOM 18335 N N . LEU A 1 34 ? -2.831 -4.678 8.481 1.00 14.12 34 LEU A N 13
ATOM 18336 C CA . LEU A 1 34 ? -1.707 -3.766 8.697 1.00 24.31 34 LEU A CA 13
ATOM 18337 C C . LEU A 1 34 ? -1.960 -2.435 7.987 1.00 11.02 34 LEU A C 13
ATOM 18338 O O . LEU A 1 34 ? -1.650 -1.364 8.510 1.00 75.10 34 LEU A O 13
ATOM 18354 N N . LEU A 1 35 ? -2.551 -2.518 6.802 1.00 1.12 35 LEU A N 13
ATOM 18355 C CA . LEU A 1 35 ? -2.847 -1.345 6.000 1.00 74.54 35 LEU A CA 13
ATOM 18356 C C . LEU A 1 35 ? -3.852 -0.443 6.718 1.00 63.25 35 LEU A C 13
ATOM 18357 O O . LEU A 1 35 ? -3.790 0.781 6.602 1.00 13.41 35 LEU A O 13
ATOM 18373 N N . SER A 1 36 ? -4.754 -1.052 7.480 1.00 31.31 36 SER A N 13
ATOM 18374 C CA . SER A 1 36 ? -5.771 -0.302 8.206 1.00 4.13 36 SER A CA 13
ATOM 18375 C C . SER A 1 36 ? -5.129 0.647 9.220 1.00 61.31 36 SER A C 13
ATOM 18376 O O . SER A 1 36 ? -5.592 1.772 9.418 1.00 45.42 36 SER A O 13
ATOM 18384 N N . ALA A 1 37 ? -4.044 0.196 9.841 1.00 11.34 37 ALA A N 13
ATOM 18385 C CA . ALA A 1 37 ? -3.329 1.005 10.819 1.00 44.11 37 ALA A CA 13
ATOM 18386 C C . ALA A 1 37 ? -2.631 2.179 10.139 1.00 73.23 37 ALA A C 13
ATOM 18387 O O . ALA A 1 37 ? -2.668 3.307 10.629 1.00 62.22 37 ALA A O 13
ATOM 18394 N N . VAL A 1 38 ? -2.008 1.905 9.000 1.00 3.51 38 VAL A N 13
ATOM 18395 C CA . VAL A 1 38 ? -1.319 2.937 8.230 1.00 3.52 38 VAL A CA 13
ATOM 18396 C C . VAL A 1 38 ? -2.321 3.942 7.659 1.00 10.35 38 VAL A C 13
ATOM 18397 O O . VAL A 1 38 ? -2.097 5.154 7.694 1.00 61.25 38 VAL A O 13
ATOM 18410 N N . GLY A 1 39 ? -3.431 3.424 7.150 1.00 11.33 39 GLY A N 13
ATOM 18411 C CA . GLY A 1 39 ? -4.464 4.268 6.583 1.00 0.42 39 GLY A CA 13
ATOM 18412 C C . GLY A 1 39 ? -5.045 5.234 7.597 1.00 44.31 39 GLY A C 13
ATOM 18413 O O . GLY A 1 39 ? -5.391 6.366 7.258 1.00 3.41 39 GLY A O 13
ATOM 18417 N N . ALA A 1 40 ? -5.145 4.786 8.845 1.00 34.41 40 ALA A N 13
ATOM 18418 C CA . ALA A 1 40 ? -5.658 5.628 9.920 1.00 61.11 40 ALA A CA 13
ATOM 18419 C C . ALA A 1 40 ? -4.731 6.815 10.168 1.00 45.24 40 ALA A C 13
ATOM 18420 O O . ALA A 1 40 ? -5.183 7.900 10.528 1.00 63.11 40 ALA A O 13
ATOM 18427 N N . LEU A 1 41 ? -3.436 6.599 9.968 1.00 71.21 41 LEU A N 13
ATOM 18428 C CA . LEU A 1 41 ? -2.446 7.657 10.128 1.00 62.11 41 LEU A CA 13
ATOM 18429 C C . LEU A 1 41 ? -2.594 8.697 9.024 1.00 22.04 41 LEU A C 13
ATOM 18430 O O . LEU A 1 41 ? -2.655 9.898 9.288 1.00 43.21 41 LEU A O 13
ATOM 18446 N N . LEU A 1 42 ? -2.658 8.219 7.788 1.00 55.41 42 LEU A N 13
ATOM 18447 C CA . LEU A 1 42 ? -2.780 9.090 6.625 1.00 55.35 42 LEU A CA 13
ATOM 18448 C C . LEU A 1 42 ? -4.085 9.881 6.666 1.00 1.54 42 LEU A C 13
ATOM 18449 O O . LEU A 1 42 ? -4.079 11.113 6.612 1.00 64.05 42 LEU A O 13
ATOM 18465 N N . ASP A 1 43 ? -5.203 9.171 6.781 1.00 40.10 43 ASP A N 13
ATOM 18466 C CA . ASP A 1 43 ? -6.521 9.806 6.814 1.00 40.32 43 ASP A CA 13
ATOM 18467 C C . ASP A 1 43 ? -6.687 10.665 8.058 1.00 14.23 43 ASP A C 13
ATOM 18468 O O . ASP A 1 43 ? -7.468 11.614 8.062 1.00 23.22 43 ASP A O 13
ATOM 18477 N N . GLY A 1 44 ? -5.939 10.334 9.107 1.00 74.22 44 GLY A N 13
ATOM 18478 C CA . GLY A 1 44 ? -6.001 11.096 10.342 1.00 24.23 44 GLY A CA 13
ATOM 18479 C C . GLY A 1 44 ? -5.582 12.541 10.152 1.00 45.22 44 GLY A C 13
ATOM 18480 O O . GLY A 1 44 ? -6.063 13.434 10.853 1.00 14.54 44 GLY A O 13
ATOM 18484 N N . ALA A 1 45 ? -4.682 12.772 9.207 1.00 4.24 45 ALA A N 13
ATOM 18485 C CA . ALA A 1 45 ? -4.226 14.120 8.900 1.00 41.30 45 ALA A CA 13
ATOM 18486 C C . ALA A 1 45 ? -4.749 14.567 7.541 1.00 31.11 45 ALA A C 13
ATOM 18487 O O . ALA A 1 45 ? -4.374 15.623 7.035 1.00 2.23 45 ALA A O 13
ATOM 18494 N N . ASP A 1 46 ? -5.635 13.754 6.976 1.00 63.55 46 ASP A N 13
ATOM 18495 C CA . ASP A 1 46 ? -6.176 13.978 5.634 1.00 62.03 46 ASP A CA 13
ATOM 18496 C C . ASP A 1 46 ? -5.049 14.068 4.608 1.00 21.14 46 ASP A C 13
ATOM 18497 O O . ASP A 1 46 ? -5.039 14.925 3.721 1.00 11.54 46 ASP A O 13
ATOM 18506 N N . ILE A 1 47 ? -4.095 13.168 4.749 1.00 14.23 47 ILE A N 13
ATOM 18507 C CA . ILE A 1 47 ? -3.012 13.028 3.786 1.00 34.11 47 ILE A CA 13
ATOM 18508 C C . ILE A 1 47 ? -3.562 12.510 2.461 1.00 32.30 47 ILE A C 13
ATOM 18509 O O . ILE A 1 47 ? -3.038 12.805 1.384 1.00 32.30 47 ILE A O 13
ATOM 18525 N N . GLY A 1 48 ? -4.656 11.781 2.555 1.00 2.44 48 GLY A N 13
ATOM 18526 C CA . GLY A 1 48 ? -5.258 11.190 1.383 1.00 1.35 48 GLY A CA 13
ATOM 18527 C C . GLY A 1 48 ? -4.806 9.761 1.190 1.00 4.24 48 GLY A C 13
ATOM 18528 O O . GLY A 1 48 ? -4.046 9.238 2.002 1.00 73.44 48 GLY A O 13
ATOM 18532 N N . HIS A 1 49 ? -5.275 9.121 0.129 1.00 3.30 49 HIS A N 13
ATOM 18533 C CA . HIS A 1 49 ? -4.881 7.749 -0.154 1.00 42.12 49 HIS A CA 13
ATOM 18534 C C . HIS A 1 49 ? -5.252 7.340 -1.574 1.00 75.21 49 HIS A C 13
ATOM 18535 O O . HIS A 1 49 ? -6.399 7.488 -1.998 1.00 75.51 49 HIS A O 13
ATOM 18550 N N . LEU A 1 50 ? -4.266 6.875 -2.316 1.00 41.24 50 LEU A N 13
ATOM 18551 C CA . LEU A 1 50 ? -4.519 6.181 -3.565 1.00 10.50 50 LEU A CA 13
ATOM 18552 C C . LEU A 1 50 ? -4.268 4.700 -3.338 1.00 20.02 50 LEU A C 13
ATOM 18553 O O . LEU A 1 50 ? -3.123 4.260 -3.295 1.00 32.31 50 LEU A O 13
ATOM 18569 N N . VAL A 1 51 ? -5.333 3.946 -3.144 1.00 11.35 51 VAL A N 13
ATOM 18570 C CA . VAL A 1 51 ? -5.203 2.549 -2.768 1.00 50.34 51 VAL A CA 13
ATOM 18571 C C . VAL A 1 51 ? -5.772 1.623 -3.833 1.00 34.42 51 VAL A C 13
ATOM 18572 O O . VAL A 1 51 ? -6.375 2.079 -4.807 1.00 4.02 51 VAL A O 13
ATOM 18585 N N . LEU A 1 52 ? -5.555 0.324 -3.636 1.00 42.10 52 LEU A N 13
ATOM 18586 C CA . LEU A 1 52 ? -6.058 -0.714 -4.536 1.00 42.12 52 LEU A CA 13
ATOM 18587 C C . LEU A 1 52 ? -5.366 -0.664 -5.896 1.00 42.12 52 LEU A C 13
ATOM 18588 O O . LEU A 1 52 ? -4.365 0.032 -6.079 1.00 13.50 52 LEU A O 13
ATOM 18604 N N . ASP A 1 53 ? -5.906 -1.425 -6.835 1.00 44.10 53 ASP A N 13
ATOM 18605 C CA . ASP A 1 53 ? -5.330 -1.552 -8.169 1.00 13.54 53 ASP A CA 13
ATOM 18606 C C . ASP A 1 53 ? -6.404 -2.034 -9.129 1.00 73.14 53 ASP A C 13
ATOM 18607 O O . ASP A 1 53 ? -6.481 -1.597 -10.275 1.00 60.34 53 ASP A O 13
ATOM 18616 N N . GLN A 1 54 ? -7.235 -2.939 -8.634 1.00 34.52 54 GLN A N 13
ATOM 18617 C CA . GLN A 1 54 ? -8.419 -3.388 -9.346 1.00 2.32 54 GLN A CA 13
ATOM 18618 C C . GLN A 1 54 ? -9.497 -3.707 -8.317 1.00 34.44 54 GLN A C 13
ATOM 18619 O O . GLN A 1 54 ? -9.211 -4.329 -7.292 1.00 52.44 54 GLN A O 13
ATOM 18633 N N . ASN A 1 55 ? -10.723 -3.270 -8.573 1.00 30.43 55 ASN A N 13
ATOM 18634 C CA . ASN A 1 55 ? -11.797 -3.391 -7.592 1.00 54.33 55 ASN A CA 13
ATOM 18635 C C . ASN A 1 55 ? -12.744 -4.530 -7.934 1.00 4.21 55 ASN A C 13
ATOM 18636 O O . ASN A 1 55 ? -13.333 -4.565 -9.015 1.00 12.54 55 ASN A O 13
ATOM 18647 N N . MET A 1 56 ? -12.892 -5.454 -7.002 1.00 64.32 56 MET A N 13
ATOM 18648 C CA . MET A 1 56 ? -13.801 -6.577 -7.163 1.00 23.11 56 MET A CA 13
ATOM 18649 C C . MET A 1 56 ? -14.268 -7.048 -5.794 1.00 75.22 56 MET A C 13
ATOM 18650 O O . MET A 1 56 ? -13.999 -6.389 -4.788 1.00 1.40 56 MET A O 13
ATOM 18664 N N . SER A 1 57 ? -14.970 -8.174 -5.759 1.00 72.51 57 SER A N 13
ATOM 18665 C CA . SER A 1 57 ? -15.437 -8.752 -4.505 1.00 44.24 57 SER A CA 13
ATOM 18666 C C . SER A 1 57 ? -14.254 -9.153 -3.623 1.00 20.43 57 SER A C 13
ATOM 18667 O O . SER A 1 57 ? -13.256 -9.693 -4.109 1.00 2.42 57 SER A O 13
ATOM 18675 N N . ILE A 1 58 ? -14.365 -8.877 -2.330 1.00 11.21 58 ILE A N 13
ATOM 18676 C CA . ILE A 1 58 ? -13.292 -9.171 -1.389 1.00 51.13 58 ILE A CA 13
ATOM 18677 C C . ILE A 1 58 ? -13.265 -10.658 -1.026 1.00 13.13 58 ILE A C 13
ATOM 18678 O O . ILE A 1 58 ? -14.288 -11.246 -0.670 1.00 35.41 58 ILE A O 13
ATOM 18694 N N . LEU A 1 59 ? -12.091 -11.262 -1.151 1.00 4.30 59 LEU A N 13
ATOM 18695 C CA . LEU A 1 59 ? -11.897 -12.657 -0.792 1.00 0.15 59 LEU A CA 13
ATOM 18696 C C . LEU A 1 59 ? -10.523 -12.804 -0.145 1.00 0.22 59 LEU A C 13
ATOM 18697 O O . LEU A 1 59 ? -9.512 -12.400 -0.726 1.00 15.01 59 LEU A O 13
ATOM 18713 N N . GLU A 1 60 ? -10.486 -13.359 1.056 1.00 34.32 60 GLU A N 13
ATOM 18714 C CA . GLU A 1 60 ? -9.239 -13.476 1.796 1.00 23.12 60 GLU A CA 13
ATOM 18715 C C . GLU A 1 60 ? -9.010 -14.912 2.257 1.00 50.14 60 GLU A C 13
ATOM 18716 O O . GLU A 1 60 ? -9.835 -15.794 2.012 1.00 43.34 60 GLU A O 13
ATOM 18728 N N . GLY A 1 61 ? -7.889 -15.138 2.925 1.00 23.42 61 GLY A N 13
ATOM 18729 C CA . GLY A 1 61 ? -7.543 -16.468 3.373 1.00 20.21 61 GLY A CA 13
ATOM 18730 C C . GLY A 1 61 ? -6.074 -16.754 3.170 1.00 32.05 61 GLY A C 13
ATOM 18731 O O . GLY A 1 61 ? -5.223 -16.096 3.768 1.00 60.14 61 GLY A O 13
ATOM 18735 N N . SER A 1 62 ? -5.770 -17.719 2.319 1.00 24.52 62 SER A N 13
ATOM 18736 C CA . SER A 1 62 ? -4.388 -18.040 1.995 1.00 60.05 62 SER A CA 13
ATOM 18737 C C . SER A 1 62 ? -4.131 -17.827 0.505 1.00 40.41 62 SER A C 13
ATOM 18738 O O . SER A 1 62 ? -4.192 -18.767 -0.289 1.00 71.35 62 SER A O 13
ATOM 18746 N N . LEU A 1 63 ? -3.881 -16.578 0.133 1.00 35.13 63 LEU A N 13
ATOM 18747 C CA . LEU A 1 63 ? -3.662 -16.212 -1.260 1.00 30.24 63 LEU A CA 13
ATOM 18748 C C . LEU A 1 63 ? -3.297 -14.732 -1.356 1.00 13.25 63 LEU A C 13
ATOM 18749 O O . LEU A 1 63 ? -4.174 -13.866 -1.343 1.00 3.22 63 LEU A O 13
ATOM 18765 N N . GLY A 1 64 ? -2.007 -14.441 -1.439 1.00 53.51 64 GLY A N 13
ATOM 18766 C CA . GLY A 1 64 ? -1.565 -13.065 -1.520 1.00 15.23 64 GLY A CA 13
ATOM 18767 C C . GLY A 1 64 ? -1.105 -12.699 -2.913 1.00 32.41 64 GLY A C 13
ATOM 18768 O O . GLY A 1 64 ? 0.064 -12.386 -3.124 1.00 64.03 64 GLY A O 13
ATOM 18772 N N . VAL A 1 65 ? -2.027 -12.729 -3.861 1.00 50.13 65 VAL A N 13
ATOM 18773 C CA . VAL A 1 65 ? -1.702 -12.436 -5.250 1.00 11.43 65 VAL A CA 13
ATOM 18774 C C . VAL A 1 65 ? -1.863 -10.949 -5.538 1.00 33.52 65 VAL A C 13
ATOM 18775 O O . VAL A 1 65 ? -1.136 -10.381 -6.353 1.00 41.04 65 VAL A O 13
ATOM 18788 N N . ILE A 1 66 ? -2.808 -10.323 -4.857 1.00 43.43 66 ILE A N 13
ATOM 18789 C CA . ILE A 1 66 ? -3.073 -8.908 -5.056 1.00 44.32 66 ILE A CA 13
ATOM 18790 C C . ILE A 1 66 ? -2.391 -8.081 -3.965 1.00 64.31 66 ILE A C 13
ATOM 18791 O O . ILE A 1 66 ? -2.808 -8.103 -2.805 1.00 4.42 66 ILE A O 13
ATOM 18807 N N . PRO A 1 67 ? -1.320 -7.357 -4.314 1.00 65.43 67 PRO A N 13
ATOM 18808 C CA . PRO A 1 67 ? -0.640 -6.478 -3.380 1.00 54.40 67 PRO A CA 13
ATOM 18809 C C . PRO A 1 67 ? -1.342 -5.128 -3.274 1.00 50.21 67 PRO A C 13
ATOM 18810 O O . PRO A 1 67 ? -1.279 -4.304 -4.187 1.00 24.13 67 PRO A O 13
ATOM 18821 N N . ARG A 1 68 ? -2.050 -4.924 -2.177 1.00 45.33 68 ARG A N 13
ATOM 18822 C CA . ARG A 1 68 ? -2.762 -3.679 -1.963 1.00 62.22 68 ARG A CA 13
ATOM 18823 C C . ARG A 1 68 ? -1.760 -2.575 -1.642 1.00 70.04 68 ARG A C 13
ATOM 18824 O O . ARG A 1 68 ? -1.029 -2.643 -0.652 1.00 71.14 68 ARG A O 13
ATOM 18845 N N . ARG A 1 69 ? -1.717 -1.574 -2.497 1.00 72.14 69 ARG A N 13
ATOM 18846 C CA . ARG A 1 69 ? -0.702 -0.540 -2.411 1.00 4.10 69 ARG A CA 13
ATOM 18847 C C . ARG A 1 69 ? -1.316 0.807 -2.062 1.00 41.03 69 ARG A C 13
ATOM 18848 O O . ARG A 1 69 ? -2.351 1.186 -2.609 1.00 13.42 69 ARG A O 13
ATOM 18869 N N . VAL A 1 70 ? -0.690 1.503 -1.122 1.00 52.34 70 VAL A N 13
ATOM 18870 C CA . VAL A 1 70 ? -1.091 2.865 -0.777 1.00 43.33 70 VAL A CA 13
ATOM 18871 C C . VAL A 1 70 ? -0.142 3.881 -1.414 1.00 42.24 70 VAL A C 13
ATOM 18872 O O . VAL A 1 70 ? 1.074 3.776 -1.262 1.00 54.24 70 VAL A O 13
ATOM 18885 N N . LEU A 1 71 ? -0.697 4.849 -2.134 1.00 21.43 71 LEU A N 13
ATOM 18886 C CA . LEU A 1 71 ? 0.104 5.883 -2.787 1.00 54.21 71 LEU A CA 13
ATOM 18887 C C . LEU A 1 71 ? -0.301 7.277 -2.309 1.00 63.33 71 LEU A C 13
ATOM 18888 O O . LEU A 1 71 ? -1.469 7.512 -1.990 1.00 31.02 71 LEU A O 13
ATOM 18904 N N . VAL A 1 72 ? 0.672 8.188 -2.260 1.00 2.25 72 VAL A N 13
ATOM 18905 C CA . VAL A 1 72 ? 0.417 9.597 -1.958 1.00 34.03 72 VAL A CA 13
ATOM 18906 C C . VAL A 1 72 ? 1.188 10.474 -2.939 1.00 22.41 72 VAL A C 13
ATOM 18907 O O . VAL A 1 72 ? 1.921 9.957 -3.783 1.00 72.53 72 VAL A O 13
ATOM 18920 N N . HIS A 1 73 ? 1.047 11.788 -2.820 1.00 2.23 73 HIS A N 13
ATOM 18921 C CA . HIS A 1 73 ? 1.650 12.701 -3.790 1.00 11.31 73 HIS A CA 13
ATOM 18922 C C . HIS A 1 73 ? 2.999 13.238 -3.298 1.00 62.31 73 HIS A C 13
ATOM 18923 O O . HIS A 1 73 ? 3.425 12.941 -2.182 1.00 24.41 73 HIS A O 13
ATOM 18938 N N . GLU A 1 74 ? 3.657 14.035 -4.141 1.00 61.11 74 GLU A N 13
ATOM 18939 C CA . GLU A 1 74 ? 4.968 14.604 -3.821 1.00 23.41 74 GLU A CA 13
ATOM 18940 C C . GLU A 1 74 ? 4.886 15.611 -2.683 1.00 22.33 74 GLU A C 13
ATOM 18941 O O . GLU A 1 74 ? 3.794 16.017 -2.286 1.00 41.44 74 GLU A O 13
ATOM 18953 N N . ASP A 1 75 ? 6.060 16.011 -2.183 1.00 22.51 75 ASP A N 13
ATOM 18954 C CA . ASP A 1 75 ? 6.185 16.884 -1.006 1.00 33.11 75 ASP A CA 13
ATOM 18955 C C . ASP A 1 75 ? 5.693 16.151 0.238 1.00 44.52 75 ASP A C 13
ATOM 18956 O O . ASP A 1 75 ? 6.470 15.821 1.138 1.00 62.23 75 ASP A O 13
ATOM 18965 N N . ASP A 1 76 ? 4.401 15.863 0.235 1.00 65.01 76 ASP A N 13
ATOM 18966 C CA . ASP A 1 76 ? 3.732 15.099 1.283 1.00 70.42 76 ASP A CA 13
ATOM 18967 C C . ASP A 1 76 ? 4.420 13.755 1.510 1.00 44.43 76 ASP A C 13
ATOM 18968 O O . ASP A 1 76 ? 4.373 13.202 2.607 1.00 42.04 76 ASP A O 13
ATOM 18977 N N . LEU A 1 77 ? 5.077 13.256 0.464 1.00 22.31 77 LEU A N 13
ATOM 18978 C CA . LEU A 1 77 ? 5.819 11.998 0.520 1.00 62.24 77 LEU A CA 13
ATOM 18979 C C . LEU A 1 77 ? 6.757 11.980 1.732 1.00 61.31 77 LEU A C 13
ATOM 18980 O O . LEU A 1 77 ? 6.887 10.968 2.424 1.00 24.53 77 LEU A O 13
ATOM 18996 N N . ALA A 1 78 ? 7.395 13.116 1.991 1.00 53.11 78 ALA A N 13
ATOM 18997 C CA . ALA A 1 78 ? 8.320 13.239 3.107 1.00 42.34 78 ALA A CA 13
ATOM 18998 C C . ALA A 1 78 ? 7.572 13.243 4.434 1.00 52.34 78 ALA A C 13
ATOM 18999 O O . ALA A 1 78 ? 7.995 12.604 5.401 1.00 54.11 78 ALA A O 13
ATOM 19006 N N . GLY A 1 79 ? 6.451 13.951 4.466 1.00 74.35 79 GLY A N 13
ATOM 19007 C CA . GLY A 1 79 ? 5.663 14.050 5.678 1.00 4.14 79 GLY A CA 13
ATOM 19008 C C . GLY A 1 79 ? 5.038 12.724 6.063 1.00 22.14 79 GLY A C 13
ATOM 19009 O O . GLY A 1 79 ? 5.089 12.320 7.228 1.00 1.11 79 GLY A O 13
ATOM 19013 N N . ALA A 1 80 ? 4.464 12.045 5.078 1.00 35.23 80 ALA A N 13
ATOM 19014 C CA . ALA A 1 80 ? 3.849 10.742 5.294 1.00 1.45 80 ALA A CA 13
ATOM 19015 C C . ALA A 1 80 ? 4.869 9.742 5.826 1.00 75.15 80 ALA A C 13
ATOM 19016 O O . ALA A 1 80 ? 4.590 9.003 6.771 1.00 72.23 80 ALA A O 13
ATOM 19023 N N . ARG A 1 81 ? 6.059 9.736 5.231 1.00 2.21 81 ARG A N 13
ATOM 19024 C CA . ARG A 1 81 ? 7.127 8.853 5.686 1.00 2.32 81 ARG A CA 13
ATOM 19025 C C . ARG A 1 81 ? 7.488 9.147 7.134 1.00 14.12 81 ARG A C 13
ATOM 19026 O O . ARG A 1 81 ? 7.574 8.236 7.956 1.00 30.31 81 ARG A O 13
ATOM 19047 N N . ARG A 1 82 ? 7.691 10.424 7.437 1.00 13.34 82 ARG A N 13
ATOM 19048 C CA . ARG A 1 82 ? 8.050 10.853 8.784 1.00 51.12 82 ARG A CA 13
ATOM 19049 C C . ARG A 1 82 ? 6.972 10.442 9.787 1.00 34.31 82 ARG A C 13
ATOM 19050 O O . ARG A 1 82 ? 7.277 9.979 10.889 1.00 0.32 82 ARG A O 13
ATOM 19071 N N . LEU A 1 83 ? 5.714 10.583 9.378 1.00 71.10 83 LEU A N 13
ATOM 19072 C CA . LEU A 1 83 ? 4.576 10.200 10.209 1.00 11.32 83 LEU A CA 13
ATOM 19073 C C . LEU A 1 83 ? 4.606 8.703 10.514 1.00 71.13 83 LEU A C 13
ATOM 19074 O O . LEU A 1 83 ? 4.489 8.289 11.670 1.00 31.54 83 LEU A O 13
ATOM 19090 N N . LEU A 1 84 ? 4.780 7.898 9.472 1.00 14.10 84 LEU A N 13
ATOM 19091 C CA . LEU A 1 84 ? 4.813 6.443 9.616 1.00 2.03 84 LEU A CA 13
ATOM 19092 C C . LEU A 1 84 ? 6.059 5.986 10.371 1.00 10.02 84 LEU A C 13
ATOM 19093 O O . LEU A 1 84 ? 6.043 4.954 11.043 1.00 25.42 84 LEU A O 13
ATOM 19109 N N . THR A 1 85 ? 7.138 6.749 10.261 1.00 44.43 85 THR A N 13
ATOM 19110 C CA . THR A 1 85 ? 8.368 6.437 10.975 1.00 41.03 85 THR A CA 13
ATOM 19111 C C . THR A 1 85 ? 8.180 6.659 12.473 1.00 33.03 85 THR A C 13
ATOM 19112 O O . THR A 1 85 ? 8.551 5.812 13.287 1.00 3.12 85 THR A O 13
ATOM 19123 N N . ASP A 1 86 ? 7.568 7.785 12.825 1.00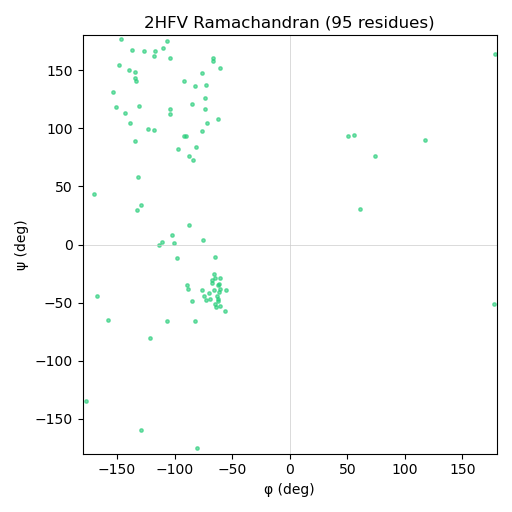 71.41 86 ASP A N 13
ATOM 19124 C CA . ASP A 1 86 ? 7.278 8.107 14.222 1.00 3.31 86 ASP A CA 13
ATOM 19125 C C . ASP A 1 86 ? 6.327 7.079 14.830 1.00 14.51 86 ASP A C 13
ATOM 19126 O O . ASP A 1 86 ? 6.456 6.711 15.997 1.00 74.13 86 ASP A O 13
ATOM 19135 N N . ALA A 1 87 ? 5.379 6.614 14.021 1.00 11.41 87 ALA A N 13
ATOM 19136 C CA . ALA A 1 87 ? 4.429 5.600 14.459 1.00 74.10 87 ALA A CA 13
ATOM 19137 C C . ALA A 1 87 ? 5.083 4.220 14.517 1.00 63.12 87 ALA A C 13
ATOM 19138 O O . ALA A 1 87 ? 4.565 3.303 15.153 1.00 23.11 87 ALA A O 13
ATOM 19145 N N . GLY A 1 88 ? 6.214 4.080 13.840 1.00 40.55 88 GLY A N 13
ATOM 19146 C CA . GLY A 1 88 ? 6.956 2.832 13.868 1.00 1.44 88 GLY A CA 13
ATOM 19147 C C . GLY A 1 88 ? 6.429 1.807 12.884 1.00 55.14 88 GLY A C 13
ATOM 19148 O O . GLY A 1 88 ? 6.649 0.607 13.049 1.00 5.20 88 GLY A O 13
ATOM 19152 N N . LEU A 1 89 ? 5.749 2.271 11.845 1.00 4.24 89 LEU A N 13
ATOM 19153 C CA . LEU A 1 89 ? 5.179 1.372 10.845 1.00 22.34 89 LEU A CA 13
ATOM 19154 C C . LEU A 1 89 ? 5.963 1.432 9.540 1.00 10.42 89 LEU A C 13
ATOM 19155 O O . LEU A 1 89 ? 5.670 0.699 8.593 1.00 33.33 89 LEU A O 13
ATOM 19171 N N . ALA A 1 90 ? 6.961 2.302 9.493 1.00 30.41 90 ALA A N 13
ATOM 19172 C CA . ALA A 1 90 ? 7.782 2.451 8.301 1.00 61.11 90 ALA A CA 13
ATOM 19173 C C . ALA A 1 90 ? 8.764 1.293 8.161 1.00 61.24 90 ALA A C 13
ATOM 19174 O O . ALA A 1 90 ? 9.898 1.367 8.630 1.00 25.45 90 ALA A O 13
ATOM 19181 N N . HIS A 1 91 ? 8.307 0.211 7.543 1.00 33.54 91 HIS A N 13
ATOM 19182 C CA . HIS A 1 91 ? 9.150 -0.959 7.326 1.00 34.33 91 HIS A CA 13
ATOM 19183 C C . HIS A 1 91 ? 8.780 -1.658 6.019 1.00 15.32 91 HIS A C 13
ATOM 19184 O O . HIS A 1 91 ? 9.650 -2.060 5.251 1.00 52.22 91 HIS A O 13
ATOM 19199 N N . GLU A 1 92 ? 7.481 -1.797 5.772 1.00 34.02 92 GLU A N 13
ATOM 19200 C CA . GLU A 1 92 ? 6.996 -2.469 4.566 1.00 31.14 92 GLU A CA 13
ATOM 19201 C C . GLU A 1 92 ? 6.774 -1.460 3.437 1.00 4.02 92 GLU A C 13
ATOM 19202 O O . GLU A 1 92 ? 6.066 -1.732 2.462 1.00 32.21 92 GLU A O 13
ATOM 19214 N N . LEU A 1 93 ? 7.387 -0.296 3.580 1.00 62.34 93 LEU A N 13
ATOM 19215 C CA . LEU A 1 93 ? 7.237 0.780 2.618 1.00 44.22 93 LEU A CA 13
ATOM 19216 C C . LEU A 1 93 ? 8.162 0.593 1.421 1.00 5.32 93 LEU A C 13
ATOM 19217 O O . LEU A 1 93 ? 9.073 -0.234 1.443 1.00 64.55 93 LEU A O 13
ATOM 19233 N N . ARG A 1 94 ? 7.908 1.368 0.379 1.00 33.45 94 ARG A N 13
ATOM 19234 C CA . ARG A 1 94 ? 8.723 1.347 -0.823 1.00 32.53 94 ARG A CA 13
ATOM 19235 C C . ARG A 1 94 ? 9.641 2.565 -0.834 1.00 52.23 94 ARG A C 13
ATOM 19236 O O . ARG A 1 94 ? 9.241 3.654 -1.249 1.00 14.43 94 ARG A O 13
ATOM 19257 N N . SER A 1 95 ? 10.859 2.395 -0.349 1.00 44.30 95 SER A N 13
ATOM 19258 C CA . SER A 1 95 ? 11.777 3.516 -0.217 1.00 24.14 95 SER A CA 13
ATOM 19259 C C . SER A 1 95 ? 13.121 3.231 -0.875 1.00 25.13 95 SER A C 13
ATOM 19260 O O . SER A 1 95 ? 14.037 2.721 -0.225 1.00 63.01 95 SER A O 13
ATOM 19268 N N . ASP A 1 96 ? 13.193 3.524 -2.179 1.00 44.22 96 ASP A N 13
ATOM 19269 C CA . ASP A 1 96 ? 14.437 3.482 -2.967 1.00 34.33 96 ASP A CA 13
ATOM 19270 C C . ASP A 1 96 ? 14.106 3.528 -4.450 1.00 52.12 96 ASP A C 13
ATOM 19271 O O . ASP A 1 96 ? 14.774 4.202 -5.231 1.00 72.40 96 ASP A O 13
ATOM 19280 N N . ASP A 1 97 ? 13.063 2.811 -4.828 1.00 70.05 97 ASP A N 13
ATOM 19281 C CA . ASP A 1 97 ? 12.646 2.739 -6.222 1.00 44.40 97 ASP A CA 13
ATOM 19282 C C . ASP A 1 97 ? 11.337 3.482 -6.423 1.00 31.44 97 ASP A C 13
ATOM 19283 O O . ASP A 1 97 ? 11.366 4.583 -7.016 1.00 0.00 97 ASP A O 13
ATOM 19293 N N . MET A 1 1 ? -23.101 65.495 12.136 1.00 0.00 1 MET A N 14
ATOM 19294 C CA . MET A 1 1 ? -22.902 64.178 11.491 1.00 52.33 1 MET A CA 14
ATOM 19295 C C . MET A 1 1 ? -21.584 63.569 11.943 1.00 43.24 1 MET A C 14
ATOM 19296 O O . MET A 1 1 ? -20.595 64.281 12.126 1.00 33.31 1 MET A O 14
ATOM 19312 N N . GLY A 1 2 ? -21.575 62.257 12.127 1.00 51.44 2 GLY A N 14
ATOM 19313 C CA . GLY A 1 2 ? -20.381 61.576 12.582 1.00 55.25 2 GLY A CA 14
ATOM 19314 C C . GLY A 1 2 ? -20.557 60.074 12.586 1.00 71.02 2 GLY A C 14
ATOM 19315 O O . GLY A 1 2 ? -20.650 59.453 13.645 1.00 51.22 2 GLY A O 14
ATOM 19319 N N . SER A 1 3 ? -20.628 59.491 11.400 1.00 11.32 3 SER A N 14
ATOM 19320 C CA . SER A 1 3 ? -20.791 58.051 11.256 1.00 12.30 3 SER A CA 14
ATOM 19321 C C . SER A 1 3 ? -19.486 57.412 10.782 1.00 53.40 3 SER A C 14
ATOM 19322 O O . SER A 1 3 ? -19.489 56.342 10.173 1.00 41.11 3 SER A O 14
ATOM 19330 N N . SER A 1 4 ? -18.372 58.061 11.089 1.00 53.12 4 SER A N 14
ATOM 19331 C CA . SER A 1 4 ? -17.073 57.615 10.611 1.00 54.21 4 SER A CA 14
ATOM 19332 C C . SER A 1 4 ? -16.399 56.676 11.612 1.00 55.44 4 SER A C 14
ATOM 19333 O O . SER A 1 4 ? -16.024 57.075 12.717 1.00 0.31 4 SER A O 14
ATOM 19341 N N . HIS A 1 5 ? -16.268 55.418 11.218 1.00 0.04 5 HIS A N 14
ATOM 19342 C CA . HIS A 1 5 ? -15.573 54.424 12.022 1.00 35.11 5 HIS A CA 14
ATOM 19343 C C . HIS A 1 5 ? -14.378 53.887 11.253 1.00 10.31 5 HIS A C 14
ATOM 19344 O O . HIS A 1 5 ? -14.534 53.231 10.224 1.00 54.34 5 HIS A O 14
ATOM 19359 N N . HIS A 1 6 ? -13.188 54.183 11.742 1.00 33.51 6 HIS A N 14
ATOM 19360 C CA . HIS A 1 6 ? -11.973 53.731 11.083 1.00 74.02 6 HIS A CA 14
ATOM 19361 C C . HIS A 1 6 ? -11.285 52.671 11.934 1.00 13.43 6 HIS A C 14
ATOM 19362 O O . HIS A 1 6 ? -10.852 52.939 13.055 1.00 11.44 6 HIS A O 14
ATOM 19377 N N . HIS A 1 7 ? -11.214 51.461 11.406 1.00 30.11 7 HIS A N 14
ATOM 19378 C CA . HIS A 1 7 ? -10.582 50.361 12.116 1.00 61.32 7 HIS A CA 14
ATOM 19379 C C . HIS A 1 7 ? -10.012 49.348 11.129 1.00 53.12 7 HIS A C 14
ATOM 19380 O O . HIS A 1 7 ? -10.658 48.991 10.144 1.00 44.41 7 HIS A O 14
ATOM 19395 N N . HIS A 1 8 ? -8.791 48.915 11.389 1.00 33.44 8 HIS A N 14
ATOM 19396 C CA . HIS A 1 8 ? -8.139 47.912 10.564 1.00 1.24 8 HIS A CA 14
ATOM 19397 C C . HIS A 1 8 ? -7.157 47.106 11.400 1.00 62.12 8 HIS A C 14
ATOM 19398 O O . HIS A 1 8 ? -6.260 47.666 12.031 1.00 34.13 8 HIS A O 14
ATOM 19413 N N . HIS A 1 9 ? -7.334 45.793 11.412 1.00 2.12 9 HIS A N 14
ATOM 19414 C CA . HIS A 1 9 ? -6.514 44.928 12.245 1.00 23.24 9 HIS A CA 14
ATOM 19415 C C . HIS A 1 9 ? -6.395 43.538 11.621 1.00 71.23 9 HIS A C 14
ATOM 19416 O O . HIS A 1 9 ? -7.208 42.652 11.891 1.00 11.03 9 HIS A O 14
ATOM 19431 N N . HIS A 1 10 ? -5.396 43.367 10.767 1.00 52.01 10 HIS A N 14
ATOM 19432 C CA . HIS A 1 10 ? -5.129 42.085 10.121 1.00 34.11 10 HIS A CA 14
ATOM 19433 C C . HIS A 1 10 ? -3.729 42.104 9.527 1.00 2.33 10 HIS A C 14
ATOM 19434 O O . HIS A 1 10 ? -3.335 43.092 8.903 1.00 3.22 10 HIS A O 14
ATOM 19449 N N . SER A 1 11 ? -2.970 41.040 9.749 1.00 63.54 11 SER A N 14
ATOM 19450 C CA . SER A 1 11 ? -1.597 40.966 9.264 1.00 41.23 11 SER A CA 14
ATOM 19451 C C . SER A 1 11 ? -1.128 39.516 9.145 1.00 12.03 11 SER A C 14
ATOM 19452 O O . SER A 1 11 ? -0.958 38.827 10.151 1.00 21.01 11 SER A O 14
ATOM 19460 N N . SER A 1 12 ? -0.945 39.059 7.911 1.00 32.43 12 SER A N 14
ATOM 19461 C CA . SER A 1 12 ? -0.386 37.737 7.647 1.00 15.21 12 SER A CA 14
ATOM 19462 C C . SER A 1 12 ? 0.023 37.614 6.181 1.00 42.43 12 SER A C 14
ATOM 19463 O O . SER A 1 12 ? -0.634 38.167 5.294 1.00 14.34 12 SER A O 14
ATOM 19471 N N . GLY A 1 13 ? 1.118 36.909 5.933 1.00 22.22 13 GLY A N 14
ATOM 19472 C CA . GLY A 1 13 ? 1.592 36.724 4.577 1.00 74.25 13 GLY A CA 14
ATOM 19473 C C . GLY A 1 13 ? 3.099 36.572 4.515 1.00 61.23 13 GLY A C 14
ATOM 19474 O O . GLY A 1 13 ? 3.835 37.539 4.720 1.00 45.34 13 GLY A O 14
ATOM 19478 N N . ARG A 1 14 ? 3.555 35.357 4.232 1.00 54.44 14 ARG A N 14
ATOM 19479 C CA . ARG A 1 14 ? 4.979 35.056 4.143 1.00 53.22 14 ARG A CA 14
ATOM 19480 C C . ARG A 1 14 ? 5.190 33.632 3.648 1.00 3.31 14 ARG A C 14
ATOM 19481 O O . ARG A 1 14 ? 5.789 33.409 2.596 1.00 34.10 14 ARG A O 14
ATOM 19502 N N . GLU A 1 15 ? 4.675 32.679 4.416 1.00 63.25 15 GLU A N 14
ATOM 19503 C CA . GLU A 1 15 ? 4.929 31.268 4.169 1.00 40.13 15 GLU A CA 14
ATOM 19504 C C . GLU A 1 15 ? 4.213 30.774 2.916 1.00 71.42 15 GLU A C 14
ATOM 19505 O O . GLU A 1 15 ? 3.021 31.015 2.726 1.00 72.12 15 GLU A O 14
ATOM 19517 N N . ASN A 1 16 ? 4.961 30.092 2.067 1.00 33.44 16 ASN A N 14
ATOM 19518 C CA . ASN A 1 16 ? 4.419 29.476 0.867 1.00 53.41 16 ASN A CA 14
ATOM 19519 C C . ASN A 1 16 ? 4.794 28.001 0.845 1.00 12.05 16 ASN A C 14
ATOM 19520 O O . ASN A 1 16 ? 5.837 27.613 1.377 1.00 3.25 16 ASN A O 14
ATOM 19531 N N . LEU A 1 17 ? 3.939 27.180 0.252 1.00 44.45 17 LEU A N 14
ATOM 19532 C CA . LEU A 1 17 ? 4.143 25.736 0.246 1.00 22.44 17 LEU A CA 14
ATOM 19533 C C . LEU A 1 17 ? 3.614 25.103 -1.035 1.00 64.51 17 LEU A C 14
ATOM 19534 O O . LEU A 1 17 ? 2.413 25.148 -1.308 1.00 63.31 17 LEU A O 14
ATOM 19550 N N . TYR A 1 18 ? 4.513 24.519 -1.816 1.00 21.53 18 TYR A N 14
ATOM 19551 C CA . TYR A 1 18 ? 4.119 23.758 -2.991 1.00 53.04 18 TYR A CA 14
ATOM 19552 C C . TYR A 1 18 ? 5.219 22.774 -3.374 1.00 74.34 18 TYR A C 14
ATOM 19553 O O . TYR A 1 18 ? 6.409 23.101 -3.327 1.00 3.54 18 TYR A O 14
ATOM 19571 N N . PHE A 1 19 ? 4.811 21.561 -3.716 1.00 43.34 19 PHE A N 14
ATOM 19572 C CA . PHE A 1 19 ? 5.741 20.515 -4.116 1.00 21.45 19 PHE A CA 14
ATOM 19573 C C . PHE A 1 19 ? 5.294 19.902 -5.436 1.00 0.24 19 PHE A C 14
ATOM 19574 O O . PHE A 1 19 ? 4.137 19.508 -5.584 1.00 63.21 19 PHE A O 14
ATOM 19591 N N . GLN A 1 20 ? 6.207 19.827 -6.391 1.00 41.40 20 GLN A N 14
ATOM 19592 C CA . GLN A 1 20 ? 5.877 19.323 -7.716 1.00 22.41 20 GLN A CA 14
ATOM 19593 C C . GLN A 1 20 ? 6.078 17.816 -7.794 1.00 34.44 20 GLN A C 14
ATOM 19594 O O . GLN A 1 20 ? 7.115 17.289 -7.384 1.00 50.24 20 GLN A O 14
ATOM 19608 N N . GLY A 1 21 ? 5.075 17.133 -8.315 1.00 61.02 21 GLY A N 14
ATOM 19609 C CA . GLY A 1 21 ? 5.138 15.699 -8.463 1.00 23.02 21 GLY A CA 14
ATOM 19610 C C . GLY A 1 21 ? 3.771 15.116 -8.726 1.00 24.51 21 GLY A C 14
ATOM 19611 O O . GLY A 1 21 ? 2.845 15.844 -9.073 1.00 5.13 21 GLY A O 14
ATOM 19615 N N . HIS A 1 22 ? 3.635 13.813 -8.569 1.00 64.03 22 HIS A N 14
ATOM 19616 C CA . HIS A 1 22 ? 2.348 13.168 -8.745 1.00 5.33 22 HIS A CA 14
ATOM 19617 C C . HIS A 1 22 ? 2.100 12.185 -7.602 1.00 35.33 22 HIS A C 14
ATOM 19618 O O . HIS A 1 22 ? 1.739 12.598 -6.500 1.00 63.12 22 HIS A O 14
ATOM 19633 N N . LEU A 1 23 ? 2.315 10.899 -7.860 1.00 61.24 23 LEU A N 14
ATOM 19634 C CA . LEU A 1 23 ? 2.175 9.872 -6.831 1.00 14.42 23 LEU A CA 14
ATOM 19635 C C . LEU A 1 23 ? 3.232 8.796 -7.018 1.00 30.02 23 LEU A C 14
ATOM 19636 O O . LEU A 1 23 ? 3.307 8.169 -8.078 1.00 33.44 23 LEU A O 14
ATOM 19652 N N . ARG A 1 24 ? 4.060 8.604 -6.010 1.00 64.40 24 ARG A N 14
ATOM 19653 C CA . ARG A 1 24 ? 5.010 7.511 -6.014 1.00 11.00 24 ARG A CA 14
ATOM 19654 C C . ARG A 1 24 ? 4.626 6.484 -4.959 1.00 45.50 24 ARG A C 14
ATOM 19655 O O . ARG A 1 24 ? 3.748 6.733 -4.134 1.00 11.25 24 ARG A O 14
ATOM 19676 N N . GLU A 1 25 ? 5.288 5.337 -4.981 1.00 30.53 25 GLU A N 14
ATOM 19677 C CA . GLU A 1 25 ? 4.885 4.214 -4.152 1.00 64.43 25 GLU A CA 14
ATOM 19678 C C . GLU A 1 25 ? 5.414 4.358 -2.730 1.00 21.43 25 GLU A C 14
ATOM 19679 O O . GLU A 1 25 ? 6.574 4.717 -2.522 1.00 11.20 25 GLU A O 14
ATOM 19691 N N . LEU A 1 26 ? 4.551 4.095 -1.758 1.00 71.34 26 LEU A N 14
ATOM 19692 C CA . LEU A 1 26 ? 4.944 4.094 -0.357 1.00 53.20 26 LEU A CA 14
ATOM 19693 C C . LEU A 1 26 ? 5.235 2.672 0.102 1.00 3.31 26 LEU A C 14
ATOM 19694 O O . LEU A 1 26 ? 6.381 2.321 0.386 1.00 24.22 26 LEU A O 14
ATOM 19710 N N . LEU A 1 27 ? 4.200 1.850 0.151 1.00 0.34 27 LEU A N 14
ATOM 19711 C CA . LEU A 1 27 ? 4.355 0.454 0.531 1.00 62.45 27 LEU A CA 14
ATOM 19712 C C . LEU A 1 27 ? 3.426 -0.427 -0.285 1.00 72.43 27 LEU A C 14
ATOM 19713 O O . LEU A 1 27 ? 2.424 0.042 -0.828 1.00 34.23 27 LEU A O 14
ATOM 19729 N N . ARG A 1 28 ? 3.777 -1.699 -0.371 1.00 51.10 28 ARG A N 14
ATOM 19730 C CA . ARG A 1 28 ? 2.991 -2.672 -1.110 1.00 30.43 28 ARG A CA 14
ATOM 19731 C C . ARG A 1 28 ? 2.919 -3.960 -0.303 1.00 3.42 28 ARG A C 14
ATOM 19732 O O . ARG A 1 28 ? 3.877 -4.734 -0.263 1.00 44.42 28 ARG A O 14
ATOM 19753 N N . THR A 1 29 ? 1.795 -4.174 0.356 1.00 14.02 29 THR A N 14
ATOM 19754 C CA . THR A 1 29 ? 1.653 -5.301 1.260 1.00 12.20 29 THR A CA 14
ATOM 19755 C C . THR A 1 29 ? 0.626 -6.292 0.722 1.00 74.31 29 THR A C 14
ATOM 19756 O O . THR A 1 29 ? -0.066 -6.014 -0.262 1.00 54.32 29 THR A O 14
ATOM 19767 N N . ASN A 1 30 ? 0.551 -7.456 1.351 1.00 60.21 30 ASN A N 14
ATOM 19768 C CA . ASN A 1 30 ? -0.420 -8.473 0.978 1.00 24.04 30 ASN A CA 14
ATOM 19769 C C . ASN A 1 30 ? -1.551 -8.507 2.002 1.00 32.31 30 ASN A C 14
ATOM 19770 O O . ASN A 1 30 ? -2.522 -9.247 1.851 1.00 63.30 30 ASN A O 14
ATOM 19781 N N . ASP A 1 31 ? -1.410 -7.697 3.043 1.00 14.21 31 ASP A N 14
ATOM 19782 C CA . ASP A 1 31 ? -2.371 -7.672 4.142 1.00 34.31 31 ASP A CA 14
ATOM 19783 C C . ASP A 1 31 ? -3.243 -6.422 4.083 1.00 51.43 31 ASP A C 14
ATOM 19784 O O . ASP A 1 31 ? -2.862 -5.413 3.489 1.00 73.43 31 ASP A O 14
ATOM 19793 N N . ALA A 1 32 ? -4.419 -6.499 4.692 1.00 63.31 32 ALA A N 14
ATOM 19794 C CA . ALA A 1 32 ? -5.341 -5.374 4.721 1.00 73.11 32 ALA A CA 14
ATOM 19795 C C . ALA A 1 32 ? -5.533 -4.862 6.143 1.00 51.34 32 ALA A C 14
ATOM 19796 O O . ALA A 1 32 ? -6.030 -3.755 6.349 1.00 5.52 32 ALA A O 14
ATOM 19803 N N . VAL A 1 33 ? -5.120 -5.665 7.119 1.00 31.40 33 VAL A N 14
ATOM 19804 C CA . VAL A 1 33 ? -5.291 -5.319 8.526 1.00 24.02 33 VAL A CA 14
ATOM 19805 C C . VAL A 1 33 ? -4.344 -4.193 8.924 1.00 43.35 33 VAL A C 14
ATOM 19806 O O . VAL A 1 33 ? -4.758 -3.195 9.517 1.00 20.31 33 VAL A O 14
ATOM 19819 N N . LEU A 1 34 ? -3.074 -4.356 8.580 1.00 13.31 34 LEU A N 14
ATOM 19820 C CA . LEU A 1 34 ? -2.051 -3.366 8.883 1.00 72.03 34 LEU A CA 14
ATOM 19821 C C . LEU A 1 34 ? -2.387 -2.025 8.230 1.00 33.34 34 LEU A C 14
ATOM 19822 O O . LEU A 1 34 ? -2.080 -0.962 8.771 1.00 32.44 34 LEU A O 14
ATOM 19838 N N . LEU A 1 35 ? -3.043 -2.085 7.078 1.00 73.20 35 LEU A N 14
ATOM 19839 C CA . LEU A 1 35 ? -3.396 -0.882 6.335 1.00 62.42 35 LEU A CA 14
ATOM 19840 C C . LEU A 1 35 ? -4.438 -0.051 7.077 1.00 13.32 35 LEU A C 14
ATOM 19841 O O . LEU A 1 35 ? -4.549 1.152 6.846 1.00 10.34 35 LEU A O 14
ATOM 19857 N N . SER A 1 36 ? -5.200 -0.681 7.963 1.00 40.14 36 SER A N 14
ATOM 19858 C CA . SER A 1 36 ? -6.173 0.043 8.770 1.00 45.45 36 SER A CA 14
ATOM 19859 C C . SER A 1 36 ? -5.459 0.964 9.759 1.00 71.44 36 SER A C 14
ATOM 19860 O O . SER A 1 36 ? -5.899 2.087 10.012 1.00 40.22 36 SER A O 14
ATOM 19868 N N . ALA A 1 37 ? -4.333 0.497 10.287 1.00 30.42 37 ALA A N 14
ATOM 19869 C CA . ALA A 1 37 ? -3.533 1.297 11.200 1.00 35.45 37 ALA A CA 14
ATOM 19870 C C . ALA A 1 37 ? -2.828 2.416 10.444 1.00 53.22 37 ALA A C 14
ATOM 19871 O O . ALA A 1 37 ? -2.829 3.573 10.872 1.00 42.13 37 ALA A O 14
ATOM 19878 N N . VAL A 1 38 ? -2.244 2.064 9.305 1.00 2.53 38 VAL A N 14
ATOM 19879 C CA . VAL A 1 38 ? -1.551 3.032 8.457 1.00 22.52 38 VAL A CA 14
ATOM 19880 C C . VAL A 1 38 ? -2.523 4.082 7.918 1.00 22.33 38 VAL A C 14
ATOM 19881 O O . VAL A 1 38 ? -2.226 5.280 7.901 1.00 14.35 38 VAL A O 14
ATOM 19894 N N . GLY A 1 39 ? -3.693 3.622 7.492 1.00 33.25 39 GLY A N 14
ATOM 19895 C CA . GLY A 1 39 ? -4.704 4.515 6.963 1.00 41.44 39 GLY A CA 14
ATOM 19896 C C . GLY A 1 39 ? -5.161 5.530 7.984 1.00 44.44 39 GLY A C 14
ATOM 19897 O O . GLY A 1 39 ? -5.408 6.689 7.645 1.00 62.23 39 GLY A O 14
ATOM 19901 N N . ALA A 1 40 ? -5.260 5.098 9.238 1.00 75.25 40 ALA A N 14
ATOM 19902 C CA . ALA A 1 40 ? -5.661 5.981 10.323 1.00 52.53 40 ALA A CA 14
ATOM 19903 C C . ALA A 1 40 ? -4.633 7.087 10.536 1.00 65.32 40 ALA A C 14
ATOM 19904 O O . ALA A 1 40 ? -4.978 8.198 10.934 1.00 30.22 40 ALA A O 14
ATOM 19911 N N . LEU A 1 41 ? -3.371 6.781 10.265 1.00 2.44 41 LEU A N 14
ATOM 19912 C CA . LEU A 1 41 ? -2.307 7.773 10.369 1.00 11.12 41 LEU A CA 14
ATOM 19913 C C . LEU A 1 41 ? -2.438 8.802 9.254 1.00 3.45 41 LEU A C 14
ATOM 19914 O O . LEU A 1 41 ? -2.445 10.005 9.502 1.00 61.14 41 LEU A O 14
ATOM 19930 N N . LEU A 1 42 ? -2.555 8.307 8.027 1.00 61.41 42 LEU A N 14
ATOM 19931 C CA . LEU A 1 42 ? -2.688 9.157 6.847 1.00 33.34 42 LEU A CA 14
ATOM 19932 C C . LEU A 1 42 ? -3.916 10.060 6.959 1.00 3.32 42 LEU A C 14
ATOM 19933 O O . LEU A 1 42 ? -3.822 11.282 6.826 1.00 41.24 42 LEU A O 14
ATOM 19949 N N . ASP A 1 43 ? -5.058 9.443 7.223 1.00 22.04 43 ASP A N 14
ATOM 19950 C CA . ASP A 1 43 ? -6.328 10.155 7.342 1.00 54.13 43 ASP A CA 14
ATOM 19951 C C . ASP A 1 43 ? -6.344 11.051 8.578 1.00 32.13 43 ASP A C 14
ATOM 19952 O O . ASP A 1 43 ? -6.927 12.138 8.562 1.00 51.34 43 ASP A O 14
ATOM 19961 N N . GLY A 1 44 ? -5.685 10.595 9.641 1.00 41.13 44 GLY A N 14
ATOM 19962 C CA . GLY A 1 44 ? -5.627 11.354 10.879 1.00 54.21 44 GLY A CA 14
ATOM 19963 C C . GLY A 1 44 ? -4.867 12.653 10.725 1.00 63.25 44 GLY A C 14
ATOM 19964 O O . GLY A 1 44 ? -4.946 13.532 11.582 1.00 11.43 44 GLY A O 14
ATOM 19968 N N . ALA A 1 45 ? -4.120 12.772 9.640 1.00 52.31 45 ALA A N 14
ATOM 19969 C CA . ALA A 1 45 ? -3.410 14.000 9.343 1.00 2.20 45 ALA A CA 14
ATOM 19970 C C . ALA A 1 45 ? -4.161 14.814 8.298 1.00 64.24 45 ALA A C 14
ATOM 19971 O O . ALA A 1 45 ? -4.685 15.886 8.598 1.00 64.33 45 ALA A O 14
ATOM 19978 N N . ASP A 1 46 ? -4.243 14.257 7.090 1.00 62.14 46 ASP A N 14
ATOM 19979 C CA . ASP A 1 46 ? -4.802 14.947 5.919 1.00 3.33 46 ASP A CA 14
ATOM 19980 C C . ASP A 1 46 ? -4.396 14.199 4.661 1.00 73.33 46 ASP A C 14
ATOM 19981 O O . ASP A 1 46 ? -5.034 14.305 3.612 1.00 30.24 46 ASP A O 14
ATOM 19990 N N . ILE A 1 47 ? -3.348 13.400 4.818 1.00 33.44 47 ILE A N 14
ATOM 19991 C CA . ILE A 1 47 ? -2.620 12.806 3.706 1.00 3.21 47 ILE A CA 14
ATOM 19992 C C . ILE A 1 47 ? -3.533 12.097 2.711 1.00 65.24 47 ILE A C 14
ATOM 19993 O O . ILE A 1 47 ? -4.067 11.017 2.992 1.00 51.22 47 ILE A O 14
ATOM 20009 N N . GLY A 1 48 ? -3.716 12.728 1.554 1.00 20.42 48 GLY A N 14
ATOM 20010 C CA . GLY A 1 48 ? -4.435 12.105 0.465 1.00 14.10 48 GLY A CA 14
ATOM 20011 C C . GLY A 1 48 ? -3.742 10.846 -0.000 1.00 32.32 48 GLY A C 14
ATOM 20012 O O . GLY A 1 48 ? -2.628 10.898 -0.525 1.00 40.11 48 GLY A O 14
ATOM 20016 N N . HIS A 1 49 ? -4.396 9.717 0.198 1.00 3.21 49 HIS A N 14
ATOM 20017 C CA . HIS A 1 49 ? -3.791 8.428 -0.083 1.00 44.54 49 HIS A CA 14
ATOM 20018 C C . HIS A 1 49 ? -4.686 7.603 -0.988 1.00 50.32 49 HIS A C 14
ATOM 20019 O O . HIS A 1 49 ? -5.885 7.469 -0.741 1.00 54.25 49 HIS A O 14
ATOM 20034 N N . LEU A 1 50 ? -4.102 7.068 -2.041 1.00 3.22 50 LEU A N 14
ATOM 20035 C CA . LEU A 1 50 ? -4.836 6.241 -2.979 1.00 75.32 50 LEU A CA 14
ATOM 20036 C C . LEU A 1 50 ? -4.449 4.782 -2.801 1.00 42.30 50 LEU A C 14
ATOM 20037 O O . LEU A 1 50 ? -3.308 4.394 -3.062 1.00 32.21 50 LEU A O 14
ATOM 20053 N N . VAL A 1 51 ? -5.393 3.989 -2.321 1.00 31.31 51 VAL A N 14
ATOM 20054 C CA . VAL A 1 51 ? -5.167 2.566 -2.117 1.00 54.00 51 VAL A CA 14
ATOM 20055 C C . VAL A 1 51 ? -5.653 1.769 -3.324 1.00 30.32 51 VAL A C 14
ATOM 20056 O O . VAL A 1 51 ? -6.853 1.588 -3.531 1.00 5.12 51 VAL A O 14
ATOM 20069 N N . LEU A 1 52 ? -4.710 1.308 -4.128 1.00 40.20 52 LEU A N 14
ATOM 20070 C CA . LEU A 1 52 ? -5.045 0.614 -5.360 1.00 10.34 52 LEU A CA 14
ATOM 20071 C C . LEU A 1 52 ? -4.884 -0.892 -5.187 1.00 43.11 52 LEU A C 14
ATOM 20072 O O . LEU A 1 52 ? -3.822 -1.373 -4.778 1.00 45.13 52 LEU A O 14
ATOM 20088 N N . ASP A 1 53 ? -5.951 -1.627 -5.477 1.00 32.54 53 ASP A N 14
ATOM 20089 C CA . ASP A 1 53 ? -5.904 -3.084 -5.490 1.00 52.00 53 ASP A CA 14
ATOM 20090 C C . ASP A 1 53 ? -6.488 -3.607 -6.796 1.00 23.12 53 ASP A C 14
ATOM 20091 O O . ASP A 1 53 ? -7.322 -2.944 -7.421 1.00 11.25 53 ASP A O 14
ATOM 20100 N N . GLN A 1 54 ? -6.036 -4.779 -7.223 1.00 15.51 54 GLN A N 14
ATOM 20101 C CA . GLN A 1 54 ? -6.530 -5.377 -8.460 1.00 61.40 54 GLN A CA 14
ATOM 20102 C C . GLN A 1 54 ? -6.908 -6.836 -8.257 1.00 24.43 54 GLN A C 14
ATOM 20103 O O . GLN A 1 54 ? -6.856 -7.636 -9.196 1.00 54.23 54 GLN A O 14
ATOM 20117 N N . ASN A 1 55 ? -7.306 -7.187 -7.042 1.00 41.12 55 ASN A N 14
ATOM 20118 C CA . ASN A 1 55 ? -7.803 -8.528 -6.778 1.00 63.12 55 ASN A CA 14
ATOM 20119 C C . ASN A 1 55 ? -9.211 -8.653 -7.345 1.00 5.15 55 ASN A C 14
ATOM 20120 O O . ASN A 1 55 ? -10.174 -8.146 -6.766 1.00 44.30 55 ASN A O 14
ATOM 20131 N N . MET A 1 56 ? -9.313 -9.307 -8.496 1.00 22.32 56 MET A N 14
ATOM 20132 C CA . MET A 1 56 ? -10.550 -9.336 -9.273 1.00 65.01 56 MET A CA 14
ATOM 20133 C C . MET A 1 56 ? -11.579 -10.284 -8.670 1.00 55.04 56 MET A C 14
ATOM 20134 O O . MET A 1 56 ? -12.557 -9.851 -8.061 1.00 61.11 56 MET A O 14
ATOM 20148 N N . SER A 1 57 ? -11.355 -11.573 -8.840 1.00 32.12 57 SER A N 14
ATOM 20149 C CA . SER A 1 57 ? -12.311 -12.571 -8.404 1.00 3.14 57 SER A CA 14
ATOM 20150 C C . SER A 1 57 ? -11.889 -13.161 -7.065 1.00 70.00 57 SER A C 14
ATOM 20151 O O . SER A 1 57 ? -10.754 -13.608 -6.907 1.00 53.23 57 SER A O 14
ATOM 20159 N N . ILE A 1 58 ? -12.800 -13.166 -6.109 1.00 23.43 58 ILE A N 14
ATOM 20160 C CA . ILE A 1 58 ? -12.502 -13.685 -4.787 1.00 10.33 58 ILE A CA 14
ATOM 20161 C C . ILE A 1 58 ? -13.387 -14.886 -4.463 1.00 34.35 58 ILE A C 14
ATOM 20162 O O . ILE A 1 58 ? -14.566 -14.751 -4.131 1.00 70.21 58 ILE A O 14
ATOM 20178 N N . LEU A 1 59 ? -12.812 -16.073 -4.600 1.00 31.01 59 LEU A N 14
ATOM 20179 C CA . LEU A 1 59 ? -13.516 -17.305 -4.281 1.00 71.44 59 LEU A CA 14
ATOM 20180 C C . LEU A 1 59 ? -13.227 -17.690 -2.836 1.00 44.14 59 LEU A C 14
ATOM 20181 O O . LEU A 1 59 ? -14.066 -18.272 -2.143 1.00 43.14 59 LEU A O 14
ATOM 20197 N N . GLU A 1 60 ? -12.025 -17.343 -2.398 1.00 51.14 60 GLU A N 14
ATOM 20198 C CA . GLU A 1 60 ? -11.581 -17.583 -1.036 1.00 44.01 60 GLU A CA 14
ATOM 20199 C C . GLU A 1 60 ? -10.436 -16.620 -0.728 1.00 74.04 60 GLU A C 14
ATOM 20200 O O . GLU A 1 60 ? -10.405 -15.976 0.321 1.00 2.53 60 GLU A O 14
ATOM 20212 N N . GLY A 1 61 ? -9.516 -16.506 -1.674 1.00 12.35 61 GLY A N 14
ATOM 20213 C CA . GLY A 1 61 ? -8.408 -15.587 -1.534 1.00 62.43 61 GLY A CA 14
ATOM 20214 C C . GLY A 1 61 ? -7.863 -15.158 -2.878 1.00 32.01 61 GLY A C 14
ATOM 20215 O O . GLY A 1 61 ? -7.771 -13.962 -3.159 1.00 52.34 61 GLY A O 14
ATOM 20219 N N . SER A 1 62 ? -7.519 -16.146 -3.707 1.00 22.12 62 SER A N 14
ATOM 20220 C CA . SER A 1 62 ? -7.006 -15.918 -5.062 1.00 71.42 62 SER A CA 14
ATOM 20221 C C . SER A 1 62 ? -5.592 -15.334 -5.051 1.00 42.21 62 SER A C 14
ATOM 20222 O O . SER A 1 62 ? -5.084 -14.905 -4.012 1.00 32.13 62 SER A O 14
ATOM 20230 N N . LEU A 1 63 ? -4.952 -15.343 -6.212 1.00 0.11 63 LEU A N 14
ATOM 20231 C CA . LEU A 1 63 ? -3.621 -14.782 -6.353 1.00 24.31 63 LEU A CA 14
ATOM 20232 C C . LEU A 1 63 ? -3.710 -13.316 -6.749 1.00 4.43 63 LEU A C 14
ATOM 20233 O O . LEU A 1 63 ? -3.815 -12.983 -7.931 1.00 30.24 63 LEU A O 14
ATOM 20249 N N . GLY A 1 64 ? -3.705 -12.449 -5.753 1.00 32.35 64 GLY A N 14
ATOM 20250 C CA . GLY A 1 64 ? -3.742 -11.029 -6.012 1.00 61.42 64 GLY A CA 14
ATOM 20251 C C . GLY A 1 64 ? -2.411 -10.516 -6.514 1.00 1.40 64 GLY A C 14
ATOM 20252 O O . GLY A 1 64 ? -1.496 -10.296 -5.724 1.00 0.32 64 GLY A O 14
ATOM 20256 N N . VAL A 1 65 ? -2.294 -10.358 -7.830 1.00 3.05 65 VAL A N 14
ATOM 20257 C CA . VAL A 1 65 ? -1.077 -9.824 -8.439 1.00 60.32 65 VAL A CA 14
ATOM 20258 C C . VAL A 1 65 ? -0.767 -8.452 -7.857 1.00 44.53 65 VAL A C 14
ATOM 20259 O O . VAL A 1 65 ? 0.369 -8.151 -7.492 1.00 51.04 65 VAL A O 14
ATOM 20272 N N . ILE A 1 66 ? -1.798 -7.630 -7.770 1.00 24.43 66 ILE A N 14
ATOM 20273 C CA . ILE A 1 66 ? -1.711 -6.362 -7.068 1.00 32.32 66 ILE A CA 14
ATOM 20274 C C . ILE A 1 66 ? -2.614 -6.421 -5.839 1.00 40.42 66 ILE A C 14
ATOM 20275 O O . ILE A 1 66 ? -3.813 -6.149 -5.925 1.00 52.23 66 ILE A O 14
ATOM 20291 N N . PRO A 1 67 ? -2.054 -6.834 -4.692 1.00 1.22 67 PRO A N 14
ATOM 20292 C CA . PRO A 1 67 ? -2.808 -6.968 -3.445 1.00 65.20 67 PRO A CA 14
ATOM 20293 C C . PRO A 1 67 ? -3.294 -5.622 -2.933 1.00 14.31 67 PRO A C 14
ATOM 20294 O O . PRO A 1 67 ? -4.488 -5.339 -2.954 1.00 43.34 67 PRO A O 14
ATOM 20305 N N . ARG A 1 68 ? -2.359 -4.797 -2.482 1.00 44.23 68 ARG A N 14
ATOM 20306 C CA . ARG A 1 68 ? -2.666 -3.444 -2.046 1.00 30.13 68 ARG A CA 14
ATOM 20307 C C . ARG A 1 68 ? -1.421 -2.576 -2.100 1.00 42.51 68 ARG A C 14
ATOM 20308 O O . ARG A 1 68 ? -0.434 -2.835 -1.408 1.00 64.12 68 ARG A O 14
ATOM 20329 N N . ARG A 1 69 ? -1.465 -1.563 -2.944 1.00 24.10 69 ARG A N 14
ATOM 20330 C CA . ARG A 1 69 ? -0.369 -0.616 -3.056 1.00 55.32 69 ARG A CA 14
ATOM 20331 C C . ARG A 1 69 ? -0.835 0.754 -2.577 1.00 74.43 69 ARG A C 14
ATOM 20332 O O . ARG A 1 69 ? -1.919 1.216 -2.944 1.00 21.30 69 ARG A O 14
ATOM 20353 N N . VAL A 1 70 ? -0.036 1.385 -1.732 1.00 41.44 70 VAL A N 14
ATOM 20354 C CA . VAL A 1 70 ? -0.403 2.667 -1.158 1.00 53.13 70 VAL A CA 14
ATOM 20355 C C . VAL A 1 70 ? 0.467 3.774 -1.731 1.00 22.25 70 VAL A C 14
ATOM 20356 O O . VAL A 1 70 ? 1.692 3.747 -1.591 1.00 3.04 70 VAL A O 14
ATOM 20369 N N . LEU A 1 71 ? -0.167 4.722 -2.399 1.00 2.51 71 LEU A N 14
ATOM 20370 C CA . LEU A 1 71 ? 0.537 5.871 -2.951 1.00 31.21 71 LEU A CA 14
ATOM 20371 C C . LEU A 1 71 ? -0.108 7.162 -2.457 1.00 32.33 71 LEU A C 14
ATOM 20372 O O . LEU A 1 71 ? -1.327 7.226 -2.274 1.00 33.23 71 LEU A O 14
ATOM 20388 N N . VAL A 1 72 ? 0.710 8.177 -2.222 1.00 12.22 72 VAL A N 14
ATOM 20389 C CA . VAL A 1 72 ? 0.210 9.481 -1.807 1.00 42.35 72 VAL A CA 14
ATOM 20390 C C . VAL A 1 72 ? 0.772 10.565 -2.715 1.00 75.34 72 VAL A C 14
ATOM 20391 O O . VAL A 1 72 ? 1.711 10.320 -3.470 1.00 53.12 72 VAL A O 14
ATOM 20404 N N . HIS A 1 73 ? 0.188 11.753 -2.652 1.00 55.52 73 HIS A N 14
ATOM 20405 C CA . HIS A 1 73 ? 0.670 12.873 -3.452 1.00 5.33 73 HIS A CA 14
ATOM 20406 C C . HIS A 1 73 ? 2.034 13.348 -2.943 1.00 41.21 73 HIS A C 14
ATOM 20407 O O . HIS A 1 73 ? 2.229 13.513 -1.737 1.00 60.33 73 HIS A O 14
ATOM 20422 N N . GLU A 1 74 ? 2.964 13.561 -3.876 1.00 55.11 74 GLU A N 14
ATOM 20423 C CA . GLU A 1 74 ? 4.341 13.972 -3.560 1.00 52.43 74 GLU A CA 14
ATOM 20424 C C . GLU A 1 74 ? 4.376 15.188 -2.638 1.00 32.43 74 GLU A C 14
ATOM 20425 O O . GLU A 1 74 ? 5.310 15.364 -1.856 1.00 72.55 74 GLU A O 14
ATOM 20437 N N . ASP A 1 75 ? 3.339 16.007 -2.736 1.00 11.12 75 ASP A N 14
ATOM 20438 C CA . ASP A 1 75 ? 3.206 17.231 -1.948 1.00 0.23 75 ASP A CA 14
ATOM 20439 C C . ASP A 1 75 ? 3.234 16.953 -0.440 1.00 55.22 75 ASP A C 14
ATOM 20440 O O . ASP A 1 75 ? 3.475 17.852 0.361 1.00 1.31 75 ASP A O 14
ATOM 20449 N N . ASP A 1 76 ? 3.006 15.701 -0.054 1.00 64.13 76 ASP A N 14
ATOM 20450 C CA . ASP A 1 76 ? 3.011 15.328 1.357 1.00 44.04 76 ASP A CA 14
ATOM 20451 C C . ASP A 1 76 ? 3.870 14.084 1.563 1.00 1.24 76 ASP A C 14
ATOM 20452 O O . ASP A 1 76 ? 3.848 13.466 2.622 1.00 71.51 76 ASP A O 14
ATOM 20461 N N . LEU A 1 77 ? 4.650 13.740 0.544 1.00 55.31 77 LEU A N 14
ATOM 20462 C CA . LEU A 1 77 ? 5.438 12.505 0.552 1.00 73.10 77 LEU A CA 14
ATOM 20463 C C . LEU A 1 77 ? 6.375 12.464 1.760 1.00 24.24 77 LEU A C 14
ATOM 20464 O O . LEU A 1 77 ? 6.387 11.492 2.518 1.00 4.33 77 LEU A O 14
ATOM 20480 N N . ALA A 1 78 ? 7.138 13.536 1.939 1.00 32.32 78 ALA A N 14
ATOM 20481 C CA . ALA A 1 78 ? 8.113 13.613 3.016 1.00 34.51 78 ALA A CA 14
ATOM 20482 C C . ALA A 1 78 ? 7.439 13.554 4.385 1.00 51.32 78 ALA A C 14
ATOM 20483 O O . ALA A 1 78 ? 7.973 12.959 5.323 1.00 54.32 78 ALA A O 14
ATOM 20490 N N . GLY A 1 79 ? 6.263 14.162 4.492 1.00 55.35 79 GLY A N 14
ATOM 20491 C CA . GLY A 1 79 ? 5.550 14.174 5.754 1.00 71.23 79 GLY A CA 14
ATOM 20492 C C . GLY A 1 79 ? 4.941 12.825 6.073 1.00 44.23 79 GLY A C 14
ATOM 20493 O O . GLY A 1 79 ? 5.094 12.311 7.183 1.00 4.42 79 GLY A O 14
ATOM 20497 N N . ALA A 1 80 ? 4.269 12.246 5.085 1.00 2.03 80 ALA A N 14
ATOM 20498 C CA . ALA A 1 80 ? 3.614 10.955 5.242 1.00 71.40 80 ALA A CA 14
ATOM 20499 C C . ALA A 1 80 ? 4.600 9.870 5.654 1.00 52.30 80 ALA A C 14
ATOM 20500 O O . ALA A 1 80 ? 4.322 9.079 6.556 1.00 51.01 80 ALA A O 14
ATOM 20507 N N . ARG A 1 81 ? 5.759 9.839 5.005 1.00 3.25 81 ARG A N 14
ATOM 20508 C CA . ARG A 1 81 ? 6.749 8.807 5.278 1.00 12.14 81 ARG A CA 14
ATOM 20509 C C . ARG A 1 81 ? 7.196 8.831 6.733 1.00 4.23 81 ARG A C 14
ATOM 20510 O O . ARG A 1 81 ? 7.198 7.794 7.393 1.00 34.12 81 ARG A O 14
ATOM 20531 N N . ARG A 1 82 ? 7.554 10.007 7.244 1.00 31.31 82 ARG A N 14
ATOM 20532 C CA . ARG A 1 82 ? 8.032 10.100 8.617 1.00 64.23 82 ARG A CA 14
ATOM 20533 C C . ARG A 1 82 ? 6.925 9.745 9.597 1.00 72.40 82 ARG A C 14
ATOM 20534 O O . ARG A 1 82 ? 7.182 9.139 10.632 1.00 41.14 82 ARG A O 14
ATOM 20555 N N . LEU A 1 83 ? 5.694 10.112 9.263 1.00 2.12 83 LEU A N 14
ATOM 20556 C CA . LEU A 1 83 ? 4.548 9.794 10.102 1.00 4.44 83 LEU A CA 14
ATOM 20557 C C . LEU A 1 83 ? 4.384 8.278 10.220 1.00 72.24 83 LEU A C 14
ATOM 20558 O O . LEU A 1 83 ? 4.151 7.749 11.308 1.00 74.34 83 LEU A O 14
ATOM 20574 N N . LEU A 1 84 ? 4.537 7.587 9.097 1.00 55.14 84 LEU A N 14
ATOM 20575 C CA . LEU A 1 84 ? 4.436 6.131 9.060 1.00 61.33 84 LEU A CA 14
ATOM 20576 C C . LEU A 1 84 ? 5.604 5.478 9.789 1.00 64.15 84 LEU A C 14
ATOM 20577 O O . LEU A 1 84 ? 5.482 4.370 10.309 1.00 33.31 84 LEU A O 14
ATOM 20593 N N . THR A 1 85 ? 6.740 6.153 9.813 1.00 12.00 85 THR A N 14
ATOM 20594 C CA . THR A 1 85 ? 7.902 5.658 10.534 1.00 31.31 85 THR A CA 14
ATOM 20595 C C . THR A 1 85 ? 7.749 5.893 12.034 1.00 33.03 85 THR A C 14
ATOM 20596 O O . THR A 1 85 ? 7.924 4.980 12.844 1.00 64.01 85 THR A O 14
ATOM 20607 N N . ASP A 1 86 ? 7.384 7.120 12.378 1.00 51.21 86 ASP A N 14
ATOM 20608 C CA . ASP A 1 86 ? 7.355 7.575 13.763 1.00 45.33 86 ASP A CA 14
ATOM 20609 C C . ASP A 1 86 ? 6.264 6.878 14.575 1.00 14.11 86 ASP A C 14
ATOM 20610 O O . ASP A 1 86 ? 6.506 6.437 15.698 1.00 65.02 86 ASP A O 14
ATOM 20619 N N . ALA A 1 87 ? 5.072 6.759 14.002 1.00 35.24 87 ALA A N 14
ATOM 20620 C CA . ALA A 1 87 ? 3.943 6.195 14.733 1.00 44.43 87 ALA A CA 14
ATOM 20621 C C . ALA A 1 87 ? 3.349 4.992 14.013 1.00 15.30 87 ALA A C 14
ATOM 20622 O O . ALA A 1 87 ? 2.168 4.677 14.175 1.00 40.42 87 ALA A O 14
ATOM 20629 N N . GLY A 1 88 ? 4.178 4.298 13.257 1.00 65.02 88 GLY A N 14
ATOM 20630 C CA . GLY A 1 88 ? 3.713 3.119 12.566 1.00 72.01 88 GLY A CA 14
ATOM 20631 C C . GLY A 1 88 ? 4.731 2.003 12.590 1.00 73.54 88 GLY A C 14
ATOM 20632 O O . GLY A 1 88 ? 4.662 1.109 13.432 1.00 24.23 88 GLY A O 14
ATOM 20636 N N . LEU A 1 89 ? 5.702 2.090 11.694 1.00 22.33 89 LEU A N 14
ATOM 20637 C CA . LEU A 1 89 ? 6.680 1.023 11.496 1.00 13.11 89 LEU A CA 14
ATOM 20638 C C . LEU A 1 89 ? 7.696 1.398 10.417 1.00 63.01 89 LEU A C 14
ATOM 20639 O O . LEU A 1 89 ? 8.898 1.408 10.672 1.00 52.33 89 LEU A O 14
ATOM 20655 N N . ALA A 1 90 ? 7.197 1.702 9.214 1.00 12.15 90 ALA A N 14
ATOM 20656 C CA . ALA A 1 90 ? 8.042 2.022 8.053 1.00 71.10 90 ALA A CA 14
ATOM 20657 C C . ALA A 1 90 ? 8.973 0.867 7.685 1.00 74.44 90 ALA A C 14
ATOM 20658 O O . ALA A 1 90 ? 9.977 1.057 6.999 1.00 44.35 90 ALA A O 14
ATOM 20665 N N . HIS A 1 91 ? 8.621 -0.331 8.118 1.00 23.03 91 HIS A N 14
ATOM 20666 C CA . HIS A 1 91 ? 9.463 -1.497 7.889 1.00 33.45 91 HIS A CA 14
ATOM 20667 C C . HIS A 1 91 ? 8.934 -2.321 6.721 1.00 30.04 91 HIS A C 14
ATOM 20668 O O . HIS A 1 91 ? 9.692 -2.988 6.020 1.00 51.32 91 HIS A O 14
ATOM 20683 N N . GLU A 1 92 ? 7.625 -2.265 6.521 1.00 23.34 92 GLU A N 14
ATOM 20684 C CA . GLU A 1 92 ? 6.975 -3.001 5.442 1.00 51.55 92 GLU A CA 14
ATOM 20685 C C . GLU A 1 92 ? 6.810 -2.117 4.209 1.00 4.13 92 GLU A C 14
ATOM 20686 O O . GLU A 1 92 ? 6.162 -2.502 3.234 1.00 4.53 92 GLU A O 14
ATOM 20698 N N . LEU A 1 93 ? 7.391 -0.923 4.261 1.00 60.12 93 LEU A N 14
ATOM 20699 C CA . LEU A 1 93 ? 7.362 -0.013 3.130 1.00 3.01 93 LEU A CA 14
ATOM 20700 C C . LEU A 1 93 ? 8.291 -0.495 2.029 1.00 24.10 93 LEU A C 14
ATOM 20701 O O . LEU A 1 93 ? 9.307 -1.137 2.294 1.00 14.42 93 LEU A O 14
ATOM 20717 N N . ARG A 1 94 ? 7.938 -0.162 0.799 1.00 60.11 94 ARG A N 14
ATOM 20718 C CA . ARG A 1 94 ? 8.637 -0.671 -0.367 1.00 61.13 94 ARG A CA 14
ATOM 20719 C C . ARG A 1 94 ? 9.175 0.488 -1.190 1.00 71.11 94 ARG A C 14
ATOM 20720 O O . ARG A 1 94 ? 10.387 0.657 -1.315 1.00 53.44 94 ARG A O 14
ATOM 20741 N N . SER A 1 95 ? 8.254 1.290 -1.719 1.00 74.15 95 SER A N 14
ATOM 20742 C CA . SER A 1 95 ? 8.586 2.484 -2.495 1.00 71.31 95 SER A CA 14
ATOM 20743 C C . SER A 1 95 ? 9.202 2.125 -3.846 1.00 74.32 95 SER A C 14
ATOM 20744 O O . SER A 1 95 ? 9.601 0.985 -4.082 1.00 25.15 95 SER A O 14
ATOM 20752 N N . ASP A 1 96 ? 9.260 3.104 -4.738 1.00 44.33 96 ASP A N 14
ATOM 20753 C CA . ASP A 1 96 ? 9.840 2.893 -6.058 1.00 72.25 96 ASP A CA 14
ATOM 20754 C C . ASP A 1 96 ? 11.148 3.662 -6.201 1.00 22.10 96 ASP A C 14
ATOM 20755 O O . ASP A 1 96 ? 11.889 3.469 -7.165 1.00 4.23 96 ASP A O 14
ATOM 20764 N N . ASP A 1 97 ? 11.429 4.527 -5.231 1.00 21.34 97 ASP A N 14
ATOM 20765 C CA . ASP A 1 97 ? 12.706 5.236 -5.163 1.00 4.33 97 ASP A CA 14
ATOM 20766 C C . ASP A 1 97 ? 12.826 5.988 -3.844 1.00 35.53 97 ASP A C 14
ATOM 20767 O O . ASP A 1 97 ? 13.410 5.434 -2.893 1.00 0.00 97 ASP A O 14
ATOM 20777 N N . MET A 1 1 ? 45.321 22.183 40.228 1.00 0.00 1 MET A N 15
ATOM 20778 C CA . MET A 1 1 ? 43.894 22.012 39.873 1.00 52.33 1 MET A CA 15
ATOM 20779 C C . MET A 1 1 ? 43.647 22.483 38.446 1.00 32.21 1 MET A C 15
ATOM 20780 O O . MET A 1 1 ? 44.403 23.299 37.911 1.00 33.13 1 MET A O 15
ATOM 20796 N N . GLY A 1 2 ? 42.592 21.970 37.836 1.00 12.21 2 GLY A N 15
ATOM 20797 C CA . GLY A 1 2 ? 42.236 22.380 36.493 1.00 63.33 2 GLY A CA 15
ATOM 20798 C C . GLY A 1 2 ? 42.540 21.311 35.467 1.00 32.23 2 GLY A C 15
ATOM 20799 O O . GLY A 1 2 ? 43.280 21.550 34.512 1.00 54.11 2 GLY A O 15
ATOM 20803 N N . SER A 1 3 ? 41.973 20.131 35.664 1.00 55.11 3 SER A N 15
ATOM 20804 C CA . SER A 1 3 ? 42.174 19.027 34.741 1.00 52.01 3 SER A CA 15
ATOM 20805 C C . SER A 1 3 ? 40.854 18.620 34.091 1.00 71.23 3 SER A C 15
ATOM 20806 O O . SER A 1 3 ? 40.218 17.644 34.499 1.00 60.01 3 SER A O 15
ATOM 20814 N N . SER A 1 4 ? 40.431 19.390 33.102 1.00 62.52 4 SER A N 15
ATOM 20815 C CA . SER A 1 4 ? 39.196 19.117 32.388 1.00 35.35 4 SER A CA 15
ATOM 20816 C C . SER A 1 4 ? 39.450 19.065 30.886 1.00 41.30 4 SER A C 15
ATOM 20817 O O . SER A 1 4 ? 40.289 19.799 30.363 1.00 35.33 4 SER A O 15
ATOM 20825 N N . HIS A 1 5 ? 38.738 18.190 30.197 1.00 24.24 5 HIS A N 15
ATOM 20826 C CA . HIS A 1 5 ? 38.878 18.068 28.757 1.00 50.54 5 HIS A CA 15
ATOM 20827 C C . HIS A 1 5 ? 37.494 17.993 28.124 1.00 11.44 5 HIS A C 15
ATOM 20828 O O . HIS A 1 5 ? 36.837 16.954 28.158 1.00 54.51 5 HIS A O 15
ATOM 20843 N N . HIS A 1 6 ? 37.052 19.111 27.567 1.00 71.25 6 HIS A N 15
ATOM 20844 C CA . HIS A 1 6 ? 35.693 19.233 27.062 1.00 62.31 6 HIS A CA 15
ATOM 20845 C C . HIS A 1 6 ? 35.672 19.909 25.700 1.00 42.33 6 HIS A C 15
ATOM 20846 O O . HIS A 1 6 ? 36.201 21.009 25.533 1.00 61.54 6 HIS A O 15
ATOM 20861 N N . HIS A 1 7 ? 35.050 19.252 24.731 1.00 42.12 7 HIS A N 15
ATOM 20862 C CA . HIS A 1 7 ? 34.843 19.849 23.421 1.00 23.24 7 HIS A CA 15
ATOM 20863 C C . HIS A 1 7 ? 33.568 19.290 22.790 1.00 64.32 7 HIS A C 15
ATOM 20864 O O . HIS A 1 7 ? 33.329 18.084 22.817 1.00 70.13 7 HIS A O 15
ATOM 20879 N N . HIS A 1 8 ? 32.740 20.175 22.258 1.00 11.21 8 HIS A N 15
ATOM 20880 C CA . HIS A 1 8 ? 31.497 19.772 21.614 1.00 13.34 8 HIS A CA 15
ATOM 20881 C C . HIS A 1 8 ? 31.360 20.479 20.276 1.00 30.00 8 HIS A C 15
ATOM 20882 O O . HIS A 1 8 ? 31.132 21.687 20.228 1.00 64.43 8 HIS A O 15
ATOM 20897 N N . HIS A 1 9 ? 31.506 19.726 19.197 1.00 32.23 9 HIS A N 15
ATOM 20898 C CA . HIS A 1 9 ? 31.484 20.300 17.861 1.00 74.44 9 HIS A CA 15
ATOM 20899 C C . HIS A 1 9 ? 30.990 19.287 16.837 1.00 65.44 9 HIS A C 15
ATOM 20900 O O . HIS A 1 9 ? 31.748 18.430 16.385 1.00 72.23 9 HIS A O 15
ATOM 20915 N N . HIS A 1 10 ? 29.715 19.376 16.487 1.00 5.51 10 HIS A N 15
ATOM 20916 C CA . HIS A 1 10 ? 29.165 18.552 15.423 1.00 25.33 10 HIS A CA 15
ATOM 20917 C C . HIS A 1 10 ? 27.916 19.200 14.844 1.00 31.34 10 HIS A C 15
ATOM 20918 O O . HIS A 1 10 ? 26.892 19.330 15.515 1.00 33.01 10 HIS A O 15
ATOM 20933 N N . SER A 1 11 ? 28.018 19.622 13.598 1.00 72.23 11 SER A N 15
ATOM 20934 C CA . SER A 1 11 ? 26.905 20.225 12.894 1.00 15.41 11 SER A CA 15
ATOM 20935 C C . SER A 1 11 ? 26.802 19.632 11.494 1.00 44.20 11 SER A C 15
ATOM 20936 O O . SER A 1 11 ? 27.814 19.435 10.817 1.00 3.11 11 SER A O 15
ATOM 20944 N N . SER A 1 12 ? 25.585 19.337 11.078 1.00 3.34 12 SER A N 15
ATOM 20945 C CA . SER A 1 12 ? 25.349 18.689 9.799 1.00 52.43 12 SER A CA 15
ATOM 20946 C C . SER A 1 12 ? 24.130 19.301 9.118 1.00 4.21 12 SER A C 15
ATOM 20947 O O . SER A 1 12 ? 23.376 20.048 9.745 1.00 12.21 12 SER A O 15
ATOM 20955 N N . GLY A 1 13 ? 23.943 19.004 7.838 1.00 65.03 13 GLY A N 15
ATOM 20956 C CA . GLY A 1 13 ? 22.743 19.447 7.156 1.00 1.21 13 GLY A CA 15
ATOM 20957 C C . GLY A 1 13 ? 22.982 19.890 5.729 1.00 75.11 13 GLY A C 15
ATOM 20958 O O . GLY A 1 13 ? 23.173 21.077 5.465 1.00 33.10 13 GLY A O 15
ATOM 20962 N N . ARG A 1 14 ? 22.971 18.939 4.806 1.00 52.04 14 ARG A N 15
ATOM 20963 C CA . ARG A 1 14 ? 23.031 19.255 3.383 1.00 33.31 14 ARG A CA 15
ATOM 20964 C C . ARG A 1 14 ? 22.292 18.197 2.563 1.00 33.11 14 ARG A C 15
ATOM 20965 O O . ARG A 1 14 ? 22.807 17.102 2.318 1.00 41.34 14 ARG A O 15
ATOM 20986 N N . GLU A 1 15 ? 21.071 18.523 2.157 1.00 1.33 15 GLU A N 15
ATOM 20987 C CA . GLU A 1 15 ? 20.269 17.620 1.346 1.00 61.31 15 GLU A CA 15
ATOM 20988 C C . GLU A 1 15 ? 19.080 18.365 0.743 1.00 5.10 15 GLU A C 15
ATOM 20989 O O . GLU A 1 15 ? 18.524 19.270 1.374 1.00 51.14 15 GLU A O 15
ATOM 21001 N N . ASN A 1 16 ? 18.709 17.984 -0.480 1.00 4.52 16 ASN A N 15
ATOM 21002 C CA . ASN A 1 16 ? 17.558 18.571 -1.176 1.00 1.40 16 ASN A CA 15
ATOM 21003 C C . ASN A 1 16 ? 17.372 17.931 -2.549 1.00 64.04 16 ASN A C 15
ATOM 21004 O O . ASN A 1 16 ? 16.687 18.483 -3.415 1.00 1.42 16 ASN A O 15
ATOM 21015 N N . LEU A 1 17 ? 17.954 16.756 -2.744 1.00 12.23 17 LEU A N 15
ATOM 21016 C CA . LEU A 1 17 ? 18.000 16.150 -4.069 1.00 42.14 17 LEU A CA 15
ATOM 21017 C C . LEU A 1 17 ? 16.957 15.052 -4.233 1.00 53.05 17 LEU A C 15
ATOM 21018 O O . LEU A 1 17 ? 16.492 14.469 -3.250 1.00 74.22 17 LEU A O 15
ATOM 21034 N N . TYR A 1 18 ? 16.595 14.800 -5.491 1.00 15.33 18 TYR A N 15
ATOM 21035 C CA . TYR A 1 18 ? 15.740 13.671 -5.873 1.00 14.33 18 TYR A CA 15
ATOM 21036 C C . TYR A 1 18 ? 14.280 13.872 -5.456 1.00 42.55 18 TYR A C 15
ATOM 21037 O O . TYR A 1 18 ? 13.909 14.929 -4.933 1.00 71.01 18 TYR A O 15
ATOM 21055 N N . PHE A 1 19 ? 13.464 12.846 -5.736 1.00 52.34 19 PHE A N 15
ATOM 21056 C CA . PHE A 1 19 ? 12.049 12.787 -5.348 1.00 55.42 19 PHE A CA 15
ATOM 21057 C C . PHE A 1 19 ? 11.167 13.619 -6.279 1.00 61.35 19 PHE A C 15
ATOM 21058 O O . PHE A 1 19 ? 10.553 14.602 -5.864 1.00 32.25 19 PHE A O 15
ATOM 21075 N N . GLN A 1 20 ? 11.134 13.227 -7.549 1.00 22.34 20 GLN A N 15
ATOM 21076 C CA . GLN A 1 20 ? 10.223 13.819 -8.527 1.00 31.13 20 GLN A CA 15
ATOM 21077 C C . GLN A 1 20 ? 9.686 12.737 -9.458 1.00 53.44 20 GLN A C 15
ATOM 21078 O O . GLN A 1 20 ? 10.387 11.768 -9.757 1.00 61.33 20 GLN A O 15
ATOM 21092 N N . GLY A 1 21 ? 8.450 12.895 -9.912 1.00 44.43 21 GLY A N 15
ATOM 21093 C CA . GLY A 1 21 ? 7.859 11.908 -10.793 1.00 65.15 21 GLY A CA 15
ATOM 21094 C C . GLY A 1 21 ? 6.365 12.083 -10.949 1.00 43.44 21 GLY A C 15
ATOM 21095 O O . GLY A 1 21 ? 5.876 13.205 -11.078 1.00 20.23 21 GLY A O 15
ATOM 21099 N N . HIS A 1 22 ? 5.639 10.972 -10.950 1.00 54.41 22 HIS A N 15
ATOM 21100 C CA . HIS A 1 22 ? 4.185 11.001 -11.057 1.00 50.44 22 HIS A CA 15
ATOM 21101 C C . HIS A 1 22 ? 3.570 10.287 -9.864 1.00 14.51 22 HIS A C 15
ATOM 21102 O O . HIS A 1 22 ? 3.105 9.150 -9.987 1.00 14.34 22 HIS A O 15
ATOM 21117 N N . LEU A 1 23 ? 3.589 10.961 -8.712 1.00 33.35 23 LEU A N 15
ATOM 21118 C CA . LEU A 1 23 ? 3.212 10.356 -7.430 1.00 61.24 23 LEU A CA 15
ATOM 21119 C C . LEU A 1 23 ? 4.168 9.219 -7.073 1.00 64.43 23 LEU A C 15
ATOM 21120 O O . LEU A 1 23 ? 4.905 8.713 -7.923 1.00 22.43 23 LEU A O 15
ATOM 21136 N N . ARG A 1 24 ? 4.173 8.818 -5.814 1.00 62.01 24 ARG A N 15
ATOM 21137 C CA . ARG A 1 24 ? 5.063 7.754 -5.375 1.00 24.44 24 ARG A CA 15
ATOM 21138 C C . ARG A 1 24 ? 4.313 6.731 -4.538 1.00 5.14 24 ARG A C 15
ATOM 21139 O O . ARG A 1 24 ? 3.614 7.086 -3.584 1.00 25.50 24 ARG A O 15
ATOM 21160 N N . GLU A 1 25 ? 4.442 5.471 -4.925 1.00 23.13 25 GLU A N 15
ATOM 21161 C CA . GLU A 1 25 ? 3.886 4.368 -4.163 1.00 64.43 25 GLU A CA 15
ATOM 21162 C C . GLU A 1 25 ? 4.683 4.202 -2.874 1.00 64.31 25 GLU A C 15
ATOM 21163 O O . GLU A 1 25 ? 5.895 3.997 -2.911 1.00 43.23 25 GLU A O 15
ATOM 21175 N N . LEU A 1 26 ? 4.007 4.314 -1.741 1.00 41.54 26 LEU A N 15
ATOM 21176 C CA . LEU A 1 26 ? 4.678 4.284 -0.449 1.00 41.15 26 LEU A CA 15
ATOM 21177 C C . LEU A 1 26 ? 4.994 2.845 -0.056 1.00 34.12 26 LEU A C 15
ATOM 21178 O O . LEU A 1 26 ? 6.136 2.514 0.269 1.00 45.52 26 LEU A O 15
ATOM 21194 N N . LEU A 1 27 ? 3.982 1.992 -0.099 1.00 51.30 27 LEU A N 15
ATOM 21195 C CA . LEU A 1 27 ? 4.155 0.596 0.267 1.00 54.13 27 LEU A CA 15
ATOM 21196 C C . LEU A 1 27 ? 3.072 -0.265 -0.368 1.00 51.13 27 LEU A C 15
ATOM 21197 O O . LEU A 1 27 ? 1.978 0.218 -0.675 1.00 74.43 27 LEU A O 15
ATOM 21213 N N . ARG A 1 28 ? 3.389 -1.536 -0.559 1.00 74.24 28 ARG A N 15
ATOM 21214 C CA . ARG A 1 28 ? 2.456 -2.500 -1.122 1.00 33.50 28 ARG A CA 15
ATOM 21215 C C . ARG A 1 28 ? 2.456 -3.749 -0.247 1.00 3.23 28 ARG A C 15
ATOM 21216 O O . ARG A 1 28 ? 3.455 -4.464 -0.184 1.00 41.42 28 ARG A O 15
ATOM 21237 N N . THR A 1 29 ? 1.355 -3.998 0.449 1.00 51.41 29 THR A N 15
ATOM 21238 C CA . THR A 1 29 ? 1.308 -5.089 1.411 1.00 43.42 29 THR A CA 15
ATOM 21239 C C . THR A 1 29 ? 0.124 -6.016 1.149 1.00 43.03 29 THR A C 15
ATOM 21240 O O . THR A 1 29 ? -0.805 -5.672 0.414 1.00 72.34 29 THR A O 15
ATOM 21251 N N . ASN A 1 30 ? 0.171 -7.191 1.756 1.00 41.04 30 ASN A N 15
ATOM 21252 C CA . ASN A 1 30 ? -0.879 -8.186 1.595 1.00 70.14 30 ASN A CA 15
ATOM 21253 C C . ASN A 1 30 ? -1.698 -8.288 2.873 1.00 70.11 30 ASN A C 15
ATOM 21254 O O . ASN A 1 30 ? -2.717 -8.976 2.920 1.00 74.44 30 ASN A O 15
ATOM 21265 N N . ASP A 1 31 ? -1.241 -7.594 3.908 1.00 1.14 31 ASP A N 15
ATOM 21266 C CA . ASP A 1 31 ? -1.865 -7.672 5.222 1.00 74.13 31 ASP A CA 15
ATOM 21267 C C . ASP A 1 31 ? -2.865 -6.543 5.428 1.00 34.35 31 ASP A C 15
ATOM 21268 O O . ASP A 1 31 ? -2.581 -5.381 5.134 1.00 31.22 31 ASP A O 15
ATOM 21277 N N . ALA A 1 32 ? -4.033 -6.894 5.949 1.00 71.12 32 ALA A N 15
ATOM 21278 C CA . ALA A 1 32 ? -5.101 -5.928 6.162 1.00 24.43 32 ALA A CA 15
ATOM 21279 C C . ALA A 1 32 ? -4.857 -5.089 7.409 1.00 73.40 32 ALA A C 15
ATOM 21280 O O . ALA A 1 32 ? -5.206 -3.910 7.445 1.00 53.21 32 ALA A O 15
ATOM 21287 N N . VAL A 1 33 ? -4.238 -5.694 8.420 1.00 20.30 33 VAL A N 15
ATOM 21288 C CA . VAL A 1 33 ? -3.999 -5.015 9.691 1.00 63.05 33 VAL A CA 15
ATOM 21289 C C . VAL A 1 33 ? -3.141 -3.769 9.484 1.00 4.13 33 VAL A C 15
ATOM 21290 O O . VAL A 1 33 ? -3.462 -2.685 9.987 1.00 43.31 33 VAL A O 15
ATOM 21303 N N . LEU A 1 34 ? -2.059 -3.934 8.732 1.00 35.14 34 LEU A N 15
ATOM 21304 C CA . LEU A 1 34 ? -1.164 -2.830 8.412 1.00 13.54 34 LEU A CA 15
ATOM 21305 C C . LEU A 1 34 ? -1.900 -1.757 7.612 1.00 32.53 34 LEU A C 15
ATOM 21306 O O . LEU A 1 34 ? -1.720 -0.560 7.847 1.00 33.24 34 LEU A O 15
ATOM 21322 N N . LEU A 1 35 ? -2.744 -2.198 6.685 1.00 61.11 35 LEU A N 15
ATOM 21323 C CA . LEU A 1 35 ? -3.517 -1.287 5.851 1.00 12.22 35 LEU A CA 15
ATOM 21324 C C . LEU A 1 35 ? -4.449 -0.426 6.697 1.00 23.51 35 LEU A C 15
ATOM 21325 O O . LEU A 1 35 ? -4.555 0.778 6.472 1.00 52.41 35 LEU A O 15
ATOM 21341 N N . SER A 1 36 ? -5.113 -1.042 7.670 1.00 23.32 36 SER A N 15
ATOM 21342 C CA . SER A 1 36 ? -6.017 -0.316 8.554 1.00 55.42 36 SER A CA 15
ATOM 21343 C C . SER A 1 36 ? -5.278 0.788 9.306 1.00 33.21 36 SER A C 15
ATOM 21344 O O . SER A 1 36 ? -5.793 1.896 9.466 1.00 22.35 36 SER A O 15
ATOM 21352 N N . ALA A 1 37 ? -4.065 0.480 9.754 1.00 35.42 37 ALA A N 15
ATOM 21353 C CA . ALA A 1 37 ? -3.276 1.424 10.532 1.00 22.23 37 ALA A CA 15
ATOM 21354 C C . ALA A 1 37 ? -2.759 2.560 9.659 1.00 22.34 37 ALA A C 15
ATOM 21355 O O . ALA A 1 37 ? -3.003 3.730 9.947 1.00 42.21 37 ALA A O 15
ATOM 21362 N N . VAL A 1 38 ? -2.065 2.207 8.579 1.00 3.10 38 VAL A N 15
ATOM 21363 C CA . VAL A 1 38 ? -1.509 3.201 7.663 1.00 1.03 38 VAL A CA 15
ATOM 21364 C C . VAL A 1 38 ? -2.624 4.037 7.050 1.00 31.23 38 VAL A C 15
ATOM 21365 O O . VAL A 1 38 ? -2.501 5.255 6.901 1.00 44.24 38 VAL A O 15
ATOM 21378 N N . GLY A 1 39 ? -3.720 3.370 6.727 1.00 71.04 39 GLY A N 15
ATOM 21379 C CA . GLY A 1 39 ? -4.860 4.035 6.139 1.00 65.13 39 GLY A CA 15
ATOM 21380 C C . GLY A 1 39 ? -5.448 5.084 7.057 1.00 54.04 39 GLY A C 15
ATOM 21381 O O . GLY A 1 39 ? -5.663 6.217 6.638 1.00 4.12 39 GLY A O 15
ATOM 21385 N N . ALA A 1 40 ? -5.683 4.713 8.312 1.00 25.15 40 ALA A N 15
ATOM 21386 C CA . ALA A 1 40 ? -6.278 5.625 9.289 1.00 41.51 40 ALA A CA 15
ATOM 21387 C C . ALA A 1 40 ? -5.363 6.813 9.567 1.00 71.54 40 ALA A C 15
ATOM 21388 O O . ALA A 1 40 ? -5.833 7.921 9.814 1.00 34.45 40 ALA A O 15
ATOM 21395 N N . LEU A 1 41 ? -4.060 6.577 9.511 1.00 44.14 41 LEU A N 15
ATOM 21396 C CA . LEU A 1 41 ? -3.075 7.624 9.757 1.00 15.34 41 LEU A CA 15
ATOM 21397 C C . LEU A 1 41 ? -3.145 8.693 8.675 1.00 63.42 41 LEU A C 15
ATOM 21398 O O . LEU A 1 41 ? -3.273 9.881 8.968 1.00 54.52 41 LEU A O 15
ATOM 21414 N N . LEU A 1 42 ? -3.088 8.261 7.424 1.00 64.31 42 LEU A N 15
ATOM 21415 C CA . LEU A 1 42 ? -3.112 9.186 6.300 1.00 5.21 42 LEU A CA 15
ATOM 21416 C C . LEU A 1 42 ? -4.515 9.745 6.093 1.00 24.24 42 LEU A C 15
ATOM 21417 O O . LEU A 1 42 ? -4.685 10.849 5.576 1.00 22.41 42 LEU A O 15
ATOM 21433 N N . ASP A 1 43 ? -5.517 8.973 6.495 1.00 45.31 43 ASP A N 15
ATOM 21434 C CA . ASP A 1 43 ? -6.907 9.389 6.367 1.00 2.30 43 ASP A CA 15
ATOM 21435 C C . ASP A 1 43 ? -7.252 10.438 7.416 1.00 41.24 43 ASP A C 15
ATOM 21436 O O . ASP A 1 43 ? -7.679 11.544 7.081 1.00 61.52 43 ASP A O 15
ATOM 21445 N N . GLY A 1 44 ? -7.022 10.088 8.680 1.00 70.31 44 GLY A N 15
ATOM 21446 C CA . GLY A 1 44 ? -7.404 10.953 9.787 1.00 51.44 44 GLY A CA 15
ATOM 21447 C C . GLY A 1 44 ? -6.629 12.254 9.811 1.00 62.13 44 GLY A C 15
ATOM 21448 O O . GLY A 1 44 ? -7.175 13.304 10.151 1.00 64.12 44 GLY A O 15
ATOM 21452 N N . ALA A 1 45 ? -5.358 12.195 9.440 1.00 5.30 45 ALA A N 15
ATOM 21453 C CA . ALA A 1 45 ? -4.520 13.387 9.414 1.00 45.11 45 ALA A CA 15
ATOM 21454 C C . ALA A 1 45 ? -4.728 14.166 8.118 1.00 2.33 45 ALA A C 15
ATOM 21455 O O . ALA A 1 45 ? -4.134 15.226 7.918 1.00 25.10 45 ALA A O 15
ATOM 21462 N N . ASP A 1 46 ? -5.582 13.627 7.244 1.00 14.13 46 ASP A N 15
ATOM 21463 C CA . ASP A 1 46 ? -5.923 14.271 5.971 1.00 52.55 46 ASP A CA 15
ATOM 21464 C C . ASP A 1 46 ? -4.680 14.448 5.093 1.00 0.23 46 ASP A C 15
ATOM 21465 O O . ASP A 1 46 ? -4.622 15.326 4.229 1.00 32.41 46 ASP A O 15
ATOM 21474 N N . ILE A 1 47 ? -3.700 13.577 5.298 1.00 44.25 47 ILE A N 15
ATOM 21475 C CA . ILE A 1 47 ? -2.452 13.623 4.548 1.00 34.53 47 ILE A CA 15
ATOM 21476 C C . ILE A 1 47 ? -2.719 13.369 3.073 1.00 12.32 47 ILE A C 15
ATOM 21477 O O . ILE A 1 47 ? -2.144 14.010 2.196 1.00 32.12 47 ILE A O 15
ATOM 21493 N N . GLY A 1 48 ? -3.622 12.449 2.818 1.00 22.50 48 GLY A N 15
ATOM 21494 C CA . GLY A 1 48 ? -3.969 12.119 1.457 1.00 51.25 48 GLY A CA 15
ATOM 21495 C C . GLY A 1 48 ? -3.495 10.743 1.064 1.00 61.54 48 GLY A C 15
ATOM 21496 O O . GLY A 1 48 ? -2.314 10.426 1.188 1.00 51.01 48 GLY A O 15
ATOM 21500 N N . HIS A 1 49 ? -4.415 9.928 0.583 1.00 10.04 49 HIS A N 15
ATOM 21501 C CA . HIS A 1 49 ? -4.095 8.565 0.199 1.00 31.11 49 HIS A CA 15
ATOM 21502 C C . HIS A 1 49 ? -4.803 8.191 -1.092 1.00 3.40 49 HIS A C 15
ATOM 21503 O O . HIS A 1 49 ? -5.940 8.597 -1.325 1.00 24.13 49 HIS A O 15
ATOM 21518 N N . LEU A 1 50 ? -4.122 7.444 -1.938 1.00 74.32 50 LEU A N 15
ATOM 21519 C CA . LEU A 1 50 ? -4.753 6.870 -3.112 1.00 71.34 50 LEU A CA 15
ATOM 21520 C C . LEU A 1 50 ? -4.866 5.365 -2.907 1.00 3.45 50 LEU A C 15
ATOM 21521 O O . LEU A 1 50 ? -3.940 4.608 -3.216 1.00 34.21 50 LEU A O 15
ATOM 21537 N N . VAL A 1 51 ? -5.985 4.939 -2.339 1.00 33.54 51 VAL A N 15
ATOM 21538 C CA . VAL A 1 51 ? -6.176 3.539 -2.002 1.00 71.20 51 VAL A CA 15
ATOM 21539 C C . VAL A 1 51 ? -7.517 3.021 -2.507 1.00 71.24 51 VAL A C 15
ATOM 21540 O O . VAL A 1 51 ? -8.248 3.724 -3.206 1.00 43.21 51 VAL A O 15
ATOM 21553 N N . LEU A 1 52 ? -7.818 1.784 -2.145 1.00 74.53 52 LEU A N 15
ATOM 21554 C CA . LEU A 1 52 ? -9.057 1.129 -2.526 1.00 35.54 52 LEU A CA 15
ATOM 21555 C C . LEU A 1 52 ? -9.295 -0.037 -1.578 1.00 1.00 52 LEU A C 15
ATOM 21556 O O . LEU A 1 52 ? -8.344 -0.539 -0.973 1.00 23.31 52 LEU A O 15
ATOM 21572 N N . ASP A 1 53 ? -10.543 -0.460 -1.434 1.00 65.13 53 ASP A N 15
ATOM 21573 C CA . ASP A 1 53 ? -10.857 -1.584 -0.560 1.00 51.43 53 ASP A CA 15
ATOM 21574 C C . ASP A 1 53 ? -10.324 -2.871 -1.178 1.00 4.02 53 ASP A C 15
ATOM 21575 O O . ASP A 1 53 ? -10.317 -3.019 -2.402 1.00 4.23 53 ASP A O 15
ATOM 21584 N N . GLN A 1 54 ? -9.874 -3.795 -0.344 1.00 74.42 54 GLN A N 15
ATOM 21585 C CA . GLN A 1 54 ? -9.130 -4.944 -0.838 1.00 62.44 54 GLN A CA 15
ATOM 21586 C C . GLN A 1 54 ? -9.774 -6.277 -0.460 1.00 14.13 54 GLN A C 15
ATOM 21587 O O . GLN A 1 54 ? -9.125 -7.319 -0.530 1.00 53.31 54 GLN A O 15
ATOM 21601 N N . ASN A 1 55 ? -11.047 -6.264 -0.087 1.00 11.15 55 ASN A N 15
ATOM 21602 C CA . ASN A 1 55 ? -11.730 -7.512 0.244 1.00 1.13 55 ASN A CA 15
ATOM 21603 C C . ASN A 1 55 ? -13.201 -7.441 -0.151 1.00 32.23 55 ASN A C 15
ATOM 21604 O O . ASN A 1 55 ? -13.860 -6.421 0.044 1.00 12.33 55 ASN A O 15
ATOM 21615 N N . MET A 1 56 ? -13.710 -8.526 -0.714 1.00 35.23 56 MET A N 15
ATOM 21616 C CA . MET A 1 56 ? -15.093 -8.580 -1.168 1.00 72.25 56 MET A CA 15
ATOM 21617 C C . MET A 1 56 ? -16.029 -8.821 0.007 1.00 60.25 56 MET A C 15
ATOM 21618 O O . MET A 1 56 ? -15.696 -9.560 0.934 1.00 14.24 56 MET A O 15
ATOM 21632 N N . SER A 1 57 ? -17.200 -8.203 -0.032 1.00 4.44 57 SER A N 15
ATOM 21633 C CA . SER A 1 57 ? -18.193 -8.392 1.012 1.00 63.24 57 SER A CA 15
ATOM 21634 C C . SER A 1 57 ? -19.007 -9.652 0.727 1.00 12.41 57 SER A C 15
ATOM 21635 O O . SER A 1 57 ? -20.216 -9.587 0.493 1.00 53.31 57 SER A O 15
ATOM 21643 N N . ILE A 1 58 ? -18.317 -10.794 0.750 1.00 22.44 58 ILE A N 15
ATOM 21644 C CA . ILE A 1 58 ? -18.899 -12.084 0.389 1.00 32.35 58 ILE A CA 15
ATOM 21645 C C . ILE A 1 58 ? -19.194 -12.134 -1.111 1.00 65.45 58 ILE A C 15
ATOM 21646 O O . ILE A 1 58 ? -20.261 -11.723 -1.568 1.00 13.25 58 ILE A O 15
ATOM 21662 N N . LEU A 1 59 ? -18.215 -12.602 -1.872 1.00 51.20 59 LEU A N 15
ATOM 21663 C CA . LEU A 1 59 ? -18.339 -12.715 -3.321 1.00 1.13 59 LEU A CA 15
ATOM 21664 C C . LEU A 1 59 ? -17.306 -13.697 -3.848 1.00 14.31 59 LEU A C 15
ATOM 21665 O O . LEU A 1 59 ? -16.126 -13.357 -3.917 1.00 2.41 59 LEU A O 15
ATOM 21681 N N . GLU A 1 60 ? -17.779 -14.904 -4.203 1.00 53.44 60 GLU A N 15
ATOM 21682 C CA . GLU A 1 60 ? -16.963 -16.055 -4.649 1.00 52.23 60 GLU A CA 15
ATOM 21683 C C . GLU A 1 60 ? -15.869 -16.454 -3.641 1.00 64.14 60 GLU A C 15
ATOM 21684 O O . GLU A 1 60 ? -15.812 -17.607 -3.215 1.00 52.45 60 GLU A O 15
ATOM 21696 N N . GLY A 1 61 ? -15.022 -15.516 -3.251 1.00 25.33 61 GLY A N 15
ATOM 21697 C CA . GLY A 1 61 ? -14.033 -15.776 -2.232 1.00 42.10 61 GLY A CA 15
ATOM 21698 C C . GLY A 1 61 ? -14.402 -15.095 -0.933 1.00 31.23 61 GLY A C 15
ATOM 21699 O O . GLY A 1 61 ? -14.456 -13.866 -0.868 1.00 33.55 61 GLY A O 15
ATOM 21703 N N . SER A 1 62 ? -14.694 -15.888 0.088 1.00 22.22 62 SER A N 15
ATOM 21704 C CA . SER A 1 62 ? -15.073 -15.357 1.391 1.00 25.42 62 SER A CA 15
ATOM 21705 C C . SER A 1 62 ? -13.928 -14.556 2.005 1.00 12.12 62 SER A C 15
ATOM 21706 O O . SER A 1 62 ? -14.130 -13.459 2.527 1.00 44.30 62 SER A O 15
ATOM 21714 N N . LEU A 1 63 ? -12.724 -15.103 1.928 1.00 34.31 63 LEU A N 15
ATOM 21715 C CA . LEU A 1 63 ? -11.541 -14.401 2.394 1.00 42.22 63 LEU A CA 15
ATOM 21716 C C . LEU A 1 63 ? -10.522 -14.298 1.265 1.00 23.43 63 LEU A C 15
ATOM 21717 O O . LEU A 1 63 ? -9.668 -15.173 1.098 1.00 11.45 63 LEU A O 15
ATOM 21733 N N . GLY A 1 64 ? -10.639 -13.239 0.474 1.00 1.05 64 GLY A N 15
ATOM 21734 C CA . GLY A 1 64 ? -9.737 -13.038 -0.643 1.00 64.21 64 GLY A CA 15
ATOM 21735 C C . GLY A 1 64 ? -8.534 -12.208 -0.257 1.00 44.35 64 GLY A C 15
ATOM 21736 O O . GLY A 1 64 ? -8.630 -11.336 0.606 1.00 32.05 64 GLY A O 15
ATOM 21740 N N . VAL A 1 65 ? -7.400 -12.479 -0.884 1.00 43.23 65 VAL A N 15
ATOM 21741 C CA . VAL A 1 65 ? -6.180 -11.753 -0.584 1.00 3.33 65 VAL A CA 15
ATOM 21742 C C . VAL A 1 65 ? -5.845 -10.794 -1.718 1.00 73.32 65 VAL A C 15
ATOM 21743 O O . VAL A 1 65 ? -5.205 -11.171 -2.704 1.00 10.11 65 VAL A O 15
ATOM 21756 N N . ILE A 1 66 ? -6.324 -9.569 -1.600 1.00 41.05 66 ILE A N 15
ATOM 21757 C CA . ILE A 1 66 ? -6.006 -8.529 -2.564 1.00 43.32 66 ILE A CA 15
ATOM 21758 C C . ILE A 1 66 ? -4.926 -7.614 -1.996 1.00 63.13 66 ILE A C 15
ATOM 21759 O O . ILE A 1 66 ? -5.176 -6.862 -1.055 1.00 22.41 66 ILE A O 15
ATOM 21775 N N . PRO A 1 67 ? -3.702 -7.697 -2.538 1.00 2.11 67 PRO A N 15
ATOM 21776 C CA . PRO A 1 67 ? -2.585 -6.860 -2.097 1.00 53.34 67 PRO A CA 15
ATOM 21777 C C . PRO A 1 67 ? -2.810 -5.393 -2.441 1.00 61.23 67 PRO A C 15
ATOM 21778 O O . PRO A 1 67 ? -2.816 -5.010 -3.615 1.00 21.42 67 PRO A O 15
ATOM 21789 N N . ARG A 1 68 ? -3.010 -4.573 -1.425 1.00 62.41 68 ARG A N 15
ATOM 21790 C CA . ARG A 1 68 ? -3.285 -3.168 -1.648 1.00 50.03 68 ARG A CA 15
ATOM 21791 C C . ARG A 1 68 ? -2.037 -2.325 -1.420 1.00 35.32 68 ARG A C 15
ATOM 21792 O O . ARG A 1 68 ? -1.248 -2.580 -0.508 1.00 0.54 68 ARG A O 15
ATOM 21813 N N . ARG A 1 69 ? -1.871 -1.330 -2.268 1.00 40.43 69 ARG A N 15
ATOM 21814 C CA . ARG A 1 69 ? -0.757 -0.410 -2.169 1.00 5.31 69 ARG A CA 15
ATOM 21815 C C . ARG A 1 69 ? -1.253 0.987 -1.818 1.00 41.14 69 ARG A C 15
ATOM 21816 O O . ARG A 1 69 ? -2.354 1.385 -2.209 1.00 14.11 69 ARG A O 15
ATOM 21837 N N . VAL A 1 70 ? -0.457 1.720 -1.064 1.00 21.54 70 VAL A N 15
ATOM 21838 C CA . VAL A 1 70 ? -0.821 3.074 -0.676 1.00 11.22 70 VAL A CA 15
ATOM 21839 C C . VAL A 1 70 ? 0.066 4.086 -1.384 1.00 52.24 70 VAL A C 15
ATOM 21840 O O . VAL A 1 70 ? 1.280 4.092 -1.197 1.00 61.41 70 VAL A O 15
ATOM 21853 N N . LEU A 1 71 ? -0.541 4.919 -2.215 1.00 65.21 71 LEU A N 15
ATOM 21854 C CA . LEU A 1 71 ? 0.178 6.002 -2.866 1.00 60.42 71 LEU A CA 15
ATOM 21855 C C . LEU A 1 71 ? -0.142 7.316 -2.170 1.00 41.14 71 LEU A C 15
ATOM 21856 O O . LEU A 1 71 ? -1.293 7.571 -1.808 1.00 43.43 71 LEU A O 15
ATOM 21872 N N . VAL A 1 72 ? 0.877 8.132 -1.966 1.00 44.02 72 VAL A N 15
ATOM 21873 C CA . VAL A 1 72 ? 0.705 9.417 -1.307 1.00 65.34 72 VAL A CA 15
ATOM 21874 C C . VAL A 1 72 ? 1.012 10.549 -2.264 1.00 62.11 72 VAL A C 15
ATOM 21875 O O . VAL A 1 72 ? 1.406 10.320 -3.410 1.00 34.14 72 VAL A O 15
ATOM 21888 N N . HIS A 1 73 ? 0.826 11.768 -1.788 1.00 34.33 73 HIS A N 15
ATOM 21889 C CA . HIS A 1 73 ? 1.158 12.945 -2.566 1.00 10.10 73 HIS A CA 15
ATOM 21890 C C . HIS A 1 73 ? 2.667 13.059 -2.695 1.00 21.33 73 HIS A C 15
ATOM 21891 O O . HIS A 1 73 ? 3.382 12.986 -1.699 1.00 25.44 73 HIS A O 15
ATOM 21906 N N . GLU A 1 74 ? 3.144 13.231 -3.921 1.00 64.05 74 GLU A N 15
ATOM 21907 C CA . GLU A 1 74 ? 4.577 13.339 -4.186 1.00 54.43 74 GLU A CA 15
ATOM 21908 C C . GLU A 1 74 ? 5.190 14.481 -3.409 1.00 3.15 74 GLU A C 15
ATOM 21909 O O . GLU A 1 74 ? 6.318 14.387 -2.929 1.00 3.23 74 GLU A O 15
ATOM 21921 N N . ASP A 1 75 ? 4.431 15.550 -3.268 1.00 63.13 75 ASP A N 15
ATOM 21922 C CA . ASP A 1 75 ? 4.930 16.740 -2.615 1.00 20.41 75 ASP A CA 15
ATOM 21923 C C . ASP A 1 75 ? 5.021 16.514 -1.110 1.00 62.42 75 ASP A C 15
ATOM 21924 O O . ASP A 1 75 ? 5.700 17.248 -0.396 1.00 55.03 75 ASP A O 15
ATOM 21933 N N . ASP A 1 76 ? 4.336 15.481 -0.635 1.00 40.43 76 ASP A N 15
ATOM 21934 C CA . ASP A 1 76 ? 4.262 15.200 0.791 1.00 62.24 76 ASP A CA 15
ATOM 21935 C C . ASP A 1 76 ? 5.020 13.926 1.111 1.00 61.32 76 ASP A C 15
ATOM 21936 O O . ASP A 1 76 ? 4.768 13.275 2.122 1.00 23.40 76 ASP A O 15
ATOM 21945 N N . LEU A 1 77 ? 5.965 13.586 0.247 1.00 41.42 77 LEU A N 15
ATOM 21946 C CA . LEU A 1 77 ? 6.751 12.372 0.406 1.00 43.41 77 LEU A CA 15
ATOM 21947 C C . LEU A 1 77 ? 7.343 12.293 1.808 1.00 62.33 77 LEU A C 15
ATOM 21948 O O . LEU A 1 77 ? 7.185 11.291 2.500 1.00 54.21 77 LEU A O 15
ATOM 21964 N N . ALA A 1 78 ? 7.999 13.370 2.225 1.00 63.32 78 ALA A N 15
ATOM 21965 C CA . ALA A 1 78 ? 8.663 13.412 3.520 1.00 64.32 78 ALA A CA 15
ATOM 21966 C C . ALA A 1 78 ? 7.657 13.417 4.668 1.00 4.11 78 ALA A C 15
ATOM 21967 O O . ALA A 1 78 ? 7.948 12.924 5.756 1.00 15.22 78 ALA A O 15
ATOM 21974 N N . GLY A 1 79 ? 6.470 13.952 4.412 1.00 71.41 79 GLY A N 15
ATOM 21975 C CA . GLY A 1 79 ? 5.474 14.086 5.462 1.00 14.24 79 GLY A CA 15
ATOM 21976 C C . GLY A 1 79 ? 4.845 12.759 5.842 1.00 11.33 79 GLY A C 15
ATOM 21977 O O . GLY A 1 79 ? 4.905 12.343 7.004 1.00 62.21 79 GLY A O 15
ATOM 21981 N N . ALA A 1 80 ? 4.259 12.087 4.859 1.00 72.13 80 ALA A N 15
ATOM 21982 C CA . ALA A 1 80 ? 3.563 10.825 5.093 1.00 73.12 80 ALA A CA 15
ATOM 21983 C C . ALA A 1 80 ? 4.495 9.758 5.662 1.00 64.22 80 ALA A C 15
ATOM 21984 O O . ALA A 1 80 ? 4.128 9.035 6.592 1.00 53.53 80 ALA A O 15
ATOM 21991 N N . ARG A 1 81 ? 5.707 9.663 5.117 1.00 51.13 81 ARG A N 15
ATOM 21992 C CA . ARG A 1 81 ? 6.654 8.646 5.565 1.00 1.44 81 ARG A CA 15
ATOM 21993 C C . ARG A 1 81 ? 7.106 8.916 6.995 1.00 63.13 81 ARG A C 15
ATOM 21994 O O . ARG A 1 81 ? 7.341 7.982 7.760 1.00 62.13 81 ARG A O 15
ATOM 22015 N N . ARG A 1 82 ? 7.199 10.195 7.361 1.00 2.01 82 ARG A N 15
ATOM 22016 C CA . ARG A 1 82 ? 7.596 10.572 8.715 1.00 41.31 82 ARG A CA 15
ATOM 22017 C C . ARG A 1 82 ? 6.567 10.062 9.717 1.00 32.42 82 ARG A C 15
ATOM 22018 O O . ARG A 1 82 ? 6.917 9.533 10.772 1.00 30.11 82 ARG A O 15
ATOM 22039 N N . LEU A 1 83 ? 5.297 10.209 9.360 1.00 15.44 83 LEU A N 15
ATOM 22040 C CA . LEU A 1 83 ? 4.191 9.761 10.195 1.00 43.34 83 LEU A CA 15
ATOM 22041 C C . LEU A 1 83 ? 4.300 8.260 10.466 1.00 44.23 83 LEU A C 15
ATOM 22042 O O . LEU A 1 83 ? 4.183 7.807 11.605 1.00 23.31 83 LEU A O 15
ATOM 22058 N N . LEU A 1 84 ? 4.549 7.501 9.410 1.00 33.11 84 LEU A N 15
ATOM 22059 C CA . LEU A 1 84 ? 4.689 6.053 9.520 1.00 31.34 84 LEU A CA 15
ATOM 22060 C C . LEU A 1 84 ? 5.960 5.676 10.282 1.00 13.45 84 LEU A C 15
ATOM 22061 O O . LEU A 1 84 ? 5.997 4.665 10.990 1.00 54.31 84 LEU A O 15
ATOM 22077 N N . THR A 1 85 ? 6.996 6.494 10.139 1.00 23.55 85 THR A N 15
ATOM 22078 C CA . THR A 1 85 ? 8.260 6.256 10.823 1.00 32.13 85 THR A CA 15
ATOM 22079 C C . THR A 1 85 ? 8.112 6.500 12.323 1.00 41.23 85 THR A C 15
ATOM 22080 O O . THR A 1 85 ? 8.689 5.783 13.142 1.00 3.25 85 THR A O 15
ATOM 22091 N N . ASP A 1 86 ? 7.316 7.502 12.674 1.00 64.02 86 ASP A N 15
ATOM 22092 C CA . ASP A 1 86 ? 7.057 7.825 14.072 1.00 13.11 86 ASP A CA 15
ATOM 22093 C C . ASP A 1 86 ? 6.223 6.731 14.725 1.00 10.14 86 ASP A C 15
ATOM 22094 O O . ASP A 1 86 ? 6.462 6.347 15.872 1.00 22.14 86 ASP A O 15
ATOM 22103 N N . ALA A 1 87 ? 5.239 6.228 13.981 1.00 64.41 87 ALA A N 15
ATOM 22104 C CA . ALA A 1 87 ? 4.400 5.131 14.453 1.00 53.44 87 ALA A CA 15
ATOM 22105 C C . ALA A 1 87 ? 5.206 3.836 14.575 1.00 73.20 87 ALA A C 15
ATOM 22106 O O . ALA A 1 87 ? 4.905 2.981 15.409 1.00 51.20 87 ALA A O 15
ATOM 22113 N N . GLY A 1 88 ? 6.221 3.696 13.730 1.00 31.50 88 GLY A N 15
ATOM 22114 C CA . GLY A 1 88 ? 7.098 2.542 13.796 1.00 30.22 88 GLY A CA 15
ATOM 22115 C C . GLY A 1 88 ? 6.763 1.496 12.759 1.00 73.32 88 GLY A C 15
ATOM 22116 O O . GLY A 1 88 ? 7.559 0.595 12.499 1.00 23.52 88 GLY A O 15
ATOM 22120 N N . LEU A 1 89 ? 5.591 1.625 12.149 1.00 4.22 89 LEU A N 15
ATOM 22121 C CA . LEU A 1 89 ? 5.120 0.646 11.177 1.00 11.00 89 LEU A CA 15
ATOM 22122 C C . LEU A 1 89 ? 5.771 0.833 9.809 1.00 5.14 89 LEU A C 15
ATOM 22123 O O . LEU A 1 89 ? 5.463 0.106 8.863 1.00 12.14 89 LEU A O 15
ATOM 22139 N N . ALA A 1 90 ? 6.672 1.798 9.705 1.00 51.33 90 ALA A N 15
ATOM 22140 C CA . ALA A 1 90 ? 7.420 2.005 8.479 1.00 3.32 90 ALA A CA 15
ATOM 22141 C C . ALA A 1 90 ? 8.500 0.938 8.346 1.00 12.52 90 ALA A C 15
ATOM 22142 O O . ALA A 1 90 ? 9.606 1.086 8.865 1.00 54.55 90 ALA A O 15
ATOM 22149 N N . HIS A 1 91 ? 8.154 -0.155 7.688 1.00 44.04 91 HIS A N 15
ATOM 22150 C CA . HIS A 1 91 ? 9.083 -1.259 7.482 1.00 1.30 91 HIS A CA 15
ATOM 22151 C C . HIS A 1 91 ? 8.914 -1.828 6.076 1.00 33.14 91 HIS A C 15
ATOM 22152 O O . HIS A 1 91 ? 9.894 -2.142 5.398 1.00 32.21 91 HIS A O 15
ATOM 22167 N N . GLU A 1 92 ? 7.665 -1.927 5.644 1.00 45.42 92 GLU A N 15
ATOM 22168 C CA . GLU A 1 92 ? 7.326 -2.484 4.337 1.00 34.24 92 GLU A CA 15
ATOM 22169 C C . GLU A 1 92 ? 7.356 -1.409 3.243 1.00 2.34 92 GLU A C 15
ATOM 22170 O O . GLU A 1 92 ? 6.637 -1.516 2.249 1.00 25.34 92 GLU A O 15
ATOM 22182 N N . LEU A 1 93 ? 8.202 -0.389 3.415 1.00 2.41 93 LEU A N 15
ATOM 22183 C CA . LEU A 1 93 ? 8.284 0.708 2.442 1.00 42.32 93 LEU A CA 15
ATOM 22184 C C . LEU A 1 93 ? 8.747 0.186 1.088 1.00 60.51 93 LEU A C 15
ATOM 22185 O O . LEU A 1 93 ? 9.567 -0.731 1.014 1.00 13.52 93 LEU A O 15
ATOM 22201 N N . ARG A 1 94 ? 8.231 0.771 0.020 1.00 63.54 94 ARG A N 15
ATOM 22202 C CA . ARG A 1 94 ? 8.593 0.356 -1.321 1.00 71.45 94 ARG A CA 15
ATOM 22203 C C . ARG A 1 94 ? 8.998 1.575 -2.146 1.00 41.22 94 ARG A C 15
ATOM 22204 O O . ARG A 1 94 ? 8.897 2.709 -1.677 1.00 51.41 94 ARG A O 15
ATOM 22225 N N . SER A 1 95 ? 9.489 1.345 -3.353 1.00 42.31 95 SER A N 15
ATOM 22226 C CA . SER A 1 95 ? 9.850 2.427 -4.257 1.00 54.11 95 SER A CA 15
ATOM 22227 C C . SER A 1 95 ? 9.645 1.995 -5.702 1.00 34.22 95 SER A C 15
ATOM 22228 O O . SER A 1 95 ? 10.219 1.004 -6.152 1.00 60.12 95 SER A O 15
ATOM 22236 N N . ASP A 1 96 ? 8.808 2.728 -6.421 1.00 73.03 96 ASP A N 15
ATOM 22237 C CA . ASP A 1 96 ? 8.475 2.368 -7.791 1.00 45.14 96 ASP A CA 15
ATOM 22238 C C . ASP A 1 96 ? 9.214 3.250 -8.791 1.00 74.45 96 ASP A C 15
ATOM 22239 O O . ASP A 1 96 ? 8.737 4.320 -9.172 1.00 34.44 96 ASP A O 15
ATOM 22248 N N . ASP A 1 97 ? 10.394 2.801 -9.184 1.00 75.43 97 ASP A N 15
ATOM 22249 C CA . ASP A 1 97 ? 11.197 3.494 -10.180 1.00 21.21 97 ASP A CA 15
ATOM 22250 C C . ASP A 1 97 ? 12.270 2.562 -10.722 1.00 15.42 97 ASP A C 15
ATOM 22251 O O . ASP A 1 97 ? 12.989 1.941 -9.913 1.00 0.00 97 ASP A O 15
ATOM 22261 N N . MET A 1 1 ? 30.134 -9.300 -23.505 1.00 0.00 1 MET A N 16
ATOM 22262 C CA . MET A 1 1 ? 30.763 -8.614 -24.661 1.00 52.33 1 MET A CA 16
ATOM 22263 C C . MET A 1 1 ? 29.744 -7.766 -25.413 1.00 61.21 1 MET A C 16
ATOM 22264 O O . MET A 1 1 ? 30.067 -6.675 -25.891 1.00 72.25 1 MET A O 16
ATOM 22280 N N . GLY A 1 2 ? 28.519 -8.258 -25.520 1.00 54.12 2 GLY A N 16
ATOM 22281 C CA . GLY A 1 2 ? 27.497 -7.517 -26.220 1.00 0.22 2 GLY A CA 16
ATOM 22282 C C . GLY A 1 2 ? 26.262 -8.343 -26.515 1.00 31.43 2 GLY A C 16
ATOM 22283 O O . GLY A 1 2 ? 26.350 -9.440 -27.071 1.00 1.13 2 GLY A O 16
ATOM 22287 N N . SER A 1 3 ? 25.116 -7.815 -26.123 1.00 53.03 3 SER A N 16
ATOM 22288 C CA . SER A 1 3 ? 23.831 -8.411 -26.450 1.00 21.33 3 SER A CA 16
ATOM 22289 C C . SER A 1 3 ? 22.762 -7.322 -26.468 1.00 51.54 3 SER A C 16
ATOM 22290 O O . SER A 1 3 ? 22.058 -7.097 -25.482 1.00 34.14 3 SER A O 16
ATOM 22298 N N . SER A 1 4 ? 22.677 -6.618 -27.584 1.00 4.12 4 SER A N 16
ATOM 22299 C CA . SER A 1 4 ? 21.821 -5.452 -27.684 1.00 13.14 4 SER A CA 16
ATOM 22300 C C . SER A 1 4 ? 20.417 -5.828 -28.149 1.00 41.53 4 SER A C 16
ATOM 22301 O O . SER A 1 4 ? 20.229 -6.364 -29.240 1.00 74.14 4 SER A O 16
ATOM 22309 N N . HIS A 1 5 ? 19.440 -5.567 -27.293 1.00 23.12 5 HIS A N 16
ATOM 22310 C CA . HIS A 1 5 ? 18.037 -5.786 -27.616 1.00 53.11 5 HIS A CA 16
ATOM 22311 C C . HIS A 1 5 ? 17.213 -4.627 -27.069 1.00 41.12 5 HIS A C 16
ATOM 22312 O O . HIS A 1 5 ? 17.097 -4.464 -25.855 1.00 73.43 5 HIS A O 16
ATOM 22327 N N . HIS A 1 6 ? 16.664 -3.813 -27.954 1.00 50.22 6 HIS A N 16
ATOM 22328 C CA . HIS A 1 6 ? 15.901 -2.646 -27.533 1.00 65.44 6 HIS A CA 16
ATOM 22329 C C . HIS A 1 6 ? 14.868 -2.257 -28.581 1.00 13.31 6 HIS A C 16
ATOM 22330 O O . HIS A 1 6 ? 15.208 -1.762 -29.655 1.00 4.22 6 HIS A O 16
ATOM 22345 N N . HIS A 1 7 ? 13.606 -2.520 -28.275 1.00 60.43 7 HIS A N 16
ATOM 22346 C CA . HIS A 1 7 ? 12.505 -2.121 -29.142 1.00 73.03 7 HIS A CA 16
ATOM 22347 C C . HIS A 1 7 ? 11.237 -1.864 -28.337 1.00 72.24 7 HIS A C 16
ATOM 22348 O O . HIS A 1 7 ? 10.570 -2.802 -27.905 1.00 64.24 7 HIS A O 16
ATOM 22363 N N . HIS A 1 8 ? 10.925 -0.597 -28.113 1.00 70.32 8 HIS A N 16
ATOM 22364 C CA . HIS A 1 8 ? 9.651 -0.228 -27.516 1.00 2.10 8 HIS A CA 16
ATOM 22365 C C . HIS A 1 8 ? 9.121 1.032 -28.194 1.00 33.53 8 HIS A C 16
ATOM 22366 O O . HIS A 1 8 ? 9.774 2.076 -28.191 1.00 34.23 8 HIS A O 16
ATOM 22381 N N . HIS A 1 9 ? 7.960 0.917 -28.814 1.00 41.15 9 HIS A N 16
ATOM 22382 C CA . HIS A 1 9 ? 7.375 2.030 -29.544 1.00 22.52 9 HIS A CA 16
ATOM 22383 C C . HIS A 1 9 ? 5.851 2.000 -29.441 1.00 33.21 9 HIS A C 16
ATOM 22384 O O . HIS A 1 9 ? 5.179 1.303 -30.202 1.00 13.11 9 HIS A O 16
ATOM 22399 N N . HIS A 1 10 ? 5.313 2.745 -28.487 1.00 11.44 10 HIS A N 16
ATOM 22400 C CA . HIS A 1 10 ? 3.873 2.907 -28.357 1.00 4.33 10 HIS A CA 16
ATOM 22401 C C . HIS A 1 10 ? 3.558 4.387 -28.200 1.00 63.45 10 HIS A C 16
ATOM 22402 O O . HIS A 1 10 ? 2.894 4.804 -27.249 1.00 11.01 10 HIS A O 16
ATOM 22417 N N . SER A 1 11 ? 4.063 5.176 -29.136 1.00 10.11 11 SER A N 16
ATOM 22418 C CA . SER A 1 11 ? 3.892 6.618 -29.107 1.00 20.40 11 SER A CA 16
ATOM 22419 C C . SER A 1 11 ? 2.455 7.001 -29.453 1.00 50.32 11 SER A C 16
ATOM 22420 O O . SER A 1 11 ? 2.105 7.161 -30.624 1.00 21.00 11 SER A O 16
ATOM 22428 N N . SER A 1 12 ? 1.625 7.105 -28.431 1.00 21.32 12 SER A N 16
ATOM 22429 C CA . SER A 1 12 ? 0.226 7.450 -28.607 1.00 75.21 12 SER A CA 16
ATOM 22430 C C . SER A 1 12 ? -0.109 8.719 -27.828 1.00 13.11 12 SER A C 16
ATOM 22431 O O . SER A 1 12 ? 0.771 9.324 -27.203 1.00 61.20 12 SER A O 16
ATOM 22439 N N . GLY A 1 13 ? -1.370 9.127 -27.871 1.00 42.23 13 GLY A N 16
ATOM 22440 C CA . GLY A 1 13 ? -1.782 10.328 -27.183 1.00 54.45 13 GLY A CA 16
ATOM 22441 C C . GLY A 1 13 ? -2.049 11.460 -28.147 1.00 61.31 13 GLY A C 16
ATOM 22442 O O . GLY A 1 13 ? -1.135 12.209 -28.504 1.00 64.02 13 GLY A O 16
ATOM 22446 N N . ARG A 1 14 ? -3.288 11.560 -28.603 1.00 33.52 14 ARG A N 16
ATOM 22447 C CA . ARG A 1 14 ? -3.683 12.641 -29.493 1.00 42.01 14 ARG A CA 16
ATOM 22448 C C . ARG A 1 14 ? -3.856 13.922 -28.695 1.00 31.14 14 ARG A C 16
ATOM 22449 O O . ARG A 1 14 ? -3.099 14.881 -28.857 1.00 40.34 14 ARG A O 16
ATOM 22470 N N . GLU A 1 15 ? -4.844 13.909 -27.808 1.00 14.22 15 GLU A N 16
ATOM 22471 C CA . GLU A 1 15 ? -5.194 15.080 -27.024 1.00 52.21 15 GLU A CA 16
ATOM 22472 C C . GLU A 1 15 ? -6.226 14.711 -25.963 1.00 20.42 15 GLU A C 16
ATOM 22473 O O . GLU A 1 15 ? -7.373 14.379 -26.278 1.00 55.24 15 GLU A O 16
ATOM 22485 N N . ASN A 1 16 ? -5.794 14.750 -24.713 1.00 44.50 16 ASN A N 16
ATOM 22486 C CA . ASN A 1 16 ? -6.642 14.403 -23.581 1.00 50.15 16 ASN A CA 16
ATOM 22487 C C . ASN A 1 16 ? -5.975 14.911 -22.310 1.00 12.24 16 ASN A C 16
ATOM 22488 O O . ASN A 1 16 ? -4.830 14.550 -22.019 1.00 60.14 16 ASN A O 16
ATOM 22499 N N . LEU A 1 17 ? -6.663 15.770 -21.576 1.00 44.31 17 LEU A N 16
ATOM 22500 C CA . LEU A 1 17 ? -6.082 16.383 -20.393 1.00 44.14 17 LEU A CA 16
ATOM 22501 C C . LEU A 1 17 ? -6.490 15.637 -19.132 1.00 65.31 17 LEU A C 16
ATOM 22502 O O . LEU A 1 17 ? -7.597 15.809 -18.612 1.00 64.32 17 LEU A O 16
ATOM 22518 N N . TYR A 1 18 ? -5.595 14.788 -18.660 1.00 30.02 18 TYR A N 16
ATOM 22519 C CA . TYR A 1 18 ? -5.797 14.077 -17.415 1.00 73.41 18 TYR A CA 16
ATOM 22520 C C . TYR A 1 18 ? -4.661 14.373 -16.445 1.00 1.11 18 TYR A C 16
ATOM 22521 O O . TYR A 1 18 ? -3.595 13.760 -16.508 1.00 65.43 18 TYR A O 16
ATOM 22539 N N . PHE A 1 19 ? -4.884 15.345 -15.573 1.00 15.24 19 PHE A N 16
ATOM 22540 C CA . PHE A 1 19 ? -3.894 15.714 -14.577 1.00 3.50 19 PHE A CA 16
ATOM 22541 C C . PHE A 1 19 ? -4.131 14.904 -13.315 1.00 12.44 19 PHE A C 16
ATOM 22542 O O . PHE A 1 19 ? -3.570 13.819 -13.170 1.00 72.45 19 PHE A O 16
ATOM 22559 N N . GLN A 1 20 ? -4.987 15.429 -12.429 1.00 60.25 20 GLN A N 16
ATOM 22560 C CA . GLN A 1 20 ? -5.459 14.710 -11.237 1.00 41.33 20 GLN A CA 16
ATOM 22561 C C . GLN A 1 20 ? -4.337 14.445 -10.228 1.00 13.30 20 GLN A C 16
ATOM 22562 O O . GLN A 1 20 ? -4.345 14.989 -9.120 1.00 21.21 20 GLN A O 16
ATOM 22576 N N . GLY A 1 21 ? -3.387 13.608 -10.614 1.00 42.11 21 GLY A N 16
ATOM 22577 C CA . GLY A 1 21 ? -2.287 13.250 -9.749 1.00 3.14 21 GLY A CA 16
ATOM 22578 C C . GLY A 1 21 ? -1.758 11.879 -10.094 1.00 12.04 21 GLY A C 16
ATOM 22579 O O . GLY A 1 21 ? -2.487 11.050 -10.640 1.00 12.10 21 GLY A O 16
ATOM 22583 N N . HIS A 1 22 ? -0.492 11.633 -9.812 1.00 44.33 22 HIS A N 16
ATOM 22584 C CA . HIS A 1 22 ? 0.092 10.328 -10.078 1.00 73.42 22 HIS A CA 16
ATOM 22585 C C . HIS A 1 22 ? 0.341 9.605 -8.765 1.00 44.24 22 HIS A C 16
ATOM 22586 O O . HIS A 1 22 ? 0.248 8.377 -8.695 1.00 64.33 22 HIS A O 16
ATOM 22601 N N . LEU A 1 23 ? 0.637 10.392 -7.730 1.00 21.03 23 LEU A N 16
ATOM 22602 C CA . LEU A 1 23 ? 0.885 9.889 -6.378 1.00 11.25 23 LEU A CA 16
ATOM 22603 C C . LEU A 1 23 ? 2.169 9.057 -6.315 1.00 55.22 23 LEU A C 16
ATOM 22604 O O . LEU A 1 23 ? 2.626 8.497 -7.312 1.00 53.24 23 LEU A O 16
ATOM 22620 N N . ARG A 1 24 ? 2.770 8.989 -5.141 1.00 4.33 24 ARG A N 16
ATOM 22621 C CA . ARG A 1 24 ? 4.034 8.297 -5.005 1.00 44.13 24 ARG A CA 16
ATOM 22622 C C . ARG A 1 24 ? 3.883 7.087 -4.111 1.00 62.01 24 ARG A C 16
ATOM 22623 O O . ARG A 1 24 ? 3.269 7.160 -3.043 1.00 13.22 24 ARG A O 16
ATOM 22644 N N . GLU A 1 25 ? 4.428 5.973 -4.573 1.00 2.45 25 GLU A N 16
ATOM 22645 C CA . GLU A 1 25 ? 4.308 4.705 -3.883 1.00 75.33 25 GLU A CA 16
ATOM 22646 C C . GLU A 1 25 ? 5.061 4.747 -2.560 1.00 5.40 25 GLU A C 16
ATOM 22647 O O . GLU A 1 25 ? 6.239 5.110 -2.508 1.00 54.55 25 GLU A O 16
ATOM 22659 N N . LEU A 1 26 ? 4.359 4.398 -1.497 1.00 21.44 26 LEU A N 16
ATOM 22660 C CA . LEU A 1 26 ? 4.903 4.478 -0.156 1.00 72.04 26 LEU A CA 16
ATOM 22661 C C . LEU A 1 26 ? 5.221 3.084 0.384 1.00 42.12 26 LEU A C 16
ATOM 22662 O O . LEU A 1 26 ? 6.364 2.787 0.733 1.00 52.31 26 LEU A O 16
ATOM 22678 N N . LEU A 1 27 ? 4.209 2.228 0.439 1.00 63.55 27 LEU A N 16
ATOM 22679 C CA . LEU A 1 27 ? 4.390 0.857 0.905 1.00 32.30 27 LEU A CA 16
ATOM 22680 C C . LEU A 1 27 ? 3.429 -0.074 0.178 1.00 42.51 27 LEU A C 16
ATOM 22681 O O . LEU A 1 27 ? 2.511 0.387 -0.498 1.00 43.03 27 LEU A O 16
ATOM 22697 N N . ARG A 1 28 ? 3.638 -1.379 0.311 1.00 12.11 28 ARG A N 16
ATOM 22698 C CA . ARG A 1 28 ? 2.764 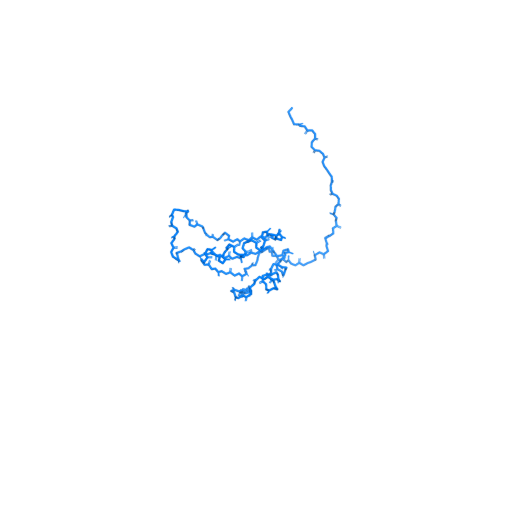-2.353 -0.331 1.00 75.13 28 ARG A CA 16
ATOM 22699 C C . ARG A 1 28 ? 2.648 -3.630 0.494 1.00 53.01 28 ARG A C 16
ATOM 22700 O O . ARG A 1 28 ? 3.611 -4.060 1.134 1.00 44.22 28 ARG A O 16
ATOM 22721 N N . THR A 1 29 ? 1.453 -4.216 0.482 1.00 62.31 29 THR A N 16
ATOM 22722 C CA . THR A 1 29 ? 1.182 -5.466 1.182 1.00 34.01 29 THR A CA 16
ATOM 22723 C C . THR A 1 29 ? -0.231 -5.953 0.855 1.00 20.34 29 THR A C 16
ATOM 22724 O O . THR A 1 29 ? -1.061 -5.194 0.351 1.00 52.21 29 THR A O 16
ATOM 22735 N N . ASN A 1 30 ? -0.494 -7.221 1.130 1.00 13.31 30 ASN A N 16
ATOM 22736 C CA . ASN A 1 30 ? -1.818 -7.789 0.917 1.00 13.14 30 ASN A CA 16
ATOM 22737 C C . ASN A 1 30 ? -2.574 -7.852 2.237 1.00 54.25 30 ASN A C 16
ATOM 22738 O O . ASN A 1 30 ? -3.752 -8.217 2.277 1.00 13.35 30 ASN A O 16
ATOM 22749 N N . ASP A 1 31 ? -1.890 -7.480 3.312 1.00 60.54 31 ASP A N 16
ATOM 22750 C CA . ASP A 1 31 ? -2.459 -7.547 4.654 1.00 11.21 31 ASP A CA 16
ATOM 22751 C C . ASP A 1 31 ? -3.445 -6.408 4.868 1.00 23.12 31 ASP A C 16
ATOM 22752 O O . ASP A 1 31 ? -3.070 -5.237 4.828 1.00 21.52 31 ASP A O 16
ATOM 22761 N N . ALA A 1 32 ? -4.701 -6.755 5.102 1.00 64.11 32 ALA A N 16
ATOM 22762 C CA . ALA A 1 32 ? -5.755 -5.762 5.256 1.00 13.53 32 ALA A CA 16
ATOM 22763 C C . ALA A 1 32 ? -5.664 -5.065 6.607 1.00 13.02 32 ALA A C 16
ATOM 22764 O O . ALA A 1 32 ? -5.881 -3.859 6.706 1.00 50.40 32 ALA A O 16
ATOM 22771 N N . VAL A 1 33 ? -5.325 -5.828 7.639 1.00 4.54 33 VAL A N 16
ATOM 22772 C CA . VAL A 1 33 ? -5.255 -5.297 8.995 1.00 63.53 33 VAL A CA 16
ATOM 22773 C C . VAL A 1 33 ? -4.174 -4.227 9.093 1.00 33.42 33 VAL A C 16
ATOM 22774 O O . VAL A 1 33 ? -4.398 -3.144 9.637 1.00 2.04 33 VAL A O 16
ATOM 22787 N N . LEU A 1 34 ? -3.011 -4.534 8.541 1.00 14.42 34 LEU A N 16
ATOM 22788 C CA . LEU A 1 34 ? -1.888 -3.608 8.542 1.00 34.42 34 LEU A CA 16
ATOM 22789 C C . LEU A 1 34 ? -2.246 -2.328 7.786 1.00 70.45 34 LEU A C 16
ATOM 22790 O O . LEU A 1 34 ? -1.905 -1.222 8.213 1.00 0.42 34 LEU A O 16
ATOM 22806 N N . LEU A 1 35 ? -2.959 -2.488 6.677 1.00 74.42 35 LEU A N 16
ATOM 22807 C CA . LEU A 1 35 ? -3.341 -1.362 5.834 1.00 15.30 35 LEU A CA 16
ATOM 22808 C C . LEU A 1 35 ? -4.423 -0.510 6.494 1.00 13.42 35 LEU A C 16
ATOM 22809 O O . LEU A 1 35 ? -4.549 0.680 6.201 1.00 53.32 35 LEU A O 16
ATOM 22825 N N . SER A 1 36 ? -5.194 -1.108 7.392 1.00 53.32 36 SER A N 16
ATOM 22826 C CA . SER A 1 36 ? -6.204 -0.363 8.127 1.00 43.32 36 SER A CA 16
ATOM 22827 C C . SER A 1 36 ? -5.548 0.501 9.201 1.00 33.51 36 SER A C 16
ATOM 22828 O O . SER A 1 36 ? -6.076 1.550 9.582 1.00 23.14 36 SER A O 16
ATOM 22836 N N . ALA A 1 37 ? -4.390 0.063 9.681 1.00 71.41 37 ALA A N 16
ATOM 22837 C CA . ALA A 1 37 ? -3.641 0.825 10.667 1.00 23.15 37 ALA A CA 16
ATOM 22838 C C . ALA A 1 37 ? -2.926 1.999 10.007 1.00 10.34 37 ALA A C 16
ATOM 22839 O O . ALA A 1 37 ? -3.090 3.146 10.419 1.00 32.02 37 ALA A O 16
ATOM 22846 N N . VAL A 1 38 ? -2.143 1.708 8.970 1.00 43.03 38 VAL A N 16
ATOM 22847 C CA . VAL A 1 38 ? -1.404 2.745 8.251 1.00 32.42 38 VAL A CA 16
ATOM 22848 C C . VAL A 1 38 ? -2.357 3.716 7.548 1.00 64.32 38 VAL A C 16
ATOM 22849 O O . VAL A 1 38 ? -2.094 4.918 7.472 1.00 14.32 38 VAL A O 16
ATOM 22862 N N . GLY A 1 39 ? -3.471 3.188 7.056 1.00 5.33 39 GLY A N 16
ATOM 22863 C CA . GLY A 1 39 ? -4.454 4.013 6.382 1.00 21.51 39 GLY A CA 16
ATOM 22864 C C . GLY A 1 39 ? -5.010 5.095 7.282 1.00 64.44 39 GLY A C 16
ATOM 22865 O O . GLY A 1 39 ? -5.212 6.226 6.845 1.00 31.54 39 GLY A O 16
ATOM 22869 N N . ALA A 1 40 ? -5.230 4.751 8.548 1.00 65.20 40 ALA A N 16
ATOM 22870 C CA . ALA A 1 40 ? -5.763 5.695 9.521 1.00 33.11 40 ALA A CA 16
ATOM 22871 C C . ALA A 1 40 ? -4.786 6.838 9.770 1.00 2.30 40 ALA A C 16
ATOM 22872 O O . ALA A 1 40 ? -5.191 7.961 10.074 1.00 33.13 40 ALA A O 16
ATOM 22879 N N . LEU A 1 41 ? -3.499 6.547 9.632 1.00 44.44 41 LEU A N 16
ATOM 22880 C CA . LEU A 1 41 ? -2.460 7.554 9.803 1.00 32.21 41 LEU A CA 16
ATOM 22881 C C . LEU A 1 41 ? -2.514 8.555 8.660 1.00 11.24 41 LEU A C 16
ATOM 22882 O O . LEU A 1 41 ? -2.540 9.766 8.877 1.00 51.21 41 LEU A O 16
ATOM 22898 N N . LEU A 1 42 ? -2.563 8.033 7.440 1.00 54.04 42 LEU A N 16
ATOM 22899 C CA . LEU A 1 42 ? -2.634 8.867 6.246 1.00 12.15 42 LEU A CA 16
ATOM 22900 C C . LEU A 1 42 ? -3.957 9.625 6.199 1.00 12.43 42 LEU A C 16
ATOM 22901 O O . LEU A 1 42 ? -4.019 10.766 5.733 1.00 4.41 42 LEU A O 16
ATOM 22917 N N . ASP A 1 43 ? -5.011 8.977 6.681 1.00 40.43 43 ASP A N 16
ATOM 22918 C CA . ASP A 1 43 ? -6.326 9.599 6.779 1.00 51.05 43 ASP A CA 16
ATOM 22919 C C . ASP A 1 43 ? -6.310 10.736 7.789 1.00 73.11 43 ASP A C 16
ATOM 22920 O O . ASP A 1 43 ? -6.698 11.862 7.481 1.00 53.23 43 ASP A O 16
ATOM 22929 N N . GLY A 1 44 ? -5.834 10.432 8.990 1.00 24.35 44 GLY A N 16
ATOM 22930 C CA . GLY A 1 44 ? -5.888 11.379 10.086 1.00 65.22 44 GLY A CA 16
ATOM 22931 C C . GLY A 1 44 ? -4.999 12.592 9.896 1.00 15.21 44 GLY A C 16
ATOM 22932 O O . GLY A 1 44 ? -5.284 13.659 10.438 1.00 71.23 44 GLY A O 16
ATOM 22936 N N . ALA A 1 45 ? -3.928 12.435 9.131 1.00 74.25 45 ALA A N 16
ATOM 22937 C CA . ALA A 1 45 ? -2.979 13.522 8.922 1.00 74.43 45 ALA A CA 16
ATOM 22938 C C . ALA A 1 45 ? -3.310 14.332 7.670 1.00 63.12 45 ALA A C 16
ATOM 22939 O O . ALA A 1 45 ? -2.518 15.178 7.247 1.00 23.31 45 ALA A O 16
ATOM 22946 N N . ASP A 1 46 ? -4.479 14.061 7.085 1.00 71.40 46 ASP A N 16
ATOM 22947 C CA . ASP A 1 46 ? -4.962 14.787 5.903 1.00 73.51 46 ASP A CA 16
ATOM 22948 C C . ASP A 1 46 ? -4.002 14.605 4.726 1.00 22.22 46 ASP A C 16
ATOM 22949 O O . ASP A 1 46 ? -3.890 15.456 3.844 1.00 10.10 46 ASP A O 16
ATOM 22958 N N . ILE A 1 47 ? -3.321 13.468 4.706 1.00 30.14 47 ILE A N 16
ATOM 22959 C CA . ILE A 1 47 ? -2.366 13.179 3.648 1.00 4.52 47 ILE A CA 16
ATOM 22960 C C . ILE A 1 47 ? -3.080 12.598 2.443 1.00 30.00 47 ILE A C 16
ATOM 22961 O O . ILE A 1 47 ? -2.888 13.035 1.308 1.00 52.11 47 ILE A O 16
ATOM 22977 N N . GLY A 1 48 ? -3.929 11.632 2.711 1.00 1.00 48 GLY A N 16
ATOM 22978 C CA . GLY A 1 48 ? -4.627 10.939 1.652 1.00 61.54 48 GLY A CA 16
ATOM 22979 C C . GLY A 1 48 ? -3.902 9.677 1.240 1.00 53.41 48 GLY A C 16
ATOM 22980 O O . GLY A 1 48 ? -2.788 9.420 1.701 1.00 73.44 48 GLY A O 16
ATOM 22984 N N . HIS A 1 49 ? -4.523 8.882 0.381 1.00 62.44 49 HIS A N 16
ATOM 22985 C CA . HIS A 1 49 ? -3.931 7.621 -0.059 1.00 53.24 49 HIS A CA 16
ATOM 22986 C C . HIS A 1 49 ? -4.701 7.024 -1.230 1.00 15.22 49 HIS A C 16
ATOM 22987 O O . HIS A 1 49 ? -5.928 7.098 -1.284 1.00 53.12 49 HIS A O 16
ATOM 23002 N N . LEU A 1 50 ? -3.974 6.435 -2.162 1.00 35.52 50 LEU A N 16
ATOM 23003 C CA . LEU A 1 50 ? -4.587 5.683 -3.240 1.00 65.12 50 LEU A CA 16
ATOM 23004 C C . LEU A 1 50 ? -4.568 4.206 -2.866 1.00 61.21 50 LEU A C 16
ATOM 23005 O O . LEU A 1 50 ? -3.525 3.554 -2.927 1.00 11.12 50 LEU A O 16
ATOM 23021 N N . VAL A 1 51 ? -5.713 3.703 -2.432 1.00 12.30 51 VAL A N 16
ATOM 23022 C CA . VAL A 1 51 ? -5.841 2.312 -2.032 1.00 13.24 51 VAL A CA 16
ATOM 23023 C C . VAL A 1 51 ? -7.065 1.680 -2.685 1.00 64.13 51 VAL A C 16
ATOM 23024 O O . VAL A 1 51 ? -7.961 2.388 -3.157 1.00 61.31 51 VAL A O 16
ATOM 23037 N N . LEU A 1 52 ? -7.084 0.348 -2.711 1.00 4.11 52 LEU A N 16
ATOM 23038 C CA . LEU A 1 52 ? -8.179 -0.423 -3.307 1.00 71.22 52 LEU A CA 16
ATOM 23039 C C . LEU A 1 52 ? -8.211 -0.268 -4.829 1.00 74.23 52 LEU A C 16
ATOM 23040 O O . LEU A 1 52 ? -7.501 0.558 -5.401 1.00 22.31 52 LEU A O 16
ATOM 23056 N N . ASP A 1 53 ? -9.044 -1.077 -5.475 1.00 71.41 53 ASP A N 16
ATOM 23057 C CA . ASP A 1 53 ? -9.148 -1.072 -6.930 1.00 5.41 53 ASP A CA 16
ATOM 23058 C C . ASP A 1 53 ? -10.330 -1.920 -7.384 1.00 44.42 53 ASP A C 16
ATOM 23059 O O . ASP A 1 53 ? -11.103 -1.507 -8.246 1.00 15.14 53 ASP A O 16
ATOM 23068 N N . GLN A 1 54 ? -10.459 -3.112 -6.804 1.00 22.23 54 GLN A N 16
ATOM 23069 C CA . GLN A 1 54 ? -11.528 -4.038 -7.178 1.00 21.55 54 GLN A CA 16
ATOM 23070 C C . GLN A 1 54 ? -12.904 -3.404 -6.991 1.00 63.24 54 GLN A C 16
ATOM 23071 O O . GLN A 1 54 ? -13.709 -3.383 -7.924 1.00 51.44 54 GLN A O 16
ATOM 23085 N N . ASN A 1 55 ? -13.163 -2.918 -5.771 1.00 72.42 55 ASN A N 16
ATOM 23086 C CA . ASN A 1 55 ? -14.419 -2.233 -5.420 1.00 42.24 55 ASN A CA 16
ATOM 23087 C C . ASN A 1 55 ? -15.601 -3.210 -5.338 1.00 23.41 55 ASN A C 16
ATOM 23088 O O . ASN A 1 55 ? -16.438 -3.103 -4.444 1.00 63.35 55 ASN A O 16
ATOM 23099 N N . MET A 1 56 ? -15.661 -4.155 -6.267 1.00 51.15 56 MET A N 16
ATOM 23100 C CA . MET A 1 56 ? -16.717 -5.162 -6.288 1.00 4.41 56 MET A CA 16
ATOM 23101 C C . MET A 1 56 ? -16.503 -6.193 -5.183 1.00 75.03 56 MET A C 16
ATOM 23102 O O . MET A 1 56 ? -15.442 -6.233 -4.551 1.00 61.11 56 MET A O 16
ATOM 23116 N N . SER A 1 57 ? -17.515 -7.018 -4.953 1.00 64.44 57 SER A N 16
ATOM 23117 C CA . SER A 1 57 ? -17.420 -8.103 -3.990 1.00 60.04 57 SER A CA 16
ATOM 23118 C C . SER A 1 57 ? -16.583 -9.243 -4.561 1.00 4.42 57 SER A C 16
ATOM 23119 O O . SER A 1 57 ? -16.334 -9.293 -5.766 1.00 24.04 57 SER A O 16
ATOM 23127 N N . ILE A 1 58 ? -16.138 -10.150 -3.703 1.00 32.43 58 ILE A N 16
ATOM 23128 C CA . ILE A 1 58 ? -15.343 -11.280 -4.157 1.00 34.41 58 ILE A CA 16
ATOM 23129 C C . ILE A 1 58 ? -16.225 -12.294 -4.888 1.00 74.53 58 ILE A C 16
ATOM 23130 O O . ILE A 1 58 ? -17.007 -13.025 -4.278 1.00 3.10 58 ILE A O 16
ATOM 23146 N N . LEU A 1 59 ? -16.119 -12.290 -6.206 1.00 71.51 59 LEU A N 16
ATOM 23147 C CA . LEU A 1 59 ? -16.894 -13.189 -7.050 1.00 55.42 59 LEU A CA 16
ATOM 23148 C C . LEU A 1 59 ? -15.973 -14.270 -7.603 1.00 70.22 59 LEU A C 16
ATOM 23149 O O . LEU A 1 59 ? -14.919 -13.963 -8.167 1.00 43.10 59 LEU A O 16
ATOM 23165 N N . GLU A 1 60 ? -16.356 -15.530 -7.419 1.00 22.00 60 GLU A N 16
ATOM 23166 C CA . GLU A 1 60 ? -15.547 -16.646 -7.892 1.00 70.22 60 GLU A CA 16
ATOM 23167 C C . GLU A 1 60 ? -15.380 -16.589 -9.407 1.00 0.20 60 GLU A C 16
ATOM 23168 O O . GLU A 1 60 ? -16.353 -16.551 -10.159 1.00 10.32 60 GLU A O 16
ATOM 23180 N N . GLY A 1 61 ? -14.139 -16.582 -9.842 1.00 64.03 61 GLY A N 16
ATOM 23181 C CA . GLY A 1 61 ? -13.838 -16.382 -11.239 1.00 63.01 61 GLY A CA 16
ATOM 23182 C C . GLY A 1 61 ? -12.822 -15.279 -11.408 1.00 71.02 61 GLY A C 16
ATOM 23183 O O . GLY A 1 61 ? -12.003 -15.304 -12.327 1.00 30.03 61 GLY A O 16
ATOM 23187 N N . SER A 1 62 ? -12.884 -14.304 -10.513 1.00 14.42 62 SER A N 16
ATOM 23188 C CA . SER A 1 62 ? -11.872 -13.269 -10.441 1.00 32.05 62 SER A CA 16
ATOM 23189 C C . SER A 1 62 ? -10.977 -13.528 -9.238 1.00 2.20 62 SER A C 16
ATOM 23190 O O . SER A 1 62 ? -11.381 -13.318 -8.091 1.00 70.34 62 SER A O 16
ATOM 23198 N N . LEU A 1 63 ? -9.778 -14.024 -9.501 1.00 15.23 63 LEU A N 16
ATOM 23199 C CA . LEU A 1 63 ? -8.859 -14.384 -8.436 1.00 1.50 63 LEU A CA 16
ATOM 23200 C C . LEU A 1 63 ? -8.057 -13.169 -8.011 1.00 23.22 63 LEU A C 16
ATOM 23201 O O . LEU A 1 63 ? -6.954 -12.924 -8.501 1.00 25.52 63 LEU A O 16
ATOM 23217 N N . GLY A 1 64 ? -8.635 -12.389 -7.113 1.00 32.43 64 GLY A N 16
ATOM 23218 C CA . GLY A 1 64 ? -7.995 -11.178 -6.671 1.00 40.33 64 GLY A CA 16
ATOM 23219 C C . GLY A 1 64 ? -7.826 -11.121 -5.169 1.00 42.44 64 GLY A C 16
ATOM 23220 O O . GLY A 1 64 ? -8.802 -11.006 -4.431 1.00 72.13 64 GLY A O 16
ATOM 23224 N N . VAL A 1 65 ? -6.586 -11.233 -4.718 1.00 52.15 65 VAL A N 16
ATOM 23225 C CA . VAL A 1 65 ? -6.253 -10.978 -3.322 1.00 14.42 65 VAL A CA 16
ATOM 23226 C C . VAL A 1 65 ? -5.995 -9.483 -3.153 1.00 14.05 65 VAL A C 16
ATOM 23227 O O . VAL A 1 65 ? -6.030 -8.939 -2.051 1.00 53.34 65 VAL A O 16
ATOM 23240 N N . ILE A 1 66 ? -5.793 -8.835 -4.298 1.00 31.21 66 ILE A N 16
ATOM 23241 C CA . ILE A 1 66 ? -5.488 -7.413 -4.380 1.00 2.21 66 ILE A CA 16
ATOM 23242 C C . ILE A 1 66 ? -4.229 -7.071 -3.577 1.00 55.12 66 ILE A C 16
ATOM 23243 O O . ILE A 1 66 ? -4.305 -6.700 -2.404 1.00 64.31 66 ILE A O 16
ATOM 23259 N N . PRO A 1 67 ? -3.047 -7.222 -4.194 1.00 1.32 67 PRO A N 16
ATOM 23260 C CA . PRO A 1 67 ? -1.793 -6.782 -3.594 1.00 42.44 67 PRO A CA 16
ATOM 23261 C C . PRO A 1 67 ? -1.741 -5.262 -3.538 1.00 73.34 67 PRO A C 16
ATOM 23262 O O . PRO A 1 67 ? -1.319 -4.602 -4.489 1.00 11.15 67 PRO A O 16
ATOM 23273 N N . ARG A 1 68 ? -2.212 -4.713 -2.432 1.00 52.54 68 ARG A N 16
ATOM 23274 C CA . ARG A 1 68 ? -2.413 -3.284 -2.317 1.00 5.10 68 ARG A CA 16
ATOM 23275 C C . ARG A 1 68 ? -1.111 -2.533 -2.122 1.00 51.43 68 ARG A C 16
ATOM 23276 O O . ARG A 1 68 ? -0.320 -2.832 -1.227 1.00 12.54 68 ARG A O 16
ATOM 23297 N N . ARG A 1 69 ? -0.907 -1.557 -2.983 1.00 2.43 69 ARG A N 16
ATOM 23298 C CA . ARG A 1 69 ? 0.214 -0.653 -2.869 1.00 32.42 69 ARG A CA 16
ATOM 23299 C C . ARG A 1 69 ? -0.328 0.730 -2.548 1.00 54.42 69 ARG A C 16
ATOM 23300 O O . ARG A 1 69 ? -1.274 1.196 -3.182 1.00 64.03 69 ARG A O 16
ATOM 23321 N N . VAL A 1 70 ? 0.244 1.368 -1.551 1.00 74.50 70 VAL A N 16
ATOM 23322 C CA . VAL A 1 70 ? -0.292 2.619 -1.054 1.00 61.34 70 VAL A CA 16
ATOM 23323 C C . VAL A 1 70 ? 0.508 3.793 -1.580 1.00 75.44 70 VAL A C 16
ATOM 23324 O O . VAL A 1 70 ? 1.676 3.960 -1.240 1.00 54.11 70 VAL A O 16
ATOM 23337 N N . LEU A 1 71 ? -0.121 4.574 -2.439 1.00 54.11 71 LEU A N 16
ATOM 23338 C CA . LEU A 1 71 ? 0.482 5.794 -2.942 1.00 51.02 71 LEU A CA 16
ATOM 23339 C C . LEU A 1 71 ? -0.134 6.988 -2.223 1.00 14.44 71 LEU A C 16
ATOM 23340 O O . LEU A 1 71 ? -1.328 6.987 -1.918 1.00 15.13 71 LEU A O 16
ATOM 23356 N N . VAL A 1 72 ? 0.672 7.995 -1.935 1.00 23.45 72 VAL A N 16
ATOM 23357 C CA . VAL A 1 72 ? 0.212 9.119 -1.141 1.00 62.03 72 VAL A CA 16
ATOM 23358 C C . VAL A 1 72 ? 0.318 10.420 -1.908 1.00 40.23 72 VAL A C 16
ATOM 23359 O O . VAL A 1 72 ? 0.846 10.464 -3.021 1.00 10.13 72 VAL A O 16
ATOM 23372 N N . HIS A 1 73 ? -0.194 11.471 -1.291 1.00 40.14 73 HIS A N 16
ATOM 23373 C CA . HIS A 1 73 ? -0.179 12.802 -1.868 1.00 41.41 73 HIS A CA 16
ATOM 23374 C C . HIS A 1 73 ? 1.245 13.244 -2.181 1.00 11.21 73 HIS A C 16
ATOM 23375 O O . HIS A 1 73 ? 2.103 13.289 -1.297 1.00 3.34 73 HIS A O 16
ATOM 23390 N N . GLU A 1 74 ? 1.488 13.560 -3.445 1.00 23.11 74 GLU A N 16
ATOM 23391 C CA . GLU A 1 74 ? 2.790 14.044 -3.868 1.00 25.22 74 GLU A CA 16
ATOM 23392 C C . GLU A 1 74 ? 3.091 15.364 -3.172 1.00 4.14 74 GLU A C 16
ATOM 23393 O O . GLU A 1 74 ? 2.164 16.069 -2.775 1.00 1.11 74 GLU A O 16
ATOM 23405 N N . ASP A 1 75 ? 4.381 15.669 -3.011 1.00 51.33 75 ASP A N 16
ATOM 23406 C CA . ASP A 1 75 ? 4.843 16.839 -2.245 1.00 51.44 75 ASP A CA 16
ATOM 23407 C C . ASP A 1 75 ? 4.795 16.569 -0.738 1.00 3.03 75 ASP A C 16
ATOM 23408 O O . ASP A 1 75 ? 5.444 17.256 0.049 1.00 44.00 75 ASP A O 16
ATOM 23417 N N . ASP A 1 76 ? 4.061 15.540 -0.339 1.00 63.54 76 ASP A N 16
ATOM 23418 C CA . ASP A 1 76 ? 3.898 15.220 1.073 1.00 73.22 76 ASP A CA 16
ATOM 23419 C C . ASP A 1 76 ? 4.746 14.015 1.440 1.00 3.54 76 ASP A C 16
ATOM 23420 O O . ASP A 1 76 ? 4.553 13.395 2.486 1.00 14.32 76 ASP A O 16
ATOM 23429 N N . LEU A 1 77 ? 5.704 13.702 0.577 1.00 11.02 77 LEU A N 16
ATOM 23430 C CA . LEU A 1 77 ? 6.555 12.536 0.765 1.00 43.31 77 LEU A CA 16
ATOM 23431 C C . LEU A 1 77 ? 7.348 12.633 2.063 1.00 61.34 77 LEU A C 16
ATOM 23432 O O . LEU A 1 77 ? 7.351 11.698 2.859 1.00 12.34 77 LEU A O 16
ATOM 23448 N N . ALA A 1 78 ? 7.995 13.768 2.292 1.00 22.40 78 ALA A N 16
ATOM 23449 C CA . ALA A 1 78 ? 8.809 13.941 3.490 1.00 44.41 78 ALA A CA 16
ATOM 23450 C C . ALA A 1 78 ? 7.949 13.917 4.749 1.00 2.13 78 ALA A C 16
ATOM 23451 O O . ALA A 1 78 ? 8.435 13.618 5.843 1.00 24.25 78 ALA A O 16
ATOM 23458 N N . GLY A 1 79 ? 6.665 14.212 4.587 1.00 64.34 79 GLY A N 16
ATOM 23459 C CA . GLY A 1 79 ? 5.762 14.229 5.721 1.00 22.42 79 GLY A CA 16
ATOM 23460 C C . GLY A 1 79 ? 5.216 12.855 6.049 1.00 60.32 79 GLY A C 16
ATOM 23461 O O . GLY A 1 79 ? 5.369 12.366 7.173 1.00 61.25 79 GLY A O 16
ATOM 23465 N N . ALA A 1 80 ? 4.591 12.225 5.058 1.00 44.32 80 ALA A N 16
ATOM 23466 C CA . ALA A 1 80 ? 3.952 10.926 5.241 1.00 54.11 80 ALA A CA 16
ATOM 23467 C C . ALA A 1 80 ? 4.955 9.857 5.658 1.00 65.15 80 ALA A C 16
ATOM 23468 O O . ALA A 1 80 ? 4.692 9.073 6.571 1.00 33.43 80 ALA A O 16
ATOM 23475 N N . ARG A 1 81 ? 6.110 9.834 4.999 1.00 42.11 81 ARG A N 16
ATOM 23476 C CA . ARG A 1 81 ? 7.134 8.839 5.300 1.00 15.41 81 ARG A CA 16
ATOM 23477 C C . ARG A 1 81 ? 7.632 9.011 6.729 1.00 24.11 81 ARG A C 16
ATOM 23478 O O . ARG A 1 81 ? 7.883 8.033 7.434 1.00 41.40 81 ARG A O 16
ATOM 23499 N N . ARG A 1 82 ? 7.731 10.261 7.164 1.00 15.04 82 ARG A N 16
ATOM 23500 C CA . ARG A 1 82 ? 8.189 10.563 8.510 1.00 72.12 82 ARG A CA 16
ATOM 23501 C C . ARG A 1 82 ? 7.164 10.107 9.539 1.00 73.42 82 ARG A C 16
ATOM 23502 O O . ARG A 1 82 ? 7.520 9.499 10.544 1.00 71.33 82 ARG A O 16
ATOM 23523 N N . LEU A 1 83 ? 5.893 10.385 9.267 1.00 4.51 83 LEU A N 16
ATOM 23524 C CA . LEU A 1 83 ? 4.808 10.021 10.177 1.00 42.13 83 LEU A CA 16
ATOM 23525 C C . LEU A 1 83 ? 4.816 8.521 10.467 1.00 24.34 83 LEU A C 16
ATOM 23526 O O . LEU A 1 83 ? 4.789 8.100 11.623 1.00 61.30 83 LEU A O 16
ATOM 23542 N N . LEU A 1 84 ? 4.881 7.723 9.406 1.00 23.10 84 LEU A N 16
ATOM 23543 C CA . LEU A 1 84 ? 4.862 6.266 9.528 1.00 74.00 84 LEU A CA 16
ATOM 23544 C C . LEU A 1 84 ? 6.129 5.747 10.198 1.00 0.11 84 LEU A C 16
ATOM 23545 O O . LEU A 1 84 ? 6.113 4.694 10.834 1.00 75.34 84 LEU A O 16
ATOM 23561 N N . THR A 1 85 ? 7.224 6.481 10.042 1.00 63.31 85 THR A N 16
ATOM 23562 C CA . THR A 1 85 ? 8.499 6.071 10.617 1.00 24.21 85 THR A CA 16
ATOM 23563 C C . THR A 1 85 ? 8.582 6.440 12.097 1.00 14.04 85 THR A C 16
ATOM 23564 O O . THR A 1 85 ? 9.083 5.664 12.912 1.00 1.14 85 THR A O 16
ATOM 23575 N N . ASP A 1 86 ? 8.080 7.620 12.437 1.00 12.41 86 ASP A N 16
ATOM 23576 C CA . ASP A 1 86 ? 8.155 8.115 13.803 1.00 21.33 86 ASP A CA 16
ATOM 23577 C C . ASP A 1 86 ? 7.170 7.391 14.705 1.00 13.31 86 ASP A C 16
ATOM 23578 O O . ASP A 1 86 ? 7.506 7.022 15.830 1.00 3.15 86 ASP A O 16
ATOM 23587 N N . ALA A 1 87 ? 5.962 7.174 14.207 1.00 41.51 87 ALA A N 16
ATOM 23588 C CA . ALA A 1 87 ? 4.928 6.514 14.985 1.00 2.55 87 ALA A CA 16
ATOM 23589 C C . ALA A 1 87 ? 3.922 5.849 14.068 1.00 62.11 87 ALA A C 16
ATOM 23590 O O . ALA A 1 87 ? 2.882 6.422 13.742 1.00 22.21 87 ALA A O 16
ATOM 23597 N N . GLY A 1 88 ? 4.247 4.647 13.631 1.00 21.14 88 GLY A N 16
ATOM 23598 C CA . GLY A 1 88 ? 3.370 3.937 12.735 1.00 1.43 88 GLY A CA 16
ATOM 23599 C C . GLY A 1 88 ? 3.792 2.502 12.533 1.00 44.30 88 GLY A C 16
ATOM 23600 O O . GLY A 1 88 ? 3.479 1.637 13.352 1.00 35.00 88 GLY A O 16
ATOM 23604 N N . LEU A 1 89 ? 4.531 2.255 11.458 1.00 24.14 89 LEU A N 16
ATOM 23605 C CA . LEU A 1 89 ? 4.883 0.893 11.057 1.00 44.52 89 LEU A CA 16
ATOM 23606 C C . LEU A 1 89 ? 5.836 0.898 9.864 1.00 14.22 89 LEU A C 16
ATOM 23607 O O . LEU A 1 89 ? 5.644 0.170 8.893 1.00 71.15 89 LEU A O 16
ATOM 23623 N N . ALA A 1 90 ? 6.885 1.700 9.958 1.00 42.42 90 ALA A N 16
ATOM 23624 C CA . ALA A 1 90 ? 7.834 1.844 8.862 1.00 43.12 90 ALA A CA 16
ATOM 23625 C C . ALA A 1 90 ? 8.641 0.564 8.645 1.00 42.35 90 ALA A C 16
ATOM 23626 O O . ALA A 1 90 ? 9.655 0.333 9.308 1.00 52.21 90 ALA A O 16
ATOM 23633 N N . HIS A 1 91 ? 8.164 -0.279 7.739 1.00 40.41 91 HIS A N 16
ATOM 23634 C CA . HIS A 1 91 ? 8.872 -1.500 7.373 1.00 74.53 91 HIS A CA 16
ATOM 23635 C C . HIS A 1 91 ? 8.553 -1.881 5.934 1.00 33.22 91 HIS A C 16
ATOM 23636 O O . HIS A 1 91 ? 9.446 -2.166 5.140 1.00 1.31 91 HIS A O 16
ATOM 23651 N N . GLU A 1 92 ? 7.271 -1.867 5.609 1.00 3.32 92 GLU A N 16
ATOM 23652 C CA . GLU A 1 92 ? 6.799 -2.240 4.281 1.00 11.44 92 GLU A CA 16
ATOM 23653 C C . GLU A 1 92 ? 7.051 -1.114 3.277 1.00 64.32 92 GLU A C 16
ATOM 23654 O O . GLU A 1 92 ? 6.719 -1.233 2.096 1.00 32.20 92 GLU A O 16
ATOM 23666 N N . LEU A 1 93 ? 7.630 -0.021 3.761 1.00 14.41 93 LEU A N 16
ATOM 23667 C CA . LEU A 1 93 ? 7.936 1.131 2.923 1.00 73.30 93 LEU A CA 16
ATOM 23668 C C . LEU A 1 93 ? 9.014 0.784 1.905 1.00 43.11 93 LEU A C 16
ATOM 23669 O O . LEU A 1 93 ? 9.972 0.071 2.220 1.00 45.20 93 LEU A O 16
ATOM 23685 N N . ARG A 1 94 ? 8.862 1.285 0.689 1.00 52.33 94 ARG A N 16
ATOM 23686 C CA . ARG A 1 94 ? 9.877 1.087 -0.330 1.00 55.21 94 ARG A CA 16
ATOM 23687 C C . ARG A 1 94 ? 10.675 2.365 -0.531 1.00 74.31 94 ARG A C 16
ATOM 23688 O O . ARG A 1 94 ? 10.118 3.464 -0.513 1.00 4.31 94 ARG A O 16
ATOM 23709 N N . SER A 1 95 ? 11.977 2.218 -0.706 1.00 14.54 95 SER A N 16
ATOM 23710 C CA . SER A 1 95 ? 12.826 3.345 -1.040 1.00 35.04 95 SER A CA 16
ATOM 23711 C C . SER A 1 95 ? 12.567 3.772 -2.481 1.00 5.04 95 SER A C 16
ATOM 23712 O O . SER A 1 95 ? 11.997 3.012 -3.271 1.00 62.31 95 SER A O 16
ATOM 23720 N N . ASP A 1 96 ? 12.984 4.980 -2.826 1.00 45.31 96 ASP A N 16
ATOM 23721 C CA . ASP A 1 96 ? 12.718 5.535 -4.150 1.00 33.32 96 ASP A CA 16
ATOM 23722 C C . ASP A 1 96 ? 13.708 4.983 -5.172 1.00 33.51 96 ASP A C 16
ATOM 23723 O O . ASP A 1 96 ? 14.359 5.735 -5.901 1.00 44.34 96 ASP A O 16
ATOM 23732 N N . ASP A 1 97 ? 13.808 3.664 -5.221 1.00 42.15 97 ASP A N 16
ATOM 23733 C CA . ASP A 1 97 ? 14.731 2.985 -6.116 1.00 21.24 97 ASP A CA 16
ATOM 23734 C C . ASP A 1 97 ? 14.150 1.642 -6.525 1.00 53.31 97 ASP A C 16
ATOM 23735 O O . ASP A 1 97 ? 13.781 1.481 -7.701 1.00 0.00 97 ASP A O 16
ATOM 23745 N N . MET A 1 1 ? -32.144 23.349 0.110 1.00 0.00 1 MET A N 17
ATOM 23746 C CA . MET A 1 1 ? -30.741 23.355 0.576 1.00 52.33 1 MET A CA 17
ATOM 23747 C C . MET A 1 1 ? -30.635 22.612 1.900 1.00 34.15 1 MET A C 17
ATOM 23748 O O . MET A 1 1 ? -31.649 22.233 2.486 1.00 54.21 1 MET A O 17
ATOM 23764 N N . GLY A 1 2 ? -29.413 22.405 2.370 1.00 12.14 2 GLY A N 17
ATOM 23765 C CA . GLY A 1 2 ? -29.214 21.710 3.624 1.00 43.51 2 GLY A CA 17
ATOM 23766 C C . GLY A 1 2 ? -27.749 21.468 3.918 1.00 24.43 2 GLY A C 17
ATOM 23767 O O . GLY A 1 2 ? -27.216 21.960 4.913 1.00 55.44 2 GLY A O 17
ATOM 23771 N N . SER A 1 3 ? -27.099 20.705 3.055 1.00 1.14 3 SER A N 17
ATOM 23772 C CA . SER A 1 3 ? -25.685 20.417 3.210 1.00 61.33 3 SER A CA 17
ATOM 23773 C C . SER A 1 3 ? -24.862 21.214 2.200 1.00 23.24 3 SER A C 17
ATOM 23774 O O . SER A 1 3 ? -24.791 20.859 1.021 1.00 54.13 3 SER A O 17
ATOM 23782 N N . SER A 1 4 ? -24.263 22.297 2.665 1.00 13.52 4 SER A N 17
ATOM 23783 C CA . SER A 1 4 ? -23.411 23.120 1.825 1.00 64.34 4 SER A CA 17
ATOM 23784 C C . SER A 1 4 ? -22.010 23.211 2.417 1.00 14.02 4 SER A C 17
ATOM 23785 O O . SER A 1 4 ? -21.789 23.869 3.437 1.00 62.01 4 SER A O 17
ATOM 23793 N N . HIS A 1 5 ? -21.063 22.537 1.782 1.00 34.43 5 HIS A N 17
ATOM 23794 C CA . HIS A 1 5 ? -19.697 22.514 2.278 1.00 1.41 5 HIS A CA 17
ATOM 23795 C C . HIS A 1 5 ? -18.747 23.226 1.328 1.00 23.35 5 HIS A C 17
ATOM 23796 O O . HIS A 1 5 ? -18.700 22.942 0.132 1.00 3.55 5 HIS 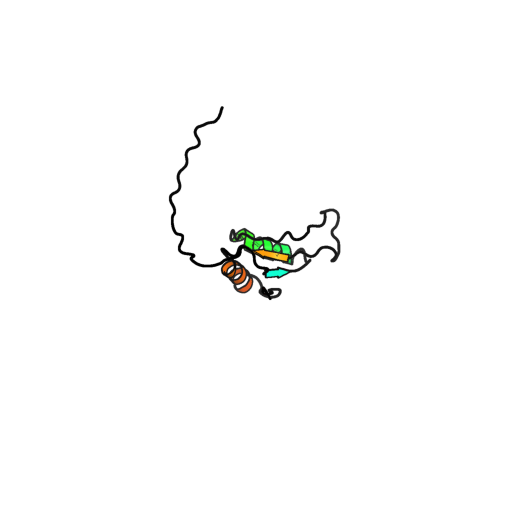A O 17
ATOM 23811 N N . HIS A 1 6 ? -18.003 24.162 1.885 1.00 61.23 6 HIS A N 17
ATOM 23812 C CA . HIS A 1 6 ? -16.980 24.885 1.153 1.00 24.13 6 HIS A CA 17
ATOM 23813 C C . HIS A 1 6 ? -15.964 25.436 2.148 1.00 72.23 6 HIS A C 17
ATOM 23814 O O . HIS A 1 6 ? -16.155 26.495 2.748 1.00 60.25 6 HIS A O 17
ATOM 23829 N N . HIS A 1 7 ? -14.910 24.672 2.361 1.00 25.13 7 HIS A N 17
ATOM 23830 C CA . HIS A 1 7 ? -13.920 24.993 3.378 1.00 13.31 7 HIS A CA 17
ATOM 23831 C C . HIS A 1 7 ? -12.546 24.500 2.952 1.00 10.51 7 HIS A C 17
ATOM 23832 O O . HIS A 1 7 ? -12.443 23.554 2.174 1.00 35.25 7 HIS A O 17
ATOM 23847 N N . HIS A 1 8 ? -11.502 25.132 3.468 1.00 64.41 8 HIS A N 17
ATOM 23848 C CA . HIS A 1 8 ? -10.143 24.786 3.081 1.00 22.13 8 HIS A CA 17
ATOM 23849 C C . HIS A 1 8 ? -9.153 25.192 4.166 1.00 12.25 8 HIS A C 17
ATOM 23850 O O . HIS A 1 8 ? -9.313 26.229 4.810 1.00 63.42 8 HIS A O 17
ATOM 23865 N N . HIS A 1 9 ? -8.140 24.372 4.358 1.00 24.34 9 HIS A N 17
ATOM 23866 C CA . HIS A 1 9 ? -7.091 24.657 5.319 1.00 71.40 9 HIS A CA 17
ATOM 23867 C C . HIS A 1 9 ? -5.743 24.258 4.733 1.00 2.51 9 HIS A C 17
ATOM 23868 O O . HIS A 1 9 ? -5.315 23.108 4.852 1.00 13.55 9 HIS A O 17
ATOM 23883 N N . HIS A 1 10 ? -5.090 25.194 4.073 1.00 3.53 10 HIS A N 17
ATOM 23884 C CA . HIS A 1 10 ? -3.799 24.920 3.471 1.00 62.42 10 HIS A CA 17
ATOM 23885 C C . HIS A 1 10 ? -2.878 26.119 3.615 1.00 1.15 10 HIS A C 17
ATOM 23886 O O . HIS A 1 10 ? -3.085 27.160 2.985 1.00 63.44 10 HIS A O 17
ATOM 23901 N N . SER A 1 11 ? -1.878 25.974 4.465 1.00 14.43 11 SER A N 17
ATOM 23902 C CA . SER A 1 11 ? -0.855 26.989 4.618 1.00 14.32 11 SER A CA 17
ATOM 23903 C C . SER A 1 11 ? 0.192 26.826 3.512 1.00 70.32 11 SER A C 17
ATOM 23904 O O . SER A 1 11 ? 0.042 25.976 2.628 1.00 64.31 11 SER A O 17
ATOM 23912 N N . SER A 1 12 ? 1.246 27.625 3.558 1.00 55.51 12 SER A N 17
ATOM 23913 C CA . SER A 1 12 ? 2.291 27.556 2.549 1.00 74.22 12 SER A CA 17
ATOM 23914 C C . SER A 1 12 ? 3.253 26.415 2.858 1.00 14.45 12 SER A C 17
ATOM 23915 O O . SER A 1 12 ? 4.330 26.626 3.411 1.00 32.33 12 SER A O 17
ATOM 23923 N N . GLY A 1 13 ? 2.832 25.202 2.535 1.00 71.22 13 GLY A N 17
ATOM 23924 C CA . GLY A 1 13 ? 3.661 24.041 2.772 1.00 41.12 13 GLY A CA 17
ATOM 23925 C C . GLY A 1 13 ? 4.003 23.324 1.487 1.00 14.10 13 GLY A C 17
ATOM 23926 O O . GLY A 1 13 ? 3.131 23.108 0.642 1.00 23.33 13 GLY A O 17
ATOM 23930 N N . ARG A 1 14 ? 5.268 22.971 1.335 1.00 43.03 14 ARG A N 17
ATOM 23931 C CA . ARG A 1 14 ? 5.740 22.282 0.144 1.00 73.42 14 ARG A CA 17
ATOM 23932 C C . ARG A 1 14 ? 7.110 21.669 0.397 1.00 33.34 14 ARG A C 17
ATOM 23933 O O . ARG A 1 14 ? 8.043 22.358 0.809 1.00 71.11 14 ARG A O 17
ATOM 23954 N N . GLU A 1 15 ? 7.225 20.378 0.155 1.00 23.44 15 GLU A N 17
ATOM 23955 C CA . GLU A 1 15 ? 8.495 19.691 0.290 1.00 63.54 15 GLU A CA 17
ATOM 23956 C C . GLU A 1 15 ? 8.625 18.649 -0.809 1.00 31.31 15 GLU A C 17
ATOM 23957 O O . GLU A 1 15 ? 8.466 17.453 -0.574 1.00 60.32 15 GLU A O 17
ATOM 23969 N N . ASN A 1 16 ? 8.864 19.113 -2.023 1.00 73.10 16 ASN A N 17
ATOM 23970 C CA . ASN A 1 16 ? 9.072 18.213 -3.141 1.00 31.35 16 ASN A CA 17
ATOM 23971 C C . ASN A 1 16 ? 9.915 18.882 -4.223 1.00 13.11 16 ASN A C 17
ATOM 23972 O O . ASN A 1 16 ? 9.465 19.779 -4.935 1.00 53.01 16 ASN A O 17
ATOM 23983 N N . LEU A 1 17 ? 11.174 18.479 -4.292 1.00 31.31 17 LEU A N 17
ATOM 23984 C CA . LEU A 1 17 ? 12.051 18.894 -5.375 1.00 24.53 17 LEU A CA 17
ATOM 23985 C C . LEU A 1 17 ? 12.026 17.838 -6.471 1.00 31.43 17 LEU A C 17
ATOM 23986 O O . LEU A 1 17 ? 12.607 18.008 -7.545 1.00 60.41 17 LEU A O 17
ATOM 24002 N N . TYR A 1 18 ? 11.333 16.747 -6.179 1.00 21.11 18 TYR A N 17
ATOM 24003 C CA . TYR A 1 18 ? 11.171 15.652 -7.117 1.00 61.01 18 TYR A CA 17
ATOM 24004 C C . TYR A 1 18 ? 9.701 15.499 -7.483 1.00 62.23 18 TYR A C 17
ATOM 24005 O O . TYR A 1 18 ? 8.884 15.082 -6.657 1.00 3.41 18 TYR A O 17
ATOM 24023 N N . PHE A 1 19 ? 9.367 15.866 -8.706 1.00 72.20 19 PHE A N 17
ATOM 24024 C CA . PHE A 1 19 ? 8.009 15.723 -9.201 1.00 41.13 19 PHE A CA 17
ATOM 24025 C C . PHE A 1 19 ? 7.839 14.358 -9.863 1.00 43.45 19 PHE A C 17
ATOM 24026 O O . PHE A 1 19 ? 8.639 13.967 -10.716 1.00 24.33 19 PHE A O 17
ATOM 24043 N N . GLN A 1 20 ? 6.807 13.635 -9.455 1.00 40.42 20 GLN A N 17
ATOM 24044 C CA . GLN A 1 20 ? 6.544 12.310 -9.991 1.00 73.24 20 GLN A CA 17
ATOM 24045 C C . GLN A 1 20 ? 5.516 12.408 -11.103 1.00 24.31 20 GLN A C 17
ATOM 24046 O O . GLN A 1 20 ? 5.704 11.864 -12.193 1.00 25.31 20 GLN A O 17
ATOM 24060 N N . GLY A 1 21 ? 4.434 13.116 -10.817 1.00 22.13 21 GLY A N 17
ATOM 24061 C CA . GLY A 1 21 ? 3.377 13.281 -11.787 1.00 23.11 21 GLY A CA 17
ATOM 24062 C C . GLY A 1 21 ? 2.022 13.401 -11.129 1.00 42.22 21 GLY A C 17
ATOM 24063 O O . GLY A 1 21 ? 1.329 14.403 -11.303 1.00 21.43 21 GLY A O 17
ATOM 24067 N N . HIS A 1 22 ? 1.636 12.376 -10.380 1.00 22.24 22 HIS A N 17
ATOM 24068 C CA . HIS A 1 22 ? 0.351 12.372 -9.691 1.00 62.23 22 HIS A CA 17
ATOM 24069 C C . HIS A 1 22 ? 0.443 11.656 -8.346 1.00 62.12 22 HIS A C 17
ATOM 24070 O O . HIS A 1 22 ? 0.098 12.220 -7.306 1.00 44.22 22 HIS A O 17
ATOM 24085 N N . LEU A 1 23 ? 0.908 10.416 -8.371 1.00 61.04 23 LEU A N 17
ATOM 24086 C CA . LEU A 1 23 ? 0.963 9.591 -7.170 1.00 73.32 23 LEU A CA 17
ATOM 24087 C C . LEU A 1 23 ? 2.319 8.899 -7.053 1.00 54.31 23 LEU A C 17
ATOM 24088 O O . LEU A 1 23 ? 2.990 8.663 -8.058 1.00 61.31 23 LEU A O 17
ATOM 24104 N N . ARG A 1 24 ? 2.725 8.583 -5.828 1.00 54.42 24 ARG A N 17
ATOM 24105 C CA . ARG A 1 24 ? 3.943 7.814 -5.611 1.00 40.30 24 ARG A CA 17
ATOM 24106 C C . ARG A 1 24 ? 3.641 6.599 -4.748 1.00 64.43 24 ARG A C 17
ATOM 24107 O O . ARG A 1 24 ? 2.920 6.703 -3.754 1.00 21.41 24 ARG A O 17
ATOM 24128 N N . GLU A 1 25 ? 4.180 5.453 -5.146 1.00 22.23 25 GLU A N 17
ATOM 24129 C CA . GLU A 1 25 ? 4.014 4.218 -4.391 1.00 33.53 25 GLU A CA 17
ATOM 24130 C C . GLU A 1 25 ? 4.777 4.314 -3.073 1.00 71.43 25 GLU A C 17
ATOM 24131 O O . GLU A 1 25 ? 6.007 4.333 -3.058 1.00 14.11 25 GLU A O 17
ATOM 24143 N N . LEU A 1 26 ? 4.039 4.390 -1.974 1.00 61.51 26 LEU A N 17
ATOM 24144 C CA . LEU A 1 26 ? 4.635 4.611 -0.666 1.00 73.10 26 LEU A CA 17
ATOM 24145 C C . LEU A 1 26 ? 5.012 3.288 -0.002 1.00 43.15 26 LEU A C 17
ATOM 24146 O O . LEU A 1 26 ? 6.149 3.102 0.439 1.00 0.11 26 LEU A O 17
ATOM 24162 N N . LEU A 1 27 ? 4.059 2.368 0.071 1.00 5.03 27 LEU A N 17
ATOM 24163 C CA . LEU A 1 27 ? 4.309 1.064 0.667 1.00 73.50 27 LEU A CA 17
ATOM 24164 C C . LEU A 1 27 ? 3.403 0.011 0.043 1.00 44.20 27 LEU A C 17
ATOM 24165 O O . LEU A 1 27 ? 2.282 0.315 -0.369 1.00 71.24 27 LEU A O 17
ATOM 24181 N N . ARG A 1 28 ? 3.887 -1.221 -0.022 1.00 55.41 28 ARG A N 17
ATOM 24182 C CA . ARG A 1 28 ? 3.133 -2.310 -0.622 1.00 40.22 28 ARG A CA 17
ATOM 24183 C C . ARG A 1 28 ? 3.303 -3.576 0.203 1.00 41.13 28 ARG A C 17
ATOM 24184 O O . ARG A 1 28 ? 4.405 -3.891 0.645 1.00 74.12 28 ARG A O 17
ATOM 24205 N N . THR A 1 29 ? 2.208 -4.292 0.405 1.00 15.41 29 THR A N 17
ATOM 24206 C CA . THR A 1 29 ? 2.222 -5.515 1.185 1.00 22.13 29 THR A CA 17
ATOM 24207 C C . THR A 1 29 ? 1.041 -6.407 0.782 1.00 53.24 29 THR A C 17
ATOM 24208 O O . THR A 1 29 ? 0.308 -6.085 -0.157 1.00 73.53 29 THR A O 17
ATOM 24219 N N . ASN A 1 30 ? 0.869 -7.526 1.472 1.00 71.11 30 ASN A N 17
ATOM 24220 C CA . ASN A 1 30 ? -0.225 -8.451 1.178 1.00 61.12 30 ASN A CA 17
ATOM 24221 C C . ASN A 1 30 ? -1.298 -8.371 2.254 1.00 2.44 30 ASN A C 17
ATOM 24222 O O . ASN A 1 30 ? -2.339 -9.021 2.161 1.00 22.43 30 ASN A O 17
ATOM 24233 N N . ASP A 1 31 ? -1.041 -7.561 3.270 1.00 40.54 31 ASP A N 17
ATOM 24234 C CA . ASP A 1 31 ? -1.947 -7.454 4.405 1.00 40.03 31 ASP A CA 17
ATOM 24235 C C . ASP A 1 31 ? -2.701 -6.133 4.386 1.00 30.44 31 ASP A C 17
ATOM 24236 O O . ASP A 1 31 ? -2.115 -5.075 4.167 1.00 74.31 31 ASP A O 17
ATOM 24245 N N . ALA A 1 32 ? -4.000 -6.201 4.626 1.00 3.52 32 ALA A N 17
ATOM 24246 C CA . ALA A 1 32 ? -4.841 -5.018 4.638 1.00 14.10 32 ALA A CA 17
ATOM 24247 C C . ALA A 1 32 ? -4.983 -4.464 6.053 1.00 13.11 32 ALA A C 17
ATOM 24248 O O . ALA A 1 32 ? -5.373 -3.312 6.238 1.00 41.51 32 ALA A O 17
ATOM 24255 N N . VAL A 1 33 ? -4.659 -5.286 7.050 1.00 53.13 33 VAL A N 17
ATOM 24256 C CA . VAL A 1 33 ? -4.778 -4.878 8.447 1.00 44.11 33 VAL A CA 17
ATOM 24257 C C . VAL A 1 33 ? -3.805 -3.746 8.756 1.00 5.30 33 VAL A C 17
ATOM 24258 O O . VAL A 1 33 ? -4.201 -2.686 9.250 1.00 52.14 33 VAL A O 17
ATOM 24271 N N . LEU A 1 34 ? -2.533 -3.965 8.444 1.00 41.14 34 LEU A N 17
ATOM 24272 C CA . LEU A 1 34 ? -1.508 -2.960 8.683 1.00 74.01 34 LEU A CA 17
ATOM 24273 C C . LEU A 1 34 ? -1.765 -1.715 7.839 1.00 43.42 34 LEU A C 17
ATOM 24274 O O . LEU A 1 34 ? -1.512 -0.593 8.276 1.00 54.45 34 LEU A O 17
ATOM 24290 N N . LEU A 1 35 ? -2.294 -1.914 6.637 1.00 34.34 35 LEU A N 17
ATOM 24291 C CA . LEU A 1 35 ? -2.603 -0.800 5.749 1.00 11.22 35 LEU A CA 17
ATOM 24292 C C . LEU A 1 35 ? -3.732 0.054 6.315 1.00 24.20 35 LEU A C 17
ATOM 24293 O O . LEU A 1 35 ? -3.758 1.265 6.118 1.00 14.52 35 LEU A O 17
ATOM 24309 N N . SER A 1 36 ? -4.650 -0.576 7.033 1.00 51.24 36 SER A N 17
ATOM 24310 C CA . SER A 1 36 ? -5.755 0.144 7.652 1.00 74.15 36 SER A CA 17
ATOM 24311 C C . SER A 1 36 ? -5.237 1.059 8.764 1.00 53.02 36 SER A C 17
ATOM 24312 O O . SER A 1 36 ? -5.830 2.100 9.060 1.00 42.10 36 SER A O 17
ATOM 24320 N N . ALA A 1 37 ? -4.123 0.666 9.373 1.00 1.42 37 ALA A N 17
ATOM 24321 C CA . ALA A 1 37 ? -3.462 1.494 10.373 1.00 75.13 37 ALA A CA 17
ATOM 24322 C C . ALA A 1 37 ? -2.756 2.664 9.695 1.00 21.22 37 ALA A C 17
ATOM 24323 O O . ALA A 1 37 ? -2.819 3.798 10.164 1.00 71.21 37 ALA A O 17
ATOM 24330 N N . VAL A 1 38 ? -2.103 2.371 8.575 1.00 25.22 38 VAL A N 17
ATOM 24331 C CA . VAL A 1 38 ? -1.432 3.392 7.774 1.00 0.12 38 VAL A CA 17
ATOM 24332 C C . VAL A 1 38 ? -2.441 4.399 7.227 1.00 41.24 38 VAL A C 17
ATOM 24333 O O . VAL A 1 38 ? -2.228 5.611 7.294 1.00 12.44 38 VAL A O 17
ATOM 24346 N N . GLY A 1 39 ? -3.547 3.883 6.703 1.00 32.10 39 GLY A N 17
ATOM 24347 C CA . GLY A 1 39 ? -4.591 4.732 6.163 1.00 3.52 39 GLY A CA 17
ATOM 24348 C C . GLY A 1 39 ? -5.155 5.682 7.195 1.00 33.13 39 GLY A C 17
ATOM 24349 O O . GLY A 1 39 ? -5.397 6.849 6.899 1.00 34.42 39 GLY A O 17
ATOM 24353 N N . ALA A 1 40 ? -5.340 5.183 8.414 1.00 54.12 40 ALA A N 17
ATOM 24354 C CA . ALA A 1 40 ? -5.861 5.987 9.513 1.00 20.34 40 ALA A CA 17
ATOM 24355 C C . ALA A 1 40 ? -4.922 7.145 9.843 1.00 72.44 40 ALA A C 17
ATOM 24356 O O . ALA A 1 40 ? -5.366 8.229 10.224 1.00 34.12 40 ALA A O 17
ATOM 24363 N N . LEU A 1 41 ? -3.625 6.911 9.678 1.00 40.35 41 LEU A N 17
ATOM 24364 C CA . LEU A 1 41 ? -2.620 7.933 9.923 1.00 33.34 41 LEU A CA 17
ATOM 24365 C C . LEU A 1 41 ? -2.707 9.021 8.863 1.00 35.50 41 LEU A C 17
ATOM 24366 O O . LEU A 1 41 ? -2.793 10.208 9.175 1.00 22.43 41 LEU A O 17
ATOM 24382 N N . LEU A 1 42 ? -2.700 8.600 7.604 1.00 70.25 42 LEU A N 17
ATOM 24383 C CA . LEU A 1 42 ? -2.758 9.527 6.483 1.00 44.50 42 LEU A CA 17
ATOM 24384 C C . LEU A 1 42 ? -4.077 10.290 6.479 1.00 64.22 42 LEU A C 17
ATOM 24385 O O . LEU A 1 42 ? -4.096 11.512 6.347 1.00 25.11 42 LEU A O 17
ATOM 24401 N N . ASP A 1 43 ? -5.176 9.562 6.647 1.00 25.34 43 ASP A N 17
ATOM 24402 C CA . ASP A 1 43 ? -6.508 10.158 6.602 1.00 33.14 43 ASP A CA 17
ATOM 24403 C C . ASP A 1 43 ? -6.705 11.101 7.786 1.00 35.24 43 ASP A C 17
ATOM 24404 O O . ASP A 1 43 ? -7.448 12.079 7.699 1.00 72.34 43 ASP A O 17
ATOM 24413 N N . GLY A 1 44 ? -6.023 10.801 8.889 1.00 33.32 44 GLY A N 17
ATOM 24414 C CA . GLY A 1 44 ? -6.096 11.645 10.069 1.00 62.54 44 GLY A CA 17
ATOM 24415 C C . GLY A 1 44 ? -5.434 12.993 9.855 1.00 40.15 44 GLY A C 17
ATOM 24416 O O . GLY A 1 44 ? -5.816 13.989 10.469 1.00 65.43 44 GLY A O 17
ATOM 24420 N N . ALA A 1 45 ? -4.440 13.023 8.977 1.00 53.10 45 ALA A N 17
ATOM 24421 C CA . ALA A 1 45 ? -3.736 14.257 8.653 1.00 74.41 45 ALA A CA 17
ATOM 24422 C C . ALA A 1 45 ? -4.313 14.885 7.389 1.00 74.34 45 ALA A C 17
ATOM 24423 O O . ALA A 1 45 ? -3.731 15.811 6.821 1.00 34.44 45 ALA A O 17
ATOM 24430 N N . ASP A 1 46 ? -5.465 14.366 6.963 1.00 65.44 46 ASP A N 17
ATOM 24431 C CA . ASP A 1 46 ? -6.179 14.856 5.777 1.00 22.23 46 ASP A CA 17
ATOM 24432 C C . ASP A 1 46 ? -5.382 14.570 4.504 1.00 40.14 46 ASP A C 17
ATOM 24433 O O . ASP A 1 46 ? -5.615 15.165 3.454 1.00 64.33 46 ASP A O 17
ATOM 24442 N N . ILE A 1 47 ? -4.455 13.628 4.592 1.00 74.22 47 ILE A N 17
ATOM 24443 C CA . ILE A 1 47 ? -3.654 13.245 3.443 1.00 51.31 47 ILE A CA 17
ATOM 24444 C C . ILE A 1 47 ? -4.403 12.214 2.606 1.00 25.35 47 ILE A C 17
ATOM 24445 O O . ILE A 1 47 ? -4.657 11.094 3.061 1.00 60.40 47 ILE A O 17
ATOM 24461 N N . GLY A 1 48 ? -4.781 12.612 1.397 1.00 51.12 48 GLY A N 17
ATOM 24462 C CA . GLY A 1 48 ? -5.492 11.722 0.502 1.00 23.23 48 GLY A CA 17
ATOM 24463 C C . GLY A 1 48 ? -4.682 10.490 0.147 1.00 53.24 48 GLY A C 17
ATOM 24464 O O . GLY A 1 48 ? -3.582 10.595 -0.400 1.00 63.03 48 GLY A O 17
ATOM 24468 N N . HIS A 1 49 ? -5.224 9.326 0.467 1.00 0.30 49 HIS A N 17
ATOM 24469 C CA . HIS A 1 49 ? -4.555 8.067 0.171 1.00 23.32 49 HIS A CA 17
ATOM 24470 C C . HIS A 1 49 ? -5.276 7.319 -0.943 1.00 75.44 49 HIS A C 17
ATOM 24471 O O . HIS A 1 49 ? -6.502 7.246 -0.960 1.00 20.11 49 HIS A O 17
ATOM 24486 N N . LEU A 1 50 ? -4.510 6.777 -1.875 1.00 32.12 50 LEU A N 17
ATOM 24487 C CA . LEU A 1 50 ? -5.074 5.968 -2.942 1.00 30.41 50 LEU A CA 17
ATOM 24488 C C . LEU A 1 50 ? -5.012 4.498 -2.537 1.00 24.54 50 LEU A C 17
ATOM 24489 O O . LEU A 1 50 ? -3.979 3.841 -2.686 1.00 1.32 50 LEU A O 17
ATOM 24505 N N . VAL A 1 51 ? -6.110 4.009 -1.970 1.00 60.11 51 VAL A N 17
ATOM 24506 C CA . VAL A 1 51 ? -6.195 2.627 -1.516 1.00 20.43 51 VAL A CA 17
ATOM 24507 C C . VAL A 1 51 ? -7.436 1.957 -2.099 1.00 61.21 51 VAL A C 17
ATOM 24508 O O . VAL A 1 51 ? -8.555 2.234 -1.669 1.00 53.22 51 VAL A O 17
ATOM 24521 N N . LEU A 1 52 ? -7.245 1.103 -3.090 1.00 63.52 52 LEU A N 17
ATOM 24522 C CA . LEU A 1 52 ? -8.355 0.373 -3.686 1.00 33.55 52 LEU A CA 17
ATOM 24523 C C . LEU A 1 52 ? -8.328 -1.070 -3.202 1.00 22.32 52 LEU A C 17
ATOM 24524 O O . LEU A 1 52 ? -7.388 -1.807 -3.490 1.00 1.34 52 LEU A O 17
ATOM 24540 N N . ASP A 1 53 ? -9.346 -1.473 -2.453 1.00 43.10 53 ASP A N 17
ATOM 24541 C CA . ASP A 1 53 ? -9.402 -2.831 -1.936 1.00 43.43 53 ASP A CA 17
ATOM 24542 C C . ASP A 1 53 ? -10.083 -3.746 -2.948 1.00 12.24 53 ASP A C 17
ATOM 24543 O O . ASP A 1 53 ? -11.170 -3.450 -3.447 1.00 51.04 53 ASP A O 17
ATOM 24552 N N . GLN A 1 54 ? -9.422 -4.844 -3.272 1.00 11.11 54 GLN A N 17
ATOM 24553 C CA . GLN A 1 54 ? -9.939 -5.795 -4.240 1.00 13.45 54 GLN A CA 17
ATOM 24554 C C . GLN A 1 54 ? -10.297 -7.100 -3.539 1.00 53.30 54 GLN A C 17
ATOM 24555 O O . GLN A 1 54 ? -9.440 -7.954 -3.318 1.00 25.11 54 GLN A O 17
ATOM 24569 N N . ASN A 1 55 ? -11.560 -7.223 -3.157 1.00 32.31 55 ASN A N 17
ATOM 24570 C CA . ASN A 1 55 ? -12.025 -8.379 -2.408 1.00 31.31 55 ASN A CA 17
ATOM 24571 C C . ASN A 1 55 ? -13.187 -9.056 -3.117 1.00 63.11 55 ASN A C 17
ATOM 24572 O O . ASN A 1 55 ? -14.233 -8.446 -3.340 1.00 74.22 55 ASN A O 17
ATOM 24583 N N . MET A 1 56 ? -12.998 -10.314 -3.479 1.00 75.42 56 MET A N 17
ATOM 24584 C CA . MET A 1 56 ? -14.062 -11.114 -4.057 1.00 3.33 56 MET A CA 17
ATOM 24585 C C . MET A 1 56 ? -14.755 -11.890 -2.948 1.00 62.53 56 MET A C 17
ATOM 24586 O O . MET A 1 56 ? -15.937 -11.685 -2.667 1.00 1.53 56 MET A O 17
ATOM 24600 N N . SER A 1 57 ? -13.996 -12.766 -2.311 1.00 71.43 57 SER A N 17
ATOM 24601 C CA . SER A 1 57 ? -14.486 -13.583 -1.213 1.00 12.52 57 SER A CA 17
ATOM 24602 C C . SER A 1 57 ? -13.298 -14.113 -0.425 1.00 54.12 57 SER A C 17
ATOM 24603 O O . SER A 1 57 ? -12.259 -14.421 -1.010 1.00 4.34 57 SER A O 17
ATOM 24611 N N . ILE A 1 58 ? -13.435 -14.212 0.892 1.00 63.33 58 ILE A N 17
ATOM 24612 C CA . ILE A 1 58 ? -12.352 -14.717 1.719 1.00 20.51 58 ILE A CA 17
ATOM 24613 C C . ILE A 1 58 ? -12.240 -16.241 1.583 1.00 54.03 58 ILE A C 17
ATOM 24614 O O . ILE A 1 58 ? -12.821 -17.008 2.350 1.00 41.41 58 ILE A O 17
ATOM 24630 N N . LEU A 1 59 ? -11.522 -16.661 0.558 1.00 44.53 59 LEU A N 17
ATOM 24631 C CA . LEU A 1 59 ? -11.311 -18.074 0.294 1.00 22.32 59 LEU A CA 17
ATOM 24632 C C . LEU A 1 59 ? -9.851 -18.435 0.524 1.00 51.54 59 LEU A C 17
ATOM 24633 O O . LEU A 1 59 ? -8.992 -18.102 -0.291 1.00 51.44 59 LEU A O 17
ATOM 24649 N N . GLU A 1 60 ? -9.589 -19.102 1.644 1.00 24.03 60 GLU A N 17
ATOM 24650 C CA . GLU A 1 60 ? -8.243 -19.544 2.007 1.00 24.32 60 GLU A CA 17
ATOM 24651 C C . GLU A 1 60 ? -7.263 -18.369 2.040 1.00 25.34 60 GLU A C 17
ATOM 24652 O O . GLU A 1 60 ? -6.480 -18.159 1.112 1.00 23.41 60 GLU A O 17
ATOM 24664 N N . GLY A 1 61 ? -7.308 -17.607 3.122 1.00 34.00 61 GLY A N 17
ATOM 24665 C CA . GLY A 1 61 ? -6.485 -16.420 3.232 1.00 31.33 61 GLY A CA 17
ATOM 24666 C C . GLY A 1 61 ? -5.119 -16.710 3.823 1.00 23.21 61 GLY A C 17
ATOM 24667 O O . GLY A 1 61 ? -4.566 -15.893 4.555 1.00 55.25 61 GLY A O 17
ATOM 24671 N N . SER A 1 62 ? -4.576 -17.874 3.499 1.00 61.23 62 SER A N 17
ATOM 24672 C CA . SER A 1 62 ? -3.275 -18.286 4.004 1.00 63.23 62 SER A CA 17
ATOM 24673 C C . SER A 1 62 ? -2.244 -18.223 2.877 1.00 64.43 62 SER A C 17
ATOM 24674 O O . SER A 1 62 ? -1.205 -18.891 2.915 1.00 14.24 62 SER A O 17
ATOM 24682 N N . LEU A 1 63 ? -2.548 -17.405 1.880 1.00 25.01 63 LEU A N 17
ATOM 24683 C CA . LEU A 1 63 ? -1.678 -17.219 0.731 1.00 3.12 63 LEU A CA 17
ATOM 24684 C C . LEU A 1 63 ? -1.544 -15.726 0.432 1.00 73.42 63 LEU A C 17
ATOM 24685 O O . LEU A 1 63 ? -2.502 -14.969 0.613 1.00 52.22 63 LEU A O 17
ATOM 24701 N N . GLY A 1 64 ? -0.357 -15.303 0.005 1.00 1.33 64 GLY A N 17
ATOM 24702 C CA . GLY A 1 64 ? -0.131 -13.904 -0.314 1.00 32.41 64 GLY A CA 17
ATOM 24703 C C . GLY A 1 64 ? -0.826 -13.480 -1.594 1.00 14.31 64 GLY A C 17
ATOM 24704 O O . GLY A 1 64 ? -0.200 -13.374 -2.650 1.00 32.22 64 GLY A O 17
ATOM 24708 N N . VAL A 1 65 ? -2.125 -13.249 -1.503 1.00 72.42 65 VAL A N 17
ATOM 24709 C CA . VAL A 1 65 ? -2.922 -12.838 -2.648 1.00 44.01 65 VAL A CA 17
ATOM 24710 C C . VAL A 1 65 ? -3.230 -11.344 -2.569 1.00 45.53 65 VAL A C 17
ATOM 24711 O O . VAL A 1 65 ? -3.380 -10.797 -1.477 1.00 10.30 65 VAL A O 17
ATOM 24724 N N . ILE A 1 66 ? -3.299 -10.701 -3.735 1.00 65.43 66 ILE A N 17
ATOM 24725 C CA . ILE A 1 66 ? -3.644 -9.280 -3.852 1.00 41.52 66 ILE A CA 17
ATOM 24726 C C . ILE A 1 66 ? -2.528 -8.383 -3.312 1.00 20.13 66 ILE A C 17
ATOM 24727 O O . ILE A 1 66 ? -2.410 -8.164 -2.103 1.00 71.31 66 ILE A O 17
ATOM 24743 N N . PRO A 1 67 ? -1.675 -7.872 -4.209 1.00 65.45 67 PRO A N 17
ATOM 24744 C CA . PRO A 1 67 ? -0.612 -6.941 -3.848 1.00 41.34 67 PRO A CA 17
ATOM 24745 C C . PRO A 1 67 ? -1.166 -5.544 -3.584 1.00 55.50 67 PRO A C 17
ATOM 24746 O O . PRO A 1 67 ? -1.406 -4.771 -4.513 1.00 41.02 67 PRO A O 17
ATOM 24757 N N . ARG A 1 68 ? -1.391 -5.234 -2.318 1.00 2.33 68 ARG A N 17
ATOM 24758 C CA . ARG A 1 68 ? -1.982 -3.962 -1.943 1.00 20.33 68 ARG A CA 17
ATOM 24759 C C . ARG A 1 68 ? -0.913 -2.926 -1.643 1.00 52.43 68 ARG A C 17
ATOM 24760 O O . ARG A 1 68 ? 0.076 -3.215 -0.974 1.00 0.13 68 ARG A O 17
ATOM 24781 N N . ARG A 1 69 ? -1.122 -1.722 -2.148 1.00 15.30 69 ARG A N 17
ATOM 24782 C CA . ARG A 1 69 ? -0.172 -0.633 -1.973 1.00 32.12 69 ARG A CA 17
ATOM 24783 C C . ARG A 1 69 ? -0.891 0.701 -1.835 1.00 31.23 69 ARG A C 17
ATOM 24784 O O . ARG A 1 69 ? -1.935 0.924 -2.449 1.00 12.25 69 ARG A O 17
ATOM 24805 N N . VAL A 1 70 ? -0.334 1.575 -1.015 1.00 0.04 70 VAL A N 17
ATOM 24806 C CA . VAL A 1 70 ? -0.911 2.892 -0.791 1.00 23.50 70 VAL A CA 17
ATOM 24807 C C . VAL A 1 70 ? -0.089 3.956 -1.506 1.00 42.23 70 VAL A C 17
ATOM 24808 O O . VAL A 1 70 ? 1.133 4.018 -1.349 1.00 11.41 70 VAL A O 17
ATOM 24821 N N . LEU A 1 71 ? -0.759 4.771 -2.307 1.00 55.13 71 LEU A N 17
ATOM 24822 C CA . LEU A 1 71 ? -0.096 5.853 -3.017 1.00 14.30 71 LEU A CA 17
ATOM 24823 C C . LEU A 1 71 ? -0.577 7.201 -2.496 1.00 32.22 71 LEU A C 17
ATOM 24824 O O . LEU A 1 71 ? -1.768 7.390 -2.240 1.00 15.21 71 LEU A O 17
ATOM 24840 N N . VAL A 1 72 ? 0.357 8.125 -2.323 1.00 41.52 72 VAL A N 17
ATOM 24841 C CA . VAL A 1 72 ? 0.032 9.468 -1.856 1.00 63.31 72 VAL A CA 17
ATOM 24842 C C . VAL A 1 72 ? 0.098 10.467 -3.008 1.00 14.51 72 VAL A C 17
ATOM 24843 O O . VAL A 1 72 ? 0.736 10.202 -4.026 1.00 63.34 72 VAL A O 17
ATOM 24856 N N . HIS A 1 73 ? -0.541 11.621 -2.831 1.00 35.33 73 HIS A N 17
ATOM 24857 C CA . HIS A 1 73 ? -0.622 12.635 -3.885 1.00 74.41 73 HIS A CA 17
ATOM 24858 C C . HIS A 1 73 ? 0.617 13.534 -3.898 1.00 12.14 73 HIS A C 17
ATOM 24859 O O . HIS A 1 73 ? 0.509 14.748 -4.086 1.00 54.14 73 HIS A O 17
ATOM 24874 N N . GLU A 1 74 ? 1.783 12.918 -3.703 1.00 24.42 74 GLU A N 17
ATOM 24875 C CA . GLU A 1 74 ? 3.079 13.610 -3.756 1.00 31.41 74 GLU A CA 17
ATOM 24876 C C . GLU A 1 74 ? 3.260 14.598 -2.602 1.00 1.14 74 GLU A C 17
ATOM 24877 O O . GLU A 1 74 ? 2.450 14.646 -1.673 1.00 5.02 74 GLU A O 17
ATOM 24889 N N . ASP A 1 75 ? 4.359 15.356 -2.683 1.00 23.51 75 ASP A N 17
ATOM 24890 C CA . ASP A 1 75 ? 4.707 16.415 -1.720 1.00 1.24 75 ASP A CA 17
ATOM 24891 C C . ASP A 1 75 ? 5.074 15.858 -0.343 1.00 43.43 75 ASP A C 17
ATOM 24892 O O . ASP A 1 75 ? 6.238 15.875 0.043 1.00 61.15 75 ASP A O 17
ATOM 24901 N N . ASP A 1 76 ? 4.092 15.343 0.385 1.00 71.22 76 ASP A N 17
ATOM 24902 C CA . ASP A 1 76 ? 4.310 14.868 1.749 1.00 42.22 76 ASP A CA 17
ATOM 24903 C C . ASP A 1 76 ? 4.907 13.466 1.770 1.00 22.15 76 ASP A C 17
ATOM 24904 O O . ASP A 1 76 ? 4.547 12.639 2.609 1.00 4.22 76 ASP A O 17
ATOM 24913 N N . LEU A 1 77 ? 5.841 13.206 0.863 1.00 10.31 77 LEU A N 17
ATOM 24914 C CA . LEU A 1 77 ? 6.545 11.934 0.843 1.00 63.32 77 LEU A CA 17
ATOM 24915 C C . LEU A 1 77 ? 7.363 11.781 2.112 1.00 55.13 77 LEU A C 17
ATOM 24916 O O . LEU A 1 77 ? 7.273 10.766 2.804 1.00 4.43 77 LEU A O 17
ATOM 24932 N N . ALA A 1 78 ? 8.141 12.810 2.427 1.00 55.41 78 ALA A N 17
ATOM 24933 C CA . ALA A 1 78 ? 8.956 12.805 3.633 1.00 43.43 78 ALA A CA 17
ATOM 24934 C C . ALA A 1 78 ? 8.074 12.931 4.867 1.00 2.55 78 ALA A C 17
ATOM 24935 O O . ALA A 1 78 ? 8.372 12.353 5.915 1.00 14.32 78 ALA A O 17
ATOM 24942 N N . GLY A 1 79 ? 6.978 13.670 4.725 1.00 15.45 79 GLY A N 17
ATOM 24943 C CA . GLY A 1 79 ? 6.049 13.843 5.825 1.00 31.31 79 GLY A CA 17
ATOM 24944 C C . GLY A 1 79 ? 5.429 12.533 6.259 1.00 71.24 79 GLY A C 17
ATOM 24945 O O . GLY A 1 79 ? 5.479 12.174 7.439 1.00 55.21 79 GLY A O 17
ATOM 24949 N N . ALA A 1 80 ? 4.865 11.807 5.301 1.00 21.12 80 ALA A N 17
ATOM 24950 C CA . ALA A 1 80 ? 4.230 10.526 5.578 1.00 60.33 80 ALA A CA 17
ATOM 24951 C C . ALA A 1 80 ? 5.250 9.496 6.044 1.00 31.52 80 ALA A C 17
ATOM 24952 O O . ALA A 1 80 ? 5.012 8.777 7.011 1.00 40.41 80 ALA A O 17
ATOM 24959 N N . ARG A 1 81 ? 6.391 9.441 5.363 1.00 33.13 81 ARG A N 17
ATOM 24960 C CA . ARG A 1 81 ? 7.440 8.484 5.705 1.00 53.13 81 ARG A CA 17
ATOM 24961 C C . ARG A 1 81 ? 7.891 8.648 7.154 1.00 15.25 81 ARG A C 17
ATOM 24962 O O . ARG A 1 81 ? 7.959 7.674 7.900 1.00 51.20 81 ARG A O 17
ATOM 24983 N N . ARG A 1 82 ? 8.177 9.882 7.559 1.00 34.22 82 ARG A N 17
ATOM 24984 C CA . ARG A 1 82 ? 8.614 10.142 8.925 1.00 22.44 82 ARG A CA 17
ATOM 24985 C C . ARG A 1 82 ? 7.481 9.875 9.917 1.00 3.31 82 ARG A C 17
ATOM 24986 O O . ARG A 1 82 ? 7.717 9.351 11.004 1.00 50.13 82 ARG A O 17
ATOM 25007 N N . LEU A 1 83 ? 6.255 10.212 9.528 1.00 22.21 83 LEU A N 17
ATOM 25008 C CA . LEU A 1 83 ? 5.089 9.967 10.374 1.00 12.52 83 LEU A CA 17
ATOM 25009 C C . LEU A 1 83 ? 4.934 8.472 10.653 1.00 73.11 83 LEU A C 17
ATOM 25010 O O . LEU A 1 83 ? 4.816 8.050 11.803 1.00 72.11 83 LEU A O 17
ATOM 25026 N N . LEU A 1 84 ? 4.949 7.679 9.589 1.00 51.32 84 LEU A N 17
ATOM 25027 C CA . LEU A 1 84 ? 4.822 6.230 9.699 1.00 0.14 84 LEU A CA 17
ATOM 25028 C C . LEU A 1 84 ? 6.010 5.623 10.444 1.00 45.53 84 LEU A C 17
ATOM 25029 O O . LEU A 1 84 ? 5.859 4.637 11.172 1.00 1.31 84 LEU A O 17
ATOM 25045 N N . THR A 1 85 ? 7.185 6.219 10.266 1.00 64.31 85 THR A N 17
ATOM 25046 C CA . THR A 1 85 ? 8.384 5.759 10.952 1.00 24.55 85 THR A CA 17
ATOM 25047 C C . THR A 1 85 ? 8.269 5.998 12.455 1.00 73.31 85 THR A C 17
ATOM 25048 O O . THR A 1 85 ? 8.583 5.114 13.257 1.00 73.43 85 THR A O 17
ATOM 25059 N N . ASP A 1 86 ? 7.787 7.180 12.825 1.00 43.24 86 ASP A N 17
ATOM 25060 C CA . ASP A 1 86 ? 7.629 7.537 14.230 1.00 25.03 86 ASP A CA 17
ATOM 25061 C C . ASP A 1 86 ? 6.534 6.689 14.867 1.00 25.43 86 ASP A C 17
ATOM 25062 O O . ASP A 1 86 ? 6.628 6.304 16.033 1.00 32.11 86 ASP A O 17
ATOM 25071 N N . ALA A 1 87 ? 5.501 6.389 14.079 1.00 72.54 87 ALA A N 17
ATOM 25072 C CA . ALA A 1 87 ? 4.400 5.543 14.526 1.00 63.55 87 ALA A CA 17
ATOM 25073 C C . ALA A 1 87 ? 4.899 4.158 14.933 1.00 65.33 87 ALA A C 17
ATOM 25074 O O . ALA A 1 87 ? 4.501 3.626 15.969 1.00 41.32 87 ALA A O 17
ATOM 25081 N N . GLY A 1 88 ? 5.773 3.579 14.114 1.00 70.03 88 GLY A N 17
ATOM 25082 C CA . GLY A 1 88 ? 6.372 2.307 14.467 1.00 33.33 88 GLY A CA 17
ATOM 25083 C C . GLY A 1 88 ? 6.232 1.251 13.390 1.00 23.25 88 GLY A C 17
ATOM 25084 O O . GLY A 1 88 ? 6.925 0.236 13.419 1.00 31.11 88 GLY A O 17
ATOM 25088 N N . LEU A 1 89 ? 5.357 1.486 12.427 1.00 10.43 89 LEU A N 17
ATOM 25089 C CA . LEU A 1 89 ? 5.080 0.485 11.403 1.00 24.42 89 LEU A CA 17
ATOM 25090 C C . LEU A 1 89 ? 5.918 0.696 10.144 1.00 64.31 89 LEU A C 17
ATOM 25091 O O . LEU A 1 89 ? 5.585 0.180 9.076 1.00 4.41 89 LEU A O 17
ATOM 25107 N N . ALA A 1 90 ? 7.008 1.442 10.271 1.00 54.32 90 ALA A N 17
ATOM 25108 C CA . ALA A 1 90 ? 7.915 1.655 9.156 1.00 54.20 90 ALA A CA 17
ATOM 25109 C C . ALA A 1 90 ? 8.640 0.362 8.803 1.00 74.32 90 ALA A C 17
ATOM 25110 O O . ALA A 1 90 ? 9.742 0.101 9.288 1.00 63.22 90 ALA A O 17
ATOM 25117 N N . HIS A 1 91 ? 7.992 -0.460 7.994 1.00 72.04 91 HIS A N 17
ATOM 25118 C CA . HIS A 1 91 ? 8.558 -1.737 7.588 1.00 12.13 91 HIS A CA 17
ATOM 25119 C C . HIS A 1 91 ? 8.138 -2.059 6.163 1.00 31.42 91 HIS A C 17
ATOM 25120 O O . HIS A 1 91 ? 8.968 -2.407 5.327 1.00 4.34 91 HIS A O 17
ATOM 25135 N N . GLU A 1 92 ? 6.843 -1.917 5.884 1.00 60.12 92 GLU A N 17
ATOM 25136 C CA . GLU A 1 92 ? 6.317 -2.214 4.556 1.00 23.41 92 GLU A CA 17
ATOM 25137 C C . GLU A 1 92 ? 6.585 -1.052 3.601 1.00 44.44 92 GLU A C 17
ATOM 25138 O O . GLU A 1 92 ? 6.329 -1.146 2.397 1.00 62.31 92 GLU A O 17
ATOM 25150 N N . LEU A 1 93 ? 7.082 0.050 4.153 1.00 22.51 93 LEU A N 17
ATOM 25151 C CA . LEU A 1 93 ? 7.413 1.232 3.364 1.00 53.14 93 LEU A CA 17
ATOM 25152 C C . LEU A 1 93 ? 8.585 0.933 2.441 1.00 1.41 93 LEU A C 17
ATOM 25153 O O . LEU A 1 93 ? 9.578 0.339 2.863 1.00 43.43 93 LEU A O 17
ATOM 25169 N N . ARG A 1 94 ? 8.478 1.345 1.188 1.00 10.12 94 ARG A N 17
ATOM 25170 C CA . ARG A 1 94 ? 9.519 1.054 0.215 1.00 43.24 94 ARG A CA 17
ATOM 25171 C C . ARG A 1 94 ? 9.901 2.309 -0.564 1.00 54.24 94 ARG A C 17
ATOM 25172 O O . ARG A 1 94 ? 9.104 2.849 -1.328 1.00 11.23 94 ARG A O 17
ATOM 25193 N N . SER A 1 95 ? 11.115 2.782 -0.353 1.00 24.34 95 SER A N 17
ATOM 25194 C CA . SER A 1 95 ? 11.630 3.916 -1.103 1.00 43.02 95 SER A CA 17
ATOM 25195 C C . SER A 1 95 ? 12.862 3.491 -1.899 1.00 21.31 95 SER A C 17
ATOM 25196 O O . SER A 1 95 ? 13.927 3.240 -1.327 1.00 53.42 95 SER A O 17
ATOM 25204 N N . ASP A 1 96 ? 12.703 3.378 -3.212 1.00 23.00 96 ASP A N 17
ATOM 25205 C CA . ASP A 1 96 ? 13.790 2.941 -4.082 1.00 43.13 96 ASP A CA 17
ATOM 25206 C C . ASP A 1 96 ? 14.789 4.073 -4.298 1.00 20.44 96 ASP A C 17
ATOM 25207 O O . ASP A 1 96 ? 14.393 5.206 -4.580 1.00 5.44 96 ASP A O 17
ATOM 25216 N N . ASP A 1 97 ? 16.073 3.742 -4.154 1.00 63.24 97 ASP A N 17
ATOM 25217 C CA . ASP A 1 97 ? 17.165 4.709 -4.269 1.00 12.13 97 ASP A CA 17
ATOM 25218 C C . ASP A 1 97 ? 17.127 5.675 -3.091 1.00 32.42 97 ASP A C 17
ATOM 25219 O O . ASP A 1 97 ? 16.509 6.752 -3.210 1.00 0.00 97 ASP A O 17
ATOM 25229 N N . MET A 1 1 ? 15.170 60.692 15.873 1.00 0.00 1 MET A N 18
ATOM 25230 C CA . MET A 1 1 ? 13.693 60.644 15.861 1.00 52.33 1 MET A CA 18
ATOM 25231 C C . MET A 1 1 ? 13.211 59.204 15.737 1.00 41.10 1 MET A C 18
ATOM 25232 O O . MET A 1 1 ? 13.456 58.542 14.727 1.00 12.43 1 MET A O 18
ATOM 25248 N N . GLY A 1 2 ? 12.536 58.721 16.768 1.00 12.23 2 GLY A N 18
ATOM 25249 C CA . GLY A 1 2 ? 12.051 57.359 16.766 1.00 32.20 2 GLY A CA 18
ATOM 25250 C C . GLY A 1 2 ? 13.010 56.427 17.465 1.00 11.20 2 GLY A C 18
ATOM 25251 O O . GLY A 1 2 ? 13.913 55.873 16.839 1.00 64.21 2 GLY A O 18
ATOM 25255 N N . SER A 1 3 ? 12.829 56.267 18.765 1.00 50.11 3 SER A N 18
ATOM 25256 C CA . SER A 1 3 ? 13.707 55.425 19.559 1.00 1.31 3 SER A CA 18
ATOM 25257 C C . SER A 1 3 ? 13.494 53.952 19.221 1.00 73.34 3 SER A C 18
ATOM 25258 O O . SER A 1 3 ? 12.496 53.349 19.614 1.00 43.42 3 SER A O 18
ATOM 25266 N N . SER A 1 4 ? 14.431 53.386 18.477 1.00 1.25 4 SER A N 18
ATOM 25267 C CA . SER A 1 4 ? 14.320 52.012 18.041 1.00 21.23 4 SER A CA 18
ATOM 25268 C C . SER A 1 4 ? 15.486 51.177 18.552 1.00 2.30 4 SER A C 18
ATOM 25269 O O . SER A 1 4 ? 16.649 51.560 18.418 1.00 40.24 4 SER A O 18
ATOM 25277 N N . HIS A 1 5 ? 15.159 50.049 19.159 1.00 5.52 5 HIS A N 18
ATOM 25278 C CA . HIS A 1 5 ? 16.160 49.087 19.602 1.00 33.34 5 HIS A CA 18
ATOM 25279 C C . HIS A 1 5 ? 15.597 47.679 19.500 1.00 3.45 5 HIS A C 18
ATOM 25280 O O . HIS A 1 5 ? 16.083 46.746 20.133 1.00 40.42 5 HIS A O 18
ATOM 25295 N N . HIS A 1 6 ? 14.567 47.545 18.677 1.00 72.31 6 HIS A N 18
ATOM 25296 C CA . HIS A 1 6 ? 13.919 46.263 18.456 1.00 62.05 6 HIS A CA 18
ATOM 25297 C C . HIS A 1 6 ? 14.217 45.743 17.060 1.00 44.12 6 HIS A C 18
ATOM 25298 O O . HIS A 1 6 ? 13.862 46.370 16.059 1.00 24.51 6 HIS A O 18
ATOM 25313 N N . HIS A 1 7 ? 14.892 44.611 17.001 1.00 33.41 7 HIS A N 18
ATOM 25314 C CA . HIS A 1 7 ? 15.079 43.897 15.749 1.00 1.20 7 HIS A CA 18
ATOM 25315 C C . HIS A 1 7 ? 14.758 42.423 15.970 1.00 22.14 7 HIS A C 18
ATOM 25316 O O . HIS A 1 7 ? 15.409 41.740 16.762 1.00 1.41 7 HIS A O 18
ATOM 25331 N N . HIS A 1 8 ? 13.732 41.946 15.283 1.00 41.25 8 HIS A N 18
ATOM 25332 C CA . HIS A 1 8 ? 13.173 40.629 15.557 1.00 20.31 8 HIS A CA 18
ATOM 25333 C C . HIS A 1 8 ? 12.741 39.939 14.271 1.00 50.44 8 HIS A C 18
ATOM 25334 O O . HIS A 1 8 ? 11.977 40.498 13.487 1.00 72.40 8 HIS A O 18
ATOM 25349 N N . HIS A 1 9 ? 13.236 38.724 14.069 1.00 23.35 9 HIS A N 18
ATOM 25350 C CA . HIS A 1 9 ? 12.822 37.883 12.946 1.00 51.12 9 HIS A CA 18
ATOM 25351 C C . HIS A 1 9 ? 13.505 36.525 13.026 1.00 61.40 9 HIS A C 18
ATOM 25352 O O . HIS A 1 9 ? 14.573 36.392 13.626 1.00 62.30 9 HIS A O 18
ATOM 25367 N N . HIS A 1 10 ? 12.881 35.524 12.434 1.00 52.33 10 HIS A N 18
ATOM 25368 C CA . HIS A 1 10 ? 13.462 34.193 12.343 1.00 62.34 10 HIS A CA 18
ATOM 25369 C C . HIS A 1 10 ? 12.906 33.474 11.125 1.00 52.30 10 HIS A C 18
ATOM 25370 O O . HIS A 1 10 ? 11.876 32.797 11.197 1.00 22.45 10 HIS A O 18
ATOM 25385 N N . SER A 1 11 ? 13.574 33.650 10.000 1.00 35.11 11 SER A N 18
ATOM 25386 C CA . SER A 1 11 ? 13.103 33.102 8.742 1.00 41.01 11 SER A CA 18
ATOM 25387 C C . SER A 1 11 ? 13.340 31.597 8.676 1.00 72.14 11 SER A C 18
ATOM 25388 O O . SER A 1 11 ? 14.340 31.088 9.193 1.00 3.44 11 SER A O 18
ATOM 25396 N N . SER A 1 12 ? 12.404 30.885 8.071 1.00 74.10 12 SER A N 18
ATOM 25397 C CA . SER A 1 12 ? 12.522 29.448 7.905 1.00 24.21 12 SER A CA 18
ATOM 25398 C C . SER A 1 12 ? 11.912 29.019 6.575 1.00 33.33 12 SER A C 18
ATOM 25399 O O . SER A 1 12 ? 10.699 28.852 6.462 1.00 31.31 12 SER A O 18
ATOM 25407 N N . GLY A 1 13 ? 12.761 28.878 5.566 1.00 5.40 13 GLY A N 18
ATOM 25408 C CA . GLY A 1 13 ? 12.300 28.475 4.254 1.00 62.41 13 GLY A CA 18
ATOM 25409 C C . GLY A 1 13 ? 13.445 28.327 3.282 1.00 34.43 13 GLY A C 18
ATOM 25410 O O . GLY A 1 13 ? 14.264 29.235 3.133 1.00 11.12 13 GLY A O 18
ATOM 25414 N N . ARG A 1 14 ? 13.519 27.178 2.628 1.00 23.54 14 ARG A N 18
ATOM 25415 C CA . ARG A 1 14 ? 14.569 26.932 1.651 1.00 72.04 14 ARG A CA 18
ATOM 25416 C C . ARG A 1 14 ? 14.090 25.956 0.581 1.00 12.54 14 ARG A C 18
ATOM 25417 O O . ARG A 1 14 ? 14.514 26.024 -0.572 1.00 63.43 14 ARG A O 18
ATOM 25438 N N . GLU A 1 15 ? 13.203 25.046 0.968 1.00 13.01 15 GLU A N 18
ATOM 25439 C CA . GLU A 1 15 ? 12.645 24.079 0.034 1.00 44.32 15 GLU A CA 18
ATOM 25440 C C . GLU A 1 15 ? 11.480 24.699 -0.725 1.00 55.53 15 GLU A C 18
ATOM 25441 O O . GLU A 1 15 ? 10.543 25.227 -0.120 1.00 34.20 15 GLU A O 18
ATOM 25453 N N . ASN A 1 16 ? 11.555 24.660 -2.045 1.00 13.22 16 ASN A N 18
ATOM 25454 C CA . ASN A 1 16 ? 10.521 25.243 -2.891 1.00 71.31 16 ASN A CA 18
ATOM 25455 C C . ASN A 1 16 ? 10.396 24.471 -4.201 1.00 35.01 16 ASN A C 18
ATOM 25456 O O . ASN A 1 16 ? 10.685 24.987 -5.282 1.00 10.13 16 ASN A O 18
ATOM 25467 N N . LEU A 1 17 ? 9.975 23.222 -4.096 1.00 22.20 17 LEU A N 18
ATOM 25468 C CA . LEU A 1 17 ? 9.814 22.373 -5.265 1.00 24.33 17 LEU A CA 18
ATOM 25469 C C . LEU A 1 17 ? 8.353 22.330 -5.686 1.00 23.11 17 LEU A C 18
ATOM 25470 O O . LEU A 1 17 ? 7.495 21.858 -4.938 1.00 15.05 17 LEU A O 18
ATOM 25486 N N . TYR A 1 18 ? 8.073 22.835 -6.879 1.00 21.44 18 TYR A N 18
ATOM 25487 C CA . TYR A 1 18 ? 6.715 22.847 -7.401 1.00 64.14 18 TYR A CA 18
ATOM 25488 C C . TYR A 1 18 ? 6.316 21.467 -7.911 1.00 71.25 18 TYR A C 18
ATOM 25489 O O . TYR A 1 18 ? 6.399 21.178 -9.106 1.00 1.04 18 TYR A O 18
ATOM 25507 N N . PHE A 1 19 ? 5.923 20.608 -6.986 1.00 72.53 19 PHE A N 18
ATOM 25508 C CA . PHE A 1 19 ? 5.464 19.273 -7.317 1.00 51.21 19 PHE A CA 18
ATOM 25509 C C . PHE A 1 19 ? 4.194 18.947 -6.546 1.00 51.10 19 PHE A C 18
ATOM 25510 O O . PHE A 1 19 ? 4.242 18.359 -5.471 1.00 51.03 19 PHE A O 18
ATOM 25527 N N . GLN A 1 20 ? 3.065 19.383 -7.082 1.00 74.51 20 GLN A N 18
ATOM 25528 C CA . GLN A 1 20 ? 1.772 19.097 -6.480 1.00 51.23 20 GLN A CA 18
ATOM 25529 C C . GLN A 1 20 ? 1.170 17.842 -7.103 1.00 50.14 20 GLN A C 18
ATOM 25530 O O . GLN A 1 20 ? 0.258 17.228 -6.552 1.00 14.10 20 GLN A O 18
ATOM 25544 N N . GLY A 1 21 ? 1.691 17.469 -8.261 1.00 11.11 21 GLY A N 18
ATOM 25545 C CA . GLY A 1 21 ? 1.253 16.261 -8.924 1.00 61.02 21 GLY A CA 18
ATOM 25546 C C . GLY A 1 21 ? 2.272 15.162 -8.767 1.00 33.50 21 GLY A C 18
ATOM 25547 O O . GLY A 1 21 ? 3.237 15.332 -8.022 1.00 21.00 21 GLY A O 18
ATOM 25551 N N . HIS A 1 22 ? 2.061 14.044 -9.466 1.00 20.30 22 HIS A N 18
ATOM 25552 C CA . HIS A 1 22 ? 2.980 12.901 -9.428 1.00 54.05 22 HIS A CA 18
ATOM 25553 C C . HIS A 1 22 ? 2.860 12.161 -8.098 1.00 23.45 22 HIS A C 18
ATOM 25554 O O . HIS A 1 22 ? 3.060 12.737 -7.030 1.00 64.42 22 HIS A O 18
ATOM 25569 N N . LEU A 1 23 ? 2.518 10.885 -8.166 1.00 65.14 23 LEU A N 18
ATOM 25570 C CA . LEU A 1 23 ? 2.367 10.078 -6.967 1.00 30.33 23 LEU A CA 18
ATOM 25571 C C . LEU A 1 23 ? 3.449 9.010 -6.903 1.00 35.44 23 LEU A C 18
ATOM 25572 O O . LEU A 1 23 ? 3.898 8.500 -7.933 1.00 13.01 23 LEU A O 18
ATOM 25588 N N . ARG A 1 24 ? 3.881 8.688 -5.695 1.00 23.13 24 ARG A N 18
ATOM 25589 C CA . ARG A 1 24 ? 4.844 7.621 -5.495 1.00 3.13 24 ARG A CA 18
ATOM 25590 C C . ARG A 1 24 ? 4.194 6.482 -4.741 1.00 61.02 24 ARG A C 18
ATOM 25591 O O . ARG A 1 24 ? 3.353 6.707 -3.866 1.00 53.35 24 ARG A O 18
ATOM 25612 N N . GLU A 1 25 ? 4.578 5.268 -5.078 1.00 72.24 25 GLU A N 18
ATOM 25613 C CA . GLU A 1 25 ? 4.148 4.110 -4.328 1.00 5.03 25 GLU A CA 18
ATOM 25614 C C . GLU A 1 25 ? 4.971 4.053 -3.048 1.00 3.31 25 GLU A C 18
ATOM 25615 O O . GLU A 1 25 ? 6.186 3.846 -3.090 1.00 61.14 25 GLU A O 18
ATOM 25627 N N . LEU A 1 26 ? 4.315 4.305 -1.926 1.00 33.33 26 LEU A N 18
ATOM 25628 C CA . LEU A 1 26 ? 4.998 4.433 -0.648 1.00 20.11 26 LEU A CA 18
ATOM 25629 C C . LEU A 1 26 ? 5.309 3.054 -0.081 1.00 30.13 26 LEU A C 18
ATOM 25630 O O . LEU A 1 26 ? 6.448 2.751 0.272 1.00 43.11 26 LEU A O 18
ATOM 25646 N N . LEU A 1 27 ? 4.286 2.224 0.001 1.00 34.05 27 LEU A N 18
ATOM 25647 C CA . LEU A 1 27 ? 4.433 0.879 0.525 1.00 71.41 27 LEU A CA 18
ATOM 25648 C C . LEU A 1 27 ? 3.377 -0.024 -0.092 1.00 71.41 27 LEU A C 18
ATOM 25649 O O . LEU A 1 27 ? 2.292 0.441 -0.457 1.00 70.21 27 LEU A O 18
ATOM 25665 N N . ARG A 1 28 ? 3.697 -1.301 -0.219 1.00 70.14 28 ARG A N 18
ATOM 25666 C CA . ARG A 1 28 ? 2.747 -2.277 -0.715 1.00 24.31 28 ARG A CA 18
ATOM 25667 C C . ARG A 1 28 ? 2.738 -3.505 0.183 1.00 24.24 28 ARG A C 18
ATOM 25668 O O . ARG A 1 28 ? 3.765 -4.152 0.392 1.00 51.41 28 ARG A O 18
ATOM 25689 N N . THR A 1 29 ? 1.569 -3.806 0.725 1.00 4.41 29 THR A N 18
ATOM 25690 C CA . THR A 1 29 ? 1.418 -4.893 1.677 1.00 45.52 29 THR A CA 18
ATOM 25691 C C . THR A 1 29 ? 0.448 -5.945 1.143 1.00 73.13 29 THR A C 18
ATOM 25692 O O . THR A 1 29 ? -0.232 -5.724 0.142 1.00 53.50 29 THR A O 18
ATOM 25703 N N . ASN A 1 30 ? 0.401 -7.087 1.809 1.00 61.12 30 ASN A N 18
ATOM 25704 C CA . ASN A 1 30 ? -0.565 -8.125 1.486 1.00 20.42 30 ASN A CA 18
ATOM 25705 C C . ASN A 1 30 ? -1.490 -8.347 2.674 1.00 62.22 30 ASN A C 18
ATOM 25706 O O . ASN A 1 30 ? -2.301 -9.272 2.686 1.00 33.03 30 ASN A O 18
ATOM 25717 N N . ASP A 1 31 ? -1.359 -7.477 3.668 1.00 5.52 31 ASP A N 18
ATOM 25718 C CA . ASP A 1 31 ? -2.158 -7.561 4.886 1.00 13.33 31 ASP A CA 18
ATOM 25719 C C . ASP A 1 31 ? -3.235 -6.478 4.884 1.00 71.24 31 ASP A C 18
ATOM 25720 O O . ASP A 1 31 ? -2.998 -5.359 4.430 1.00 72.43 31 ASP A O 18
ATOM 25729 N N . ALA A 1 32 ? -4.414 -6.816 5.390 1.00 31.24 32 ALA A N 18
ATOM 25730 C CA . ALA A 1 32 ? -5.549 -5.902 5.362 1.00 72.43 32 ALA A CA 18
ATOM 25731 C C . ALA A 1 32 ? -5.667 -5.111 6.663 1.00 71.03 32 ALA A C 18
ATOM 25732 O O . ALA A 1 32 ? -6.221 -4.011 6.683 1.00 2.32 32 ALA A O 18
ATOM 25739 N N . VAL A 1 33 ? -5.128 -5.661 7.742 1.00 32.04 33 VAL A N 18
ATOM 25740 C CA . VAL A 1 33 ? -5.242 -5.038 9.056 1.00 33.50 33 VAL A CA 18
ATOM 25741 C C . VAL A 1 33 ? -4.254 -3.884 9.177 1.00 71.34 33 VAL A C 18
ATOM 25742 O O . VAL A 1 33 ? -4.549 -2.852 9.788 1.00 34.24 33 VAL A O 18
ATOM 25755 N N . LEU A 1 34 ? -3.083 -4.067 8.580 1.00 0.11 34 LEU A N 18
ATOM 25756 C CA . LEU A 1 34 ? -2.068 -3.022 8.528 1.00 60.22 34 LEU A CA 18
ATOM 25757 C C . LEU A 1 34 ? -2.602 -1.801 7.781 1.00 14.13 34 LEU A C 18
ATOM 25758 O O . LEU A 1 34 ? -2.290 -0.659 8.124 1.00 51.13 34 LEU A O 18
ATOM 25774 N N . LEU A 1 35 ? -3.429 -2.054 6.773 1.00 41.44 35 LEU A N 18
ATOM 25775 C CA . LEU A 1 35 ? -4.041 -0.989 5.990 1.00 1.13 35 LEU A CA 18
ATOM 25776 C C . LEU A 1 35 ? -4.953 -0.131 6.859 1.00 44.44 35 LEU A C 18
ATOM 25777 O O . LEU A 1 35 ? -5.039 1.080 6.674 1.00 14.53 35 LEU A O 18
ATOM 25793 N N . SER A 1 36 ? -5.620 -0.767 7.813 1.00 11.04 36 SER A N 18
ATOM 25794 C CA . SER A 1 36 ? -6.505 -0.064 8.733 1.00 52.32 36 SER A CA 18
ATOM 25795 C C . SER A 1 36 ? -5.701 0.841 9.669 1.00 62.32 36 SER A C 18
ATOM 25796 O O . SER A 1 36 ? -6.191 1.867 10.141 1.00 3.12 36 SER A O 18
ATOM 25804 N N . ALA A 1 37 ? -4.455 0.457 9.916 1.00 5.41 37 ALA A N 18
ATOM 25805 C CA . ALA A 1 37 ? -3.578 1.220 10.792 1.00 13.52 37 ALA A CA 18
ATOM 25806 C C . ALA A 1 37 ? -2.961 2.400 10.047 1.00 3.23 37 ALA A C 18
ATOM 25807 O O . ALA A 1 37 ? -3.028 3.539 10.508 1.00 2.44 37 ALA A O 18
ATOM 25814 N N . VAL A 1 38 ? -2.374 2.121 8.886 1.00 10.14 38 VAL A N 18
ATOM 25815 C CA . VAL A 1 38 ? -1.741 3.161 8.077 1.00 52.12 38 VAL A CA 18
ATOM 25816 C C . VAL A 1 38 ? -2.791 4.153 7.559 1.00 44.20 38 VAL A C 18
ATOM 25817 O O . VAL A 1 38 ? -2.528 5.352 7.447 1.00 33.20 38 VAL A O 18
ATOM 25830 N N . GLY A 1 39 ? -3.985 3.647 7.269 1.00 34.43 39 GLY A N 18
ATOM 25831 C CA . GLY A 1 39 ? -5.053 4.489 6.772 1.00 45.10 39 GLY A CA 18
ATOM 25832 C C . GLY A 1 39 ? -5.476 5.543 7.774 1.00 45.25 39 GLY A C 18
ATOM 25833 O O . GLY A 1 39 ? -5.582 6.719 7.434 1.00 63.12 39 GLY A O 18
ATOM 25837 N N . ALA A 1 40 ? -5.695 5.121 9.017 1.00 51.43 40 ALA A N 18
ATOM 25838 C CA . ALA A 1 40 ? -6.123 6.027 10.080 1.00 72.04 40 ALA A CA 18
ATOM 25839 C C . ALA A 1 40 ? -5.081 7.111 10.335 1.00 51.42 40 ALA A C 18
ATOM 25840 O O . ALA A 1 40 ? -5.399 8.198 10.818 1.00 33.42 40 ALA A O 18
ATOM 25847 N N . LEU A 1 41 ? -3.833 6.808 10.006 1.00 20.03 41 LEU A N 18
ATOM 25848 C CA . LEU A 1 41 ? -2.753 7.767 10.151 1.00 23.53 41 LEU A CA 18
ATOM 25849 C C . LEU A 1 41 ? -2.824 8.807 9.039 1.00 41.31 41 LEU A C 18
ATOM 25850 O O . LEU A 1 41 ? -2.850 10.011 9.299 1.00 35.43 41 LEU A O 18
ATOM 25866 N N . LEU A 1 42 ? -2.887 8.326 7.802 1.00 30.13 42 LEU A N 18
ATOM 25867 C CA . LEU A 1 42 ? -2.942 9.198 6.636 1.00 43.04 42 LEU A CA 18
ATOM 25868 C C . LEU A 1 42 ? -4.212 10.044 6.642 1.00 74.31 42 LEU A C 18
ATOM 25869 O O . LEU A 1 42 ? -4.153 11.263 6.476 1.00 21.41 42 LEU A O 18
ATOM 25885 N N . ASP A 1 43 ? -5.354 9.395 6.853 1.00 62.01 43 ASP A N 18
ATOM 25886 C CA . ASP A 1 43 ? -6.641 10.087 6.860 1.00 53.42 43 ASP A CA 18
ATOM 25887 C C . ASP A 1 43 ? -6.707 11.094 7.999 1.00 65.25 43 ASP A C 18
ATOM 25888 O O . ASP A 1 43 ? -7.401 12.104 7.904 1.00 44.13 43 ASP A O 18
ATOM 25897 N N . GLY A 1 44 ? -5.975 10.824 9.071 1.00 31.35 44 GLY A N 18
ATOM 25898 C CA . GLY A 1 44 ? -5.954 11.729 10.202 1.00 45.34 44 GLY A CA 18
ATOM 25899 C C . GLY A 1 44 ? -5.161 12.991 9.923 1.00 43.14 44 GLY A C 18
ATOM 25900 O O . GLY A 1 44 ? -5.319 13.999 10.613 1.00 14.44 44 GLY A O 18
ATOM 25904 N N . ALA A 1 45 ? -4.312 12.942 8.905 1.00 31.24 45 ALA A N 18
ATOM 25905 C CA . ALA A 1 45 ? -3.447 14.070 8.585 1.00 44.23 45 ALA A CA 18
ATOM 25906 C C . ALA A 1 45 ? -3.795 14.682 7.230 1.00 43.13 45 ALA A C 18
ATOM 25907 O O . ALA A 1 45 ? -3.002 15.439 6.670 1.00 63.43 45 ALA A O 18
ATOM 25914 N N . ASP A 1 46 ? -4.981 14.338 6.711 1.00 13.10 46 ASP A N 18
ATOM 25915 C CA . ASP A 1 46 ? -5.491 14.892 5.441 1.00 73.13 46 ASP A CA 18
ATOM 25916 C C . ASP A 1 46 ? -4.718 14.341 4.235 1.00 11.21 46 ASP A C 18
ATOM 25917 O O . ASP A 1 46 ? -4.934 14.751 3.089 1.00 70.54 46 ASP A O 18
ATOM 25926 N N . ILE A 1 47 ? -3.850 13.373 4.490 1.00 64.14 47 ILE A N 18
ATOM 25927 C CA . ILE A 1 47 ? -3.000 12.805 3.453 1.00 15.14 47 ILE A CA 18
ATOM 25928 C C . ILE A 1 47 ? -3.816 11.959 2.479 1.00 74.41 47 ILE A C 18
ATOM 25929 O O . ILE A 1 47 ? -4.351 10.909 2.845 1.00 41.24 47 ILE A O 18
ATOM 25945 N N . GLY A 1 48 ? -3.925 12.439 1.247 1.00 43.40 48 GLY A N 18
ATOM 25946 C CA . GLY A 1 48 ? -4.619 11.703 0.215 1.00 40.34 48 GLY A CA 18
ATOM 25947 C C . GLY A 1 48 ? -3.924 10.401 -0.118 1.00 23.41 48 GLY A C 18
ATOM 25948 O O . GLY A 1 48 ? -2.714 10.372 -0.339 1.00 51.22 48 GLY A O 18
ATOM 25952 N N . HIS A 1 49 ? -4.686 9.317 -0.152 1.00 51.42 49 HIS A N 18
ATOM 25953 C CA . HIS A 1 49 ? -4.128 8.000 -0.411 1.00 45.52 49 HIS A CA 18
ATOM 25954 C C . HIS A 1 49 ? -5.026 7.209 -1.347 1.00 1.35 49 HIS A C 18
ATOM 25955 O O . HIS A 1 49 ? -6.247 7.362 -1.325 1.00 35.24 49 HIS A O 18
ATOM 25970 N N . LEU A 1 50 ? -4.417 6.370 -2.165 1.00 4.31 50 LEU A N 18
ATOM 25971 C CA . LEU A 1 50 ? -5.168 5.500 -3.057 1.00 15.43 50 LEU A CA 18
ATOM 25972 C C . LEU A 1 50 ? -5.635 4.242 -2.329 1.00 60.22 50 LEU A C 18
ATOM 25973 O O . LEU A 1 50 ? -6.829 4.052 -2.118 1.00 13.34 50 LEU A O 18
ATOM 25989 N N . VAL A 1 51 ? -4.676 3.413 -1.925 1.00 51.15 51 VAL A N 18
ATOM 25990 C CA . VAL A 1 51 ? -4.964 2.134 -1.268 1.00 12.41 51 VAL A CA 18
ATOM 25991 C C . VAL A 1 51 ? -5.702 1.196 -2.219 1.00 41.22 51 VAL A C 18
ATOM 25992 O O . VAL A 1 51 ? -6.922 1.045 -2.166 1.00 55.51 51 VAL A O 18
ATOM 26005 N N . LEU A 1 52 ? -4.928 0.594 -3.105 1.00 45.52 52 LEU A N 18
ATOM 26006 C CA . LEU A 1 52 ? -5.426 -0.325 -4.117 1.00 71.41 52 LEU A CA 18
ATOM 26007 C C . LEU A 1 52 ? -4.224 -0.975 -4.786 1.00 14.42 52 LEU A C 18
ATOM 26008 O O . LEU A 1 52 ? -3.129 -0.878 -4.261 1.00 63.13 52 LEU A O 18
ATOM 26024 N N . ASP A 1 53 ? -4.420 -1.633 -5.917 1.00 71.14 53 ASP A N 18
ATOM 26025 C CA . ASP A 1 53 ? -3.299 -2.157 -6.702 1.00 4.13 53 ASP A CA 18
ATOM 26026 C C . ASP A 1 53 ? -3.797 -2.583 -8.069 1.00 25.44 53 ASP A C 18
ATOM 26027 O O . ASP A 1 53 ? -3.722 -1.821 -9.035 1.00 13.41 53 ASP A O 18
ATOM 26036 N N . GLN A 1 54 ? -4.337 -3.784 -8.135 1.00 41.23 54 GLN A N 18
ATOM 26037 C CA . GLN A 1 54 ? -4.965 -4.271 -9.343 1.00 35.13 54 GLN A CA 18
ATOM 26038 C C . GLN A 1 54 ? -6.473 -4.194 -9.163 1.00 52.33 54 GLN A C 18
ATOM 26039 O O . GLN A 1 54 ? -7.053 -4.946 -8.380 1.00 75.31 54 GLN A O 18
ATOM 26053 N N . ASN A 1 55 ? -7.093 -3.244 -9.841 1.00 64.44 55 ASN A N 18
ATOM 26054 C CA . ASN A 1 55 ? -8.532 -3.062 -9.743 1.00 73.11 55 ASN A CA 18
ATOM 26055 C C . ASN A 1 55 ? -9.242 -4.173 -10.500 1.00 42.04 55 ASN A C 18
ATOM 26056 O O . ASN A 1 55 ? -9.008 -4.349 -11.696 1.00 65.11 55 ASN A O 18
ATOM 26067 N N . MET A 1 56 ? -10.082 -4.929 -9.795 1.00 45.21 56 MET A N 18
ATOM 26068 C CA . MET A 1 56 ? -10.843 -6.014 -10.413 1.00 44.15 56 MET A CA 18
ATOM 26069 C C . MET A 1 56 ? -11.572 -5.506 -11.653 1.00 70.42 56 MET A C 18
ATOM 26070 O O . MET A 1 56 ? -12.464 -4.659 -11.573 1.00 63.22 56 MET A O 18
ATOM 26084 N N . SER A 1 57 ? -11.154 -6.005 -12.803 1.00 62.01 57 SER A N 18
ATOM 26085 C CA . SER A 1 57 ? -11.628 -5.489 -14.073 1.00 65.30 57 SER A CA 18
ATOM 26086 C C . SER A 1 57 ? -12.545 -6.484 -14.775 1.00 75.22 57 SER A C 18
ATOM 26087 O O . SER A 1 57 ? -13.719 -6.197 -15.011 1.00 43.54 57 SER A O 18
ATOM 26095 N N . ILE A 1 58 ? -12.015 -7.659 -15.091 1.00 41.43 58 ILE A N 18
ATOM 26096 C CA . ILE A 1 58 ? -12.740 -8.613 -15.915 1.00 32.52 58 ILE A CA 18
ATOM 26097 C C . ILE A 1 58 ? -13.502 -9.620 -15.061 1.00 21.42 58 ILE A C 18
ATOM 26098 O O . ILE A 1 58 ? -14.722 -9.543 -14.929 1.00 63.32 58 ILE A O 18
ATOM 26114 N N . LEU A 1 59 ? -12.778 -10.550 -14.461 1.00 72.13 59 LEU A N 18
ATOM 26115 C CA . LEU A 1 59 ? -13.407 -11.659 -13.766 1.00 71.01 59 LEU A CA 18
ATOM 26116 C C . LEU A 1 59 ? -12.994 -11.716 -12.303 1.00 70.31 59 LEU A C 18
ATOM 26117 O O . LEU A 1 59 ? -13.843 -11.750 -11.411 1.00 62.34 59 LEU A O 18
ATOM 26133 N N . GLU A 1 60 ? -11.695 -11.730 -12.054 1.00 22.24 60 GLU A N 18
ATOM 26134 C CA . GLU A 1 60 ? -11.195 -11.937 -10.709 1.00 22.34 60 GLU A CA 18
ATOM 26135 C C . GLU A 1 60 ? -10.601 -10.658 -10.132 1.00 23.04 60 GLU A C 18
ATOM 26136 O O . GLU A 1 60 ? -10.253 -9.727 -10.861 1.00 12.30 60 GLU A O 18
ATOM 26148 N N . GLY A 1 61 ? -10.506 -10.637 -8.814 1.00 72.01 61 GLY A N 18
ATOM 26149 C CA . GLY A 1 61 ? -9.966 -9.505 -8.102 1.00 51.10 61 GLY A CA 18
ATOM 26150 C C . GLY A 1 61 ? -10.372 -9.524 -6.641 1.00 64.24 61 GLY A C 18
ATOM 26151 O O . GLY A 1 61 ? -10.225 -8.527 -5.936 1.00 74.02 61 GLY A O 18
ATOM 26155 N N . SER A 1 62 ? -10.871 -10.668 -6.177 1.00 0.21 62 SER A N 18
ATOM 26156 C CA . SER A 1 62 ? -11.354 -10.783 -4.807 1.00 33.23 62 SER A CA 18
ATOM 26157 C C . SER A 1 62 ? -10.966 -12.123 -4.174 1.00 62.00 62 SER A C 18
ATOM 26158 O O . SER A 1 62 ? -10.587 -12.169 -3.004 1.00 75.25 62 SER A O 18
ATOM 26166 N N . LEU A 1 63 ? -11.042 -13.207 -4.946 1.00 1.14 63 LEU A N 18
ATOM 26167 C CA . LEU A 1 63 ? -10.763 -14.545 -4.420 1.00 2.24 63 LEU A CA 18
ATOM 26168 C C . LEU A 1 63 ? -9.270 -14.742 -4.175 1.00 64.21 63 LEU A C 18
ATOM 26169 O O . LEU A 1 63 ? -8.868 -15.313 -3.158 1.00 54.13 63 LEU A O 18
ATOM 26185 N N . GLY A 1 64 ? -8.453 -14.280 -5.112 1.00 44.40 64 GLY A N 18
ATOM 26186 C CA . GLY A 1 64 ? -7.014 -14.400 -4.975 1.00 0.43 64 GLY A CA 18
ATOM 26187 C C . GLY A 1 64 ? -6.437 -13.393 -4.002 1.00 50.14 64 GLY A C 18
ATOM 26188 O O . GLY A 1 64 ? -7.168 -12.596 -3.409 1.00 3.42 64 GLY A O 18
ATOM 26192 N N . VAL A 1 65 ? -5.126 -13.424 -3.842 1.00 60.15 65 VAL A N 18
ATOM 26193 C CA . VAL A 1 65 ? -4.454 -12.514 -2.935 1.00 75.22 65 VAL A CA 18
ATOM 26194 C C . VAL A 1 65 ? -3.909 -11.321 -3.705 1.00 60.53 65 VAL A C 18
ATOM 26195 O O . VAL A 1 65 ? -2.817 -11.373 -4.272 1.00 10.22 65 VAL A O 18
ATOM 26208 N N . ILE A 1 66 ? -4.699 -10.264 -3.761 1.00 31.43 66 ILE A N 18
ATOM 26209 C CA . ILE A 1 66 ? -4.286 -9.041 -4.431 1.00 41.13 66 ILE A CA 18
ATOM 26210 C C . ILE A 1 66 ? -3.630 -8.099 -3.427 1.00 31.12 66 ILE A C 18
ATOM 26211 O O . ILE A 1 66 ? -4.251 -7.703 -2.434 1.00 32.22 66 ILE A O 18
ATOM 26227 N N . PRO A 1 67 ? -2.355 -7.756 -3.663 1.00 51.31 67 PRO A N 18
ATOM 26228 C CA . PRO A 1 67 ? -1.601 -6.849 -2.794 1.00 53.55 67 PRO A CA 18
ATOM 26229 C C . PRO A 1 67 ? -2.203 -5.451 -2.774 1.00 73.45 67 PRO A C 18
ATOM 26230 O O . PRO A 1 67 ? -3.063 -5.124 -3.590 1.00 33.21 67 PRO A O 18
ATOM 26241 N N . ARG A 1 68 ? -1.765 -4.631 -1.835 1.00 45.31 68 ARG A N 18
ATOM 26242 C CA . ARG A 1 68 ? -2.303 -3.292 -1.690 1.00 1.41 68 ARG A CA 18
ATOM 26243 C C . ARG A 1 68 ? -1.171 -2.276 -1.616 1.00 21.42 68 ARG A C 18
ATOM 26244 O O . ARG A 1 68 ? -0.309 -2.366 -0.742 1.00 41.12 68 ARG A O 18
ATOM 26265 N N . ARG A 1 69 ? -1.180 -1.313 -2.524 1.00 2.05 69 ARG A N 18
ATOM 26266 C CA . ARG A 1 69 ? -0.155 -0.283 -2.567 1.00 24.05 69 ARG A CA 18
ATOM 26267 C C . ARG A 1 69 ? -0.750 1.073 -2.213 1.00 74.30 69 ARG A C 18
ATOM 26268 O O . ARG A 1 69 ? -1.844 1.430 -2.665 1.00 12.00 69 ARG A O 18
ATOM 26289 N N . VAL A 1 70 ? -0.038 1.820 -1.391 1.00 4.41 70 VAL A N 18
ATOM 26290 C CA . VAL A 1 70 ? -0.477 3.142 -0.987 1.00 52.34 70 VAL A CA 18
ATOM 26291 C C . VAL A 1 70 ? 0.366 4.207 -1.673 1.00 24.14 70 VAL A C 18
ATOM 26292 O O . VAL A 1 70 ? 1.559 4.333 -1.402 1.00 22.43 70 VAL A O 18
ATOM 26305 N N . LEU A 1 71 ? -0.250 4.951 -2.577 1.00 75.41 71 LEU A N 18
ATOM 26306 C CA . LEU A 1 71 ? 0.434 6.036 -3.267 1.00 20.32 71 LEU A CA 18
ATOM 26307 C C . LEU A 1 71 ? -0.012 7.376 -2.711 1.00 33.34 71 LEU A C 18
ATOM 26308 O O . LEU A 1 71 ? -1.195 7.565 -2.409 1.00 12.04 71 LEU A O 18
ATOM 26324 N N . VAL A 1 72 ? 0.941 8.287 -2.562 1.00 33.25 72 VAL A N 18
ATOM 26325 C CA . VAL A 1 72 ? 0.662 9.639 -2.098 1.00 20.04 72 VAL A CA 18
ATOM 26326 C C . VAL A 1 72 ? 1.314 10.656 -3.029 1.00 30.35 72 VAL A C 18
ATOM 26327 O O . VAL A 1 72 ? 2.130 10.296 -3.879 1.00 74.45 72 VAL A O 18
ATOM 26340 N N . HIS A 1 73 ? 0.952 11.921 -2.863 1.00 12.01 73 HIS A N 18
ATOM 26341 C CA . HIS A 1 73 ? 1.513 12.997 -3.679 1.00 63.34 73 HIS A CA 18
ATOM 26342 C C . HIS A 1 73 ? 2.866 13.444 -3.132 1.00 34.33 73 HIS A C 18
ATOM 26343 O O . HIS A 1 73 ? 3.201 13.152 -1.984 1.00 31.33 73 HIS A O 18
ATOM 26358 N N . GLU A 1 74 ? 3.631 14.157 -3.959 1.00 61.20 74 GLU A N 18
ATOM 26359 C CA . GLU A 1 74 ? 4.903 14.743 -3.530 1.00 43.15 74 GLU A CA 18
ATOM 26360 C C . GLU A 1 74 ? 4.673 15.708 -2.364 1.00 20.33 74 GLU A C 18
ATOM 26361 O O . GLU A 1 74 ? 5.561 15.922 -1.534 1.00 34.13 74 GLU A O 18
ATOM 26373 N N . ASP A 1 75 ? 3.457 16.273 -2.321 1.00 3.44 75 ASP A N 18
ATOM 26374 C CA . ASP A 1 75 ? 3.035 17.212 -1.274 1.00 44.14 75 ASP A CA 18
ATOM 26375 C C . ASP A 1 75 ? 3.467 16.748 0.107 1.00 3.01 75 ASP A C 18
ATOM 26376 O O . ASP A 1 75 ? 4.202 17.443 0.804 1.00 72.03 75 ASP A O 18
ATOM 26385 N N . ASP A 1 76 ? 3.013 15.564 0.495 1.00 10.55 76 ASP A N 18
ATOM 26386 C CA . ASP A 1 76 ? 3.274 15.055 1.834 1.00 74.34 76 ASP A CA 18
ATOM 26387 C C . ASP A 1 76 ? 4.112 13.788 1.763 1.00 22.41 76 ASP A C 18
ATOM 26388 O O . ASP A 1 76 ? 3.944 12.873 2.564 1.00 13.04 76 ASP A O 18
ATOM 26397 N N . LEU A 1 77 ? 5.022 13.742 0.800 1.00 21.42 77 LEU A N 18
ATOM 26398 C CA . LEU A 1 77 ? 5.905 12.593 0.648 1.00 23.40 77 LEU A CA 18
ATOM 26399 C C . LEU A 1 77 ? 6.723 12.412 1.922 1.00 1.43 77 LEU A C 18
ATOM 26400 O O . LEU A 1 77 ? 6.716 11.343 2.534 1.00 73.12 77 LEU A O 18
ATOM 26416 N N . ALA A 1 78 ? 7.403 13.478 2.334 1.00 41.43 78 ALA A N 18
ATOM 26417 C CA . ALA A 1 78 ? 8.216 13.446 3.539 1.00 32.23 78 ALA A CA 18
ATOM 26418 C C . ALA A 1 78 ? 7.338 13.325 4.778 1.00 10.04 78 ALA A C 18
ATOM 26419 O O . ALA A 1 78 ? 7.738 12.733 5.780 1.00 31.43 78 ALA A O 18
ATOM 26426 N N . GLY A 1 79 ? 6.133 13.874 4.688 1.00 12.42 79 GLY A N 18
ATOM 26427 C CA . GLY A 1 79 ? 5.208 13.841 5.804 1.00 3.24 79 GLY A CA 18
ATOM 26428 C C . GLY A 1 79 ? 4.716 12.441 6.104 1.00 62.32 79 GLY A C 18
ATOM 26429 O O . GLY A 1 79 ? 4.743 11.999 7.255 1.00 43.33 79 GLY A O 18
ATOM 26433 N N . ALA A 1 80 ? 4.266 11.741 5.071 1.00 21.05 80 ALA A N 18
ATOM 26434 C CA . ALA A 1 80 ? 3.800 10.373 5.223 1.00 50.04 80 ALA A CA 18
ATOM 26435 C C . ALA A 1 80 ? 4.942 9.459 5.647 1.00 2.33 80 ALA A C 18
ATOM 26436 O O . ALA A 1 80 ? 4.752 8.568 6.476 1.00 14.42 80 ALA A O 18
ATOM 26443 N N . ARG A 1 81 ? 6.126 9.683 5.078 1.00 63.55 81 ARG A N 18
ATOM 26444 C CA . ARG A 1 81 ? 7.311 8.934 5.482 1.00 44.43 81 ARG A CA 18
ATOM 26445 C C . ARG A 1 81 ? 7.561 9.115 6.974 1.00 50.54 81 ARG A C 18
ATOM 26446 O O . ARG A 1 81 ? 7.770 8.144 7.697 1.00 34.21 81 ARG A O 18
ATOM 26467 N N . ARG A 1 82 ? 7.517 10.366 7.420 1.00 24.30 82 ARG A N 18
ATOM 26468 C CA . ARG A 1 82 ? 7.710 10.694 8.828 1.00 5.21 82 ARG A CA 18
ATOM 26469 C C . ARG A 1 82 ? 6.680 9.973 9.690 1.00 73.22 82 ARG A C 18
ATOM 26470 O O . ARG A 1 82 ? 7.026 9.305 10.661 1.00 51.40 82 ARG A O 18
ATOM 26491 N N . LEU A 1 83 ? 5.417 10.109 9.306 1.00 32.23 83 LEU A N 18
ATOM 26492 C CA . LEU A 1 83 ? 4.300 9.574 10.075 1.00 22.31 83 LEU A CA 18
ATOM 26493 C C . LEU A 1 83 ? 4.415 8.061 10.269 1.00 70.12 83 LEU A C 18
ATOM 26494 O O . LEU A 1 83 ? 4.352 7.566 11.393 1.00 55.41 83 LEU A O 18
ATOM 26510 N N . LEU A 1 84 ? 4.602 7.334 9.178 1.00 31.33 84 LEU A N 18
ATOM 26511 C CA . LEU A 1 84 ? 4.663 5.872 9.235 1.00 34.51 84 LEU A CA 18
ATOM 26512 C C . LEU A 1 84 ? 5.929 5.387 9.946 1.00 4.11 84 LEU A C 18
ATOM 26513 O O . LEU A 1 84 ? 5.912 4.360 10.628 1.00 73.42 84 LEU A O 18
ATOM 26529 N N . THR A 1 85 ? 7.019 6.127 9.793 1.00 31.22 85 THR A N 18
ATOM 26530 C CA . THR A 1 85 ? 8.278 5.767 10.434 1.00 41.44 85 THR A CA 18
ATOM 26531 C C . THR A 1 85 ? 8.216 6.043 11.935 1.00 34.02 85 THR A C 18
ATOM 26532 O O . THR A 1 85 ? 8.756 5.288 12.743 1.00 45.13 85 THR A O 18
ATOM 26543 N N . ASP A 1 86 ? 7.540 7.125 12.296 1.00 71.43 86 ASP A N 18
ATOM 26544 C CA . ASP A 1 86 ? 7.386 7.507 13.693 1.00 64.33 86 ASP A CA 18
ATOM 26545 C C . ASP A 1 86 ? 6.379 6.594 14.383 1.00 5.15 86 ASP A C 18
ATOM 26546 O O . ASP A 1 86 ? 6.502 6.299 15.570 1.00 11.31 86 ASP A O 18
ATOM 26555 N N . ALA A 1 87 ? 5.385 6.148 13.620 1.00 24.44 87 ALA A N 18
ATOM 26556 C CA . ALA A 1 87 ? 4.335 5.277 14.141 1.00 72.50 87 ALA A CA 18
ATOM 26557 C C . ALA A 1 87 ? 4.895 3.947 14.634 1.00 72.43 87 ALA A C 18
ATOM 26558 O O . ALA A 1 87 ? 4.515 3.463 15.703 1.00 23.20 87 ALA A O 18
ATOM 26565 N N . GLY A 1 88 ? 5.787 3.346 13.855 1.00 55.12 88 GLY A N 18
ATOM 26566 C CA . GLY A 1 88 ? 6.398 2.106 14.286 1.00 33.00 88 GLY A CA 18
ATOM 26567 C C . GLY A 1 88 ? 6.805 1.201 13.143 1.00 71.44 88 GLY A C 18
ATOM 26568 O O . GLY A 1 88 ? 7.922 0.688 13.133 1.00 73.01 88 GLY A O 18
ATOM 26572 N N . LEU A 1 89 ? 5.900 1.004 12.183 1.00 65.44 89 LEU A N 18
ATOM 26573 C CA . LEU A 1 89 ? 6.133 0.068 11.083 1.00 33.43 89 LEU A CA 18
ATOM 26574 C C . LEU A 1 89 ? 7.453 0.363 10.365 1.00 43.42 89 LEU A C 18
ATOM 26575 O O . LEU A 1 89 ? 8.437 -0.347 10.573 1.00 33.31 89 LEU A O 18
ATOM 26591 N N . ALA A 1 90 ? 7.470 1.415 9.542 1.00 53.23 90 ALA A N 18
ATOM 26592 C CA . ALA A 1 90 ? 8.674 1.841 8.806 1.00 22.32 90 ALA A CA 18
ATOM 26593 C C . ALA A 1 90 ? 9.453 0.658 8.216 1.00 31.43 90 ALA A C 18
ATOM 26594 O O . ALA A 1 90 ? 10.686 0.652 8.212 1.00 13.15 90 ALA A O 18
ATOM 26601 N N . HIS A 1 91 ? 8.731 -0.334 7.714 1.00 32.34 91 HIS A N 18
ATOM 26602 C CA . HIS A 1 91 ? 9.355 -1.544 7.189 1.00 12.13 91 HIS A CA 18
ATOM 26603 C C . HIS A 1 91 ? 8.763 -1.900 5.835 1.00 11.31 91 HIS A C 18
ATOM 26604 O O . HIS A 1 91 ? 9.480 -2.205 4.882 1.00 21.30 91 HIS A O 18
ATOM 26619 N N . GLU A 1 92 ? 7.441 -1.855 5.772 1.00 73.03 92 GLU A N 18
ATOM 26620 C CA . GLU A 1 92 ? 6.699 -2.163 4.559 1.00 33.33 92 GLU A CA 18
ATOM 26621 C C . GLU A 1 92 ? 6.880 -1.063 3.516 1.00 22.12 92 GLU A C 18
ATOM 26622 O O . GLU A 1 92 ? 6.537 -1.243 2.348 1.00 1.45 92 GLU A O 18
ATOM 26634 N N . LEU A 1 93 ? 7.419 0.072 3.956 1.00 72.45 93 LEU A N 18
ATOM 26635 C CA . LEU A 1 93 ? 7.644 1.226 3.088 1.00 51.22 93 LEU A CA 18
ATOM 26636 C C . LEU A 1 93 ? 8.696 0.894 2.036 1.00 32.34 93 LEU A C 18
ATOM 26637 O O . LEU A 1 93 ? 9.900 0.991 2.294 1.00 71.45 93 LEU A O 18
ATOM 26653 N N . ARG A 1 94 ? 8.235 0.498 0.855 1.00 14.10 94 ARG A N 18
ATOM 26654 C CA . ARG A 1 94 ? 9.119 0.001 -0.189 1.00 2.00 94 ARG A CA 18
ATOM 26655 C C . ARG A 1 94 ? 8.324 -0.349 -1.443 1.00 43.15 94 ARG A C 18
ATOM 26656 O O . ARG A 1 94 ? 7.269 -0.979 -1.353 1.00 2.24 94 ARG A O 18
ATOM 26677 N N . SER A 1 95 ? 8.828 0.058 -2.607 1.00 22.34 95 SER A N 18
ATOM 26678 C CA . SER A 1 95 ? 8.153 -0.216 -3.874 1.00 23.43 95 SER A CA 18
ATOM 26679 C C . SER A 1 95 ? 9.115 -0.128 -5.062 1.00 12.55 95 SER A C 18
ATOM 26680 O O . SER A 1 95 ? 9.148 -1.015 -5.914 1.00 54.11 95 SER A O 18
ATOM 26688 N N . ASP A 1 96 ? 9.908 0.938 -5.103 1.00 35.11 96 ASP A N 18
ATOM 26689 C CA . ASP A 1 96 ? 10.789 1.208 -6.245 1.00 4.33 96 ASP A CA 18
ATOM 26690 C C . ASP A 1 96 ? 12.080 0.379 -6.166 1.00 73.22 96 ASP A C 18
ATOM 26691 O O . ASP A 1 96 ? 12.984 0.526 -6.989 1.00 11.42 96 ASP A O 18
ATOM 26700 N N . ASP A 1 97 ? 12.145 -0.514 -5.195 1.00 65.33 97 ASP A N 18
ATOM 26701 C CA . ASP A 1 97 ? 13.335 -1.324 -4.975 1.00 44.12 97 ASP A CA 18
ATOM 26702 C C . ASP A 1 97 ? 12.942 -2.738 -4.577 1.00 33.42 97 ASP A C 18
ATOM 26703 O O . ASP A 1 97 ? 12.096 -2.877 -3.673 1.00 0.00 97 ASP A O 18
ATOM 26713 N N . MET A 1 1 ? -12.648 58.815 22.081 1.00 0.00 1 MET A N 19
ATOM 26714 C CA . MET A 1 1 ? -13.814 58.764 21.170 1.00 52.33 1 MET A CA 19
ATOM 26715 C C . MET A 1 1 ? -14.227 57.317 20.928 1.00 50.10 1 MET A C 19
ATOM 26716 O O . MET A 1 1 ? -15.410 56.982 20.942 1.00 71.11 1 MET A O 19
ATOM 26732 N N . GLY A 1 2 ? -13.237 56.463 20.716 1.00 64.34 2 GLY A N 19
ATOM 26733 C CA . GLY A 1 2 ? -13.486 55.055 20.497 1.00 0.44 2 GLY A CA 19
ATOM 26734 C C . GLY A 1 2 ? -12.188 54.287 20.404 1.00 23.05 2 GLY A C 19
ATOM 26735 O O . GLY A 1 2 ? -11.941 53.577 19.432 1.00 61.40 2 GLY A O 19
ATOM 26739 N N . SER A 1 3 ? -11.363 54.436 21.429 1.00 73.55 3 SER A N 19
ATOM 26740 C CA . SER A 1 3 ? -10.017 53.883 21.434 1.00 52.14 3 SER A CA 19
ATOM 26741 C C . SER A 1 3 ? -9.982 52.477 22.025 1.00 64.20 3 SER A C 19
ATOM 26742 O O . SER A 1 3 ? -8.940 51.819 22.020 1.00 54.22 3 SER A O 19
ATOM 26750 N N . SER A 1 4 ? -11.124 52.020 22.517 1.00 12.24 4 SER A N 19
ATOM 26751 C CA . SER A 1 4 ? -11.215 50.729 23.189 1.00 3.04 4 SER A CA 19
ATOM 26752 C C . SER A 1 4 ? -11.200 49.559 22.201 1.00 74.31 4 SER A C 19
ATOM 26753 O O . SER A 1 4 ? -12.221 48.909 21.968 1.00 3.51 4 SER A O 19
ATOM 26761 N N . HIS A 1 5 ? -10.036 49.306 21.608 1.00 75.30 5 HIS A N 19
ATOM 26762 C CA . HIS A 1 5 ? -9.869 48.176 20.701 1.00 40.51 5 HIS A CA 19
ATOM 26763 C C . HIS A 1 5 ? -8.395 47.853 20.476 1.00 64.43 5 HIS A C 19
ATOM 26764 O O . HIS A 1 5 ? -7.617 48.702 20.056 1.00 0.24 5 HIS A O 19
ATOM 26779 N N . HIS A 1 6 ? -8.024 46.629 20.809 1.00 13.13 6 HIS A N 19
ATOM 26780 C CA . HIS A 1 6 ? -6.740 46.067 20.418 1.00 31.35 6 HIS A CA 19
ATOM 26781 C C . HIS A 1 6 ? -7.021 44.848 19.549 1.00 33.12 6 HIS A C 19
ATOM 26782 O O . HIS A 1 6 ? -7.569 44.989 18.458 1.00 20.24 6 HIS A O 19
ATOM 26797 N N . HIS A 1 7 ? -6.669 43.657 20.036 1.00 22.23 7 HIS A N 19
ATOM 26798 C CA . HIS A 1 7 ? -7.144 42.409 19.428 1.00 43.33 7 HIS A CA 19
ATOM 26799 C C . HIS A 1 7 ? -6.643 42.251 17.977 1.00 23.35 7 HIS A C 19
ATOM 26800 O O . HIS A 1 7 ? -7.274 41.593 17.155 1.00 34.31 7 HIS A O 19
ATOM 26815 N N . HIS A 1 8 ? -5.489 42.833 17.668 1.00 2.53 8 HIS A N 19
ATOM 26816 C CA . HIS A 1 8 ? -4.937 42.728 16.320 1.00 65.35 8 HIS A CA 19
ATOM 26817 C C . HIS A 1 8 ? -3.634 41.942 16.309 1.00 1.52 8 HIS A C 19
ATOM 26818 O O . HIS A 1 8 ? -2.598 42.440 16.749 1.00 25.05 8 HIS A O 19
ATOM 26833 N N . HIS A 1 9 ? -3.691 40.708 15.829 1.00 40.43 9 HIS A N 19
ATOM 26834 C CA . HIS A 1 9 ? -2.486 39.928 15.574 1.00 34.24 9 HIS A CA 19
ATOM 26835 C C . HIS A 1 9 ? -2.800 38.786 14.614 1.00 51.21 9 HIS A C 19
ATOM 26836 O O . HIS A 1 9 ? -3.741 38.021 14.832 1.00 23.41 9 HIS A O 19
ATOM 26851 N N . HIS A 1 10 ? -2.034 38.703 13.536 1.00 61.13 10 HIS A N 19
ATOM 26852 C CA . HIS A 1 10 ? -2.198 37.639 12.549 1.00 44.13 10 HIS A CA 19
ATOM 26853 C C . HIS A 1 10 ? -0.924 37.506 11.720 1.00 24.12 10 HIS A C 19
ATOM 26854 O O . HIS A 1 10 ? -0.889 37.862 10.542 1.00 4.42 10 HIS A O 19
ATOM 26869 N N . SER A 1 11 ? 0.125 37.014 12.355 1.00 4.21 11 SER A N 19
ATOM 26870 C CA . SER A 1 11 ? 1.408 36.839 11.697 1.00 42.44 11 SER A CA 19
ATOM 26871 C C . SER A 1 11 ? 1.596 35.388 11.264 1.00 2.02 11 SER A C 19
ATOM 26872 O O . SER A 1 11 ? 1.893 34.512 12.077 1.00 43.55 11 SER A O 19
ATOM 26880 N N . SER A 1 12 ? 1.385 35.125 9.983 1.00 33.14 12 SER A N 19
ATOM 26881 C CA . SER A 1 12 ? 1.537 33.784 9.446 1.00 45.21 12 SER A CA 19
ATOM 26882 C C . SER A 1 12 ? 1.916 33.838 7.971 1.00 23.25 12 SER A C 19
ATOM 26883 O O . SER A 1 12 ? 1.049 33.817 7.094 1.00 33.23 12 SER A O 19
ATOM 26891 N N . GLY A 1 13 ? 3.210 33.948 7.704 1.00 53.12 13 GLY A N 19
ATOM 26892 C CA . GLY A 1 13 ? 3.685 33.989 6.338 1.00 23.30 13 GLY A CA 19
ATOM 26893 C C . GLY A 1 13 ? 4.851 33.052 6.117 1.00 61.24 13 GLY A C 19
ATOM 26894 O O . GLY A 1 13 ? 5.785 33.373 5.382 1.00 21.11 13 GLY A O 19
ATOM 26898 N N . ARG A 1 14 ? 4.806 31.894 6.764 1.00 72.33 14 ARG A N 19
ATOM 26899 C CA . ARG A 1 14 ? 5.861 30.897 6.629 1.00 23.45 14 ARG A CA 19
ATOM 26900 C C . ARG A 1 14 ? 5.416 29.784 5.691 1.00 21.54 14 ARG A C 19
ATOM 26901 O O . ARG A 1 14 ? 5.752 28.614 5.887 1.00 3.43 14 ARG A O 19
ATOM 26922 N N . GLU A 1 15 ? 4.664 30.160 4.668 1.00 61.12 15 GLU A N 19
ATOM 26923 C CA . GLU A 1 15 ? 4.172 29.203 3.692 1.00 53.44 15 GLU A CA 19
ATOM 26924 C C . GLU A 1 15 ? 5.232 28.935 2.626 1.00 13.01 15 GLU A C 19
ATOM 26925 O O . GLU A 1 15 ? 5.633 29.834 1.878 1.00 70.23 15 GLU A O 19
ATOM 26937 N N . ASN A 1 16 ? 5.701 27.699 2.584 1.00 4.22 16 ASN A N 19
ATOM 26938 C CA . ASN A 1 16 ? 6.714 27.279 1.623 1.00 22.30 16 ASN A CA 19
ATOM 26939 C C . ASN A 1 16 ? 6.872 25.766 1.687 1.00 2.22 16 ASN A C 19
ATOM 26940 O O . ASN A 1 16 ? 7.713 25.246 2.425 1.00 31.40 16 ASN A O 19
ATOM 26951 N N . LEU A 1 17 ? 6.030 25.070 0.940 1.00 43.24 17 LEU A N 19
ATOM 26952 C CA . LEU A 1 17 ? 6.036 23.617 0.918 1.00 44.23 17 LEU A CA 19
ATOM 26953 C C . LEU A 1 17 ? 5.355 23.144 -0.358 1.00 45.23 17 LEU A C 19
ATOM 26954 O O . LEU A 1 17 ? 4.136 23.262 -0.501 1.00 63.10 17 LEU A O 19
ATOM 26970 N N . TYR A 1 18 ? 6.143 22.645 -1.296 1.00 62.41 18 TYR A N 19
ATOM 26971 C CA . TYR A 1 18 ? 5.607 22.206 -2.574 1.00 62.22 18 TYR A CA 19
ATOM 26972 C C . TYR A 1 18 ? 6.546 21.209 -3.243 1.00 35.35 18 TYR A C 19
ATOM 26973 O O . TYR A 1 18 ? 7.513 21.594 -3.901 1.00 31.14 18 TYR A O 19
ATOM 26991 N N . PHE A 1 19 ? 6.275 19.932 -3.041 1.00 72.14 19 PHE A N 19
ATOM 26992 C CA . PHE A 1 19 ? 7.024 18.878 -3.704 1.00 42.44 19 PHE A CA 19
ATOM 26993 C C . PHE A 1 19 ? 6.263 18.416 -4.935 1.00 24.21 19 PHE A C 19
ATOM 26994 O O . PHE A 1 19 ? 5.250 17.724 -4.821 1.00 32.34 19 PHE A O 19
ATOM 27011 N N . GLN A 1 20 ? 6.734 18.820 -6.104 1.00 71.30 20 GLN A N 19
ATOM 27012 C CA . GLN A 1 20 ? 6.043 18.521 -7.349 1.00 12.11 20 GLN A CA 19
ATOM 27013 C C . GLN A 1 20 ? 6.533 17.206 -7.940 1.00 31.23 20 GLN A C 19
ATOM 27014 O O . GLN A 1 20 ? 7.732 16.923 -7.960 1.00 12.30 20 GLN A O 19
ATOM 27028 N N . GLY A 1 21 ? 5.591 16.415 -8.417 1.00 43.35 21 GLY A N 19
ATOM 27029 C CA . GLY A 1 21 ? 5.901 15.139 -9.014 1.00 4.34 21 GLY A CA 19
ATOM 27030 C C . GLY A 1 21 ? 4.634 14.416 -9.396 1.00 62.13 21 GLY A C 19
ATOM 27031 O O . GLY A 1 21 ? 3.698 15.039 -9.896 1.00 43.45 21 GLY A O 19
ATOM 27035 N N . HIS A 1 22 ? 4.591 13.116 -9.163 1.00 64.14 22 HIS A N 19
ATOM 27036 C CA . HIS A 1 22 ? 3.380 12.343 -9.394 1.00 11.24 22 HIS A CA 19
ATOM 27037 C C . HIS A 1 22 ? 3.227 11.271 -8.327 1.00 73.33 22 HIS A C 19
ATOM 27038 O O . HIS A 1 22 ? 3.962 11.267 -7.338 1.00 44.11 22 HIS A O 19
ATOM 27053 N N . LEU A 1 23 ? 2.276 10.368 -8.535 1.00 13.03 23 LEU A N 19
ATOM 27054 C CA . LEU A 1 23 ? 1.960 9.335 -7.556 1.00 24.23 23 LEU A CA 19
ATOM 27055 C C . LEU A 1 23 ? 3.177 8.476 -7.236 1.00 43.32 23 LEU A C 19
ATOM 27056 O O . LEU A 1 23 ? 3.725 7.796 -8.111 1.00 51.24 23 LEU A O 19
ATOM 27072 N N . ARG A 1 24 ? 3.602 8.526 -5.984 1.00 52.35 24 ARG A N 19
ATOM 27073 C CA . ARG A 1 24 ? 4.722 7.724 -5.520 1.00 63.51 24 ARG A CA 19
ATOM 27074 C C . ARG A 1 24 ? 4.216 6.580 -4.659 1.00 35.34 24 ARG A C 19
ATOM 27075 O O . ARG A 1 24 ? 3.382 6.784 -3.776 1.00 33.32 24 ARG A O 19
ATOM 27096 N N . GLU A 1 25 ? 4.716 5.386 -4.926 1.00 53.25 25 GLU A N 19
ATOM 27097 C CA . GLU A 1 25 ? 4.308 4.201 -4.187 1.00 33.24 25 GLU A CA 19
ATOM 27098 C C . GLU A 1 25 ? 5.058 4.152 -2.859 1.00 54.51 25 GLU A C 19
ATOM 27099 O O . GLU A 1 25 ? 6.270 3.953 -2.831 1.00 13.03 25 GLU A O 19
ATOM 27111 N N . LEU A 1 26 ? 4.328 4.358 -1.769 1.00 54.15 26 LEU A N 19
ATOM 27112 C CA . LEU A 1 26 ? 4.935 4.497 -0.451 1.00 55.33 26 LEU A CA 19
ATOM 27113 C C . LEU A 1 26 ? 5.177 3.127 0.178 1.00 51.44 26 LEU A C 19
ATOM 27114 O O . LEU A 1 26 ? 6.297 2.798 0.576 1.00 40.32 26 LEU A O 19
ATOM 27130 N N . LEU A 1 27 ? 4.122 2.333 0.270 1.00 54.51 27 LEU A N 19
ATOM 27131 C CA . LEU A 1 27 ? 4.219 1.014 0.868 1.00 23.42 27 LEU A CA 19
ATOM 27132 C C . LEU A 1 27 ? 3.344 0.025 0.127 1.00 65.31 27 LEU A C 19
ATOM 27133 O O . LEU A 1 27 ? 2.345 0.403 -0.488 1.00 72.33 27 LEU A O 19
ATOM 27149 N N . ARG A 1 28 ? 3.728 -1.237 0.203 1.00 41.51 28 ARG A N 19
ATOM 27150 C CA . ARG A 1 28 ? 3.020 -2.314 -0.469 1.00 52.54 28 ARG A CA 19
ATOM 27151 C C . ARG A 1 28 ? 2.970 -3.524 0.449 1.00 64.24 28 ARG A C 19
ATOM 27152 O O . ARG A 1 28 ? 3.991 -3.918 1.008 1.00 23.52 28 ARG A O 19
ATOM 27173 N N . THR A 1 29 ? 1.790 -4.102 0.617 1.00 0.03 29 THR A N 19
ATOM 27174 C CA . THR A 1 29 ? 1.641 -5.283 1.448 1.00 60.44 29 THR A CA 19
ATOM 27175 C C . THR A 1 29 ? 0.273 -5.919 1.216 1.00 31.42 29 THR A C 19
ATOM 27176 O O . THR A 1 29 ? -0.551 -5.387 0.465 1.00 24.24 29 THR A O 19
ATOM 27187 N N . ASN A 1 30 ? 0.041 -7.060 1.845 1.00 64.32 30 ASN A N 19
ATOM 27188 C CA . ASN A 1 30 ? -1.222 -7.771 1.701 1.00 5.14 30 ASN A CA 19
ATOM 27189 C C . ASN A 1 30 ? -1.908 -7.901 3.051 1.00 22.32 30 ASN A C 19
ATOM 27190 O O . ASN A 1 30 ? -2.958 -8.532 3.168 1.00 43.11 30 ASN A O 19
ATOM 27201 N N . ASP A 1 31 ? -1.312 -7.297 4.073 1.00 1.51 31 ASP A N 19
ATOM 27202 C CA . ASP A 1 31 ? -1.856 -7.380 5.420 1.00 50.43 31 ASP A CA 19
ATOM 27203 C C . ASP A 1 31 ? -2.911 -6.301 5.633 1.00 50.03 31 ASP A C 19
ATOM 27204 O O . ASP A 1 31 ? -2.593 -5.112 5.730 1.00 54.13 31 ASP A O 19
ATOM 27213 N N . ALA A 1 32 ? -4.169 -6.728 5.696 1.00 75.43 32 ALA A N 19
ATOM 27214 C CA . ALA A 1 32 ? -5.295 -5.811 5.821 1.00 41.14 32 ALA A CA 19
ATOM 27215 C C . ALA A 1 32 ? -5.230 -5.021 7.120 1.00 1.13 32 ALA A C 19
ATOM 27216 O O . ALA A 1 32 ? -5.589 -3.843 7.155 1.00 65.20 32 ALA A O 19
ATOM 27223 N N . VAL A 1 33 ? -4.758 -5.664 8.183 1.00 65.13 33 VAL A N 19
ATOM 27224 C CA . VAL A 1 33 ? -4.681 -5.024 9.490 1.00 25.53 33 VAL A CA 19
ATOM 27225 C C . VAL A 1 33 ? -3.746 -3.819 9.439 1.00 3.20 33 VAL A C 19
ATOM 27226 O O . VAL A 1 33 ? -4.122 -2.707 9.825 1.00 50.50 33 VAL A O 19
ATOM 27239 N N . LEU A 1 34 ? -2.537 -4.041 8.934 1.00 34.24 34 LEU A N 19
ATOM 27240 C CA . LEU A 1 34 ? -1.540 -2.984 8.839 1.00 72.22 34 LEU A CA 19
ATOM 27241 C C . LEU A 1 34 ? -2.000 -1.887 7.880 1.00 14.21 34 LEU A C 19
ATOM 27242 O O . LEU A 1 34 ? -1.851 -0.699 8.169 1.00 25.40 34 LEU A O 19
ATOM 27258 N N . LEU A 1 35 ? -2.579 -2.288 6.748 1.00 42.55 35 LEU A N 19
ATOM 27259 C CA . LEU A 1 35 ? -3.085 -1.331 5.761 1.00 4.52 35 LEU A CA 19
ATOM 27260 C C . LEU A 1 35 ? -4.150 -0.422 6.369 1.00 43.32 35 LEU A C 19
ATOM 27261 O O . LEU A 1 35 ? -4.195 0.774 6.083 1.00 60.20 35 LEU A O 19
ATOM 27277 N N . SER A 1 36 ? -4.999 -0.992 7.214 1.00 33.23 36 SER A N 19
ATOM 27278 C CA . SER A 1 36 ? -6.051 -0.226 7.871 1.00 21.12 36 SER A CA 19
ATOM 27279 C C . SER A 1 36 ? -5.448 0.791 8.837 1.00 35.53 36 SER A C 19
ATOM 27280 O O . SER A 1 36 ? -5.920 1.924 8.939 1.00 41.00 36 SER A O 19
ATOM 27288 N N . ALA A 1 37 ? -4.388 0.387 9.529 1.00 11.42 37 ALA A N 19
ATOM 27289 C CA . ALA A 1 37 ? -3.697 1.277 10.448 1.00 42.21 37 ALA A CA 19
ATOM 27290 C C . ALA A 1 37 ? -3.053 2.428 9.685 1.00 1.42 37 ALA A C 19
ATOM 27291 O O . ALA A 1 37 ? -3.189 3.587 10.070 1.00 32.14 37 ALA A O 19
ATOM 27298 N N . VAL A 1 38 ? -2.369 2.097 8.593 1.00 23.20 38 VAL A N 19
ATOM 27299 C CA . VAL A 1 38 ? -1.728 3.097 7.746 1.00 65.42 38 VAL A CA 19
ATOM 27300 C C . VAL A 1 38 ? -2.757 4.081 7.198 1.00 62.42 38 VAL A C 19
ATOM 27301 O O . VAL A 1 38 ? -2.527 5.292 7.189 1.00 50.21 38 VAL A O 19
ATOM 27314 N N . GLY A 1 39 ? -3.891 3.552 6.752 1.00 24.01 39 GLY A N 19
ATOM 27315 C CA . GLY A 1 39 ? -4.958 4.392 6.247 1.00 44.40 39 GLY A CA 19
ATOM 27316 C C . GLY A 1 39 ? -5.446 5.375 7.291 1.00 74.22 39 GLY A C 19
ATOM 27317 O O . GLY A 1 39 ? -5.643 6.552 6.997 1.00 61.22 39 GLY A O 19
ATOM 27321 N N . ALA A 1 40 ? -5.618 4.891 8.519 1.00 50.43 40 ALA A N 19
ATOM 27322 C CA . ALA A 1 40 ? -6.062 5.730 9.627 1.00 41.14 40 ALA A CA 19
ATOM 27323 C C . ALA A 1 40 ? -5.014 6.791 9.961 1.00 33.01 40 ALA A C 19
ATOM 27324 O O . ALA A 1 40 ? -5.353 7.919 10.319 1.00 12.05 40 ALA A O 19
ATOM 27331 N N . LEU A 1 41 ? -3.744 6.424 9.843 1.00 10.22 41 LEU A N 19
ATOM 27332 C CA . LEU A 1 41 ? -2.646 7.350 10.097 1.00 33.42 41 LEU A CA 19
ATOM 27333 C C . LEU A 1 41 ? -2.651 8.473 9.070 1.00 13.45 41 LEU A C 19
ATOM 27334 O O . LEU A 1 41 ? -2.653 9.654 9.421 1.00 23.35 41 LEU A O 19
ATOM 27350 N N . LEU A 1 42 ? -2.679 8.093 7.798 1.00 42.43 42 LEU A N 19
ATOM 27351 C CA . LEU A 1 42 ? -2.661 9.059 6.711 1.00 14.30 42 LEU A CA 19
ATOM 27352 C C . LEU A 1 42 ? -3.917 9.917 6.728 1.00 1.23 42 LEU A C 19
ATOM 27353 O O . LEU A 1 42 ? -3.869 11.111 6.434 1.00 35.13 42 LEU A O 19
ATOM 27369 N N . ASP A 1 43 ? -5.038 9.301 7.079 1.00 72.11 43 ASP A N 19
ATOM 27370 C CA . ASP A 1 43 ? -6.304 10.015 7.207 1.00 31.51 43 ASP A CA 19
ATOM 27371 C C . ASP A 1 43 ? -6.229 11.025 8.347 1.00 40.11 43 ASP A C 19
ATOM 27372 O O . ASP A 1 43 ? -6.709 12.153 8.227 1.00 44.04 43 ASP A O 19
ATOM 27381 N N . GLY A 1 44 ? -5.587 10.619 9.439 1.00 73.35 44 GLY A N 19
ATOM 27382 C CA . GLY A 1 44 ? -5.443 11.491 10.592 1.00 64.01 44 GLY A CA 19
ATOM 27383 C C . GLY A 1 44 ? -4.524 12.670 10.329 1.00 73.32 44 GLY A C 19
ATOM 27384 O O . GLY A 1 44 ? -4.582 13.680 11.031 1.00 63.53 44 GLY A O 19
ATOM 27388 N N . ALA A 1 45 ? -3.665 12.538 9.331 1.00 52.44 45 ALA A N 19
ATOM 27389 C CA . ALA A 1 45 ? -2.784 13.630 8.932 1.00 65.43 45 ALA A CA 19
ATOM 27390 C C . ALA A 1 45 ? -3.324 14.317 7.683 1.00 4.43 45 ALA A C 19
ATOM 27391 O O . ALA A 1 45 ? -2.718 15.257 7.164 1.00 21.13 45 ALA A O 19
ATOM 27398 N N . ASP A 1 46 ? -4.468 13.821 7.210 1.00 12.44 46 ASP A N 19
ATOM 27399 C CA . ASP A 1 46 ? -5.159 14.365 6.037 1.00 5.23 46 ASP A CA 19
ATOM 27400 C C . ASP A 1 46 ? -4.270 14.304 4.791 1.00 41.43 46 ASP A C 19
ATOM 27401 O O . ASP A 1 46 ? -4.398 15.112 3.872 1.00 41.20 46 ASP A O 19
ATOM 27410 N N . ILE A 1 47 ? -3.393 13.311 4.752 1.00 33.11 47 ILE A N 19
ATOM 27411 C CA . ILE A 1 47 ? -2.490 13.133 3.628 1.00 72.32 47 ILE A CA 19
ATOM 27412 C C . ILE A 1 47 ? -3.218 12.458 2.471 1.00 34.21 47 ILE A C 19
ATOM 27413 O O . ILE A 1 47 ? -3.652 11.305 2.591 1.00 71.11 47 ILE A O 19
ATOM 27429 N N . GLY A 1 48 ? -3.365 13.186 1.370 1.00 60.40 48 GLY A N 19
ATOM 27430 C CA . GLY A 1 48 ? -4.012 12.651 0.184 1.00 0.20 48 GLY A CA 19
ATOM 27431 C C . GLY A 1 48 ? -3.320 11.408 -0.333 1.00 32.42 48 GLY A C 19
ATOM 27432 O O . GLY A 1 48 ? -2.197 11.477 -0.838 1.00 3.12 48 GLY A O 19
ATOM 27436 N N . HIS A 1 49 ? -3.985 10.272 -0.208 1.00 1.44 49 HIS A N 19
ATOM 27437 C CA . HIS A 1 49 ? -3.394 8.999 -0.585 1.00 12.24 49 HIS A CA 19
ATOM 27438 C C . HIS A 1 49 ? -4.348 8.198 -1.462 1.00 2.53 49 HIS A C 19
ATOM 27439 O O . HIS A 1 49 ? -5.548 8.149 -1.202 1.00 10.14 49 HIS A O 19
ATOM 27454 N N . LEU A 1 50 ? -3.807 7.581 -2.498 1.00 53.54 50 LEU A N 19
ATOM 27455 C CA . LEU A 1 50 ? -4.592 6.746 -3.392 1.00 61.24 50 LEU A CA 19
ATOM 27456 C C . LEU A 1 50 ? -4.162 5.292 -3.245 1.00 4.55 50 LEU A C 19
ATOM 27457 O O . LEU A 1 50 ? -2.991 5.010 -2.990 1.00 53.41 50 LEU A O 19
ATOM 27473 N N . VAL A 1 51 ? -5.108 4.378 -3.398 1.00 23.44 51 VAL A N 19
ATOM 27474 C CA . VAL A 1 51 ? -4.846 2.957 -3.209 1.00 41.43 51 VAL A CA 19
ATOM 27475 C C . VAL A 1 51 ? -5.580 2.136 -4.261 1.00 40.12 51 VAL A C 19
ATOM 27476 O O . VAL A 1 51 ? -6.024 2.674 -5.276 1.00 70.14 51 VAL A O 19
ATOM 27489 N N . LEU A 1 52 ? -5.687 0.831 -4.002 1.00 13.35 52 LEU A N 19
ATOM 27490 C CA . LEU A 1 52 ? -6.444 -0.095 -4.845 1.00 2.04 52 LEU A CA 19
ATOM 27491 C C . LEU A 1 52 ? -5.693 -0.433 -6.129 1.00 41.13 52 LEU A C 19
ATOM 27492 O O . LEU A 1 52 ? -4.503 -0.144 -6.265 1.00 5.33 52 LEU A O 19
ATOM 27508 N N . ASP A 1 53 ? -6.411 -1.077 -7.045 1.00 2.33 53 ASP A N 19
ATOM 27509 C CA . ASP A 1 53 ? -5.876 -1.509 -8.337 1.00 31.35 53 ASP A CA 19
ATOM 27510 C C . ASP A 1 53 ? -7.011 -2.141 -9.126 1.00 44.51 53 ASP A C 19
ATOM 27511 O O . ASP A 1 53 ? -7.341 -1.725 -10.237 1.00 52.04 53 ASP A O 19
ATOM 27520 N N . GLN A 1 54 ? -7.607 -3.154 -8.512 1.00 44.31 54 GLN A N 19
ATOM 27521 C CA . GLN A 1 54 ? -8.837 -3.763 -8.995 1.00 14.33 54 GLN A CA 19
ATOM 27522 C C . GLN A 1 54 ? -9.778 -3.951 -7.812 1.00 22.24 54 GLN A C 19
ATOM 27523 O O . GLN A 1 54 ? -9.339 -4.343 -6.731 1.00 2.34 54 GLN A O 19
ATOM 27537 N N . ASN A 1 55 ? -11.053 -3.652 -8.002 1.00 74.52 55 ASN A N 19
ATOM 27538 C CA . ASN A 1 55 ? -12.010 -3.713 -6.902 1.00 2.02 55 ASN A CA 19
ATOM 27539 C C . ASN A 1 55 ? -13.121 -4.720 -7.186 1.00 43.20 55 ASN A C 19
ATOM 27540 O O . ASN A 1 55 ? -13.435 -5.011 -8.343 1.00 52.23 55 ASN A O 19
ATOM 27551 N N . MET A 1 56 ? -13.702 -5.248 -6.115 1.00 34.01 56 MET A N 19
ATOM 27552 C CA . MET A 1 56 ? -14.789 -6.212 -6.190 1.00 41.30 56 MET A CA 19
ATOM 27553 C C . MET A 1 56 ? -15.339 -6.429 -4.789 1.00 54.03 56 MET A C 19
ATOM 27554 O O . MET A 1 56 ? -14.605 -6.290 -3.811 1.00 61.00 56 MET A O 19
ATOM 27568 N N . SER A 1 57 ? -16.621 -6.741 -4.676 1.00 31.35 57 SER A N 19
ATOM 27569 C CA . SER A 1 57 ? -17.193 -7.076 -3.383 1.00 62.43 57 SER A CA 19
ATOM 27570 C C . SER A 1 57 ? -16.525 -8.334 -2.823 1.00 72.25 57 SER A C 19
ATOM 27571 O O . SER A 1 57 ? -16.453 -9.361 -3.497 1.00 34.23 57 SER A O 19
ATOM 27579 N N . ILE A 1 58 ? -16.026 -8.234 -1.597 1.00 73.04 58 ILE A N 19
ATOM 27580 C CA . ILE A 1 58 ? -15.280 -9.323 -0.979 1.00 31.05 58 ILE A CA 19
ATOM 27581 C C . ILE A 1 58 ? -16.233 -10.347 -0.379 1.00 64.43 58 ILE A C 19
ATOM 27582 O O . ILE A 1 58 ? -15.870 -11.510 -0.171 1.00 3.45 58 ILE A O 19
ATOM 27598 N N . LEU A 1 59 ? -17.456 -9.893 -0.119 1.00 12.33 59 LEU A N 19
ATOM 27599 C CA . LEU A 1 59 ? -18.499 -10.713 0.486 1.00 5.32 59 LEU A CA 19
ATOM 27600 C C . LEU A 1 59 ? -18.189 -11.008 1.947 1.00 24.32 59 LEU A C 19
ATOM 27601 O O . LEU A 1 59 ? -18.788 -10.415 2.847 1.00 50.42 59 LEU A O 19
ATOM 27617 N N . GLU A 1 60 ? -17.243 -11.907 2.180 1.00 30.12 60 GLU A N 19
ATOM 27618 C CA . GLU A 1 60 ? -16.880 -12.295 3.534 1.00 41.14 60 GLU A CA 19
ATOM 27619 C C . GLU A 1 60 ? -15.589 -13.116 3.543 1.00 55.42 60 GLU A C 19
ATOM 27620 O O . GLU A 1 60 ? -14.845 -13.102 4.525 1.00 42.51 60 GLU A O 19
ATOM 27632 N N . GLY A 1 61 ? -15.331 -13.833 2.453 1.00 1.11 61 GLY A N 19
ATOM 27633 C CA . GLY A 1 61 ? -14.116 -14.617 2.357 1.00 73.21 61 GLY A CA 19
ATOM 27634 C C . GLY A 1 61 ? -14.045 -15.415 1.073 1.00 44.11 61 GLY A C 19
ATOM 27635 O O . GLY A 1 61 ? -14.976 -16.150 0.738 1.00 32.22 61 GLY A O 19
ATOM 27639 N N . SER A 1 62 ? -12.944 -15.266 0.350 1.00 24.04 62 SER A N 19
ATOM 27640 C CA . SER A 1 62 ? -12.733 -15.988 -0.893 1.00 31.32 62 SER A CA 19
ATOM 27641 C C . SER A 1 62 ? -11.240 -16.019 -1.218 1.00 35.52 62 SER A C 19
ATOM 27642 O O . SER A 1 62 ? -10.457 -15.265 -0.635 1.00 25.35 62 SER A O 19
ATOM 27650 N N . LEU A 1 63 ? -10.846 -16.881 -2.143 1.00 23.00 63 LEU A N 19
ATOM 27651 C CA . LEU A 1 63 ? -9.442 -17.015 -2.507 1.00 10.43 63 LEU A CA 19
ATOM 27652 C C . LEU A 1 63 ? -9.052 -15.973 -3.545 1.00 23.15 63 LEU A C 19
ATOM 27653 O O . LEU A 1 63 ? -9.534 -15.995 -4.677 1.00 13.44 63 LEU A O 19
ATOM 27669 N N . GLY A 1 64 ? -8.183 -15.058 -3.147 1.00 43.54 64 GLY A N 19
ATOM 27670 C CA . GLY A 1 64 ? -7.740 -14.017 -4.043 1.00 12.25 64 GLY A CA 19
ATOM 27671 C C . GLY A 1 64 ? -7.436 -12.733 -3.304 1.00 22.10 64 GLY A C 19
ATOM 27672 O O . GLY A 1 64 ? -8.340 -11.960 -2.982 1.00 24.55 64 GLY A O 19
ATOM 27676 N N . VAL A 1 65 ? -6.166 -12.511 -3.016 1.00 64.21 65 VAL A N 19
ATOM 27677 C CA . VAL A 1 65 ? -5.746 -11.317 -2.306 1.00 35.30 65 VAL A CA 19
ATOM 27678 C C . VAL A 1 65 ? -5.312 -10.250 -3.299 1.00 12.44 65 VAL A C 19
ATOM 27679 O O . VAL A 1 65 ? -4.425 -10.481 -4.122 1.00 25.04 65 VAL A O 19
ATOM 27692 N N . ILE A 1 66 ? -5.957 -9.096 -3.240 1.00 12.25 66 ILE A N 19
ATOM 27693 C CA . ILE A 1 66 ? -5.630 -7.988 -4.126 1.00 21.12 66 ILE A CA 19
ATOM 27694 C C . ILE A 1 66 ? -4.465 -7.187 -3.551 1.00 1.21 66 ILE A C 19
ATOM 27695 O O . ILE A 1 66 ? -4.559 -6.659 -2.440 1.00 24.14 66 ILE A O 19
ATOM 27711 N N . PRO A 1 67 ? -3.348 -7.106 -4.290 1.00 3.45 67 PRO A N 19
ATOM 27712 C CA . PRO A 1 67 ? -2.177 -6.328 -3.875 1.00 52.41 67 PRO A CA 19
ATOM 27713 C C . PRO A 1 67 ? -2.505 -4.847 -3.741 1.00 34.33 67 PRO A C 19
ATOM 27714 O O . PRO A 1 67 ? -2.619 -4.124 -4.735 1.00 3.43 67 PRO A O 19
ATOM 27725 N N . ARG A 1 68 ? -2.675 -4.409 -2.508 1.00 74.51 68 ARG A N 19
ATOM 27726 C CA . ARG A 1 68 ? -3.067 -3.044 -2.230 1.00 34.34 68 ARG A CA 19
ATOM 27727 C C . ARG A 1 68 ? -1.882 -2.255 -1.703 1.00 34.31 68 ARG A C 19
ATOM 27728 O O . ARG A 1 68 ? -1.378 -2.521 -0.612 1.00 14.42 68 ARG A O 19
ATOM 27749 N N . ARG A 1 69 ? -1.426 -1.301 -2.491 1.00 44.40 69 ARG A N 19
ATOM 27750 C CA . ARG A 1 69 ? -0.343 -0.437 -2.065 1.00 2.44 69 ARG A CA 19
ATOM 27751 C C . ARG A 1 69 ? -0.841 0.993 -1.945 1.00 0.33 69 ARG A C 19
ATOM 27752 O O . ARG A 1 69 ? -1.863 1.350 -2.530 1.00 11.23 69 ARG A O 19
ATOM 27773 N N . VAL A 1 70 ? -0.129 1.801 -1.179 1.00 60.41 70 VAL A N 19
ATOM 27774 C CA . VAL A 1 70 ? -0.559 3.162 -0.906 1.00 34.41 70 VAL A CA 19
ATOM 27775 C C . VAL A 1 70 ? 0.337 4.164 -1.620 1.00 4.34 70 VAL A C 19
ATOM 27776 O O . VAL A 1 70 ? 1.542 4.222 -1.367 1.00 15.54 70 VAL A O 19
ATOM 27789 N N . LEU A 1 71 ? -0.253 4.940 -2.521 1.00 12.21 71 LEU A N 19
ATOM 27790 C CA . LEU A 1 71 ? 0.470 5.982 -3.235 1.00 52.11 71 LEU A CA 19
ATOM 27791 C C . LEU A 1 71 ? 0.039 7.348 -2.727 1.00 31.15 71 LEU A C 19
ATOM 27792 O O . LEU A 1 71 ? -1.152 7.618 -2.584 1.00 64.15 71 LEU A O 19
ATOM 27808 N N . VAL A 1 72 ? 1.005 8.201 -2.441 1.00 33.05 72 VAL A N 19
ATOM 27809 C CA . VAL A 1 72 ? 0.712 9.542 -1.958 1.00 43.51 72 VAL A CA 19
ATOM 27810 C C . VAL A 1 72 ? 0.646 10.531 -3.117 1.00 14.33 72 VAL A C 19
ATOM 27811 O O . VAL A 1 72 ? 1.409 10.428 -4.082 1.00 42.20 72 VAL A O 19
ATOM 27824 N N . HIS A 1 73 ? -0.273 11.484 -3.020 1.00 73.14 73 HIS A N 19
ATOM 27825 C CA . HIS A 1 73 ? -0.505 12.442 -4.090 1.00 42.12 73 HIS A CA 19
ATOM 27826 C C . HIS A 1 73 ? 0.415 13.654 -3.932 1.00 72.12 73 HIS A C 19
ATOM 27827 O O . HIS A 1 73 ? -0.048 14.784 -3.755 1.00 74.23 73 HIS A O 19
ATOM 27842 N N . GLU A 1 74 ? 1.720 13.387 -3.984 1.00 64.44 74 GLU A N 19
ATOM 27843 C CA . GLU A 1 74 ? 2.763 14.414 -3.895 1.00 21.13 74 GLU A CA 19
ATOM 27844 C C . GLU A 1 74 ? 2.637 15.258 -2.625 1.00 35.22 74 GLU A C 19
ATOM 27845 O O . GLU A 1 74 ? 1.884 14.917 -1.712 1.00 43.13 74 GLU A O 19
ATOM 27857 N N . ASP A 1 75 ? 3.409 16.351 -2.583 1.00 61.23 75 ASP A N 19
ATOM 27858 C CA . ASP A 1 75 ? 3.395 17.324 -1.480 1.00 34.42 75 ASP A CA 19
ATOM 27859 C C . ASP A 1 75 ? 3.869 16.712 -0.158 1.00 21.40 75 ASP A C 19
ATOM 27860 O O . ASP A 1 75 ? 4.983 16.979 0.290 1.00 51.31 75 ASP A O 19
ATOM 27869 N N . ASP A 1 76 ? 3.037 15.868 0.440 1.00 21.50 76 ASP A N 19
ATOM 27870 C CA . ASP A 1 76 ? 3.316 15.287 1.748 1.00 13.03 76 ASP A CA 19
ATOM 27871 C C . ASP A 1 76 ? 4.104 13.988 1.601 1.00 73.02 76 ASP A C 19
ATOM 27872 O O . ASP A 1 76 ? 3.919 13.039 2.366 1.00 11.43 76 ASP A O 19
ATOM 27881 N N . LEU A 1 77 ? 5.002 13.968 0.620 1.00 14.34 77 LEU A N 19
ATOM 27882 C CA . LEU A 1 77 ? 5.836 12.805 0.348 1.00 30.24 77 LEU A CA 19
ATOM 27883 C C . LEU A 1 77 ? 6.640 12.426 1.586 1.00 74.25 77 LEU A C 19
ATOM 27884 O O . LEU A 1 77 ? 6.630 11.273 2.023 1.00 31.20 77 LEU A O 19
ATOM 27900 N N . ALA A 1 78 ? 7.323 13.411 2.152 1.00 3.11 78 ALA A N 19
ATOM 27901 C CA . ALA A 1 78 ? 8.130 13.195 3.342 1.00 4.44 78 ALA A CA 19
ATOM 27902 C C . ALA A 1 78 ? 7.235 12.996 4.556 1.00 22.24 78 ALA A C 19
ATOM 27903 O O . ALA A 1 78 ? 7.608 12.314 5.510 1.00 63.32 78 ALA A O 19
ATOM 27910 N N . GLY A 1 79 ? 6.045 13.587 4.497 1.00 13.14 79 GLY A N 19
ATOM 27911 C CA . GLY A 1 79 ? 5.105 13.496 5.597 1.00 10.15 79 GLY A CA 19
ATOM 27912 C C . GLY A 1 79 ? 4.683 12.071 5.879 1.00 60.01 79 GLY A C 19
ATOM 27913 O O . GLY A 1 79 ? 4.800 11.601 7.010 1.00 20.32 79 GLY A O 19
ATOM 27917 N N . ALA A 1 80 ? 4.218 11.376 4.849 1.00 30.23 80 ALA A N 19
ATOM 27918 C CA . ALA A 1 80 ? 3.776 9.993 4.996 1.00 64.22 80 ALA A CA 19
ATOM 27919 C C . ALA A 1 80 ? 4.925 9.094 5.442 1.00 71.44 80 ALA A C 19
ATOM 27920 O O . ALA A 1 80 ? 4.759 8.258 6.332 1.00 2.12 80 ALA A O 19
ATOM 27927 N N . ARG A 1 81 ? 6.089 9.280 4.825 1.00 54.55 81 ARG A N 19
ATOM 27928 C CA . ARG A 1 81 ? 7.277 8.507 5.174 1.00 22.21 81 ARG A CA 19
ATOM 27929 C C . ARG A 1 81 ? 7.637 8.708 6.645 1.00 13.34 81 ARG A C 19
ATOM 27930 O O . ARG A 1 81 ? 7.974 7.758 7.353 1.00 64.21 81 ARG A O 19
ATOM 27951 N N . ARG A 1 82 ? 7.538 9.952 7.095 1.00 2.21 82 ARG A N 19
ATOM 27952 C CA . ARG A 1 82 ? 7.837 10.303 8.476 1.00 5.54 82 ARG A CA 19
ATOM 27953 C C . ARG A 1 82 ? 6.789 9.721 9.423 1.00 22.41 82 ARG A C 19
ATOM 27954 O O . ARG A 1 82 ? 7.125 9.063 10.406 1.00 31.13 82 ARG A O 19
ATOM 27975 N N . LEU A 1 83 ? 5.526 9.950 9.088 1.00 5.25 83 LEU A N 19
ATOM 27976 C CA . LEU A 1 83 ? 4.403 9.582 9.943 1.00 31.50 83 LEU A CA 19
ATOM 27977 C C . LEU A 1 83 ? 4.409 8.094 10.290 1.00 34.04 83 LEU A C 19
ATOM 27978 O O . LEU A 1 83 ? 4.277 7.721 11.455 1.00 61.21 83 LEU A O 19
ATOM 27994 N N . LEU A 1 84 ? 4.563 7.249 9.281 1.00 74.02 84 LEU A N 19
ATOM 27995 C CA . LEU A 1 84 ? 4.554 5.805 9.491 1.00 21.43 84 LEU A CA 19
ATOM 27996 C C . LEU A 1 84 ? 5.777 5.355 10.283 1.00 23.34 84 LEU A C 19
ATOM 27997 O O . LEU A 1 84 ? 5.733 4.338 10.982 1.00 73.13 84 LEU A O 19
ATOM 28013 N N . THR A 1 85 ? 6.862 6.111 10.173 1.00 43.15 85 THR A N 19
ATOM 28014 C CA . THR A 1 85 ? 8.056 5.846 10.959 1.00 74.24 85 THR A CA 19
ATOM 28015 C C . THR A 1 85 ? 7.812 6.196 12.427 1.00 44.14 85 THR A C 19
ATOM 28016 O O . THR A 1 85 ? 8.179 5.436 13.328 1.00 24.30 85 THR A O 19
ATOM 28027 N N . ASP A 1 86 ? 7.168 7.343 12.656 1.00 40.14 86 ASP A N 19
ATOM 28028 C CA . ASP A 1 86 ? 6.798 7.771 14.005 1.00 43.33 86 ASP A CA 19
ATOM 28029 C C . ASP A 1 86 ? 5.820 6.788 14.634 1.00 52.02 86 ASP A C 19
ATOM 28030 O O . ASP A 1 86 ? 5.905 6.487 15.827 1.00 61.55 86 ASP A O 19
ATOM 28039 N N . ALA A 1 87 ? 4.886 6.301 13.822 1.00 1.20 87 ALA A N 19
ATOM 28040 C CA . ALA A 1 87 ? 3.872 5.355 14.276 1.00 53.14 87 ALA A CA 19
ATOM 28041 C C . ALA A 1 87 ? 4.504 4.097 14.858 1.00 75.41 87 ALA A C 19
ATOM 28042 O O . ALA A 1 87 ? 4.076 3.610 15.902 1.00 30.01 87 ALA A O 19
ATOM 28049 N N . GLY A 1 88 ? 5.525 3.579 14.190 1.00 12.41 88 GLY A N 19
ATOM 28050 C CA . GLY A 1 88 ? 6.230 2.434 14.723 1.00 73.20 88 GLY A CA 19
ATOM 28051 C C . GLY A 1 88 ? 6.612 1.420 13.670 1.00 32.33 88 GLY A C 19
ATOM 28052 O O . GLY A 1 88 ? 7.731 0.911 13.680 1.00 42.31 88 GLY A O 19
ATOM 28056 N N . LEU A 1 89 ? 5.690 1.129 12.761 1.00 63.33 89 LEU A N 19
ATOM 28057 C CA . LEU A 1 89 ? 5.903 0.092 11.754 1.00 23.20 89 LEU A CA 19
ATOM 28058 C C . LEU A 1 89 ? 7.131 0.387 10.891 1.00 11.32 89 LEU A C 19
ATOM 28059 O O . LEU A 1 89 ? 8.184 -0.222 11.082 1.00 62.45 89 LEU A O 19
ATOM 28075 N N . ALA A 1 90 ? 6.988 1.335 9.959 1.00 53.53 90 ALA A N 19
ATOM 28076 C CA . ALA A 1 90 ? 8.058 1.696 9.023 1.00 11.51 90 ALA A CA 19
ATOM 28077 C C . ALA A 1 90 ? 8.738 0.454 8.440 1.00 1.22 90 ALA A C 19
ATOM 28078 O O . ALA A 1 90 ? 9.966 0.394 8.345 1.00 14.20 90 ALA A O 19
ATOM 28085 N N . HIS A 1 91 ? 7.938 -0.531 8.040 1.00 51.24 91 HIS A N 19
ATOM 28086 C CA . HIS A 1 91 ? 8.487 -1.812 7.601 1.00 42.50 91 HIS A CA 19
ATOM 28087 C C . HIS A 1 91 ? 8.171 -2.081 6.136 1.00 24.31 91 HIS A C 19
ATOM 28088 O O . HIS A 1 91 ? 9.074 -2.296 5.330 1.00 51.40 91 HIS A O 19
ATOM 28103 N N . GLU A 1 92 ? 6.886 -2.054 5.796 1.00 1.33 92 GLU A N 19
ATOM 28104 C CA . GLU A 1 92 ? 6.442 -2.346 4.431 1.00 54.22 92 GLU A CA 19
ATOM 28105 C C . GLU A 1 92 ? 6.697 -1.160 3.500 1.00 12.03 92 GLU A C 19
ATOM 28106 O O . GLU A 1 92 ? 6.230 -1.143 2.359 1.00 41.12 92 GLU A O 19
ATOM 28118 N N . LEU A 1 93 ? 7.444 -0.178 3.991 1.00 42.42 93 LEU A N 19
ATOM 28119 C CA . LEU A 1 93 ? 7.747 1.021 3.227 1.00 14.41 93 LEU A CA 19
ATOM 28120 C C . LEU A 1 93 ? 8.883 0.753 2.256 1.00 35.45 93 LEU A C 19
ATOM 28121 O O . LEU A 1 93 ? 10.001 0.433 2.669 1.00 23.34 93 LEU A O 19
ATOM 28137 N N . ARG A 1 94 ? 8.606 0.879 0.973 1.00 43.14 94 ARG A N 19
ATOM 28138 C CA . ARG A 1 94 ? 9.635 0.708 -0.033 1.00 12.22 94 ARG A CA 19
ATOM 28139 C C . ARG A 1 94 ? 10.128 2.074 -0.482 1.00 64.43 94 ARG A C 19
ATOM 28140 O O . ARG A 1 94 ? 9.719 2.587 -1.522 1.00 21.50 94 ARG A O 19
ATOM 28161 N N . SER A 1 95 ? 10.989 2.664 0.335 1.00 33.13 95 SER A N 19
ATOM 28162 C CA . SER A 1 95 ? 11.486 4.011 0.097 1.00 30.11 95 SER A CA 19
ATOM 28163 C C . SER A 1 95 ? 12.286 4.091 -1.201 1.00 45.21 95 SER A C 19
ATOM 28164 O O . SER A 1 95 ? 12.297 5.127 -1.870 1.00 33.30 95 SER A O 19
ATOM 28172 N N . ASP A 1 96 ? 12.946 2.991 -1.553 1.00 3.42 96 ASP A N 19
ATOM 28173 C CA . ASP A 1 96 ? 13.736 2.929 -2.778 1.00 42.23 96 ASP A CA 19
ATOM 28174 C C . ASP A 1 96 ? 14.114 1.486 -3.093 1.00 73.20 96 ASP A C 19
ATOM 28175 O O . ASP A 1 96 ? 14.112 1.065 -4.250 1.00 33.32 96 ASP A O 19
ATOM 28184 N N . ASP A 1 97 ? 14.425 0.732 -2.051 1.00 5.33 97 ASP A N 19
ATOM 28185 C CA . ASP A 1 97 ? 14.842 -0.657 -2.201 1.00 25.11 97 ASP A CA 19
ATOM 28186 C C . ASP A 1 97 ? 13.635 -1.579 -2.147 1.00 73.24 97 ASP A C 19
ATOM 28187 O O . ASP A 1 97 ? 13.024 -1.700 -1.066 1.00 0.00 97 ASP A O 19
ATOM 28197 N N . MET A 1 1 ? 9.626 54.554 38.693 1.00 0.00 1 MET A N 20
ATOM 28198 C CA . MET A 1 1 ? 9.023 55.745 38.052 1.00 52.33 1 MET A CA 20
ATOM 28199 C C . MET A 1 1 ? 9.518 55.888 36.613 1.00 0.32 1 MET A C 20
ATOM 28200 O O . MET A 1 1 ? 10.720 55.962 36.366 1.00 62.24 1 MET A O 20
ATOM 28216 N N . GLY A 1 2 ? 8.587 55.912 35.666 1.00 14.21 2 GLY A N 20
ATOM 28217 C CA . GLY A 1 2 ? 8.951 56.055 34.272 1.00 61.11 2 GLY A CA 20
ATOM 28218 C C . GLY A 1 2 ? 8.983 54.719 33.562 1.00 72.10 2 GLY A C 20
ATOM 28219 O O . GLY A 1 2 ? 10.027 54.074 33.489 1.00 71.24 2 GLY A O 20
ATOM 28223 N N . SER A 1 3 ? 7.835 54.291 33.060 1.00 51.33 3 SER A N 20
ATOM 28224 C CA . SER A 1 3 ? 7.732 53.022 32.364 1.00 10.22 3 SER A CA 20
ATOM 28225 C C . SER A 1 3 ? 7.348 53.234 30.902 1.00 3.13 3 SER A C 20
ATOM 28226 O O . SER A 1 3 ? 6.284 53.779 30.602 1.00 42.05 3 SER A O 20
ATOM 28234 N N . SER A 1 4 ? 8.217 52.815 30.000 1.00 4.41 4 SER A N 20
ATOM 28235 C CA . SER A 1 4 ? 7.942 52.897 28.575 1.00 43.33 4 SER A CA 20
ATOM 28236 C C . SER A 1 4 ? 7.591 51.512 28.040 1.00 32.32 4 SER A C 20
ATOM 28237 O O . SER A 1 4 ? 8.428 50.607 28.038 1.00 34.23 4 SER A O 20
ATOM 28245 N N . HIS A 1 5 ? 6.352 51.340 27.601 1.00 64.34 5 HIS A N 20
ATOM 28246 C CA . HIS A 1 5 ? 5.884 50.034 27.144 1.00 61.01 5 HIS A CA 20
ATOM 28247 C C . HIS A 1 5 ? 5.044 50.150 25.877 1.00 23.33 5 HIS A C 20
ATOM 28248 O O . HIS A 1 5 ? 3.902 50.608 25.908 1.00 73.42 5 HIS A O 20
ATOM 28263 N N . HIS A 1 6 ? 5.638 49.755 24.763 1.00 54.23 6 HIS A N 20
ATOM 28264 C CA . HIS A 1 6 ? 4.941 49.692 23.484 1.00 2.33 6 HIS A CA 20
ATOM 28265 C C . HIS A 1 6 ? 5.421 48.482 22.694 1.00 10.43 6 HIS A C 20
ATOM 28266 O O . HIS A 1 6 ? 6.452 48.528 22.019 1.00 32.43 6 HIS A O 20
ATOM 28281 N N . HIS A 1 7 ? 4.682 47.391 22.819 1.00 41.34 7 HIS A N 20
ATOM 28282 C CA . HIS A 1 7 ? 5.046 46.133 22.178 1.00 0.21 7 HIS A CA 20
ATOM 28283 C C . HIS A 1 7 ? 4.758 46.182 20.678 1.00 34.05 7 HIS A C 20
ATOM 28284 O O . HIS A 1 7 ? 3.833 46.869 20.238 1.00 72.53 7 HIS A O 20
ATOM 28299 N N . HIS A 1 8 ? 5.552 45.452 19.899 1.00 41.03 8 HIS A N 20
ATOM 28300 C CA . HIS A 1 8 ? 5.356 45.385 18.454 1.00 73.31 8 HIS A CA 20
ATOM 28301 C C . HIS A 1 8 ? 6.196 44.263 17.836 1.00 30.13 8 HIS A C 20
ATOM 28302 O O . HIS A 1 8 ? 7.394 44.149 18.091 1.00 3.04 8 HIS A O 20
ATOM 28317 N N . HIS A 1 9 ? 5.540 43.425 17.049 1.00 43.41 9 HIS A N 20
ATOM 28318 C CA . HIS A 1 9 ? 6.209 42.359 16.312 1.00 34.02 9 HIS A CA 20
ATOM 28319 C C . HIS A 1 9 ? 5.520 42.152 14.964 1.00 44.11 9 HIS A C 20
ATOM 28320 O O . HIS A 1 9 ? 4.763 41.204 14.762 1.00 2.04 9 HIS A O 20
ATOM 28335 N N . HIS A 1 10 ? 5.780 43.060 14.042 1.00 14.25 10 HIS A N 20
ATOM 28336 C CA . HIS A 1 10 ? 5.058 43.080 12.778 1.00 41.34 10 HIS A CA 20
ATOM 28337 C C . HIS A 1 10 ? 5.633 42.073 11.788 1.00 65.44 10 HIS A C 20
ATOM 28338 O O . HIS A 1 10 ? 6.525 42.392 11.005 1.00 60.42 10 HIS A O 20
ATOM 28353 N N . SER A 1 11 ? 5.137 40.851 11.864 1.00 72.25 11 SER A N 20
ATOM 28354 C CA . SER A 1 11 ? 5.486 39.812 10.906 1.00 72.22 11 SER A CA 20
ATOM 28355 C C . SER A 1 11 ? 4.206 39.157 10.402 1.00 61.15 11 SER A C 20
ATOM 28356 O O . SER A 1 11 ? 3.397 38.682 11.201 1.00 44.42 11 SER A O 20
ATOM 28364 N N . SER A 1 12 ? 3.994 39.153 9.094 1.00 40.32 12 SER A N 20
ATOM 28365 C CA . SER A 1 12 ? 2.752 38.625 8.552 1.00 54.11 12 SER A CA 20
ATOM 28366 C C . SER A 1 12 ? 2.979 37.734 7.333 1.00 72.41 12 SER A C 20
ATOM 28367 O O . SER A 1 12 ? 3.261 38.216 6.234 1.00 11.45 12 SER A O 20
ATOM 28375 N N . GLY A 1 13 ? 2.862 36.430 7.554 1.00 75.12 13 GLY A N 20
ATOM 28376 C CA . GLY A 1 13 ? 2.776 35.481 6.461 1.00 71.30 13 GLY A CA 20
ATOM 28377 C C . GLY A 1 13 ? 4.073 35.258 5.704 1.00 64.35 13 GLY A C 20
ATOM 28378 O O . GLY A 1 13 ? 5.153 35.667 6.137 1.00 43.41 13 GLY A O 20
ATOM 28382 N N . ARG A 1 14 ? 3.936 34.599 4.557 1.00 60.41 14 ARG A N 20
ATOM 28383 C CA . ARG A 1 14 ? 5.051 34.256 3.685 1.00 1.45 14 ARG A CA 20
ATOM 28384 C C . ARG A 1 14 ? 4.505 33.665 2.392 1.00 15.20 14 ARG A C 20
ATOM 28385 O O . ARG A 1 14 ? 3.290 33.591 2.208 1.00 13.12 14 ARG A O 20
ATOM 28406 N N . GLU A 1 15 ? 5.394 33.233 1.510 1.00 64.33 15 GLU A N 20
ATOM 28407 C CA . GLU A 1 15 ? 4.988 32.601 0.265 1.00 75.33 15 GLU A CA 20
ATOM 28408 C C . GLU A 1 15 ? 5.959 31.487 -0.105 1.00 40.51 15 GLU A C 20
ATOM 28409 O O . GLU A 1 15 ? 7.124 31.509 0.302 1.00 3.40 15 GLU A O 20
ATOM 28421 N N . ASN A 1 16 ? 5.465 30.505 -0.844 1.00 20.22 16 ASN A N 20
ATOM 28422 C CA . ASN A 1 16 ? 6.279 29.368 -1.266 1.00 22.32 16 ASN A CA 20
ATOM 28423 C C . ASN A 1 16 ? 5.607 28.658 -2.439 1.00 23.44 16 ASN A C 20
ATOM 28424 O O . ASN A 1 16 ? 4.510 28.115 -2.294 1.00 61.43 16 ASN A O 20
ATOM 28435 N N . LEU A 1 17 ? 6.253 28.669 -3.599 1.00 44.20 17 LEU A N 20
ATOM 28436 C CA . LEU A 1 17 ? 5.654 28.105 -4.802 1.00 33.11 17 LEU A CA 20
ATOM 28437 C C . LEU A 1 17 ? 6.412 26.875 -5.298 1.00 3.13 17 LEU A C 20
ATOM 28438 O O . LEU A 1 17 ? 7.461 26.986 -5.933 1.00 71.23 17 LEU A O 20
ATOM 28454 N N . TYR A 1 18 ? 5.871 25.704 -4.992 1.00 31.31 18 TYR A N 20
ATOM 28455 C CA . TYR A 1 18 ? 6.366 24.452 -5.551 1.00 74.42 18 TYR A CA 20
ATOM 28456 C C . TYR A 1 18 ? 5.213 23.680 -6.175 1.00 43.45 18 TYR A C 20
ATOM 28457 O O . TYR A 1 18 ? 4.074 23.791 -5.721 1.00 34.41 18 TYR A O 20
ATOM 28475 N N . PHE A 1 19 ? 5.505 22.908 -7.213 1.00 13.50 19 PHE A N 20
ATOM 28476 C CA . PHE A 1 19 ? 4.485 22.102 -7.871 1.00 52.40 19 PHE A CA 20
ATOM 28477 C C . PHE A 1 19 ? 5.022 20.709 -8.196 1.00 35.52 19 PHE A C 20
ATOM 28478 O O . PHE A 1 19 ? 6.117 20.563 -8.741 1.00 11.31 19 PHE A O 20
ATOM 28495 N N . GLN A 1 20 ? 4.249 19.694 -7.833 1.00 1.00 20 GLN A N 20
ATOM 28496 C CA . GLN A 1 20 ? 4.626 18.305 -8.057 1.00 23.12 20 GLN A CA 20
ATOM 28497 C C . GLN A 1 20 ? 3.415 17.412 -7.805 1.00 33.22 20 GLN A C 20
ATOM 28498 O O . GLN A 1 20 ? 3.187 16.954 -6.687 1.00 62.41 20 GLN A O 20
ATOM 28512 N N . GLY A 1 21 ? 2.617 17.206 -8.842 1.00 41.44 21 GLY A N 20
ATOM 28513 C CA . GLY A 1 21 ? 1.347 16.526 -8.680 1.00 72.35 21 GLY A CA 20
ATOM 28514 C C . GLY A 1 21 ? 1.335 15.116 -9.227 1.00 31.00 21 GLY A C 20
ATOM 28515 O O . GLY A 1 21 ? 0.817 14.865 -10.318 1.00 20.41 21 GLY A O 20
ATOM 28519 N N . HIS A 1 22 ? 1.913 14.194 -8.476 1.00 60.44 22 HIS A N 20
ATOM 28520 C CA . HIS A 1 22 ? 1.844 12.776 -8.804 1.00 43.34 22 HIS A CA 20
ATOM 28521 C C . HIS A 1 22 ? 1.679 11.985 -7.521 1.00 42.41 22 HIS A C 20
ATOM 28522 O O . HIS A 1 22 ? 1.809 12.543 -6.429 1.00 24.40 22 HIS A O 20
ATOM 28537 N N . LEU A 1 23 ? 1.393 10.700 -7.646 1.00 62.12 23 LEU A N 20
ATOM 28538 C CA . LEU A 1 23 ? 1.286 9.829 -6.484 1.00 65.34 23 LEU A CA 20
ATOM 28539 C C . LEU A 1 23 ? 2.112 8.573 -6.703 1.00 42.04 23 LEU A C 20
ATOM 28540 O O . LEU A 1 23 ? 2.011 7.927 -7.746 1.00 54.33 23 LEU A O 20
ATOM 28556 N N . ARG A 1 24 ? 2.937 8.236 -5.725 1.00 10.13 24 ARG A N 20
ATOM 28557 C CA . ARG A 1 24 ? 3.787 7.058 -5.820 1.00 5.31 24 ARG A CA 20
ATOM 28558 C C . ARG A 1 24 ? 3.505 6.111 -4.662 1.00 32.23 24 ARG A C 20
ATOM 28559 O O . ARG A 1 24 ? 2.806 6.474 -3.713 1.00 23.20 24 ARG A O 20
ATOM 28580 N N . GLU A 1 25 ? 4.048 4.904 -4.745 1.00 5.53 25 GLU A N 20
ATOM 28581 C CA . GLU A 1 25 ? 3.879 3.911 -3.691 1.00 22.42 25 GLU A CA 20
ATOM 28582 C C . GLU A 1 25 ? 4.598 4.323 -2.424 1.00 63.34 25 GLU A C 20
ATOM 28583 O O . GLU A 1 25 ? 5.813 4.526 -2.424 1.00 63.22 25 GLU A O 20
ATOM 28595 N N . LEU A 1 26 ? 3.843 4.454 -1.351 1.00 41.42 26 LEU A N 20
ATOM 28596 C CA . LEU A 1 26 ? 4.432 4.618 -0.043 1.00 30.51 26 LEU A CA 20
ATOM 28597 C C . LEU A 1 26 ? 4.973 3.258 0.383 1.00 42.24 26 LEU A C 20
ATOM 28598 O O . LEU A 1 26 ? 6.050 3.150 0.971 1.00 13.11 26 LEU A O 20
ATOM 28614 N N . LEU A 1 27 ? 4.237 2.212 0.008 1.00 44.10 27 LEU A N 20
ATOM 28615 C CA . LEU A 1 27 ? 4.563 0.851 0.411 1.00 35.13 27 LEU A CA 20
ATOM 28616 C C . LEU A 1 27 ? 3.597 -0.131 -0.229 1.00 32.34 27 LEU A C 20
ATOM 28617 O O . LEU A 1 27 ? 2.513 0.258 -0.672 1.00 42.44 27 LEU A O 20
ATOM 28633 N N . ARG A 1 28 ? 3.997 -1.391 -0.295 1.00 73.24 28 ARG A N 20
ATOM 28634 C CA . ARG A 1 28 ? 3.080 -2.446 -0.688 1.00 41.45 28 ARG A CA 20
ATOM 28635 C C . ARG A 1 28 ? 2.793 -3.306 0.540 1.00 62.33 28 ARG A C 20
ATOM 28636 O O . ARG A 1 28 ? 3.681 -3.972 1.072 1.00 71.13 28 ARG A O 20
ATOM 28657 N N . THR A 1 29 ? 1.565 -3.245 1.017 1.00 21.41 29 THR A N 20
ATOM 28658 C CA . THR A 1 29 ? 1.213 -3.873 2.274 1.00 55.44 29 THR A CA 20
ATOM 28659 C C . THR A 1 29 ? 0.866 -5.345 2.078 1.00 31.53 29 THR A C 20
ATOM 28660 O O . THR A 1 29 ? -0.168 -5.684 1.499 1.00 40.32 29 THR A O 20
ATOM 28671 N N . ASN A 1 30 ? 1.748 -6.218 2.554 1.00 74.34 30 ASN A N 20
ATOM 28672 C CA . ASN A 1 30 ? 1.508 -7.656 2.501 1.00 23.32 30 ASN A CA 20
ATOM 28673 C C . ASN A 1 30 ? 0.800 -8.091 3.777 1.00 55.24 30 ASN A C 20
ATOM 28674 O O . ASN A 1 30 ? 0.247 -9.187 3.863 1.00 73.14 30 ASN A O 20
ATOM 28685 N N . ASP A 1 31 ? 0.829 -7.207 4.767 1.00 71.43 31 ASP A N 20
ATOM 28686 C CA . ASP A 1 31 ? 0.187 -7.458 6.051 1.00 54.32 31 ASP A CA 20
ATOM 28687 C C . ASP A 1 31 ? -1.332 -7.361 5.928 1.00 3.25 31 ASP A C 20
ATOM 28688 O O . ASP A 1 31 ? -2.064 -8.060 6.631 1.00 53.41 31 ASP A O 20
ATOM 28697 N N . ALA A 1 32 ? -1.785 -6.482 5.031 1.00 73.30 32 ALA A N 20
ATOM 28698 C CA . ALA A 1 32 ? -3.211 -6.272 4.743 1.00 52.10 32 ALA A CA 20
ATOM 28699 C C . ALA A 1 32 ? -3.928 -5.497 5.854 1.00 52.12 32 ALA A C 20
ATOM 28700 O O . ALA A 1 32 ? -4.760 -4.639 5.572 1.00 24.14 32 ALA A O 20
ATOM 28707 N N . VAL A 1 33 ? -3.613 -5.792 7.103 1.00 13.31 33 VAL A N 20
ATOM 28708 C CA . VAL A 1 33 ? -4.248 -5.113 8.227 1.00 3.12 33 VAL A CA 20
ATOM 28709 C C . VAL A 1 33 ? -3.628 -3.731 8.448 1.00 44.15 33 VAL A C 20
ATOM 28710 O O . VAL A 1 33 ? -4.330 -2.756 8.726 1.00 24.02 33 VAL A O 20
ATOM 28723 N N . LEU A 1 34 ? -2.310 -3.662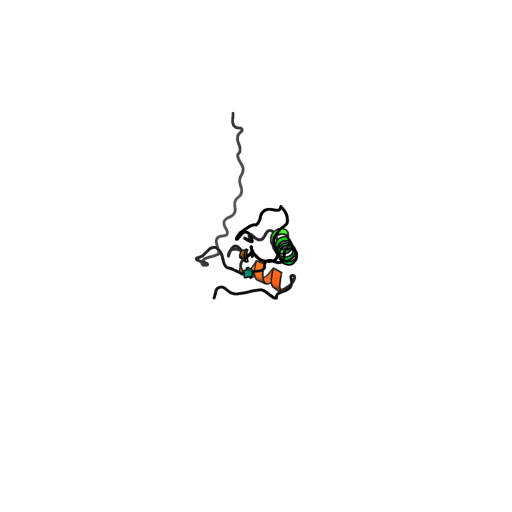 8.304 1.00 34.24 34 LEU A N 20
ATOM 28724 C CA . LEU A 1 34 ? -1.551 -2.430 8.520 1.00 51.24 34 LEU A CA 20
ATOM 28725 C C . LEU A 1 34 ? -2.108 -1.257 7.712 1.00 63.12 34 LEU A C 20
ATOM 28726 O O . LEU A 1 34 ? -2.190 -0.139 8.217 1.00 44.01 34 LEU A O 20
ATOM 28742 N N . LEU A 1 35 ? -2.517 -1.515 6.471 1.00 40.32 35 LEU A N 20
ATOM 28743 C CA . LEU A 1 35 ? -2.970 -0.442 5.585 1.00 73.02 35 LEU A CA 20
ATOM 28744 C C . LEU A 1 35 ? -4.250 0.216 6.104 1.00 45.53 35 LEU A C 20
ATOM 28745 O O . LEU A 1 35 ? -4.521 1.380 5.805 1.00 14.24 35 LEU A O 20
ATOM 28761 N N . SER A 1 36 ? -5.026 -0.521 6.889 1.00 42.31 36 SER A N 20
ATOM 28762 C CA . SER A 1 36 ? -6.246 0.019 7.468 1.00 34.01 36 SER A CA 20
ATOM 28763 C C . SER A 1 36 ? -5.902 1.046 8.544 1.00 52.25 36 SER A C 20
ATOM 28764 O O . SER A 1 36 ? -6.600 2.044 8.716 1.00 34.44 36 SER A O 20
ATOM 28772 N N . ALA A 1 37 ? -4.802 0.804 9.249 1.00 73.25 37 ALA A N 20
ATOM 28773 C CA . ALA A 1 37 ? -4.317 1.738 10.252 1.00 23.24 37 ALA A CA 20
ATOM 28774 C C . ALA A 1 37 ? -3.640 2.924 9.577 1.00 53.13 37 ALA A C 20
ATOM 28775 O O . ALA A 1 37 ? -3.819 4.071 9.983 1.00 54.22 37 ALA A O 20
ATOM 28782 N N . VAL A 1 38 ? -2.872 2.629 8.531 1.00 23.54 38 VAL A N 20
ATOM 28783 C CA . VAL A 1 38 ? -2.205 3.659 7.737 1.00 73.14 38 VAL A CA 20
ATOM 28784 C C . VAL A 1 38 ? -3.222 4.654 7.173 1.00 44.05 38 VAL A C 20
ATOM 28785 O O . VAL A 1 38 ? -2.962 5.859 7.090 1.00 1.03 38 VAL A O 20
ATOM 28798 N N . GLY A 1 39 ? -4.387 4.137 6.807 1.00 11.32 39 GLY A N 20
ATOM 28799 C CA . GLY A 1 39 ? -5.437 4.973 6.267 1.00 33.33 39 GLY A CA 20
ATOM 28800 C C . GLY A 1 39 ? -5.892 6.033 7.246 1.00 70.44 39 GLY A C 20
ATOM 28801 O O . GLY A 1 39 ? -6.020 7.204 6.885 1.00 5.10 39 GLY A O 20
ATOM 28805 N N . ALA A 1 40 ? -6.111 5.626 8.491 1.00 62.20 40 ALA A N 20
ATOM 28806 C CA . ALA A 1 40 ? -6.564 6.541 9.530 1.00 24.55 40 ALA A CA 20
ATOM 28807 C C . ALA A 1 40 ? -5.479 7.552 9.886 1.00 45.02 40 ALA A C 20
ATOM 28808 O O . ALA A 1 40 ? -5.770 8.659 10.336 1.00 32.13 40 ALA A O 20
ATOM 28815 N N . LEU A 1 41 ? -4.228 7.170 9.680 1.00 74.23 41 LEU A N 20
ATOM 28816 C CA . LEU A 1 41 ? -3.106 8.052 9.971 1.00 53.53 41 LEU A CA 20
ATOM 28817 C C . LEU A 1 41 ? -2.989 9.152 8.920 1.00 63.52 41 LEU A C 20
ATOM 28818 O O . LEU A 1 41 ? -2.949 10.337 9.249 1.00 72.41 41 LEU A O 20
ATOM 28834 N N . LEU A 1 42 ? -2.961 8.754 7.657 1.00 32.41 42 LEU A N 20
ATOM 28835 C CA . LEU A 1 42 ? -2.745 9.698 6.568 1.00 41.33 42 LEU A CA 20
ATOM 28836 C C . LEU A 1 42 ? -3.941 10.626 6.391 1.00 73.45 42 LEU A C 20
ATOM 28837 O O . LEU A 1 42 ? -3.781 11.821 6.131 1.00 21.42 42 LEU A O 20
ATOM 28853 N N . ASP A 1 43 ? -5.142 10.080 6.531 1.00 24.55 43 ASP A N 20
ATOM 28854 C CA . ASP A 1 43 ? -6.353 10.886 6.416 1.00 41.51 43 ASP A CA 20
ATOM 28855 C C . ASP A 1 43 ? -6.565 11.735 7.657 1.00 60.22 43 ASP A C 20
ATOM 28856 O O . ASP A 1 43 ? -7.119 12.832 7.580 1.00 13.44 43 ASP A O 20
ATOM 28865 N N . GLY A 1 44 ? -6.111 11.230 8.798 1.00 13.51 44 GLY A N 20
ATOM 28866 C CA . GLY A 1 44 ? -6.212 11.975 10.038 1.00 63.01 44 GLY A CA 20
ATOM 28867 C C . GLY A 1 44 ? -5.325 13.204 10.030 1.00 4.35 44 GLY A C 20
ATOM 28868 O O . GLY A 1 44 ? -5.607 14.191 10.709 1.00 35.24 44 GLY A O 20
ATOM 28872 N N . ALA A 1 45 ? -4.254 13.141 9.248 1.00 21.24 45 ALA A N 20
ATOM 28873 C CA . ALA A 1 45 ? -3.332 14.259 9.116 1.00 23.13 45 ALA A CA 20
ATOM 28874 C C . ALA A 1 45 ? -3.748 1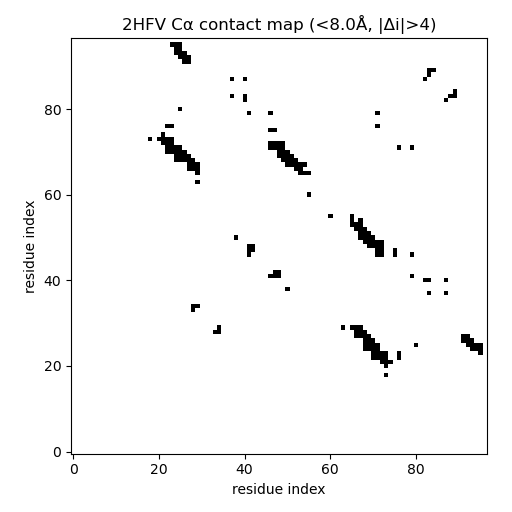5.174 7.969 1.00 3.35 45 ALA A C 20
ATOM 28875 O O . ALA A 1 45 ? -3.031 16.115 7.626 1.00 53.21 45 ALA A O 20
ATOM 28882 N N . ASP A 1 46 ? -4.912 14.875 7.376 1.00 21.10 46 ASP A N 20
ATOM 28883 C CA . ASP A 1 46 ? -5.487 15.682 6.289 1.00 65.11 46 ASP A CA 20
ATOM 28884 C C . ASP A 1 46 ? -4.678 15.528 4.996 1.00 13.53 46 ASP A C 20
ATOM 28885 O O . ASP A 1 46 ? -4.932 16.202 3.998 1.00 11.14 46 ASP A O 20
ATOM 28894 N N . ILE A 1 47 ? -3.724 14.606 5.008 1.00 10.54 47 ILE A N 20
ATOM 28895 C CA . ILE A 1 47 ? -2.865 14.376 3.851 1.00 44.23 47 ILE A CA 20
ATOM 28896 C C . ILE A 1 47 ? -3.618 13.621 2.763 1.00 63.12 47 ILE A C 20
ATOM 28897 O O . ILE A 1 47 ? -3.562 13.975 1.582 1.00 61.41 47 ILE A O 20
ATOM 28913 N N . GLY A 1 48 ? -4.324 12.592 3.179 1.00 22.02 48 GLY A N 20
ATOM 28914 C CA . GLY A 1 48 ? -5.079 11.774 2.248 1.00 4.14 48 GLY A CA 20
ATOM 28915 C C . GLY A 1 48 ? -4.299 10.555 1.809 1.00 43.43 48 GLY A C 20
ATOM 28916 O O . GLY A 1 48 ? -3.069 10.599 1.722 1.00 50.23 48 GLY A O 20
ATOM 28920 N N . HIS A 1 49 ? -5.004 9.465 1.535 1.00 62.44 49 HIS A N 20
ATOM 28921 C CA . HIS A 1 49 ? -4.356 8.223 1.134 1.00 42.32 49 HIS A CA 20
ATOM 28922 C C . HIS A 1 49 ? -5.187 7.512 0.074 1.00 25.22 49 HIS A C 20
ATOM 28923 O O . HIS A 1 49 ? -6.414 7.480 0.157 1.00 61.52 49 HIS A O 20
ATOM 28938 N N . LEU A 1 50 ? -4.524 6.945 -0.918 1.00 44.31 50 LEU A N 20
ATOM 28939 C CA . LEU A 1 50 ? -5.210 6.162 -1.928 1.00 44.21 50 LEU A CA 20
ATOM 28940 C C . LEU A 1 50 ? -4.705 4.732 -1.924 1.00 41.33 50 LEU A C 20
ATOM 28941 O O . LEU A 1 50 ? -3.581 4.459 -2.344 1.00 72.41 50 LEU A O 20
ATOM 28957 N N . VAL A 1 51 ? -5.528 3.827 -1.416 1.00 63.04 51 VAL A N 20
ATOM 28958 C CA . VAL A 1 51 ? -5.212 2.406 -1.460 1.00 25.42 51 VAL A CA 20
ATOM 28959 C C . VAL A 1 51 ? -5.653 1.840 -2.804 1.00 54.10 51 VAL A C 20
ATOM 28960 O O . VAL A 1 51 ? -6.850 1.791 -3.105 1.00 23.44 51 VAL A O 20
ATOM 28973 N N . LEU A 1 52 ? -4.686 1.441 -3.610 1.00 53.10 52 LEU A N 20
ATOM 28974 C CA . LEU A 1 52 ? -4.962 0.966 -4.950 1.00 52.01 52 LEU A CA 20
ATOM 28975 C C . LEU A 1 52 ? -4.811 -0.545 -5.030 1.00 64.33 52 LEU A C 20
ATOM 28976 O O . LEU A 1 52 ? -3.716 -1.090 -4.848 1.00 54.33 52 LEU A O 20
ATOM 28992 N N . ASP A 1 53 ? -5.925 -1.212 -5.280 1.00 12.04 53 ASP A N 20
ATOM 28993 C CA . ASP A 1 53 ? -5.944 -2.653 -5.472 1.00 15.32 53 ASP A CA 20
ATOM 28994 C C . ASP A 1 53 ? -7.165 -3.034 -6.297 1.00 34.11 53 ASP A C 20
ATOM 28995 O O . ASP A 1 53 ? -7.843 -2.163 -6.851 1.00 63.20 53 ASP A O 20
ATOM 29004 N N . GLN A 1 54 ? -7.441 -4.322 -6.395 1.00 30.03 54 GLN A N 20
ATOM 29005 C CA . GLN A 1 54 ? -8.593 -4.796 -7.142 1.00 1.52 54 GLN A CA 20
ATOM 29006 C C . GLN A 1 54 ? -9.735 -5.117 -6.189 1.00 64.02 54 GLN A C 20
ATOM 29007 O O . GLN A 1 54 ? -9.765 -6.181 -5.570 1.00 20.10 54 GLN A O 20
ATOM 29021 N N . ASN A 1 55 ? -10.682 -4.196 -6.085 1.00 35.44 55 ASN A N 20
ATOM 29022 C CA . ASN A 1 55 ? -11.770 -4.309 -5.116 1.00 51.12 55 ASN A CA 20
ATOM 29023 C C . ASN A 1 55 ? -12.887 -5.216 -5.634 1.00 53.13 55 ASN A C 20
ATOM 29024 O O . ASN A 1 55 ? -14.064 -4.969 -5.372 1.00 22.34 55 ASN A O 20
ATOM 29035 N N . MET A 1 56 ? -12.522 -6.265 -6.368 1.00 2.23 56 MET A N 20
ATOM 29036 C CA . MET A 1 56 ? -13.506 -7.204 -6.900 1.00 21.24 56 MET A CA 20
ATOM 29037 C C . MET A 1 56 ? -12.864 -8.571 -7.147 1.00 15.04 56 MET A C 20
ATOM 29038 O O . MET A 1 56 ? -13.389 -9.397 -7.898 1.00 63.23 56 MET A O 20
ATOM 29052 N N . SER A 1 57 ? -11.737 -8.819 -6.493 1.00 12.03 57 SER A N 20
ATOM 29053 C CA . SER A 1 57 ? -11.035 -10.085 -6.643 1.00 42.33 57 SER A CA 20
ATOM 29054 C C . SER A 1 57 ? -11.761 -11.194 -5.882 1.00 72.51 57 SER A C 20
ATOM 29055 O O . SER A 1 57 ? -11.836 -11.178 -4.652 1.00 23.43 57 SER A O 20
ATOM 29063 N N . ILE A 1 58 ? -12.309 -12.145 -6.624 1.00 11.54 58 ILE A N 20
ATOM 29064 C CA . ILE A 1 58 ? -13.037 -13.246 -6.025 1.00 21.30 58 ILE A CA 20
ATOM 29065 C C . ILE A 1 58 ? -12.305 -14.569 -6.261 1.00 42.51 58 ILE A C 20
ATOM 29066 O O . ILE A 1 58 ? -12.309 -15.126 -7.361 1.00 1.02 58 ILE A O 20
ATOM 29082 N N . LEU A 1 59 ? -11.647 -15.044 -5.222 1.00 61.44 59 LEU A N 20
ATOM 29083 C CA . LEU A 1 59 ? -10.940 -16.310 -5.270 1.00 65.42 59 LEU A CA 20
ATOM 29084 C C . LEU A 1 59 ? -11.488 -17.206 -4.169 1.00 41.55 59 LEU A C 20
ATOM 29085 O O . LEU A 1 59 ? -11.632 -16.768 -3.028 1.00 74.01 59 LEU A O 20
ATOM 29101 N N . GLU A 1 60 ? -11.829 -18.438 -4.523 1.00 74.53 60 GLU A N 20
ATOM 29102 C CA . GLU A 1 60 ? -12.389 -19.383 -3.567 1.00 3.23 60 GLU A CA 20
ATOM 29103 C C . GLU A 1 60 ? -11.377 -19.749 -2.477 1.00 74.13 60 GLU A C 20
ATOM 29104 O O . GLU A 1 60 ? -10.495 -20.588 -2.669 1.00 43.42 60 GLU A O 20
ATOM 29116 N N . GLY A 1 61 ? -11.497 -19.077 -1.344 1.00 44.42 61 GLY A N 20
ATOM 29117 C CA . GLY A 1 61 ? -10.627 -19.338 -0.217 1.00 23.02 61 GLY A CA 20
ATOM 29118 C C . GLY A 1 61 ? -10.199 -18.061 0.471 1.00 41.23 61 GLY A C 20
ATOM 29119 O O . GLY A 1 61 ? -10.222 -16.989 -0.133 1.00 51.30 61 GLY A O 20
ATOM 29123 N N . SER A 1 62 ? -9.824 -18.162 1.733 1.00 11.11 62 SER A N 20
ATOM 29124 C CA . SER A 1 62 ? -9.375 -17.004 2.481 1.00 54.42 62 SER A CA 20
ATOM 29125 C C . SER A 1 62 ? -7.852 -16.925 2.472 1.00 13.31 62 SER A C 20
ATOM 29126 O O . SER A 1 62 ? -7.180 -17.376 3.403 1.00 73.52 62 SER A O 20
ATOM 29134 N N . LEU A 1 63 ? -7.316 -16.367 1.397 1.00 24.32 63 LEU A N 20
ATOM 29135 C CA . LEU A 1 63 ? -5.878 -16.261 1.223 1.00 31.54 63 LEU A CA 20
ATOM 29136 C C . LEU A 1 63 ? -5.525 -14.904 0.625 1.00 72.13 63 LEU A C 20
ATOM 29137 O O . LEU A 1 63 ? -5.912 -14.592 -0.503 1.00 2.33 63 LEU A O 20
ATOM 29153 N N . GLY A 1 64 ? -4.793 -14.105 1.383 1.00 21.11 64 GLY A N 20
ATOM 29154 C CA . GLY A 1 64 ? -4.403 -12.791 0.917 1.00 25.04 64 GLY A CA 20
ATOM 29155 C C . GLY A 1 64 ? -3.204 -12.850 -0.005 1.00 24.41 64 GLY A C 20
ATOM 29156 O O . GLY A 1 64 ? -2.072 -13.018 0.452 1.00 40.25 64 GLY A O 20
ATOM 29160 N N . VAL A 1 65 ? -3.452 -12.732 -1.302 1.00 52.20 65 VAL A N 20
ATOM 29161 C CA . VAL A 1 65 ? -2.385 -12.804 -2.293 1.00 1.12 65 VAL A CA 20
ATOM 29162 C C . VAL A 1 65 ? -2.259 -11.474 -3.035 1.00 42.04 65 VAL A C 20
ATOM 29163 O O . VAL A 1 65 ? -1.410 -11.307 -3.912 1.00 4.52 65 VAL A O 20
ATOM 29176 N N . ILE A 1 66 ? -3.104 -10.517 -2.672 1.00 62.51 66 ILE A N 20
ATOM 29177 C CA . ILE A 1 66 ? -3.108 -9.219 -3.325 1.00 32.11 66 ILE A CA 20
ATOM 29178 C C . ILE A 1 66 ? -2.386 -8.191 -2.459 1.00 74.42 66 ILE A C 20
ATOM 29179 O O . ILE A 1 66 ? -2.894 -7.785 -1.409 1.00 23.21 66 ILE A O 20
ATOM 29195 N N . PRO A 1 67 ? -1.179 -7.777 -2.872 1.00 75.34 67 PRO A N 20
ATOM 29196 C CA . PRO A 1 67 ? -0.420 -6.749 -2.165 1.00 24.10 67 PRO A CA 20
ATOM 29197 C C . PRO A 1 67 ? -1.006 -5.363 -2.400 1.00 63.10 67 PRO A C 20
ATOM 29198 O O . PRO A 1 67 ? -0.691 -4.695 -3.389 1.00 24.20 67 PRO A O 20
ATOM 29209 N N . ARG A 1 68 ? -1.881 -4.950 -1.499 1.00 23.43 68 ARG A N 20
ATOM 29210 C CA . ARG A 1 68 ? -2.558 -3.672 -1.620 1.00 2.31 68 ARG A CA 20
ATOM 29211 C C . ARG A 1 68 ? -1.590 -2.534 -1.328 1.00 61.23 68 ARG A C 20
ATOM 29212 O O . ARG A 1 68 ? -0.833 -2.584 -0.361 1.00 62.53 68 ARG A O 20
ATOM 29233 N N . ARG A 1 69 ? -1.608 -1.525 -2.181 1.00 41.32 69 ARG A N 20
ATOM 29234 C CA . ARG A 1 69 ? -0.619 -0.458 -2.124 1.00 72.33 69 ARG A CA 20
ATOM 29235 C C . ARG A 1 69 ? -1.247 0.872 -1.750 1.00 71.11 69 ARG A C 20
ATOM 29236 O O . ARG A 1 69 ? -2.296 1.244 -2.270 1.00 43.53 69 ARG A O 20
ATOM 29257 N N . VAL A 1 70 ? -0.598 1.583 -0.842 1.00 73.05 70 VAL A N 20
ATOM 29258 C CA . VAL A 1 70 ? -1.053 2.899 -0.440 1.00 73.21 70 VAL A CA 20
ATOM 29259 C C . VAL A 1 70 ? -0.203 3.966 -1.121 1.00 1.31 70 VAL A C 20
ATOM 29260 O O . VAL A 1 70 ? 1.009 4.037 -0.907 1.00 42.12 70 VAL A O 20
ATOM 29273 N N . LEU A 1 71 ? -0.828 4.772 -1.959 1.00 21.51 71 LEU A N 20
ATOM 29274 C CA . LEU A 1 71 ? -0.122 5.830 -2.664 1.00 20.04 71 LEU A CA 20
ATOM 29275 C C . LEU A 1 71 ? -0.385 7.176 -2.008 1.00 1.24 71 LEU A C 20
ATOM 29276 O O . LEU A 1 71 ? -1.490 7.438 -1.524 1.00 50.04 71 LEU A O 20
ATOM 29292 N N . VAL A 1 72 ? 0.641 8.017 -1.979 1.00 45.11 72 VAL A N 20
ATOM 29293 C CA . VAL A 1 72 ? 0.528 9.354 -1.407 1.00 1.25 72 VAL A CA 20
ATOM 29294 C C . VAL A 1 72 ? 0.991 10.393 -2.422 1.00 21.05 72 VAL A C 20
ATOM 29295 O O . VAL A 1 72 ? 1.782 10.085 -3.318 1.00 4.23 72 VAL A O 20
ATOM 29308 N N . HIS A 1 73 ? 0.478 11.608 -2.285 1.00 60.14 73 HIS A N 20
ATOM 29309 C CA . HIS A 1 73 ? 0.908 12.738 -3.099 1.00 73.54 73 HIS A CA 20
ATOM 29310 C C . HIS A 1 73 ? 2.410 12.972 -2.903 1.00 61.14 73 HIS A C 20
ATOM 29311 O O . HIS A 1 73 ? 2.911 12.853 -1.784 1.00 61.44 73 HIS A O 20
ATOM 29326 N N . GLU A 1 74 ? 3.136 13.272 -3.983 1.00 71.12 74 GLU A N 20
ATOM 29327 C CA . GLU A 1 74 ? 4.571 13.542 -3.875 1.00 32.12 74 GLU A CA 20
ATOM 29328 C C . GLU A 1 74 ? 4.823 14.693 -2.911 1.00 5.45 74 GLU A C 20
ATOM 29329 O O . GLU A 1 74 ? 3.934 15.517 -2.676 1.00 42.13 74 GLU A O 20
ATOM 29341 N N . ASP A 1 75 ? 6.035 14.725 -2.353 1.00 54.03 75 ASP A N 20
ATOM 29342 C CA . ASP A 1 75 ? 6.422 15.678 -1.305 1.00 11.40 75 ASP A CA 20
ATOM 29343 C C . ASP A 1 75 ? 5.763 15.307 0.020 1.00 52.41 75 ASP A C 20
ATOM 29344 O O . ASP A 1 75 ? 6.426 15.231 1.055 1.00 34.13 75 ASP A O 20
ATOM 29353 N N . ASP A 1 76 ? 4.463 15.037 -0.022 1.00 53.04 76 ASP A N 20
ATOM 29354 C CA . ASP A 1 76 ? 3.738 14.575 1.151 1.00 22.22 76 ASP A CA 20
ATOM 29355 C C . ASP A 1 76 ? 4.114 13.127 1.420 1.00 14.33 76 ASP A C 20
ATOM 29356 O O . ASP A 1 76 ? 3.885 12.592 2.502 1.00 10.41 76 ASP A O 20
ATOM 29365 N N . LEU A 1 77 ? 4.707 12.513 0.402 1.00 32.55 77 LEU A N 20
ATOM 29366 C CA . LEU A 1 77 ? 5.250 11.165 0.484 1.00 31.43 77 LEU A CA 20
ATOM 29367 C C . LEU A 1 77 ? 6.255 11.084 1.635 1.00 41.03 77 LEU A C 20
ATOM 29368 O O . LEU A 1 77 ? 6.220 10.159 2.447 1.00 40.22 77 LEU A O 20
ATOM 29384 N N . ALA A 1 78 ? 7.132 12.079 1.708 1.00 4.45 78 ALA A N 20
ATOM 29385 C CA . ALA A 1 78 ? 8.140 12.147 2.760 1.00 42.41 78 ALA A CA 20
ATOM 29386 C C . ALA A 1 78 ? 7.490 12.327 4.129 1.00 42.13 78 ALA A C 20
ATOM 29387 O O . ALA A 1 78 ? 7.936 11.745 5.121 1.00 3.12 78 ALA A O 20
ATOM 29394 N N . GLY A 1 79 ? 6.427 13.124 4.171 1.00 43.21 79 GLY A N 20
ATOM 29395 C CA . GLY A 1 79 ? 5.698 13.334 5.411 1.00 61.43 79 GLY A CA 20
ATOM 29396 C C . GLY A 1 79 ? 4.985 12.077 5.865 1.00 12.53 79 GLY A C 20
ATOM 29397 O O . GLY A 1 79 ? 5.034 11.718 7.044 1.00 44.13 79 GLY A O 20
ATOM 29401 N N . ALA A 1 80 ? 4.335 11.405 4.920 1.00 4.32 80 ALA A N 20
ATOM 29402 C CA . ALA A 1 80 ? 3.652 10.148 5.193 1.00 3.35 80 ALA A CA 20
ATOM 29403 C C . ALA A 1 80 ? 4.631 9.107 5.717 1.00 14.43 80 ALA A C 20
ATOM 29404 O O . ALA A 1 80 ? 4.312 8.346 6.631 1.00 14.25 80 ALA A O 20
ATOM 29411 N N . ARG A 1 81 ? 5.826 9.090 5.136 1.00 75.33 81 ARG A N 20
ATOM 29412 C CA . ARG A 1 81 ? 6.893 8.202 5.586 1.00 61.51 81 ARG A CA 20
ATOM 29413 C C . ARG A 1 81 ? 7.176 8.399 7.070 1.00 71.13 81 ARG A C 20
ATOM 29414 O O . ARG A 1 81 ? 7.161 7.443 7.845 1.00 1.54 81 ARG A O 20
ATOM 29435 N N . ARG A 1 82 ? 7.417 9.647 7.458 1.00 64.02 82 ARG A N 20
ATOM 29436 C CA . ARG A 1 82 ? 7.754 9.974 8.839 1.00 75.33 82 ARG A CA 20
ATOM 29437 C C . ARG A 1 82 ? 6.606 9.609 9.777 1.00 14.12 82 ARG A C 20
ATOM 29438 O O . ARG A 1 82 ? 6.820 9.027 10.843 1.00 14.40 82 ARG A O 20
ATOM 29459 N N . LEU A 1 83 ? 5.391 9.937 9.353 1.00 5.12 83 LEU A N 20
ATOM 29460 C CA . LEU A 1 83 ? 4.192 9.659 10.134 1.00 24.13 83 LEU A CA 20
ATOM 29461 C C . LEU A 1 83 ? 4.047 8.162 10.402 1.00 74.45 83 LEU A C 20
ATOM 29462 O O . LEU A 1 83 ? 3.801 7.743 11.535 1.00 35.22 83 LEU A O 20
ATOM 29478 N N . LEU A 1 84 ? 4.217 7.363 9.356 1.00 61.44 84 LEU A N 20
ATOM 29479 C CA . LEU A 1 84 ? 4.080 5.913 9.458 1.00 24.21 84 LEU A CA 20
ATOM 29480 C C . LEU A 1 84 ? 5.248 5.291 10.216 1.00 75.34 84 LEU A C 20
ATOM 29481 O O . LEU A 1 84 ? 5.125 4.202 10.778 1.00 74.14 84 LEU A O 20
ATOM 29497 N N . THR A 1 85 ? 6.395 5.959 10.192 1.00 44.32 85 THR A N 20
ATOM 29498 C CA . THR A 1 85 ? 7.557 5.490 10.937 1.00 54.14 85 THR A CA 20
ATOM 29499 C C . THR A 1 85 ? 7.309 5.606 12.440 1.00 1.25 85 THR A C 20
ATOM 29500 O O . THR A 1 85 ? 7.537 4.654 13.190 1.00 52.52 85 THR A O 20
ATOM 29511 N N . ASP A 1 86 ? 6.828 6.769 12.873 1.00 42.33 86 ASP A N 20
ATOM 29512 C CA . ASP A 1 86 ? 6.519 6.987 14.285 1.00 11.44 86 ASP A CA 20
ATOM 29513 C C . ASP A 1 86 ? 5.370 6.094 14.728 1.00 45.44 86 ASP A C 20
ATOM 29514 O O . ASP A 1 86 ? 5.402 5.516 15.815 1.00 73.44 86 ASP A O 20
ATOM 29523 N N . ALA A 1 87 ? 4.352 5.980 13.885 1.00 61.32 87 ALA A N 20
ATOM 29524 C CA . ALA A 1 87 ? 3.196 5.159 14.203 1.00 60.10 87 ALA A CA 20
ATOM 29525 C C . ALA A 1 87 ? 3.018 4.046 13.185 1.00 71.33 87 ALA A C 20
ATOM 29526 O O . ALA A 1 87 ? 2.241 4.168 12.240 1.00 34.32 87 ALA A O 20
ATOM 29533 N N . GLY A 1 88 ? 3.761 2.971 13.372 1.00 11.15 88 GLY A N 20
ATOM 29534 C CA . GLY A 1 88 ? 3.652 1.833 12.497 1.00 34.13 88 GLY A CA 20
ATOM 29535 C C . GLY A 1 88 ? 4.931 1.032 12.474 1.00 33.01 88 GLY A C 20
ATOM 29536 O O . GLY A 1 88 ? 5.168 0.213 13.362 1.00 32.51 88 GLY A O 20
ATOM 29540 N N . LEU A 1 89 ? 5.770 1.308 11.481 1.00 30.43 89 LEU A N 20
ATOM 29541 C CA . LEU A 1 89 ? 7.033 0.590 11.287 1.00 62.52 89 LEU A CA 20
ATOM 29542 C C . LEU A 1 89 ? 7.719 1.045 10.003 1.00 55.44 89 LEU A C 20
ATOM 29543 O O . LEU A 1 89 ? 8.943 1.131 9.943 1.00 34.04 89 LEU A O 20
ATOM 29559 N N . ALA A 1 90 ? 6.906 1.348 8.988 1.00 53.03 90 ALA A N 20
ATOM 29560 C CA . ALA A 1 90 ? 7.396 1.815 7.685 1.00 14.54 90 ALA A CA 20
ATOM 29561 C C . ALA A 1 90 ? 8.527 0.935 7.143 1.00 61.30 90 ALA A C 20
ATOM 29562 O O . ALA A 1 90 ? 9.602 1.431 6.807 1.00 11.54 90 ALA A O 20
ATOM 29569 N N . HIS A 1 91 ? 8.285 -0.371 7.053 1.00 52.24 91 HIS A N 20
ATOM 29570 C CA . HIS A 1 91 ? 9.311 -1.302 6.576 1.00 64.32 91 HIS A CA 20
ATOM 29571 C C . HIS A 1 91 ? 9.083 -1.658 5.108 1.00 31.33 91 HIS A C 20
ATOM 29572 O O . HIS A 1 91 ? 10.035 -1.834 4.351 1.00 74.15 91 HIS A O 20
ATOM 29587 N N . GLU A 1 92 ? 7.816 -1.739 4.710 1.00 4.12 92 GLU A N 20
ATOM 29588 C CA . GLU A 1 92 ? 7.445 -2.166 3.359 1.00 64.55 92 GLU A CA 20
ATOM 29589 C C . GLU A 1 92 ? 7.542 -1.015 2.352 1.00 62.54 92 GLU A C 20
ATOM 29590 O O . GLU A 1 92 ? 6.896 -1.057 1.303 1.00 21.32 92 GLU A O 20
ATOM 29602 N N . LEU A 1 93 ? 8.373 -0.020 2.662 1.00 71.31 93 LEU A N 20
ATOM 29603 C CA . LEU A 1 93 ? 8.490 1.194 1.848 1.00 42.40 93 LEU A CA 20
ATOM 29604 C C . LEU A 1 93 ? 8.692 0.869 0.369 1.00 64.12 93 LEU A C 20
ATOM 29605 O O . LEU A 1 93 ? 9.702 0.267 -0.008 1.00 34.10 93 LEU A O 20
ATOM 29621 N N . ARG A 1 94 ? 7.726 1.296 -0.450 1.00 72.45 94 ARG A N 20
ATOM 29622 C CA . ARG A 1 94 ? 7.667 0.953 -1.874 1.00 14.23 94 ARG A CA 20
ATOM 29623 C C . ARG A 1 94 ? 7.473 -0.549 -2.066 1.00 41.41 94 ARG A C 20
ATOM 29624 O O . ARG A 1 94 ? 6.366 -1.015 -2.328 1.00 43.04 94 ARG A O 20
ATOM 29645 N N . SER A 1 95 ? 8.548 -1.301 -1.917 1.00 41.41 95 SER A N 20
ATOM 29646 C CA . SER A 1 95 ? 8.506 -2.740 -2.064 1.00 25.24 95 SER A CA 20
ATOM 29647 C C . SER A 1 95 ? 9.351 -3.404 -0.981 1.00 65.24 95 SER A C 20
ATOM 29648 O O . SER A 1 95 ? 10.468 -2.967 -0.694 1.00 71.31 95 SER A O 20
ATOM 29656 N N . ASP A 1 96 ? 8.804 -4.443 -0.366 1.00 75.51 96 ASP A N 20
ATOM 29657 C CA . ASP A 1 96 ? 9.511 -5.173 0.680 1.00 71.52 96 ASP A CA 20
ATOM 29658 C C . ASP A 1 96 ? 10.034 -6.494 0.117 1.00 61.50 96 ASP A C 20
ATOM 29659 O O . ASP A 1 96 ? 10.578 -7.333 0.836 1.00 42.10 96 ASP A O 20
ATOM 29668 N N . ASP A 1 97 ? 9.867 -6.652 -1.194 1.00 11.11 97 ASP A N 20
ATOM 29669 C CA . ASP A 1 97 ? 10.328 -7.841 -1.898 1.00 71.14 97 ASP A CA 20
ATOM 29670 C C . ASP A 1 97 ? 11.687 -7.571 -2.515 1.00 10.41 97 ASP A C 20
ATOM 29671 O O . ASP A 1 97 ? 12.661 -8.245 -2.123 1.00 0.00 97 ASP A O 20
#

Secondary structure (DSSP, 8-state):
---------------------SEEEEEEE--HHHHHHHHHHHHHTT--EE--S----SSS--SSSS-EEEEEEGGGHHHHHHHHHHTT--SSB----

Nearest PDB structures (foldseek):
  2hfv-assembly1_A  TM=6.840E-01  e=2.847E-13  Pseudomonas aeruginosa
  3ab2-assembly1_C  TM=5.609E-01  e=7.430E-02  Corynebacterium glutamicum
  3ab2-assembly2_E  TM=5.630E-01  e=2.052E-01  Corynebacterium glutamicum
  7qri-assembly1_B  TM=4.815E-01  e=2.483E-01  Homo sapiens
  2hfv-assembly1_A  TM=6.901E-01  e=3.357E-13  Pseudomonas aeruginosa

B-factor: mean 36.9, std 22.91, range [0.04, 75.53]

CATH classification: 3.30.70.790